Protein AF-0000000084627817 (afdb_homodimer)

Solvent-accessible surface area (backbone atoms only — not comparable to full-atom values): 104095 Å² total; per-residue (Å²): 144,79,88,80,82,84,76,70,86,76,83,80,89,75,80,74,82,78,72,88,76,81,81,74,72,63,66,67,55,56,59,57,50,57,62,58,63,66,56,60,81,58,60,81,76,61,65,87,70,79,64,62,53,72,46,76,54,62,63,91,67,54,54,38,83,70,48,75,31,75,40,80,83,48,30,30,41,34,32,36,36,35,65,44,98,83,62,59,34,39,54,88,50,59,38,36,34,37,34,39,71,85,64,52,72,45,75,32,69,43,70,85,60,92,67,58,67,68,47,35,45,40,71,91,80,32,78,54,63,42,69,40,45,99,53,32,34,38,39,32,40,61,49,69,96,44,65,80,68,16,30,31,33,33,39,34,24,34,86,74,36,45,81,73,51,77,44,81,56,48,77,43,73,74,68,65,46,73,50,76,34,77,74,43,24,36,36,37,35,34,56,77,54,57,42,34,32,38,40,26,37,35,32,50,36,89,92,42,68,79,40,74,42,79,67,27,64,53,72,50,72,59,59,88,59,31,35,58,77,45,72,44,73,33,61,34,64,72,48,20,37,28,35,38,39,28,31,40,42,60,84,55,96,85,62,52,82,81,42,67,26,35,39,31,32,39,31,42,29,53,58,90,45,56,58,68,45,68,61,17,45,63,45,54,35,45,62,83,58,74,39,73,42,71,78,41,56,42,53,46,64,75,15,67,25,28,44,24,40,35,36,39,28,38,70,37,74,44,73,74,68,71,85,64,77,82,67,78,85,54,94,66,69,72,71,71,62,66,54,44,75,44,55,48,43,26,40,39,31,26,36,93,69,30,14,20,61,46,77,42,76,49,84,68,62,66,97,48,60,76,62,58,73,64,45,74,41,70,39,63,87,57,21,30,38,37,30,35,47,58,46,100,72,36,29,32,32,32,33,33,24,38,76,89,55,42,75,72,47,78,37,79,61,49,95,48,51,51,74,47,69,50,80,26,62,72,72,39,25,36,34,31,32,32,65,47,76,92,77,43,28,40,32,37,40,63,43,64,73,65,76,74,82,68,79,56,48,64,68,48,73,26,70,43,38,56,45,56,38,79,63,71,40,74,32,69,77,68,58,53,55,38,37,40,32,38,76,52,50,44,37,65,30,81,17,38,39,36,34,30,36,48,45,94,86,67,48,74,42,70,46,36,46,45,48,27,71,41,96,53,40,50,64,52,91,36,26,32,38,41,35,62,38,56,76,44,59,62,61,54,60,65,34,41,29,30,37,33,32,32,42,17,20,34,17,23,57,75,71,68,20,38,23,63,32,29,56,81,84,49,42,40,44,32,32,38,77,66,82,68,63,90,49,47,62,62,44,40,29,34,38,33,28,26,74,67,33,32,54,52,55,71,69,43,48,73,68,47,44,54,50,48,52,52,49,41,44,50,52,48,19,65,72,75,68,42,64,55,86,34,54,39,79,56,62,12,44,45,64,36,87,89,38,92,81,44,34,32,30,36,32,39,35,35,43,51,55,92,45,80,88,44,70,33,35,59,54,50,47,52,26,48,20,48,38,36,50,39,22,92,35,26,53,37,52,75,37,83,62,55,44,24,46,24,37,88,66,26,51,43,70,42,69,60,58,72,20,80,60,35,54,48,46,47,49,52,52,49,50,51,48,51,51,50,49,52,51,41,54,54,32,30,68,72,22,68,89,27,55,41,68,53,52,59,52,50,51,32,50,52,51,28,50,50,32,50,53,49,39,42,68,71,53,20,60,79,38,69,87,42,29,60,59,41,48,48,40,48,52,50,36,34,53,52,21,32,53,51,33,50,49,51,52,53,51,40,46,74,70,32,67,69,28,30,60,48,39,74,74,40,51,65,61,50,48,46,40,35,55,55,4,17,79,36,26,49,49,51,51,54,35,50,26,30,46,53,70,36,75,75,15,51,46,66,70,52,73,69,51,53,53,51,31,51,54,45,29,57,49,38,45,66,50,23,46,51,57,47,38,51,51,39,54,53,43,56,50,39,39,46,58,70,63,50,54,60,59,53,49,30,37,50,33,30,50,50,31,53,52,49,50,54,52,53,51,56,49,46,58,59,66,57,50,59,72,53,83,77,78,72,85,79,73,86,76,77,80,85,78,85,77,81,83,85,78,92,78,90,79,82,81,80,71,76,75,80,69,64,65,84,73,66,87,74,82,84,126,138,80,85,79,84,84,80,69,86,81,81,74,88,68,81,70,82,76,74,87,77,80,83,70,69,61,64,62,54,54,57,58,51,56,62,59,62,66,60,58,74,57,65,77,77,58,66,85,69,78,62,63,54,71,46,76,52,64,62,91,67,54,52,37,84,70,48,74,31,74,41,81,82,48,31,31,42,34,31,37,35,34,65,44,95,83,62,60,34,40,54,89,52,61,37,38,33,37,33,39,71,85,66,50,73,45,76,32,67,43,69,84,59,90,68,59,67,69,47,37,45,40,72,90,78,31,78,55,63,42,67,37,43,100,52,33,33,38,38,32,38,62,46,69,95,44,67,81,68,15,31,30,33,33,39,34,23,35,87,73,36,45,80,70,51,78,44,82,58,46,78,42,72,72,66,66,47,73,51,75,35,76,75,44,24,36,35,37,37,35,56,78,53,56,39,34,34,37,39,26,36,34,31,49,36,90,91,42,68,78,40,74,41,80,66,27,65,54,72,51,72,59,60,88,58,33,36,58,76,41,77,46,74,32,59,35,64,70,48,19,37,29,37,37,39,28,31,40,43,61,83,57,96,85,60,52,82,80,43,67,26,35,39,29,32,38,31,43,30,54,60,90,47,56,57,68,45,67,62,16,44,62,45,55,34,43,62,82,58,76,39,71,40,69,78,40,56,42,52,45,63,76,16,66,26,28,45,23,40,34,37,39,29,37,71,38,75,45,75,76,69,69,85,64,79,82,68,78,85,55,94,64,70,72,71,73,65,67,55,45,73,45,57,50,43,26,41,39,29,27,38,92,68,32,14,19,62,44,78,42,74,49,87,69,63,66,98,49,61,77,62,58,72,64,44,74,40,69,37,61,88,55,21,31,38,38,30,35,48,59,45,99,71,36,28,33,32,33,32,32,27,39,77,88,54,42,78,73,48,75,37,79,60,48,94,46,52,51,75,45,70,50,79,28,64,72,73,41,25,34,35,32,33,31,63,46,78,90,78,43,27,41,33,38,43,64,43,66,72,63,79,63,84,62,81,54,46,64,68,48,72,27,69,43,38,57,45,55,40,78,63,72,41,73,33,71,78,67,57,53,54,39,39,41,31,38,78,52,51,44,36,65,30,80,17,38,38,35,37,31,36,48,44,93,86,66,49,75,42,72,45,36,44,42,48,28,71,41,95,54,41,48,64,51,92,36,25,32,39,39,34,62,38,55,76,44,58,59,60,57,60,66,34,40,31,31,39,31,31,34,40,18,21,35,17,24,58,75,71,67,19,37,23,64,34,28,55,80,83,48,42,41,42,31,32,39,79,68,81,64,63,89,49,46,64,60,44,41,30,34,36,33,28,26,73,66,32,31,53,53,56,70,70,44,51,76,68,47,44,53,50,48,51,51,51,42,45,51,54,48,19,65,72,76,69,43,64,55,86,33,54,41,79,55,63,13,46,44,64,36,87,88,38,94,82,43,33,32,32,36,33,38,35,34,43,51,56,93,46,76,89,45,71,33,34,59,52,49,48,53,25,50,21,48,38,35,49,40,22,92,34,25,53,36,53,76,36,82,61,55,45,25,44,22,38,88,64,24,51,42,69,45,68,60,58,71,20,79,60,35,53,50,45,47,50,51,51,48,51,49,47,51,51,50,50,52,50,41,53,53,32,30,68,73,23,66,90,26,55,42,66,52,51,61,51,50,52,33,51,52,52,28,50,50,33,50,53,48,39,41,68,69,52,19,60,80,39,69,87,43,30,61,59,42,48,48,41,49,51,49,36,34,52,53,22,33,53,49,32,50,48,49,53,50,52,40,46,74,72,33,68,69,28,30,59,48,39,76,74,39,53,63,63,50,48,47,40,32,53,57,5,16,77,37,26,50,49,52,51,53,36,50,25,30,46,52,70,37,76,78,15,51,46,66,70,52,72,70,52,53,52,51,30,53,54,45,30,58,48,38,47,67,50,22,48,49,57,46,38,51,51,38,51,54,43,56,52,37,42,45,60,71,61,50,51,59,59,53,49,30,38,51,34,29,51,50,31,52,52,49,49,54,52,53,51,55,50,44,60,62,64,57,53,62,71,57,83,77,80,73,84,79,74,85,77,76,80,82,81,83,75,81,83,84,78,94,78,86,79,81,84,78,76,78,73,82,72,68,67,82,76,68,87,75,81,84,126

pLDDT: mean 71.59, std 19.78, range [16.12, 96.12]

Foldseek 3Di:
DDPDPPPPDDDDDPDPPPPPDDDPPPVVVVVVVVVVVVPPPPPDVPDPPFDKLWDFDDVVVVWAWQDWDADQQGKMKTWIFHADPVSQFTDPATWIWIQDPSGDIDTARLRPDPADRVQRRVRPPAFDWYDQEQFKIWTWGWDDDDQQAIWIKIWIATPNNHTDDIDTFGTGDDPWDKAHQHQLFIKIWDDPDFFKMKIWTWGADPVGSSDIDTQAIDMDGDDPQKGWPDKDKEAFLQRWIKMKTKIAGHADPPHDLQDWGIWIWMKTDHSNHHDIDPIATQDTDSDDFPDKDWDDWYAWQQQQAIKIKIKTKHFDQPPPPPPPDPDDPDVPPPPSRGTDIQIWIWIWTDHPVNHTDDTGTAPPQDPDNPFAWDDWAAALLAWIWTWTQQDPQQFIKTFTAGNVRHTDGIGRGDPHNFPDWDFHNVLRKIKTWDFDDVSTMIIITIDRPDPDPPQAPCLQSRNQWRDKPPFPDADEQDDFKIKTFGPAFKAFFFKKKWKWWADPVRDIDTFWMDQLPDPQWDDDVRGMIIGTDFSLRQRAAFTKMAMWIGFRRIHGPVPRGTHHIGDPPRGMYTYHQDQADPFDFKFKKKFWFDLVLQVVCVPADLVRLVVLQLVVLVVLCVNSVNDSVQKDFLLAKFFDPPDPSRIIMGMIMGGADPDSSDHGPVSSLSSQLRCLLPVVTGCLCVDDSSVRTHNVCRMGTQCPLVHVQQVVLVVVVVVVVVVLVVQLVVQCVLPVPFQSLVSVLLVLLVLLLVLLVVCQVPQQVRDVVRNVLSCCLNVVLLVLQLVLLVVLLVVCLVPPVQLVVVCVVQVVVSVVLSNSSSSPLLSNCQQCRCGSVDPRNNRPRDLVSVVSRLVRRVVSLVSHLVSSLVSLVVRSSNHPSNDDNSSVSSNVSSVVNSVSSVVSSVVVCVPSVPVPPPPDPPDPPDPDPPPPPDDDDDDPDDDDPVPPDPPPDDPDD/DPPDPCPPDPDDCPPPPVPDDDDPPVVVVVVVVVVVVVPPDVPDVDDPDFDKLWDFDDVVVVWFWQDWDADQQGKMKTWIFHADPVSQFTDPATWIWIQDPSGDIDTAHQRPDPAPRVQRRVRPPAFDWYDQEQFKIWTWGWDDDDQQAIWIKIWIATPNNHTDDIDTFGTGDDPWDKAHQHQLFIKIWDDPDFFKMKIWTWGADPVGNSDIDTQAIDMDGDDPQKGWDDKDKEAFLQRWIKMKTKIAGHADPPHDLADWGIWIWMKTDHSNHRDIDPIATQDTDSDDFPDKDWDDWYAWQQQQAIKIKIKTKHFDQPPPPPCPDPDDPDVDPPPSRGTDIQIWIWIWTDHPVNHTDDTGTQPPQDPDNPFAWDDWAAALLAWIWTWTQQDPQLFIKTFTAGNVRHTDGIGRGDPHNFPDWDFHLQLRKIKTWDFDDPSGMIIITIDRPDPDPSQAPCLQSRNQWRDKPPFPDADELDDFKIKTFGPAFKAFFFWKKWKWWADPVRDIDTFWMDQLPDPQWDDDPRGMIIGTDFSLRSRAAFIKMAMWTGFRRIHGPVPRGTHHIGHPPRGMYTYHQDQQDPFDFKFKKKFWFDLVLQVVCVPADLVRLVVLVLVVLVVLCVNSVNDSVQKDFLLAKFFDPPDPSRIIMGMIMGGADPDSSDHGPVSSLSSQLRCLLPVVTGCLCVDDSSVRTHNVCRMGIQCPLVHVQQVVLVVVVVVVVVVLVVQLVVQCVLPVPFQSLVSVLLVLLVLLLVLLVVCQVPQQVRDVVRNVLSCCLNVVLLVLQLVLLVVLLVVCLVPPVQLVVVCVVQVVVSVVLSNSSSSPLLSNQQQCRCGSVDPRNNRPHDLVSVVSRLVRRVVSLVSHLVSSLVSLVVRSSNHPSNDDNSSVSSNVSSVVNSVSSVVVSVVVCVPSVPVPPPPDPPDPPDPDPPPPPPDDDDDPDPDDPVVPDPPPDDPDD

Organism: Rhizophagus irregularis (strain DAOM 197198w) (NCBI:txid1432141)

Sequence (1914 aa):
MYIIINSSHLPLQQRRLIIHNNHCHLLYFIILIFLFFNNFILLCNAQQHDTYLTHFEDPSKGLTIFDSYTYRDGTILLQLAHFNEDESCIDPNLNLDIVFPNGAIKPLNVSSYQIPIYNYCMLDDVFINSIINEDTILITYFYGDNAATTIHMGMIIDWDGNWLQNIELGIGIGKINININDDSGFMWTRQVNDTTIAWSQFIPSPSKPTEIKKIGSGFISISPLSIITSFQMFTSSDGGNGFTLVTKIQKSTDYYITDPIWEVHAIFLDKDADRISPPYLLYQTSVDWADLVLEFCRKTTDGGGYNCLLSIKNNEPAPKQPNQPKQPKGKGKTVTSTPITITTRYRLSFLSSGSVTSVKKLSNFGNNPNRNIERFIPLYSGGFLIVYNADEFGRRSGFFLTQEGEYVGVWEGFNNDIYHYSYLEHNETMWGMIVQNAPYYWTITTDRLHDKDVVHNYEHRNPNIVETTPNNIIMKKDLDKIIINYNKPVIFSFGNISIYQVFDDGKELLRQTYPGRSKYTSTINDTIVNIKVLSSTFSNPEANYFITIDDGFVNSKQYNEAIMGINKKVWFINTSWNEPDSCLPSATILLRLNAEGTKYINGLSSDGFKIFYNDLMNELSEIIPVDRSRLSDTGKFQSDPFDSNQFTILQVEISQPTKLTKPCVKDIISNLDSLIRNKDFTLISHYPLTNLLDEDFGTTITPDGWNAKMKLSLIFFSGGAILIIVIFFIVRYRNPQARNILIFSFALIILDFILDIAFVIYYAQQVLSFFIPSILFLVGPIGFNSILALYIILKEKYTNEKFSKWLMNNTKLVSMFTILSSADVAILNMISSRLANLRYFCAPISKEAEVKIFWGSFANIFIEDVPQFIIRIMYLQRNSIIYDPIPIFSLISAGISIIFSLIGRTFDALYYKIPFSERQNIKHEEPPTNVIEINSNKSIEISEDQLRKDDDTIEITMYIIINSSHLPLQQRRLIIHNNHCHLLYFIILIFLFFNNFILLCNAQQHDTYLTHFEDPSKGLTIFDSYTYRDGTILLQLAHFNEDESCIDPNLNLDIVFPNGAIKPLNVSSYQIPIYNYCMLDDVFINSIINEDTILITYFYGDNAATTIHMGMIIDWDGNWLQNIELGIGIGKINININDDSGFMWTRQVNDTTIAWSQFIPSPSKPTEIKKIGSGFISISPLSIITSFQMFTSSDGGNGFTLVTKIQKSTDYYITDPIWEVHAIFLDKDADRISPPYLLYQTSVDWADLVLEFCRKTTDGGGYNCLLSIKNNEPAPKQPNQPKQPKGKGKTVTSTPITITTRYRLSFLSSGSVTSVKKLSNFGNNPNRNIERFIPLYSGGFLIVYNADEFGRRSGFFLTQEGEYVGVWEGFNNDIYHYSYLEHNETMWGMIVQNAPYYWTITTDRLHDKDVVHNYEHRNPNIVETTPNNIIMKKDLDKIIINYNKPVIFSFGNISIYQVFDDGKELLRQTYPGRSKYTSTINDTIVNIKVLSSTFSNPEANYFITIDDGFVNSKQYNEAIMGINKKVWFINTSWNEPDSCLPSATILLRLNAEGTKYINGLSSDGFKIFYNDLMNELSEIIPVDRSRLSDTGKFQSDPFDSNQFTILQVEISQPTKLTKPCVKDIISNLDSLIRNKDFTLISHYPLTNLLDEDFGTTITPDGWNAKMKLSLIFFSGGAILIIVIFFIVRYRNPQARNILIFSFALIILDFILDIAFVIYYAQQVLSFFIPSILFLVGPIGFNSILALYIILKEKYTNEKFSKWLMNNTKLVSMFTILSSADVAILNMISSRLANLRYFCAPISKEAEVKIFWGSFANIFIEDVPQFIIRIMYLQRNSIIYDPIPIFSLISAGISIIFSLIGRTFDALYYKIPFSERQNIKHEEPPTNVIEINSNKSIEISEDQLRKDDDTIEIT

Radius of gyration: 52.77 Å; Cα contacts (8 Å, |Δi|>4): 3687; chains: 2; bounding box: 146×196×123 Å

Nearest PDB structures (foldseek):
  1wcq-assembly3_C  TM=3.120E-01  e=1.309E-05  Micromonospora viridifaciens
  1w8o-assembly1_A  TM=2.890E-01  e=6.798E-06  Micromonospora viridifaciens
  1eus-assembly1_A  TM=4.161E-01  e=8.066E-04  Micromonospora viridifaciens
  8yu6-assembly1_B  TM=3.615E-01  e=6.331E-03  Pelomicrobium methylotrophicum
  3wmd-assembly1_A  TM=4.708E-01  e=4.665E+00  Streptomyces virginiae

Structure (mmCIF, N/CA/C/O backbone):
data_AF-0000000084627817-model_v1
#
loop_
_entity.id
_entity.type
_entity.pdbx_description
1 polymer 'Uncharacterized protein'
#
loop_
_atom_site.group_PDB
_atom_site.id
_atom_site.type_symbol
_atom_site.label_atom_id
_atom_site.label_alt_id
_atom_site.label_comp_id
_atom_site.label_asym_id
_atom_site.label_entity_id
_atom_site.label_seq_id
_atom_site.pdbx_PDB_ins_code
_atom_site.Cartn_x
_atom_site.Cartn_y
_atom_site.Cartn_z
_atom_site.occupancy
_atom_site.B_iso_or_equiv
_atom_site.auth_seq_id
_atom_site.auth_comp_id
_atom_site.auth_asym_id
_atom_site.auth_atom_id
_atom_site.pdbx_PDB_model_num
ATOM 1 N N . MET A 1 1 ? -41.469 -32.219 15.211 1 16.12 1 MET A N 1
ATOM 2 C CA . MET A 1 1 ? -41.969 -31.031 15.859 1 16.12 1 MET A CA 1
ATOM 3 C C . MET A 1 1 ? -42.531 -30.062 14.836 1 16.12 1 MET A C 1
ATOM 5 O O . MET A 1 1 ? -41.844 -29.594 13.938 1 16.12 1 MET A O 1
ATOM 9 N N . TYR A 1 2 ? -44.031 -30.141 14.641 1 18.84 2 TYR A N 1
ATOM 10 C CA . TYR A 1 2 ? -45.219 -29.656 13.914 1 18.84 2 TYR A CA 1
ATOM 11 C C . TYR A 1 2 ? -45.625 -28.281 14.406 1 18.84 2 TYR A C 1
ATOM 13 O O . TYR A 1 2 ? -45.656 -28.016 15.609 1 18.84 2 TYR A O 1
ATOM 21 N N . ILE A 1 3 ? -45.344 -27.172 13.656 1 19.52 3 ILE A N 1
ATOM 22 C CA . ILE A 1 3 ? -45.75 -25.875 14.172 1 19.52 3 ILE A CA 1
ATOM 23 C C . ILE A 1 3 ? -47.281 -25.766 14.102 1 19.52 3 ILE A C 1
ATOM 25 O O . ILE A 1 3 ? -47.844 -25.828 13.016 1 19.52 3 ILE A O 1
ATOM 29 N N . ILE A 1 4 ? -48.156 -26.078 15.109 1 20.53 4 ILE A N 1
ATOM 30 C CA . ILE A 1 4 ? -49.594 -26.203 15.281 1 20.53 4 ILE A CA 1
ATOM 31 C C . ILE A 1 4 ? -50.219 -24.812 15.336 1 20.53 4 ILE A C 1
ATOM 33 O O . ILE A 1 4 ? -49.938 -24.016 16.234 1 20.53 4 ILE A O 1
ATOM 37 N N . ILE A 1 5 ? -50.688 -24.234 14.109 1 19.86 5 ILE A N 1
ATOM 38 C CA . ILE A 1 5 ? -51.469 -23.016 14.031 1 19.86 5 ILE A CA 1
ATOM 39 C C . ILE A 1 5 ? -52.844 -23.25 14.656 1 19.86 5 ILE A C 1
ATOM 41 O O . ILE A 1 5 ? -53.625 -24.078 14.164 1 19.86 5 ILE A O 1
ATOM 45 N N . ASN A 1 6 ? -53.094 -23.016 15.859 1 18.69 6 ASN A N 1
ATOM 46 C CA . ASN A 1 6 ? -54.219 -23.359 16.703 1 18.69 6 ASN A CA 1
ATOM 47 C C . ASN A 1 6 ? -55.438 -22.469 16.406 1 18.69 6 ASN A C 1
ATOM 49 O O . ASN A 1 6 ? -55.406 -21.266 16.688 1 18.69 6 ASN A O 1
ATOM 53 N N . SER A 1 7 ? -56.344 -22.719 15.219 1 20.75 7 SER A N 1
ATOM 54 C CA . SER A 1 7 ? -57.594 -22.156 14.695 1 20.75 7 SER A CA 1
ATOM 55 C C . SER A 1 7 ? -58.719 -22.328 15.688 1 20.75 7 SER A C 1
ATOM 57 O O . SER A 1 7 ? -59.906 -22.312 15.305 1 20.75 7 SER A O 1
ATOM 59 N N . SER A 1 8 ? -58.781 -22.266 16.797 1 19.44 8 SER A N 1
ATOM 60 C CA . SER A 1 8 ? -59.938 -22.688 17.578 1 19.44 8 SER A CA 1
ATOM 61 C C . SER A 1 8 ? -61.156 -21.812 17.281 1 19.44 8 SER A C 1
ATOM 63 O O . SER A 1 8 ? -62.281 -22.328 17.125 1 19.44 8 SER A O 1
ATOM 65 N N . HIS A 1 9 ? -61.75 -20.734 17.625 1 19.88 9 HIS A N 1
ATOM 66 C CA . HIS A 1 9 ? -63.156 -20.656 17.953 1 19.88 9 HIS A CA 1
ATOM 67 C C . HIS A 1 9 ? -64 -20.281 16.734 1 19.88 9 HIS A C 1
ATOM 69 O O . HIS A 1 9 ? -65.188 -19.906 16.859 1 19.88 9 HIS A O 1
ATOM 75 N N . LEU A 1 10 ? -63.625 -19.922 15.477 1 18.83 10 LEU A N 1
ATOM 76 C CA . LEU A 1 10 ? -64.688 -19.578 14.5 1 18.83 10 LEU A CA 1
ATOM 77 C C . LEU A 1 10 ? -65.438 -20.812 14.102 1 18.83 10 LEU A C 1
ATOM 79 O O . LEU A 1 10 ? -64.875 -21.906 13.969 1 18.83 10 LEU A O 1
ATOM 83 N N . PRO A 1 11 ? -66.938 -20.688 14.016 1 19.84 11 PRO A N 1
ATOM 84 C CA . PRO A 1 11 ? -67.875 -21.766 13.883 1 19.84 11 PRO A CA 1
ATOM 85 C C . PRO A 1 11 ? -67.688 -22.594 12.617 1 19.84 11 PRO A C 1
ATOM 87 O O . PRO A 1 11 ? -67 -22.141 11.68 1 19.84 11 PRO A O 1
ATOM 90 N N . LEU A 1 12 ? -68.312 -23.875 12.516 1 19.05 12 LEU A N 1
ATOM 91 C CA . LEU A 1 12 ? -68 -25.109 11.789 1 19.05 12 LEU A CA 1
ATOM 92 C C . LEU A 1 12 ? -68.375 -24.969 10.312 1 19.05 12 LEU A C 1
ATOM 94 O O . LEU A 1 12 ? -67.688 -25.547 9.453 1 19.05 12 LEU A O 1
ATOM 98 N N . GLN A 1 13 ? -69.562 -24.438 9.938 1 18.39 13 GLN A N 1
ATOM 99 C CA . GLN A 1 13 ? -70.312 -25.078 8.859 1 18.39 13 GLN A CA 1
ATOM 100 C C . GLN A 1 13 ? -69.688 -24.828 7.504 1 18.39 13 GLN A C 1
ATOM 102 O O . GLN A 1 13 ? -69.375 -23.688 7.164 1 18.39 13 GLN A O 1
ATOM 107 N N . GLN A 1 14 ? -69.188 -25.969 6.75 1 18.86 14 GLN A N 1
ATOM 108 C CA . GLN A 1 14 ? -68.312 -26.391 5.641 1 18.86 14 GLN A CA 1
ATOM 109 C C . GLN A 1 14 ? -69 -26.109 4.301 1 18.86 14 GLN A C 1
ATOM 111 O O . GLN A 1 14 ? -68.562 -26.641 3.268 1 18.86 14 GLN A O 1
ATOM 116 N N . ARG A 1 15 ? -70.125 -25.312 4.215 1 18.27 15 ARG A N 1
ATOM 117 C CA . ARG A 1 15 ? -70.812 -25.609 2.975 1 18.27 15 ARG A CA 1
ATOM 118 C C . ARG A 1 15 ? -70 -25.219 1.761 1 18.27 15 ARG A C 1
ATOM 120 O O . ARG A 1 15 ? -69.375 -24.156 1.747 1 18.27 15 ARG A O 1
ATOM 127 N N . ARG A 1 16 ? -69.75 -26.109 0.679 1 20 16 ARG A N 1
ATOM 128 C CA . ARG A 1 16 ? -69 -26.438 -0.53 1 20 16 ARG A CA 1
ATOM 129 C C . ARG A 1 16 ? -69.375 -25.5 -1.675 1 20 16 ARG A C 1
ATOM 131 O O . ARG A 1 16 ? -69.875 -25.938 -2.701 1 20 16 ARG A O 1
ATOM 138 N N . LEU A 1 17 ? -69.812 -24.172 -1.416 1 18.72 17 LEU A N 1
ATOM 139 C CA . LEU A 1 17 ? -70.562 -23.688 -2.59 1 18.72 17 LEU A CA 1
ATOM 140 C C . LEU A 1 17 ? -69.625 -23.641 -3.807 1 18.72 17 LEU A C 1
ATOM 142 O O . LEU A 1 17 ? -68.5 -23.078 -3.738 1 18.72 17 LEU A O 1
ATOM 146 N N . ILE A 1 18 ? -69.812 -24.531 -4.82 1 20.7 18 ILE A N 1
ATOM 147 C CA . ILE A 1 18 ? -69.312 -25 -6.102 1 20.7 18 ILE A CA 1
ATOM 148 C C . ILE A 1 18 ? -69.375 -23.859 -7.125 1 20.7 18 ILE A C 1
ATOM 150 O O . ILE A 1 18 ? -70.438 -23.594 -7.711 1 20.7 18 ILE A O 1
ATOM 154 N N . ILE A 1 19 ? -69.062 -22.469 -6.711 1 20.33 19 ILE A N 1
ATOM 155 C CA . ILE A 1 19 ? -69.438 -21.469 -7.703 1 20.33 19 ILE A CA 1
ATOM 156 C C . ILE A 1 19 ? -68.688 -21.688 -9 1 20.33 19 ILE A C 1
ATOM 158 O O . ILE A 1 19 ? -67.5 -21.875 -8.977 1 20.33 19 ILE A O 1
ATOM 162 N N . HIS A 1 20 ? -69.5 -22.031 -10.016 1 19.88 20 HIS A N 1
ATOM 163 C CA . HIS A 1 20 ? -69.375 -22.281 -11.445 1 19.88 20 HIS A CA 1
ATOM 164 C C . HIS A 1 20 ? -68.688 -21.125 -12.148 1 19.88 20 HIS A C 1
ATOM 166 O O . HIS A 1 20 ? -69.188 -20 -12.164 1 19.88 20 HIS A O 1
ATOM 172 N N . ASN A 1 21 ? -67.188 -21 -12.258 1 19.66 21 ASN A N 1
ATOM 173 C CA . ASN A 1 21 ? -66.062 -20.125 -12.062 1 19.66 21 ASN A CA 1
ATOM 174 C C . ASN A 1 21 ? -65.688 -19.375 -13.344 1 19.66 21 ASN A C 1
ATOM 176 O O . ASN A 1 21 ? -64.625 -18.859 -13.469 1 19.66 21 ASN A O 1
ATOM 180 N N . ASN A 1 22 ? -66.5 -19.453 -14.5 1 21.23 22 ASN A N 1
ATOM 181 C CA . ASN A 1 22 ? -65.625 -19.359 -15.688 1 21.23 22 ASN A CA 1
ATOM 182 C C . ASN A 1 22 ? -65.125 -17.938 -15.891 1 21.23 22 ASN A C 1
ATOM 184 O O . ASN A 1 22 ? -63.906 -17.734 -16.078 1 21.23 22 ASN A O 1
ATOM 188 N N . HIS A 1 23 ? -65.875 -17 -16.734 1 22.66 23 HIS A N 1
ATOM 189 C CA . HIS A 1 23 ? -65.562 -15.922 -17.656 1 22.66 23 HIS A CA 1
ATOM 190 C C . HIS A 1 23 ? -65.25 -14.625 -16.922 1 22.66 23 HIS A C 1
ATOM 192 O O . HIS A 1 23 ? -64.75 -13.664 -17.516 1 22.66 23 HIS A O 1
ATOM 198 N N . CYS A 1 24 ? -65.938 -14.188 -15.93 1 20.59 24 CYS A N 1
ATOM 199 C CA . CYS A 1 24 ? -66.188 -12.828 -15.445 1 20.59 24 CYS A CA 1
ATOM 200 C C . CYS A 1 24 ? -64.938 -12.281 -14.766 1 20.59 24 CYS A C 1
ATOM 202 O O . CYS A 1 24 ? -64.938 -11.156 -14.266 1 20.59 24 CYS A O 1
ATOM 204 N N . HIS A 1 25 ? -64 -13.055 -14.297 1 23.2 25 HIS A N 1
ATOM 205 C CA . HIS A 1 25 ? -63.094 -12.609 -13.242 1 23.2 25 HIS A CA 1
ATOM 206 C C . HIS A 1 25 ? -62.062 -11.625 -13.773 1 23.2 25 HIS A C 1
ATOM 208 O O . HIS A 1 25 ? -61.094 -11.297 -13.078 1 23.2 25 HIS A O 1
ATOM 214 N N . LEU A 1 26 ? -62.156 -11.211 -15.117 1 23.98 26 LEU A N 1
ATOM 215 C CA . LEU A 1 26 ? -61.219 -10.367 -15.836 1 23.98 26 LEU A CA 1
ATOM 216 C C . LEU A 1 26 ? -61.25 -8.938 -15.305 1 23.98 26 LEU A C 1
ATOM 218 O O . LEU A 1 26 ? -60.188 -8.32 -15.141 1 23.98 26 LEU A O 1
ATOM 222 N N . LEU A 1 27 ? -62.531 -8.336 -15.234 1 24.39 27 LEU A N 1
ATOM 223 C CA . LEU A 1 27 ? -62.688 -6.902 -14.992 1 24.39 27 LEU A CA 1
ATOM 224 C C . LEU A 1 27 ? -62.156 -6.512 -13.625 1 24.39 27 LEU A C 1
ATOM 226 O O . LEU A 1 27 ? -61.562 -5.441 -13.477 1 24.39 27 LEU A O 1
ATOM 230 N N . TYR A 1 28 ? -62.5 -7.348 -12.594 1 26.33 28 TYR A N 1
ATOM 231 C CA . TYR A 1 28 ? -62.125 -6.969 -11.234 1 26.33 28 TYR A CA 1
ATOM 232 C C . TYR A 1 28 ? -60.625 -6.938 -11.078 1 26.33 28 TYR A C 1
ATOM 234 O O . TYR A 1 28 ? -60.094 -6.238 -10.211 1 26.33 28 TYR A O 1
ATOM 242 N N . PHE A 1 29 ? -59.844 -7.707 -11.984 1 29.72 29 PHE A N 1
ATOM 243 C CA . PHE A 1 29 ? -58.375 -7.73 -11.977 1 29.72 29 PHE A CA 1
ATOM 244 C C . PHE A 1 29 ? -57.812 -6.367 -12.359 1 29.72 29 PHE A C 1
ATOM 246 O O . PHE A 1 29 ? -56.812 -5.918 -11.781 1 29.72 29 PHE A O 1
ATOM 253 N N . ILE A 1 30 ? -58.469 -5.535 -13.203 1 29.66 30 ILE A N 1
ATOM 254 C CA . ILE A 1 30 ? -57.969 -4.262 -13.68 1 29.66 30 ILE A CA 1
ATOM 255 C C . ILE A 1 30 ? -58 -3.23 -12.555 1 29.66 30 ILE A C 1
ATOM 257 O O . ILE A 1 30 ? -57.062 -2.463 -12.367 1 29.66 30 ILE A O 1
ATOM 261 N N . ILE A 1 31 ? -59.125 -3.086 -11.781 1 29.88 31 ILE A N 1
ATOM 262 C CA . ILE A 1 31 ? -59.281 -2.021 -10.789 1 29.88 31 ILE A CA 1
ATOM 263 C C . ILE A 1 31 ? -58.281 -2.25 -9.648 1 29.88 31 ILE A C 1
ATOM 265 O O . ILE A 1 31 ? -57.656 -1.302 -9.148 1 29.88 31 ILE A O 1
ATOM 269 N N . LEU A 1 32 ? -58.062 -3.555 -9.156 1 27.11 32 LEU A N 1
ATOM 270 C CA . LEU A 1 32 ? -57.156 -3.766 -8.055 1 27.11 32 LEU A CA 1
ATOM 271 C C . LEU A 1 32 ? -55.719 -3.451 -8.477 1 27.11 32 LEU A C 1
ATOM 273 O O . LEU A 1 32 ? -54.875 -3.111 -7.645 1 27.11 32 LEU A O 1
ATOM 277 N N . ILE A 1 33 ? -55.312 -3.557 -9.805 1 28.86 33 ILE A N 1
ATOM 278 C CA . ILE A 1 33 ? -53.969 -3.176 -10.273 1 28.86 33 ILE A CA 1
ATOM 279 C C . ILE A 1 33 ? -53.781 -1.671 -10.102 1 28.86 33 ILE A C 1
ATOM 281 O O . ILE A 1 33 ? -52.688 -1.222 -9.688 1 28.86 33 ILE A O 1
ATOM 285 N N . PHE A 1 34 ? -54.781 -0.788 -10.461 1 28.47 34 PHE A N 1
ATOM 286 C CA . PHE A 1 34 ? -54.594 0.651 -10.359 1 28.47 34 PHE A CA 1
ATOM 287 C C . PHE A 1 34 ? -54.375 1.062 -8.898 1 28.47 34 PHE A C 1
ATOM 289 O O . PHE A 1 34 ? -53.625 1.985 -8.609 1 28.47 34 PHE A O 1
ATOM 296 N N . LEU A 1 35 ? -55.188 0.588 -7.926 1 27.22 35 LEU A N 1
ATOM 297 C CA . LEU A 1 35 ? -54.938 0.992 -6.543 1 27.22 35 LEU A CA 1
ATOM 298 C C . LEU A 1 35 ? -53.594 0.455 -6.043 1 27.22 35 LEU A C 1
ATOM 300 O O . LEU A 1 35 ? -53 1.037 -5.141 1 27.22 35 LEU A O 1
ATOM 304 N N . PHE A 1 36 ? -53.219 -0.793 -6.426 1 27.47 36 PHE A N 1
ATOM 305 C CA . PHE A 1 36 ? -51.938 -1.301 -5.895 1 27.47 36 PHE A CA 1
ATOM 306 C C . PHE A 1 36 ? -50.75 -0.539 -6.48 1 27.47 36 PHE A C 1
ATOM 308 O O . PHE A 1 36 ? -49.656 -0.545 -5.914 1 27.47 36 PHE A O 1
ATOM 315 N N . PHE A 1 37 ? -50.75 -0.169 -7.824 1 27 37 PHE A N 1
ATOM 316 C CA . PHE A 1 37 ? -49.594 0.522 -8.328 1 27 37 PHE A CA 1
ATOM 317 C C . PHE A 1 37 ? -49.469 1.91 -7.707 1 27 37 PHE A C 1
ATOM 319 O O . PHE A 1 37 ? -48.5 2.645 -7.992 1 27 37 PHE A O 1
ATOM 326 N N . ASN A 1 38 ? -50.531 2.541 -7.418 1 25.94 38 ASN A N 1
ATOM 327 C CA . ASN A 1 38 ? -50.375 3.887 -6.887 1 25.94 38 ASN A CA 1
ATOM 328 C C . ASN A 1 38 ? -49.656 3.867 -5.535 1 25.94 38 ASN A C 1
ATOM 330 O O . ASN A 1 38 ? -49.531 4.902 -4.875 1 25.94 38 ASN A O 1
ATOM 334 N N . ASN A 1 39 ? -49.719 2.723 -4.926 1 24.36 39 ASN A N 1
ATOM 335 C CA . ASN A 1 39 ? -49.156 2.992 -3.602 1 24.36 39 ASN A CA 1
ATOM 336 C C . ASN A 1 39 ? -47.656 3.33 -3.676 1 24.36 39 ASN A C 1
ATOM 338 O O . ASN A 1 39 ? -47.062 3.752 -2.682 1 24.36 39 ASN A O 1
ATOM 342 N N . PHE A 1 40 ? -46.938 2.547 -4.477 1 24.2 40 PHE A N 1
ATOM 343 C CA . PHE A 1 40 ? -45.594 2.492 -3.938 1 24.2 40 PHE A CA 1
ATOM 344 C C . PHE A 1 40 ? -44.844 3.818 -4.145 1 24.2 40 PHE A C 1
ATOM 346 O O . PHE A 1 40 ? -44.031 4.223 -3.314 1 24.2 40 PHE A O 1
ATOM 353 N N . ILE A 1 41 ? -44.688 4.184 -5.426 1 24.45 41 ILE A N 1
ATOM 354 C CA . ILE A 1 41 ? -43.469 4.977 -5.523 1 24.45 41 ILE A CA 1
ATOM 355 C C . ILE A 1 41 ? -43.688 6.336 -4.855 1 24.45 41 ILE A C 1
ATOM 357 O O . ILE A 1 41 ? -44.219 7.258 -5.469 1 24.45 41 ILE A O 1
ATOM 361 N N . LEU A 1 42 ? -44.25 6.332 -3.725 1 24.05 42 LEU A N 1
ATOM 362 C CA . LEU A 1 42 ? -44.188 7.664 -3.131 1 24.05 42 LEU A CA 1
ATOM 363 C C . LEU A 1 42 ? -42.781 8.25 -3.223 1 24.05 42 LEU A C 1
ATOM 365 O O . LEU A 1 42 ? -42.625 9.461 -3.393 1 24.05 42 LEU A O 1
ATOM 369 N N . LEU A 1 43 ? -41.844 7.426 -2.775 1 23.59 43 LEU A N 1
ATOM 370 C CA . LEU A 1 43 ? -40.781 8.305 -2.299 1 23.59 43 LEU A CA 1
ATOM 371 C C . LEU A 1 43 ? -40.125 9.039 -3.459 1 23.59 43 LEU A C 1
ATOM 373 O O . LEU A 1 43 ? -39.812 10.227 -3.35 1 23.59 43 LEU A O 1
ATOM 377 N N . CYS A 1 44 ? -39.312 8.305 -4.332 1 24.3 44 CYS A N 1
ATOM 378 C CA . CYS A 1 44 ? -38.156 9.078 -4.758 1 24.3 44 CYS A CA 1
ATOM 379 C C . CYS A 1 44 ? -38.562 10.094 -5.828 1 24.3 44 CYS A C 1
ATOM 381 O O . CYS A 1 44 ? -37.688 10.836 -6.316 1 24.3 44 CYS A O 1
ATOM 383 N N . ASN A 1 45 ? -39.5 9.836 -6.625 1 26.45 45 ASN A N 1
ATOM 384 C CA . ASN A 1 45 ? -39.625 10.977 -7.52 1 26.45 45 ASN A CA 1
ATOM 385 C C . ASN A 1 45 ? -40.156 12.203 -6.797 1 26.45 45 ASN A C 1
ATOM 387 O O . ASN A 1 45 ? -41.375 12.391 -6.734 1 26.45 45 ASN A O 1
ATOM 391 N N . ALA A 1 46 ? -39.688 12.523 -5.617 1 27.58 46 ALA A N 1
ATOM 392 C CA . ALA A 1 46 ? -40.281 13.617 -4.867 1 27.58 46 ALA A CA 1
ATOM 393 C C . ALA A 1 46 ? -40.406 14.867 -5.73 1 27.58 46 ALA A C 1
ATOM 395 O O . ALA A 1 46 ? -39.406 15.5 -6.066 1 27.58 46 ALA A O 1
ATOM 396 N N . GLN A 1 47 ? -41.188 14.992 -6.652 1 26.34 47 GLN A N 1
ATOM 397 C CA . GLN A 1 47 ? -41.688 16.328 -6.93 1 26.34 47 GLN A CA 1
ATOM 398 C C . GLN A 1 47 ? -41.844 17.125 -5.641 1 26.34 47 GLN A C 1
ATOM 400 O O . GLN A 1 47 ? -42.094 16.547 -4.578 1 26.34 47 GLN A O 1
ATOM 405 N N . GLN A 1 48 ? -41.562 18.562 -5.688 1 31.72 48 GLN A N 1
ATOM 406 C CA . GLN A 1 48 ? -41.469 19.641 -4.719 1 31.72 48 GLN A CA 1
ATOM 407 C C . GLN A 1 48 ? -42.625 19.625 -3.74 1 31.72 48 GLN A C 1
ATOM 409 O O . GLN A 1 48 ? -42.906 20.609 -3.055 1 31.72 48 GLN A O 1
ATOM 414 N N . HIS A 1 49 ? -43.75 18.797 -3.861 1 30.92 49 HIS A N 1
ATOM 415 C CA . HIS A 1 49 ? -44.844 19.266 -3.02 1 30.92 49 HIS A CA 1
ATOM 416 C C . HIS A 1 49 ? -44.5 19.125 -1.54 1 30.92 49 HIS A C 1
ATOM 418 O O . HIS A 1 49 ? -43.75 18.234 -1.159 1 30.92 49 HIS A O 1
ATOM 424 N N . ASP A 1 50 ? -44.719 20.328 -0.643 1 38.16 50 ASP A N 1
ATOM 425 C CA . ASP A 1 50 ? -44.812 20.5 0.805 1 38.16 50 ASP A CA 1
ATOM 426 C C . ASP A 1 50 ? -45.469 19.281 1.465 1 38.16 50 ASP A C 1
ATOM 428 O O . ASP A 1 50 ? -46.688 19.188 1.539 1 38.16 50 ASP A O 1
ATOM 432 N N . THR A 1 51 ? -45.219 18.172 1.096 1 41.94 51 THR A N 1
ATOM 433 C CA . THR A 1 51 ? -45.938 17.078 1.726 1 41.94 51 THR A CA 1
ATOM 434 C C . THR A 1 51 ? -45.688 17.062 3.23 1 41.94 51 THR A C 1
ATOM 436 O O . THR A 1 51 ? -44.531 17.031 3.676 1 41.94 51 THR A O 1
ATOM 439 N N . TYR A 1 52 ? -46.656 17.547 3.969 1 53.56 52 TYR A N 1
ATOM 440 C CA . TYR A 1 52 ? -46.781 17.5 5.422 1 53.56 52 TYR A CA 1
ATOM 441 C C . TYR A 1 52 ? -47.156 16.109 5.891 1 53.56 52 TYR A C 1
ATOM 443 O O . TYR A 1 52 ? -48 15.438 5.277 1 53.56 52 TYR A O 1
ATOM 451 N N . LEU A 1 53 ? -46.219 15.414 6.492 1 63.28 53 LEU A N 1
ATOM 452 C CA . LEU A 1 53 ? -46.688 14.281 7.273 1 63.28 53 LEU A CA 1
ATOM 453 C C . LEU A 1 53 ? -47.281 14.742 8.594 1 63.28 53 LEU A C 1
ATOM 455 O O . LEU A 1 53 ? -46.625 15.406 9.391 1 63.28 53 LEU A O 1
ATOM 459 N N . THR A 1 54 ? -48.594 14.688 8.648 1 60.5 54 THR A N 1
ATOM 460 C CA . THR A 1 54 ? -49.281 15.016 9.898 1 60.5 54 THR A CA 1
ATOM 461 C C . THR A 1 54 ? -49.688 13.758 10.641 1 60.5 54 THR A C 1
ATOM 463 O O . THR A 1 54 ? -50.219 12.82 10.031 1 60.5 54 THR A O 1
ATOM 466 N N . HIS A 1 55 ? -49.188 13.617 11.773 1 69.31 55 HIS A N 1
ATOM 467 C CA . HIS A 1 55 ? -49.562 12.492 12.625 1 69.31 55 HIS A CA 1
ATOM 468 C C . HIS A 1 55 ? -50.25 12.977 13.898 1 69.31 55 HIS A C 1
ATOM 470 O O . HIS A 1 55 ? -49.844 13.977 14.484 1 69.31 55 HIS A O 1
ATOM 476 N N . PHE A 1 56 ? -51.375 12.328 14.219 1 58.81 56 PHE A N 1
ATOM 477 C CA . PHE A 1 56 ? -52.125 12.633 15.43 1 58.81 56 PHE A CA 1
ATOM 478 C C . PHE A 1 56 ? -51.875 11.578 16.5 1 58.81 56 PHE A C 1
ATOM 480 O O . PHE A 1 56 ? -52.031 10.383 16.234 1 58.81 56 PHE A O 1
ATOM 487 N N . GLU A 1 57 ? -51.281 12.07 17.531 1 61.47 57 GLU A N 1
ATOM 488 C CA . GLU A 1 57 ? -51.125 11.156 18.656 1 61.47 57 GLU A CA 1
ATOM 489 C C . GLU A 1 57 ? -52.438 10.898 19.359 1 61.47 57 GLU A C 1
ATOM 491 O O . GLU A 1 57 ? -53.344 11.758 19.359 1 61.47 57 GLU A O 1
ATOM 496 N N . ASP A 1 58 ? -52.594 9.695 19.859 1 55.62 58 ASP A N 1
ATOM 497 C CA . ASP A 1 58 ? -53.75 9.383 20.672 1 55.62 58 ASP A CA 1
ATOM 498 C C . ASP A 1 58 ? -53.781 10.234 21.938 1 55.62 58 ASP A C 1
ATOM 500 O O . ASP A 1 58 ? -52.938 10.07 22.828 1 55.62 58 ASP A O 1
ATOM 504 N N . PRO A 1 59 ? -54.562 11.227 22 1 56.03 59 PRO A N 1
ATOM 505 C CA . PRO A 1 59 ? -54.625 12.102 23.172 1 56.03 59 PRO A CA 1
ATOM 506 C C . PRO A 1 59 ? -54.812 11.32 24.469 1 56.03 59 PRO A C 1
ATOM 508 O O . PRO A 1 59 ? -54.438 11.812 25.547 1 56.03 59 PRO A O 1
ATOM 511 N N . SER A 1 60 ? -55.469 10.188 24.391 1 54.81 60 SER A N 1
ATOM 512 C CA . SER A 1 60 ? -55.688 9.414 25.594 1 54.81 60 SER A CA 1
ATOM 513 C C . SER A 1 60 ? -54.375 9.031 26.281 1 54.81 60 SER A C 1
ATOM 515 O O . SER A 1 60 ? -54.344 8.812 27.484 1 54.81 60 SER A O 1
ATOM 517 N N . LYS A 1 61 ? -53.375 9.078 25.5 1 62.47 61 LYS A N 1
ATOM 518 C CA . LYS A 1 61 ? -52.094 8.664 26.078 1 62.47 61 LYS A CA 1
ATOM 519 C C . LYS A 1 61 ? -51.312 9.867 26.625 1 62.47 61 LYS A C 1
ATOM 521 O O . LYS A 1 61 ? -50.406 9.703 27.438 1 62.47 61 LYS A O 1
ATOM 526 N N . GLY A 1 62 ? -51.781 11.078 26.328 1 62.59 62 GLY A N 1
ATOM 527 C CA . GLY A 1 62 ? -51.125 12.297 26.797 1 62.59 62 GLY A CA 1
ATOM 528 C C . GLY A 1 62 ? -49.656 12.359 26.469 1 62.59 62 GLY A C 1
ATOM 529 O O . GLY A 1 62 ? -48.875 12.969 27.219 1 62.59 62 GLY A O 1
ATOM 530 N N . LEU A 1 63 ? -49.156 11.719 25.516 1 72.06 63 LEU A N 1
ATOM 531 C CA . LEU A 1 63 ? -47.75 11.695 25.188 1 72.06 63 LEU A CA 1
ATOM 532 C C . LEU A 1 63 ? -47.375 12.891 24.312 1 72.06 63 LEU A C 1
ATOM 534 O O . LEU A 1 63 ? -48.125 13.258 23.406 1 72.06 63 LEU A O 1
ATOM 538 N N . THR A 1 64 ? -46.312 13.523 24.75 1 74.62 64 THR A N 1
ATOM 539 C CA . THR A 1 64 ? -45.719 14.602 23.969 1 74.62 64 THR A CA 1
ATOM 540 C C . THR A 1 64 ? -44.312 14.242 23.516 1 74.62 64 THR A C 1
ATOM 542 O O . THR A 1 64 ? -43.656 13.383 24.125 1 74.62 64 THR A O 1
ATOM 545 N N . ILE A 1 65 ? -43.906 14.891 22.453 1 76.38 65 ILE A N 1
ATOM 546 C CA . ILE A 1 65 ? -42.562 14.656 21.953 1 76.38 65 ILE A CA 1
ATOM 547 C C . ILE A 1 65 ? -41.531 15.203 22.969 1 76.38 65 ILE A C 1
ATOM 549 O O . ILE A 1 65 ? -41.594 16.375 23.344 1 76.38 65 ILE A O 1
ATOM 553 N N . PHE A 1 66 ? -40.719 14.391 23.344 1 74.56 66 PHE A N 1
ATOM 554 C CA . PHE A 1 66 ? -39.656 14.758 24.281 1 74.56 66 PHE A CA 1
ATOM 555 C C . PHE A 1 66 ? -38.344 15.023 23.562 1 74.56 66 PHE A C 1
ATOM 557 O O . PHE A 1 66 ? -37.656 16 23.875 1 74.56 66 PHE A O 1
ATOM 564 N N . ASP A 1 67 ? -37.969 14.156 22.656 1 77.81 67 ASP A N 1
ATOM 565 C CA . ASP A 1 67 ? -36.719 14.281 21.906 1 77.81 67 ASP A CA 1
ATOM 566 C C . ASP A 1 67 ? -36.844 13.594 20.547 1 77.81 67 ASP A C 1
ATOM 568 O O . ASP A 1 67 ? -37.75 12.789 20.312 1 77.81 67 ASP A O 1
ATOM 572 N N . SER A 1 68 ? -35.969 14 19.688 1 78.62 68 SER A N 1
ATOM 573 C CA . SER A 1 68 ? -35.938 13.414 18.359 1 78.62 68 SER A CA 1
ATOM 574 C C . SER A 1 68 ? -34.531 13.305 17.828 1 78.62 68 SER A C 1
ATOM 576 O O . SER A 1 68 ? -33.656 14.141 18.141 1 78.62 68 SER A O 1
ATOM 578 N N . TYR A 1 69 ? -34.281 12.242 17.094 1 81.25 69 TYR A N 1
ATOM 579 C CA . TYR A 1 69 ? -33 12.008 16.391 1 81.25 69 TYR A CA 1
ATOM 580 C C . TYR A 1 69 ? -33.25 11.602 14.945 1 81.25 69 TYR A C 1
ATOM 582 O O . TYR A 1 69 ? -34.125 10.797 14.656 1 81.25 69 TYR A O 1
ATOM 590 N N . THR A 1 70 ? -32.5 12.211 14.117 1 79 70 THR A N 1
ATOM 591 C CA . THR A 1 70 ? -32.625 11.867 12.703 1 79 70 THR A CA 1
ATOM 592 C C . THR A 1 70 ? -31.406 11.047 12.25 1 79 70 THR A C 1
ATOM 594 O O . THR A 1 70 ? -30.266 11.477 12.414 1 79 70 THR A O 1
ATOM 597 N N . TYR A 1 71 ? -31.719 9.953 11.625 1 80.75 71 TYR A N 1
ATOM 598 C CA . TYR A 1 71 ? -30.688 9.102 11.039 1 80.75 71 TYR A CA 1
ATOM 599 C C . TYR A 1 71 ? -30.344 9.562 9.633 1 80.75 71 TYR A C 1
ATOM 601 O O . TYR A 1 71 ? -31.109 10.297 9 1 80.75 71 TYR A O 1
ATOM 609 N N . ARG A 1 72 ? -29.312 9.211 9.148 1 72.44 72 ARG A N 1
ATOM 610 C CA . ARG A 1 72 ? -28.75 9.711 7.906 1 72.44 72 ARG A CA 1
ATOM 611 C C . ARG A 1 72 ? -29.703 9.508 6.738 1 72.44 72 ARG A C 1
ATOM 613 O O . ARG A 1 72 ? -29.703 10.289 5.785 1 72.44 72 ARG A O 1
ATOM 620 N N . ASP A 1 73 ? -30.516 8.438 6.754 1 70.62 73 ASP A N 1
ATOM 621 C CA . ASP A 1 73 ? -31.391 8.148 5.625 1 70.62 73 ASP A CA 1
ATOM 622 C C . ASP A 1 73 ? -32.719 8.883 5.77 1 70.62 73 ASP A C 1
ATOM 624 O O . ASP A 1 73 ? -33.625 8.719 4.938 1 70.62 73 ASP A O 1
ATOM 628 N N . GLY A 1 74 ? -32.812 9.578 6.84 1 72.75 74 GLY A N 1
ATOM 629 C CA . GLY A 1 74 ? -34.031 10.32 7.062 1 72.75 74 GLY A CA 1
ATOM 630 C C . GLY A 1 74 ? -34.969 9.656 8.062 1 72.75 74 GLY A C 1
ATOM 631 O O . GLY A 1 74 ? -36 10.211 8.414 1 72.75 74 GLY A O 1
ATOM 632 N N . THR A 1 75 ? -34.562 8.562 8.5 1 81.44 75 THR A N 1
ATOM 633 C CA . THR A 1 75 ? -35.344 7.93 9.555 1 81.44 75 THR A CA 1
ATOM 634 C C . THR A 1 75 ? -35.281 8.75 10.836 1 81.44 75 THR A C 1
ATOM 636 O O . THR A 1 75 ? -34.219 9.25 11.203 1 81.44 75 THR A O 1
ATOM 639 N N . ILE A 1 76 ? -36.406 8.836 11.438 1 83.81 76 ILE A N 1
ATOM 640 C CA . ILE A 1 76 ? -36.438 9.633 12.664 1 83.81 76 ILE A CA 1
ATOM 641 C C . ILE A 1 76 ? -36.812 8.742 13.844 1 83.81 76 ILE A C 1
ATOM 643 O O . ILE A 1 76 ? -37.781 7.961 13.766 1 83.81 76 ILE A O 1
ATOM 647 N N . LEU A 1 77 ? -36.062 8.914 14.844 1 88.19 77 LEU A N 1
ATOM 648 C CA . LEU A 1 77 ? -36.406 8.305 16.125 1 88.19 77 LEU A CA 1
ATOM 649 C C . LEU A 1 77 ? -37.031 9.336 17.062 1 88.19 77 LEU A C 1
ATOM 651 O O . LEU A 1 77 ? -36.406 10.344 17.391 1 88.19 77 LEU A O 1
ATOM 655 N N . LEU A 1 78 ? -38.25 9.047 17.516 1 85.69 78 LEU A N 1
ATOM 656 C CA . LEU A 1 78 ? -38.969 9.945 18.406 1 85.69 78 LEU A CA 1
ATOM 657 C C . LEU A 1 78 ? -39.125 9.32 19.797 1 85.69 78 LEU A C 1
ATOM 659 O O . LEU A 1 78 ? -39.5 8.156 19.906 1 85.69 78 LEU A O 1
ATOM 663 N N . GLN A 1 79 ? -38.781 10.172 20.688 1 83.75 79 GLN A N 1
ATOM 664 C CA . GLN A 1 79 ? -39.156 9.812 22.047 1 83.75 79 GLN A CA 1
ATOM 665 C C . GLN A 1 79 ? -40.375 10.594 22.516 1 83.75 79 GLN A C 1
ATOM 667 O O . GLN A 1 79 ? -40.375 11.82 22.453 1 83.75 79 GLN A O 1
ATOM 672 N N . LEU A 1 80 ? -41.281 9.805 23 1 80.12 80 LEU A N 1
ATOM 673 C CA . LEU A 1 80 ? -42.5 10.406 23.531 1 80.12 80 LEU A CA 1
ATOM 674 C C . LEU A 1 80 ? -42.594 10.234 25.047 1 80.12 80 LEU A C 1
ATOM 676 O O . LEU A 1 80 ? -42.156 9.219 25.578 1 80.12 80 LEU A O 1
ATOM 680 N N . ALA A 1 81 ? -43.031 11.352 25.672 1 79.94 81 ALA A N 1
ATOM 681 C CA . ALA A 1 81 ? -43.125 11.266 27.141 1 79.94 81 ALA A CA 1
ATOM 682 C C . ALA A 1 81 ? -44.344 12.023 27.656 1 79.94 81 ALA A C 1
ATOM 684 O O . ALA A 1 81 ? -44.844 12.953 27.016 1 79.94 81 ALA A O 1
ATOM 685 N N . HIS A 1 82 ? -44.844 11.484 28.812 1 79.5 82 HIS A N 1
ATOM 686 C CA . HIS A 1 82 ? -45.844 12.188 29.609 1 79.5 82 HIS A CA 1
ATOM 687 C C . HIS A 1 82 ? -45.188 12.898 30.797 1 79.5 82 HIS A C 1
ATOM 689 O O . HIS A 1 82 ? -44.5 12.273 31.609 1 79.5 82 HIS A O 1
ATOM 695 N N . PHE A 1 83 ? -45.375 14.234 30.828 1 78.62 83 PHE A N 1
ATOM 696 C CA . PHE A 1 83 ? -44.812 15.008 31.922 1 78.62 83 PHE A CA 1
ATOM 697 C C . PHE A 1 83 ? -45.75 15.062 33.094 1 78.62 83 PHE A C 1
ATOM 699 O O . PHE A 1 83 ? -46.969 15.094 32.938 1 78.62 83 PHE A O 1
ATOM 706 N N . ASN A 1 84 ? -45.094 15.031 34.25 1 76.88 84 ASN A N 1
ATOM 707 C CA . ASN A 1 84 ? -45.906 15.219 35.438 1 76.88 84 ASN A CA 1
ATOM 708 C C . ASN A 1 84 ? -46.406 16.656 35.562 1 76.88 84 ASN A C 1
ATOM 710 O O . ASN A 1 84 ? -46 17.531 34.781 1 76.88 84 ASN A O 1
ATOM 714 N N . GLU A 1 85 ? -47.219 16.922 36.594 1 69.44 85 GLU A N 1
ATOM 715 C CA . GLU A 1 85 ? -47.906 18.203 36.75 1 69.44 85 GLU A CA 1
ATOM 716 C C . GLU A 1 85 ? -46.906 19.344 36.875 1 69.44 85 GLU A C 1
ATOM 718 O O . GLU A 1 85 ? -47.094 20.422 36.312 1 69.44 85 GLU A O 1
ATOM 723 N N . ASP A 1 86 ? -45.719 19.078 37.594 1 72.69 86 ASP A N 1
ATOM 724 C CA . ASP A 1 86 ? -44.719 20.125 37.781 1 72.69 86 ASP A CA 1
ATOM 725 C C . ASP A 1 86 ? -43.656 20.094 36.688 1 72.69 86 ASP A C 1
ATOM 727 O O . ASP A 1 86 ? -42.688 20.875 36.719 1 72.69 86 ASP A O 1
ATOM 731 N N . GLU A 1 87 ? -43.875 19.234 35.719 1 69.75 87 GLU A N 1
ATOM 732 C CA . GLU A 1 87 ? -43.031 19.094 34.531 1 69.75 87 GLU A CA 1
ATOM 733 C C . GLU A 1 87 ? -41.562 18.844 34.938 1 69.75 87 GLU A C 1
ATOM 735 O O . GLU A 1 87 ? -40.656 19.172 34.188 1 69.75 87 GLU A O 1
ATOM 740 N N . SER A 1 88 ? -41.406 18.328 36.188 1 76.81 88 SER A N 1
ATOM 741 C CA . SER A 1 88 ? -40.031 18.078 36.688 1 76.81 88 SER A CA 1
ATOM 742 C C . SER A 1 88 ? -39.594 16.672 36.281 1 76.81 88 SER A C 1
ATOM 744 O O . SER A 1 88 ? -38.375 16.406 36.219 1 76.81 88 SER A O 1
ATOM 746 N N . CYS A 1 89 ? -40.594 15.828 36.062 1 80.62 89 CYS A N 1
ATOM 747 C CA . CYS A 1 89 ? -40.25 14.445 35.75 1 80.62 89 CYS A CA 1
ATOM 748 C C . CYS A 1 89 ? -41.156 13.922 34.625 1 80.62 89 CYS A C 1
ATOM 750 O O . CYS A 1 89 ? -42.219 14.477 34.375 1 80.62 89 CYS A O 1
ATOM 752 N N . ILE A 1 90 ? -40.625 12.867 33.875 1 80.56 90 ILE A N 1
ATOM 753 C CA . ILE A 1 90 ? -41.469 12.164 32.906 1 80.56 90 ILE A CA 1
ATOM 754 C C . ILE A 1 90 ? -41.844 10.789 33.469 1 80.56 90 ILE A C 1
ATOM 756 O O . ILE A 1 90 ? -41.188 10.266 34.344 1 80.56 90 ILE A O 1
ATOM 760 N N . ASP A 1 91 ? -42.906 10.219 32.938 1 78.62 91 ASP A N 1
ATOM 761 C CA . ASP A 1 91 ? -43.344 8.883 33.344 1 78.62 91 ASP A CA 1
ATOM 762 C C . ASP A 1 91 ? -42.25 7.844 33.062 1 78.62 91 ASP A C 1
ATOM 764 O O . ASP A 1 91 ? -41.594 7.887 32 1 78.62 91 ASP A O 1
ATOM 768 N N . PRO A 1 92 ? -41.969 6.965 34 1 80.06 92 PRO A N 1
ATOM 769 C CA . PRO A 1 92 ? -40.906 5.961 33.875 1 80.06 92 PRO A CA 1
ATOM 770 C C . PRO A 1 92 ? -41.188 4.941 32.781 1 80.06 92 PRO A C 1
ATOM 772 O O . PRO A 1 92 ? -41.094 3.736 33 1 80.06 92 PRO A O 1
ATOM 775 N N . ASN A 1 93 ? -41.844 5.305 31.688 1 75.81 93 ASN A N 1
ATOM 776 C CA . ASN A 1 93 ? -42.031 4.477 30.5 1 75.81 93 ASN A CA 1
ATOM 777 C C . ASN A 1 93 ? -41.406 5.105 29.266 1 75.81 93 ASN A C 1
ATOM 779 O O . ASN A 1 93 ? -41.719 6.227 28.891 1 75.81 93 ASN A O 1
ATOM 783 N N . LEU A 1 94 ? -40.469 4.344 28.766 1 80.81 94 LEU A N 1
ATOM 784 C CA . LEU A 1 94 ? -39.781 4.832 27.562 1 80.81 94 LEU A CA 1
ATOM 785 C C . LEU A 1 94 ? -40.594 4.516 26.312 1 80.81 94 LEU A C 1
ATOM 787 O O . LEU A 1 94 ? -40.688 3.357 25.906 1 80.81 94 LEU A O 1
ATOM 791 N N . ASN A 1 95 ? -41.219 5.523 25.766 1 80.5 95 ASN A N 1
ATOM 792 C CA . ASN A 1 95 ? -41.969 5.402 24.531 1 80.5 95 ASN A CA 1
ATOM 793 C C . ASN A 1 95 ? -41.188 5.926 23.328 1 80.5 95 ASN A C 1
ATOM 795 O O . ASN A 1 95 ? -40.906 7.121 23.25 1 80.5 95 ASN A O 1
ATOM 799 N N . LEU A 1 96 ? -40.875 5.004 22.422 1 87.25 96 LEU A N 1
ATOM 800 C CA . LEU A 1 96 ? -40.125 5.363 21.234 1 87.25 96 LEU A CA 1
ATOM 801 C C . LEU A 1 96 ? -40.906 5.047 19.969 1 87.25 96 LEU A C 1
ATOM 803 O O . LEU A 1 96 ? -41.625 4.031 19.922 1 87.25 96 LEU A O 1
ATOM 807 N N . ASP A 1 97 ? -40.844 5.922 19 1 86.56 97 ASP A N 1
ATOM 808 C CA . ASP A 1 97 ? -41.406 5.695 17.672 1 86.56 97 ASP A CA 1
ATOM 809 C C . ASP A 1 97 ? -40.344 5.895 16.594 1 86.56 97 ASP A C 1
ATOM 811 O O . ASP A 1 97 ? -39.5 6.809 16.672 1 86.56 97 ASP A O 1
ATOM 815 N N . ILE A 1 98 ? -40.344 4.996 15.641 1 88.81 98 ILE A N 1
ATOM 816 C CA . ILE A 1 98 ? -39.5 5.176 14.453 1 88.81 98 ILE A CA 1
ATOM 817 C C . ILE A 1 98 ? -40.375 5.656 13.289 1 88.81 98 ILE A C 1
ATOM 819 O O . ILE A 1 98 ? -41.375 5.027 12.961 1 88.81 98 ILE A O 1
ATOM 823 N N . VAL A 1 99 ? -39.969 6.73 12.773 1 84.88 99 VAL A N 1
ATOM 824 C CA . VAL A 1 99 ? -40.625 7.246 11.57 1 84.88 99 VAL A CA 1
ATOM 825 C C . VAL A 1 99 ? -39.719 7.02 10.359 1 84.88 99 VAL A C 1
ATOM 827 O O . VAL A 1 99 ? -38.656 7.664 10.227 1 84.88 99 VAL A O 1
ATOM 830 N N . PHE A 1 100 ? -40.125 6.18 9.484 1 81.31 100 PHE A N 1
ATOM 831 C CA . PHE A 1 100 ? -39.344 5.871 8.297 1 81.31 100 PHE A CA 1
ATOM 832 C C . PHE A 1 100 ? -39.531 6.953 7.234 1 81.31 100 PHE A C 1
ATOM 834 O O . PHE A 1 100 ? -40.5 7.699 7.262 1 81.31 100 PHE A O 1
ATOM 841 N N . PRO A 1 101 ? -38.594 6.984 6.359 1 73.44 101 PRO A N 1
ATOM 842 C CA . PRO A 1 101 ? -38.656 8.031 5.332 1 73.44 101 PRO A CA 1
ATOM 843 C C . PRO A 1 101 ? -39.938 7.961 4.508 1 73.44 101 PRO A C 1
ATOM 845 O O . PRO A 1 101 ? -40.406 8.984 3.986 1 73.44 101 PRO A O 1
ATOM 848 N N . ASN A 1 102 ? -40.531 6.785 4.43 1 70.38 102 ASN A N 1
ATOM 849 C CA . ASN A 1 102 ? -41.75 6.637 3.654 1 70.38 102 ASN A CA 1
ATOM 850 C C . ASN A 1 102 ? -43 7.074 4.453 1 70.38 102 ASN A C 1
ATOM 852 O O . ASN A 1 102 ? -44.125 7.02 3.953 1 70.38 102 ASN A O 1
ATOM 856 N N . GLY A 1 103 ? -42.719 7.48 5.652 1 74 103 GLY A N 1
ATOM 857 C CA . GLY A 1 103 ? -43.812 7.973 6.48 1 74 103 GLY A CA 1
ATOM 858 C C . GLY A 1 103 ? -44.406 6.918 7.41 1 74 103 GLY A C 1
ATOM 859 O O . GLY A 1 103 ? -45.219 7.223 8.266 1 74 103 GLY A O 1
ATOM 860 N N . ALA A 1 104 ? -43.969 5.723 7.238 1 82.44 104 ALA A N 1
ATOM 861 C CA . ALA A 1 104 ? -44.438 4.676 8.141 1 82.44 104 ALA A CA 1
ATOM 862 C C . ALA A 1 104 ? -43.906 4.891 9.555 1 82.44 104 ALA A C 1
ATOM 864 O O . ALA A 1 104 ? -42.75 5.285 9.742 1 82.44 104 ALA A O 1
ATOM 865 N N . ILE A 1 105 ? -44.812 4.777 10.492 1 85.5 105 ILE A N 1
ATOM 866 C CA . ILE A 1 105 ? -44.438 4.914 11.898 1 85.5 105 ILE A CA 1
ATOM 867 C C . ILE A 1 105 ? -44.469 3.549 12.586 1 85.5 105 ILE A C 1
ATOM 869 O O . ILE A 1 105 ? -45.469 2.82 12.461 1 85.5 105 ILE A O 1
ATOM 873 N N . LYS A 1 106 ? -43.406 3.213 13.203 1 87.56 106 LYS A N 1
ATOM 874 C CA . LYS A 1 106 ? -43.312 1.982 13.984 1 87.56 106 LYS A CA 1
ATOM 875 C C . LYS A 1 106 ? -43.031 2.281 15.461 1 87.56 106 LYS A C 1
ATOM 877 O O . LYS A 1 106 ? -41.969 2.76 15.82 1 87.56 106 LYS A O 1
ATOM 882 N N . PRO A 1 107 ? -44.031 2 16.25 1 85.06 107 PRO A N 1
ATOM 883 C CA . PRO A 1 107 ? -43.781 2.158 17.688 1 85.06 107 PRO A CA 1
ATOM 884 C C . PRO A 1 107 ? -42.906 1.053 18.25 1 85.06 107 PRO A C 1
ATOM 886 O O . PRO A 1 107 ? -43.031 -0.115 17.891 1 85.06 107 PRO A O 1
ATOM 889 N N . LEU A 1 108 ? -41.906 1.511 18.984 1 81.69 108 LEU A N 1
ATOM 890 C CA . LEU A 1 108 ? -41.062 0.553 19.672 1 81.69 108 LEU A CA 1
ATOM 891 C C . LEU A 1 108 ? -41.5 0.34 21.109 1 81.69 108 LEU A C 1
ATOM 893 O O . LEU A 1 108 ? -41.781 1.305 21.828 1 81.69 108 LEU A O 1
ATOM 897 N N . ASN A 1 109 ? -41.906 -0.861 21.5 1 67 109 ASN A N 1
ATOM 898 C CA . ASN A 1 109 ? -42.281 -1.176 22.875 1 67 109 ASN A CA 1
ATOM 899 C C . ASN A 1 109 ? -41.094 -1.489 23.75 1 67 109 ASN A C 1
ATOM 901 O O . ASN A 1 109 ? -40.531 -2.59 23.688 1 67 109 ASN A O 1
ATOM 905 N N . VAL A 1 110 ? -40.438 -0.484 24.359 1 65.69 110 VAL A N 1
ATOM 906 C CA . VAL A 1 110 ? -39.281 -0.716 25.219 1 65.69 110 VAL A CA 1
ATOM 907 C C . VAL A 1 110 ? -39.75 -0.837 26.672 1 65.69 110 VAL A C 1
ATOM 909 O O . VAL A 1 110 ? -39.156 -0.239 27.562 1 65.69 110 VAL A O 1
ATOM 912 N N . SER A 1 111 ? -40.938 -1.043 27.062 1 57.16 111 SER A N 1
ATOM 913 C CA . SER A 1 111 ? -41.531 -1.013 28.406 1 57.16 111 SER A CA 1
ATOM 914 C C . SER A 1 111 ? -40.656 -1.735 29.422 1 57.16 111 SER A C 1
ATOM 916 O O . SER A 1 111 ? -40.594 -1.362 30.594 1 57.16 111 SER A O 1
ATOM 918 N N . SER A 1 112 ? -40.062 -2.816 29.125 1 57.09 112 SER A N 1
ATOM 919 C CA . SER A 1 112 ? -39.531 -3.781 30.078 1 57.09 112 SER A CA 1
ATOM 920 C C . SER A 1 112 ? -38.125 -3.43 30.5 1 57.09 112 SER A C 1
ATOM 922 O O . SER A 1 112 ? -37.438 -4.211 31.188 1 57.09 112 SER A O 1
ATOM 924 N N . TYR A 1 113 ? -37.656 -2.199 30.25 1 63.47 113 TYR A N 1
ATOM 925 C CA . TYR A 1 113 ? -36.25 -2.084 30.531 1 63.47 113 TYR A CA 1
ATOM 926 C C . TYR A 1 113 ? -36 -1.486 31.906 1 63.47 113 TYR A C 1
ATOM 928 O O . TYR A 1 113 ? -36.781 -0.659 32.375 1 63.47 113 TYR A O 1
ATOM 936 N N . GLN A 1 114 ? -35.25 -2.088 32.719 1 71.31 114 GLN A N 1
ATOM 937 C CA . GLN A 1 114 ? -34.938 -1.758 34.094 1 71.31 114 GLN A CA 1
ATOM 938 C C . GLN A 1 114 ? -34.062 -0.509 34.188 1 71.31 114 GLN A C 1
ATOM 940 O O . GLN A 1 114 ? -32.875 -0.588 34.531 1 71.31 114 GLN A O 1
ATOM 945 N N . ILE A 1 115 ? -34.594 0.712 33.625 1 81.62 115 ILE A N 1
ATOM 946 C CA . ILE A 1 115 ? -33.938 1.985 33.844 1 81.62 115 ILE A CA 1
ATOM 947 C C . ILE A 1 115 ? -34.344 2.555 35.219 1 81.62 115 ILE A C 1
ATOM 949 O O . ILE A 1 115 ? -35.562 2.674 35.5 1 81.62 115 ILE A O 1
ATOM 953 N N . PRO A 1 116 ? -33.344 2.82 36.031 1 82 116 PRO A N 1
ATOM 954 C CA . PRO A 1 116 ? -33.719 3.369 37.344 1 82 116 PRO A CA 1
ATOM 955 C C . PRO A 1 116 ? -34.625 4.59 37.25 1 82 116 PRO A C 1
ATOM 957 O O . PRO A 1 116 ? -34.438 5.434 36.375 1 82 116 PRO A O 1
ATOM 960 N N . ILE A 1 117 ? -35.5 4.781 38.188 1 79.62 117 ILE A N 1
ATOM 961 C CA . ILE A 1 117 ? -36.594 5.734 38.125 1 79.62 117 ILE A CA 1
ATOM 962 C C . ILE A 1 117 ? -36.031 7.156 38.188 1 79.62 117 ILE A C 1
ATOM 964 O O . ILE A 1 117 ? -36.625 8.086 37.625 1 79.62 117 ILE A O 1
ATOM 968 N N . TYR A 1 118 ? -34.938 7.34 38.844 1 80.12 118 TYR A N 1
ATOM 969 C CA . TYR A 1 118 ? -34.438 8.695 39.031 1 80.12 118 TYR A CA 1
ATOM 970 C C . TYR A 1 118 ? -33.969 9.281 37.688 1 80.12 118 TYR A C 1
ATOM 972 O O . TYR A 1 118 ? -33.875 10.508 37.562 1 80.12 118 TYR A O 1
ATOM 980 N N . ASN A 1 119 ? -33.688 8.492 36.656 1 83.12 119 ASN A N 1
ATOM 981 C CA . ASN A 1 119 ? -33.281 8.984 35.344 1 83.12 119 ASN A CA 1
ATOM 982 C C . ASN A 1 119 ? -34.438 9.766 34.688 1 83.12 119 ASN A C 1
ATOM 984 O O . ASN A 1 119 ? -34.188 10.672 33.875 1 83.12 119 ASN A O 1
ATOM 988 N N . TYR A 1 120 ? -35.594 9.492 35.031 1 79.88 120 TYR A N 1
ATOM 989 C CA . TYR A 1 120 ? -36.719 10.125 34.406 1 79.88 120 TYR A CA 1
ATOM 990 C C . TYR A 1 120 ? -36.969 11.508 35 1 79.88 120 TYR A C 1
ATOM 992 O O . TYR A 1 120 ? -37.781 12.289 34.438 1 79.88 120 TYR A O 1
ATOM 1000 N N . CYS A 1 121 ? -36.219 11.828 36 1 77.75 121 CYS A N 1
ATOM 1001 C CA . CYS A 1 121 ? -36.344 13.148 36.594 1 77.75 121 CYS A CA 1
ATOM 1002 C C . CYS A 1 121 ? -35.094 13.992 36.281 1 77.75 121 CYS A C 1
ATOM 1004 O O . CYS A 1 121 ? -35.062 15.172 36.656 1 77.75 121 CYS A O 1
ATOM 1006 N N . MET A 1 122 ? -34.125 13.414 35.781 1 69.25 122 MET A N 1
ATOM 1007 C CA . MET A 1 122 ? -32.906 14.133 35.375 1 69.25 122 MET A CA 1
ATOM 1008 C C . MET A 1 122 ? -32.969 14.516 33.906 1 69.25 122 MET A C 1
ATOM 1010 O O . MET A 1 122 ? -32.219 13.961 33.094 1 69.25 122 MET A O 1
ATOM 1014 N N . LEU A 1 123 ? -33.781 15.398 33.469 1 60.34 123 LEU A N 1
ATOM 1015 C CA . LEU A 1 123 ? -34.188 15.648 32.125 1 60.34 123 LEU A CA 1
ATOM 1016 C C . LEU A 1 123 ? -33.062 16.25 31.297 1 60.34 123 LEU A C 1
ATOM 1018 O O . LEU A 1 123 ? -33 16.062 30.078 1 60.34 123 LEU A O 1
ATOM 1022 N N . ASP A 1 124 ? -32.188 17.031 31.719 1 55.69 124 ASP A N 1
ATOM 1023 C CA . ASP A 1 124 ? -31.266 17.797 30.875 1 55.69 124 ASP A CA 1
ATOM 1024 C C . ASP A 1 124 ? -30.203 16.891 30.25 1 55.69 124 ASP A C 1
ATOM 1026 O O . ASP A 1 124 ? -29.75 17.141 29.141 1 55.69 124 ASP A O 1
ATOM 1030 N N . ASP A 1 125 ? -29.672 15.805 31 1 57.06 125 ASP A N 1
ATOM 1031 C CA . ASP A 1 125 ? -28.438 15.172 30.547 1 57.06 125 ASP A CA 1
ATOM 1032 C C . ASP A 1 125 ? -28.625 13.672 30.359 1 57.06 125 ASP A C 1
ATOM 1034 O O . ASP A 1 125 ? -27.719 12.969 29.938 1 57.06 125 ASP A O 1
ATOM 1038 N N . VAL A 1 126 ? -29.781 13.164 30.516 1 56.72 126 VAL A N 1
ATOM 1039 C CA . VAL A 1 126 ? -29.766 11.742 30.844 1 56.72 126 VAL A CA 1
ATOM 1040 C C . VAL A 1 126 ? -30.047 10.914 29.594 1 56.72 126 VAL A C 1
ATOM 1042 O O . VAL A 1 126 ? -29.328 9.969 29.281 1 56.72 126 VAL A O 1
ATOM 1045 N N . PHE A 1 127 ? -31.219 11.172 28.781 1 63.16 127 PHE A N 1
ATOM 1046 C CA . PHE A 1 127 ? -31.609 10.25 27.734 1 63.16 127 PHE A CA 1
ATOM 1047 C C . PHE A 1 127 ? -31.141 10.734 26.375 1 63.16 127 PHE A C 1
ATOM 1049 O O . PHE A 1 127 ? -31.562 11.805 25.906 1 63.16 127 PHE A O 1
ATOM 1056 N N . ILE A 1 128 ? -29.969 10.195 25.938 1 68.94 128 ILE A N 1
ATOM 1057 C CA . ILE A 1 128 ? -29.609 10.336 24.531 1 68.94 128 ILE A CA 1
ATOM 1058 C C . ILE A 1 128 ? -29.984 9.07 23.766 1 68.94 128 ILE A C 1
ATOM 1060 O O . ILE A 1 128 ? -29.469 7.988 24.062 1 68.94 128 ILE A O 1
ATOM 1064 N N . ASN A 1 129 ? -31.016 9.164 22.938 1 78.5 129 ASN A N 1
ATOM 1065 C CA . ASN A 1 129 ? -31.406 8.07 22.062 1 78.5 129 ASN A CA 1
ATOM 1066 C C . ASN A 1 129 ? -30.984 8.336 20.609 1 78.5 129 ASN A C 1
ATOM 1068 O O . ASN A 1 129 ? -31.344 9.352 20.031 1 78.5 129 ASN A O 1
ATOM 1072 N N . SER A 1 130 ? -30.141 7.461 20.172 1 86.12 130 SER A N 1
ATOM 1073 C CA . SER A 1 130 ? -29.656 7.652 18.812 1 86.12 130 SER A CA 1
ATOM 1074 C C . SER A 1 130 ? -29.562 6.324 18.078 1 86.12 130 SER A C 1
ATOM 1076 O O . SER A 1 130 ? -29.375 5.273 18.688 1 86.12 130 SER A O 1
ATOM 1078 N N . ILE A 1 131 ? -29.766 6.434 16.812 1 87.81 131 ILE A N 1
ATOM 1079 C CA . ILE A 1 131 ? -29.547 5.281 15.938 1 87.81 131 ILE A CA 1
ATOM 1080 C C . ILE A 1 131 ? -28.062 5.156 15.602 1 87.81 131 ILE A C 1
ATOM 1082 O O . ILE A 1 131 ? -27.453 6.102 15.109 1 87.81 131 ILE A O 1
ATOM 1086 N N . ILE A 1 132 ? -27.531 4.035 15.852 1 88.25 132 ILE A N 1
ATOM 1087 C CA . ILE A 1 132 ? -26.109 3.801 15.594 1 88.25 132 ILE A CA 1
ATOM 1088 C C . ILE A 1 132 ? -25.922 3.293 14.164 1 88.25 132 ILE A C 1
ATOM 1090 O O . ILE A 1 132 ? -24.984 3.689 13.477 1 88.25 132 ILE A O 1
ATOM 1094 N N . ASN A 1 133 ? -26.672 2.344 13.836 1 84.25 133 ASN A N 1
ATOM 1095 C CA . ASN A 1 133 ? -26.672 1.77 12.492 1 84.25 133 ASN A CA 1
ATOM 1096 C C . ASN A 1 133 ? -28.047 1.223 12.109 1 84.25 133 ASN A C 1
ATOM 1098 O O . ASN A 1 133 ? -29.031 1.477 12.797 1 84.25 133 ASN A O 1
ATOM 1102 N N . GLU A 1 134 ? -28.094 0.516 11.016 1 78.62 134 GLU A N 1
ATOM 1103 C CA . GLU A 1 134 ? -29.375 0.063 10.484 1 78.62 134 GLU A CA 1
ATOM 1104 C C . GLU A 1 134 ? -29.984 -1.025 11.359 1 78.62 134 GLU A C 1
ATOM 1106 O O . GLU A 1 134 ? -31.172 -1.35 11.227 1 78.62 134 GLU A O 1
ATOM 1111 N N . ASP A 1 135 ? -29.234 -1.391 12.438 1 80.88 135 ASP A N 1
ATOM 1112 C CA . ASP A 1 135 ? -29.734 -2.529 13.195 1 80.88 135 ASP A CA 1
ATOM 1113 C C . ASP A 1 135 ? -29.844 -2.193 14.68 1 80.88 135 ASP A C 1
ATOM 1115 O O . ASP A 1 135 ? -30.438 -2.945 15.453 1 80.88 135 ASP A O 1
ATOM 1119 N N . THR A 1 136 ? -29.281 -1.106 15.008 1 90.56 136 THR A N 1
ATOM 1120 C CA . THR A 1 136 ? -29.172 -0.938 16.453 1 90.56 136 THR A CA 1
ATOM 1121 C C . THR A 1 136 ? -29.484 0.498 16.859 1 90.56 136 THR A C 1
ATOM 1123 O O . THR A 1 136 ? -29.219 1.435 16.109 1 90.56 136 THR A O 1
ATOM 1126 N N . ILE A 1 137 ? -30.031 0.656 18.078 1 90.75 137 ILE A N 1
ATOM 1127 C CA . ILE A 1 137 ? -30.344 1.926 18.719 1 90.75 137 ILE A CA 1
ATOM 1128 C C . ILE A 1 137 ? -29.656 1.999 20.094 1 90.75 137 ILE A C 1
ATOM 1130 O O . ILE A 1 137 ? -29.609 1.011 20.828 1 90.75 137 ILE A O 1
ATOM 1134 N N . LEU A 1 138 ? -29.141 3.182 20.406 1 91.81 138 LEU A N 1
ATOM 1135 C CA . LEU A 1 138 ? -28.469 3.422 21.672 1 91.81 138 LEU A CA 1
ATOM 1136 C C . LEU A 1 138 ? -29.359 4.254 22.594 1 91.81 138 LEU A C 1
ATOM 1138 O O . LEU A 1 138 ? -29.844 5.316 22.203 1 91.81 138 LEU A O 1
ATOM 1142 N N . ILE A 1 139 ? -29.594 3.777 23.766 1 89.06 139 ILE A N 1
ATOM 1143 C CA . ILE A 1 139 ? -30.266 4.512 24.828 1 89.06 139 ILE A CA 1
ATOM 1144 C C . ILE A 1 139 ? -29.328 4.688 26.016 1 89.06 139 ILE A C 1
ATOM 1146 O O . ILE A 1 139 ? -28.797 3.709 26.547 1 89.06 139 ILE A O 1
ATOM 1150 N N . THR A 1 140 ? -29.141 5.914 26.438 1 89.75 140 THR A N 1
ATOM 1151 C CA . THR A 1 140 ? -28.219 6.129 27.531 1 89.75 140 THR A CA 1
ATOM 1152 C C . THR A 1 140 ? -28.969 6.492 28.812 1 89.75 140 THR A C 1
ATOM 1154 O O . THR A 1 140 ? -30.031 7.09 28.766 1 89.75 140 THR A O 1
ATOM 1157 N N . TYR A 1 141 ? -28.453 6.086 29.938 1 85.44 141 TYR A N 1
ATOM 1158 C CA . TYR A 1 141 ? -29 6.406 31.25 1 85.44 141 TYR A CA 1
ATOM 1159 C C . TYR A 1 141 ? -27.938 6.316 32.344 1 85.44 141 TYR A C 1
ATOM 1161 O O . TYR A 1 141 ? -26.844 5.797 32.094 1 85.44 141 TYR A O 1
ATOM 1169 N N . PHE A 1 142 ? -28.25 6.867 33.469 1 86.75 142 PHE A N 1
ATOM 1170 C CA . PHE A 1 142 ? -27.312 6.816 34.594 1 86.75 142 PHE A CA 1
ATOM 1171 C C . PHE A 1 142 ? -27.688 5.699 35.531 1 86.75 142 PHE A C 1
ATOM 1173 O O . PHE A 1 142 ? -28.875 5.418 35.75 1 86.75 142 PHE A O 1
ATOM 1180 N N . TYR A 1 143 ? -26.594 5.023 36.062 1 86.69 143 TYR A N 1
ATOM 1181 C CA . TYR A 1 143 ? -26.766 3.961 37.031 1 86.69 143 TYR A CA 1
ATOM 1182 C C . TYR A 1 143 ? -25.891 4.191 38.25 1 86.69 143 TYR A C 1
ATOM 1184 O O . TYR A 1 143 ? -24.656 4.27 38.156 1 86.69 143 TYR A O 1
ATOM 1192 N N . GLY A 1 144 ? -26.453 4.379 39.438 1 77.88 144 GLY A N 1
ATOM 1193 C CA . GLY A 1 144 ? -25.703 4.539 40.656 1 77.88 144 GLY A CA 1
ATOM 1194 C C . GLY A 1 144 ? -26.406 5.41 41.688 1 77.88 144 GLY A C 1
ATOM 1195 O O . GLY A 1 144 ? -27.359 6.105 41.344 1 77.88 144 GLY A O 1
ATOM 1196 N N . ASP A 1 145 ? -25.984 5.301 43.031 1 67.56 145 ASP A N 1
ATOM 1197 C CA . ASP A 1 145 ? -26.609 5.98 44.156 1 67.56 145 ASP A CA 1
ATOM 1198 C C . ASP A 1 145 ? -25.922 7.309 44.469 1 67.56 145 ASP A C 1
ATOM 1200 O O . ASP A 1 145 ? -26.469 8.156 45.156 1 67.56 145 ASP A O 1
ATOM 120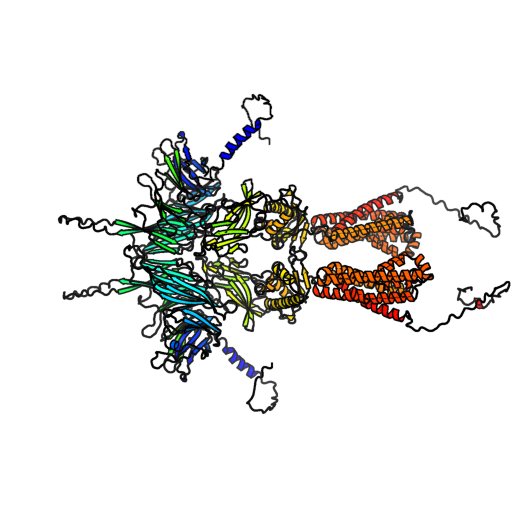4 N N . ASN A 1 146 ? -24.641 7.492 44.062 1 68.5 146 ASN A N 1
ATOM 1205 C CA . ASN A 1 146 ? -23.859 8.688 44.344 1 68.5 146 ASN A CA 1
ATOM 1206 C C . ASN A 1 146 ? -23.312 9.32 43.062 1 68.5 146 ASN A C 1
ATOM 1208 O O . ASN A 1 146 ? -23 8.617 42.125 1 68.5 146 ASN A O 1
ATOM 1212 N N . ALA A 1 147 ? -23.328 10.664 43 1 62.28 147 ALA A N 1
ATOM 1213 C CA . ALA A 1 147 ? -22.922 11.422 41.844 1 62.28 147 ALA A CA 1
ATOM 1214 C C . ALA A 1 147 ? -21.516 11.023 41.406 1 62.28 147 ALA A C 1
ATOM 1216 O O . ALA A 1 147 ? -21.219 10.984 40.219 1 62.28 147 ALA A O 1
ATOM 1217 N N . ALA A 1 148 ? -20.656 10.742 42.406 1 64.81 148 ALA A N 1
ATOM 1218 C CA . ALA A 1 148 ? -19.25 10.492 42.094 1 64.81 148 ALA A CA 1
ATOM 1219 C C . ALA A 1 148 ? -19.047 9.086 41.531 1 64.81 148 ALA A C 1
ATOM 1221 O O . ALA A 1 148 ? -18.094 8.836 40.781 1 64.81 148 ALA A O 1
ATOM 1222 N N . THR A 1 149 ? -19.953 8.172 41.812 1 75.56 149 THR A N 1
ATOM 1223 C CA . THR A 1 149 ? -19.766 6.777 41.438 1 75.56 149 THR A CA 1
ATOM 1224 C C . THR A 1 149 ? -20.828 6.359 40.406 1 75.56 149 THR A C 1
ATOM 1226 O O . THR A 1 149 ? -20.906 5.188 40.031 1 75.56 149 THR A O 1
ATOM 1229 N N . THR A 1 150 ? -21.531 7.34 39.969 1 83.25 150 THR A N 1
ATOM 1230 C CA . THR A 1 150 ? -22.578 7.023 39.031 1 83.25 150 THR A CA 1
ATOM 1231 C C . THR A 1 150 ? -21.984 6.695 37.656 1 83.25 150 THR A C 1
ATOM 1233 O O . THR A 1 150 ? -21.094 7.398 37.188 1 83.25 150 THR A O 1
ATOM 1236 N N . ILE A 1 151 ? -22.406 5.586 37.156 1 88.38 151 ILE A N 1
ATOM 1237 C CA . ILE A 1 151 ? -21.938 5.113 35.844 1 88.38 151 ILE A CA 1
ATOM 1238 C C . ILE A 1 151 ? -22.938 5.5 34.75 1 88.38 151 ILE A C 1
ATOM 1240 O O . ILE A 1 151 ? -24.156 5.355 34.938 1 88.38 151 ILE A O 1
ATOM 1244 N N . HIS A 1 152 ? -22.453 6.145 33.719 1 90.19 152 HIS A N 1
ATOM 1245 C CA . HIS A 1 152 ? -23.266 6.355 32.531 1 90.19 152 HIS A CA 1
ATOM 1246 C C . HIS A 1 152 ? -23.344 5.082 31.688 1 90.19 152 HIS A C 1
ATOM 1248 O O . HIS A 1 152 ? -22.328 4.574 31.219 1 90.19 152 HIS A O 1
ATOM 1254 N N . MET A 1 153 ? -24.562 4.578 31.5 1 90.06 153 MET A N 1
ATOM 1255 C CA . MET A 1 153 ? -24.781 3.312 30.812 1 90.06 153 MET A CA 1
ATOM 1256 C C . MET A 1 153 ? -25.406 3.543 29.438 1 90.06 153 MET A C 1
ATOM 1258 O O . MET A 1 153 ? -26.109 4.539 29.234 1 90.06 153 MET A O 1
ATOM 1262 N N . GLY A 1 154 ? -25.062 2.668 28.531 1 91 154 GLY A N 1
ATOM 1263 C CA . GLY A 1 154 ? -25.734 2.594 27.234 1 91 154 GLY A CA 1
ATOM 1264 C C . GLY A 1 154 ? -26.438 1.271 27 1 91 154 GLY A C 1
ATOM 1265 O O . GLY A 1 154 ? -25.844 0.205 27.188 1 91 154 GLY A O 1
ATOM 1266 N N . MET A 1 155 ? -27.688 1.249 26.703 1 90.75 155 MET A N 1
ATOM 1267 C CA . MET A 1 155 ? -28.469 0.079 26.312 1 90.75 155 MET A CA 1
ATOM 1268 C C . MET A 1 155 ? -28.625 0.014 24.797 1 90.75 155 MET A C 1
ATOM 1270 O O . MET A 1 155 ? -29.078 0.979 24.172 1 90.75 155 MET A O 1
ATOM 1274 N N . ILE A 1 156 ? -28.234 -1.122 24.297 1 92.12 156 ILE A N 1
ATOM 1275 C CA . ILE A 1 156 ? -28.375 -1.34 22.859 1 92.12 156 ILE A CA 1
ATOM 1276 C C . ILE A 1 156 ? -29.609 -2.199 22.594 1 92.12 156 ILE A C 1
ATOM 1278 O O . ILE A 1 156 ? -29.75 -3.295 23.141 1 92.12 156 ILE A O 1
ATOM 1282 N N . ILE A 1 157 ? -30.469 -1.705 21.703 1 90.31 157 ILE A N 1
ATOM 1283 C CA . ILE A 1 157 ? -31.656 -2.453 21.297 1 90.31 157 ILE A CA 1
ATOM 1284 C C . ILE A 1 157 ? -31.719 -2.539 19.781 1 90.31 157 ILE A C 1
ATOM 1286 O O . ILE A 1 157 ? -31.047 -1.777 19.078 1 90.31 157 ILE A O 1
ATOM 1290 N N . ASP A 1 158 ? -32.5 -3.471 19.281 1 88.88 158 ASP A N 1
ATOM 1291 C CA . ASP A 1 158 ? -32.688 -3.559 17.844 1 88.88 158 ASP A CA 1
ATOM 1292 C C . ASP A 1 158 ? -33.906 -2.734 17.406 1 88.88 158 ASP A C 1
ATOM 1294 O O . ASP A 1 158 ? -34.531 -2.064 18.219 1 88.88 158 ASP A O 1
ATOM 1298 N N . TRP A 1 159 ? -34.219 -2.709 16.141 1 86.75 159 TRP A N 1
ATOM 1299 C CA . TRP A 1 159 ? -35.25 -1.875 15.578 1 86.75 159 TRP A CA 1
ATOM 1300 C C . TRP A 1 159 ? -36.625 -2.438 15.922 1 86.75 159 TRP A C 1
ATOM 1302 O O . TRP A 1 159 ? -37.656 -1.797 15.656 1 86.75 159 TRP A O 1
ATOM 1312 N N . ASP A 1 160 ? -36.656 -3.588 16.609 1 83.5 160 ASP A N 1
ATOM 1313 C CA . ASP A 1 160 ? -37.906 -4.148 17.078 1 83.5 160 ASP A CA 1
ATOM 1314 C C . ASP A 1 160 ? -38.094 -3.906 18.578 1 83.5 160 ASP A C 1
ATOM 1316 O O . ASP A 1 160 ? -39.125 -4.273 19.141 1 83.5 160 ASP A O 1
ATOM 1320 N N . GLY A 1 161 ? -37.125 -3.299 19.141 1 84.69 161 GLY A N 1
ATOM 1321 C CA . GLY A 1 161 ? -37.188 -2.986 20.562 1 84.69 161 GLY A CA 1
ATOM 1322 C C . GLY A 1 161 ? -36.625 -4.078 21.453 1 84.69 161 GLY A C 1
ATOM 1323 O O . GLY A 1 161 ? -36.75 -4.027 22.672 1 84.69 161 GLY A O 1
ATOM 1324 N N . ASN A 1 162 ? -35.969 -5.055 20.812 1 87.06 162 ASN A N 1
ATOM 1325 C CA . ASN A 1 162 ? -35.375 -6.125 21.594 1 87.06 162 ASN A CA 1
ATOM 1326 C C . ASN A 1 162 ? -34.031 -5.703 22.188 1 87.06 162 ASN A C 1
ATOM 1328 O O . ASN A 1 162 ? -33.219 -5.059 21.516 1 87.06 162 ASN A O 1
ATOM 1332 N N . TRP A 1 163 ? -33.906 -6.102 23.453 1 89.5 163 TRP A N 1
ATOM 1333 C CA . TRP A 1 163 ? -32.656 -5.82 24.141 1 89.5 163 TRP A CA 1
ATOM 1334 C C . TRP A 1 163 ? -31.516 -6.672 23.562 1 89.5 163 TRP A C 1
ATOM 1336 O O . TRP A 1 163 ? -31.656 -7.887 23.422 1 89.5 163 TRP A O 1
ATOM 1346 N N . LEU A 1 164 ? -30.422 -6.102 23.328 1 89.81 164 LEU A N 1
ATOM 1347 C CA . LEU A 1 164 ? -29.266 -6.824 22.797 1 89.81 164 LEU A CA 1
ATOM 1348 C C . LEU A 1 164 ? -28.141 -6.867 23.828 1 89.81 164 LEU A C 1
ATOM 1350 O O . LEU A 1 164 ? -27.641 -7.945 24.156 1 89.81 164 LEU A O 1
ATOM 1354 N N . GLN A 1 165 ? -27.734 -5.668 24.344 1 91.19 165 GLN A N 1
ATOM 1355 C CA . GLN A 1 165 ? -26.641 -5.605 25.312 1 91.19 165 GLN A CA 1
ATOM 1356 C C . GLN A 1 165 ? -26.656 -4.285 26.078 1 91.19 165 GLN A C 1
ATOM 1358 O O . GLN A 1 165 ? -27.266 -3.312 25.625 1 91.19 165 GLN A O 1
ATOM 1363 N N . ASN A 1 166 ? -25.984 -4.312 27.297 1 91.25 166 ASN A N 1
ATOM 1364 C CA . ASN A 1 166 ? -25.656 -3.105 28.047 1 91.25 166 ASN A CA 1
ATOM 1365 C C . ASN A 1 166 ? -24.156 -2.842 28.047 1 91.25 166 ASN A C 1
ATOM 1367 O O . ASN A 1 166 ? -23.359 -3.775 28.141 1 91.25 166 ASN A O 1
ATOM 1371 N N . ILE A 1 167 ? -23.875 -1.567 27.891 1 91.94 167 ILE A N 1
ATOM 1372 C CA . ILE A 1 167 ? -22.453 -1.211 27.875 1 91.94 167 ILE A CA 1
ATOM 1373 C C . ILE A 1 167 ? -22.203 -0.059 28.844 1 91.94 167 ILE A C 1
ATOM 1375 O O . ILE A 1 167 ? -23.047 0.825 29 1 91.94 167 ILE A O 1
ATOM 1379 N N . GLU A 1 168 ? -21.062 -0.091 29.516 1 91.88 168 GLU A N 1
ATOM 1380 C CA . GLU A 1 168 ? -20.625 1.029 30.328 1 91.88 168 GLU A CA 1
ATOM 1381 C C . GLU A 1 168 ? -19.906 2.084 29.484 1 91.88 168 GLU A C 1
ATOM 1383 O O . GLU A 1 168 ? -18.891 1.8 28.859 1 91.88 168 GLU A O 1
ATOM 1388 N N . LEU A 1 169 ? -20.453 3.273 29.516 1 91.31 169 LEU A N 1
ATOM 1389 C CA . LEU A 1 169 ? -19.875 4.332 28.703 1 91.31 169 LEU A CA 1
ATOM 1390 C C . LEU A 1 169 ? -18.781 5.074 29.469 1 91.31 169 LEU A C 1
ATOM 1392 O O . LEU A 1 169 ? -17.719 5.348 28.922 1 91.31 169 LEU A O 1
ATOM 1396 N N . GLY A 1 170 ? -18.953 5.352 30.719 1 88.25 170 GLY A N 1
ATOM 1397 C CA . GLY A 1 170 ? -17.984 6.055 31.547 1 88.25 170 GLY A CA 1
ATOM 1398 C C . GLY A 1 170 ? -18.516 6.383 32.938 1 88.25 170 GLY A C 1
ATOM 1399 O O . GLY A 1 170 ? -19.688 6.117 33.219 1 88.25 170 GLY A O 1
ATOM 1400 N N . ILE A 1 171 ? -17.656 6.977 33.719 1 83.25 171 ILE A N 1
ATOM 1401 C CA . ILE A 1 171 ? -17.984 7.242 35.094 1 83.25 171 ILE A CA 1
ATOM 1402 C C . ILE A 1 171 ? -18.156 8.742 35.312 1 83.25 171 ILE A C 1
ATOM 1404 O O . ILE A 1 171 ? -17.375 9.547 34.812 1 83.25 171 ILE A O 1
ATOM 1408 N N . GLY A 1 172 ? -19.141 9.031 36.094 1 77.12 172 GLY A N 1
ATOM 1409 C CA . GLY A 1 172 ? -19.297 10.414 36.531 1 77.12 172 GLY A CA 1
ATOM 1410 C C . GLY A 1 172 ? -20.484 11.109 35.875 1 77.12 172 GLY A C 1
ATOM 1411 O O . GLY A 1 172 ? -21.016 10.641 34.875 1 77.12 172 GLY A O 1
ATOM 1412 N N . ILE A 1 173 ? -20.891 12.242 36.688 1 72.06 173 ILE A N 1
ATOM 1413 C CA . ILE A 1 173 ? -21.969 13.094 36.188 1 72.06 173 ILE A CA 1
ATOM 1414 C C . ILE A 1 173 ? -21.391 14.438 35.75 1 72.06 173 ILE A C 1
ATOM 1416 O O . ILE A 1 173 ? -20.266 14.797 36.125 1 72.06 173 ILE A O 1
ATOM 1420 N N . GLY A 1 174 ? -21.953 15.078 34.719 1 69.56 174 GLY A N 1
ATOM 1421 C CA . GLY A 1 174 ? -21.453 16.359 34.25 1 69.56 174 GLY A CA 1
ATOM 1422 C C . GLY A 1 174 ? -21.766 16.609 32.781 1 69.56 174 GLY A C 1
ATOM 1423 O O . GLY A 1 174 ? -22.797 16.172 32.25 1 69.56 174 GLY A O 1
ATOM 1424 N N . LYS A 1 175 ? -20.766 17.5 32.188 1 77.81 175 LYS A N 1
ATOM 1425 C CA . LYS A 1 175 ? -20.953 17.828 30.781 1 77.81 175 LYS A CA 1
ATOM 1426 C C . LYS A 1 175 ? -20.516 16.656 29.891 1 77.81 175 LYS A C 1
ATOM 1428 O O . LYS A 1 175 ? -19.344 16.547 29.531 1 77.81 175 LYS A O 1
ATOM 1433 N N . ILE A 1 176 ? -21.469 15.797 29.641 1 82.38 176 ILE A N 1
ATOM 1434 C CA . ILE A 1 176 ? -21.25 14.617 28.812 1 82.38 176 ILE A CA 1
ATOM 1435 C C . ILE A 1 176 ? -21.672 14.906 27.375 1 82.38 176 ILE A C 1
ATOM 1437 O O . ILE A 1 176 ? -22.688 15.555 27.141 1 82.38 176 ILE A O 1
ATOM 1441 N N . ASN A 1 177 ? -20.781 14.547 26.5 1 83.56 177 ASN A N 1
ATOM 1442 C CA . ASN A 1 177 ? -21.078 14.617 25.078 1 83.56 177 ASN A CA 1
ATOM 1443 C C . ASN A 1 177 ? -20.875 13.266 24.391 1 83.56 177 ASN A C 1
ATOM 1445 O O . ASN A 1 177 ? -19.938 12.547 24.703 1 83.56 177 ASN A O 1
ATOM 1449 N N . ILE A 1 178 ? -21.844 12.898 23.547 1 86.62 178 ILE A N 1
ATOM 1450 C CA . ILE A 1 178 ? -21.75 11.688 22.75 1 86.62 178 ILE A CA 1
ATOM 1451 C C . ILE A 1 178 ? -21.797 12.031 21.266 1 86.62 178 ILE A C 1
ATOM 1453 O O . ILE A 1 178 ? -22.734 12.695 20.812 1 86.62 178 ILE A O 1
ATOM 1457 N N . ASN A 1 179 ? -20.766 11.68 20.609 1 86.56 179 ASN A N 1
ATOM 1458 C CA . ASN A 1 179 ? -20.719 11.844 19.156 1 86.56 179 ASN A CA 1
ATOM 1459 C C . ASN A 1 179 ? -21 10.531 18.438 1 86.56 179 ASN A C 1
ATOM 1461 O O . ASN A 1 179 ? -20.234 9.57 18.562 1 86.56 179 ASN A O 1
ATOM 1465 N N . ILE A 1 180 ? -22.047 10.516 17.688 1 86 180 ILE A N 1
ATOM 1466 C CA . ILE A 1 180 ? -22.438 9.312 16.953 1 86 180 ILE A CA 1
ATOM 1467 C C . ILE A 1 180 ? -21.984 9.43 15.5 1 86 180 ILE A C 1
ATOM 1469 O O . ILE A 1 180 ? -22.281 10.414 14.82 1 86 180 ILE A O 1
ATOM 1473 N N . ASN A 1 181 ? -21.172 8.477 15.086 1 80.94 181 ASN A N 1
ATOM 1474 C CA . ASN A 1 181 ? -20.797 8.312 13.688 1 80.94 181 ASN A CA 1
ATOM 1475 C C . ASN A 1 181 ? -21.516 7.137 13.047 1 80.94 181 ASN A C 1
ATOM 1477 O O . ASN A 1 181 ? -21.156 5.98 13.266 1 80.94 181 ASN A O 1
ATOM 1481 N N . ASP A 1 182 ? -22.406 7.406 12.211 1 74.06 182 ASP A N 1
ATOM 1482 C CA . ASP A 1 182 ? -23.266 6.371 11.625 1 74.06 182 ASP A CA 1
ATOM 1483 C C . ASP A 1 182 ? -22.422 5.23 11.062 1 74.06 182 ASP A C 1
ATOM 1485 O O . ASP A 1 182 ? -21.562 5.445 10.203 1 74.06 182 ASP A O 1
ATOM 1489 N N . ASP A 1 183 ? -22.641 4.059 11.453 1 70.88 183 ASP A N 1
ATOM 1490 C CA . ASP A 1 183 ? -22.062 2.805 10.977 1 70.88 183 ASP A CA 1
ATOM 1491 C C . ASP A 1 183 ? -20.641 2.623 11.484 1 70.88 183 ASP A C 1
ATOM 1493 O O . ASP A 1 183 ? -20.031 1.573 11.273 1 70.88 183 ASP A O 1
ATOM 1497 N N . SER A 1 184 ? -20.078 3.746 12.133 1 77.56 184 SER A N 1
ATOM 1498 C CA . SER A 1 184 ? -18.703 3.637 12.617 1 77.56 184 SER A CA 1
ATOM 1499 C C . SER A 1 184 ? -18.656 3.576 14.133 1 77.56 184 SER A C 1
ATOM 1501 O O . SER A 1 184 ? -17.578 3.408 14.719 1 77.56 184 SER A O 1
ATOM 1503 N N . GLY A 1 185 ? -19.828 3.721 14.727 1 87.12 185 GLY A N 1
ATOM 1504 C CA . GLY A 1 185 ? -19.859 3.682 16.172 1 87.12 185 GLY A CA 1
ATOM 1505 C C . GLY A 1 185 ? -20.031 5.051 16.812 1 87.12 185 GLY A C 1
ATOM 1506 O O . GLY A 1 185 ? -20.766 5.891 16.281 1 87.12 185 GLY A O 1
ATOM 1507 N N . PHE A 1 186 ? -19.609 5.176 18.078 1 89 186 PHE A N 1
ATOM 1508 C CA . PHE A 1 186 ? -19.781 6.453 18.766 1 89 186 PHE A CA 1
ATOM 1509 C C . PHE A 1 186 ? -18.703 6.656 19.828 1 89 186 PHE A C 1
ATOM 1511 O O . PHE A 1 186 ? -17.984 5.719 20.172 1 89 186 PHE A O 1
ATOM 1518 N N . MET A 1 187 ? -18.594 7.891 20.234 1 91.31 187 MET A N 1
ATOM 1519 C CA . MET A 1 187 ? -17.625 8.273 21.25 1 91.31 187 MET A CA 1
ATOM 1520 C C . MET A 1 187 ? -18.297 9 22.406 1 91.31 187 MET A C 1
ATOM 1522 O O . MET A 1 187 ? -19.172 9.828 22.203 1 91.31 187 MET A O 1
ATOM 1526 N N . TRP A 1 188 ? -17.891 8.594 23.609 1 91.56 188 TRP A N 1
ATOM 1527 C CA . TRP A 1 188 ? -18.344 9.227 24.844 1 91.56 188 TRP A CA 1
ATOM 1528 C C . TRP A 1 188 ? -17.234 10.086 25.438 1 91.56 188 TRP A C 1
ATOM 1530 O O . TRP A 1 188 ? -16.078 9.656 25.531 1 91.56 188 TRP A O 1
ATOM 1540 N N . THR A 1 189 ? -17.609 11.344 25.812 1 91.44 189 THR A N 1
ATOM 1541 C CA . THR A 1 189 ? -16.641 12.195 26.484 1 91.44 189 THR A CA 1
ATOM 1542 C C . THR A 1 189 ? -17.266 12.875 27.703 1 91.44 189 THR A C 1
ATOM 1544 O O . THR A 1 189 ? -18.484 13.086 27.75 1 91.44 189 THR A O 1
ATOM 1547 N N . ARG A 1 190 ? -16.438 13.188 28.656 1 89.19 190 ARG A N 1
ATOM 1548 C CA . ARG A 1 190 ? -16.828 13.953 29.828 1 89.19 190 ARG A CA 1
ATOM 1549 C C . ARG A 1 190 ? -15.703 14.859 30.312 1 89.19 190 ARG A C 1
ATOM 1551 O O . ARG A 1 190 ? -14.562 14.406 30.469 1 89.19 190 ARG A O 1
ATOM 1558 N N . GLN A 1 191 ? -16.031 16.094 30.531 1 88.5 191 GLN A N 1
ATOM 1559 C CA . GLN A 1 191 ? -15.047 16.969 31.141 1 88.5 191 GLN A CA 1
ATOM 1560 C C . GLN A 1 191 ? -14.938 16.703 32.656 1 88.5 191 GLN A C 1
ATOM 1562 O O . GLN A 1 191 ? -15.867 16.969 33.406 1 88.5 191 GLN A O 1
ATOM 1567 N N . VAL A 1 192 ? -13.805 16.219 33.125 1 87.5 192 VAL A N 1
ATOM 1568 C CA . VAL A 1 192 ? -13.586 15.844 34.5 1 87.5 192 VAL A CA 1
ATOM 1569 C C . VAL A 1 192 ? -13.273 17.094 35.344 1 87.5 192 VAL A C 1
ATOM 1571 O O . VAL A 1 192 ? -13.812 17.266 36.438 1 87.5 192 VAL A O 1
ATOM 1574 N N . ASN A 1 193 ? -12.367 17.875 34.812 1 88.12 193 ASN A N 1
ATOM 1575 C CA . ASN A 1 193 ? -12 19.156 35.375 1 88.12 193 ASN A CA 1
ATOM 1576 C C . ASN A 1 193 ? -11.586 20.172 34.312 1 88.12 193 ASN A C 1
ATOM 1578 O O . ASN A 1 193 ? -11.867 19.969 33.125 1 88.12 193 ASN A O 1
ATOM 1582 N N . ASP A 1 194 ? -10.977 21.219 34.781 1 87.94 194 ASP A N 1
ATOM 1583 C CA . ASP A 1 194 ? -10.656 22.312 33.875 1 87.94 194 ASP A CA 1
ATOM 1584 C C . ASP A 1 194 ? -9.508 21.953 32.938 1 87.94 194 ASP A C 1
ATOM 1586 O O . ASP A 1 194 ? -9.273 22.625 31.938 1 87.94 194 ASP A O 1
ATOM 1590 N N . THR A 1 195 ? -8.812 20.812 33.219 1 91.44 195 THR A N 1
ATOM 1591 C CA . THR A 1 195 ? -7.621 20.516 32.406 1 91.44 195 THR A CA 1
ATOM 1592 C C . THR A 1 195 ? -7.738 19.141 31.781 1 91.44 195 THR A C 1
ATOM 1594 O O . THR A 1 195 ? -6.879 18.734 30.984 1 91.44 195 THR A O 1
ATOM 1597 N N . THR A 1 196 ? -8.836 18.422 32.125 1 91.62 196 THR A N 1
ATOM 1598 C CA . THR A 1 196 ? -8.836 17.031 31.688 1 91.62 196 THR A CA 1
ATOM 1599 C C . THR A 1 196 ? -10.211 16.625 31.156 1 91.62 196 THR A C 1
ATOM 1601 O O . THR A 1 196 ? -11.234 16.984 31.734 1 91.62 196 THR A O 1
ATOM 1604 N N . ILE A 1 197 ? -10.195 15.938 30.047 1 92 197 ILE A N 1
ATOM 1605 C CA . ILE A 1 197 ? -11.391 15.344 29.438 1 92 197 ILE A CA 1
ATOM 1606 C C . ILE A 1 197 ? -11.227 13.828 29.344 1 92 197 ILE A C 1
ATOM 1608 O O . ILE A 1 197 ? -10.219 13.336 28.844 1 92 197 ILE A O 1
ATOM 1612 N N . ALA A 1 198 ? -12.203 13.109 29.844 1 92.5 198 ALA A N 1
ATOM 1613 C CA . ALA A 1 198 ? -12.227 11.656 29.688 1 92.5 198 ALA A CA 1
ATOM 1614 C C . ALA A 1 198 ? -12.961 11.25 28.406 1 92.5 198 ALA A C 1
ATOM 1616 O O . ALA A 1 198 ? -13.945 11.883 28.016 1 92.5 198 ALA A O 1
ATOM 1617 N N . TRP A 1 199 ? -12.484 10.219 27.75 1 92.69 199 TRP A N 1
ATOM 1618 C CA . TRP A 1 199 ? -13.156 9.75 26.531 1 92.69 199 TRP A CA 1
ATOM 1619 C C . TRP A 1 199 ? -13.18 8.227 26.469 1 92.69 199 TRP A C 1
ATOM 1621 O O . TRP A 1 199 ? -12.352 7.566 27.109 1 92.69 199 TRP A O 1
ATOM 1631 N N . SER A 1 200 ? -14.18 7.602 25.812 1 93.31 200 SER A N 1
ATOM 1632 C CA 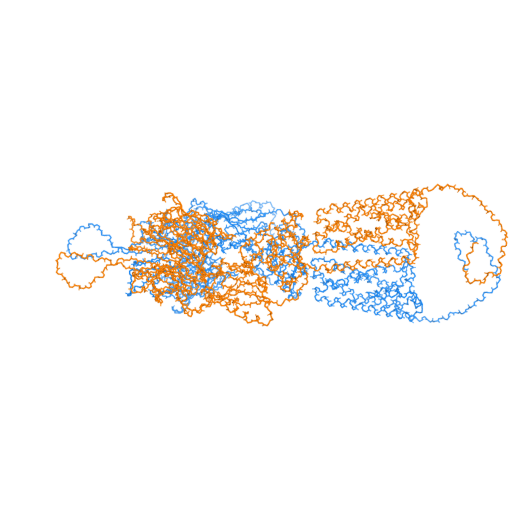. SER A 1 200 ? -14.312 6.195 25.438 1 93.31 200 SER A CA 1
ATOM 1633 C C . SER A 1 200 ? -14.875 6.043 24.031 1 93.31 200 SER A C 1
ATOM 1635 O O . SER A 1 200 ? -15.766 6.789 23.625 1 93.31 200 SER A O 1
ATOM 1637 N N . GLN A 1 201 ? -14.266 5.16 23.297 1 92.88 201 GLN A N 1
ATOM 1638 C CA . GLN A 1 201 ? -14.727 4.902 21.938 1 92.88 201 GLN A CA 1
ATOM 1639 C C . GLN A 1 201 ? -15.375 3.523 21.828 1 92.88 201 GLN A C 1
ATOM 1641 O O . GLN A 1 201 ? -14.867 2.551 22.406 1 92.88 201 GLN A O 1
ATOM 1646 N N . PHE A 1 202 ? -16.469 3.443 21.078 1 92.5 202 PHE A N 1
ATOM 1647 C CA . PHE A 1 202 ? -17.219 2.217 20.875 1 92.5 202 PHE A CA 1
ATOM 1648 C C . PHE A 1 202 ? -17.469 1.957 19.406 1 92.5 202 PHE A C 1
ATOM 1650 O O . PHE A 1 202 ? -17.812 2.873 18.656 1 92.5 202 PHE A O 1
ATOM 1657 N N . ILE A 1 203 ? -17.25 0.701 18.953 1 90.38 203 ILE A N 1
ATOM 1658 C CA . ILE A 1 203 ? -17.453 0.347 17.562 1 90.38 203 ILE A CA 1
ATOM 1659 C C . ILE A 1 203 ? -18.266 -0.941 17.469 1 90.38 203 ILE A C 1
ATOM 1661 O O . ILE A 1 203 ? -18.188 -1.797 18.344 1 90.38 203 ILE A O 1
ATOM 1665 N N . PRO A 1 204 ? -19.078 -0.982 16.375 1 87 204 PRO A N 1
ATOM 1666 C CA . PRO A 1 204 ? -19.734 -2.268 16.109 1 87 204 PRO A CA 1
ATOM 1667 C C . PRO A 1 204 ? -18.75 -3.35 15.672 1 87 204 PRO A C 1
ATOM 1669 O O . PRO A 1 204 ? -17.781 -3.059 14.969 1 87 204 PRO A O 1
ATOM 1672 N N . SER A 1 205 ? -18.969 -4.551 16.078 1 79.62 205 SER A N 1
ATOM 1673 C CA . SER A 1 205 ? -18.156 -5.672 15.617 1 79.62 205 SER A CA 1
ATOM 1674 C C . SER A 1 205 ? -18.297 -5.875 14.109 1 79.62 205 SER A C 1
ATOM 1676 O O . SER A 1 205 ? -19.391 -5.785 13.562 1 79.62 205 SER A O 1
ATOM 1678 N N . PRO A 1 206 ? -17.188 -6.102 13.539 1 66.5 206 PRO A N 1
ATOM 1679 C CA . PRO A 1 206 ? -17.266 -6.309 12.094 1 66.5 206 PRO A CA 1
ATOM 1680 C C . PRO A 1 206 ? -18.062 -7.559 11.719 1 66.5 206 PRO A C 1
ATOM 1682 O O . PRO A 1 206 ? -18.719 -7.582 10.672 1 66.5 206 PRO A O 1
ATOM 1685 N N . SER A 1 207 ? -18.031 -8.664 12.539 1 62.91 207 SER A N 1
ATOM 1686 C CA . SER A 1 207 ? -18.703 -9.914 12.25 1 62.91 207 SER A CA 1
ATOM 1687 C C . SER A 1 207 ? -20.188 -9.836 12.609 1 62.91 207 SER A C 1
ATOM 1689 O O . SER A 1 207 ? -21.031 -10.453 11.945 1 62.91 207 SER A O 1
ATOM 1691 N N . LYS A 1 208 ? -20.453 -9.117 13.727 1 75.5 208 LYS A N 1
ATOM 1692 C CA . LYS A 1 208 ? -21.828 -8.945 14.203 1 75.5 208 LYS A CA 1
ATOM 1693 C C . LYS A 1 208 ? -22.125 -7.484 14.516 1 75.5 208 LYS A C 1
ATOM 1695 O O . LYS A 1 208 ? -21.984 -7.051 15.664 1 75.5 208 LYS A O 1
ATOM 1700 N N . PRO A 1 209 ? -22.641 -6.809 13.516 1 76.75 209 PRO A N 1
ATOM 1701 C CA . PRO A 1 209 ? -22.859 -5.371 13.703 1 76.75 209 PRO A CA 1
ATOM 1702 C C . PRO A 1 209 ? -23.781 -5.062 14.883 1 76.75 209 PRO A C 1
ATOM 1704 O O . PRO A 1 209 ? -23.812 -3.926 15.359 1 76.75 209 PRO A O 1
ATOM 1707 N N . THR A 1 210 ? -24.484 -6.008 15.398 1 84.12 210 THR A N 1
ATOM 1708 C CA . THR A 1 210 ? -25.375 -5.797 16.531 1 84.12 210 THR A CA 1
ATOM 1709 C C . THR A 1 210 ? -24.609 -5.797 17.844 1 84.12 210 THR A C 1
ATOM 1711 O O . THR A 1 210 ? -25.141 -5.391 18.875 1 84.12 210 THR A O 1
ATOM 1714 N N . GLU A 1 211 ? -23.422 -6.23 17.703 1 88.31 211 GLU A N 1
ATOM 1715 C CA . GLU A 1 211 ? -22.578 -6.223 18.891 1 88.31 211 GLU A CA 1
ATOM 1716 C C . GLU A 1 211 ? -21.656 -5.012 18.906 1 88.31 211 GLU A C 1
ATOM 1718 O O . GLU A 1 211 ? -20.875 -4.805 17.969 1 88.31 211 GLU A O 1
ATOM 1723 N N . ILE A 1 212 ? -21.812 -4.215 20 1 91 212 ILE A N 1
ATOM 1724 C CA . ILE A 1 212 ? -20.984 -3.027 20.156 1 91 212 ILE A CA 1
ATOM 1725 C C . ILE A 1 212 ? -19.891 -3.297 21.172 1 91 212 ILE A C 1
ATOM 1727 O O . ILE A 1 212 ? -20.156 -3.789 22.281 1 91 212 ILE A O 1
ATOM 1731 N N . LYS A 1 213 ? -18.656 -3 20.828 1 90.44 213 LYS A N 1
ATOM 1732 C CA . LYS A 1 213 ? -17.516 -3.229 21.719 1 90.44 213 LYS A CA 1
ATOM 1733 C C . LYS A 1 213 ? -16.75 -1.931 21.984 1 90.44 213 LYS A C 1
ATOM 1735 O O . LYS A 1 213 ? -16.656 -1.075 21.109 1 90.44 213 LYS A O 1
ATOM 1740 N N . LYS A 1 214 ? -16.281 -1.866 23.234 1 91.88 214 LYS A N 1
ATOM 1741 C CA . LYS A 1 214 ? -15.367 -0.783 23.594 1 91.88 214 LYS A CA 1
ATOM 1742 C C . LYS A 1 214 ? -13.961 -1.071 23.078 1 91.88 214 LYS A C 1
ATOM 1744 O O . LYS A 1 214 ? -13.391 -2.123 23.375 1 91.88 214 LYS A O 1
ATOM 1749 N N . ILE A 1 215 ? -13.32 -0.123 22.359 1 88.31 215 ILE A N 1
ATOM 1750 C CA . ILE A 1 215 ? -12.016 -0.372 21.75 1 88.31 215 ILE A CA 1
ATOM 1751 C C . ILE A 1 215 ? -10.945 0.423 22.5 1 88.31 215 ILE A C 1
ATOM 1753 O O . ILE A 1 215 ? -9.781 0.018 22.562 1 88.31 215 ILE A O 1
ATOM 1757 N N . GLY A 1 216 ? -11.305 1.586 23 1 88.81 216 GLY A N 1
ATOM 1758 C CA . GLY A 1 216 ? -10.305 2.398 23.672 1 88.81 216 GLY A CA 1
ATOM 1759 C C . GLY A 1 216 ? -10.906 3.414 24.625 1 88.81 216 GLY A C 1
ATOM 1760 O O . GLY A 1 216 ? -12.07 3.795 24.484 1 88.81 216 GLY A O 1
ATOM 1761 N N . SER A 1 217 ? -10.195 3.742 25.672 1 91.88 217 SER A N 1
ATOM 1762 C CA . SER A 1 217 ? -10.547 4.801 26.609 1 91.88 217 SER A CA 1
ATOM 1763 C C . SER A 1 217 ? -9.297 5.512 27.125 1 91.88 217 SER A C 1
ATOM 1765 O O . SER A 1 217 ? -8.195 4.973 27.047 1 91.88 217 SER A O 1
ATOM 1767 N N . GLY A 1 218 ? -9.445 6.773 27.562 1 91.44 218 GLY A N 1
ATOM 1768 C CA . GLY A 1 218 ? -8.312 7.516 28.078 1 91.44 218 GLY A CA 1
ATOM 1769 C C . GLY A 1 218 ? -8.656 8.938 28.484 1 91.44 218 GLY A C 1
ATOM 1770 O O . GLY A 1 218 ? -9.812 9.227 28.812 1 91.44 218 GLY A O 1
ATOM 1771 N N . PHE A 1 219 ? -7.609 9.727 28.609 1 91.69 219 PHE A N 1
ATOM 1772 C CA . PHE A 1 219 ? -7.758 11.117 29.031 1 91.69 219 PHE A CA 1
ATOM 1773 C C . PHE A 1 219 ? -7.027 12.047 28.062 1 91.69 219 PHE A C 1
ATOM 1775 O O . PHE A 1 219 ? -5.984 11.68 27.516 1 91.69 219 PHE A O 1
ATOM 1782 N N . ILE A 1 220 ? -7.66 13.141 27.797 1 89.31 220 ILE A N 1
ATOM 1783 C CA . ILE A 1 220 ? -6.992 14.266 27.156 1 89.31 220 ILE A CA 1
ATOM 1784 C C . ILE A 1 220 ? -6.613 15.312 28.203 1 89.31 220 ILE A C 1
ATOM 1786 O O . ILE A 1 220 ? -7.484 15.867 28.875 1 89.31 220 ILE A O 1
ATOM 1790 N N . SER A 1 221 ? -5.328 15.492 28.344 1 89.31 221 SER A N 1
ATOM 1791 C CA . SER A 1 221 ? -4.867 16.453 29.344 1 89.31 221 SER A CA 1
ATOM 1792 C C . SER A 1 221 ? -4.016 17.547 28.719 1 89.31 221 SER A C 1
ATOM 1794 O O . SER A 1 221 ? -3.225 17.281 27.812 1 89.31 221 SER A O 1
ATOM 1796 N N . ILE A 1 222 ? -4.293 18.75 29.172 1 86.31 222 ILE A N 1
ATOM 1797 C CA . ILE A 1 222 ? -3.486 19.891 28.734 1 86.31 222 ILE A CA 1
ATOM 1798 C C . ILE A 1 222 ? -2.627 20.391 29.891 1 86.31 222 ILE A C 1
ATOM 1800 O O . ILE A 1 222 ? -2.727 19.891 31 1 86.31 222 ILE A O 1
ATOM 1804 N N . SER A 1 223 ? -1.738 21.438 29.625 1 83.12 223 SER A N 1
ATOM 1805 C CA . SER A 1 223 ? -0.847 21.984 30.625 1 83.12 223 SER A CA 1
ATOM 1806 C C . SER A 1 223 ? -1.632 22.531 31.812 1 83.12 223 SER A C 1
ATOM 1808 O O . SER A 1 223 ? -2.713 23.109 31.641 1 83.12 223 SER A O 1
ATOM 1810 N N . PRO A 1 224 ? -1.072 22.375 33 1 77.62 224 PRO A N 1
ATOM 1811 C CA . PRO A 1 224 ? -1.773 22.828 34.219 1 77.62 224 PRO A CA 1
ATOM 1812 C C . PRO A 1 224 ? -1.979 24.344 34.25 1 77.62 224 PRO A C 1
ATOM 1814 O O . PRO A 1 224 ? -2.826 24.828 35 1 77.62 224 PRO A O 1
ATOM 1817 N N . LEU A 1 225 ? -1.196 25 33.438 1 83.62 225 LEU A N 1
ATOM 1818 C CA . LEU A 1 225 ? -1.339 26.453 33.438 1 83.62 225 LEU A CA 1
ATOM 1819 C C . LEU A 1 225 ? -2.463 26.875 32.5 1 83.62 225 LEU A C 1
ATOM 1821 O O . LEU A 1 225 ? -2.828 28.062 32.438 1 83.62 225 LEU A O 1
ATOM 1825 N N . SER A 1 226 ? -2.998 25.953 31.891 1 89.5 226 SER A N 1
ATOM 1826 C CA . SER A 1 226 ? -4.051 26.25 30.922 1 89.5 226 SER A CA 1
ATOM 1827 C C . SER A 1 226 ? -5.402 25.734 31.406 1 89.5 226 SER A C 1
ATOM 1829 O O . SER A 1 226 ? -5.469 24.859 32.281 1 89.5 226 SER A O 1
ATOM 1831 N N . ILE A 1 227 ? -6.461 26.406 31.016 1 92.88 227 ILE A N 1
ATOM 1832 C CA . ILE A 1 227 ? -7.832 26 31.297 1 92.88 227 ILE A CA 1
ATOM 1833 C C . ILE A 1 227 ? -8.578 25.766 29.984 1 92.88 227 ILE A C 1
ATOM 1835 O O . ILE A 1 227 ? -8.508 26.578 29.062 1 92.88 227 ILE A O 1
ATOM 1839 N N . ILE A 1 228 ? -9.336 24.656 29.969 1 92 228 ILE A N 1
ATOM 1840 C CA . ILE A 1 228 ? -10.18 24.375 28.797 1 92 228 ILE A CA 1
ATOM 1841 C C . ILE A 1 228 ? -11.469 25.188 28.891 1 92 228 ILE A C 1
ATOM 1843 O O . ILE A 1 228 ? -12.273 24.984 29.797 1 92 228 ILE A O 1
ATOM 1847 N N . THR A 1 229 ? -11.695 26.047 27.938 1 90.94 229 THR A N 1
ATOM 1848 C CA . THR A 1 229 ? -12.875 26.906 27.984 1 90.94 229 THR A CA 1
ATOM 1849 C C . THR A 1 229 ? -13.992 26.328 27.109 1 90.94 229 THR A C 1
ATOM 1851 O O . THR A 1 229 ? -15.172 26.578 27.344 1 90.94 229 THR A O 1
ATOM 1854 N N . SER A 1 230 ? -13.617 25.703 26.094 1 86.81 230 SER A N 1
ATOM 1855 C CA . SER A 1 230 ? -14.602 25.078 25.203 1 86.81 230 SER A CA 1
ATOM 1856 C C . SER A 1 230 ? -14.016 23.891 24.469 1 86.81 230 SER A C 1
ATOM 1858 O O . SER A 1 230 ? -12.812 23.859 24.188 1 86.81 230 SER A O 1
ATOM 1860 N N . PHE A 1 231 ? -14.82 22.891 24.297 1 88.5 231 PHE A N 1
ATOM 1861 C CA . PHE A 1 231 ? -14.414 21.75 23.484 1 88.5 231 PHE A CA 1
ATOM 1862 C C . PHE A 1 231 ? -15.578 21.234 22.641 1 88.5 231 PHE A C 1
ATOM 1864 O O . PHE A 1 231 ? -16.719 21.234 23.094 1 88.5 231 PHE A O 1
ATOM 1871 N N . GLN A 1 232 ? -15.289 20.875 21.406 1 86.62 232 GLN A N 1
ATOM 1872 C CA . GLN A 1 232 ? -16.266 20.359 20.453 1 86.62 232 GLN A CA 1
ATOM 1873 C C . GLN A 1 232 ? -15.773 19.078 19.797 1 86.62 232 GLN A C 1
ATOM 1875 O O . GLN A 1 232 ? -14.578 18.938 19.516 1 86.62 232 GLN A O 1
ATOM 1880 N N . MET A 1 233 ? -16.766 18.188 19.594 1 89.31 233 MET A N 1
ATOM 1881 C CA . MET A 1 233 ? -16.438 16.953 18.875 1 89.31 233 MET A CA 1
ATOM 1882 C C . MET A 1 233 ? -17 16.984 17.469 1 89.31 233 MET A C 1
ATOM 1884 O O . MET A 1 233 ? -18 17.656 17.203 1 89.31 233 MET A O 1
ATOM 1888 N N . PHE A 1 234 ? -16.312 16.328 16.594 1 86.75 234 PHE A N 1
ATOM 1889 C CA . PHE A 1 234 ? -16.781 16.188 15.219 1 86.75 234 PHE A CA 1
ATOM 1890 C C . PHE A 1 234 ? -16.328 14.867 14.617 1 86.75 234 PHE A C 1
ATOM 1892 O O . PHE A 1 234 ? -15.477 14.188 15.18 1 86.75 234 PHE A O 1
ATOM 1899 N N . THR A 1 235 ? -16.984 14.516 13.508 1 83.25 235 THR A N 1
ATOM 1900 C CA . THR A 1 235 ? -16.594 13.312 12.781 1 83.25 235 THR A CA 1
ATOM 1901 C C . THR A 1 235 ? -15.414 13.602 11.859 1 83.25 235 THR A C 1
ATOM 1903 O O . THR A 1 235 ? -15.422 14.578 11.117 1 83.25 235 THR A O 1
ATOM 1906 N N . SER A 1 236 ? -14.445 12.711 11.992 1 84.62 236 SER A N 1
ATOM 1907 C CA . SER A 1 236 ? -13.273 12.891 11.141 1 84.62 236 SER A CA 1
ATOM 1908 C C . SER A 1 236 ? -13.531 12.367 9.734 1 84.62 236 SER A C 1
ATOM 1910 O O . SER A 1 236 ? -14.531 11.688 9.484 1 84.62 236 SER A O 1
ATOM 1912 N N . SER A 1 237 ? -12.648 12.703 8.805 1 75.88 237 SER A N 1
ATOM 1913 C CA . SER A 1 237 ? -12.805 12.383 7.383 1 75.88 237 SER A CA 1
ATOM 1914 C C . SER A 1 237 ? -12.734 10.883 7.141 1 75.88 237 SER A C 1
ATOM 1916 O O . SER A 1 237 ? -13.281 10.383 6.156 1 75.88 237 SER A O 1
ATOM 1918 N N . ASP A 1 238 ? -12.109 10.102 8.031 1 69.12 238 ASP A N 1
ATOM 1919 C CA . ASP A 1 238 ? -11.977 8.656 7.859 1 69.12 238 ASP A CA 1
ATOM 1920 C C . ASP A 1 238 ? -13.07 7.914 8.625 1 69.12 238 ASP A C 1
ATOM 1922 O O . ASP A 1 238 ? -12.992 6.691 8.789 1 69.12 238 ASP A O 1
ATOM 1926 N N . GLY A 1 239 ? -13.977 8.609 9.164 1 73.56 239 GLY A N 1
ATOM 1927 C CA . GLY A 1 239 ? -15.062 8.008 9.922 1 73.56 239 GLY A CA 1
ATOM 1928 C C . GLY A 1 239 ? -14.75 7.875 11.398 1 73.56 239 GLY A C 1
ATOM 1929 O O . GLY A 1 239 ? -15.539 7.293 12.156 1 73.56 239 GLY A O 1
ATOM 1930 N N . GLY A 1 240 ? -13.672 8.398 11.844 1 83.56 240 GLY A N 1
ATOM 1931 C CA . GLY A 1 240 ? -13.336 8.438 13.258 1 83.56 240 GLY A CA 1
ATOM 1932 C C . GLY A 1 240 ? -13.875 9.672 13.961 1 83.56 240 GLY A C 1
ATOM 1933 O O . GLY A 1 240 ? -14.977 10.133 13.648 1 83.56 240 GLY A O 1
ATOM 1934 N N . ASN A 1 241 ? -13.141 10.039 14.992 1 89.25 241 ASN A N 1
ATOM 1935 C CA . ASN A 1 241 ? -13.586 11.18 15.773 1 89.25 241 ASN A CA 1
ATOM 1936 C C . ASN A 1 241 ? -12.5 12.25 15.883 1 89.25 241 ASN A C 1
ATOM 1938 O O . ASN A 1 241 ? -11.305 11.93 15.867 1 89.25 241 ASN A O 1
ATOM 1942 N N . GLY A 1 242 ? -12.922 13.477 15.891 1 89.56 242 GLY A N 1
ATOM 1943 C CA . GLY A 1 242 ? -12.047 14.602 16.156 1 89.56 242 GLY A CA 1
ATOM 1944 C C . GLY A 1 242 ? -12.562 15.516 17.25 1 89.56 242 GLY A C 1
ATOM 1945 O O . GLY A 1 242 ? -13.766 15.547 17.531 1 89.56 242 GLY A O 1
ATOM 1946 N N . PHE A 1 243 ? -11.516 16.281 17.969 1 90.44 243 PHE A N 1
ATOM 1947 C CA . PHE A 1 243 ? -11.805 17.219 19.031 1 90.44 243 PHE A CA 1
ATOM 1948 C C . PHE A 1 243 ? -11.07 18.531 18.812 1 90.44 243 PHE A C 1
ATOM 1950 O O . PHE A 1 243 ? -9.914 18.547 18.375 1 90.44 243 PHE A O 1
ATOM 1957 N N . THR A 1 244 ? -11.852 19.469 19.016 1 92.44 244 THR A N 1
ATOM 1958 C CA . THR A 1 244 ? -11.172 20.75 19.125 1 92.44 244 THR A CA 1
ATOM 1959 C C . THR A 1 244 ? -11.258 21.297 20.547 1 92.44 244 THR A C 1
ATOM 1961 O O . THR A 1 244 ? -12.289 21.156 21.203 1 92.44 244 THR A O 1
ATOM 1964 N N . LEU A 1 245 ? -10.188 21.891 21.031 1 93.69 245 LEU A N 1
ATOM 1965 C CA . LEU A 1 245 ? -10.094 22.453 22.375 1 93.69 245 LEU A CA 1
ATOM 1966 C C . LEU A 1 245 ? -9.641 23.906 22.312 1 93.69 245 LEU A C 1
ATOM 1968 O O . LEU A 1 245 ? -8.703 24.25 21.594 1 93.69 245 LEU A O 1
ATOM 1972 N N . VAL A 1 246 ? -10.391 24.703 22.984 1 95.12 246 VAL A N 1
ATOM 1973 C CA . VAL A 1 246 ? -9.938 26.078 23.219 1 95.12 246 VAL A CA 1
ATOM 1974 C C . VAL A 1 246 ? -9.406 26.219 24.641 1 95.12 246 VAL A C 1
ATOM 1976 O O . VAL A 1 246 ? -10.102 25.891 25.594 1 95.12 246 VAL A O 1
ATOM 1979 N N . THR A 1 247 ? -8.195 26.641 24.75 1 95 247 THR A N 1
ATOM 1980 C CA . THR A 1 247 ? -7.559 26.75 26.047 1 95 247 THR A CA 1
ATOM 1981 C C . THR A 1 247 ? -7.098 28.188 26.312 1 95 247 THR A C 1
ATOM 1983 O O . THR A 1 247 ? -6.684 28.891 25.391 1 95 247 THR A O 1
ATOM 1986 N N . LYS A 1 248 ? -7.289 28.625 27.453 1 95 248 LYS A N 1
ATOM 1987 C CA . LYS A 1 248 ? -6.762 29.906 27.922 1 95 248 LYS A CA 1
ATOM 1988 C C . LYS A 1 248 ? -5.629 29.703 28.922 1 95 248 LYS A C 1
ATOM 1990 O O . LYS A 1 248 ? -5.789 28.984 29.922 1 95 248 LYS A O 1
ATOM 1995 N N . ILE A 1 249 ? -4.512 30.344 28.672 1 93.19 249 ILE A N 1
ATOM 1996 C CA . ILE A 1 249 ? -3.342 30.203 29.531 1 93.19 249 ILE A CA 1
ATOM 1997 C C . ILE A 1 249 ? -3.371 31.281 30.625 1 93.19 249 ILE A C 1
ATOM 1999 O O . ILE A 1 249 ? -3.537 32.469 30.328 1 93.19 249 ILE A O 1
ATOM 2003 N N . GLN A 1 250 ? -3.152 30.859 31.781 1 90.19 250 GLN A N 1
ATOM 2004 C CA . GLN A 1 250 ? -3.109 31.797 32.875 1 90.19 250 GLN A CA 1
ATOM 2005 C C . GLN A 1 250 ? -1.782 32.562 32.906 1 90.19 250 GLN A C 1
ATOM 2007 O O . GLN A 1 250 ? -0.723 31.969 32.688 1 90.19 250 GLN A O 1
ATOM 2012 N N . LYS A 1 251 ? -1.938 33.875 33.094 1 86.81 251 LYS A N 1
ATOM 2013 C CA . LYS A 1 251 ? -0.745 34.719 33.125 1 86.81 251 LYS A CA 1
ATOM 2014 C C . LYS A 1 251 ? 0.109 34.406 34.344 1 86.81 251 LYS A C 1
ATOM 2016 O O . LYS A 1 251 ? -0.396 34.406 35.469 1 86.81 251 LYS A O 1
ATOM 2021 N N . SER A 1 252 ? 1.326 34.031 34.062 1 79 252 SER A N 1
ATOM 2022 C CA . SER A 1 252 ? 2.271 33.812 35.156 1 79 252 SER A CA 1
ATOM 2023 C C . SER A 1 252 ? 2.941 35.156 35.562 1 79 252 SER A C 1
ATOM 2025 O O . SER A 1 252 ? 2.719 36.156 34.906 1 79 252 SER A O 1
ATOM 2027 N N . THR A 1 253 ? 3.732 35.125 36.625 1 77.56 253 THR A N 1
ATOM 2028 C CA . THR A 1 253 ? 4.453 36.281 37.125 1 77.56 253 THR A CA 1
ATOM 2029 C C . THR A 1 253 ? 5.48 36.75 36.094 1 77.56 253 THR A C 1
ATOM 2031 O O . THR A 1 253 ? 5.758 37.938 35.969 1 77.56 253 THR A O 1
ATOM 2034 N N . ASP A 1 254 ? 6.031 35.844 35.312 1 73.31 254 ASP A N 1
ATOM 2035 C CA . ASP A 1 254 ? 7.035 36.156 34.281 1 73.31 254 ASP A CA 1
ATOM 2036 C C . ASP A 1 254 ? 6.398 36.281 32.906 1 73.31 254 ASP A C 1
ATOM 2038 O O . ASP A 1 254 ? 7.031 35.969 31.906 1 73.31 254 ASP A O 1
ATOM 2042 N N . TYR A 1 255 ? 5.289 36.812 32.875 1 80.5 255 TYR A N 1
ATOM 2043 C CA . TYR A 1 255 ? 4.52 36.906 31.641 1 80.5 255 TYR A CA 1
ATOM 2044 C C . TYR A 1 255 ? 5.051 38.031 30.75 1 80.5 255 TYR A C 1
ATOM 2046 O O . TYR A 1 255 ? 5.332 39.125 31.234 1 80.5 255 TYR A O 1
ATOM 2054 N N . TYR A 1 256 ? 5.344 37.688 29.484 1 82.25 256 TYR A N 1
ATOM 2055 C CA . TYR A 1 256 ? 5.711 38.656 28.453 1 82.25 256 TYR A CA 1
ATOM 2056 C C . TYR A 1 256 ? 4.551 38.906 27.5 1 82.25 256 TYR A C 1
ATOM 2058 O O . TYR A 1 256 ? 3.699 38.031 27.312 1 82.25 256 TYR A O 1
ATOM 2066 N N . ILE A 1 257 ? 4.488 40.062 26.906 1 84.06 257 ILE A N 1
ATOM 2067 C CA . ILE A 1 257 ? 3.391 40.469 26.047 1 84.06 257 ILE A CA 1
ATOM 2068 C C . ILE A 1 257 ? 3.307 39.562 24.828 1 84.06 257 ILE A C 1
ATOM 2070 O O . ILE A 1 257 ? 2.252 39.469 24.203 1 84.06 257 ILE A O 1
ATOM 2074 N N . THR A 1 258 ? 4.395 38.844 24.5 1 86.31 258 THR A N 1
ATOM 2075 C CA . THR A 1 258 ? 4.41 37.969 23.328 1 86.31 258 THR A CA 1
ATOM 2076 C C . THR A 1 258 ? 3.959 36.562 23.703 1 86.31 258 THR A C 1
ATOM 2078 O O . THR A 1 258 ? 3.754 35.719 22.812 1 86.31 258 THR A O 1
ATOM 2081 N N . ASP A 1 259 ? 3.754 36.312 25.031 1 88.75 259 ASP A N 1
ATOM 2082 C CA . ASP A 1 259 ? 3.346 35 25.469 1 88.75 259 ASP A CA 1
ATOM 2083 C C . ASP A 1 259 ? 1.91 34.688 25.031 1 88.75 259 ASP A C 1
ATOM 2085 O O . ASP A 1 259 ? 1.046 35.562 25.094 1 88.75 259 ASP A O 1
ATOM 2089 N N . PRO A 1 260 ? 1.707 33.5 24.578 1 91.44 260 PRO A N 1
ATOM 2090 C CA . PRO A 1 260 ? 0.343 33.156 24.172 1 91.44 260 PRO A CA 1
ATOM 2091 C C . PRO A 1 260 ? -0.642 33.156 25.344 1 91.44 260 PRO A C 1
ATOM 2093 O O . PRO A 1 260 ? -0.28 32.781 26.453 1 91.44 260 PRO A O 1
ATOM 2096 N N . ILE A 1 261 ? -1.883 33.562 25.062 1 94.19 261 ILE A N 1
ATOM 2097 C CA . ILE A 1 261 ? -2.945 33.562 26.062 1 94.19 261 ILE A CA 1
ATOM 2098 C C . ILE A 1 261 ? -4.023 32.562 25.688 1 94.19 261 ILE A C 1
ATOM 2100 O O . ILE A 1 261 ? -4.586 31.875 26.547 1 94.19 261 ILE A O 1
ATOM 2104 N N . TRP A 1 262 ? -4.355 32.562 24.391 1 94.88 262 TRP A N 1
ATOM 2105 C CA . TRP A 1 262 ? -5.352 31.625 23.891 1 94.88 262 TRP A CA 1
ATOM 2106 C C . TRP A 1 262 ? -4.727 30.625 22.922 1 94.88 262 TRP A C 1
ATOM 2108 O O . TRP A 1 262 ? -3.863 30.984 22.125 1 94.88 262 TRP A O 1
ATOM 2118 N N . GLU A 1 263 ? -5.129 29.391 23.031 1 94.81 263 GLU A N 1
ATOM 2119 C CA . GLU A 1 263 ? -4.723 28.359 22.094 1 94.81 263 GLU A CA 1
ATOM 2120 C C . GLU A 1 263 ? -5.91 27.5 21.672 1 94.81 263 GLU A C 1
ATOM 2122 O O . GLU A 1 263 ? -6.801 27.219 22.484 1 94.81 263 GLU A O 1
ATOM 2127 N N . VAL A 1 264 ? -5.961 27.172 20.422 1 95.62 264 VAL A N 1
ATOM 2128 C CA . VAL A 1 264 ? -6.945 26.234 19.875 1 95.62 264 VAL A CA 1
ATOM 2129 C C . VAL A 1 264 ? -6.238 24.984 19.375 1 95.62 264 VAL A C 1
ATOM 2131 O O . VAL A 1 264 ? -5.316 25.078 18.547 1 95.62 264 VAL A O 1
ATOM 2134 N N . HIS A 1 265 ? -6.676 23.812 19.828 1 95.25 265 HIS A N 1
ATOM 2135 C CA . HIS A 1 265 ? -6.055 22.547 19.438 1 95.25 265 HIS A CA 1
ATOM 2136 C C . HIS A 1 265 ? -7.062 21.625 18.766 1 95.25 265 HIS A C 1
ATOM 2138 O O . HIS A 1 265 ? -8.266 21.734 19 1 95.25 265 HIS A O 1
ATOM 2144 N N . ALA A 1 266 ? -6.555 20.828 17.906 1 94.25 266 ALA A N 1
ATOM 2145 C CA . ALA A 1 266 ? -7.324 19.719 17.359 1 94.25 266 ALA A CA 1
ATOM 2146 C C . ALA A 1 266 ? -6.707 18.375 17.75 1 94.25 266 ALA A C 1
ATOM 2148 O O . ALA A 1 266 ? -5.484 18.234 17.766 1 94.25 266 ALA A O 1
ATOM 2149 N N . ILE A 1 267 ? -7.504 17.422 18.078 1 92.94 267 ILE A N 1
ATOM 2150 C CA . ILE A 1 267 ? -7.121 16.047 18.422 1 92.94 267 ILE A CA 1
ATOM 2151 C C . ILE A 1 267 ? -7.965 15.062 17.609 1 92.94 267 ILE A C 1
ATOM 2153 O O . ILE A 1 267 ? -9.164 15.281 17.422 1 92.94 267 ILE A O 1
ATOM 2157 N N . PHE A 1 268 ? -7.332 14.016 17.156 1 91.56 268 PHE A N 1
ATOM 2158 C CA . PHE A 1 268 ? -8.047 13.047 16.328 1 91.56 268 PHE A CA 1
ATOM 2159 C C . PHE A 1 268 ? -7.961 11.648 16.938 1 91.56 268 PHE A C 1
ATOM 2161 O O . PHE A 1 268 ? -7 11.336 17.641 1 91.56 268 PHE A O 1
ATOM 2168 N N . LEU A 1 269 ? -8.969 10.906 16.703 1 90 269 LEU A N 1
ATOM 2169 C CA . LEU A 1 269 ? -9.07 9.484 17 1 90 269 LEU A CA 1
ATOM 2170 C C . LEU A 1 269 ? -9.625 8.711 15.812 1 90 269 LEU A C 1
ATOM 2172 O O . LEU A 1 269 ? -10.82 8.773 15.531 1 90 269 LEU A O 1
ATOM 2176 N N . ASP A 1 270 ? -8.797 7.906 15.242 1 81.12 270 ASP A N 1
ATOM 2177 C CA . ASP A 1 270 ? -9.211 7.145 14.062 1 81.12 270 ASP A CA 1
ATOM 2178 C C . ASP A 1 270 ? -10.258 6.098 14.43 1 81.12 270 ASP A C 1
ATOM 2180 O O . ASP A 1 270 ? -10.375 5.703 15.594 1 81.12 270 ASP A O 1
ATOM 2184 N N . LYS A 1 271 ? -11.031 5.652 13.406 1 78.44 271 LYS A N 1
ATOM 2185 C CA . LYS A 1 271 ? -12.164 4.754 13.602 1 78.44 271 LYS A CA 1
ATOM 2186 C C . LYS A 1 271 ? -11.742 3.486 14.336 1 78.44 271 LYS A C 1
ATOM 2188 O O . LYS A 1 271 ? -12.469 2.994 15.203 1 78.44 271 LYS A O 1
ATOM 2193 N N . ASP A 1 272 ? -10.602 2.877 14.125 1 76.5 272 ASP A N 1
ATOM 2194 C CA . ASP A 1 272 ? -10.203 1.617 14.742 1 76.5 272 ASP A CA 1
ATOM 2195 C C . ASP A 1 272 ? -8.992 1.812 15.648 1 76.5 272 ASP A C 1
ATOM 2197 O O . ASP A 1 272 ? -8.305 0.847 15.984 1 76.5 272 ASP A O 1
ATOM 2201 N N . ALA A 1 273 ? -8.883 3.066 16.109 1 79.19 273 ALA A N 1
ATOM 2202 C CA . ALA A 1 273 ? -7.715 3.336 16.938 1 79.19 273 ALA A CA 1
ATOM 2203 C C . ALA A 1 273 ? -8.07 3.266 18.422 1 79.19 273 ALA A C 1
ATOM 2205 O O . ALA A 1 273 ? -9.203 3.557 18.812 1 79.19 273 ALA A O 1
ATOM 2206 N N . ASP A 1 274 ? -7.129 2.854 19.234 1 82.94 274 ASP A N 1
ATOM 2207 C CA . ASP A 1 274 ? -7.316 2.795 20.672 1 82.94 274 ASP A CA 1
ATOM 2208 C C . ASP A 1 274 ? -6.594 3.945 21.375 1 82.94 274 ASP A C 1
ATOM 2210 O O . ASP A 1 274 ? -6.551 4.004 22.594 1 82.94 274 ASP A O 1
ATOM 2214 N N . ARG A 1 275 ? -5.973 4.77 20.5 1 83.5 275 ARG A N 1
ATOM 2215 C CA . ARG A 1 275 ? -5.258 5.906 21.062 1 83.5 275 ARG A CA 1
ATOM 2216 C C . ARG A 1 275 ? -5.555 7.184 20.281 1 83.5 275 ARG A C 1
ATOM 2218 O O . ARG A 1 275 ? -5.738 7.145 19.062 1 83.5 275 ARG A O 1
ATOM 2225 N N . ILE A 1 276 ? -5.488 8.273 21.031 1 87.88 276 ILE A N 1
ATOM 2226 C CA . ILE A 1 276 ? -5.734 9.57 20.406 1 87.88 276 ILE A CA 1
ATOM 2227 C C . ILE A 1 276 ? -4.43 10.133 19.844 1 87.88 276 ILE A C 1
ATOM 2229 O O . ILE A 1 276 ? -3.344 9.766 20.297 1 87.88 276 ILE A O 1
ATOM 2233 N N . SER A 1 277 ? -4.523 10.961 18.922 1 87 277 SER A N 1
ATOM 2234 C CA . SER A 1 277 ? -3.365 11.672 18.375 1 87 277 SER A CA 1
ATOM 2235 C C . SER A 1 277 ? -2.877 12.742 19.344 1 87 277 SER A C 1
ATOM 2237 O O . SER A 1 277 ? -3.623 13.188 20.219 1 87 277 SER A O 1
ATOM 2239 N N . PRO A 1 278 ? -1.587 13.109 19.172 1 85.62 278 PRO A N 1
ATOM 2240 C CA . PRO A 1 278 ? -1.186 14.312 19.906 1 85.62 278 PRO A CA 1
ATOM 2241 C C . PRO A 1 278 ? -1.96 15.555 19.453 1 85.62 278 PRO A C 1
ATOM 2243 O O . PRO A 1 278 ? -2.424 15.617 18.312 1 85.62 278 PRO A O 1
ATOM 2246 N N . PRO A 1 279 ? -2.102 16.469 20.344 1 91.06 279 PRO A N 1
ATOM 2247 C CA . PRO A 1 279 ? -2.82 17.672 19.969 1 91.06 279 PRO A CA 1
ATOM 2248 C C . PRO A 1 279 ? -2.066 18.5 18.938 1 91.06 279 PRO A C 1
ATOM 2250 O O . PRO A 1 279 ? -0.846 18.656 19.031 1 91.06 279 PRO A O 1
ATOM 2253 N N . TYR A 1 280 ? -2.764 19.016 17.969 1 94.06 280 TYR A N 1
ATOM 2254 C CA . TYR A 1 280 ? -2.23 19.922 16.969 1 94.06 280 TYR A CA 1
ATOM 2255 C C . TYR A 1 280 ? -2.705 21.359 17.219 1 94.06 280 TYR A C 1
ATOM 2257 O O . TYR A 1 280 ? -3.893 21.594 17.469 1 94.06 280 TYR A O 1
ATOM 2265 N N . LEU A 1 281 ? -1.812 22.266 17.141 1 95.75 281 LEU A N 1
ATOM 2266 C CA . LEU A 1 281 ? -2.146 23.672 17.359 1 95.75 281 LEU A CA 1
ATOM 2267 C C . LEU A 1 281 ? -2.732 24.281 16.109 1 95.75 281 LEU A C 1
ATOM 2269 O O . LEU A 1 281 ? -2.066 24.344 15.062 1 95.75 281 LEU A O 1
ATOM 2273 N N . LEU A 1 282 ? -3.949 24.766 16.219 1 96.12 282 LEU A N 1
ATOM 2274 C CA . LEU A 1 282 ? -4.617 25.359 15.055 1 96.12 282 LEU A CA 1
ATOM 2275 C C . LEU A 1 282 ? -4.484 26.875 15.07 1 96.12 282 LEU A C 1
ATOM 2277 O O . LEU A 1 282 ? -4.449 27.5 14.008 1 96.12 282 LEU A O 1
ATOM 2281 N N . TYR A 1 283 ? -4.598 27.422 16.234 1 95.31 283 TYR A N 1
ATOM 2282 C CA . TYR A 1 283 ? -4.605 28.875 16.391 1 95.31 283 TYR A CA 1
ATOM 2283 C C . TYR A 1 283 ? -4.047 29.281 17.75 1 95.31 283 TYR A C 1
ATOM 2285 O O . TYR A 1 283 ? -4.273 28.594 18.75 1 95.31 283 TYR A O 1
ATOM 2293 N N . GLN A 1 284 ? -3.242 30.281 17.766 1 94.62 284 GLN A N 1
ATOM 2294 C CA . GLN A 1 284 ? -2.686 30.828 18.984 1 94.62 284 GLN A CA 1
ATOM 2295 C C . GLN A 1 284 ? -2.615 32.344 18.938 1 94.62 284 GLN A C 1
ATOM 2297 O O . GLN A 1 284 ? -2.342 32.938 17.875 1 94.62 284 GLN A O 1
ATOM 2302 N N . THR A 1 285 ? -2.945 33 20.062 1 93.62 285 THR A N 1
ATOM 2303 C CA . THR A 1 285 ? -2.832 34.438 20.109 1 93.62 285 THR A CA 1
ATOM 2304 C C . THR A 1 285 ? -2.35 34.906 21.484 1 93.62 285 THR A C 1
ATOM 2306 O O . THR A 1 285 ? -2.621 34.25 22.5 1 93.62 285 THR A O 1
ATOM 2309 N N . SER A 1 286 ? -1.592 36.062 21.453 1 92.19 286 SER A N 1
ATOM 2310 C CA . SER A 1 286 ? -1.107 36.656 22.688 1 92.19 286 SER A CA 1
ATOM 2311 C C . SER A 1 286 ? -2.07 37.719 23.203 1 92.19 286 SER A C 1
ATOM 2313 O O . SER A 1 286 ? -1.86 38.281 24.281 1 92.19 286 SER A O 1
ATOM 2315 N N . VAL A 1 287 ? -3.133 37.938 22.453 1 92.56 287 VAL A N 1
ATOM 2316 C CA . VAL A 1 287 ? -4.086 38.969 22.844 1 92.56 287 VAL A CA 1
ATOM 2317 C C . VAL A 1 287 ? -5.094 38.406 23.844 1 92.56 287 VAL A C 1
ATOM 2319 O O . VAL A 1 287 ? -5.633 37.312 23.625 1 92.56 287 VAL A O 1
ATOM 2322 N N . ASP A 1 288 ? -5.266 39.125 24.844 1 91.19 288 ASP A N 1
ATOM 2323 C CA . ASP A 1 288 ? -6.223 38.688 25.859 1 91.19 288 ASP A CA 1
ATOM 2324 C C . ASP A 1 288 ? -7.641 39.125 25.5 1 91.19 288 ASP A C 1
ATOM 2326 O O . ASP A 1 288 ? -8.188 40.031 26.125 1 91.19 288 ASP A O 1
ATOM 2330 N N . TRP A 1 289 ? -8.25 38.438 24.625 1 92.12 289 TRP A N 1
ATOM 2331 C CA . TRP A 1 289 ? -9.625 38.719 24.219 1 92.12 289 TRP A CA 1
ATOM 2332 C C . TRP A 1 289 ? -10.594 38.438 25.375 1 92.12 289 TRP A C 1
ATOM 2334 O O . TRP A 1 289 ? -10.273 37.719 26.312 1 92.12 289 TRP A O 1
ATOM 2344 N N . ALA A 1 290 ? -11.828 39.031 25.234 1 90.69 290 ALA A N 1
ATOM 2345 C CA . ALA A 1 290 ? -12.859 38.781 26.234 1 90.69 290 ALA A CA 1
ATOM 2346 C C . ALA A 1 290 ? -13.266 37.312 26.219 1 90.69 290 ALA A C 1
ATOM 2348 O O . ALA A 1 290 ? -13.547 36.719 27.266 1 90.69 290 ALA A O 1
ATOM 2349 N N . ASP A 1 291 ? -13.375 36.844 25.047 1 91 291 ASP A N 1
ATOM 2350 C CA . ASP A 1 291 ? -13.688 35.406 24.891 1 91 291 ASP A CA 1
ATOM 2351 C C . ASP A 1 291 ? -13.289 34.906 23.516 1 91 291 ASP A C 1
ATOM 2353 O O . ASP A 1 291 ? -13.195 35.688 22.562 1 91 291 ASP A O 1
ATOM 2357 N N . LEU A 1 292 ? -12.922 33.688 23.484 1 92.75 292 LEU A N 1
ATOM 2358 C CA . LEU A 1 292 ? -12.633 32.969 22.25 1 92.75 292 LEU A CA 1
ATOM 2359 C C . LEU A 1 292 ? -13.328 31.594 22.266 1 92.75 292 LEU A C 1
ATOM 2361 O O . LEU A 1 292 ? -13.102 30.797 23.172 1 92.75 292 LEU A O 1
ATOM 2365 N N . VAL A 1 293 ? -14.211 31.469 21.281 1 88.69 293 VAL A N 1
ATOM 2366 C CA . VAL A 1 293 ? -15 30.234 21.266 1 88.69 293 VAL A CA 1
ATOM 2367 C C . VAL A 1 293 ? -14.953 29.609 19.875 1 88.69 293 VAL A C 1
ATOM 2369 O O . VAL A 1 293 ? -15.008 30.312 18.859 1 88.69 293 VAL A O 1
ATOM 2372 N N . LEU A 1 294 ? -14.711 28.422 19.906 1 88.94 294 LEU A N 1
ATOM 2373 C CA . LEU A 1 294 ? -14.898 27.641 18.688 1 88.94 294 LEU A CA 1
ATOM 2374 C C . LEU A 1 294 ? -16.281 27.016 18.656 1 88.94 294 LEU A C 1
ATOM 2376 O O . LEU A 1 294 ? -16.516 25.969 19.266 1 88.94 294 LEU A O 1
ATOM 2380 N N . GLU A 1 295 ? -17.156 27.484 17.922 1 80.06 295 GLU A N 1
ATOM 2381 C CA . GLU A 1 295 ? -18.578 27.141 17.984 1 80.06 295 GLU A CA 1
ATOM 2382 C C . GLU A 1 295 ? -18.859 25.828 17.266 1 80.06 295 GLU A C 1
ATOM 2384 O O . GLU A 1 295 ? -19.625 25 17.766 1 80.06 295 GLU A O 1
ATOM 2389 N N . PHE A 1 296 ? -18.375 25.672 15.961 1 82.81 296 PHE A N 1
ATOM 2390 C CA . PHE A 1 296 ? -18.672 24.469 15.188 1 82.81 296 PHE A CA 1
ATOM 2391 C C . PHE A 1 296 ? -17.484 24.094 14.312 1 82.81 296 PHE A C 1
ATOM 2393 O O . PHE A 1 296 ? -16.812 24.953 13.758 1 82.81 296 PHE A O 1
ATOM 2400 N N . CYS A 1 297 ? -17.234 22.766 14.398 1 85.81 297 CYS A N 1
ATOM 2401 C CA . CYS A 1 297 ? -16.281 22.219 13.445 1 85.81 297 CYS A CA 1
ATOM 2402 C C . CYS A 1 297 ? -16.891 21.047 12.68 1 85.81 297 CYS A C 1
ATOM 2404 O O . CYS A 1 297 ? -17.484 20.141 13.281 1 85.81 297 CYS A O 1
ATOM 2406 N N . ARG A 1 298 ? -16.828 21.078 11.359 1 81.62 298 ARG A N 1
ATOM 2407 C CA . ARG A 1 298 ? -17.391 20.016 10.547 1 81.62 298 ARG A CA 1
ATOM 2408 C C . ARG A 1 298 ? -16.453 19.641 9.398 1 81.62 298 ARG A C 1
ATOM 2410 O O . ARG A 1 298 ? -15.727 20.484 8.883 1 81.62 298 ARG A O 1
ATOM 2417 N N . LYS A 1 299 ? -16.656 18.453 9.055 1 81.69 299 LYS A N 1
ATOM 2418 C CA . LYS A 1 299 ? -15.914 17.984 7.895 1 81.69 299 LYS A CA 1
ATOM 2419 C C . LYS A 1 299 ? -16.531 18.5 6.598 1 81.69 299 LYS A C 1
ATOM 2421 O O . LYS A 1 299 ? -17.75 18.578 6.469 1 81.69 299 LYS A O 1
ATOM 2426 N N . THR A 1 300 ? -15.602 18.844 5.711 1 77.94 300 THR A N 1
ATOM 2427 C CA . THR A 1 300 ? -16.047 19.266 4.387 1 77.94 300 THR A CA 1
ATOM 2428 C C . THR A 1 300 ? -16.25 18.047 3.48 1 77.94 300 THR A C 1
ATOM 2430 O O . THR A 1 300 ? -15.625 17 3.676 1 77.94 300 THR A O 1
ATOM 2433 N N . THR A 1 301 ? -17.094 18.156 2.51 1 70.06 301 THR A N 1
ATOM 2434 C CA . THR A 1 301 ? -17.391 17.031 1.622 1 70.06 301 THR A CA 1
ATOM 2435 C C . THR A 1 301 ? -16.453 17.031 0.415 1 70.06 301 THR A C 1
ATOM 2437 O O . THR A 1 301 ? -16.359 16.047 -0.302 1 70.06 301 THR A O 1
ATOM 2440 N N . ASP A 1 302 ? -15.727 18.109 0.184 1 69.81 302 ASP A N 1
ATOM 2441 C CA . ASP A 1 302 ? -14.922 18.25 -1.03 1 69.81 302 ASP A CA 1
ATOM 2442 C C . ASP A 1 302 ? -13.477 17.828 -0.789 1 69.81 302 ASP A C 1
ATOM 2444 O O . ASP A 1 302 ? -12.617 18.031 -1.643 1 69.81 302 ASP A O 1
ATOM 2448 N N . GLY A 1 303 ? -13.219 17.344 0.358 1 72.5 303 GLY A N 1
ATOM 2449 C CA . GLY A 1 303 ? -11.844 16.969 0.654 1 72.5 303 GLY A CA 1
ATOM 2450 C C . GLY A 1 303 ? -10.992 18.141 1.102 1 72.5 303 GLY A C 1
ATOM 2451 O O . GLY A 1 303 ? -9.773 18.141 0.938 1 72.5 303 GLY A O 1
ATOM 2452 N N . GLY A 1 304 ? -11.656 19.125 1.593 1 77.56 304 GLY A N 1
ATOM 2453 C CA . GLY A 1 304 ? -10.938 20.297 2.094 1 77.56 304 GLY A CA 1
ATOM 2454 C C . GLY A 1 304 ? -10.68 20.234 3.588 1 77.56 304 GLY A C 1
ATOM 2455 O O . GLY A 1 304 ? -10.234 21.219 4.184 1 77.56 304 GLY A O 1
ATOM 2456 N N . GLY A 1 305 ? -10.953 19.094 4.152 1 86.69 305 GLY A N 1
ATOM 2457 C CA . GLY A 1 305 ? -10.688 18.938 5.57 1 86.69 305 GLY A CA 1
ATOM 2458 C C . GLY A 1 305 ? -11.852 19.359 6.445 1 86.69 305 GLY A C 1
ATOM 2459 O O . GLY A 1 305 ? -12.977 18.891 6.258 1 86.69 305 GLY A O 1
ATOM 2460 N N . TYR A 1 306 ? -11.594 20.281 7.367 1 88.44 306 TYR A N 1
ATOM 2461 C CA . TYR A 1 306 ? -12.586 20.719 8.352 1 88.44 306 TYR A CA 1
ATOM 2462 C C . TYR A 1 306 ? -12.727 22.234 8.367 1 88.44 306 TYR A C 1
ATOM 2464 O O . TYR A 1 306 ? -11.734 22.953 8.195 1 88.44 306 TYR A O 1
ATOM 2472 N N . ASN A 1 307 ? -13.906 22.641 8.531 1 86.06 307 ASN A N 1
ATOM 2473 C CA . ASN A 1 307 ? -14.18 24.062 8.75 1 86.06 307 ASN A CA 1
ATOM 2474 C C . ASN A 1 307 ? -14.82 24.312 10.117 1 86.06 307 ASN A C 1
ATOM 2476 O O . ASN A 1 307 ? -15.781 23.625 10.484 1 86.06 307 ASN A O 1
ATOM 2480 N N . CYS A 1 308 ? -14.195 25.219 10.812 1 88.75 308 CYS A N 1
ATOM 2481 C CA . CYS A 1 308 ? -14.734 25.625 12.109 1 88.75 308 CYS A CA 1
ATOM 2482 C C . CYS A 1 308 ? -15.109 27.094 12.117 1 88.75 308 CYS A C 1
ATOM 2484 O O . CYS A 1 308 ? -14.547 27.891 11.367 1 88.75 308 CYS A O 1
ATOM 2486 N N . LEU A 1 309 ? -16.078 27.406 12.883 1 87.94 309 LEU A N 1
ATOM 2487 C CA . LEU A 1 309 ? -16.422 28.797 13.133 1 87.94 309 LEU A CA 1
ATOM 2488 C C . LEU A 1 309 ? -15.789 29.297 14.43 1 87.94 309 LEU A C 1
ATOM 2490 O O . LEU A 1 309 ? -16.188 28.891 15.516 1 87.94 309 LEU A O 1
ATOM 2494 N N . LEU A 1 310 ? -14.836 30.125 14.258 1 90.19 310 LEU A N 1
ATOM 2495 C CA . LEU A 1 310 ? -14.141 30.734 15.391 1 90.19 310 LEU A CA 1
ATOM 2496 C C . LEU A 1 310 ? -14.711 32.125 15.703 1 90.19 310 LEU A C 1
ATOM 2498 O O . LEU A 1 310 ? -14.711 33 14.844 1 90.19 310 LEU A O 1
ATOM 2502 N N . SER A 1 311 ? -15.195 32.281 16.922 1 88.81 311 SER A N 1
ATOM 2503 C CA . SER A 1 311 ? -15.742 33.562 17.359 1 88.81 311 SER A CA 1
ATOM 2504 C C . SER A 1 311 ? -14.828 34.219 18.391 1 88.81 311 SER A C 1
ATOM 2506 O O . SER A 1 311 ? -14.531 33.656 19.438 1 88.81 311 SER A O 1
ATOM 2508 N N . ILE A 1 312 ? -14.398 35.406 18.078 1 90.81 312 ILE A N 1
ATOM 2509 C CA . ILE A 1 312 ? -13.578 36.219 18.984 1 90.81 312 ILE A CA 1
ATOM 2510 C C . ILE A 1 312 ? -14.406 37.375 19.516 1 90.81 312 ILE A C 1
ATOM 2512 O O . ILE A 1 312 ? -14.906 38.219 18.75 1 90.81 312 ILE A O 1
ATOM 2516 N N . LYS A 1 313 ? -14.531 37.469 20.812 1 88.88 313 LYS A N 1
ATOM 2517 C CA . LYS A 1 313 ? -15.242 38.562 21.469 1 88.88 313 LYS A CA 1
ATOM 2518 C C . LYS A 1 313 ? -14.273 39.594 22.062 1 88.88 313 LYS A C 1
ATOM 2520 O O . LYS A 1 313 ? -13.375 39.219 22.812 1 88.88 313 LYS A O 1
ATOM 2525 N N . ASN A 1 314 ? -14.438 40.781 21.594 1 86.88 314 ASN A N 1
ATOM 2526 C CA . ASN A 1 314 ? -13.602 41.875 22.078 1 86.88 314 ASN A CA 1
ATOM 2527 C C . ASN A 1 314 ? -14.445 43 22.672 1 86.88 314 ASN A C 1
ATOM 2529 O O . ASN A 1 314 ? -15.477 43.375 22.109 1 86.88 314 ASN A O 1
ATOM 2533 N N . ASN A 1 315 ? -13.938 43.531 23.734 1 82.12 315 ASN A N 1
ATOM 2534 C CA . ASN A 1 315 ? -14.609 44.688 24.344 1 82.12 315 ASN A CA 1
ATOM 2535 C C . ASN A 1 315 ? -14.094 46 23.797 1 82.12 315 ASN A C 1
ATOM 2537 O O . ASN A 1 315 ? -12.891 46.281 23.859 1 82.12 315 ASN A O 1
ATOM 2541 N N . GLU A 1 316 ? -14.852 46.656 23.016 1 73.44 316 GLU A N 1
ATOM 2542 C CA . GLU A 1 316 ? -14.477 47.969 22.516 1 73.44 316 GLU A CA 1
ATOM 2543 C C . GLU A 1 316 ? -15.148 49.094 23.328 1 73.44 316 GLU A C 1
ATOM 2545 O O . GLU A 1 316 ? -16.25 48.906 23.844 1 73.44 316 GLU A O 1
ATOM 2550 N N . PRO A 1 317 ? -14.352 50.125 23.5 1 66.44 317 PRO A N 1
ATOM 2551 C CA . PRO A 1 317 ? -15.008 51.25 24.156 1 66.44 317 PRO A CA 1
ATOM 2552 C C . PRO A 1 317 ? -16.188 51.812 23.359 1 66.44 317 PRO A C 1
ATOM 2554 O O . PRO A 1 317 ? -16.172 51.781 22.125 1 66.44 317 PRO A O 1
ATOM 2557 N N . ALA A 1 318 ? -17.391 51.906 23.875 1 57.47 318 ALA A N 1
ATOM 2558 C CA . ALA A 1 318 ? -18.594 52.406 23.234 1 57.47 318 ALA A CA 1
ATOM 2559 C C . ALA A 1 318 ? -18.266 53.625 22.375 1 57.47 318 ALA A C 1
ATOM 2561 O O . ALA A 1 318 ? -17.453 54.469 22.75 1 57.47 318 ALA A O 1
ATOM 2562 N N . PRO A 1 319 ? -18.594 53.375 21.047 1 50.53 319 PRO A N 1
ATOM 2563 C CA . PRO A 1 319 ? -18.344 54.594 20.266 1 50.53 319 PRO A CA 1
ATOM 2564 C C . PRO A 1 319 ? -18.812 55.875 20.984 1 50.53 319 PRO A C 1
ATOM 2566 O O . PRO A 1 319 ? -19.844 55.844 21.672 1 50.53 319 PRO A O 1
ATOM 2569 N N . LYS A 1 320 ? -17.938 56.688 21.234 1 46.12 320 LYS A N 1
ATOM 2570 C CA . LYS A 1 320 ? -18.359 57.969 21.766 1 46.12 320 LYS A CA 1
ATOM 2571 C C . LYS A 1 320 ? -19.594 58.5 21.016 1 46.12 320 LYS A C 1
ATOM 2573 O O . LYS A 1 320 ? -19.609 58.562 19.797 1 46.12 320 LYS A O 1
ATOM 2578 N N . GLN A 1 321 ? -20.781 58.125 21.469 1 39.03 321 GLN A N 1
ATOM 2579 C CA . GLN A 1 321 ? -21.922 58.812 20.859 1 39.03 321 GLN A CA 1
ATOM 2580 C C . GLN A 1 321 ? -21.547 60.25 20.469 1 39.03 321 GLN A C 1
ATOM 2582 O O . GLN A 1 321 ? -20.891 60.969 21.219 1 39.03 321 GLN A O 1
ATOM 2587 N N . PRO A 1 322 ? -21.75 60.5 19.188 1 40.03 322 PRO A N 1
ATOM 2588 C CA . PRO A 1 322 ? -21.469 61.906 18.891 1 40.03 322 PRO A CA 1
ATOM 2589 C C . PRO A 1 322 ? -21.859 62.844 20.031 1 40.03 322 PRO A C 1
ATOM 2591 O O . PRO A 1 322 ? -22.562 62.438 20.953 1 40.03 322 PRO A O 1
ATOM 2594 N N . ASN A 1 323 ? -22.109 64.188 19.672 1 35.59 323 ASN A N 1
ATOM 2595 C CA . ASN A 1 323 ? -22.312 65.438 20.406 1 35.59 323 ASN A CA 1
ATOM 2596 C C . ASN A 1 323 ? -23.531 65.375 21.297 1 35.59 323 ASN A C 1
ATOM 2598 O O . ASN A 1 323 ? -24.656 65.625 20.859 1 35.59 323 ASN A O 1
ATOM 2602 N N . GLN A 1 324 ? -23.797 64.438 22.109 1 35 324 GLN A N 1
ATOM 2603 C CA . GLN A 1 324 ? -24.875 64.938 22.969 1 35 324 GLN A CA 1
ATOM 2604 C C . GLN A 1 324 ? -24.484 66.25 23.625 1 35 324 GLN A C 1
ATOM 2606 O O . GLN A 1 324 ? -23.328 66.438 24 1 35 324 GLN A O 1
ATOM 2611 N N . PRO A 1 325 ? -25.344 67.312 23.484 1 37.22 325 PRO A N 1
ATOM 2612 C CA . PRO A 1 325 ? -25.047 68.562 24.141 1 37.22 325 PRO A CA 1
ATOM 2613 C C . PRO A 1 325 ? -24.516 68.438 25.547 1 37.22 325 PRO A C 1
ATOM 2615 O O . PRO A 1 325 ? -24.859 67.438 26.234 1 37.22 325 PRO A O 1
ATOM 2618 N N . LYS A 1 326 ? -23.359 69.062 25.875 1 40.12 326 LYS A N 1
ATOM 2619 C CA . LYS A 1 326 ? -22.688 69.188 27.156 1 40.12 326 LYS A CA 1
ATOM 2620 C C . LYS A 1 326 ? -23.688 69.438 28.297 1 40.12 326 LYS A C 1
ATOM 2622 O O . LYS A 1 326 ? -24.328 70.438 28.391 1 40.12 326 LYS A O 1
ATOM 2627 N N . GLN A 1 327 ? -24.547 68.438 28.562 1 36.47 327 GLN A N 1
ATOM 2628 C CA . GLN A 1 327 ? -25.312 68.812 29.75 1 36.47 327 GLN A CA 1
ATOM 2629 C C . GLN A 1 327 ? -24.391 69.312 30.859 1 36.47 327 GLN A C 1
ATOM 2631 O O . GLN A 1 327 ? -23.219 68.938 30.922 1 36.47 327 GLN A O 1
ATOM 2636 N N . PRO A 1 328 ? -24.891 70.312 31.656 1 37.75 328 PRO A N 1
ATOM 2637 C CA . PRO A 1 328 ? -24.141 71 32.719 1 37.75 328 PRO A CA 1
ATOM 2638 C C . PRO A 1 328 ? -23.375 70 33.594 1 37.75 328 PRO A C 1
ATOM 2640 O O . PRO A 1 328 ? -23.75 68.875 33.719 1 37.75 328 PRO A O 1
ATOM 2643 N N . LYS A 1 329 ? -22.219 70.438 34.094 1 40.44 329 LYS A N 1
ATOM 2644 C CA . LYS A 1 329 ? -21.109 69.938 34.906 1 40.44 329 LYS A CA 1
ATOM 2645 C C . LYS A 1 329 ? -21.625 69.25 36.156 1 40.44 329 LYS A C 1
ATOM 2647 O O . LYS A 1 329 ? -21.453 69.688 37.281 1 40.44 329 LYS A O 1
ATOM 2652 N N . GLY A 1 330 ? -23 68.938 36.312 1 35.84 330 GLY A N 1
ATOM 2653 C CA . GLY A 1 330 ? -23.078 68.375 37.625 1 35.84 330 GLY A CA 1
ATOM 2654 C C . GLY A 1 330 ? -22.125 67.25 37.875 1 35.84 330 GLY A C 1
ATOM 2655 O O . GLY A 1 330 ? -21.5 66.75 36.906 1 35.84 330 GLY A O 1
ATOM 2656 N N . LYS A 1 331 ? -22.094 66.625 39.125 1 39.75 331 LYS A N 1
ATOM 2657 C CA . LYS A 1 331 ? -21.219 65.562 39.625 1 39.75 331 LYS A CA 1
ATOM 2658 C C . LYS A 1 331 ? -21.141 64.438 38.625 1 39.75 331 LYS A C 1
ATOM 2660 O O . LYS A 1 331 ? -22.125 63.719 38.406 1 39.75 331 LYS A O 1
ATOM 2665 N N . GLY A 1 332 ? -20.5 64.625 37.5 1 35.84 332 GLY A N 1
ATOM 2666 C CA . GLY A 1 332 ? -20.422 63.938 36.219 1 35.84 332 GLY A CA 1
ATOM 2667 C C . GLY A 1 332 ? -20.031 62.469 36.375 1 35.84 332 GLY A C 1
ATOM 2668 O O . GLY A 1 332 ? -18.922 62.156 36.781 1 35.84 332 GLY A O 1
ATOM 2669 N N . LYS A 1 333 ? -20.984 61.75 37 1 39.53 333 LYS A N 1
ATOM 2670 C CA . LYS A 1 333 ? -20.75 60.312 36.906 1 39.53 333 LYS A CA 1
ATOM 2671 C C . LYS A 1 333 ? -20.234 59.906 35.531 1 39.53 333 LYS A C 1
ATOM 2673 O O . LYS A 1 333 ? -20.859 60.25 34.5 1 39.53 333 LYS A O 1
ATOM 2678 N N . THR A 1 334 ? -18.922 60 35.406 1 38.84 334 THR A N 1
ATOM 2679 C CA . THR A 1 334 ? -18.328 59.375 34.25 1 38.84 334 THR A CA 1
ATOM 2680 C C . THR A 1 334 ? -19.156 58.156 33.812 1 38.84 334 THR A C 1
ATOM 2682 O O . THR A 1 334 ? -19.328 57.219 34.562 1 38.84 334 THR A O 1
ATOM 2685 N N . VAL A 1 335 ? -20.281 58.406 33.188 1 40.31 335 VAL A N 1
ATOM 2686 C CA . VAL A 1 335 ? -20.938 57.25 32.531 1 40.31 335 VAL A CA 1
ATOM 2687 C C . VAL A 1 335 ? -19.875 56.312 31.953 1 40.31 335 VAL A C 1
ATOM 2689 O O . VAL A 1 335 ? -19.141 56.688 31.047 1 40.31 335 VAL A O 1
ATOM 2692 N N . THR A 1 336 ? -19.219 55.594 32.812 1 43 336 THR A N 1
ATOM 2693 C CA . THR A 1 336 ? -18.438 54.469 32.312 1 43 336 THR A CA 1
ATOM 2694 C C . THR A 1 336 ? -19.141 53.781 31.156 1 43 336 THR A C 1
ATOM 2696 O O . THR A 1 336 ? -20.25 53.25 31.328 1 43 336 THR A O 1
ATOM 2699 N N . SER A 1 337 ? -19.203 54.344 30 1 49.53 337 SER A N 1
ATOM 2700 C CA . SER A 1 337 ? -19.734 53.656 28.828 1 49.53 337 SER A CA 1
ATOM 2701 C C . SER A 1 337 ? -19.375 52.188 28.812 1 49.53 337 SER A C 1
ATOM 2703 O O . SER A 1 337 ? -18.203 51.844 28.953 1 49.53 337 SER A O 1
ATOM 2705 N N . THR A 1 338 ? -20.266 51.406 29.219 1 59.97 338 THR A N 1
ATOM 2706 C CA . THR A 1 338 ? -20.156 49.938 29.219 1 59.97 338 THR A CA 1
ATOM 2707 C C . THR A 1 338 ? -19.562 49.469 27.891 1 59.97 338 THR A C 1
ATOM 2709 O O . THR A 1 338 ? -20.078 49.812 26.828 1 59.97 338 THR A O 1
ATOM 2712 N N . PRO A 1 339 ? -18.391 48.938 27.859 1 66 339 PRO A N 1
ATOM 2713 C CA . PRO A 1 339 ? -17.797 48.406 26.625 1 66 339 PRO A CA 1
ATOM 2714 C C . PRO A 1 339 ? -18.75 47.5 25.859 1 66 339 PRO A C 1
ATOM 2716 O O . PRO A 1 339 ? -19.562 46.812 26.469 1 66 339 PRO A O 1
ATOM 2719 N N . ILE A 1 340 ? -19.016 47.875 24.609 1 75.69 340 ILE A N 1
ATOM 2720 C CA . ILE A 1 340 ? -19.781 47 23.734 1 75.69 340 ILE A CA 1
ATOM 2721 C C . ILE A 1 340 ? -18.922 45.812 23.281 1 75.69 340 ILE A C 1
ATOM 2723 O O . ILE A 1 340 ? -17.781 46 22.844 1 75.69 340 ILE A O 1
ATOM 2727 N N . THR A 1 341 ? -19.484 44.656 23.641 1 78.94 341 THR A N 1
ATOM 2728 C CA . THR A 1 341 ? -18.797 43.438 23.188 1 78.94 341 THR A CA 1
ATOM 2729 C C . THR A 1 341 ? -19.094 43.188 21.703 1 78.94 341 THR A C 1
ATOM 2731 O O . THR A 1 341 ? -20.266 43.062 21.312 1 78.94 341 THR A O 1
ATOM 2734 N N . ILE A 1 342 ? -18.047 43.281 20.891 1 80.44 342 ILE A N 1
ATOM 2735 C CA . ILE A 1 342 ? -18.172 42.969 19.469 1 80.44 342 ILE A CA 1
ATOM 2736 C C . ILE A 1 342 ? -17.641 41.562 19.203 1 80.44 342 ILE A C 1
ATOM 2738 O O . ILE A 1 342 ? -16.531 41.25 19.641 1 80.44 342 ILE A O 1
ATOM 2742 N N . THR A 1 343 ? -18.516 40.781 18.547 1 83.94 343 THR A N 1
ATOM 2743 C CA . THR A 1 343 ? -18.094 39.438 18.172 1 83.94 343 THR A CA 1
ATOM 2744 C C . THR A 1 343 ? -17.672 39.406 16.703 1 83.94 343 THR A C 1
ATOM 2746 O O . THR A 1 343 ? -18.453 39.75 15.82 1 83.94 343 THR A O 1
ATOM 2749 N N . THR A 1 344 ? -16.391 39.125 16.484 1 85.88 344 THR A N 1
ATOM 2750 C CA . THR A 1 344 ? -15.898 38.875 15.125 1 85.88 344 THR A CA 1
ATOM 2751 C C . THR A 1 344 ? -15.766 37.375 14.867 1 85.88 344 THR A C 1
ATOM 2753 O O . THR A 1 344 ? -15.227 36.656 15.703 1 85.88 344 THR A O 1
ATOM 2756 N N . ARG A 1 345 ? -16.219 36.969 13.711 1 85.88 345 ARG A N 1
ATOM 2757 C CA . ARG A 1 345 ? -16.219 35.531 13.414 1 85.88 345 ARG A CA 1
ATOM 2758 C C . ARG A 1 345 ? -15.273 35.219 12.258 1 85.88 345 ARG A C 1
ATOM 2760 O O . ARG A 1 345 ? -15.211 35.969 11.281 1 85.88 345 ARG A O 1
ATOM 2767 N N . TYR A 1 346 ? -14.547 34.125 12.492 1 87.5 346 TYR A N 1
ATOM 2768 C CA . TYR A 1 346 ? -13.594 33.656 11.5 1 87.5 346 TYR A CA 1
ATOM 2769 C C . TYR A 1 346 ? -13.898 32.188 11.109 1 87.5 346 TYR A C 1
ATOM 2771 O O . TYR A 1 346 ? -14.359 31.422 11.945 1 87.5 346 TYR A O 1
ATOM 2779 N N . ARG A 1 347 ? -13.703 31.875 9.867 1 86.69 347 ARG A N 1
ATOM 2780 C CA . ARG A 1 347 ? -13.656 30.484 9.445 1 86.69 347 ARG A CA 1
ATOM 2781 C C . ARG A 1 347 ? -12.25 29.906 9.609 1 86.69 347 ARG A C 1
ATOM 2783 O O . ARG A 1 347 ? -11.312 30.375 8.961 1 86.69 347 ARG A O 1
ATOM 2790 N N . LEU A 1 348 ? -12.117 29.031 10.453 1 92 348 LEU A N 1
ATOM 2791 C CA . LEU A 1 348 ? -10.875 28.297 10.625 1 92 348 LEU A CA 1
ATOM 2792 C C . LEU A 1 348 ? -10.914 26.969 9.875 1 92 348 LEU A C 1
ATOM 2794 O O . LEU A 1 348 ? -11.719 26.094 10.195 1 92 348 LEU A O 1
ATOM 2798 N N . SER A 1 349 ? -10.117 26.844 8.82 1 90.75 349 SER A N 1
ATOM 2799 C CA . SER A 1 349 ? -10.047 25.625 8.016 1 90.75 349 SER A CA 1
ATOM 2800 C C . SER A 1 349 ? -8.773 24.844 8.297 1 90.75 349 SER A C 1
ATOM 2802 O O . SER A 1 349 ? -7.676 25.406 8.273 1 90.75 349 SER A O 1
ATOM 2804 N N . PHE A 1 350 ? -8.945 23.578 8.586 1 93.19 350 PHE A N 1
ATOM 2805 C CA . PHE A 1 350 ? -7.766 22.75 8.82 1 93.19 350 PHE A CA 1
ATOM 2806 C C . PHE A 1 350 ? -7.992 21.328 8.289 1 93.19 350 PHE A C 1
ATOM 2808 O O . PHE A 1 350 ? -9.102 20.984 7.895 1 93.19 350 PHE A O 1
ATOM 2815 N N . LEU A 1 351 ? -6.938 20.594 8.18 1 92.62 351 LEU A N 1
ATOM 2816 C CA . LEU A 1 351 ? -6.953 19.266 7.574 1 92.62 351 LEU A CA 1
ATOM 2817 C C . LEU A 1 351 ? -6.867 18.172 8.641 1 92.62 351 LEU A C 1
ATOM 2819 O O . LEU A 1 351 ? -6.664 18.484 9.82 1 92.62 351 LEU A O 1
ATOM 2823 N N . SER A 1 352 ? -7.047 16.922 8.203 1 89.44 352 SER A N 1
ATOM 2824 C CA . SER A 1 352 ? -6.969 15.781 9.117 1 89.44 352 SER A CA 1
ATOM 2825 C C . SER A 1 352 ? -5.559 15.617 9.664 1 89.44 352 SER A C 1
ATOM 2827 O O . SER A 1 352 ? -5.363 14.977 10.703 1 89.44 352 SER A O 1
ATOM 2829 N N . SER A 1 353 ? -4.645 16.234 9.031 1 87.62 353 SER A N 1
ATOM 2830 C CA . SER A 1 353 ? -3.27 16.219 9.516 1 87.62 353 SER A CA 1
ATOM 2831 C C . SER A 1 353 ? -3.07 17.219 10.648 1 87.62 353 SER A C 1
ATOM 2833 O O . SER A 1 353 ? -2.055 17.188 11.344 1 87.62 353 SER A O 1
ATOM 2835 N N . GLY A 1 354 ? -4.016 18.016 10.797 1 90.94 354 GLY A N 1
ATOM 2836 C CA . GLY A 1 354 ? -3.896 19.094 11.773 1 90.94 354 GLY A CA 1
ATOM 2837 C C . GLY A 1 354 ? -3.371 20.391 11.172 1 90.94 354 GLY A C 1
ATOM 2838 O O . GLY A 1 354 ? -3.275 21.406 11.867 1 90.94 354 GLY A O 1
ATOM 2839 N N . SER A 1 355 ? -3.072 20.375 9.945 1 93.94 355 SER A N 1
ATOM 2840 C CA . SER A 1 355 ? -2.531 21.562 9.297 1 93.94 355 SER A CA 1
ATOM 2841 C C . SER A 1 355 ? -3.625 22.594 9.016 1 93.94 355 SER A C 1
ATOM 2843 O O . SER A 1 355 ? -4.715 22.234 8.57 1 93.94 355 SER A O 1
ATOM 2845 N N . VAL A 1 356 ? -3.32 23.812 9.273 1 95.44 356 VAL A N 1
ATOM 2846 C CA . VAL A 1 356 ? -4.273 24.891 9.039 1 95.44 356 VAL A CA 1
ATOM 2847 C C . VAL A 1 356 ? -4.07 25.453 7.633 1 95.44 356 VAL A C 1
ATOM 2849 O O . VAL A 1 356 ? -2.953 25.828 7.258 1 95.44 356 VAL A O 1
ATOM 2852 N N . THR A 1 357 ? -5.137 25.562 6.883 1 91 357 THR A N 1
ATOM 2853 C CA . THR A 1 357 ? -5.031 26.062 5.512 1 91 357 THR A CA 1
ATOM 2854 C C . THR A 1 357 ? -5.426 27.531 5.434 1 91 357 THR A C 1
ATOM 2856 O O . THR A 1 357 ? -4.926 28.266 4.578 1 91 357 THR A O 1
ATOM 2859 N N . SER A 1 358 ? -6.406 27.891 6.355 1 89 358 SER A N 1
ATOM 2860 C CA . SER A 1 358 ? -6.816 29.281 6.297 1 89 358 SER A CA 1
ATOM 2861 C C . SER A 1 358 ? -7.594 29.688 7.547 1 89 358 SER A C 1
ATOM 2863 O O . SER A 1 358 ? -8.266 28.859 8.156 1 89 358 SER A O 1
ATOM 2865 N N . VAL A 1 359 ? -7.398 30.875 7.969 1 90.62 359 VAL A N 1
ATOM 2866 C CA . VAL A 1 359 ? -8.242 31.578 8.938 1 90.62 359 VAL A CA 1
ATOM 2867 C C . VAL A 1 359 ? -8.758 32.875 8.328 1 90.62 359 VAL A C 1
ATOM 2869 O O . VAL A 1 359 ? -8.039 33.875 8.25 1 90.62 359 VAL A O 1
ATOM 2872 N N . LYS A 1 360 ? -10.039 32.844 7.945 1 83.88 360 LYS A N 1
ATOM 2873 C CA . LYS A 1 360 ? -10.594 33.969 7.199 1 83.88 360 LYS A CA 1
ATOM 2874 C C . LYS A 1 360 ? -11.781 34.594 7.93 1 83.88 360 LYS A C 1
ATOM 2876 O O . LYS A 1 360 ? -12.664 33.875 8.406 1 83.88 360 LYS A O 1
ATOM 2881 N N . LYS A 1 361 ? -11.734 35.844 7.969 1 83.62 361 LYS A N 1
ATOM 2882 C CA . LYS A 1 361 ? -12.844 36.594 8.578 1 83.62 361 LYS A CA 1
ATOM 2883 C C . LYS A 1 361 ? -14.117 36.469 7.746 1 83.62 361 LYS A C 1
ATOM 2885 O O . LYS A 1 361 ? -14.07 36.531 6.516 1 83.62 361 LYS A O 1
ATOM 2890 N N . LEU A 1 362 ? -15.188 36.188 8.516 1 79.06 362 LEU A N 1
ATOM 2891 C CA . LEU A 1 362 ? -16.484 36.156 7.855 1 79.06 362 LEU A CA 1
ATOM 2892 C C . LEU A 1 362 ? -17.203 37.5 7.941 1 79.06 362 LEU A C 1
ATOM 2894 O O . LEU A 1 362 ? -17.328 38.062 9.023 1 79.06 362 LEU A O 1
ATOM 2898 N N . SER A 1 363 ? -17.25 38.438 6.926 1 66.38 363 SER A N 1
ATOM 2899 C CA . SER A 1 363 ? -17.703 39.812 6.922 1 66.38 363 SER A CA 1
ATOM 2900 C C . SER A 1 363 ? -19.203 39.906 7.176 1 66.38 363 SER A C 1
ATOM 2902 O O . SER A 1 363 ? -19.688 40.906 7.738 1 66.38 363 SER A O 1
ATOM 2904 N N . ASN A 1 364 ? -20.062 39.094 6.602 1 61.81 364 ASN A N 1
ATOM 2905 C CA . ASN A 1 364 ? -21.453 39.562 6.551 1 61.81 364 ASN A CA 1
ATOM 2906 C C . ASN A 1 364 ? -22.391 38.594 7.281 1 61.81 364 ASN A C 1
ATOM 2908 O O . ASN A 1 364 ? -22.938 37.688 6.672 1 61.81 364 ASN A O 1
ATOM 2912 N N . PHE A 1 365 ? -22.203 38.5 8.562 1 58.62 365 PHE A N 1
ATOM 2913 C CA . PHE A 1 365 ? -23.234 37.75 9.266 1 58.62 365 PHE A CA 1
ATOM 2914 C C . PHE A 1 365 ? -24.531 38.531 9.375 1 58.62 365 PHE A C 1
ATOM 2916 O O . PHE A 1 365 ? -25.219 38.469 10.391 1 58.62 365 PHE A O 1
ATOM 2923 N N . GLY A 1 366 ? -24.859 39.188 8.242 1 51.91 366 GLY A N 1
ATOM 2924 C CA . GLY A 1 366 ? -26.109 39.906 8.164 1 51.91 366 GLY A CA 1
ATOM 2925 C C . GLY A 1 366 ? -26.156 41.094 9.102 1 51.91 366 GLY A C 1
ATOM 2926 O O . GLY A 1 366 ? -25.125 41.656 9.477 1 51.91 366 GLY A O 1
ATOM 2927 N N . ASN A 1 367 ? -27.422 41.656 9.438 1 48.59 367 ASN A N 1
ATOM 2928 C CA . ASN A 1 367 ? -27.781 42.844 10.172 1 48.59 367 ASN A CA 1
ATOM 2929 C C . ASN A 1 367 ? -27.484 42.719 11.664 1 48.59 367 ASN A C 1
ATOM 2931 O O . ASN A 1 367 ? -27.562 43.688 12.414 1 48.59 367 ASN A O 1
ATOM 2935 N N . ASN A 1 368 ? -27.25 41.469 12.219 1 55.38 368 ASN A N 1
ATOM 2936 C CA . ASN A 1 368 ? -26.953 41.375 13.641 1 55.38 368 ASN A CA 1
ATOM 2937 C C . ASN A 1 368 ? -25.75 40.469 13.891 1 55.38 368 ASN A C 1
ATOM 2939 O O . ASN A 1 368 ? -25.906 39.25 14.109 1 55.38 368 ASN A O 1
ATOM 2943 N N . PRO A 1 369 ? -24.578 41.031 13.781 1 58.41 369 PRO A N 1
ATOM 2944 C CA . PRO A 1 369 ? -23.359 40.219 13.969 1 58.41 369 PRO A CA 1
ATOM 2945 C C . PRO A 1 369 ? -23.297 39.562 15.336 1 58.41 369 PRO A C 1
ATOM 2947 O O . PRO A 1 369 ? -22.516 38.625 15.531 1 58.41 369 PRO A O 1
ATOM 2950 N N . ASN A 1 370 ? -24.203 39.938 16.312 1 61.84 370 ASN A N 1
ATOM 2951 C CA . ASN A 1 370 ? -24.125 39.406 17.656 1 61.84 370 ASN A CA 1
ATOM 2952 C C . ASN A 1 370 ? -25.141 38.281 17.875 1 61.84 370 ASN A C 1
ATOM 2954 O O . ASN A 1 370 ? -25.297 37.781 19 1 61.84 370 ASN A O 1
ATOM 2958 N N . ARG A 1 371 ? -25.859 37.938 16.766 1 70.31 371 ARG A N 1
ATOM 2959 C CA . ARG A 1 371 ? -26.828 36.875 16.984 1 70.31 371 ARG A CA 1
ATOM 2960 C C . ARG A 1 371 ? -26.109 35.531 17.219 1 70.31 371 ARG A C 1
ATOM 2962 O O . ARG A 1 371 ? -25.125 35.219 16.547 1 70.31 371 ARG A O 1
ATOM 2969 N N . ASN A 1 372 ? -26.672 34.844 18.172 1 76 372 ASN A N 1
ATOM 2970 C CA . ASN A 1 372 ? -26.078 33.531 18.5 1 76 372 ASN A CA 1
ATOM 2971 C C . ASN A 1 372 ? -26.406 32.5 17.438 1 76 372 ASN A C 1
ATOM 2973 O O . ASN A 1 372 ? -27.5 32.469 16.875 1 76 372 ASN A O 1
ATOM 2977 N N . ILE A 1 373 ? -25.484 31.719 17.125 1 80.25 373 ILE A N 1
ATOM 2978 C CA . ILE A 1 373 ? -25.609 30.625 16.156 1 80.25 373 ILE A CA 1
ATOM 2979 C C . ILE A 1 373 ? -25.984 29.344 16.875 1 80.25 373 ILE A C 1
ATOM 2981 O O . ILE A 1 373 ? -25.359 28.969 17.875 1 80.25 373 ILE A O 1
ATOM 2985 N N . GLU A 1 374 ? -27.062 28.781 16.281 1 81.44 374 GLU A N 1
ATOM 2986 C CA . GLU A 1 374 ? -27.516 27.516 16.875 1 81.44 374 GLU A CA 1
ATOM 2987 C C . GLU A 1 374 ? -26.812 26.328 16.234 1 81.44 374 GLU A C 1
ATOM 2989 O O . GLU A 1 374 ? -26.406 25.391 16.922 1 81.44 374 GLU A O 1
ATOM 2994 N N . ARG A 1 375 ? -26.734 26.359 14.891 1 82.25 375 ARG A N 1
ATOM 2995 C CA . ARG A 1 375 ? -26.172 25.203 14.195 1 82.25 375 ARG A CA 1
ATOM 2996 C C . ARG A 1 375 ? -25.375 25.625 12.977 1 82.25 375 ARG A C 1
ATOM 2998 O O . ARG A 1 375 ? -25.672 26.656 12.359 1 82.25 375 ARG A O 1
ATOM 3005 N N . PHE A 1 376 ? -24.359 24.906 12.773 1 79.81 376 PHE A N 1
ATOM 3006 C CA . PHE A 1 376 ? -23.547 24.953 11.555 1 79.81 376 PHE A CA 1
ATOM 3007 C C . PHE A 1 376 ? -23.688 23.656 10.766 1 79.81 376 PHE A C 1
ATOM 3009 O O . PHE A 1 376 ? -23.203 22.609 11.203 1 79.81 376 PHE A O 1
ATOM 3016 N N . ILE A 1 377 ? -24.359 23.688 9.586 1 77.62 377 ILE A N 1
ATOM 3017 C CA . ILE A 1 377 ? -24.703 22.484 8.836 1 77.62 377 ILE A CA 1
ATOM 3018 C C . ILE A 1 377 ? -23.922 22.469 7.523 1 77.62 377 ILE A C 1
ATOM 3020 O O . ILE A 1 377 ? -24.141 23.312 6.652 1 77.62 377 ILE A O 1
ATOM 3024 N N . PRO A 1 378 ? -23.047 21.562 7.449 1 73.06 378 PRO A N 1
ATOM 3025 C CA . PRO A 1 378 ? -22.453 21.375 6.121 1 73.06 378 PRO A CA 1
ATOM 3026 C C . PRO A 1 378 ? -23.453 20.828 5.102 1 73.06 378 PRO A C 1
ATOM 3028 O O . PRO A 1 378 ? -24.203 19.891 5.402 1 73.06 378 PRO A O 1
ATOM 3031 N N . LEU A 1 379 ? -23.406 21.391 3.934 1 76.19 379 LEU A N 1
ATOM 3032 C CA . LEU A 1 379 ? -24.344 20.969 2.889 1 76.19 379 LEU A CA 1
ATOM 3033 C C . LEU A 1 379 ? -23.672 19.984 1.941 1 76.19 379 LEU A C 1
ATOM 3035 O O . LEU A 1 379 ? -22.469 20.062 1.696 1 76.19 379 LEU A O 1
ATOM 3039 N N . TYR A 1 380 ? -24.453 19.156 1.502 1 69.56 380 TYR A N 1
ATOM 3040 C CA . TYR A 1 380 ? -23.969 18.141 0.578 1 69.56 380 TYR A CA 1
ATOM 3041 C C . TYR A 1 380 ? -23.5 18.766 -0.728 1 69.56 380 TYR A C 1
ATOM 3043 O O . TYR A 1 380 ? -22.562 18.266 -1.366 1 69.56 380 TYR A O 1
ATOM 3051 N N . SER A 1 381 ? -24.234 19.766 -1.227 1 65.19 381 SER A N 1
ATOM 3052 C CA . SER A 1 381 ? -23.906 20.469 -2.465 1 65.19 381 SER A CA 1
ATOM 3053 C C . SER A 1 381 ? -22.641 21.297 -2.299 1 65.19 381 SER A C 1
ATOM 3055 O O . SER A 1 381 ? -22.094 21.797 -3.283 1 65.19 381 SER A O 1
ATOM 3057 N N . GLY A 1 382 ? -22.266 21.281 -1.231 1 67.75 382 GLY A N 1
ATOM 3058 C CA . GLY A 1 382 ? -21.125 22.125 -0.956 1 67.75 382 GLY A CA 1
ATOM 3059 C C . GLY A 1 382 ? -21.484 23.391 -0.184 1 67.75 382 GLY A C 1
ATOM 3060 O O . GLY A 1 382 ? -22.625 23.859 -0.258 1 67.75 382 GLY A O 1
ATOM 3061 N N . GLY A 1 383 ? -20.719 23.734 0.694 1 74 383 GLY A N 1
ATOM 3062 C CA . GLY A 1 383 ? -20.969 24.922 1.504 1 74 383 GLY A CA 1
ATOM 3063 C C . GLY A 1 383 ? -21.547 24.594 2.871 1 74 383 GLY A C 1
ATOM 3064 O O . GLY A 1 383 ? -21.469 23.453 3.328 1 74 383 GLY A O 1
ATOM 3065 N N . PHE A 1 384 ? -22.078 25.734 3.48 1 79.31 384 PHE A N 1
ATOM 3066 C CA . PHE A 1 384 ? -22.578 25.578 4.844 1 79.31 384 PHE A CA 1
ATOM 3067 C C . PHE A 1 384 ? -23.828 26.406 5.07 1 79.31 384 PHE A C 1
ATOM 3069 O O . PHE A 1 384 ? -23.984 27.484 4.469 1 79.31 384 PHE A O 1
ATOM 3076 N N . LEU A 1 385 ? -24.672 25.859 5.824 1 84.5 385 LEU A N 1
ATOM 3077 C CA . LEU A 1 385 ? -25.812 26.609 6.34 1 84.5 385 LEU A CA 1
ATOM 3078 C C . LEU A 1 385 ? -25.625 26.938 7.82 1 84.5 385 LEU A C 1
ATOM 3080 O O . LEU A 1 385 ? -25.406 26.031 8.633 1 84.5 385 LEU A O 1
ATOM 3084 N N . ILE A 1 386 ? -25.594 28.172 8.094 1 84.25 386 ILE A N 1
ATOM 3085 C CA . ILE A 1 386 ? -25.594 28.609 9.484 1 84.25 386 ILE A CA 1
ATOM 3086 C C . ILE A 1 386 ? -27.016 28.922 9.93 1 84.25 386 ILE A C 1
ATOM 3088 O O . ILE A 1 386 ? -27.703 29.719 9.273 1 84.25 386 ILE A O 1
ATOM 3092 N N . VAL A 1 387 ? -27.438 28.312 11 1 85.88 387 VAL A N 1
ATOM 3093 C CA . VAL A 1 387 ? -28.781 28.547 11.523 1 85.88 387 VAL A CA 1
ATOM 3094 C C . VAL A 1 387 ? -28.688 29.359 12.805 1 85.88 387 VAL A C 1
ATOM 3096 O O . VAL A 1 387 ? -27.953 29.016 13.727 1 85.88 387 VAL A O 1
ATOM 3099 N N . TYR A 1 388 ? -29.422 30.391 12.852 1 82.94 388 TYR A N 1
ATOM 3100 C CA . TYR A 1 388 ? -29.469 31.219 14.047 1 82.94 388 TYR A CA 1
ATOM 3101 C C . TYR A 1 388 ? -30.391 30.609 15.102 1 82.94 388 TYR A C 1
ATOM 3103 O O . TYR A 1 388 ? -31.266 29.797 14.773 1 82.94 388 TYR A O 1
ATOM 3111 N N . ASN A 1 389 ? -30.094 31.047 16.312 1 82.75 389 ASN A N 1
ATOM 3112 C CA . ASN A 1 389 ? -31.031 30.672 17.375 1 82.75 389 ASN A CA 1
ATOM 3113 C C . ASN A 1 389 ? -32.438 31.188 17.062 1 82.75 389 ASN A C 1
ATOM 3115 O O . ASN A 1 389 ? -32.594 32.156 16.344 1 82.75 389 ASN A O 1
ATOM 3119 N N . ALA A 1 390 ? -33.469 30.5 17.672 1 81.25 390 ALA A N 1
ATOM 3120 C CA . ALA A 1 390 ? -34.844 30.859 17.453 1 81.25 390 ALA A CA 1
ATOM 3121 C C . ALA A 1 390 ? -35.125 32.312 17.875 1 81.25 390 ALA A C 1
ATOM 3123 O O . ALA A 1 390 ? -34.562 32.781 18.859 1 81.25 390 ALA A O 1
ATOM 3124 N N . ASP A 1 391 ? -35.875 33.031 17.078 1 76.38 391 ASP A N 1
ATOM 3125 C CA . ASP A 1 391 ? -36.281 34.375 17.453 1 76.38 391 ASP A CA 1
ATOM 3126 C C . ASP A 1 391 ? -37.438 34.312 18.484 1 76.38 391 ASP A C 1
ATOM 3128 O O . ASP A 1 391 ? -37.75 33.25 19 1 76.38 391 ASP A O 1
ATOM 3132 N N . GLU A 1 392 ? -37.875 35.406 18.891 1 75.81 392 GLU A N 1
ATOM 3133 C CA . GLU A 1 392 ? -38.906 35.5 19.938 1 75.81 392 GLU A CA 1
ATOM 3134 C C . GLU A 1 392 ? -40.156 34.719 19.547 1 75.81 392 GLU A C 1
ATOM 3136 O O . GLU A 1 392 ? -40.938 34.312 20.422 1 75.81 392 GLU A O 1
ATOM 3141 N N . PHE A 1 393 ? -40.312 34.438 18.188 1 74.56 393 PHE A N 1
ATOM 3142 C CA . PHE A 1 393 ? -41.5 33.688 17.734 1 74.56 393 PHE A CA 1
ATOM 3143 C C . PHE A 1 393 ? -41.156 32.219 17.469 1 74.56 393 PHE A C 1
ATOM 3145 O O . PHE A 1 393 ? -41.969 31.484 16.906 1 74.56 393 PHE A O 1
ATOM 3152 N N . GLY A 1 394 ? -40 31.781 17.828 1 74.62 394 GLY A N 1
ATOM 3153 C CA . GLY A 1 394 ? -39.562 30.406 17.656 1 74.62 394 GLY A CA 1
ATOM 3154 C C . GLY A 1 394 ? -39.125 30.094 16.25 1 74.62 394 GLY A C 1
ATOM 3155 O O . GLY A 1 394 ? -38.906 28.922 15.898 1 74.62 394 GLY A O 1
ATOM 3156 N N . ARG A 1 395 ? -38.969 31.078 15.391 1 75.5 395 ARG A N 1
ATOM 3157 C CA . ARG A 1 395 ? -38.562 30.906 14 1 75.5 395 ARG A CA 1
ATOM 3158 C C . ARG A 1 395 ? -37.062 30.828 13.883 1 75.5 395 ARG A C 1
ATOM 3160 O O . ARG A 1 395 ? -36.344 31.531 14.578 1 75.5 395 ARG A O 1
ATOM 3167 N N . ARG A 1 396 ? -36.75 29.875 13.055 1 82.5 396 ARG A N 1
ATOM 3168 C CA . ARG A 1 396 ? -35.312 29.719 12.773 1 82.5 396 ARG A CA 1
ATOM 3169 C C . ARG A 1 396 ? -34.969 30.219 11.375 1 82.5 396 ARG A C 1
ATOM 3171 O O . ARG A 1 396 ? -35.719 29.984 10.422 1 82.5 396 ARG A O 1
ATOM 3178 N N . SER A 1 397 ? -33.969 31.078 11.281 1 82.19 397 SER A N 1
ATOM 3179 C CA . SER A 1 397 ? -33.406 31.531 10.023 1 82.19 397 SER A CA 1
ATOM 3180 C C . SER A 1 397 ? -31.875 31.391 10.016 1 82.19 397 SER A C 1
ATOM 3182 O O . SER A 1 397 ? -31.281 30.953 11.008 1 82.19 397 SER A O 1
ATOM 3184 N N . GLY A 1 398 ? -31.312 31.594 8.922 1 84.12 398 GLY A N 1
ATOM 3185 C CA . GLY A 1 398 ? -29.875 31.484 8.82 1 84.12 398 GLY A CA 1
ATOM 3186 C C . GLY A 1 398 ? -29.312 32.031 7.516 1 84.12 398 GLY A C 1
ATOM 3187 O O . GLY A 1 398 ? -29.922 32.906 6.898 1 84.12 398 GLY A O 1
ATOM 3188 N N . PHE A 1 399 ? -28.156 31.719 7.199 1 82.62 399 PHE A N 1
ATOM 3189 C CA . PHE A 1 399 ? -27.562 32.156 5.938 1 82.62 399 PHE A CA 1
ATOM 3190 C C . PHE A 1 399 ? -26.625 31.062 5.395 1 82.62 399 PHE A C 1
ATOM 3192 O O . PHE A 1 399 ? -26.141 30.219 6.145 1 82.62 399 PHE A O 1
ATOM 3199 N N . PHE A 1 400 ? -26.406 31.156 4.125 1 81.62 400 PHE A N 1
ATOM 3200 C CA . PHE A 1 400 ? -25.562 30.203 3.41 1 81.62 400 PHE A CA 1
ATOM 3201 C C . PHE A 1 400 ? -24.156 30.75 3.223 1 81.62 400 PHE A C 1
ATOM 3203 O O . PHE A 1 400 ? -23.969 31.953 2.996 1 81.62 400 PHE A O 1
ATOM 3210 N N . LEU A 1 401 ? -23.234 29.828 3.361 1 78.25 401 LEU A N 1
ATOM 3211 C CA . LEU A 1 401 ? -21.828 30.109 3.055 1 78.25 401 LEU A CA 1
ATOM 3212 C C . LEU A 1 401 ? -21.312 29.172 1.969 1 78.25 401 LEU A C 1
ATOM 3214 O O . LEU A 1 401 ? -21.75 28.031 1.873 1 78.25 401 LEU A O 1
ATOM 3218 N N . THR A 1 402 ? -20.484 29.734 1.124 1 75.19 402 THR A N 1
ATOM 3219 C CA . THR A 1 402 ? -19.781 28.859 0.192 1 75.19 402 THR A CA 1
ATOM 3220 C C . THR A 1 402 ? -18.766 27.984 0.928 1 75.19 402 THR A C 1
ATOM 3222 O O . THR A 1 402 ? -18.547 28.156 2.131 1 75.19 402 THR A O 1
ATOM 3225 N N . GLN A 1 403 ? -18.234 27.125 0.204 1 68.44 403 GLN A N 1
ATOM 3226 C CA . GLN A 1 403 ? -17.188 26.266 0.757 1 68.44 403 GLN A CA 1
ATOM 3227 C C . GLN A 1 403 ? -15.992 27.078 1.24 1 68.44 403 GLN A C 1
ATOM 3229 O O . GLN A 1 403 ? -15.305 26.672 2.176 1 68.44 403 GLN A O 1
ATOM 3234 N N . GLU A 1 404 ? -15.789 28.188 0.56 1 63.09 404 GLU A N 1
ATOM 3235 C CA . GLU A 1 404 ? -14.68 29.078 0.917 1 63.09 404 GLU A CA 1
ATOM 3236 C C . GLU A 1 404 ? -15.055 30 2.066 1 63.09 404 GLU A C 1
ATOM 3238 O O . GLU A 1 404 ? -14.219 30.75 2.568 1 63.09 404 GLU A O 1
ATOM 3243 N N . GLY A 1 405 ? -16.328 29.812 2.547 1 66.19 405 GLY A N 1
ATOM 3244 C CA . GLY A 1 405 ? -16.781 30.594 3.686 1 66.19 405 GLY A CA 1
ATOM 3245 C C . GLY A 1 405 ? -17.391 31.938 3.289 1 66.19 405 GLY A C 1
ATOM 3246 O O . GLY A 1 405 ? -17.562 32.812 4.133 1 66.19 405 GLY A O 1
ATOM 3247 N N . GLU A 1 406 ? -17.609 32.031 1.977 1 68.69 406 GLU A N 1
ATOM 3248 C CA . GLU A 1 406 ? -18.203 33.281 1.519 1 68.69 406 GLU A CA 1
ATOM 3249 C C . GLU A 1 406 ? -19.719 33.281 1.668 1 68.69 406 GLU A C 1
ATOM 3251 O O . GLU A 1 406 ? -20.344 32.219 1.467 1 68.69 406 GLU A O 1
ATOM 3256 N N . TYR A 1 407 ? -20.203 34.438 2.035 1 73.25 407 TYR A N 1
ATOM 3257 C CA . TYR A 1 407 ? -21.656 34.562 2.189 1 73.25 407 TYR A CA 1
ATOM 3258 C C . TYR A 1 407 ? -22.359 34.438 0.848 1 73.25 407 TYR A C 1
ATOM 3260 O O . TYR A 1 407 ? -22 35.094 -0.127 1 73.25 407 TYR A O 1
ATOM 3268 N N . VAL A 1 408 ? -23.359 33.688 0.732 1 75.31 408 VAL A N 1
ATOM 3269 C CA . VAL A 1 408 ? -24.094 33.438 -0.504 1 75.31 408 VAL A CA 1
ATOM 3270 C C . VAL A 1 408 ? -25.484 34.031 -0.406 1 75.31 408 VAL A C 1
ATOM 3272 O O . VAL A 1 408 ? -25.984 34.625 -1.378 1 75.31 408 VAL A O 1
ATOM 3275 N N . GLY A 1 409 ? -26.188 33.906 0.805 1 76.56 409 GLY A N 1
ATOM 3276 C CA . GLY A 1 409 ? -27.562 34.375 0.944 1 76.56 409 GLY A CA 1
ATOM 3277 C C . GLY A 1 409 ? -28.188 33.969 2.27 1 76.56 409 GLY A C 1
ATOM 3278 O O . GLY A 1 409 ? -27.578 33.281 3.074 1 76.56 409 GLY A O 1
ATOM 3279 N N . VAL A 1 410 ? -29.406 34.5 2.363 1 80 410 VAL A N 1
ATOM 3280 C CA . VAL A 1 410 ? -30.141 34.25 3.6 1 80 410 VAL A CA 1
ATOM 3281 C C . VAL A 1 410 ? -31.016 33 3.441 1 80 410 VAL A C 1
ATOM 3283 O O . VAL A 1 410 ? -31.5 32.719 2.346 1 80 410 VAL A O 1
ATOM 3286 N N . TRP A 1 411 ? -31.094 32.188 4.434 1 85.56 411 TRP A N 1
ATOM 3287 C CA . TRP A 1 411 ? -32.094 31.156 4.578 1 85.56 411 TRP A CA 1
ATOM 3288 C C . TRP A 1 411 ? -33.281 31.656 5.398 1 85.56 411 TRP A C 1
ATOM 3290 O O . TRP A 1 411 ? -33.156 31.922 6.594 1 85.56 411 TRP A O 1
ATOM 3300 N N . GLU A 1 412 ? -34.406 31.75 4.723 1 79.69 412 GLU A N 1
ATOM 3301 C CA . GLU A 1 412 ? -35.562 32.312 5.367 1 79.69 412 GLU A CA 1
ATOM 3302 C C . GLU A 1 412 ? -36.062 31.406 6.488 1 79.69 412 GLU A C 1
ATOM 3304 O O . GLU A 1 412 ? -36.688 31.891 7.449 1 79.69 412 GLU A O 1
ATOM 3309 N N . GLY A 1 413 ? -35.594 30.125 6.398 1 80.38 413 GLY A N 1
ATOM 3310 C CA . GLY A 1 413 ? -35.938 29.203 7.465 1 80.38 413 GLY A CA 1
ATOM 3311 C C . GLY A 1 413 ? -37.406 28.859 7.516 1 80.38 413 GLY A C 1
ATOM 3312 O O . GLY A 1 413 ? -38.125 28.922 6.496 1 80.38 413 GLY A O 1
ATOM 3313 N N . PHE A 1 414 ? -37.938 28.25 8.719 1 78.06 414 PHE A N 1
ATOM 3314 C CA . PHE A 1 414 ? -39.312 27.844 8.961 1 78.06 414 PHE A CA 1
ATOM 3315 C C . PHE A 1 414 ? -40.094 28.969 9.602 1 78.06 414 PHE A C 1
ATOM 3317 O O . PHE A 1 414 ? -39.625 29.609 10.539 1 78.06 414 PHE A O 1
ATOM 3324 N N . ASN A 1 415 ? -41.25 29.344 9.039 1 71.06 415 ASN A N 1
ATOM 3325 C CA . ASN A 1 415 ? -42.094 30.422 9.523 1 71.06 415 ASN A CA 1
ATOM 3326 C C . ASN A 1 415 ? -42.875 30 10.766 1 71.06 415 ASN A C 1
ATOM 3328 O O . ASN A 1 415 ? -43.688 30.766 11.281 1 71.06 415 ASN A O 1
ATOM 3332 N N . ASN A 1 416 ? -42.688 28.781 11.242 1 72.5 416 ASN A N 1
ATOM 3333 C CA . ASN A 1 416 ? -43.438 28.281 12.398 1 72.5 416 ASN A CA 1
ATOM 3334 C C . ASN A 1 416 ? -42.5 27.938 13.547 1 72.5 416 ASN A C 1
ATOM 3336 O O . ASN A 1 416 ? -41.281 27.859 13.367 1 72.5 416 ASN A O 1
ATOM 3340 N N . ASP A 1 417 ? -43.156 27.828 14.773 1 73.94 417 ASP A N 1
ATOM 3341 C CA . ASP A 1 417 ? -42.438 27.359 15.945 1 73.94 417 ASP A CA 1
ATOM 3342 C C . ASP A 1 417 ? -41.969 25.922 15.766 1 73.94 417 ASP A C 1
ATOM 3344 O O . ASP A 1 417 ? -42.812 25 15.734 1 73.94 417 ASP A O 1
ATOM 3348 N N . ILE A 1 418 ? -40.75 25.719 15.453 1 76.5 418 ILE A N 1
ATOM 3349 C CA . ILE A 1 418 ? -40.188 24.406 15.188 1 76.5 418 ILE A CA 1
ATOM 3350 C C . ILE A 1 418 ? -39.594 23.828 16.469 1 76.5 418 ILE A C 1
ATOM 3352 O O . ILE A 1 418 ? -38.75 24.453 17.109 1 76.5 418 ILE A O 1
ATOM 3356 N N . TYR A 1 419 ? -40.094 22.672 16.75 1 73.38 419 TYR A N 1
ATOM 3357 C CA . TYR A 1 419 ? -39.594 21.953 17.906 1 73.38 419 TYR A CA 1
ATOM 3358 C C . TYR A 1 419 ? -38.219 21.312 17.578 1 73.38 419 TYR A C 1
ATOM 3360 O O . TYR A 1 419 ? -37.344 21.297 18.422 1 73.38 419 TYR A O 1
ATOM 3368 N N . HIS A 1 420 ? -38.188 20.656 16.484 1 77.88 420 HIS A N 1
ATOM 3369 C CA . HIS A 1 420 ? -36.969 19.953 16.047 1 77.88 420 HIS A CA 1
ATOM 3370 C C . HIS A 1 420 ? -36.781 20.078 14.539 1 77.88 420 HIS A C 1
ATOM 3372 O O . HIS A 1 420 ? -37.781 20.078 13.781 1 77.88 420 HIS A O 1
ATOM 3378 N N . TYR A 1 421 ? -35.594 20.281 14.18 1 81.31 421 TYR A N 1
ATOM 3379 C CA . TYR A 1 421 ? -35.281 20.281 12.758 1 81.31 421 TYR A CA 1
ATOM 3380 C C . TYR A 1 421 ? -33.969 19.578 12.484 1 81.31 421 TYR A C 1
ATOM 3382 O O . TYR A 1 421 ? -33.125 19.469 13.367 1 81.31 421 TYR A O 1
ATOM 3390 N N . SER A 1 422 ? -33.875 18.969 11.383 1 81 422 SER A N 1
ATOM 3391 C CA . SER A 1 422 ? -32.656 18.281 10.961 1 81 422 SER A CA 1
ATOM 3392 C C . SER A 1 422 ? -32.469 18.391 9.453 1 81 422 SER A C 1
ATOM 3394 O O . SER A 1 422 ? -33.406 18.703 8.711 1 81 422 SER A O 1
ATOM 3396 N N . TYR A 1 423 ? -31.188 18.297 9.156 1 80.94 423 TYR A N 1
ATOM 3397 C CA . TYR A 1 423 ? -30.781 18.328 7.758 1 80.94 423 TYR A CA 1
ATOM 3398 C C . TYR A 1 423 ? -30.641 16.922 7.191 1 80.94 423 TYR A C 1
ATOM 3400 O O . TYR A 1 423 ? -29.984 16.062 7.789 1 80.94 423 TYR A O 1
ATOM 3408 N N . LEU A 1 424 ? -31.328 16.672 6.062 1 72.38 424 LEU A N 1
ATOM 3409 C CA . LEU A 1 424 ? -31.203 15.422 5.328 1 72.38 424 LEU A CA 1
ATOM 3410 C C . LEU A 1 424 ? -30.359 15.602 4.074 1 72.38 424 LEU A C 1
ATOM 3412 O O . LEU A 1 424 ? -30.656 16.453 3.24 1 72.38 424 LEU A O 1
ATOM 3416 N N . GLU A 1 425 ? -29.438 14.742 4.012 1 66.38 425 GLU A N 1
ATOM 3417 C CA . GLU A 1 425 ? -28.5 14.844 2.896 1 66.38 425 GLU A CA 1
ATOM 3418 C C . GLU A 1 425 ? -29.188 14.57 1.567 1 66.38 425 GLU A C 1
ATOM 3420 O O . GLU A 1 425 ? -28.859 15.18 0.548 1 66.38 425 GLU A O 1
ATOM 3425 N N . HIS A 1 426 ? -30.188 13.656 1.714 1 60.19 426 HIS A N 1
ATOM 3426 C CA . HIS A 1 426 ? -30.906 13.359 0.478 1 60.19 426 HIS A CA 1
ATOM 3427 C C . HIS A 1 426 ? -31.656 14.586 -0.025 1 60.19 426 HIS A C 1
ATOM 3429 O O . HIS A 1 426 ? -32.5 15.141 0.691 1 60.19 426 HIS A O 1
ATOM 3435 N N . ASN A 1 427 ? -31.391 15.164 -1.092 1 61.66 427 ASN A N 1
ATOM 3436 C CA . ASN A 1 427 ? -31.984 16.328 -1.739 1 61.66 427 ASN A CA 1
ATOM 3437 C C . ASN A 1 427 ? -31.75 17.609 -0.938 1 61.66 427 ASN A C 1
ATOM 3439 O O . ASN A 1 427 ? -32.438 18.609 -1.142 1 61.66 427 ASN A O 1
ATOM 3443 N N . GLU A 1 428 ? -30.844 17.5 0.084 1 74 428 GLU A N 1
ATOM 3444 C CA . GLU A 1 428 ? -30.516 18.641 0.918 1 74 428 GLU A CA 1
ATOM 3445 C C . GLU A 1 428 ? -31.766 19.297 1.487 1 74 428 GLU A C 1
ATOM 3447 O O . GLU A 1 428 ? -32 20.484 1.254 1 74 428 GLU A O 1
ATOM 3452 N N . THR A 1 429 ? -32.531 18.516 2.154 1 75.06 429 THR A N 1
ATOM 3453 C CA . THR A 1 429 ? -33.812 18.953 2.695 1 75.06 429 THR A CA 1
ATOM 3454 C C . THR A 1 429 ? -33.719 19.156 4.207 1 75.06 429 THR A C 1
ATOM 3456 O O . THR A 1 429 ? -33.156 18.312 4.918 1 75.06 429 THR A O 1
ATOM 3459 N N . MET A 1 430 ? -34.125 20.375 4.516 1 82.12 430 MET A N 1
ATOM 3460 C CA . MET A 1 430 ? -34.344 20.609 5.945 1 82.12 430 MET A CA 1
ATOM 3461 C C . MET A 1 430 ? -35.75 20.188 6.375 1 82.12 430 MET A C 1
ATOM 3463 O O . MET A 1 430 ? -36.719 20.547 5.723 1 82.12 430 MET A O 1
ATOM 3467 N N . TRP A 1 431 ? -35.875 19.422 7.34 1 79.81 431 TRP A N 1
ATOM 3468 C CA . TRP A 1 431 ? -37.188 19.125 7.855 1 79.81 431 TRP A CA 1
ATOM 3469 C C . TRP A 1 431 ? -37.375 19.688 9.258 1 79.81 431 TRP A C 1
ATOM 3471 O O . TRP A 1 431 ? -36.406 19.828 10.008 1 79.81 431 TRP A O 1
ATOM 3481 N N . GLY A 1 432 ? -38.469 20.094 9.539 1 80.25 432 GLY A N 1
ATOM 3482 C CA . GLY A 1 432 ? -38.844 20.625 10.844 1 80.25 432 GLY A CA 1
ATOM 3483 C C . GLY A 1 432 ? -40.156 20.062 11.367 1 80.25 432 GLY A C 1
ATOM 3484 O O . GLY A 1 432 ? -41.094 19.844 10.602 1 80.25 432 GLY A O 1
ATOM 3485 N N . MET A 1 433 ? -40.062 19.703 12.617 1 79.06 433 MET A N 1
ATOM 3486 C CA . MET A 1 433 ? -41.281 19.219 13.273 1 79.06 433 MET A CA 1
ATOM 3487 C C . MET A 1 433 ? -41.969 20.344 14.031 1 79.06 433 MET A C 1
ATOM 3489 O O . MET A 1 433 ? -41.344 21 14.867 1 79.06 433 MET A O 1
ATOM 3493 N N . ILE A 1 434 ? -43.219 20.484 13.68 1 76.12 434 ILE A N 1
ATOM 3494 C CA . ILE A 1 434 ? -44.062 21.453 14.367 1 76.12 434 ILE A CA 1
ATOM 3495 C C . ILE A 1 434 ? -45 20.719 15.312 1 76.12 434 ILE A C 1
ATOM 3497 O O . ILE A 1 434 ? -45.719 19.797 14.898 1 76.12 434 ILE A O 1
ATOM 3501 N N . VAL A 1 435 ? -44.719 21.047 16.609 1 74.31 435 VAL A N 1
ATOM 3502 C CA . VAL A 1 435 ? -45.625 20.453 17.594 1 74.31 435 VAL A CA 1
ATOM 3503 C C . VAL A 1 435 ? -46.688 21.453 18 1 74.31 435 VAL A C 1
ATOM 3505 O O . VAL A 1 435 ? -46.406 22.594 18.344 1 74.31 435 VAL A O 1
ATOM 3508 N N . GLN A 1 436 ? -47.938 21.203 17.734 1 64.06 436 GLN A N 1
ATOM 3509 C CA . GLN A 1 436 ? -49.062 22.062 18.156 1 64.06 436 GLN A CA 1
ATOM 3510 C C . GLN A 1 436 ? -49.75 21.469 19.375 1 64.06 436 GLN A C 1
ATOM 3512 O O . GLN A 1 436 ? -49.844 20.25 19.516 1 64.06 436 GLN A O 1
ATOM 3517 N N . ASN A 1 437 ? -49.781 22.344 20.5 1 57.94 437 ASN A N 1
ATOM 3518 C CA . ASN A 1 437 ? -50.312 21.938 21.797 1 57.94 437 ASN A CA 1
ATOM 3519 C C . ASN A 1 437 ? -51.562 21.094 21.625 1 57.94 437 ASN A C 1
ATOM 3521 O O . ASN A 1 437 ? -51.688 20.047 22.266 1 57.94 437 ASN A O 1
ATOM 3525 N N . ALA A 1 438 ? -53.031 21.547 21.766 1 48.09 438 ALA A N 1
ATOM 3526 C CA . ALA A 1 438 ? -54.312 20.875 21.969 1 48.09 438 ALA A CA 1
ATOM 3527 C C . ALA A 1 438 ? -55.062 20.734 20.656 1 48.09 438 ALA A C 1
ATOM 3529 O O . ALA A 1 438 ? -55.312 21.734 19.969 1 48.09 438 ALA A O 1
ATOM 3530 N N . PRO A 1 439 ? -55.438 19.344 20.344 1 50.72 439 PRO A N 1
ATOM 3531 C CA . PRO A 1 439 ? -54.969 17.969 20.516 1 50.72 439 PRO A CA 1
ATOM 3532 C C . PRO A 1 439 ? -53.531 17.766 20.016 1 50.72 439 PRO A C 1
ATOM 3534 O O . PRO A 1 439 ? -53.094 18.484 19.109 1 50.72 439 PRO A O 1
ATOM 3537 N N . TYR A 1 440 ? -52.625 16.984 20.688 1 58.84 440 TYR A N 1
ATOM 3538 C CA . TYR A 1 440 ? -51.188 16.781 20.562 1 58.84 440 TYR A CA 1
ATOM 3539 C C . TYR A 1 440 ? -50.812 16.234 19.203 1 58.84 440 TYR A C 1
ATOM 3541 O O . TYR A 1 440 ? -51.031 15.062 18.922 1 58.84 440 TYR A O 1
ATOM 3549 N N . TYR A 1 441 ? -50.781 17.031 18.125 1 71.06 441 TYR A N 1
ATOM 3550 C CA . TYR A 1 441 ? -50.312 16.516 16.844 1 71.06 441 TYR A CA 1
ATOM 3551 C C . TYR A 1 441 ? -49.031 17.219 16.406 1 71.06 441 TYR A C 1
ATOM 3553 O O . TYR A 1 441 ? -48.719 18.312 16.891 1 71.06 441 TYR A O 1
ATOM 3561 N N . TRP A 1 442 ? -48.281 16.422 15.805 1 74.38 442 TRP A N 1
ATOM 3562 C CA . TRP A 1 442 ? -47.062 17 15.219 1 74.38 442 TRP A CA 1
ATOM 3563 C C . TRP A 1 442 ? -47.062 16.859 13.703 1 74.38 442 TRP A C 1
ATOM 3565 O O . TRP A 1 442 ? -47.688 15.938 13.164 1 74.38 442 TRP A O 1
ATOM 3575 N N . THR A 1 443 ? -46.625 17.891 12.992 1 75.44 443 THR A N 1
ATOM 3576 C CA . THR A 1 443 ? -46.5 17.922 11.547 1 75.44 443 THR A CA 1
ATOM 3577 C C . THR A 1 443 ? -45.031 18.094 11.156 1 75.44 443 THR A C 1
ATOM 3579 O O . THR A 1 443 ? -44.281 18.828 11.805 1 75.44 443 THR A O 1
ATOM 3582 N N . ILE A 1 444 ? -44.625 17.266 10.266 1 77.75 444 ILE A N 1
ATOM 3583 C CA . ILE A 1 444 ? -43.281 17.422 9.711 1 77.75 444 ILE A CA 1
ATOM 3584 C C . ILE A 1 444 ? -43.344 18.281 8.445 1 77.75 444 ILE A C 1
ATOM 3586 O O . ILE A 1 444 ? -44.125 18.016 7.543 1 77.75 444 ILE A O 1
ATOM 3590 N N . THR A 1 445 ? -42.625 19.375 8.523 1 77.56 445 THR A N 1
ATOM 3591 C CA . THR A 1 445 ? -42.469 20.219 7.352 1 77.56 445 THR A CA 1
ATOM 3592 C C . THR A 1 445 ? -41.062 20.094 6.773 1 77.56 445 THR A C 1
ATOM 3594 O O . THR A 1 445 ? -40.125 19.812 7.5 1 77.56 445 THR A O 1
ATOM 3597 N N . THR A 1 446 ? -41 20.203 5.492 1 77.06 446 THR A N 1
ATOM 3598 C CA . THR A 1 446 ? -39.719 20.109 4.828 1 77.06 446 THR A CA 1
ATOM 3599 C C . THR A 1 446 ? -39.406 21.359 4.012 1 77.06 446 THR A C 1
ATOM 3601 O O . THR A 1 446 ? -40.344 22.031 3.557 1 77.06 446 THR A O 1
ATOM 3604 N N . ASP A 1 447 ? -38.156 21.812 4.023 1 79 447 ASP A N 1
ATOM 3605 C CA . ASP A 1 447 ? -37.656 22.906 3.182 1 79 447 ASP A CA 1
ATOM 3606 C C . ASP A 1 447 ? -36.438 22.438 2.371 1 79 447 ASP A C 1
ATOM 3608 O O . ASP A 1 447 ? -35.406 22.094 2.938 1 79 447 ASP A O 1
ATOM 3612 N N . ARG A 1 448 ? -36.625 22.484 1.079 1 75.94 448 ARG A N 1
ATOM 3613 C CA . ARG A 1 448 ? -35.5 22.172 0.211 1 75.94 448 ARG A CA 1
ATOM 3614 C C . ARG A 1 448 ? -34.531 23.344 0.108 1 75.94 448 ARG A C 1
ATOM 3616 O O . ARG A 1 448 ? -34.906 24.438 -0.295 1 75.94 448 ARG A O 1
ATOM 3623 N N . LEU A 1 449 ? -33.406 23.234 0.63 1 73.25 449 LEU A N 1
ATOM 3624 C CA . LEU A 1 449 ? -32.438 24.328 0.721 1 73.25 449 LEU A CA 1
ATOM 3625 C C . LEU A 1 449 ? -31.906 24.703 -0.661 1 73.25 449 LEU A C 1
ATOM 3627 O O . LEU A 1 449 ? -31.672 25.875 -0.941 1 73.25 449 LEU A O 1
ATOM 3631 N N . HIS A 1 450 ? -31.438 23.797 -1.549 1 59.62 450 HIS A N 1
ATOM 3632 C CA . HIS A 1 450 ? -30.906 24.109 -2.869 1 59.62 450 HIS A CA 1
ATOM 3633 C C . HIS A 1 450 ? -31.719 23.422 -3.969 1 59.62 450 HIS A C 1
ATOM 3635 O O . HIS A 1 450 ? -31.844 22.203 -3.969 1 59.62 450 HIS A O 1
ATOM 3641 N N . ASP A 1 451 ? -32.906 23.797 -4.238 1 49.25 451 ASP A N 1
ATOM 3642 C CA . ASP A 1 451 ? -33.562 23.234 -5.41 1 49.25 451 ASP A CA 1
ATOM 3643 C C . ASP A 1 451 ? -32.562 23 -6.551 1 49.25 451 ASP A C 1
ATOM 3645 O O . ASP A 1 451 ? -32.781 22.109 -7.375 1 49.25 451 ASP A O 1
ATOM 3649 N N . LYS A 1 452 ? -32.156 24.203 -7.184 1 41.97 452 LYS A N 1
ATOM 3650 C CA . LYS A 1 452 ? -32.062 24.594 -8.586 1 41.97 452 LYS A CA 1
ATOM 3651 C C . LYS A 1 452 ? -31.078 23.719 -9.352 1 41.97 452 LYS A C 1
ATOM 3653 O O . LYS A 1 452 ? -31.406 22.578 -9.695 1 41.97 452 LYS A O 1
ATOM 3658 N N . ASP A 1 453 ? -30.016 24.516 -10.062 1 36.97 453 ASP A N 1
ATOM 3659 C CA . ASP A 1 453 ? -29.219 24.047 -11.195 1 36.97 453 ASP A CA 1
ATOM 3660 C C . ASP A 1 453 ? -28.109 23.109 -10.734 1 36.97 453 ASP A C 1
ATOM 3662 O O . ASP A 1 453 ? -26.938 23.344 -11.008 1 36.97 453 ASP A O 1
ATOM 3666 N N . VAL A 1 454 ? -28.234 22.656 -9.656 1 41.06 454 VAL A N 1
ATOM 3667 C CA . VAL A 1 454 ? -26.984 21.922 -9.414 1 41.06 454 VAL A CA 1
ATOM 3668 C C . VAL A 1 454 ? -26.812 20.844 -10.469 1 41.06 454 VAL A C 1
ATOM 3670 O O . VAL A 1 454 ? -27.641 19.922 -10.57 1 41.06 454 VAL A O 1
ATOM 3673 N N . VAL A 1 455 ? -26.156 21.141 -11.352 1 42.31 455 VAL A N 1
ATOM 3674 C CA . VAL A 1 455 ? -25.672 20.312 -12.445 1 42.31 455 VAL A CA 1
ATOM 3675 C C . VAL A 1 455 ? -25.109 19 -11.891 1 42.31 455 VAL A C 1
ATOM 3677 O O . VAL A 1 455 ? -24.688 18.125 -12.648 1 42.31 455 VAL A O 1
ATOM 3680 N N . HIS A 1 456 ? -24.781 18.953 -10.625 1 43.75 456 HIS A N 1
ATOM 3681 C CA . HIS A 1 456 ? -24.109 17.734 -10.203 1 43.75 456 HIS A CA 1
ATOM 3682 C C . HIS A 1 456 ? -25.094 16.594 -9.977 1 43.75 456 HIS A C 1
ATOM 3684 O O . HIS A 1 456 ? -26.219 16.828 -9.508 1 43.75 456 HIS A O 1
ATOM 3690 N N . ASN A 1 457 ? -24.906 15.594 -10.641 1 45.28 457 ASN A N 1
ATOM 3691 C CA . ASN A 1 457 ? -25.703 14.375 -10.492 1 45.28 457 ASN A CA 1
ATOM 3692 C C . ASN A 1 457 ? -25.703 13.883 -9.047 1 45.28 457 ASN A C 1
ATOM 3694 O O . ASN A 1 457 ? -24.719 13.32 -8.578 1 45.28 457 ASN A O 1
ATOM 3698 N N . TYR A 1 458 ? -26.562 14.453 -8.219 1 48 458 TYR A N 1
ATOM 3699 C CA . TYR A 1 458 ? -26.75 14.133 -6.809 1 48 458 TYR A CA 1
ATOM 3700 C C . TYR A 1 458 ? -27.094 12.664 -6.625 1 48 458 TYR A C 1
ATOM 3702 O O . TYR A 1 458 ? -27.375 12.219 -5.512 1 48 458 TYR A O 1
ATOM 3710 N N . GLU A 1 459 ? -27.031 11.961 -7.73 1 53.75 459 GLU A N 1
ATOM 3711 C CA . GLU A 1 459 ? -27.453 10.57 -7.609 1 53.75 459 GLU A CA 1
ATOM 3712 C C . GLU A 1 459 ? -26.547 9.805 -6.641 1 53.75 459 GLU A C 1
ATOM 3714 O O . GLU A 1 459 ? -27.031 8.938 -5.898 1 53.75 459 GLU A O 1
ATOM 3719 N N . HIS A 1 460 ? -25.344 10.352 -6.449 1 57.88 460 HIS A N 1
ATOM 3720 C CA . HIS A 1 460 ? -24.406 9.555 -5.652 1 57.88 460 HIS A CA 1
ATOM 3721 C C . HIS A 1 460 ? -24.219 10.164 -4.266 1 57.88 460 HIS A C 1
ATOM 3723 O O . HIS A 1 460 ? -23.438 9.648 -3.461 1 57.88 460 HIS A O 1
ATOM 3729 N N . ARG A 1 461 ? -24.891 11.062 -3.92 1 63.81 461 ARG A N 1
ATOM 3730 C CA . ARG A 1 461 ? -24.766 11.703 -2.613 1 63.81 461 ARG A CA 1
ATOM 3731 C C . ARG A 1 461 ? -23.328 12.07 -2.318 1 63.81 461 ARG A C 1
ATOM 3733 O O . ARG A 1 461 ? -22.828 11.812 -1.222 1 63.81 461 ARG A O 1
ATOM 3740 N N . ASN A 1 462 ? -22.547 12.344 -3.297 1 72.69 462 ASN A N 1
ATOM 3741 C CA . ASN A 1 462 ? -21.172 12.805 -3.254 1 72.69 462 ASN A CA 1
ATOM 3742 C C . ASN A 1 462 ? -20.922 13.922 -4.266 1 72.69 462 ASN A C 1
ATOM 3744 O O . ASN A 1 462 ? -20.891 13.672 -5.473 1 72.69 462 ASN A O 1
ATOM 3748 N N . PRO A 1 463 ? -20.828 15.141 -3.807 1 71 463 PRO A N 1
ATOM 3749 C CA . PRO A 1 463 ? -20.688 16.266 -4.727 1 71 463 PRO A CA 1
ATOM 3750 C C . PRO A 1 463 ? -19.391 16.234 -5.527 1 71 463 PRO A C 1
ATOM 3752 O O . PRO A 1 463 ? -19.25 16.969 -6.512 1 71 463 PRO A O 1
ATOM 3755 N N . ASN A 1 464 ? -18.484 15.445 -5.098 1 79.44 464 ASN A N 1
ATOM 3756 C CA . ASN A 1 464 ? -17.203 15.406 -5.793 1 79.44 464 ASN A CA 1
ATOM 3757 C C . ASN A 1 464 ? -17.25 14.477 -7 1 79.44 464 ASN A C 1
ATOM 3759 O O . ASN A 1 464 ? -16.344 14.492 -7.84 1 79.44 464 ASN A O 1
ATOM 3763 N N . ILE A 1 465 ? -18.328 13.688 -7.043 1 85.06 465 ILE A N 1
ATOM 3764 C CA . ILE A 1 465 ? -18.453 12.75 -8.156 1 85.06 465 ILE A CA 1
ATOM 3765 C C . ILE A 1 465 ? -19.344 13.344 -9.234 1 85.06 465 ILE A C 1
ATOM 3767 O O . ILE A 1 465 ? -20.5 13.672 -8.977 1 85.06 465 ILE A O 1
ATOM 3771 N N . VAL A 1 466 ? -18.812 13.414 -10.414 1 82.44 466 VAL A N 1
ATOM 3772 C CA . VAL A 1 466 ? -19.547 13.977 -11.539 1 82.44 466 VAL A CA 1
ATOM 3773 C C . VAL A 1 466 ? -20.406 12.891 -12.188 1 82.44 466 VAL A C 1
ATOM 3775 O O . VAL A 1 466 ? -21.578 13.133 -12.523 1 82.44 466 VAL A O 1
ATOM 3778 N N . GLU A 1 467 ? -19.734 11.766 -12.367 1 84.69 467 GLU A N 1
ATOM 3779 C CA . GLU A 1 467 ? -20.438 10.695 -13.07 1 84.69 467 GLU A CA 1
ATOM 3780 C C . GLU A 1 467 ? -19.844 9.328 -12.703 1 84.69 467 GLU A C 1
ATOM 3782 O O . GLU A 1 467 ? -18.672 9.227 -12.359 1 84.69 467 GLU A O 1
ATOM 3787 N N . THR A 1 468 ? -20.781 8.43 -12.617 1 88.25 468 THR A N 1
ATOM 3788 C CA . THR A 1 468 ? -20.375 7.035 -12.492 1 88.25 468 THR A CA 1
ATOM 3789 C C . THR A 1 468 ? -20.797 6.23 -13.719 1 88.25 468 THR A C 1
ATOM 3791 O O . THR A 1 468 ? -21.875 6.449 -14.266 1 88.25 468 THR A O 1
ATOM 3794 N N . THR A 1 469 ? -19.875 5.375 -14.234 1 85.94 469 THR A N 1
ATOM 3795 C CA . THR A 1 469 ? -20.188 4.484 -15.344 1 85.94 469 THR A CA 1
ATOM 3796 C C . THR A 1 469 ? -19.938 3.027 -14.945 1 85.94 469 THR A C 1
ATOM 3798 O O . THR A 1 469 ? -18.844 2.666 -14.531 1 85.94 469 THR A O 1
ATOM 3801 N N . PRO A 1 470 ? -20.906 2.113 -15.117 1 82.94 470 PRO A N 1
ATOM 3802 C CA . PRO A 1 470 ? -22.25 2.357 -15.617 1 82.94 470 PRO A CA 1
ATOM 3803 C C . PRO A 1 470 ? -23.156 3.055 -14.594 1 82.94 470 PRO A C 1
ATOM 3805 O O . PRO A 1 470 ? -22.859 3.021 -13.398 1 82.94 470 PRO A O 1
ATOM 3808 N N . ASN A 1 471 ? -24.062 3.834 -15.086 1 75.31 471 ASN A N 1
ATOM 3809 C CA . ASN A 1 471 ? -25 4.52 -14.203 1 75.31 471 ASN A CA 1
ATOM 3810 C C . ASN A 1 471 ? -26.391 3.91 -14.281 1 75.31 471 ASN A C 1
ATOM 3812 O O . ASN A 1 471 ? -27.188 4.27 -15.148 1 75.31 471 ASN A O 1
ATOM 3816 N N . ASN A 1 472 ? -26.781 3.16 -13.32 1 64.06 472 ASN A N 1
ATOM 3817 C CA . ASN A 1 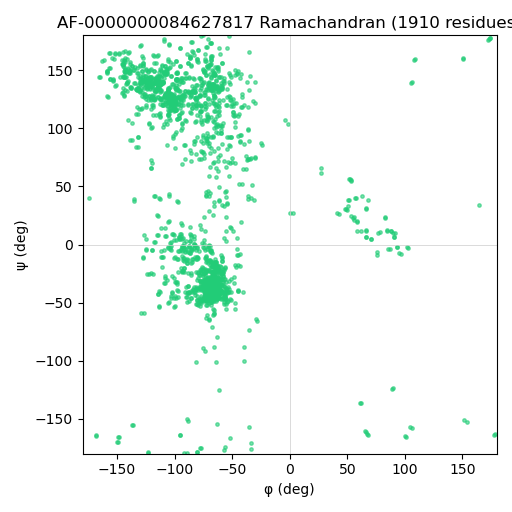472 ? -28.109 2.637 -13.023 1 64.06 472 ASN A CA 1
ATOM 3818 C C . ASN A 1 472 ? -28.75 2.004 -14.258 1 64.06 472 ASN A C 1
ATOM 3820 O O . ASN A 1 472 ? -29.938 2.213 -14.523 1 64.06 472 ASN A O 1
ATOM 3824 N N . ILE A 1 473 ? -27.859 1.447 -15.148 1 61.62 473 ILE A N 1
ATOM 3825 C CA . ILE A 1 473 ? -28.406 0.863 -16.359 1 61.62 473 ILE A CA 1
ATOM 3826 C C . ILE A 1 473 ? -28.297 -0.658 -16.312 1 61.62 473 ILE A C 1
ATOM 3828 O O . ILE A 1 473 ? -27.484 -1.194 -15.539 1 61.62 473 ILE A O 1
ATOM 3832 N N . ILE A 1 474 ? -29.266 -1.179 -16.922 1 63.91 474 ILE A N 1
ATOM 3833 C CA . ILE A 1 474 ? -29.219 -2.619 -17.141 1 63.91 474 ILE A CA 1
ATOM 3834 C C . ILE A 1 474 ? -28.109 -2.953 -18.125 1 63.91 474 ILE A C 1
ATOM 3836 O O . ILE A 1 474 ? -28.094 -2.439 -19.25 1 63.91 474 ILE A O 1
ATOM 3840 N N . MET A 1 475 ? -27.141 -3.545 -17.562 1 67.31 475 MET A N 1
ATOM 3841 C CA . MET A 1 475 ? -25.969 -3.801 -18.406 1 67.31 475 MET A CA 1
ATOM 3842 C C . MET A 1 475 ? -25.906 -5.262 -18.828 1 67.31 475 MET A C 1
ATOM 3844 O O . MET A 1 475 ? -26.531 -6.121 -18.203 1 67.31 475 MET A O 1
ATOM 3848 N N . LYS A 1 476 ? -25.141 -5.391 -20.016 1 61.88 476 LYS A N 1
ATOM 3849 C CA . LYS A 1 476 ? -24.828 -6.746 -20.453 1 61.88 476 LYS A CA 1
ATOM 3850 C C . LYS A 1 476 ? -23.766 -7.383 -19.578 1 61.88 476 LYS A C 1
ATOM 3852 O O . LYS A 1 476 ? -23 -6.676 -18.891 1 61.88 476 LYS A O 1
ATOM 3857 N N . LYS A 1 477 ? -23.703 -8.711 -19.734 1 60.69 477 LYS A N 1
ATOM 3858 C CA . LYS A 1 477 ? -22.766 -9.602 -19.062 1 60.69 477 LYS A CA 1
ATOM 3859 C C . LYS A 1 477 ? -21.328 -9.336 -19.5 1 60.69 477 LYS A C 1
ATOM 3861 O O . LYS A 1 477 ? -21.078 -9.117 -20.688 1 60.69 477 LYS A O 1
ATOM 3866 N N . ASP A 1 478 ? -20.562 -8.367 -19.047 1 63.41 478 ASP A N 1
ATOM 3867 C CA . ASP A 1 478 ? -19.141 -8.344 -19.391 1 63.41 478 ASP A CA 1
ATOM 3868 C C . ASP A 1 478 ? -18.531 -6.973 -19.094 1 63.41 478 ASP A C 1
ATOM 3870 O O . ASP A 1 478 ? -17.672 -6.496 -19.859 1 63.41 478 ASP A O 1
ATOM 3874 N N . LEU A 1 479 ? -19.031 -6.547 -18.188 1 77.75 479 LEU A N 1
ATOM 3875 C CA . LEU A 1 479 ? -18.406 -5.285 -17.812 1 77.75 479 LEU A CA 1
ATOM 3876 C C . LEU A 1 479 ? -17 -5.516 -17.25 1 77.75 479 LEU A C 1
ATOM 3878 O O . LEU A 1 479 ? -16.828 -6.301 -16.328 1 77.75 479 LEU A O 1
ATOM 3882 N N . ASP A 1 480 ? -16.078 -4.906 -17.922 1 82.25 480 ASP A N 1
ATOM 3883 C CA . ASP A 1 480 ? -14.695 -5.152 -17.516 1 82.25 480 ASP A CA 1
ATOM 3884 C C . ASP A 1 480 ? -14.18 -4.043 -16.609 1 82.25 480 ASP A C 1
ATOM 3886 O O . ASP A 1 480 ? -13.125 -4.188 -15.984 1 82.25 480 ASP A O 1
ATOM 3890 N N . LYS A 1 481 ? -14.969 -2.967 -16.578 1 89.38 481 LYS A N 1
ATOM 3891 C CA . LYS A 1 481 ? -14.5 -1.874 -15.727 1 89.38 481 LYS A CA 1
ATOM 3892 C C . LYS A 1 481 ? -15.656 -0.981 -15.289 1 89.38 481 LYS A C 1
ATOM 3894 O O . LYS A 1 481 ? -16.672 -0.888 -15.977 1 89.38 481 LYS A O 1
ATOM 3899 N N . ILE A 1 482 ? -15.492 -0.411 -14.211 1 90.75 482 ILE A N 1
ATOM 3900 C CA . ILE A 1 482 ? -16.359 0.675 -13.766 1 90.75 482 ILE A CA 1
ATOM 3901 C C . ILE A 1 482 ? -15.547 1.96 -13.625 1 90.75 482 ILE A C 1
ATOM 3903 O O . ILE A 1 482 ? -14.352 1.918 -13.312 1 90.75 482 ILE A O 1
ATOM 3907 N N . ILE A 1 483 ? -16.203 3.025 -13.977 1 92.12 483 ILE A N 1
ATOM 3908 C CA . ILE A 1 483 ? -15.484 4.297 -14.055 1 92.12 483 ILE A CA 1
ATOM 3909 C C . ILE A 1 483 ? -16.156 5.328 -13.156 1 92.12 483 ILE A C 1
ATOM 3911 O O . ILE A 1 483 ? -17.391 5.41 -13.109 1 92.12 483 ILE A O 1
ATOM 3915 N N . ILE A 1 484 ? -15.43 6.066 -12.406 1 91.81 484 ILE A N 1
ATOM 3916 C CA . ILE A 1 484 ? -15.898 7.188 -11.594 1 91.81 484 ILE A CA 1
ATOM 3917 C C . ILE A 1 484 ? -15.188 8.469 -12.039 1 91.81 484 ILE A C 1
ATOM 3919 O O . ILE A 1 484 ? -13.961 8.523 -12.094 1 91.81 484 ILE A O 1
ATOM 3923 N N . ASN A 1 485 ? -15.875 9.461 -12.336 1 91.56 485 ASN A N 1
ATOM 3924 C CA . ASN A 1 485 ? -15.336 10.773 -12.68 1 91.56 485 ASN A CA 1
ATOM 3925 C C . ASN A 1 485 ? -15.469 11.758 -11.523 1 91.56 485 ASN A C 1
ATOM 3927 O O . ASN A 1 485 ? -16.578 12.102 -11.125 1 91.56 485 ASN A O 1
ATOM 3931 N N . TYR A 1 486 ? -14.359 12.258 -11.094 1 89.38 486 TYR A N 1
ATOM 3932 C CA . TYR A 1 486 ? -14.352 13.242 -10.016 1 89.38 486 TYR A CA 1
ATOM 3933 C C . TYR A 1 486 ? -14.227 14.656 -10.57 1 89.38 486 TYR A C 1
ATOM 3935 O O . TYR A 1 486 ? -13.695 14.852 -11.672 1 89.38 486 TYR A O 1
ATOM 3943 N N . ASN A 1 487 ? -14.617 15.656 -9.852 1 85.94 487 ASN A N 1
ATOM 3944 C CA . ASN A 1 487 ? -14.57 17.047 -10.289 1 85.94 487 ASN A CA 1
ATOM 3945 C C . ASN A 1 487 ? -13.219 17.688 -9.977 1 85.94 487 ASN A C 1
ATOM 3947 O O . ASN A 1 487 ? -12.969 18.828 -10.352 1 85.94 487 ASN A O 1
ATOM 3951 N N . LYS A 1 488 ? -12.391 16.938 -9.266 1 87.69 488 LYS A N 1
ATOM 3952 C CA . LYS A 1 488 ? -11.047 17.406 -8.914 1 87.69 488 LYS A CA 1
ATOM 3953 C C . LYS A 1 488 ? -10.039 16.266 -8.961 1 87.69 488 LYS A C 1
ATOM 3955 O O . LYS A 1 488 ? -10.422 15.094 -8.914 1 87.69 488 LYS A O 1
ATOM 3960 N N . PRO A 1 489 ? -8.766 16.672 -9.055 1 89.69 489 PRO A N 1
ATOM 3961 C CA . PRO A 1 489 ? -7.746 15.617 -9.078 1 89.69 489 PRO A CA 1
ATOM 3962 C C . PRO A 1 489 ? -7.688 14.828 -7.77 1 89.69 489 PRO A C 1
ATOM 3964 O O . PRO A 1 489 ? -7.754 15.414 -6.688 1 89.69 489 PRO A O 1
ATOM 3967 N N . VAL A 1 490 ? -7.605 13.5 -7.918 1 91.88 490 VAL A N 1
ATOM 3968 C CA . VAL A 1 490 ? -7.633 12.625 -6.75 1 91.88 490 VAL A CA 1
ATOM 3969 C C . VAL A 1 490 ? -6.43 11.68 -6.785 1 91.88 490 VAL A C 1
ATOM 3971 O O . VAL A 1 490 ? -5.801 11.5 -7.828 1 91.88 490 VAL A O 1
ATOM 3974 N N . ILE A 1 491 ? -6.035 11.18 -5.613 1 89 491 ILE A N 1
ATOM 3975 C CA . ILE A 1 491 ? -5.023 10.141 -5.449 1 89 491 ILE A CA 1
ATOM 3976 C C . ILE A 1 491 ? -5.598 8.984 -4.633 1 89 491 ILE A C 1
ATOM 3978 O O . ILE A 1 491 ? -6.406 9.203 -3.729 1 89 491 ILE A O 1
ATOM 3982 N N . PHE A 1 492 ? -5.242 7.793 -4.984 1 90.25 492 PHE A N 1
ATOM 3983 C CA . PHE A 1 492 ? -5.766 6.625 -4.289 1 90.25 492 PHE A CA 1
ATOM 3984 C C . PHE A 1 492 ? -5.27 6.59 -2.848 1 90.25 492 PHE A C 1
ATOM 3986 O O . PHE A 1 492 ? -4.172 7.07 -2.549 1 90.25 492 PHE A O 1
ATOM 3993 N N . SER A 1 493 ? -6.109 6.062 -2.004 1 85.62 493 SER A N 1
ATOM 3994 C CA . SER A 1 493 ? -5.793 5.891 -0.59 1 85.62 493 SER A CA 1
ATOM 3995 C C . SER A 1 493 ? -6.238 4.523 -0.085 1 85.62 493 SER A C 1
ATOM 3997 O O . SER A 1 493 ? -6.332 3.57 -0.86 1 85.62 493 SER A O 1
ATOM 3999 N N . PHE A 1 494 ? -6.504 4.363 1.227 1 77.44 494 PHE A N 1
ATOM 4000 C CA . PHE A 1 494 ? -6.602 3.039 1.829 1 77.44 494 PHE A CA 1
ATOM 4001 C C . PHE A 1 494 ? -8.055 2.588 1.912 1 77.44 494 PHE A C 1
ATOM 4003 O O . PHE A 1 494 ? -8.336 1.424 2.205 1 77.44 494 PHE A O 1
ATOM 4010 N N . GLY A 1 495 ? -9.016 3.445 1.568 1 84.94 495 GLY A N 1
ATOM 4011 C CA . GLY A 1 495 ? -10.406 3.016 1.575 1 84.94 495 GLY A CA 1
ATOM 4012 C C . GLY A 1 495 ? -10.719 2 0.493 1 84.94 495 GLY A C 1
ATOM 4013 O O . GLY A 1 495 ? -10.016 1.919 -0.514 1 84.94 495 GLY A O 1
ATOM 4014 N N . ASN A 1 496 ? -11.828 1.28 0.669 1 89.5 496 ASN A N 1
ATOM 4015 C CA . ASN A 1 496 ? -12.188 0.215 -0.261 1 89.5 496 ASN A CA 1
ATOM 4016 C C . ASN A 1 496 ? -13.367 0.612 -1.142 1 89.5 496 ASN A C 1
ATOM 4018 O O . ASN A 1 496 ? -14.18 1.453 -0.753 1 89.5 496 ASN A O 1
ATOM 4022 N N . ILE A 1 497 ? -13.352 0.041 -2.279 1 92.56 497 ILE A N 1
ATOM 4023 C CA . ILE A 1 497 ? -14.555 -0.034 -3.1 1 92.56 497 ILE A CA 1
ATOM 4024 C C . ILE A 1 497 ? -15.086 -1.466 -3.109 1 92.56 497 ILE A C 1
ATOM 4026 O O . ILE A 1 497 ? -14.32 -2.418 -3.26 1 92.56 497 ILE A O 1
ATOM 4030 N N . SER A 1 498 ? -16.344 -1.594 -2.85 1 91.75 498 SER A N 1
ATOM 4031 C CA . SER A 1 498 ? -16.938 -2.924 -2.719 1 91.75 498 SER A CA 1
ATOM 4032 C C . SER A 1 498 ? -18.188 -3.059 -3.572 1 91.75 498 SER A C 1
ATOM 4034 O O . SER A 1 498 ? -19 -2.131 -3.646 1 91.75 498 SER A O 1
ATOM 4036 N N . ILE A 1 499 ? -18.328 -4.164 -4.203 1 91.19 499 ILE A N 1
ATOM 4037 C CA . ILE A 1 499 ? -19.5 -4.492 -5.004 1 91.19 499 ILE A CA 1
ATOM 4038 C C . ILE A 1 499 ? -20.281 -5.621 -4.336 1 91.19 499 ILE A C 1
ATOM 4040 O O . ILE A 1 499 ? -19.734 -6.691 -4.07 1 91.19 499 ILE A O 1
ATOM 4044 N N . TYR A 1 500 ? -21.562 -5.355 -4.121 1 89.94 500 TYR A N 1
ATOM 4045 C CA . TYR A 1 500 ? -22.438 -6.32 -3.461 1 89.94 500 TYR A CA 1
ATOM 4046 C C . TYR A 1 500 ? -23.562 -6.758 -4.387 1 89.94 500 TYR A C 1
ATOM 4048 O O . TYR A 1 500 ? -24.078 -5.957 -5.168 1 89.94 500 TYR A O 1
ATOM 4056 N N . GLN A 1 501 ? -23.906 -8.031 -4.289 1 88.06 501 GLN A N 1
ATOM 4057 C CA . GLN A 1 501 ? -25.125 -8.539 -4.93 1 88.06 501 GLN A CA 1
ATOM 4058 C C . GLN A 1 501 ? -26.266 -8.633 -3.932 1 88.06 501 GLN A C 1
ATOM 4060 O O . GLN A 1 501 ? -26.078 -9.047 -2.789 1 88.06 501 GLN A O 1
ATOM 4065 N N . VAL A 1 502 ? -27.344 -8.148 -4.434 1 87.12 502 VAL A N 1
ATOM 4066 C CA . VAL A 1 502 ? -28.531 -8.227 -3.594 1 87.12 502 VAL A CA 1
ATOM 4067 C C . VAL A 1 502 ? -29.469 -9.305 -4.137 1 87.12 502 VAL A C 1
ATOM 4069 O O . VAL A 1 502 ? -29.828 -9.289 -5.316 1 87.12 502 VAL A O 1
ATOM 4072 N N . PHE A 1 503 ? -29.812 -10.172 -3.232 1 79.38 503 PHE A N 1
ATOM 4073 C CA . PHE A 1 503 ? -30.734 -11.227 -3.611 1 79.38 503 PHE A CA 1
ATOM 4074 C C . PHE A 1 503 ? -32.188 -10.844 -3.262 1 79.38 503 PHE A C 1
ATOM 4076 O O . PHE A 1 503 ? -32.406 -9.883 -2.516 1 79.38 503 PHE A O 1
ATOM 4083 N N . ASP A 1 504 ? -33.062 -11.586 -3.732 1 75.06 504 ASP A N 1
ATOM 4084 C CA . ASP A 1 504 ? -34.5 -11.297 -3.551 1 75.06 504 ASP A CA 1
ATOM 4085 C C . ASP A 1 504 ? -34.875 -11.383 -2.078 1 75.06 504 ASP A C 1
ATOM 4087 O O . ASP A 1 504 ? -35.812 -10.688 -1.633 1 75.06 504 ASP A O 1
ATOM 4091 N N . ASP A 1 505 ? -34.188 -12.18 -1.395 1 71 505 ASP A N 1
ATOM 4092 C CA . ASP A 1 505 ? -34.5 -12.336 0.021 1 71 505 ASP A CA 1
ATOM 4093 C C . ASP A 1 505 ? -33.844 -11.234 0.855 1 71 505 ASP A C 1
ATOM 4095 O O . ASP A 1 505 ? -33.969 -11.219 2.082 1 71 505 ASP A O 1
ATOM 4099 N N . GLY A 1 506 ? -33.281 -10.32 0.146 1 73.56 506 GLY A N 1
ATOM 4100 C CA . GLY A 1 506 ? -32.656 -9.195 0.834 1 73.56 506 GLY A CA 1
ATOM 4101 C C . GLY A 1 506 ? -31.234 -9.477 1.276 1 73.56 506 GLY A C 1
ATOM 4102 O O . GLY A 1 506 ? -30.562 -8.586 1.809 1 73.56 506 GLY A O 1
ATOM 4103 N N . LYS A 1 507 ? -30.844 -10.672 1.04 1 79.81 507 LYS A N 1
ATOM 4104 C CA . LYS A 1 507 ? -29.484 -11.016 1.421 1 79.81 507 LYS A CA 1
ATOM 4105 C C . LYS A 1 507 ? -28.469 -10.297 0.53 1 79.81 507 LYS A C 1
ATOM 4107 O O . LYS A 1 507 ? -28.656 -10.203 -0.684 1 79.81 507 LYS A O 1
ATOM 4112 N N . GLU A 1 508 ? -27.391 -9.766 1.184 1 83.69 508 GLU A N 1
ATOM 4113 C CA . GLU A 1 508 ? -26.312 -9.102 0.466 1 83.69 508 GLU A CA 1
ATOM 4114 C C . GLU A 1 508 ? -25.047 -9.945 0.471 1 83.69 508 GLU A C 1
ATOM 4116 O O . GLU A 1 508 ? -24.656 -10.492 1.507 1 83.69 508 GLU A O 1
ATOM 4121 N N . LEU A 1 509 ? -24.531 -10.125 -0.705 1 83.19 509 LEU A N 1
ATOM 4122 C CA . LEU A 1 509 ? -23.297 -10.898 -0.825 1 83.19 509 LEU A CA 1
ATOM 4123 C C . LEU A 1 509 ? -22.188 -10.062 -1.45 1 83.19 509 LEU A C 1
ATOM 4125 O O . LEU A 1 509 ? -22.359 -9.508 -2.541 1 83.19 509 LEU A O 1
ATOM 4129 N N . LEU A 1 510 ? -21.078 -10 -0.771 1 87.88 510 LEU A N 1
ATOM 4130 C CA . LEU A 1 510 ? -19.922 -9.297 -1.314 1 87.88 510 LEU A CA 1
ATOM 4131 C C . LEU A 1 510 ? -19.312 -10.07 -2.486 1 87.88 510 LEU A C 1
ATOM 4133 O O . LEU A 1 510 ? -19 -11.258 -2.357 1 87.88 510 LEU A O 1
ATOM 4137 N N . ARG A 1 511 ? -19.156 -9.43 -3.615 1 87.38 511 ARG A N 1
ATOM 4138 C CA . ARG A 1 511 ? -18.625 -10.086 -4.809 1 87.38 511 ARG A CA 1
ATOM 4139 C C . ARG A 1 511 ? -17.156 -9.711 -5.031 1 87.38 511 ARG A C 1
ATOM 4141 O O . ARG A 1 511 ? -16.375 -10.539 -5.484 1 87.38 511 ARG A O 1
ATOM 4148 N N . GLN A 1 512 ? -16.953 -8.492 -4.809 1 90.38 512 GLN A N 1
ATOM 4149 C CA . GLN A 1 512 ? -15.617 -7.973 -5.086 1 90.38 512 GLN A CA 1
ATOM 4150 C C . GLN A 1 512 ? -15.305 -6.758 -4.215 1 90.38 512 GLN A C 1
ATOM 4152 O O . GLN A 1 512 ? -16.188 -5.93 -3.959 1 90.38 512 GLN A O 1
ATOM 4157 N N . THR A 1 513 ? -14.047 -6.652 -3.74 1 90.69 513 THR A N 1
ATOM 4158 C CA . THR A 1 513 ? -13.602 -5.488 -2.982 1 90.69 513 THR A CA 1
ATOM 4159 C C . THR A 1 513 ? -12.148 -5.156 -3.305 1 90.69 513 THR A C 1
ATOM 4161 O O . THR A 1 513 ? -11.305 -6.055 -3.4 1 90.69 513 THR A O 1
ATOM 4164 N N . TYR A 1 514 ? -11.844 -3.898 -3.65 1 87.06 514 TYR A N 1
ATOM 4165 C CA . TYR A 1 514 ? -10.492 -3.41 -3.902 1 87.06 514 TYR A CA 1
ATOM 4166 C C . TYR A 1 514 ? -10.133 -2.279 -2.945 1 87.06 514 TYR A C 1
ATOM 4168 O O . TYR A 1 514 ? -10.938 -1.379 -2.707 1 87.06 514 TYR A O 1
ATOM 4176 N N . PRO A 1 515 ? -8.953 -2.342 -2.424 1 85.81 515 PRO A N 1
ATOM 4177 C CA . PRO A 1 515 ? -8.453 -1.098 -1.83 1 85.81 515 PRO A CA 1
ATOM 4178 C C . PRO A 1 515 ? -8.109 -0.04 -2.877 1 85.81 515 PRO A C 1
ATOM 4180 O O . PRO A 1 515 ? -7.844 -0.375 -4.031 1 85.81 515 PRO A O 1
ATOM 4183 N N . GLY A 1 516 ? -8.203 1.127 -2.498 1 85 516 GLY A N 1
ATOM 4184 C CA . GLY A 1 516 ? -7.891 2.203 -3.426 1 85 516 GLY A CA 1
ATOM 4185 C C . GLY A 1 516 ? -6.543 2.037 -4.098 1 85 516 GLY A C 1
ATOM 4186 O O . GLY A 1 516 ? -6.434 2.16 -5.32 1 85 516 GLY A O 1
ATOM 4187 N N . ARG A 1 517 ? -5.566 1.75 -3.324 1 78.19 517 ARG A N 1
ATOM 4188 C CA . ARG A 1 517 ? -4.234 1.547 -3.885 1 78.19 517 ARG A CA 1
ATOM 4189 C C . ARG A 1 517 ? -4.004 0.08 -4.234 1 78.19 517 ARG A C 1
ATOM 4191 O O . ARG A 1 517 ? -3.553 -0.7 -3.393 1 78.19 517 ARG A O 1
ATOM 4198 N N . SER A 1 518 ? -4.426 -0.302 -5.414 1 77.75 518 SER A N 1
ATOM 4199 C CA . SER A 1 518 ? -4.277 -1.671 -5.898 1 77.75 518 SER A CA 1
ATOM 4200 C C . SER A 1 518 ? -3.902 -1.696 -7.375 1 77.75 518 SER A C 1
ATOM 4202 O O . SER A 1 518 ? -3.992 -0.677 -8.062 1 77.75 518 SER A O 1
ATOM 4204 N N . LYS A 1 519 ? -3.447 -2.824 -7.844 1 76.12 519 LYS A N 1
ATOM 4205 C CA . LYS A 1 519 ? -3.07 -2.986 -9.242 1 76.12 519 LYS A CA 1
ATOM 4206 C C . LYS A 1 519 ? -4.293 -2.912 -10.156 1 76.12 519 LYS A C 1
ATOM 4208 O O . LYS A 1 519 ? -4.16 -2.764 -11.367 1 76.12 519 LYS A O 1
ATOM 4213 N N . TYR A 1 520 ? -5.418 -2.867 -9.555 1 84.75 520 TYR A N 1
ATOM 4214 C CA . TYR A 1 520 ? -6.637 -2.918 -10.359 1 84.75 520 TYR A CA 1
ATOM 4215 C C . TYR A 1 520 ? -7.266 -1.536 -10.484 1 84.75 520 TYR A C 1
ATOM 4217 O O . TYR A 1 520 ? -8.305 -1.375 -11.125 1 84.75 520 TYR A O 1
ATOM 4225 N N . THR A 1 521 ? -6.691 -0.637 -9.812 1 89.75 521 THR A N 1
ATOM 4226 C CA . THR A 1 521 ? -7.191 0.73 -9.875 1 89.75 521 THR A CA 1
ATOM 4227 C C . THR A 1 521 ? -6.191 1.644 -10.578 1 89.75 521 THR A C 1
ATOM 4229 O O . THR A 1 521 ? -4.977 1.466 -10.438 1 89.75 521 THR A O 1
ATOM 4232 N N . SER A 1 522 ? -6.719 2.553 -11.445 1 90.44 522 SER A N 1
ATOM 4233 C CA . SER A 1 522 ? -5.867 3.52 -12.133 1 90.44 522 SER A CA 1
ATOM 4234 C C . SER A 1 522 ? -6.59 4.852 -12.328 1 90.44 522 SER A C 1
ATOM 4236 O O . SER A 1 522 ? -7.82 4.906 -12.297 1 90.44 522 SER A O 1
ATOM 4238 N N . THR A 1 523 ? -5.824 5.812 -12.438 1 90.44 523 THR A N 1
ATOM 4239 C CA . THR A 1 523 ? -6.383 7.133 -12.703 1 90.44 523 THR A CA 1
ATOM 4240 C C . THR A 1 523 ? -5.965 7.625 -14.086 1 90.44 523 THR A C 1
ATOM 4242 O O . THR A 1 523 ? -4.871 7.312 -14.562 1 90.44 523 THR A O 1
ATOM 4245 N N . ILE A 1 524 ? -6.879 8.258 -14.75 1 87.19 524 ILE A N 1
ATOM 4246 C CA . ILE A 1 524 ? -6.586 8.977 -15.984 1 87.19 524 ILE A CA 1
ATOM 4247 C C . ILE A 1 524 ? -6.691 10.484 -15.742 1 87.19 524 ILE A C 1
ATOM 4249 O O . ILE A 1 524 ? -7.723 10.977 -15.281 1 87.19 524 ILE A O 1
ATOM 4253 N N . ASN A 1 525 ? -5.645 11.203 -15.953 1 88.5 525 ASN A N 1
ATOM 4254 C CA . ASN A 1 525 ? -5.57 12.641 -15.758 1 88.5 525 ASN A CA 1
ATOM 4255 C C . ASN A 1 525 ? -5.898 13.039 -14.32 1 88.5 525 ASN A C 1
ATOM 4257 O O . ASN A 1 525 ? -6.539 14.062 -14.086 1 88.5 525 ASN A O 1
ATOM 4261 N N . ASP A 1 526 ? -5.816 12.148 -13.406 1 88.94 526 ASP A N 1
ATOM 4262 C CA . ASP A 1 526 ? -5.984 12.336 -11.969 1 88.94 526 ASP A CA 1
ATOM 4263 C C . ASP A 1 526 ? -7.441 12.617 -11.617 1 88.94 526 ASP A C 1
ATOM 4265 O O . ASP A 1 526 ? -7.75 13.008 -10.492 1 88.94 526 ASP A O 1
ATOM 4269 N N . THR A 1 527 ? -8.391 12.586 -12.531 1 92.81 527 THR A N 1
ATOM 4270 C CA . THR A 1 527 ? -9.789 12.875 -12.227 1 92.81 527 THR A CA 1
ATOM 4271 C C . THR A 1 527 ? -10.672 11.672 -12.523 1 92.81 527 THR A C 1
ATOM 4273 O O . THR A 1 527 ? -11.789 11.562 -12 1 92.81 527 THR A O 1
ATOM 4276 N N . ILE A 1 528 ? -10.172 10.867 -13.438 1 94.5 528 ILE A N 1
ATOM 4277 C CA . ILE A 1 528 ? -10.961 9.703 -13.82 1 94.5 528 ILE A CA 1
ATOM 4278 C C . ILE A 1 528 ? -10.383 8.445 -13.164 1 94.5 528 ILE A C 1
ATOM 4280 O O . ILE A 1 528 ? -9.203 8.125 -13.359 1 94.5 528 ILE A O 1
ATOM 4284 N N . VAL A 1 529 ? -11.227 7.785 -12.43 1 94.44 529 VAL A N 1
ATOM 4285 C CA . VAL A 1 529 ? -10.805 6.574 -11.734 1 94.44 529 VAL A CA 1
ATOM 4286 C C . VAL A 1 529 ? -11.383 5.348 -12.438 1 94.44 529 VAL A C 1
ATOM 4288 O O . VAL A 1 529 ? -12.594 5.246 -12.625 1 94.44 529 VAL A O 1
ATOM 4291 N N . ASN A 1 530 ? -10.477 4.5 -12.828 1 93.44 530 ASN A N 1
ATOM 4292 C CA . ASN A 1 530 ? -10.867 3.232 -13.438 1 93.44 530 ASN A CA 1
ATOM 4293 C C . ASN A 1 530 ? -10.688 2.066 -12.469 1 93.44 530 ASN A C 1
ATOM 4295 O O . ASN A 1 530 ? -9.641 1.935 -11.836 1 93.44 530 ASN A O 1
ATOM 4299 N N . ILE A 1 531 ? -11.727 1.304 -12.359 1 92.38 531 ILE A N 1
ATOM 4300 C CA . ILE A 1 531 ? -11.672 0.121 -11.508 1 92.38 531 ILE A CA 1
ATOM 4301 C C . ILE A 1 531 ? -11.945 -1.128 -12.344 1 92.38 531 ILE A C 1
ATOM 4303 O O . ILE A 1 531 ? -12.977 -1.222 -13.008 1 92.38 531 ILE A O 1
ATOM 4307 N N . LYS A 1 532 ? -11.023 -2.021 -12.266 1 89.94 532 LYS A N 1
ATOM 4308 C CA . LYS A 1 532 ? -11.188 -3.275 -12.992 1 89.94 532 LYS A CA 1
ATOM 4309 C C . LYS A 1 532 ? -12.258 -4.152 -12.344 1 89.94 532 LYS A C 1
ATOM 4311 O O . LYS A 1 532 ? -12.32 -4.25 -11.117 1 89.94 532 LYS A O 1
ATOM 4316 N N . VAL A 1 533 ? -13.102 -4.664 -13.203 1 89.62 533 VAL A N 1
ATOM 4317 C CA . VAL A 1 533 ? -14.109 -5.613 -12.742 1 89.62 533 VAL A CA 1
ATOM 4318 C C . VAL A 1 533 ? -13.766 -7.016 -13.242 1 89.62 533 VAL A C 1
ATOM 4320 O O . VAL A 1 533 ? -13.516 -7.215 -14.438 1 89.62 533 VAL A O 1
ATOM 4323 N N . LEU A 1 534 ? -13.734 -7.875 -12.289 1 85.75 534 LEU A N 1
ATOM 4324 C CA . LEU A 1 534 ? -13.461 -9.266 -12.641 1 85.75 534 LEU A CA 1
ATOM 4325 C C . LEU A 1 534 ? -14.625 -9.867 -13.414 1 85.75 534 LEU A C 1
ATOM 4327 O O . LEU A 1 534 ? -15.773 -9.445 -13.242 1 85.75 534 LEU A O 1
ATOM 4331 N N . SER A 1 535 ? -14.336 -10.898 -14.211 1 78.06 535 SER A N 1
ATOM 4332 C CA . SER A 1 535 ? -15.367 -11.539 -15.023 1 78.06 535 SER A CA 1
ATOM 4333 C C . SER A 1 535 ? -16.406 -12.227 -14.148 1 78.06 535 SER A C 1
ATOM 4335 O O . SER A 1 535 ? -17.562 -12.391 -14.562 1 78.06 535 SER A O 1
ATOM 4337 N N . SER A 1 536 ? -16.047 -12.461 -12.938 1 81.44 536 SER A N 1
ATOM 4338 C CA . SER A 1 536 ? -16.938 -13.188 -12.055 1 81.44 536 SER A CA 1
ATOM 4339 C C . SER A 1 536 ? -17.891 -12.242 -11.312 1 81.44 536 SER A C 1
ATOM 4341 O O . SER A 1 536 ? -18.859 -12.68 -10.711 1 81.44 536 SER A O 1
ATOM 4343 N N . THR A 1 537 ? -17.688 -11.039 -11.336 1 86.56 537 THR A N 1
ATOM 4344 C CA . THR A 1 537 ? -18.391 -10.102 -10.477 1 86.56 537 THR A CA 1
ATOM 4345 C C . THR A 1 537 ? -19.828 -9.93 -10.93 1 86.56 537 THR A C 1
ATOM 4347 O O . THR A 1 537 ? -20.766 -10.156 -10.148 1 86.56 537 THR A O 1
ATOM 4350 N N . PHE A 1 538 ? -20.016 -9.625 -12.195 1 83.06 538 PHE A N 1
ATOM 4351 C CA . PHE A 1 538 ? -21.359 -9.43 -12.727 1 83.06 538 PHE A CA 1
ATOM 4352 C C . PHE A 1 538 ? -21.781 -10.625 -13.57 1 83.06 538 PHE A C 1
ATOM 4354 O O . PHE A 1 538 ? -22.297 -10.469 -14.672 1 83.06 538 PHE A O 1
ATOM 4361 N N . SER A 1 539 ? -21.5 -11.773 -13.078 1 76.12 539 SER A N 1
ATOM 4362 C CA . SER A 1 539 ? -21.672 -12.977 -13.883 1 76.12 539 SER A CA 1
ATOM 4363 C C . SER A 1 539 ? -23.109 -13.492 -13.789 1 76.12 539 SER A C 1
ATOM 4365 O O . SER A 1 539 ? -23.547 -14.281 -14.633 1 76.12 539 SER A O 1
ATOM 4367 N N . ASN A 1 540 ? -23.922 -13.031 -12.789 1 75.75 540 ASN A N 1
ATOM 4368 C CA . ASN A 1 540 ? -25.281 -13.516 -12.633 1 75.75 540 ASN A CA 1
ATOM 4369 C C . ASN A 1 540 ? -26.266 -12.711 -13.477 1 75.75 540 ASN A C 1
ATOM 4371 O O . ASN A 1 540 ? -26.281 -11.477 -13.406 1 75.75 540 ASN A O 1
ATOM 4375 N N . PRO A 1 541 ? -27.047 -13.484 -14.18 1 72.69 541 PRO A N 1
ATOM 4376 C CA . PRO A 1 541 ? -28.047 -12.766 -14.969 1 72.69 541 PRO A CA 1
ATOM 4377 C C . PRO A 1 541 ? -29.203 -12.242 -14.117 1 72.69 541 PRO A C 1
ATOM 4379 O O . PRO A 1 541 ? -29.578 -12.867 -13.117 1 72.69 541 PRO A O 1
ATOM 4382 N N . GLU A 1 542 ? -29.812 -11.18 -14.5 1 78 542 GLU A N 1
ATOM 4383 C CA . GLU A 1 542 ? -30.953 -10.547 -13.859 1 78 542 GLU A CA 1
ATOM 4384 C C . GLU A 1 542 ? -30.719 -10.328 -12.375 1 78 542 GLU A C 1
ATOM 4386 O O . GLU A 1 542 ? -31.547 -10.672 -11.539 1 78 542 GLU A O 1
ATOM 4391 N N . ALA A 1 543 ? -29.594 -9.992 -12.102 1 81.5 543 ALA A N 1
ATOM 4392 C CA . ALA A 1 543 ? -29.219 -9.773 -10.711 1 81.5 543 ALA A CA 1
ATOM 4393 C C . ALA A 1 543 ? -29.031 -8.289 -10.414 1 81.5 543 ALA A C 1
ATOM 4395 O O . ALA A 1 543 ? -28.797 -7.492 -11.328 1 81.5 543 ALA A O 1
ATOM 4396 N N . ASN A 1 544 ? -29.234 -8 -9.188 1 85.94 544 ASN A N 1
ATOM 4397 C CA . ASN A 1 544 ? -29.062 -6.633 -8.711 1 85.94 544 ASN A CA 1
ATOM 4398 C C . ASN A 1 544 ? -27.781 -6.48 -7.891 1 85.94 544 ASN A C 1
ATOM 4400 O O . ASN A 1 544 ? -27.484 -7.312 -7.031 1 85.94 544 ASN A O 1
ATOM 4404 N N . TYR A 1 545 ? -27.125 -5.43 -8.273 1 88.38 545 TYR A N 1
ATOM 4405 C CA . TYR A 1 545 ? -25.891 -5.137 -7.562 1 88.38 545 TYR A CA 1
ATOM 4406 C C . TYR A 1 545 ? -25.859 -3.693 -7.07 1 88.38 545 TYR A C 1
ATOM 4408 O O . TYR A 1 545 ? -26.531 -2.828 -7.645 1 88.38 545 TYR A O 1
ATOM 4416 N N . PHE A 1 546 ? -25.188 -3.451 -5.965 1 88.75 546 PHE A N 1
ATOM 4417 C CA . PHE A 1 546 ? -24.875 -2.082 -5.578 1 88.75 546 PHE A CA 1
ATOM 4418 C C . PHE A 1 546 ? -23.406 -1.941 -5.234 1 88.75 546 PHE A C 1
ATOM 4420 O O . PHE A 1 546 ? -22.734 -2.926 -4.902 1 88.75 546 PHE A O 1
ATOM 4427 N N . ILE A 1 547 ? -22.938 -0.756 -5.395 1 89.81 547 ILE A N 1
ATOM 4428 C CA . ILE A 1 547 ? -21.531 -0.465 -5.156 1 89.81 547 ILE A CA 1
ATOM 4429 C C . ILE A 1 547 ? -21.391 0.505 -3.984 1 89.81 547 ILE A C 1
ATOM 4431 O O . ILE A 1 547 ? -22.141 1.471 -3.879 1 89.81 547 ILE A O 1
ATOM 4435 N N . THR A 1 548 ? -20.438 0.194 -3.059 1 89.5 548 THR A N 1
ATOM 4436 C CA . THR A 1 548 ? -20.094 1.104 -1.972 1 89.5 548 THR A CA 1
ATOM 4437 C C . THR A 1 548 ? -18.656 1.564 -2.09 1 89.5 548 THR A C 1
ATOM 4439 O O . THR A 1 548 ? -17.781 0.802 -2.525 1 89.5 548 THR A O 1
ATOM 4442 N N . ILE A 1 549 ? -18.422 2.791 -1.771 1 89.88 549 ILE A N 1
ATOM 4443 C CA . ILE A 1 549 ? -17.078 3.369 -1.724 1 89.88 549 ILE A CA 1
ATOM 4444 C C . ILE A 1 549 ? -16.828 3.977 -0.345 1 89.88 549 ILE A C 1
ATOM 4446 O O . ILE A 1 549 ? -17.594 4.832 0.111 1 89.88 549 ILE A O 1
ATOM 4450 N N . ASP A 1 550 ? -15.766 3.584 0.313 1 84.44 550 ASP A N 1
ATOM 4451 C CA . ASP A 1 550 ? -15.406 4.113 1.623 1 84.44 550 ASP A CA 1
ATOM 4452 C C . ASP A 1 550 ? -14.945 5.566 1.52 1 84.44 550 ASP A C 1
ATOM 4454 O O . ASP A 1 550 ? -14.398 5.977 0.493 1 84.44 550 ASP A O 1
ATOM 4458 N N . ASP A 1 551 ? -15.141 6.168 2.631 1 80.94 551 ASP A N 1
ATOM 4459 C CA . ASP A 1 551 ? -14.43 7.438 2.748 1 80.94 551 ASP A CA 1
ATOM 4460 C C . ASP A 1 551 ? -12.914 7.23 2.676 1 80.94 551 ASP A C 1
ATOM 4462 O O . ASP A 1 551 ? -12.383 6.305 3.291 1 80.94 551 ASP A O 1
ATOM 4466 N N . GLY A 1 552 ? -12.297 8.039 1.872 1 84.56 552 GLY A N 1
ATOM 4467 C CA . GLY A 1 552 ? -10.852 7.914 1.765 1 84.56 552 GLY A CA 1
ATOM 4468 C C . GLY A 1 552 ? -10.414 6.852 0.774 1 84.56 552 GLY A C 1
ATOM 4469 O O . GLY A 1 552 ? -9.258 6.41 0.795 1 84.56 552 GLY A O 1
ATOM 4470 N N . PHE A 1 553 ? -11.422 6.406 -0.003 1 89.31 553 PHE A N 1
ATOM 4471 C CA . PHE A 1 553 ? -11.008 5.594 -1.14 1 89.31 553 PHE A CA 1
ATOM 4472 C C . PHE A 1 553 ? -10.016 6.352 -2.018 1 89.31 553 PHE A C 1
ATOM 4474 O O . PHE A 1 553 ? -9.047 5.777 -2.508 1 89.31 553 PHE A O 1
ATOM 4481 N N . VAL A 1 554 ? -10.414 7.57 -2.211 1 90.19 554 VAL A N 1
ATOM 4482 C CA . VAL A 1 554 ? -9.5 8.531 -2.826 1 90.19 554 VAL A CA 1
ATOM 4483 C C . VAL A 1 554 ? -9.359 9.758 -1.926 1 90.19 554 VAL A C 1
ATOM 4485 O O . VAL A 1 554 ? -10.25 10.062 -1.134 1 90.19 554 VAL A O 1
ATOM 4488 N N . ASN A 1 555 ? -8.195 10.328 -2.053 1 88.75 555 ASN A N 1
ATOM 4489 C CA . ASN A 1 555 ? -7.918 11.602 -1.405 1 88.75 555 ASN A CA 1
ATOM 4490 C C . ASN A 1 555 ? -7.781 12.734 -2.426 1 88.75 555 ASN A C 1
ATOM 4492 O O . ASN A 1 555 ? -7.48 12.484 -3.594 1 88.75 555 ASN A O 1
ATOM 4496 N N . SER A 1 556 ? -8.07 13.938 -1.93 1 87.94 556 SER A N 1
ATOM 4497 C CA . SER A 1 556 ? -7.773 15.078 -2.785 1 87.94 556 SER A CA 1
ATOM 4498 C C . SER A 1 556 ? -6.277 15.18 -3.066 1 87.94 556 SER A C 1
ATOM 4500 O O . SER A 1 556 ? -5.461 15.055 -2.152 1 87.94 556 SER A O 1
ATOM 4502 N N . LYS A 1 557 ? -5.938 15.391 -4.324 1 86.12 557 LYS A N 1
ATOM 4503 C CA . LYS A 1 557 ? -4.523 15.5 -4.672 1 86.12 557 LYS A CA 1
ATOM 4504 C C . LYS A 1 557 ? -3.904 16.75 -4.055 1 86.12 557 LYS A C 1
ATOM 4506 O O . LYS A 1 557 ? -2.725 16.75 -3.695 1 86.12 557 LYS A O 1
ATOM 4511 N N . GLN A 1 558 ? -4.68 17.719 -3.836 1 82.12 558 GLN A N 1
ATOM 4512 C CA . GLN A 1 558 ? -4.195 19 -3.344 1 82.12 558 GLN A CA 1
ATOM 4513 C C . GLN A 1 558 ? -3.762 18.891 -1.883 1 82.12 558 GLN A C 1
ATOM 4515 O O . GLN A 1 558 ? -2.693 19.391 -1.511 1 82.12 558 GLN A O 1
ATOM 4520 N N . TYR A 1 559 ? -4.586 18.25 -1.045 1 85 559 TYR A N 1
ATOM 4521 C CA . TYR A 1 559 ? -4.336 18.281 0.392 1 85 559 TYR A CA 1
ATOM 4522 C C . TYR A 1 559 ? -4.121 16.875 0.939 1 85 559 TYR A C 1
ATOM 4524 O O . TYR A 1 559 ? -3.799 16.703 2.117 1 85 559 TYR A O 1
ATOM 4532 N N . ASN A 1 560 ? -4.277 15.875 0.103 1 82.94 560 ASN A N 1
ATOM 4533 C CA . ASN A 1 560 ? -4.23 14.484 0.554 1 82.94 560 ASN A CA 1
ATOM 4534 C C . ASN A 1 560 ? -5.266 14.211 1.642 1 82.94 560 ASN A C 1
ATOM 4536 O O . ASN A 1 560 ? -4.949 13.617 2.672 1 82.94 560 ASN A O 1
ATOM 4540 N N . GLU A 1 561 ? -6.426 14.812 1.411 1 85.88 561 GLU A N 1
ATOM 4541 C CA . GLU A 1 561 ? -7.551 14.641 2.328 1 85.88 561 GLU A CA 1
ATOM 4542 C C . GLU A 1 561 ? -8.578 13.672 1.764 1 85.88 561 GLU A C 1
ATOM 4544 O O . GLU A 1 561 ? -8.875 13.695 0.567 1 85.88 561 GLU A O 1
ATOM 4549 N N . ALA A 1 562 ? -9.148 12.938 2.697 1 84.5 562 ALA A N 1
ATOM 4550 C CA . ALA A 1 562 ? -10.117 11.922 2.277 1 84.5 562 ALA A CA 1
ATOM 4551 C C . ALA A 1 562 ? -11.344 12.57 1.631 1 84.5 562 ALA A C 1
ATOM 4553 O O . ALA A 1 562 ? -11.867 13.562 2.139 1 84.5 562 ALA A O 1
ATOM 4554 N N . ILE A 1 563 ? -11.75 11.992 0.533 1 85.44 563 ILE A N 1
ATOM 4555 C CA . ILE A 1 563 ? -12.984 12.398 -0.137 1 85.44 563 ILE A CA 1
ATOM 4556 C C . ILE A 1 563 ? -14.117 11.445 0.249 1 85.44 563 ILE A C 1
ATOM 4558 O O . ILE A 1 563 ? -13.898 10.242 0.419 1 85.44 563 ILE A O 1
ATOM 4562 N N . MET A 1 564 ? -15.219 12.016 0.402 1 81.19 564 MET A N 1
ATOM 4563 C CA . MET A 1 564 ? -16.406 11.242 0.764 1 81.19 564 MET A CA 1
ATOM 4564 C C . MET A 1 564 ? -16.672 10.148 -0.261 1 81.19 564 MET A C 1
ATOM 4566 O O . MET A 1 564 ? -16.531 10.367 -1.464 1 81.19 564 MET A O 1
ATOM 4570 N N . GLY A 1 565 ? -17.078 9 0.249 1 83.44 565 GLY A N 1
ATOM 4571 C CA . GLY A 1 565 ? -17.406 7.875 -0.607 1 83.44 565 GLY A CA 1
ATOM 4572 C C . GLY A 1 565 ? -18.891 7.773 -0.921 1 83.44 565 GLY A C 1
ATOM 4573 O O . GLY A 1 565 ? -19.594 8.789 -0.976 1 83.44 565 GLY A O 1
ATOM 4574 N N . ILE A 1 566 ? -19.266 6.543 -1.433 1 82.81 566 ILE A N 1
ATOM 4575 C CA . ILE A 1 566 ? -20.656 6.227 -1.751 1 82.81 566 ILE A CA 1
ATOM 4576 C C . ILE A 1 566 ? -21.172 5.172 -0.782 1 82.81 566 ILE A C 1
ATOM 4578 O O . ILE A 1 566 ? -20.594 4.09 -0.661 1 82.81 566 ILE A O 1
ATOM 4582 N N . ASN A 1 567 ? -22.266 5.527 -0.152 1 78.5 567 ASN A N 1
ATOM 4583 C CA . ASN A 1 567 ? -22.844 4.605 0.825 1 78.5 567 ASN A CA 1
ATOM 4584 C C . ASN A 1 567 ? -23.672 3.523 0.15 1 78.5 567 ASN A C 1
ATOM 4586 O O . ASN A 1 567 ? -23.828 3.529 -1.072 1 78.5 567 ASN A O 1
ATOM 4590 N N . LYS A 1 568 ? -24.234 2.693 0.951 1 76.56 568 LYS A N 1
ATOM 4591 C CA . LYS A 1 568 ? -25.047 1.584 0.462 1 76.56 568 LYS A CA 1
ATOM 4592 C C . LYS A 1 568 ? -26.281 2.094 -0.274 1 76.56 568 LYS A C 1
ATOM 4594 O O . LYS A 1 568 ? -26.844 3.133 0.086 1 76.56 568 LYS A O 1
ATOM 4599 N N . LYS A 1 569 ? -26.594 1.362 -1.39 1 71.69 569 LYS A N 1
ATOM 4600 C CA . LYS A 1 569 ? -27.844 1.49 -2.117 1 71.69 569 LYS A CA 1
ATOM 4601 C C . LYS A 1 569 ? -27.969 2.861 -2.777 1 71.69 569 LYS A C 1
ATOM 4603 O O . LYS A 1 569 ? -29.031 3.469 -2.771 1 71.69 569 LYS A O 1
ATOM 4608 N N . VAL A 1 570 ? -26.938 3.387 -3.127 1 77.38 570 VAL A N 1
ATOM 4609 C CA . VAL A 1 570 ? -26.906 4.633 -3.885 1 77.38 570 VAL A CA 1
ATOM 4610 C C . VAL A 1 570 ? -26.562 4.34 -5.344 1 77.38 570 VAL A C 1
ATOM 4612 O O . VAL A 1 570 ? -27.281 4.75 -6.254 1 77.38 570 VAL A O 1
ATOM 4615 N N . TRP A 1 571 ? -25.562 3.605 -5.531 1 85.19 571 TRP A N 1
ATOM 4616 C CA . TRP A 1 571 ? -25.094 3.25 -6.871 1 85.19 571 TRP A CA 1
ATOM 4617 C C . TRP A 1 571 ? -25.453 1.807 -7.207 1 85.19 571 TRP A C 1
ATOM 4619 O O . TRP A 1 571 ? -24.875 0.87 -6.652 1 85.19 571 TRP A O 1
ATOM 4629 N N . PHE A 1 572 ? -26.406 1.678 -8.188 1 85.62 572 PHE A N 1
ATOM 4630 C CA . PHE A 1 572 ? -26.922 0.355 -8.531 1 85.62 572 PHE A CA 1
ATOM 4631 C C . PHE A 1 572 ? -26.516 -0.038 -9.945 1 85.62 572 PHE A C 1
ATOM 4633 O O . PHE A 1 572 ? -26.422 0.815 -10.828 1 85.62 572 PHE A O 1
ATOM 4640 N N . ILE A 1 573 ? -26.188 -1.3 -10.102 1 85.44 573 ILE A N 1
ATOM 4641 C CA . ILE A 1 573 ? -25.969 -1.905 -11.406 1 85.44 573 ILE A CA 1
ATOM 4642 C C . ILE A 1 573 ? -26.844 -3.156 -11.547 1 85.44 573 ILE A C 1
ATOM 4644 O O . ILE A 1 573 ? -26.797 -4.043 -10.688 1 85.44 573 ILE A O 1
ATOM 4648 N N . ASN A 1 574 ? -27.578 -3.195 -12.586 1 84.81 574 ASN A N 1
ATOM 4649 C CA . ASN A 1 574 ? -28.406 -4.367 -12.852 1 84.81 574 ASN A CA 1
ATOM 4650 C C . ASN A 1 574 ? -27.984 -5.07 -14.141 1 84.81 574 ASN A C 1
ATOM 4652 O O . ASN A 1 574 ? -27.641 -4.414 -15.125 1 84.81 574 ASN A O 1
ATOM 4656 N N . THR A 1 575 ? -27.844 -6.324 -14.102 1 82.62 575 THR A N 1
ATOM 4657 C CA . THR A 1 575 ? -27.469 -7.09 -15.289 1 82.62 575 THR A CA 1
ATOM 4658 C C . THR A 1 575 ? -28.703 -7.645 -15.984 1 82.62 575 THR A C 1
ATOM 4660 O O . THR A 1 575 ? -29.688 -7.996 -15.328 1 82.62 575 THR A O 1
ATOM 4663 N N . SER A 1 576 ? -28.594 -7.586 -17.391 1 75.31 576 SER A N 1
ATOM 4664 C CA . SER A 1 576 ? -29.703 -8.117 -18.188 1 75.31 576 SER A CA 1
ATOM 4665 C C . SER A 1 576 ? -29.578 -9.625 -18.375 1 75.31 576 SER A C 1
ATOM 4667 O O . SER A 1 576 ? -28.531 -10.203 -18.094 1 75.31 576 SER A O 1
ATOM 4669 N N . TRP A 1 577 ? -30.734 -10.219 -18.828 1 61.12 577 TRP A N 1
ATOM 4670 C CA . TRP A 1 577 ? -30.781 -11.633 -19.172 1 61.12 577 TRP A CA 1
ATOM 4671 C C . TRP A 1 577 ? -30 -11.898 -20.469 1 61.12 577 TRP A C 1
ATOM 4673 O O . TRP A 1 577 ? -30.078 -11.109 -21.406 1 61.12 577 TRP A O 1
ATOM 4683 N N . ASN A 1 578 ? -28.828 -12.57 -20.422 1 57.16 578 ASN A N 1
ATOM 4684 C CA . ASN A 1 578 ? -28.25 -12.938 -21.719 1 57.16 578 ASN A CA 1
ATOM 4685 C C . ASN A 1 578 ? -28.562 -14.391 -22.062 1 57.16 578 ASN A C 1
ATOM 4687 O O . ASN A 1 578 ? -28.688 -15.234 -21.188 1 57.16 578 ASN A O 1
ATOM 4691 N N . GLU A 1 579 ? -28.938 -14.625 -23.375 1 50.94 579 GLU A N 1
ATOM 4692 C CA . GLU A 1 579 ? -29.188 -15.953 -23.922 1 50.94 579 GLU A CA 1
ATOM 4693 C C . GLU A 1 579 ? -28.078 -16.922 -23.578 1 50.94 579 GLU A C 1
ATOM 4695 O O . GLU A 1 579 ? -26.891 -16.625 -23.75 1 50.94 579 GLU A O 1
ATOM 4700 N N . PRO A 1 580 ? -28.422 -17.812 -22.766 1 47.16 580 PRO A N 1
ATOM 4701 C CA . PRO A 1 580 ? -27.406 -18.781 -22.344 1 47.16 580 PRO A CA 1
ATOM 4702 C C . PRO A 1 580 ? -26.625 -19.359 -23.516 1 47.16 580 PRO A C 1
ATOM 4704 O O . PRO A 1 580 ? -27.219 -19.766 -24.516 1 47.16 580 PRO A O 1
ATOM 4707 N N . ASP A 1 581 ? -25.5 -19.016 -23.75 1 49.56 581 ASP A N 1
ATOM 4708 C CA . ASP A 1 581 ? -24.672 -19.766 -24.688 1 49.56 581 ASP A CA 1
ATOM 4709 C C . ASP A 1 581 ? -24.828 -21.266 -24.5 1 49.56 581 ASP A C 1
ATOM 4711 O O . ASP A 1 581 ? -25.281 -21.719 -23.438 1 49.56 581 ASP A O 1
ATOM 4715 N N . SER A 1 582 ? -24.734 -22.016 -25.562 1 50.16 582 SER A N 1
ATOM 4716 C CA . SER A 1 582 ? -24.703 -23.484 -25.5 1 50.16 582 SER A CA 1
ATOM 4717 C C . SER A 1 582 ? -23.797 -23.969 -24.359 1 50.16 582 SER A C 1
ATOM 4719 O O . SER A 1 582 ? -22.594 -23.688 -24.359 1 50.16 582 SER A O 1
ATOM 4721 N N . CYS A 1 583 ? -24.469 -24.203 -23.25 1 57.31 583 CYS A N 1
ATOM 4722 C CA . CYS A 1 583 ? -23.797 -24.578 -22.016 1 57.31 583 CYS A CA 1
ATOM 4723 C C . CYS A 1 583 ? -23.031 -25.891 -22.188 1 57.31 583 CYS A C 1
ATOM 4725 O O . CYS A 1 583 ? -23.547 -26.844 -22.75 1 57.31 583 CYS A O 1
ATOM 4727 N N . LEU A 1 584 ? -21.797 -25.938 -22.172 1 57.19 584 LEU A N 1
ATOM 4728 C CA . LEU A 1 584 ? -21.031 -27.172 -22.047 1 57.19 584 LEU A CA 1
ATOM 4729 C C . LEU A 1 584 ? -21.734 -28.172 -21.141 1 57.19 584 LEU A C 1
ATOM 4731 O O . LEU A 1 584 ? -22.359 -27.781 -20.156 1 57.19 584 LEU A O 1
ATOM 4735 N N . PRO A 1 585 ? -21.781 -29.391 -21.641 1 68.25 585 PRO A N 1
ATOM 4736 C CA . PRO A 1 585 ? -22.266 -30.406 -20.703 1 68.25 585 PRO A CA 1
ATOM 4737 C C . PRO A 1 585 ? -21.516 -30.391 -19.375 1 68.25 585 PRO A C 1
ATOM 4739 O O . PRO A 1 585 ? -20.656 -29.531 -19.156 1 68.25 585 PRO A O 1
ATOM 4742 N N . SER A 1 586 ? -21.656 -31.375 -18.594 1 74.56 586 SER A N 1
ATOM 4743 C CA . SER A 1 586 ? -20.938 -31.516 -17.328 1 74.56 586 SER A CA 1
ATOM 4744 C C . SER A 1 586 ? -19.438 -31.516 -17.531 1 74.56 586 SER A C 1
ATOM 4746 O O . SER A 1 586 ? -18.938 -31.922 -18.594 1 74.56 586 SER A O 1
ATOM 4748 N N . ALA A 1 587 ? -18.781 -30.766 -16.703 1 77.06 587 ALA A N 1
ATOM 4749 C CA . ALA A 1 587 ? -17.312 -30.719 -16.797 1 77.06 587 ALA A CA 1
ATOM 4750 C C . ALA A 1 587 ? -16.672 -31 -15.438 1 77.06 587 ALA A C 1
ATOM 4752 O O . ALA A 1 587 ? -17.281 -30.734 -14.398 1 77.06 587 ALA A O 1
ATOM 4753 N N . THR A 1 588 ? -15.555 -31.688 -15.562 1 80.81 588 THR A N 1
ATOM 4754 C CA . THR A 1 588 ? -14.758 -31.891 -14.359 1 80.81 588 THR A CA 1
ATOM 4755 C C . THR A 1 588 ? -13.586 -30.922 -14.312 1 80.81 588 THR A C 1
ATOM 4757 O O . THR A 1 588 ? -12.867 -30.75 -15.305 1 80.81 588 THR A O 1
ATOM 4760 N N . ILE A 1 589 ? -13.477 -30.281 -13.219 1 86.19 589 ILE A N 1
ATOM 4761 C CA . ILE A 1 589 ? -12.414 -29.297 -13.086 1 86.19 589 ILE A CA 1
ATOM 4762 C C . ILE A 1 589 ? -11.422 -29.75 -12.016 1 86.19 589 ILE A C 1
ATOM 4764 O O . ILE A 1 589 ? -11.742 -30.594 -11.18 1 86.19 589 ILE A O 1
ATOM 4768 N N . LEU A 1 590 ? -10.297 -29.109 -12.117 1 86.06 590 LEU A N 1
ATOM 4769 C CA . LEU A 1 590 ? -9.242 -29.359 -11.141 1 86.06 590 LEU A CA 1
ATOM 4770 C C . LEU A 1 590 ? -9 -28.109 -10.281 1 86.06 590 LEU A C 1
ATOM 4772 O O . LEU A 1 590 ? -8.977 -27 -10.797 1 86.06 590 LEU A O 1
ATOM 4776 N N . LEU A 1 591 ? -8.93 -28.375 -9.047 1 88.94 591 LEU A N 1
ATOM 4777 C CA . LEU A 1 591 ? -8.547 -27.359 -8.078 1 88.94 591 LEU A CA 1
ATOM 4778 C C . LEU A 1 591 ? -7.25 -27.75 -7.371 1 88.94 591 LEU A C 1
ATOM 4780 O O . LEU A 1 591 ? -7.031 -28.922 -7.062 1 88.94 591 LEU A O 1
ATOM 4784 N N . ARG A 1 592 ? -6.406 -26.734 -7.184 1 88.56 592 ARG A N 1
ATOM 4785 C CA . ARG A 1 592 ? -5.164 -27 -6.461 1 88.56 592 ARG A CA 1
ATOM 4786 C C . ARG A 1 592 ? -5.148 -26.266 -5.121 1 88.56 592 ARG A C 1
ATOM 4788 O O . ARG A 1 592 ? -5.57 -25.109 -5.031 1 88.56 592 ARG A O 1
ATOM 4795 N N . LEU A 1 593 ? -4.707 -26.969 -4.141 1 88.62 593 LEU A N 1
ATOM 4796 C CA . LEU A 1 593 ? -4.574 -26.375 -2.812 1 88.62 593 LEU A CA 1
ATOM 4797 C C . LEU A 1 593 ? -3.189 -25.766 -2.623 1 88.62 593 LEU A C 1
ATOM 4799 O O . LEU A 1 593 ? -2.207 -26.266 -3.174 1 88.62 593 LEU A O 1
ATOM 4803 N N . ASN A 1 594 ? -3.17 -24.719 -1.857 1 86.75 594 ASN A N 1
ATOM 4804 C CA . ASN A 1 594 ? -1.884 -24.094 -1.541 1 86.75 594 ASN A CA 1
ATOM 4805 C C . ASN A 1 594 ? -1.132 -24.891 -0.476 1 86.75 594 ASN A C 1
ATOM 4807 O O . ASN A 1 594 ? -1.559 -25.984 -0.091 1 86.75 594 ASN A O 1
ATOM 4811 N N . ALA A 1 595 ? -0.005 -24.406 -0.016 1 80.31 595 ALA A N 1
ATOM 4812 C CA . ALA A 1 595 ? 0.842 -25.125 0.931 1 80.31 595 ALA A CA 1
ATOM 4813 C C . ALA A 1 595 ? 0.083 -25.438 2.219 1 80.31 595 ALA A C 1
ATOM 4815 O O . ALA A 1 595 ? 0.168 -26.547 2.742 1 80.31 595 ALA A O 1
ATOM 4816 N N . GLU A 1 596 ? -0.699 -24.453 2.65 1 85.19 596 GLU A N 1
ATOM 4817 C CA . GLU A 1 596 ? -1.475 -24.641 3.873 1 85.19 596 GLU A CA 1
ATOM 4818 C C . GLU A 1 596 ? -2.592 -25.656 3.672 1 85.19 596 GLU A C 1
ATOM 4820 O O . GLU A 1 596 ? -2.85 -26.484 4.547 1 85.19 596 GLU A O 1
ATOM 4825 N N . GLY A 1 597 ? -3.18 -25.469 2.541 1 88.62 597 GLY A N 1
ATOM 4826 C CA . GLY A 1 597 ? -4.23 -26.422 2.232 1 88.62 597 GLY A CA 1
ATOM 4827 C C . GLY A 1 597 ? -3.721 -27.844 2.068 1 88.62 597 GLY A C 1
ATOM 4828 O O . GLY A 1 597 ? -4.363 -28.797 2.521 1 88.62 597 GLY A O 1
ATOM 4829 N N . THR A 1 598 ? -2.555 -27.938 1.529 1 83.19 598 THR A N 1
ATOM 4830 C CA . THR A 1 598 ? -1.948 -29.25 1.352 1 83.19 598 THR A CA 1
ATOM 4831 C C . THR A 1 598 ? -1.608 -29.875 2.701 1 83.19 598 THR A C 1
ATOM 4833 O O . THR A 1 598 ? -1.863 -31.062 2.926 1 83.19 598 THR A O 1
ATOM 4836 N N . LYS A 1 599 ? -1.093 -29.141 3.492 1 80.75 599 LYS A N 1
ATOM 4837 C CA . LYS A 1 599 ? -0.795 -29.625 4.84 1 80.75 599 LYS A CA 1
ATOM 4838 C C . LYS A 1 599 ? -2.072 -30 5.586 1 80.75 599 LYS A C 1
ATOM 4840 O O . LYS A 1 599 ? -2.102 -30.984 6.312 1 80.75 599 LYS A O 1
ATOM 4845 N N . TYR A 1 600 ? -3.088 -29.219 5.391 1 87.19 600 TYR A N 1
ATOM 4846 C CA . TYR A 1 600 ? -4.367 -29.438 6.051 1 87.19 600 TYR A CA 1
ATOM 4847 C C . TYR A 1 600 ? -4.965 -30.781 5.645 1 87.19 600 TYR A C 1
ATOM 4849 O O . TYR A 1 600 ? -5.379 -31.578 6.496 1 87.19 600 TYR A O 1
ATOM 4857 N N . ILE A 1 601 ? -4.926 -31.094 4.41 1 82.25 601 ILE A N 1
ATOM 4858 C CA . ILE A 1 601 ? -5.566 -32.281 3.891 1 82.25 601 ILE A CA 1
ATOM 4859 C C . ILE A 1 601 ? -4.742 -33.531 4.273 1 82.25 601 ILE A C 1
ATOM 4861 O O . ILE A 1 601 ? -5.297 -34.594 4.527 1 82.25 601 ILE A O 1
ATOM 4865 N N . ASN A 1 602 ? -3.496 -33.25 4.234 1 74.5 602 ASN A N 1
ATOM 4866 C CA . ASN A 1 602 ? -2.629 -34.375 4.582 1 74.5 602 ASN A CA 1
ATOM 4867 C C . ASN A 1 602 ? -2.83 -34.812 6.031 1 74.5 602 ASN A C 1
ATOM 4869 O O . ASN A 1 602 ? -2.551 -35.969 6.383 1 74.5 602 ASN A O 1
ATOM 4873 N N . GLY A 1 603 ? -3.342 -33.938 6.777 1 71.44 603 GLY A N 1
ATOM 4874 C CA . GLY A 1 603 ? -3.574 -34.25 8.18 1 71.44 603 GLY A CA 1
ATOM 4875 C C . GLY A 1 603 ? -4.961 -34.812 8.438 1 71.44 603 GLY A C 1
ATOM 4876 O O . GLY A 1 603 ? -5.262 -35.25 9.555 1 71.44 603 GLY A O 1
ATOM 4877 N N . LEU A 1 604 ? -5.773 -34.906 7.438 1 77.69 604 LEU A N 1
ATOM 4878 C CA . LEU A 1 604 ? -7.16 -35.312 7.641 1 77.69 604 LEU A CA 1
ATOM 4879 C C . LEU A 1 604 ? -7.316 -36.812 7.465 1 77.69 604 LEU A C 1
ATOM 4881 O O . LEU A 1 604 ? -6.594 -37.406 6.676 1 77.69 604 LEU A O 1
ATOM 4885 N N . SER A 1 605 ? -8.219 -37.312 8.328 1 69.12 605 SER A N 1
ATOM 4886 C CA . SER A 1 605 ? -8.633 -38.688 8.141 1 69.12 605 SER A CA 1
ATOM 4887 C C . SER A 1 605 ? -9.531 -38.844 6.922 1 69.12 605 SER A C 1
ATOM 4889 O O . SER A 1 605 ? -9.922 -37.844 6.312 1 69.12 605 SER A O 1
ATOM 4891 N N . SER A 1 606 ? -9.828 -40.094 6.488 1 69.25 606 SER A N 1
ATOM 4892 C CA . SER A 1 606 ? -10.695 -40.344 5.344 1 69.25 606 SER A CA 1
ATOM 4893 C C . SER A 1 606 ? -12.062 -39.688 5.535 1 69.25 606 SER A C 1
ATOM 4895 O O . SER A 1 606 ? -12.617 -39.094 4.598 1 69.25 606 SER A O 1
ATOM 4897 N N . ASP A 1 607 ? -12.523 -39.875 6.707 1 73.5 607 ASP A N 1
ATOM 4898 C CA . ASP A 1 607 ? -13.812 -39.25 6.992 1 73.5 607 ASP A CA 1
ATOM 4899 C C . ASP A 1 607 ? -13.695 -37.719 7.023 1 73.5 607 ASP A C 1
ATOM 4901 O O . ASP A 1 607 ? -14.594 -37.031 6.562 1 73.5 607 ASP A O 1
ATOM 4905 N N . GLY A 1 608 ? -12.57 -37.375 7.504 1 80.25 608 GLY A N 1
ATOM 4906 C CA . GLY A 1 608 ? -12.32 -35.938 7.531 1 80.25 608 GLY A CA 1
ATOM 4907 C C . GLY A 1 608 ? -12.219 -35.312 6.148 1 80.25 608 GLY A C 1
ATOM 4908 O O . GLY A 1 608 ? -12.648 -34.188 5.938 1 80.25 608 GLY A O 1
ATOM 4909 N N . PHE A 1 609 ? -11.75 -36.094 5.285 1 82.38 609 PHE A N 1
ATOM 4910 C CA . PHE A 1 609 ? -11.609 -35.625 3.92 1 82.38 609 PHE A CA 1
ATOM 4911 C C . PHE A 1 609 ? -12.969 -35.438 3.256 1 82.38 609 PHE A C 1
ATOM 4913 O O . PHE A 1 609 ? -13.195 -34.469 2.523 1 82.38 609 PHE A O 1
ATOM 4920 N N . LYS A 1 610 ? -13.836 -36.406 3.498 1 81.31 610 LYS A N 1
ATOM 4921 C CA . LYS A 1 610 ? -15.18 -36.312 2.939 1 81.31 610 LYS A CA 1
ATOM 4922 C C . LYS A 1 610 ? -15.906 -35.062 3.453 1 81.31 610 LYS A C 1
ATOM 4924 O O . LYS A 1 610 ? -16.594 -34.375 2.689 1 81.31 610 LYS A O 1
ATOM 4929 N N . ILE A 1 611 ? -15.695 -34.875 4.668 1 87.56 611 ILE A N 1
ATOM 4930 C CA . ILE A 1 611 ? -16.312 -33.688 5.27 1 87.56 611 ILE A CA 1
ATOM 4931 C C . ILE A 1 611 ? -15.719 -32.406 4.664 1 87.56 611 ILE A C 1
ATOM 4933 O O . ILE A 1 611 ? -16.453 -31.484 4.328 1 87.56 611 ILE A O 1
ATOM 4937 N N . PHE A 1 612 ? -14.438 -32.469 4.605 1 89.94 612 PHE A N 1
ATOM 4938 C CA . PHE A 1 612 ? -13.75 -31.328 3.994 1 89.94 612 PHE A CA 1
ATOM 4939 C C . PHE A 1 612 ? -14.297 -31.047 2.602 1 89.94 612 PHE A C 1
ATOM 4941 O O . PHE A 1 612 ? -14.609 -29.906 2.273 1 89.94 612 PHE A O 1
ATOM 4948 N N . TYR A 1 613 ? -14.359 -32.062 1.897 1 87.94 613 TYR A N 1
ATOM 4949 C CA . TYR A 1 613 ? -14.789 -31.922 0.51 1 87.94 613 TYR A CA 1
ATOM 4950 C C . TYR A 1 613 ? -16.203 -31.391 0.428 1 87.94 613 TYR A C 1
ATOM 4952 O O . TYR A 1 613 ? -16.5 -30.5 -0.373 1 87.94 613 TYR A O 1
ATOM 4960 N N . ASN A 1 614 ? -17.047 -31.891 1.238 1 88.81 614 ASN A N 1
ATOM 4961 C CA . ASN A 1 614 ? -18.438 -31.406 1.268 1 88.81 614 ASN A CA 1
ATOM 4962 C C . ASN A 1 614 ? -18.516 -29.953 1.688 1 88.81 614 ASN A C 1
ATOM 4964 O O . ASN A 1 614 ? -19.281 -29.172 1.109 1 88.81 614 ASN A O 1
ATOM 4968 N N . ASP A 1 615 ? -17.781 -29.703 2.672 1 90.75 615 ASP A N 1
ATOM 4969 C CA . ASP A 1 615 ? -17.797 -28.328 3.158 1 90.75 615 ASP A CA 1
ATOM 4970 C C . ASP A 1 615 ? -17.219 -27.375 2.113 1 90.75 615 ASP A C 1
ATOM 4972 O O . ASP A 1 615 ? -17.688 -26.25 1.966 1 90.75 615 ASP A O 1
ATOM 4976 N N . LEU A 1 616 ? -16.203 -27.812 1.469 1 92.19 616 LEU A N 1
ATOM 4977 C CA . LEU A 1 616 ? -15.625 -27 0.396 1 92.19 616 LEU A CA 1
ATOM 4978 C C . LEU A 1 616 ? -16.656 -26.75 -0.696 1 92.19 616 LEU A C 1
ATOM 4980 O O . LEU A 1 616 ? -16.75 -25.625 -1.216 1 92.19 616 LEU A O 1
ATOM 4984 N N . MET A 1 617 ? -17.438 -27.734 -1.011 1 91.81 617 MET A N 1
ATOM 4985 C CA . MET A 1 617 ? -18.484 -27.578 -2.029 1 91.81 617 MET A CA 1
ATOM 4986 C C . MET A 1 617 ? -19.562 -26.609 -1.558 1 91.81 617 MET A C 1
ATOM 4988 O O . MET A 1 617 ? -20.094 -25.844 -2.354 1 91.81 617 MET A O 1
ATOM 4992 N N . ASN A 1 618 ? -19.844 -26.719 -0.311 1 89.5 618 ASN A N 1
ATOM 4993 C CA . ASN A 1 618 ? -20.812 -25.781 0.233 1 89.5 618 ASN A CA 1
ATOM 4994 C C . ASN A 1 618 ? -20.344 -24.344 0.119 1 89.5 618 ASN A C 1
ATOM 4996 O O . ASN A 1 618 ? -21.094 -23.453 -0.275 1 89.5 618 ASN A O 1
ATOM 5000 N N . GLU A 1 619 ? -19.109 -24.141 0.464 1 89.56 619 GLU A N 1
ATOM 5001 C CA . GLU A 1 619 ? -18.547 -22.797 0.368 1 89.56 619 GLU A CA 1
ATOM 5002 C C . GLU A 1 619 ? -18.531 -22.312 -1.078 1 89.56 619 GLU A C 1
ATOM 5004 O O . GLU A 1 619 ? -18.891 -21.172 -1.357 1 89.56 619 GLU A O 1
ATOM 5009 N N . LEU A 1 620 ? -18.156 -23.188 -1.936 1 90.19 620 LEU A N 1
ATOM 5010 C CA . LEU A 1 620 ? -18.094 -22.812 -3.346 1 90.19 620 LEU A CA 1
ATOM 5011 C C . LEU A 1 620 ? -19.484 -22.484 -3.885 1 90.19 620 LEU A C 1
ATOM 5013 O O . LEU A 1 620 ? -19.625 -21.578 -4.699 1 90.19 620 LEU A O 1
ATOM 5017 N N . SER A 1 621 ? -20.422 -23.203 -3.449 1 87.94 621 SER A N 1
ATOM 5018 C CA . SER A 1 621 ? -21.797 -22.984 -3.889 1 87.94 621 SER A CA 1
ATOM 5019 C C . SER A 1 621 ? -22.297 -21.594 -3.473 1 87.94 621 SER A C 1
ATOM 5021 O O . SER A 1 621 ? -23.031 -20.953 -4.211 1 87.94 621 SER A O 1
ATOM 5023 N N . GLU A 1 622 ? -21.891 -21.219 -2.367 1 81.81 622 GLU A N 1
ATOM 5024 C CA . GLU A 1 622 ? -22.312 -19.922 -1.863 1 81.81 622 GLU A CA 1
ATOM 5025 C C . GLU A 1 622 ? -21.594 -18.781 -2.6 1 81.81 622 GLU A C 1
ATOM 5027 O O . GLU A 1 622 ? -22.203 -17.766 -2.908 1 81.81 622 GLU A O 1
ATOM 5032 N N . ILE A 1 623 ? -20.359 -18.984 -2.951 1 84.56 623 ILE A N 1
ATOM 5033 C CA . ILE A 1 623 ? -19.531 -17.938 -3.543 1 84.56 623 ILE A CA 1
ATOM 5034 C C . ILE A 1 623 ? -19.922 -17.75 -5.008 1 84.56 623 ILE A C 1
ATOM 5036 O O . ILE A 1 623 ? -20.047 -16.609 -5.477 1 84.56 623 ILE A O 1
ATOM 5040 N N . ILE A 1 624 ? -20.031 -18.781 -5.938 1 79.75 624 ILE A N 1
ATOM 5041 C CA . ILE A 1 624 ? -20.344 -18.703 -7.359 1 79.75 624 ILE A CA 1
ATOM 5042 C C . ILE A 1 624 ? -21.844 -18.719 -7.559 1 79.75 624 ILE A C 1
ATOM 5044 O O . ILE A 1 624 ? -22.344 -18.391 -8.641 1 79.75 624 ILE A O 1
ATOM 5048 N N . PRO A 1 625 ? -22.656 -18.609 -6.543 1 72.5 625 PRO A N 1
ATOM 5049 C CA . PRO A 1 625 ? -24.078 -18.906 -6.375 1 72.5 625 PRO A CA 1
ATOM 5050 C C . PRO A 1 625 ? -24.578 -20 -7.324 1 72.5 625 PRO A C 1
ATOM 5052 O O . PRO A 1 625 ? -25.312 -19.719 -8.273 1 72.5 625 PRO A O 1
ATOM 5055 N N . VAL A 1 626 ? -24.047 -21.203 -7.238 1 80.56 626 VAL A N 1
ATOM 5056 C CA . VAL A 1 626 ? -24.5 -22.422 -7.926 1 80.56 626 VAL A CA 1
ATOM 5057 C C . VAL A 1 626 ? -25.125 -23.375 -6.922 1 80.56 626 VAL A C 1
ATOM 5059 O O . VAL A 1 626 ? -24.688 -23.469 -5.773 1 80.56 626 VAL A O 1
ATOM 5062 N N . ASP A 1 627 ? -26.109 -23.953 -7.484 1 81.56 627 ASP A N 1
ATOM 5063 C CA . ASP A 1 627 ? -26.781 -24.922 -6.621 1 81.56 627 ASP A CA 1
ATOM 5064 C C . ASP A 1 627 ? -25.797 -26.016 -6.152 1 81.56 627 ASP A C 1
ATOM 5066 O O . ASP A 1 627 ? -25.031 -26.531 -6.953 1 81.56 627 ASP A O 1
ATOM 5070 N N . ARG A 1 628 ? -25.891 -26.281 -4.945 1 87.31 628 ARG A N 1
ATOM 5071 C CA . ARG A 1 628 ? -25 -27.266 -4.355 1 87.31 628 ARG A CA 1
ATOM 5072 C C . ARG A 1 628 ? -25.109 -28.609 -5.082 1 87.31 628 ARG A C 1
ATOM 5074 O O . ARG A 1 628 ? -24.125 -29.344 -5.211 1 87.31 628 ARG A O 1
ATOM 5081 N N . SER A 1 629 ? -26.266 -28.906 -5.633 1 85.38 629 SER A N 1
ATOM 5082 C CA . SER A 1 629 ? -26.516 -30.188 -6.293 1 85.38 629 S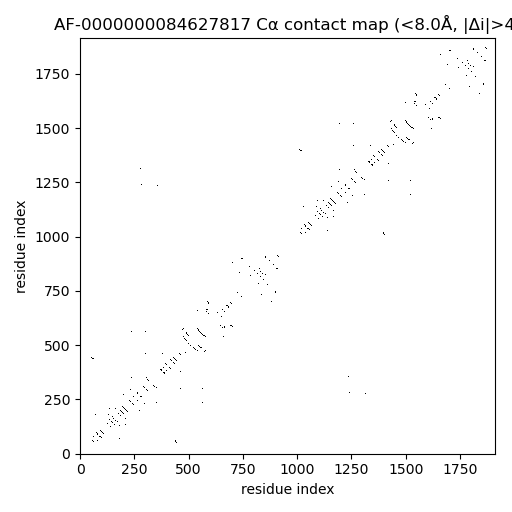ER A CA 1
ATOM 5083 C C . SER A 1 629 ? -25.734 -30.297 -7.598 1 85.38 629 SER A C 1
ATOM 5085 O O . SER A 1 629 ? -25.531 -31.391 -8.117 1 85.38 629 SER A O 1
ATOM 5087 N N . ARG A 1 630 ? -25.203 -29.219 -8.07 1 87.12 630 ARG A N 1
ATOM 5088 C CA . ARG A 1 630 ? -24.484 -29.234 -9.336 1 87.12 630 ARG A CA 1
ATOM 5089 C C . ARG A 1 630 ? -23 -29.484 -9.117 1 87.12 630 ARG A C 1
ATOM 5091 O O . ARG A 1 630 ? -22.25 -29.703 -10.07 1 87.12 630 ARG A O 1
ATOM 5098 N N . LEU A 1 631 ? -22.609 -29.344 -7.895 1 88.88 631 LEU A N 1
ATOM 5099 C CA . LEU A 1 631 ? -21.219 -29.609 -7.539 1 88.88 631 LEU A CA 1
ATOM 5100 C C . LEU A 1 631 ? -21.078 -30.969 -6.859 1 88.88 631 LEU A C 1
ATOM 5102 O O . LEU A 1 631 ? -21.734 -31.234 -5.84 1 88.88 631 LEU A O 1
ATOM 5106 N N . SER A 1 632 ? -20.297 -31.734 -7.492 1 85.06 632 SER A N 1
ATOM 5107 C CA . SER A 1 632 ? -20.125 -33.062 -6.914 1 85.06 632 SER A CA 1
ATOM 5108 C C . SER A 1 632 ? -18.656 -33.344 -6.633 1 85.06 632 SER A C 1
ATOM 5110 O O . SER A 1 632 ? -17.781 -32.969 -7.406 1 85.06 632 SER A O 1
ATOM 5112 N N . ASP A 1 633 ? -18.438 -33.906 -5.52 1 77.44 633 ASP A N 1
ATOM 5113 C CA . ASP A 1 633 ? -17.109 -34.344 -5.133 1 77.44 633 ASP A CA 1
ATOM 5114 C C . ASP A 1 633 ? -16.781 -35.688 -5.766 1 77.44 633 ASP A C 1
ATOM 5116 O O . ASP A 1 633 ? -17.594 -36.625 -5.707 1 77.44 633 ASP A O 1
ATOM 5120 N N . THR A 1 634 ? -15.719 -35.688 -6.426 1 68.44 634 THR A N 1
ATOM 5121 C CA . THR A 1 634 ? -15.305 -36.938 -6.988 1 68.44 634 THR A CA 1
ATOM 5122 C C . THR A 1 634 ? -14.469 -37.75 -5.984 1 68.44 634 THR A C 1
ATOM 5124 O O . THR A 1 634 ? -14.211 -38.938 -6.184 1 68.44 634 THR A O 1
ATOM 5127 N N . GLY A 1 635 ? -14.172 -37.094 -4.891 1 67.25 635 GLY A N 1
ATOM 5128 C CA . GLY A 1 635 ? -13.367 -37.719 -3.863 1 67.25 635 GLY A CA 1
ATOM 5129 C C . GLY A 1 635 ? -11.938 -38 -4.309 1 67.25 635 GLY A C 1
ATOM 5130 O O . GLY A 1 635 ? -11.195 -38.688 -3.627 1 67.25 635 GLY A O 1
ATOM 5131 N N . LYS A 1 636 ? -11.664 -37.531 -5.441 1 67.12 636 LYS A N 1
ATOM 5132 C CA . LYS A 1 636 ? -10.328 -37.812 -5.977 1 67.12 636 LYS A CA 1
ATOM 5133 C C . LYS A 1 636 ? -9.391 -36.625 -5.742 1 67.12 636 LYS A C 1
ATOM 5135 O O . LYS A 1 636 ? -9.805 -35.469 -5.844 1 67.12 636 LYS A O 1
ATOM 5140 N N . PHE A 1 637 ? -8.156 -36.969 -5.238 1 73.81 637 PHE A N 1
ATOM 5141 C CA . PHE A 1 637 ? -7.121 -35.938 -5.125 1 73.81 637 PHE A CA 1
ATOM 5142 C C . PHE A 1 637 ? -5.746 -36.5 -5.441 1 73.81 637 PHE A C 1
ATOM 5144 O O . PHE A 1 637 ? -5.547 -37.719 -5.379 1 73.81 637 PHE A O 1
ATOM 5151 N N . GLN A 1 638 ? -4.887 -35.688 -5.992 1 71.31 638 GLN A N 1
ATOM 5152 C CA . GLN A 1 638 ? -3.525 -36.094 -6.324 1 71.31 638 GLN A CA 1
ATOM 5153 C C . GLN A 1 638 ? -2.535 -34.969 -6.09 1 71.31 638 GLN A C 1
ATOM 5155 O O . GLN A 1 638 ? -2.922 -33.781 -6.039 1 71.31 638 GLN A O 1
ATOM 5160 N N . SER A 1 639 ? -1.265 -35.375 -5.891 1 67.5 639 SER A N 1
ATOM 5161 C CA . SER A 1 639 ? -0.202 -34.375 -5.816 1 67.5 639 SER A CA 1
ATOM 5162 C C . SER A 1 639 ? 0.184 -33.875 -7.203 1 67.5 639 SER A C 1
ATOM 5164 O O . SER A 1 639 ? 0.265 -34.656 -8.156 1 67.5 639 SER A O 1
ATOM 5166 N N . ASP A 1 640 ? 0.504 -32.625 -7.398 1 67.5 640 ASP A N 1
ATOM 5167 C CA . ASP A 1 640 ? 0.949 -32.062 -8.656 1 67.5 640 ASP A CA 1
ATOM 5168 C C . ASP A 1 640 ? 2.377 -32.469 -8.984 1 67.5 640 ASP A C 1
ATOM 5170 O O . ASP A 1 640 ? 3.316 -32.125 -8.266 1 67.5 640 ASP A O 1
ATOM 5174 N N . PRO A 1 641 ? 2.561 -33.125 -10.039 1 57.38 641 PRO A N 1
ATOM 5175 C CA . PRO A 1 641 ? 3.898 -33.625 -10.352 1 57.38 641 PRO A CA 1
ATOM 5176 C C . PRO A 1 641 ? 4.84 -32.531 -10.844 1 57.38 641 PRO A C 1
ATOM 5178 O O . PRO A 1 641 ? 6.059 -32.719 -10.875 1 57.38 641 PRO A O 1
ATOM 5181 N N . PHE A 1 642 ? 4.344 -31.406 -11.32 1 57.22 642 PHE A N 1
ATOM 5182 C CA . PHE A 1 642 ? 5.148 -30.344 -11.914 1 57.22 642 PHE A CA 1
ATOM 5183 C C . PHE A 1 642 ? 5.504 -29.297 -10.875 1 57.22 642 PHE A C 1
ATOM 5185 O O . PHE A 1 642 ? 6.238 -28.344 -11.164 1 57.22 642 PHE A O 1
ATOM 5192 N N . ASP A 1 643 ? 4.91 -29.578 -9.695 1 59.81 643 ASP A N 1
ATOM 5193 C CA . ASP A 1 643 ? 5.203 -28.609 -8.648 1 59.81 643 ASP A CA 1
ATOM 5194 C C . ASP A 1 643 ? 6.188 -29.172 -7.625 1 59.81 643 ASP A C 1
ATOM 5196 O O . ASP A 1 643 ? 5.988 -30.281 -7.113 1 59.81 643 ASP A O 1
ATOM 5200 N N . SER A 1 644 ? 7.234 -28.469 -7.492 1 54.62 644 SER A N 1
ATOM 5201 C CA . SER A 1 644 ? 8.266 -28.922 -6.555 1 54.62 644 SER A CA 1
ATOM 5202 C C . SER A 1 644 ? 7.699 -29.062 -5.145 1 54.62 644 SER A C 1
ATOM 5204 O O . SER A 1 644 ? 8.172 -29.891 -4.367 1 54.62 644 SER A O 1
ATOM 5206 N N . ASN A 1 645 ? 6.688 -28.375 -4.887 1 59.97 645 ASN A N 1
ATOM 5207 C CA . ASN A 1 645 ? 6.121 -28.406 -3.545 1 59.97 645 ASN A CA 1
ATOM 5208 C C . ASN A 1 645 ? 5.059 -29.5 -3.41 1 59.97 645 ASN A C 1
ATOM 5210 O O . ASN A 1 645 ? 4.598 -29.781 -2.307 1 59.97 645 ASN A O 1
ATOM 5214 N N . GLN A 1 646 ? 4.77 -30.156 -4.504 1 65.31 646 GLN A N 1
ATOM 5215 C CA . GLN A 1 646 ? 3.809 -31.25 -4.543 1 65.31 646 GLN A CA 1
ATOM 5216 C C . GLN A 1 646 ? 2.465 -30.844 -3.955 1 65.31 646 GLN A C 1
ATOM 5218 O O . GLN A 1 646 ? 1.91 -31.531 -3.102 1 65.31 646 GLN A O 1
ATOM 5223 N N . PHE A 1 647 ? 1.954 -29.812 -4.48 1 79.38 647 PHE A N 1
ATOM 5224 C CA . PHE A 1 647 ? 0.648 -29.344 -4.027 1 79.38 647 PHE A CA 1
ATOM 5225 C C . PHE A 1 647 ? -0.442 -30.328 -4.41 1 79.38 647 PHE A C 1
ATOM 5227 O O . PHE A 1 647 ? -0.314 -31.047 -5.402 1 79.38 647 PHE A O 1
ATOM 5234 N N . THR A 1 648 ? -1.493 -30.359 -3.568 1 82.12 648 THR A N 1
ATOM 5235 C CA . THR A 1 648 ? -2.58 -31.312 -3.781 1 82.12 648 THR A CA 1
ATOM 5236 C C . THR A 1 648 ? -3.594 -30.75 -4.781 1 82.12 648 THR A C 1
ATOM 5238 O O . THR A 1 648 ? -4.012 -29.594 -4.672 1 82.12 648 THR A O 1
ATOM 5241 N N . ILE A 1 649 ? -3.904 -31.594 -5.695 1 83.62 649 ILE A N 1
ATOM 5242 C CA . ILE A 1 649 ? -4.93 -31.25 -6.676 1 83.62 649 ILE A CA 1
ATOM 5243 C C . ILE A 1 649 ? -6.219 -32 -6.352 1 83.62 649 ILE A C 1
ATOM 5245 O O . ILE A 1 649 ? -6.191 -33.188 -6.012 1 83.62 649 ILE A O 1
ATOM 5249 N N . LEU A 1 650 ? -7.348 -31.25 -6.41 1 85.5 650 LEU A N 1
ATOM 5250 C CA . LEU A 1 650 ? -8.688 -31.797 -6.203 1 85.5 650 LEU A CA 1
ATOM 5251 C C . LEU A 1 650 ? -9.492 -31.766 -7.492 1 85.5 650 LEU A C 1
ATOM 5253 O O . LEU A 1 650 ? -9.305 -30.875 -8.32 1 85.5 650 LEU A O 1
ATOM 5257 N N . GLN A 1 651 ? -10.359 -32.75 -7.574 1 84.81 651 GLN A N 1
ATOM 5258 C CA . GLN A 1 651 ? -11.25 -32.781 -8.734 1 84.81 651 GLN A CA 1
ATOM 5259 C C . GLN A 1 651 ? -12.695 -32.531 -8.32 1 84.81 651 GLN A C 1
ATOM 5261 O O . GLN A 1 651 ? -13.188 -33.125 -7.355 1 84.81 651 GLN A O 1
ATOM 5266 N N . VAL A 1 652 ? -13.297 -31.641 -9.102 1 86.88 652 VAL A N 1
ATOM 5267 C CA . VAL A 1 652 ? -14.688 -31.281 -8.859 1 86.88 652 VAL A CA 1
ATOM 5268 C C . VAL A 1 652 ? -15.484 -31.375 -10.156 1 86.88 652 VAL A C 1
ATOM 5270 O O . VAL A 1 652 ? -15.031 -30.922 -11.203 1 86.88 652 VAL A O 1
ATOM 5273 N N . GLU A 1 653 ? -16.625 -32.062 -10.047 1 85.19 653 GLU A N 1
ATOM 5274 C CA . GLU A 1 653 ? -17.5 -32.156 -11.203 1 85.19 653 GLU A CA 1
ATOM 5275 C C . GLU A 1 653 ? -18.625 -31.109 -11.141 1 85.19 653 GLU A C 1
ATOM 5277 O O . GLU A 1 653 ? -19.266 -30.953 -10.094 1 85.19 653 GLU A O 1
ATOM 5282 N N . ILE A 1 654 ? -18.828 -30.453 -12.195 1 87.19 654 ILE A N 1
ATOM 5283 C CA . ILE A 1 654 ? -19.906 -29.484 -12.336 1 87.19 654 ILE A CA 1
ATOM 5284 C C . ILE A 1 654 ? -20.953 -30.016 -13.328 1 87.19 654 ILE A C 1
ATOM 5286 O O . ILE A 1 654 ? -20.641 -30.219 -14.508 1 87.19 654 ILE A O 1
ATOM 5290 N N . SER A 1 655 ? -22.094 -30.156 -12.844 1 84.5 655 SER A N 1
ATOM 5291 C CA . SER A 1 655 ? -23.141 -30.719 -13.68 1 84.5 655 SER A CA 1
ATOM 5292 C C . SER A 1 655 ? -23.828 -29.641 -14.508 1 84.5 655 SER A C 1
ATOM 5294 O O . SER A 1 655 ? -23.781 -28.453 -14.164 1 84.5 655 SER A O 1
ATOM 5296 N N . GLN A 1 656 ? -24.453 -30.125 -15.523 1 78.88 656 GLN A N 1
ATOM 5297 C CA . GLN A 1 656 ? -25.203 -29.219 -16.391 1 78.88 656 GLN A CA 1
ATOM 5298 C C . GLN A 1 656 ? -26.375 -28.578 -15.648 1 78.88 656 GLN A C 1
ATOM 5300 O O . GLN A 1 656 ? -26.938 -29.188 -14.734 1 78.88 656 GLN A O 1
ATOM 5305 N N . PRO A 1 657 ? -26.609 -27.406 -16.016 1 76.06 657 PRO A N 1
ATOM 5306 C CA . PRO A 1 657 ? -27.719 -26.734 -15.344 1 76.06 657 PRO A CA 1
ATOM 5307 C C . PRO A 1 657 ? -29.078 -27.391 -15.648 1 76.06 657 PRO A C 1
ATOM 5309 O O . PRO A 1 657 ? -29.312 -27.844 -16.766 1 76.06 657 PRO A O 1
ATOM 5312 N N . THR A 1 658 ? -29.875 -27.516 -14.602 1 65.12 658 THR A N 1
ATOM 5313 C CA . THR A 1 658 ? -31.203 -28.078 -14.758 1 65.12 658 THR A CA 1
ATOM 5314 C C . THR A 1 658 ? -32.125 -27.078 -15.445 1 65.12 658 THR A C 1
ATOM 5316 O O . THR A 1 658 ? -33.094 -27.469 -16.125 1 65.12 658 THR A O 1
ATOM 5319 N N . LYS A 1 659 ? -31.797 -25.781 -15.18 1 64.19 659 LYS A N 1
ATOM 5320 C CA . LYS A 1 659 ? -32.594 -24.734 -15.773 1 64.19 659 LYS A CA 1
ATOM 5321 C C . LYS A 1 659 ? -31.75 -23.812 -16.656 1 64.19 659 LYS A C 1
ATOM 5323 O O . LYS A 1 659 ? -30.562 -23.609 -16.391 1 64.19 659 LYS A O 1
ATOM 5328 N N . LEU A 1 660 ? -32.312 -23.391 -17.672 1 59.22 660 LEU A N 1
ATOM 5329 C CA . LEU A 1 660 ? -31.656 -22.531 -18.641 1 59.22 660 LEU A CA 1
ATOM 5330 C C . LEU A 1 660 ? -31.266 -21.203 -18.016 1 59.22 660 LEU A C 1
ATOM 5332 O O . LEU A 1 660 ? -30.391 -20.5 -18.531 1 59.22 660 LEU A O 1
ATOM 5336 N N . THR A 1 661 ? -31.859 -20.859 -16.859 1 62.41 661 THR A N 1
ATOM 5337 C CA . THR A 1 661 ? -31.578 -19.578 -16.234 1 62.41 661 THR A CA 1
ATOM 5338 C C . THR A 1 661 ? -30.344 -19.656 -15.352 1 62.41 661 THR A C 1
ATOM 5340 O O . THR A 1 661 ? -29.844 -18.641 -14.859 1 62.41 661 THR A O 1
ATOM 5343 N N . LYS A 1 662 ? -29.875 -20.828 -15.289 1 72.12 662 LYS A N 1
ATOM 5344 C CA . LYS A 1 662 ? -28.703 -21 -14.43 1 72.12 662 LYS A CA 1
ATOM 5345 C C . LYS A 1 662 ? -27.406 -20.906 -15.234 1 72.12 662 LYS A C 1
ATOM 5347 O O . LYS A 1 662 ? -27.406 -21.172 -16.438 1 72.12 662 LYS A O 1
ATOM 5352 N N . PRO A 1 663 ? -26.438 -20.547 -14.633 1 75.38 663 PRO A N 1
ATOM 5353 C CA . PRO A 1 663 ? -25.188 -20.359 -15.359 1 75.38 663 PRO A CA 1
ATOM 5354 C C . PRO A 1 663 ? -24.688 -21.641 -16.016 1 75.38 663 PRO A C 1
ATOM 5356 O O . PRO A 1 663 ? -24.828 -22.719 -15.445 1 75.38 663 PRO A O 1
ATOM 5359 N N . CYS A 1 664 ? -24.109 -21.406 -17.188 1 75.88 664 CYS A N 1
ATOM 5360 C CA . CYS A 1 664 ? -23.5 -22.516 -17.906 1 75.88 664 CYS A CA 1
ATOM 5361 C C . CYS A 1 664 ? -22.219 -22.969 -17.219 1 75.88 664 CYS A C 1
ATOM 5363 O O . CYS A 1 664 ? -21.594 -22.203 -16.484 1 75.88 664 CYS A O 1
ATOM 5365 N N . VAL A 1 665 ? -21.891 -24.234 -17.422 1 80.06 665 VAL A N 1
ATOM 5366 C CA . VAL A 1 665 ? -20.719 -24.828 -16.797 1 80.06 665 VAL A CA 1
ATOM 5367 C C . VAL A 1 665 ? -19.469 -24.031 -17.172 1 80.06 665 VAL A C 1
ATOM 5369 O O . VAL A 1 665 ? -18.609 -23.797 -16.312 1 80.06 665 VAL A O 1
ATOM 5372 N N . LYS A 1 666 ? -19.406 -23.656 -18.391 1 76 666 LYS A N 1
ATOM 5373 C CA . LYS A 1 666 ? -18.25 -22.875 -18.844 1 76 666 LYS A CA 1
ATOM 5374 C C . LYS A 1 666 ? -18.109 -21.578 -18.047 1 76 666 LYS A C 1
ATOM 5376 O O . LYS A 1 666 ? -17 -21.172 -17.703 1 76 666 LYS A O 1
ATOM 5381 N N . ASP A 1 667 ? -19.219 -21.031 -17.828 1 76.56 667 ASP A N 1
ATOM 5382 C CA . ASP A 1 667 ? -19.219 -19.766 -17.078 1 76.56 667 ASP A CA 1
ATOM 5383 C C . ASP A 1 667 ? -18.828 -19.984 -15.625 1 76.56 667 ASP A C 1
ATOM 5385 O O . ASP A 1 667 ? -18.109 -19.172 -15.047 1 76.56 667 ASP A O 1
ATOM 5389 N N . ILE A 1 668 ? -19.297 -21.016 -15.141 1 83.25 668 ILE A N 1
ATOM 5390 C CA . ILE A 1 668 ? -18.953 -21.344 -13.758 1 83.25 668 ILE A CA 1
ATOM 5391 C C . ILE A 1 668 ? -17.453 -21.547 -13.633 1 83.25 668 ILE A C 1
ATOM 5393 O O . ILE A 1 668 ? -16.828 -21.062 -12.688 1 83.25 668 ILE A O 1
ATOM 5397 N N . ILE A 1 669 ? -16.953 -22.203 -14.57 1 83.81 669 ILE A N 1
ATOM 5398 C CA . ILE A 1 669 ? -15.523 -22.5 -14.531 1 83.81 669 ILE A CA 1
ATOM 5399 C C . ILE A 1 669 ? -14.719 -21.219 -14.68 1 83.81 669 ILE A C 1
ATOM 5401 O O . ILE A 1 669 ? -13.758 -20.984 -13.938 1 83.81 669 ILE A O 1
ATOM 5405 N N . SER A 1 670 ? -15.086 -20.469 -15.594 1 79.75 670 SER A N 1
ATOM 5406 C CA . SER A 1 670 ? -14.391 -19.203 -15.805 1 79.75 670 SER A CA 1
ATOM 5407 C C . SER A 1 670 ? -14.492 -18.312 -14.578 1 79.75 670 SER A C 1
ATOM 5409 O O . SER A 1 670 ? -13.516 -17.656 -14.195 1 79.75 670 SER A O 1
ATOM 5411 N N . ASN A 1 671 ? -15.602 -18.266 -13.984 1 84.12 671 ASN A N 1
ATOM 5412 C CA . ASN A 1 671 ? -15.805 -17.469 -12.789 1 84.12 671 ASN A CA 1
ATOM 5413 C C . ASN A 1 671 ? -14.977 -17.984 -11.617 1 84.12 671 ASN A C 1
ATOM 5415 O O . ASN A 1 671 ? -14.375 -17.203 -10.875 1 84.12 671 ASN A O 1
ATOM 5419 N N . LEU A 1 672 ? -15.062 -19.219 -11.531 1 88.69 672 LEU A N 1
ATOM 5420 C CA . LEU A 1 672 ? -14.297 -19.828 -10.453 1 88.69 672 LEU A CA 1
ATOM 5421 C C . LEU A 1 672 ? -12.805 -19.562 -10.625 1 88.69 672 LEU A C 1
ATOM 5423 O O . LEU A 1 672 ? -12.102 -19.281 -9.648 1 88.69 672 LEU A O 1
ATOM 5427 N N . ASP A 1 673 ? -12.398 -19.672 -11.805 1 87.31 673 ASP A N 1
ATOM 5428 C CA . ASP A 1 673 ? -11 -19.391 -12.086 1 87.31 673 ASP A CA 1
ATOM 5429 C C . ASP A 1 673 ? -10.641 -17.953 -11.719 1 87.31 673 ASP A C 1
ATOM 5431 O O . ASP A 1 673 ? -9.625 -17.703 -11.07 1 87.31 673 ASP A O 1
ATOM 5435 N N . SER A 1 674 ? -11.438 -17.125 -12.102 1 84.31 674 SER A N 1
ATOM 5436 C CA . SER A 1 674 ? -11.227 -15.719 -11.797 1 84.31 674 SER A CA 1
ATOM 5437 C C . SER A 1 674 ? -11.25 -15.469 -10.289 1 84.31 674 SER A C 1
ATOM 5439 O O . SER A 1 674 ? -10.43 -14.711 -9.766 1 84.31 674 SER A O 1
ATOM 5441 N N . LEU A 1 675 ? -12.141 -16.062 -9.641 1 88.69 675 LEU A N 1
ATOM 5442 C CA . LEU A 1 675 ? -12.273 -15.898 -8.195 1 88.69 675 LEU A CA 1
ATOM 5443 C C . LEU A 1 675 ? -11.039 -16.422 -7.473 1 88.69 675 LEU A C 1
ATOM 5445 O O . LEU A 1 675 ? -10.516 -15.758 -6.57 1 88.69 675 LEU A O 1
ATOM 5449 N N . ILE A 1 676 ? -10.586 -17.5 -7.895 1 89 676 ILE A N 1
ATOM 5450 C CA . ILE A 1 676 ? -9.461 -18.125 -7.215 1 89 676 ILE A CA 1
ATOM 5451 C C . ILE A 1 676 ? -8.18 -17.344 -7.512 1 89 676 ILE A C 1
ATOM 5453 O O . ILE A 1 676 ? -7.391 -17.062 -6.605 1 89 676 ILE A O 1
ATOM 5457 N N . ARG A 1 677 ? -8.047 -16.953 -8.688 1 82.31 677 ARG A N 1
ATOM 5458 C CA . ARG A 1 677 ? -6.832 -16.234 -9.078 1 82.31 677 ARG A CA 1
ATOM 5459 C C . ARG A 1 677 ? -6.75 -14.875 -8.406 1 82.31 677 ARG A C 1
ATOM 5461 O O . ARG A 1 677 ? -5.66 -14.328 -8.234 1 82.31 677 ARG A O 1
ATOM 5468 N N . ASN A 1 678 ? -7.906 -14.367 -8.031 1 83.81 678 ASN A N 1
ATOM 5469 C CA . ASN A 1 678 ? -7.98 -13.078 -7.363 1 83.81 678 ASN A CA 1
ATOM 5470 C C . ASN A 1 678 ? -8.539 -13.203 -5.949 1 83.81 678 ASN A C 1
ATOM 5472 O O . ASN A 1 678 ? -9.359 -12.391 -5.527 1 83.81 678 ASN A O 1
ATOM 5476 N N . LYS A 1 679 ? -8.125 -14.148 -5.297 1 87.75 679 LYS A N 1
ATOM 5477 C CA . LYS A 1 679 ? -8.742 -14.547 -4.035 1 87.75 679 LYS A CA 1
ATOM 5478 C C . LYS A 1 679 ? -8.664 -13.43 -3.004 1 87.75 679 LYS A C 1
ATOM 5480 O O . LYS A 1 679 ? -9.57 -13.258 -2.189 1 87.75 679 LYS A O 1
ATOM 5485 N N . ASP A 1 680 ? -7.68 -12.508 -2.984 1 80.31 680 ASP A N 1
ATOM 5486 C CA . ASP A 1 680 ? -7.52 -11.453 -1.988 1 80.31 680 ASP A CA 1
ATOM 5487 C C . ASP A 1 680 ? -8.586 -10.375 -2.152 1 80.31 680 ASP A C 1
ATOM 5489 O O . ASP A 1 680 ? -8.844 -9.602 -1.229 1 80.31 680 ASP A O 1
ATOM 5493 N N . PHE A 1 681 ? -9.234 -10.445 -3.307 1 86.12 681 PHE A N 1
ATOM 5494 C CA . PHE A 1 681 ? -10.18 -9.375 -3.611 1 86.12 681 PHE A CA 1
ATOM 5495 C C . PHE A 1 681 ? -11.594 -9.922 -3.742 1 86.12 681 PHE A C 1
ATOM 5497 O O . PHE A 1 681 ? -12.508 -9.203 -4.164 1 86.12 681 PHE A O 1
ATOM 5504 N N . THR A 1 682 ? -11.625 -11.148 -3.518 1 87 682 THR A N 1
ATOM 5505 C CA . THR A 1 682 ? -12.922 -11.797 -3.67 1 87 682 THR A CA 1
ATOM 5506 C C . THR A 1 682 ? -13.336 -12.5 -2.377 1 87 682 THR A C 1
ATOM 5508 O O . THR A 1 682 ? -12.617 -12.43 -1.373 1 87 682 THR A O 1
ATOM 5511 N N . LEU A 1 683 ? -14.453 -13.133 -2.396 1 85 683 LEU A N 1
ATOM 5512 C CA . LEU A 1 683 ? -15 -13.805 -1.226 1 85 683 LEU A CA 1
ATOM 5513 C C . LEU A 1 683 ? -14.234 -15.086 -0.921 1 85 683 LEU A C 1
ATOM 5515 O O . LEU A 1 683 ? -14.352 -15.633 0.175 1 85 683 LEU A O 1
ATOM 5519 N N . ILE A 1 684 ? -13.43 -15.484 -1.83 1 87.5 684 ILE A N 1
ATOM 5520 C CA . ILE A 1 684 ? -12.727 -16.75 -1.671 1 87.5 684 ILE A CA 1
ATOM 5521 C C . ILE A 1 684 ? -11.852 -16.703 -0.418 1 87.5 684 ILE A C 1
ATOM 5523 O O . ILE A 1 684 ? -11.719 -17.688 0.297 1 87.5 684 ILE A O 1
ATOM 5527 N N . SER A 1 685 ? -11.344 -15.602 -0.167 1 84.81 685 SER A N 1
ATOM 5528 C CA . SER A 1 685 ? -10.438 -15.484 0.973 1 84.81 685 SER A CA 1
ATOM 5529 C C . SER A 1 685 ? -11.211 -15.352 2.281 1 84.81 685 SER A C 1
ATOM 5531 O O . SER A 1 685 ? -10.648 -15.523 3.363 1 84.81 685 SER A O 1
ATOM 5533 N N . HIS A 1 686 ? -12.5 -15.141 2.207 1 78.75 686 HIS A N 1
ATOM 5534 C CA . HIS A 1 686 ? -13.289 -14.898 3.41 1 78.75 686 HIS A CA 1
ATOM 5535 C C . HIS A 1 686 ? -13.805 -16.203 4.004 1 78.75 686 HIS A C 1
ATOM 5537 O O . HIS A 1 686 ? -14.227 -16.234 5.16 1 78.75 686 HIS A O 1
ATOM 5543 N N . TYR A 1 687 ? -13.766 -17.219 3.244 1 83.44 687 TYR A N 1
ATOM 5544 C CA . TYR A 1 687 ? -14.172 -18.531 3.734 1 83.44 687 TYR A CA 1
ATOM 5545 C C . TYR A 1 687 ? -12.953 -19.375 4.078 1 83.44 687 TYR A C 1
ATOM 5547 O O . TYR A 1 687 ? -11.938 -19.328 3.391 1 83.44 687 TYR A O 1
ATOM 5555 N N . PRO A 1 688 ? -13.008 -20.031 5.098 1 86.88 688 PRO A N 1
ATOM 5556 C CA . PRO A 1 688 ? -11.82 -20.734 5.613 1 86.88 688 PRO A CA 1
ATOM 5557 C C . PRO A 1 688 ? -11.281 -21.766 4.641 1 86.88 688 PRO A C 1
ATOM 5559 O O . PRO A 1 688 ? -10.062 -21.922 4.504 1 86.88 688 PRO A O 1
ATOM 5562 N N . LEU A 1 689 ? -12.148 -22.516 3.941 1 90.88 689 LEU A N 1
ATOM 5563 C CA . LEU A 1 689 ? -11.672 -23.609 3.117 1 90.88 689 LEU A CA 1
ATOM 5564 C C . LEU A 1 689 ? -11.305 -23.125 1.718 1 90.88 689 LEU A C 1
ATOM 5566 O O . LEU A 1 689 ? -10.312 -23.578 1.142 1 90.88 689 LEU A O 1
ATOM 5570 N N . THR A 1 690 ? -12.094 -22.297 1.181 1 91.88 690 THR A N 1
ATOM 5571 C CA . THR A 1 690 ? -11.781 -21.797 -0.156 1 91.88 690 THR A CA 1
ATOM 5572 C C . THR A 1 690 ? -10.508 -20.953 -0.136 1 91.88 690 THR A C 1
ATOM 5574 O O . THR A 1 690 ? -9.828 -20.828 -1.154 1 91.88 690 THR A O 1
ATOM 5577 N N . ASN A 1 691 ? -10.195 -20.406 1.007 1 91.62 691 ASN A N 1
ATOM 5578 C CA . ASN A 1 691 ? -8.953 -19.641 1.143 1 91.62 691 ASN A CA 1
ATOM 5579 C C . ASN A 1 691 ? -7.727 -20.531 0.949 1 91.62 691 ASN A C 1
ATOM 5581 O O . ASN A 1 691 ? -6.629 -20.031 0.703 1 91.62 691 ASN A O 1
ATOM 5585 N N . LEU A 1 692 ? -7.953 -21.844 1.017 1 91.5 692 LEU A N 1
ATOM 5586 C CA . LEU A 1 692 ? -6.848 -22.781 0.894 1 91.5 692 LEU A CA 1
ATOM 5587 C C . LEU A 1 692 ? -6.547 -23.078 -0.571 1 91.5 692 LEU A C 1
ATOM 5589 O O . LEU A 1 692 ? -5.602 -23.812 -0.879 1 91.5 692 LEU A O 1
ATOM 5593 N N . LEU A 1 693 ? -7.352 -22.547 -1.432 1 90.94 693 LEU A N 1
ATOM 5594 C CA . LEU A 1 693 ? -7.125 -22.766 -2.855 1 90.94 693 LEU A CA 1
ATOM 5595 C C . LEU A 1 693 ? -5.949 -21.938 -3.354 1 90.94 693 LEU A C 1
ATOM 5597 O O . LEU A 1 693 ? -5.727 -20.812 -2.877 1 90.94 693 LEU A O 1
ATOM 5601 N N . ASP A 1 694 ? -5.301 -22.469 -4.297 1 86.5 694 ASP A N 1
ATOM 5602 C CA . ASP A 1 694 ? -4.09 -21.859 -4.844 1 86.5 694 ASP A CA 1
ATOM 5603 C C . ASP A 1 694 ? -4.422 -20.828 -5.914 1 86.5 694 ASP A C 1
ATOM 5605 O O . ASP A 1 694 ? -4.91 -21.172 -6.992 1 86.5 694 ASP A O 1
ATOM 5609 N N . GLU A 1 695 ? -4.105 -19.672 -5.707 1 83.88 695 GLU A N 1
ATOM 5610 C CA . GLU A 1 695 ? -4.449 -18.578 -6.613 1 83.88 695 GLU A CA 1
ATOM 5611 C C . GLU A 1 695 ? -3.621 -18.641 -7.891 1 83.88 695 GLU A C 1
ATOM 5613 O O . GLU A 1 695 ? -4.035 -18.125 -8.93 1 83.88 695 GLU A O 1
ATOM 5618 N N . ASP A 1 696 ? -2.521 -19.266 -7.809 1 71.25 696 ASP A N 1
ATOM 5619 C CA . ASP A 1 696 ? -1.643 -19.328 -8.969 1 71.25 696 ASP A CA 1
ATOM 5620 C C . ASP A 1 696 ? -2.133 -20.375 -9.969 1 71.25 696 ASP A C 1
ATOM 5622 O O . ASP A 1 696 ? -1.883 -20.266 -11.172 1 71.25 696 ASP A O 1
ATOM 5626 N N . PHE A 1 697 ? -2.848 -21.344 -9.43 1 75.12 697 PHE A N 1
ATOM 5627 C CA . PHE A 1 697 ? -3.336 -22.453 -10.25 1 75.12 697 PHE A CA 1
ATOM 5628 C C . PHE A 1 697 ? -4.691 -22.109 -10.859 1 75.12 697 PHE A C 1
ATOM 5630 O O . PHE A 1 697 ? -4.973 -22.469 -12 1 75.12 697 PHE A O 1
ATOM 5637 N N . GLY A 1 698 ? -5.438 -21.453 -10.195 1 83.44 698 GLY A N 1
ATOM 5638 C CA . GLY A 1 698 ? -6.805 -21.234 -10.633 1 83.44 698 GLY A CA 1
ATOM 5639 C C . GLY A 1 698 ? -7.602 -22.516 -10.766 1 83.44 698 GLY A C 1
ATOM 5640 O O . GLY A 1 698 ? -7.652 -23.328 -9.828 1 83.44 698 GLY A O 1
ATOM 5641 N N . THR A 1 699 ? -8.352 -22.625 -11.844 1 84.06 699 THR A N 1
ATOM 5642 C CA . THR A 1 699 ? -9.094 -23.844 -12.172 1 84.06 699 THR A CA 1
ATOM 5643 C C . THR A 1 699 ? -8.781 -24.297 -13.586 1 84.06 699 THR A C 1
ATOM 5645 O O . THR A 1 699 ? -8.469 -23.484 -14.461 1 84.06 699 THR A O 1
ATOM 5648 N N . THR A 1 700 ? -8.68 -25.578 -13.719 1 76.5 700 THR A N 1
ATOM 5649 C CA . THR A 1 700 ? -8.477 -26.156 -15.047 1 76.5 700 THR A CA 1
ATOM 5650 C C . THR A 1 700 ? -9.43 -27.328 -15.289 1 76.5 700 THR A C 1
ATOM 5652 O O . THR A 1 700 ? -9.805 -28.031 -14.352 1 76.5 700 THR A O 1
ATOM 5655 N N . ILE A 1 701 ? -10.094 -27.359 -16.453 1 69 701 ILE A N 1
ATOM 5656 C CA . ILE A 1 701 ? -10.938 -28.484 -16.812 1 69 701 ILE A CA 1
ATOM 5657 C C . ILE A 1 701 ? -10.094 -29.75 -16.906 1 69 701 ILE A C 1
ATOM 5659 O O . ILE A 1 701 ? -8.969 -29.719 -17.391 1 69 701 ILE A O 1
ATOM 5663 N N . THR A 1 702 ? -10.875 -30.719 -16.094 1 61.5 702 THR A N 1
ATOM 5664 C CA . THR A 1 702 ? -10.211 -32.031 -16.219 1 61.5 702 THR A CA 1
ATOM 5665 C C . THR A 1 702 ? -9.969 -32.344 -17.688 1 61.5 702 THR A C 1
ATOM 5667 O O . THR A 1 702 ? -10.859 -32.219 -18.516 1 61.5 702 THR A O 1
ATOM 5670 N N . PRO A 1 703 ? -9.008 -32.469 -17.859 1 47.31 703 PRO A N 1
ATOM 5671 C CA . PRO A 1 703 ? -8.82 -32.844 -19.266 1 47.31 703 PRO A CA 1
ATOM 5672 C C . PRO A 1 703 ? -9.648 -34.062 -19.656 1 47.31 703 PRO A C 1
ATOM 5674 O O . PRO A 1 703 ? -9.891 -34.938 -18.828 1 47.31 703 PRO A O 1
ATOM 5677 N N . ASP A 1 704 ? -11.102 -34 -20.281 1 44.12 704 ASP A N 1
ATOM 5678 C CA . ASP A 1 704 ? -11.93 -35.125 -20.75 1 44.12 704 ASP A CA 1
ATOM 5679 C C . ASP A 1 704 ? -11.188 -36.469 -20.609 1 44.12 704 ASP A C 1
ATOM 5681 O O . ASP A 1 704 ? -10.016 -36.562 -20.984 1 44.12 704 ASP A O 1
ATOM 5685 N N . GLY A 1 705 ? -11.805 -37.031 -19.469 1 43.06 705 GLY A N 1
ATOM 5686 C CA . GLY A 1 705 ? -11.375 -38.375 -19.094 1 43.06 705 GLY A CA 1
ATOM 5687 C C . GLY A 1 705 ? -10.906 -39.188 -20.281 1 43.06 705 GLY A C 1
ATOM 5688 O O . GLY A 1 705 ? -10.172 -40.156 -20.125 1 43.06 705 GLY A O 1
ATOM 5689 N N . TRP A 1 706 ? -12.164 -39.281 -20.984 1 38.34 706 TRP A N 1
ATOM 5690 C CA . TRP A 1 706 ? -11.859 -40.031 -22.203 1 38.34 706 TRP A CA 1
ATOM 5691 C C . TRP A 1 706 ? -10.711 -39.375 -22.969 1 38.34 706 TRP A C 1
ATOM 5693 O O . TRP A 1 706 ? -10.93 -38.562 -23.844 1 38.34 706 TRP A O 1
ATOM 5703 N N . ASN A 1 707 ? -10.133 -39.031 -22.141 1 41.41 707 ASN A N 1
ATOM 5704 C CA . ASN A 1 707 ? -8.969 -38.406 -22.719 1 41.41 707 ASN A CA 1
ATOM 5705 C C . ASN A 1 707 ? -8.344 -39.25 -23.828 1 41.41 707 ASN A C 1
ATOM 5707 O O . ASN A 1 707 ? -8.609 -40.438 -23.922 1 41.41 707 ASN A O 1
ATOM 5711 N N . ALA A 1 708 ? -7.879 -38.719 -24.641 1 40.88 708 ALA A N 1
ATOM 5712 C CA . ALA A 1 708 ? -7.359 -39.469 -25.781 1 40.88 708 ALA A CA 1
ATOM 5713 C C . ALA A 1 708 ? -6.594 -40.719 -25.344 1 40.88 708 ALA A C 1
ATOM 5715 O O . ALA A 1 708 ? -6.668 -41.75 -25.984 1 40.88 708 ALA A O 1
ATOM 5716 N N . LYS A 1 709 ? -6.375 -40.844 -24 1 42.78 709 LYS A N 1
ATOM 5717 C CA . LYS A 1 709 ? -5.668 -41.969 -23.438 1 42.78 709 LYS A CA 1
ATOM 5718 C C . LYS A 1 709 ? -6.637 -43.094 -23.078 1 42.78 709 LYS A C 1
ATOM 5720 O O . LYS A 1 709 ? -6.352 -44.281 -23.328 1 42.78 709 LYS A O 1
ATOM 5725 N N . MET A 1 710 ? -7.785 -42.781 -22.531 1 45.25 710 MET A N 1
ATOM 5726 C CA . MET A 1 710 ? -8.75 -43.812 -22.156 1 45.25 710 MET A CA 1
ATOM 5727 C C . MET A 1 710 ? -9.406 -44.406 -23.391 1 45.25 710 MET A C 1
ATOM 5729 O O . MET A 1 710 ? -9.617 -45.625 -23.453 1 45.25 710 MET A O 1
ATOM 5733 N N . LYS A 1 711 ? -9.703 -43.656 -24.219 1 47.22 711 LYS A N 1
ATOM 5734 C CA . LYS A 1 711 ? -10.305 -44.125 -25.469 1 47.22 711 LYS A CA 1
ATOM 5735 C C . LYS A 1 711 ? -9.359 -45.094 -26.188 1 47.22 711 LYS A C 1
ATOM 5737 O O . LYS A 1 711 ? -9.789 -46.125 -26.672 1 47.22 711 LYS A O 1
ATOM 5742 N N . LEU A 1 712 ? -8.125 -44.875 -25.969 1 42.78 712 LEU A N 1
ATOM 5743 C CA . LEU A 1 712 ? -7.086 -45.688 -26.562 1 42.78 712 LEU A CA 1
ATOM 5744 C C . LEU A 1 712 ? -6.906 -47 -25.781 1 42.78 712 LEU A C 1
ATOM 5746 O O . LEU A 1 712 ? -6.746 -48.062 -26.375 1 42.78 712 LEU A O 1
ATOM 5750 N N . SER A 1 713 ? -7.176 -46.875 -24.516 1 50.59 713 SER A N 1
ATOM 5751 C CA . SER A 1 713 ? -7.121 -48.094 -23.703 1 50.59 713 SER A CA 1
ATOM 5752 C C . SER A 1 713 ? -8.312 -49 -23.984 1 50.59 713 SER A C 1
ATOM 5754 O O . SER A 1 713 ? -8.164 -50.219 -24.047 1 50.59 713 SER A O 1
ATOM 5756 N N . LEU A 1 714 ? -9.289 -48.375 -24.234 1 53.59 714 LEU A N 1
ATOM 5757 C CA . LEU A 1 714 ? -10.484 -49.156 -24.516 1 53.59 714 LEU A CA 1
ATOM 5758 C C . LEU A 1 714 ? -10.398 -49.812 -25.891 1 53.59 714 LEU A C 1
ATOM 5760 O O . LEU A 1 714 ? -10.844 -50.969 -26.062 1 53.59 714 LEU A O 1
ATOM 5764 N N . ILE A 1 715 ? -9.773 -49.094 -26.656 1 50.19 715 ILE A N 1
ATOM 5765 C CA . ILE A 1 715 ? -9.609 -49.656 -27.984 1 50.19 715 ILE A CA 1
ATOM 5766 C C . ILE A 1 715 ? -8.609 -50.812 -27.938 1 50.19 715 ILE A C 1
ATOM 5768 O O . ILE A 1 715 ? -8.828 -51.875 -28.547 1 50.19 715 ILE A O 1
ATOM 5772 N N . PHE A 1 716 ? -7.656 -50.781 -27.016 1 53.5 716 PHE A N 1
ATOM 5773 C CA . PHE A 1 716 ? -6.68 -51.844 -26.812 1 53.5 716 PHE A CA 1
ATOM 5774 C C . PHE A 1 716 ? -7.328 -53.031 -26.125 1 53.5 716 PHE A C 1
ATOM 5776 O O . PHE A 1 716 ? -7.078 -54.188 -26.516 1 53.5 716 PHE A O 1
ATOM 5783 N N . PHE A 1 717 ? -8.266 -52.719 -25.234 1 57.25 717 PHE A N 1
ATOM 5784 C CA . PHE A 1 717 ? -8.906 -53.812 -24.516 1 57.25 717 PHE A CA 1
ATOM 5785 C C . PHE A 1 717 ? -9.945 -54.5 -25.406 1 57.25 717 PHE A C 1
ATOM 5787 O O . PHE A 1 717 ? -10.047 -55.719 -25.391 1 57.25 717 PHE A O 1
ATOM 5794 N N . SER A 1 718 ? -10.43 -53.656 -26.188 1 57.75 718 SER A N 1
ATOM 5795 C CA . SER A 1 718 ? -11.445 -54.219 -27.078 1 57.75 718 SER A CA 1
ATOM 5796 C C . SER A 1 718 ? -10.797 -55 -28.219 1 57.75 718 SER A C 1
ATOM 5798 O O . SER A 1 718 ? -11.281 -56.062 -28.609 1 57.75 718 SER A O 1
ATOM 5800 N N . GLY A 1 719 ? -9.758 -54.469 -28.594 1 58.22 719 GLY A N 1
ATOM 5801 C CA . GLY A 1 719 ? -9.008 -55.188 -29.609 1 58.22 719 GLY A CA 1
ATOM 5802 C C . GLY A 1 719 ? -8.406 -56.5 -29.109 1 58.22 719 GLY A C 1
ATOM 5803 O O . GLY A 1 719 ? -8.453 -57.5 -29.797 1 58.22 719 GLY A O 1
ATOM 5804 N N . GLY A 1 720 ? -8.008 -56.531 -27.828 1 62.62 720 GLY A N 1
ATOM 5805 C CA . GLY A 1 720 ? -7.547 -57.75 -27.203 1 62.62 720 GLY A CA 1
ATOM 5806 C C . GLY A 1 720 ? -8.648 -58.781 -27.016 1 62.62 720 GLY A C 1
ATOM 5807 O O . GLY A 1 720 ? -8.438 -59.969 -27.234 1 62.62 720 GLY A O 1
ATOM 5808 N N . ALA A 1 721 ? -9.727 -58.219 -26.766 1 62.75 721 ALA A N 1
ATOM 5809 C CA . ALA A 1 721 ? -10.867 -59.125 -26.578 1 62.75 721 ALA A CA 1
ATOM 5810 C C . ALA A 1 721 ? -11.297 -59.781 -27.891 1 62.75 721 ALA A C 1
ATOM 5812 O O . ALA A 1 721 ? -11.578 -60.969 -27.938 1 62.75 721 ALA A O 1
ATOM 5813 N N . ILE A 1 722 ? -11.258 -58.969 -28.875 1 62.5 722 ILE A N 1
ATOM 5814 C CA . ILE A 1 722 ? -11.656 -59.5 -30.172 1 62.5 722 ILE A CA 1
ATOM 5815 C C . ILE A 1 722 ? -10.625 -60.531 -30.641 1 62.5 722 ILE A C 1
ATOM 5817 O O . ILE A 1 722 ? -10.992 -61.562 -31.188 1 62.5 722 ILE A O 1
ATOM 5821 N N . LEU A 1 723 ? -9.375 -60.344 -30.234 1 66.56 723 LEU A N 1
ATOM 5822 C CA . LEU A 1 723 ? -8.312 -61.281 -30.578 1 66.56 723 LEU A CA 1
ATOM 5823 C C . LEU A 1 723 ? -8.5 -62.594 -29.844 1 66.56 723 LEU A C 1
ATOM 5825 O O . LEU A 1 723 ? -8.336 -63.656 -30.438 1 66.56 723 LEU A O 1
ATOM 5829 N N . ILE A 1 724 ? -8.953 -62.531 -28.688 1 71.69 724 ILE A N 1
ATOM 5830 C CA . ILE A 1 724 ? -9.164 -63.75 -27.906 1 71.69 724 ILE A CA 1
ATOM 5831 C C . ILE A 1 724 ? -10.383 -64.5 -28.438 1 71.69 724 ILE A C 1
ATOM 5833 O O . ILE A 1 724 ? -10.375 -65.75 -28.516 1 71.69 724 ILE A O 1
ATOM 5837 N N . ILE A 1 725 ? -11.258 -63.719 -28.938 1 68.56 725 ILE A N 1
ATOM 5838 C CA . ILE A 1 725 ? -12.461 -64.375 -29.484 1 68.56 725 ILE A CA 1
ATOM 5839 C C . ILE A 1 725 ? -12.133 -65 -30.812 1 68.56 725 ILE A C 1
ATOM 5841 O O . ILE A 1 725 ? -12.555 -66.125 -31.078 1 68.56 725 ILE A O 1
ATOM 5845 N N . VAL A 1 726 ? -11.383 -64.375 -31.422 1 65.69 726 VAL A N 1
ATOM 5846 C CA . VAL A 1 726 ? -11 -64.938 -32.719 1 65.69 726 VAL A CA 1
ATOM 5847 C C . VAL A 1 726 ? -10.148 -66.188 -32.5 1 65.69 726 VAL A C 1
ATOM 5849 O O . VAL A 1 726 ? -10.359 -67.188 -33.156 1 65.69 726 VAL A O 1
ATOM 5852 N N . ILE A 1 727 ? -9.305 -66.25 -31.484 1 71.19 727 ILE A N 1
ATOM 5853 C CA . ILE A 1 727 ? -8.5 -67.438 -31.141 1 71.19 727 ILE A CA 1
ATOM 5854 C C . ILE A 1 727 ? -9.414 -68.562 -30.672 1 71.19 727 ILE A C 1
ATOM 5856 O O . ILE A 1 727 ? -9.203 -69.75 -31.031 1 71.19 727 ILE A O 1
ATOM 5860 N N . PHE A 1 728 ? -10.484 -68.25 -30.031 1 70 728 PHE A N 1
ATOM 5861 C CA . PHE A 1 728 ? -11.422 -69.25 -29.531 1 70 728 PHE A CA 1
ATOM 5862 C C . PHE A 1 728 ? -12.133 -69.938 -30.688 1 70 728 PHE A C 1
ATOM 5864 O O . PHE A 1 728 ? -12.211 -71.188 -30.719 1 70 728 PHE A O 1
ATOM 5871 N N . PHE A 1 729 ? -12.406 -69.188 -31.656 1 67.38 729 PHE A N 1
ATOM 5872 C CA . PHE A 1 729 ? -13.148 -69.75 -32.75 1 67.38 729 PHE A CA 1
ATOM 5873 C C . PHE A 1 729 ? -12.227 -70.562 -33.656 1 67.38 729 PHE A C 1
ATOM 5875 O O . PHE A 1 729 ? -12.609 -71.625 -34.156 1 67.38 729 PHE A O 1
ATOM 5882 N N . ILE A 1 730 ? -10.984 -70.188 -33.594 1 68.69 730 ILE A N 1
ATOM 5883 C CA . ILE A 1 730 ? -10.008 -70.938 -34.406 1 68.69 730 ILE A CA 1
ATOM 5884 C C . ILE A 1 730 ? -9.672 -72.25 -33.75 1 68.69 730 ILE A C 1
ATOM 5886 O O . ILE A 1 730 ? -9.648 -73.312 -34.406 1 68.69 730 ILE A O 1
ATOM 5890 N N . VAL A 1 731 ? -9.586 -72.375 -32.406 1 72.69 731 VAL A N 1
ATOM 5891 C CA . VAL A 1 731 ? -9.258 -73.562 -31.672 1 72.69 731 VAL A CA 1
ATOM 5892 C C . VAL A 1 731 ? -10.477 -74.5 -31.641 1 72.69 731 VAL A C 1
ATOM 5894 O O . VAL A 1 731 ? -10.344 -75.688 -31.781 1 72.69 731 VAL A O 1
ATOM 5897 N N . ARG A 1 732 ? -11.594 -73.875 -31.656 1 67.62 732 ARG A N 1
ATOM 5898 C CA . ARG A 1 732 ? -12.812 -74.625 -31.641 1 67.62 732 ARG A CA 1
ATOM 5899 C C . ARG A 1 732 ? -13.07 -75.312 -33 1 67.62 732 ARG A C 1
ATOM 5901 O O . ARG A 1 732 ? -13.531 -76.438 -33.094 1 67.62 732 ARG A O 1
ATOM 5908 N N . TYR A 1 733 ? -12.75 -74.625 -33.938 1 68.56 733 TYR A N 1
ATOM 5909 C CA . TYR A 1 733 ? -12.984 -75.188 -35.25 1 68.56 733 TYR A CA 1
ATOM 5910 C C . TYR A 1 733 ? -12.055 -76.312 -35.531 1 68.56 733 TYR A C 1
ATOM 5912 O O . TYR A 1 733 ? -12.461 -77.312 -36.125 1 68.56 733 TYR A O 1
ATOM 5920 N N . ARG A 1 734 ? -10.773 -76.5 -35.156 1 71.44 734 ARG A N 1
ATOM 5921 C CA . ARG A 1 734 ? -9.828 -77.625 -35.344 1 71.44 734 ARG A CA 1
ATOM 5922 C C . ARG A 1 734 ? -10.211 -78.812 -34.5 1 71.44 734 ARG A C 1
ATOM 5924 O O . ARG A 1 734 ? -10.086 -79.938 -34.938 1 71.44 734 ARG A O 1
ATOM 5931 N N . ASN A 1 735 ? -10.523 -78.562 -33.219 1 72.56 735 ASN A N 1
ATOM 5932 C CA . ASN A 1 735 ? -10.992 -79.625 -32.375 1 72.56 735 ASN A CA 1
ATOM 5933 C C . ASN A 1 735 ? -12.172 -79.188 -31.5 1 72.56 735 ASN A C 1
ATOM 5935 O O . ASN A 1 735 ? -11.977 -78.688 -30.406 1 72.56 735 ASN A O 1
ATOM 5939 N N . PRO A 1 736 ? -13.234 -79.375 -32.031 1 65.69 736 PRO A N 1
ATOM 5940 C CA . PRO A 1 736 ? -14.422 -78.875 -31.297 1 65.69 736 PRO A CA 1
ATOM 5941 C C . PRO A 1 736 ? -14.656 -79.688 -30 1 65.69 736 PRO A C 1
ATOM 5943 O O . PRO A 1 736 ? -15.352 -79.188 -29.109 1 65.69 736 PRO A O 1
ATOM 5946 N N . GLN A 1 737 ? -13.977 -80.938 -29.859 1 65.56 737 GLN A N 1
ATOM 5947 C CA . GLN A 1 737 ? -14.25 -81.75 -28.688 1 65.56 737 GLN A CA 1
ATOM 5948 C C . GLN A 1 737 ? -13.273 -81.438 -27.562 1 65.56 737 GLN A C 1
ATOM 5950 O O . GLN A 1 737 ? -13.445 -81.875 -26.438 1 65.56 737 GLN A O 1
ATOM 5955 N N . ALA A 1 738 ? -12.359 -80.5 -27.766 1 74.19 738 ALA A N 1
ATOM 5956 C CA . ALA A 1 738 ? -11.375 -80.062 -26.75 1 74.19 738 ALA A CA 1
ATOM 5957 C C . ALA A 1 738 ? -11.938 -79.062 -25.812 1 74.19 738 ALA A C 1
ATOM 5959 O O . ALA A 1 738 ? -13.016 -78.5 -26.047 1 74.19 738 ALA A O 1
ATOM 5960 N N . ARG A 1 739 ? -11.406 -78.75 -24.641 1 77.75 739 ARG A N 1
ATOM 5961 C CA . ARG A 1 739 ? -11.797 -77.75 -23.688 1 77.75 739 ARG A CA 1
ATOM 5962 C C . ARG A 1 739 ? -11.312 -76.375 -24.141 1 77.75 739 ARG A C 1
ATOM 5964 O O . ARG A 1 739 ? -10.422 -75.75 -23.516 1 77.75 739 ARG A O 1
ATOM 5971 N N . ASN A 1 740 ? -11.984 -75.812 -25.188 1 68.31 740 ASN A N 1
ATOM 5972 C CA . ASN A 1 740 ? -11.539 -74.562 -25.875 1 68.31 740 ASN A CA 1
ATOM 5973 C C . ASN A 1 740 ? -11.789 -73.375 -25.016 1 68.31 740 ASN A C 1
ATOM 5975 O O . ASN A 1 740 ? -11.117 -72.312 -25.203 1 68.31 740 ASN A O 1
ATOM 5979 N N . ILE A 1 741 ? -12.547 -73.438 -24.281 1 68.94 741 ILE A N 1
ATOM 5980 C CA . ILE A 1 741 ? -12.93 -72.312 -23.438 1 68.94 741 ILE A CA 1
ATOM 5981 C C . ILE A 1 741 ? -11.766 -71.938 -22.531 1 68.94 741 ILE A C 1
ATOM 5983 O O . ILE A 1 741 ? -11.703 -70.812 -22.047 1 68.94 741 ILE A O 1
ATOM 5987 N N . LEU A 1 742 ? -10.727 -72.75 -22.406 1 75.31 742 LEU A N 1
ATOM 5988 C CA . LEU A 1 742 ? -9.602 -72.562 -21.5 1 75.31 742 LEU A CA 1
ATOM 5989 C C . LEU A 1 742 ? -8.711 -71.438 -22.047 1 75.31 742 LEU A C 1
ATOM 5991 O O . LEU A 1 742 ? -7.961 -70.812 -21.281 1 75.31 742 LEU A O 1
ATOM 5995 N N . ILE A 1 743 ? -9.078 -71 -23.188 1 72.94 743 ILE A N 1
ATOM 5996 C CA . ILE A 1 743 ? -8.297 -69.938 -23.797 1 72.94 743 ILE A CA 1
ATOM 5997 C C . ILE A 1 743 ? -8.727 -68.625 -23.203 1 72.94 743 ILE A C 1
ATOM 5999 O O . ILE A 1 743 ? -7.883 -67.75 -22.906 1 72.94 743 ILE A O 1
ATOM 6003 N N . PHE A 1 744 ? -9.828 -68.5 -23.25 1 73.69 744 PHE A N 1
ATOM 6004 C CA . PHE A 1 744 ? -10.359 -67.25 -22.656 1 73.69 744 PHE A CA 1
ATOM 6005 C C . PHE A 1 744 ? -9.953 -67.188 -21.188 1 73.69 744 PHE A C 1
ATOM 6007 O O . PHE A 1 744 ? -9.594 -66.062 -20.719 1 73.69 744 PHE A O 1
ATOM 6014 N N . SER A 1 745 ? -9.906 -68.375 -20.547 1 74.44 745 SER A N 1
ATOM 6015 C CA . SER A 1 745 ? -9.531 -68.375 -19.141 1 74.44 745 SER A CA 1
ATOM 6016 C C . SER A 1 745 ? -8.055 -68.062 -18.953 1 74.44 745 SER A C 1
ATOM 6018 O O . SER A 1 745 ? -7.691 -67.312 -18.047 1 74.44 745 SER A O 1
ATOM 6020 N N . PHE A 1 746 ? -7.297 -68.5 -19.734 1 79.75 746 PHE A N 1
ATOM 6021 C CA . PHE A 1 746 ? -5.863 -68.25 -19.688 1 79.75 746 PHE A CA 1
ATOM 6022 C C . PHE A 1 746 ? -5.566 -66.75 -19.922 1 79.75 746 PHE A C 1
ATOM 6024 O O . PHE A 1 746 ? -4.812 -66.188 -19.172 1 79.75 746 PHE A O 1
ATOM 6031 N N . ALA A 1 747 ? -6.223 -66.188 -20.844 1 74.81 747 ALA A N 1
ATOM 6032 C CA . ALA A 1 747 ? -6.012 -64.812 -21.203 1 74.81 747 ALA A CA 1
ATOM 6033 C C . ALA A 1 747 ? -6.453 -63.875 -20.062 1 74.81 747 ALA A C 1
ATOM 6035 O O . ALA A 1 747 ? -5.77 -62.906 -19.75 1 74.81 747 ALA A O 1
ATOM 6036 N N . LEU A 1 748 ? -7.422 -64.188 -19.609 1 75.06 748 LEU A N 1
ATOM 6037 C CA . LEU A 1 748 ? -7.98 -63.344 -18.547 1 75.06 748 LEU A CA 1
ATOM 6038 C C . LEU A 1 748 ? -7.109 -63.406 -17.297 1 75.06 748 LEU A C 1
ATOM 6040 O O . LEU A 1 748 ? -6.906 -62.406 -16.625 1 75.06 748 LEU A O 1
ATOM 6044 N N . ILE A 1 749 ? -6.461 -64.625 -17.047 1 79.12 749 ILE A N 1
ATOM 6045 C CA . ILE A 1 749 ? -5.637 -64.812 -15.852 1 79.12 749 ILE A CA 1
ATOM 6046 C C . ILE A 1 749 ? -4.34 -64 -16 1 79.12 749 ILE A C 1
ATOM 6048 O O . ILE A 1 749 ? -3.92 -63.344 -15.062 1 79.12 749 ILE A O 1
ATOM 6052 N N . ILE A 1 750 ? -3.855 -64 -17.031 1 75.44 750 ILE A N 1
ATOM 6053 C CA . ILE A 1 750 ? -2.584 -63.312 -17.266 1 75.44 750 ILE A CA 1
ATOM 6054 C C . ILE A 1 750 ? -2.797 -61.812 -17.281 1 75.44 750 ILE A C 1
ATOM 6056 O O . ILE A 1 750 ? -2.008 -61.062 -16.703 1 75.44 750 ILE A O 1
ATOM 6060 N N . LEU A 1 751 ? -3.846 -61.406 -17.953 1 74.12 751 LEU A N 1
ATOM 6061 C CA . LEU A 1 751 ? -4.195 -60 -17.969 1 74.12 751 LEU A CA 1
ATOM 6062 C C . LEU A 1 751 ? -4.406 -59.469 -16.547 1 74.12 751 LEU A C 1
ATOM 6064 O O . LEU A 1 751 ? -3.914 -58.406 -16.203 1 74.12 751 LEU A O 1
ATOM 6068 N N . ASP A 1 752 ? -5.098 -60.25 -15.914 1 77.69 752 ASP A N 1
ATOM 6069 C CA . ASP A 1 752 ? -5.398 -59.875 -14.539 1 77.69 752 ASP A CA 1
ATOM 6070 C C . ASP A 1 752 ? -4.125 -59.781 -13.703 1 77.69 752 ASP A C 1
ATOM 6072 O O . ASP A 1 752 ? -3.941 -58.844 -12.93 1 77.69 752 ASP A O 1
ATOM 6076 N N . PHE A 1 753 ? -3.146 -60.688 -13.922 1 79.75 753 PHE A N 1
ATOM 6077 C CA . PHE A 1 753 ? -1.893 -60.719 -13.18 1 79.75 753 PHE A CA 1
ATOM 6078 C C . PHE A 1 753 ? -1.033 -59.5 -13.477 1 79.75 753 PHE A C 1
ATOM 6080 O O . PHE A 1 753 ? -0.487 -58.875 -12.562 1 79.75 753 PHE A O 1
ATOM 6087 N N . ILE A 1 754 ? -1.128 -59.062 -14.547 1 72.06 754 ILE A N 1
ATOM 6088 C CA . ILE A 1 754 ? -0.323 -57.938 -14.984 1 72.06 754 ILE A CA 1
ATOM 6089 C C . ILE A 1 754 ? -0.912 -56.656 -14.438 1 72.06 754 ILE A C 1
ATOM 6091 O O . ILE A 1 754 ? -0.181 -55.781 -13.938 1 72.06 754 ILE A O 1
ATOM 6095 N N . LEU A 1 755 ? -2.123 -56.531 -14.609 1 74.62 755 LEU A N 1
ATOM 6096 C CA . LEU A 1 755 ? -2.807 -55.312 -14.141 1 74.62 755 LEU A CA 1
ATOM 6097 C C . LEU A 1 755 ? -2.705 -55.219 -12.617 1 74.62 755 LEU A C 1
ATOM 6099 O O . LEU A 1 755 ? -2.611 -54.094 -12.086 1 74.62 755 LEU A O 1
ATOM 6103 N N . ASP A 1 756 ? -2.639 -56.375 -11.938 1 76.31 756 ASP A N 1
ATOM 6104 C CA . ASP A 1 756 ? -2.492 -56.406 -10.492 1 76.31 756 ASP A CA 1
ATOM 6105 C C . ASP A 1 756 ? -1.114 -55.906 -10.07 1 76.31 756 ASP A C 1
ATOM 6107 O O . ASP A 1 756 ? -0.998 -55.094 -9.141 1 76.31 756 ASP A O 1
ATOM 6111 N N . ILE A 1 757 ? -0.211 -56.312 -10.703 1 73.19 757 ILE A N 1
ATOM 6112 C CA . ILE A 1 757 ? 1.155 -55.906 -10.391 1 73.19 757 ILE A CA 1
ATOM 6113 C C . ILE A 1 757 ? 1.332 -54.406 -10.688 1 73.19 757 ILE A C 1
ATOM 6115 O O . ILE A 1 757 ? 1.9 -53.688 -9.883 1 73.19 757 ILE A O 1
ATOM 6119 N N . ALA A 1 758 ? 0.691 -53.969 -11.719 1 69.88 758 ALA A N 1
ATOM 6120 C CA . ALA A 1 758 ? 0.755 -52.562 -12.125 1 69.88 758 ALA A CA 1
ATOM 6121 C C . ALA A 1 758 ? 0.062 -51.656 -11.102 1 69.88 758 ALA A C 1
ATOM 6123 O O . ALA A 1 758 ? 0.561 -50.594 -10.773 1 69.88 758 ALA A O 1
ATOM 6124 N N . PHE A 1 759 ? -1.02 -52.062 -10.688 1 72.75 759 PHE A N 1
ATOM 6125 C CA . PHE A 1 759 ? -1.789 -51.312 -9.719 1 72.75 759 PHE A CA 1
ATOM 6126 C C . PHE A 1 759 ? -1.01 -51.125 -8.414 1 72.75 759 PHE A C 1
ATOM 6128 O O . PHE A 1 759 ? -0.968 -50.031 -7.848 1 72.75 759 PHE A O 1
ATOM 6135 N N . VAL A 1 760 ? -0.263 -52.219 -7.953 1 70.88 760 VAL A N 1
ATOM 6136 C CA . VAL A 1 760 ? 0.42 -52.188 -6.664 1 70.88 760 VAL A CA 1
ATOM 6137 C C . VAL A 1 760 ? 1.663 -51.312 -6.754 1 70.88 760 VAL A C 1
ATOM 6139 O O . VAL A 1 760 ? 1.941 -50.531 -5.844 1 70.88 760 VAL A O 1
ATOM 6142 N N . ILE A 1 761 ? 2.137 -51.312 -7.781 1 64.06 761 ILE A N 1
ATOM 6143 C CA . ILE A 1 761 ? 3.406 -50.594 -7.934 1 64.06 761 ILE A CA 1
ATOM 6144 C C . ILE A 1 761 ? 3.15 -49.125 -8.133 1 64.06 761 ILE A C 1
ATOM 6146 O O . ILE A 1 761 ? 3.822 -48.281 -7.531 1 64.06 761 ILE A O 1
ATOM 6150 N N . TYR A 1 762 ? 2.107 -48.812 -8.891 1 59.41 762 TYR A N 1
ATOM 6151 C CA . TYR A 1 762 ? 1.946 -47.406 -9.336 1 59.41 762 TYR A CA 1
ATOM 6152 C C . TYR A 1 762 ? 0.916 -46.688 -8.484 1 59.41 762 TYR A C 1
ATOM 6154 O O . TYR A 1 762 ? 0.979 -45.469 -8.336 1 59.41 762 TYR A O 1
ATOM 6162 N N . TYR A 1 763 ? 0.043 -47.344 -8 1 64.38 763 TYR A N 1
ATOM 6163 C CA . TYR A 1 763 ? -1.111 -46.656 -7.457 1 64.38 763 TYR A CA 1
ATOM 6164 C C . TYR A 1 763 ? -1.317 -47 -5.988 1 64.38 763 TYR A C 1
ATOM 6166 O O . TYR A 1 763 ? -1.81 -46.156 -5.215 1 64.38 763 TYR A O 1
ATOM 6174 N N . ALA A 1 764 ? -0.816 -48.156 -5.68 1 62.97 764 ALA A N 1
ATOM 6175 C CA . ALA A 1 764 ? -1.108 -48.625 -4.324 1 62.97 764 ALA A CA 1
ATOM 6176 C C . ALA A 1 764 ? -0.279 -47.844 -3.299 1 62.97 764 ALA A C 1
ATOM 6178 O O . ALA A 1 764 ? -0.7 -47.688 -2.152 1 62.97 764 ALA A O 1
ATOM 6179 N N . GLN A 1 765 ? 0.79 -47.375 -3.756 1 57.28 765 GLN A N 1
ATOM 6180 C CA . GLN A 1 765 ? 1.673 -46.688 -2.816 1 57.28 765 GLN A CA 1
ATOM 6181 C C . GLN A 1 765 ? 1.159 -45.281 -2.494 1 57.28 765 GLN A C 1
ATOM 6183 O O . GLN A 1 765 ? 1.58 -44.656 -1.51 1 57.28 765 GLN A O 1
ATOM 6188 N N . GLN A 1 766 ? 0.436 -44.688 -3.279 1 54.56 766 GLN A N 1
ATOM 6189 C CA . GLN A 1 766 ? -0.052 -43.312 -3.104 1 54.56 766 GLN A CA 1
ATOM 6190 C C . GLN A 1 766 ? -0.969 -43.219 -1.889 1 54.56 766 GLN A C 1
ATOM 6192 O O . GLN A 1 766 ? -1.124 -42.125 -1.312 1 54.56 766 GLN A O 1
ATOM 6197 N N . VAL A 1 767 ? -1.574 -44.375 -1.638 1 52.16 767 VAL A N 1
ATOM 6198 C CA . VAL A 1 767 ? -2.438 -44.406 -0.462 1 52.16 767 VAL A CA 1
ATOM 6199 C C . VAL A 1 767 ? -1.932 -45.469 0.516 1 52.16 767 VAL A C 1
ATOM 6201 O O . VAL A 1 767 ? -1.965 -46.656 0.219 1 52.16 767 VAL A O 1
ATOM 6204 N N . LEU A 1 768 ? -1.241 -45 1.497 1 55.47 768 LEU A N 1
ATOM 6205 C CA . LEU A 1 768 ? -0.586 -45.875 2.471 1 55.47 768 LEU A CA 1
ATOM 6206 C C . LEU A 1 768 ? -1.522 -47 2.92 1 55.47 768 LEU A C 1
ATOM 6208 O O . LEU A 1 768 ? -1.093 -48.125 3.098 1 55.47 768 LEU A O 1
ATOM 6212 N N . SER A 1 769 ? -2.785 -46.781 3.131 1 61.31 769 SER A N 1
ATOM 6213 C CA . SER A 1 769 ? -3.732 -47.781 3.65 1 61.31 769 SER A CA 1
ATOM 6214 C C . SER A 1 769 ? -3.941 -48.906 2.664 1 61.31 769 SER A C 1
ATOM 6216 O O . SER A 1 769 ? -4.352 -50 3.055 1 61.31 769 SER A O 1
ATOM 6218 N N . PHE A 1 770 ? -3.533 -48.594 1.362 1 63.81 770 PHE A N 1
ATOM 6219 C CA . PHE A 1 770 ? -3.799 -49.594 0.354 1 63.81 770 PHE A CA 1
ATOM 6220 C C . PHE A 1 770 ? -2.516 -50.312 -0.039 1 63.81 770 PHE A C 1
ATOM 6222 O O . PHE A 1 770 ? -2.559 -51.375 -0.678 1 63.81 770 PHE A O 1
ATOM 6229 N N . PHE A 1 771 ? -1.447 -49.875 0.538 1 69.88 771 PHE A N 1
ATOM 6230 C CA . PHE A 1 771 ? -0.177 -50.406 0.063 1 69.88 771 PHE A CA 1
ATOM 6231 C C . PHE A 1 771 ? 0.069 -51.781 0.634 1 69.88 771 PHE A C 1
ATOM 6233 O O . PHE A 1 771 ? 0.375 -52.719 -0.108 1 69.88 771 PHE A O 1
ATOM 6240 N N . ILE A 1 772 ? -0.128 -51.969 1.951 1 68.75 772 ILE A N 1
ATOM 6241 C CA . ILE A 1 772 ? 0.171 -53.25 2.611 1 68.75 772 ILE A CA 1
ATOM 6242 C C . ILE A 1 772 ? -0.82 -54.312 2.154 1 68.75 772 ILE A C 1
ATOM 6244 O O . ILE A 1 772 ? -0.42 -55.375 1.733 1 68.75 772 ILE A O 1
ATOM 6248 N N . PRO A 1 773 ? -2.037 -54.031 2.125 1 75.62 773 PRO A N 1
ATOM 6249 C CA . PRO A 1 773 ? -2.961 -55.031 1.628 1 75.62 773 PRO A CA 1
ATOM 6250 C C . PRO A 1 773 ? -2.727 -55.375 0.158 1 75.62 773 PRO A C 1
ATOM 6252 O O . PRO A 1 773 ? -2.85 -56.562 -0.237 1 75.62 773 PRO A O 1
ATOM 6255 N N . SER A 1 774 ? -2.271 -54.375 -0.591 1 75.38 774 SER A N 1
ATOM 6256 C CA . SER A 1 774 ? -2.068 -54.656 -2.012 1 75.38 774 SER A CA 1
ATOM 6257 C C . SER A 1 774 ? -0.878 -55.562 -2.24 1 75.38 774 SER A C 1
ATOM 6259 O O . SER A 1 774 ? -0.927 -56.438 -3.096 1 75.38 774 SER A O 1
ATOM 6261 N N . ILE A 1 775 ? 0.052 -55.5 -1.401 1 72.94 775 ILE A N 1
ATOM 6262 C CA . ILE A 1 775 ? 1.237 -56.344 -1.521 1 72.94 775 ILE A CA 1
ATOM 6263 C C . ILE A 1 775 ? 0.935 -57.719 -0.979 1 72.94 775 ILE A C 1
ATOM 6265 O O . ILE A 1 775 ? 1.322 -58.719 -1.581 1 72.94 775 ILE A O 1
ATOM 6269 N N . LEU A 1 776 ? 0.21 -57.844 0.043 1 76.19 776 LEU A N 1
ATOM 6270 C CA . LEU A 1 776 ? -0.131 -59.094 0.67 1 76.19 776 LEU A CA 1
ATOM 6271 C C . LEU A 1 776 ? -0.998 -59.938 -0.256 1 76.19 776 LEU A C 1
ATOM 6273 O O . LEU A 1 776 ? -0.747 -61.156 -0.428 1 76.19 776 LEU A O 1
ATOM 6277 N N . PHE A 1 777 ? -1.935 -59.281 -0.854 1 78.88 777 PHE A N 1
ATOM 6278 C CA . PHE A 1 777 ? -2.867 -60.031 -1.687 1 78.88 777 PHE A CA 1
ATOM 6279 C C . PHE A 1 777 ? -2.324 -60.188 -3.102 1 78.88 777 PHE A C 1
ATOM 6281 O O . PHE A 1 777 ? -2.992 -60.75 -3.969 1 78.88 777 PHE A O 1
ATOM 6288 N N . LEU A 1 778 ? -1.146 -59.688 -3.258 1 77.88 778 LEU A N 1
ATOM 6289 C CA . LEU A 1 778 ? -0.457 -59.969 -4.512 1 77.88 778 LEU A CA 1
ATOM 6290 C C . LEU A 1 778 ? 0.608 -61.031 -4.312 1 77.88 778 LEU A C 1
ATOM 6292 O O . LEU A 1 778 ? 0.623 -62.031 -5.027 1 77.88 778 LEU A O 1
ATOM 6296 N N . VAL A 1 779 ? 1.42 -60.969 -3.258 1 76.12 779 VAL A N 1
ATOM 6297 C CA . VAL A 1 779 ? 2.557 -61.844 -3.027 1 76.12 779 VAL A CA 1
ATOM 6298 C C . VAL A 1 779 ? 2.082 -63.125 -2.365 1 76.12 779 VAL A C 1
ATOM 6300 O O . VAL A 1 779 ? 2.562 -64.25 -2.695 1 76.12 779 VAL A O 1
ATOM 6303 N N . GLY A 1 780 ? 1.149 -63.156 -1.47 1 79.38 780 GLY A N 1
ATOM 6304 C CA . GLY A 1 780 ? 0.619 -64.312 -0.806 1 79.38 780 GLY A CA 1
ATOM 6305 C C . GLY A 1 780 ? 0.054 -65.375 -1.771 1 79.38 780 GLY A C 1
ATOM 6306 O O . GLY A 1 780 ? 0.468 -66.5 -1.765 1 79.38 780 GLY A O 1
ATOM 6307 N N . PRO A 1 781 ? -0.778 -64.812 -2.656 1 82.94 781 PRO A N 1
ATOM 6308 C CA . PRO A 1 781 ? -1.354 -65.812 -3.625 1 82.94 781 PRO A CA 1
ATOM 6309 C C . PRO A 1 781 ? -0.318 -66.312 -4.609 1 82.94 781 PRO A C 1
ATOM 6311 O O . PRO A 1 781 ? -0.38 -67.5 -4.992 1 82.94 781 PRO A O 1
ATOM 6314 N N . ILE A 1 782 ? 0.626 -65.562 -4.895 1 79.12 782 ILE A N 1
ATOM 6315 C CA . ILE A 1 782 ? 1.685 -66 -5.785 1 79.12 782 ILE A CA 1
ATOM 6316 C C . ILE A 1 782 ? 2.473 -67.125 -5.113 1 79.12 782 ILE A C 1
ATOM 6318 O O . ILE A 1 782 ? 2.771 -68.188 -5.742 1 79.12 782 ILE A O 1
ATOM 6322 N N . GLY A 1 783 ? 2.746 -67 -3.85 1 79.12 783 GLY A N 1
ATOM 6323 C CA . GLY A 1 783 ? 3.414 -68.062 -3.088 1 79.12 783 GLY A CA 1
ATOM 6324 C C . GLY A 1 783 ? 2.576 -69.312 -2.934 1 79.12 783 GLY A C 1
ATOM 6325 O O . GLY A 1 783 ? 3.072 -70.438 -3.129 1 79.12 783 GLY A O 1
ATOM 6326 N N . PHE A 1 784 ? 1.367 -69.188 -2.635 1 83.25 784 PHE A N 1
ATOM 6327 C CA . PHE A 1 784 ? 0.44 -70.312 -2.453 1 83.25 784 PHE A CA 1
ATOM 6328 C C . PHE A 1 784 ? 0.272 -71.125 -3.75 1 83.25 784 PHE A C 1
ATOM 6330 O O . PHE A 1 784 ? 0.385 -72.312 -3.758 1 83.25 784 PHE A O 1
ATOM 6337 N N . ASN A 1 785 ? 0.075 -70.375 -4.875 1 82.69 785 ASN A N 1
ATOM 6338 C CA . ASN A 1 785 ? -0.121 -71 -6.168 1 82.69 785 ASN A CA 1
ATOM 6339 C C . ASN A 1 785 ? 1.148 -71.75 -6.641 1 82.69 785 ASN A C 1
ATOM 6341 O O . ASN A 1 785 ? 1.087 -72.812 -7.188 1 82.69 785 ASN A O 1
ATOM 6345 N N . SER A 1 786 ? 2.207 -71.188 -6.266 1 79.56 786 SER A N 1
ATOM 6346 C CA . SER A 1 786 ? 3.477 -71.812 -6.68 1 79.56 786 SER A CA 1
ATOM 6347 C C . SER A 1 786 ? 3.758 -73.062 -5.926 1 79.56 786 SER A C 1
ATOM 6349 O O . SER A 1 786 ? 4.156 -74.062 -6.527 1 79.56 786 SER A O 1
ATOM 6351 N N . ILE A 1 787 ? 3.496 -73.125 -4.672 1 79.88 787 ILE A N 1
ATOM 6352 C CA . ILE A 1 787 ? 3.713 -74.312 -3.844 1 79.88 787 ILE A CA 1
ATOM 6353 C C . ILE A 1 787 ? 2.729 -75.375 -4.242 1 79.88 787 ILE A C 1
ATOM 6355 O O . ILE A 1 787 ? 3.109 -76.562 -4.379 1 79.88 787 ILE A O 1
ATOM 6359 N N . LEU A 1 788 ? 1.548 -75.062 -4.5 1 82.62 788 LEU A N 1
ATOM 6360 C CA . LEU A 1 788 ? 0.524 -76 -4.871 1 82.62 788 LEU A CA 1
ATOM 6361 C C . LEU A 1 788 ? 0.807 -76.562 -6.254 1 82.62 788 LEU A C 1
ATOM 6363 O O . LEU A 1 788 ? 0.683 -77.812 -6.457 1 82.62 788 LEU A O 1
ATOM 6367 N N . ALA A 1 789 ? 1.188 -75.688 -7.16 1 81.25 789 ALA A N 1
ATOM 6368 C CA . ALA A 1 789 ? 1.493 -76.188 -8.508 1 81.25 789 ALA A CA 1
ATOM 6369 C C . ALA A 1 789 ? 2.684 -77.125 -8.508 1 81.25 789 ALA A C 1
ATOM 6371 O O . ALA A 1 789 ? 2.645 -78.188 -9.141 1 81.25 789 ALA A O 1
ATOM 6372 N N . LEU A 1 790 ? 3.602 -76.875 -7.668 1 80.06 790 LEU A N 1
ATOM 6373 C CA . LEU A 1 790 ? 4.777 -77.688 -7.543 1 80.06 790 LEU A CA 1
ATOM 6374 C C . LEU A 1 790 ? 4.426 -79 -6.867 1 80.06 790 LEU A C 1
ATOM 6376 O O . LEU A 1 790 ? 4.902 -80.062 -7.277 1 80.06 790 LEU A O 1
ATOM 6380 N N . TYR A 1 791 ? 3.564 -78.938 -5.938 1 82.38 791 TYR A N 1
ATOM 6381 C CA . TYR A 1 791 ? 3.111 -80.125 -5.23 1 82.38 791 TYR A CA 1
ATOM 6382 C C . TYR A 1 791 ? 2.354 -81.062 -6.164 1 82.38 791 TYR A C 1
ATOM 6384 O O . TYR A 1 791 ? 2.592 -82.312 -6.172 1 82.38 791 TYR A O 1
ATOM 6392 N N . ILE A 1 792 ? 1.558 -80.625 -7.016 1 83.44 792 ILE A N 1
ATOM 6393 C CA . ILE A 1 792 ? 0.733 -81.375 -7.914 1 83.44 792 ILE A CA 1
ATOM 6394 C C . ILE A 1 792 ? 1.616 -82.062 -8.961 1 83.44 792 ILE A C 1
ATOM 6396 O O . ILE A 1 792 ? 1.49 -83.25 -9.203 1 83.44 792 ILE A O 1
ATOM 6400 N N . ILE A 1 793 ? 2.521 -81.375 -9.391 1 79.56 793 ILE A N 1
ATOM 6401 C CA . ILE A 1 793 ? 3.367 -81.875 -10.461 1 79.56 793 ILE A CA 1
ATOM 6402 C C . ILE A 1 793 ? 4.328 -82.938 -9.891 1 79.56 793 ILE A C 1
ATOM 6404 O O . ILE A 1 793 ? 4.52 -84 -10.484 1 79.56 793 ILE A O 1
ATOM 6408 N N . LEU A 1 794 ? 4.789 -82.688 -8.703 1 79 794 LEU A N 1
ATOM 6409 C CA . LEU A 1 794 ? 5.707 -83.625 -8.086 1 79 794 LEU A CA 1
ATOM 6410 C C . LEU A 1 794 ? 4.969 -84.938 -7.648 1 79 794 LEU A C 1
ATOM 6412 O O . LEU A 1 794 ? 5.469 -86 -7.832 1 79 794 LEU A O 1
ATOM 6416 N N . LYS A 1 795 ? 3.781 -84.75 -7.184 1 80.75 795 LYS A N 1
ATOM 6417 C CA . LYS A 1 795 ? 2.984 -85.938 -6.793 1 80.75 795 LYS A CA 1
ATOM 6418 C C . LYS A 1 795 ? 2.605 -86.75 -8.008 1 80.75 795 LYS A C 1
ATOM 6420 O O . LYS A 1 795 ? 2.672 -88 -7.961 1 80.75 795 LYS A O 1
ATOM 6425 N N . GLU A 1 796 ? 2.297 -86.062 -9.141 1 82.62 796 GLU A N 1
ATOM 6426 C CA . GLU A 1 796 ? 1.95 -86.812 -10.367 1 82.62 796 GLU A CA 1
ATOM 6427 C C . GLU A 1 796 ? 3.168 -87.5 -10.953 1 82.62 796 GLU A C 1
ATOM 6429 O O . GLU A 1 796 ? 3.057 -88.625 -11.477 1 82.62 796 GLU A O 1
ATOM 6434 N N . LYS A 1 797 ? 4.273 -87 -10.82 1 80.38 797 LYS A N 1
ATOM 6435 C CA . LYS A 1 797 ? 5.512 -87.625 -11.32 1 80.38 797 LYS A CA 1
ATOM 6436 C C . LYS A 1 797 ? 5.855 -88.875 -10.562 1 80.38 797 LYS A C 1
ATOM 6438 O O . LYS A 1 797 ? 6.25 -89.875 -11.164 1 80.38 797 LYS A O 1
ATOM 6443 N N . TYR A 1 798 ? 5.531 -88.875 -9.32 1 75.12 798 TYR A N 1
ATOM 6444 C CA . TYR A 1 798 ? 5.945 -90 -8.5 1 75.12 798 TYR A CA 1
ATOM 6445 C C . TYR A 1 798 ? 4.855 -91.062 -8.445 1 75.12 798 TYR A C 1
ATOM 6447 O O . TYR A 1 798 ? 5.145 -92.25 -8.25 1 75.12 798 TYR A O 1
ATOM 6455 N N . THR A 1 799 ? 3.582 -90.812 -8.68 1 78 799 THR A N 1
ATOM 6456 C CA . THR A 1 799 ? 2.494 -91.75 -8.508 1 78 799 THR A CA 1
ATOM 6457 C C . THR A 1 799 ? 1.963 -92.25 -9.859 1 78 799 THR A C 1
ATOM 6459 O O . THR A 1 799 ? 1.392 -93.312 -9.969 1 78 799 THR A O 1
ATOM 6462 N N . ASN A 1 800 ? 2.045 -91.438 -10.828 1 79.19 800 ASN A N 1
ATOM 6463 C CA . ASN A 1 800 ? 1.491 -91.75 -12.148 1 79.19 800 ASN A CA 1
ATOM 6464 C C . ASN A 1 800 ? 2.59 -92 -13.164 1 79.19 800 ASN A C 1
ATOM 6466 O O . ASN A 1 800 ? 3.291 -91.125 -13.602 1 79.19 800 ASN A O 1
ATOM 6470 N N . GLU A 1 801 ? 2.803 -93.312 -13.492 1 74.69 801 GLU A N 1
ATOM 6471 C CA . GLU A 1 801 ? 3.883 -93.75 -14.391 1 74.69 801 GLU A CA 1
ATOM 6472 C C . GLU A 1 801 ? 3.676 -93.188 -15.789 1 74.69 801 GLU A C 1
ATOM 6474 O O . GLU A 1 801 ? 4.633 -92.75 -16.453 1 74.69 801 GLU A O 1
ATOM 6479 N N . LYS A 1 802 ? 2.453 -93.062 -16.25 1 79.81 802 LYS A N 1
ATOM 6480 C CA . LYS A 1 802 ? 2.16 -92.562 -17.578 1 79.81 802 LYS A CA 1
ATOM 6481 C C . LYS A 1 802 ? 2.506 -91.062 -17.641 1 79.81 802 LYS A C 1
ATOM 6483 O O . LYS A 1 802 ? 3.047 -90.562 -18.641 1 79.81 802 LYS A O 1
ATOM 6488 N N . PHE A 1 803 ? 2.221 -90.312 -16.625 1 85.31 803 PHE A N 1
ATOM 6489 C CA . PHE A 1 803 ? 2.547 -88.875 -16.531 1 85.31 803 PHE A CA 1
ATOM 6490 C C . PHE A 1 803 ? 4.055 -88.688 -16.438 1 85.31 803 PHE A C 1
ATOM 6492 O O . PHE A 1 803 ? 4.605 -87.812 -17.078 1 85.31 803 PHE A O 1
ATOM 6499 N N . SER A 1 804 ? 4.699 -89.625 -15.578 1 77.69 804 SER A N 1
ATOM 6500 C CA . SER A 1 804 ? 6.145 -89.5 -15.406 1 77.69 804 SER A CA 1
ATOM 6501 C C . SER A 1 804 ? 6.879 -89.688 -16.734 1 77.69 804 SER A C 1
ATOM 6503 O O . SER A 1 804 ? 7.82 -88.938 -17.031 1 77.69 804 SER A O 1
ATOM 6505 N N . LYS A 1 805 ? 6.328 -90.625 -17.531 1 73.75 805 LYS A N 1
ATOM 6506 C CA . LYS A 1 805 ? 6.895 -90.875 -18.859 1 73.75 805 LYS A CA 1
ATOM 6507 C C . LYS A 1 805 ? 6.57 -89.688 -19.781 1 73.75 805 LYS A C 1
ATOM 6509 O O . LYS A 1 805 ? 7.43 -89.188 -20.531 1 73.75 805 LYS A O 1
ATOM 6514 N N . TRP A 1 806 ? 5.422 -89 -19.594 1 82.44 806 TRP A N 1
ATOM 6515 C CA . TRP A 1 806 ? 5.027 -87.875 -20.375 1 82.44 806 TRP A CA 1
ATOM 6516 C C . TRP A 1 806 ? 5.816 -86.625 -19.922 1 82.44 806 TRP A C 1
ATOM 6518 O O . TRP A 1 806 ? 6.289 -85.875 -20.766 1 82.44 806 TRP A O 1
ATOM 6528 N N . LEU A 1 807 ? 6.051 -86.438 -18.656 1 78.81 807 LEU A N 1
ATOM 6529 C CA . LEU A 1 807 ? 6.758 -85.375 -18.031 1 78.81 807 LEU A CA 1
ATOM 6530 C C . LEU A 1 807 ? 8.227 -85.312 -18.453 1 78.81 807 LEU A C 1
ATOM 6532 O O . LEU A 1 807 ? 8.797 -84.25 -18.688 1 78.81 807 LEU A O 1
ATOM 6536 N N . MET A 1 808 ? 8.75 -86.625 -18.484 1 71.44 808 MET A N 1
ATOM 6537 C CA . MET A 1 808 ? 10.156 -86.75 -18.859 1 71.44 808 MET A CA 1
ATOM 6538 C C . MET A 1 808 ? 10.375 -86.25 -20.281 1 71.44 808 MET A C 1
ATOM 6540 O O . MET A 1 808 ? 11.438 -85.75 -20.609 1 71.44 808 MET A O 1
ATOM 6544 N N . ASN A 1 809 ? 9.164 -86.188 -21.047 1 69.12 809 ASN A N 1
ATOM 6545 C CA . ASN A 1 809 ? 9.25 -85.688 -22.438 1 69.12 809 ASN A CA 1
ATOM 6546 C C . ASN A 1 809 ? 8.836 -84.25 -22.578 1 69.12 809 ASN A C 1
ATOM 6548 O O . ASN A 1 809 ? 9.125 -83.625 -23.609 1 69.12 809 ASN A O 1
ATOM 6552 N N . ASN A 1 810 ? 8.227 -83.625 -21.516 1 73.81 810 ASN A N 1
ATOM 6553 C CA . ASN A 1 810 ? 7.668 -82.312 -21.562 1 73.81 810 ASN A CA 1
ATOM 6554 C C . ASN A 1 810 ? 8.055 -81.5 -20.344 1 73.81 810 ASN A C 1
ATOM 6556 O O . ASN A 1 810 ? 7.246 -80.688 -19.828 1 73.81 810 ASN A O 1
ATOM 6560 N N . THR A 1 811 ? 9.25 -81.562 -19.828 1 70.56 811 THR A N 1
ATOM 6561 C CA . THR A 1 811 ? 9.656 -81 -18.562 1 70.56 811 THR A CA 1
ATOM 6562 C C . THR A 1 811 ? 9.672 -79.5 -18.656 1 70.56 811 THR A C 1
ATOM 6564 O O . THR A 1 811 ? 9.273 -78.812 -17.703 1 70.56 811 THR A O 1
ATOM 6567 N N . LYS A 1 812 ? 9.984 -78.938 -19.609 1 64.5 812 LYS A N 1
ATOM 6568 C CA . LYS A 1 812 ? 10.078 -77.5 -19.719 1 64.5 812 LYS A CA 1
ATOM 6569 C C . LYS A 1 812 ? 8.695 -76.812 -19.75 1 64.5 812 LYS A C 1
ATOM 6571 O O . LYS A 1 812 ? 8.453 -75.812 -19.078 1 64.5 812 LYS A O 1
ATOM 6576 N N . LEU A 1 813 ? 7.887 -77.312 -20.547 1 68.19 813 LEU A N 1
ATOM 6577 C CA . LEU A 1 813 ? 6.52 -76.812 -20.641 1 68.19 813 LEU A CA 1
ATOM 6578 C C . LEU A 1 813 ? 5.824 -76.875 -19.281 1 68.19 813 LEU A C 1
ATOM 6580 O O . LEU A 1 813 ? 5.133 -75.938 -18.875 1 68.19 813 LEU A O 1
ATOM 6584 N N . VAL A 1 814 ? 6.129 -78 -18.766 1 73.62 814 VAL A N 1
ATOM 6585 C CA . VAL A 1 814 ? 5.484 -78.188 -17.469 1 73.62 814 VAL A CA 1
ATOM 6586 C C . VAL A 1 814 ? 6.066 -77.25 -16.438 1 73.62 814 VAL A C 1
ATOM 6588 O O . VAL A 1 814 ? 5.344 -76.688 -15.602 1 73.62 814 VAL A O 1
ATOM 6591 N N . SER A 1 815 ? 7.305 -77 -16.625 1 73.81 815 SER A N 1
ATOM 6592 C CA . SER A 1 815 ? 7.918 -76.062 -15.711 1 73.81 815 SER A CA 1
ATOM 6593 C C . SER A 1 815 ? 7.363 -74.688 -15.922 1 73.81 815 SER A C 1
ATOM 6595 O O . SER A 1 815 ? 7.098 -73.938 -14.961 1 73.81 815 SER A O 1
ATOM 6597 N N . MET A 1 816 ? 7.078 -74.25 -17.016 1 73.12 816 MET A N 1
ATOM 6598 C CA . MET A 1 816 ? 6.504 -72.938 -17.312 1 73.12 816 MET A CA 1
ATOM 6599 C C . MET A 1 816 ? 5.09 -72.812 -16.75 1 73.12 816 MET A C 1
ATOM 6601 O O . MET A 1 816 ? 4.762 -71.812 -16.078 1 73.12 816 MET A O 1
ATOM 6605 N N . PHE A 1 817 ? 4.445 -73.75 -17.234 1 77.69 817 PHE A N 1
ATOM 6606 C CA . PHE A 1 817 ? 3.061 -73.688 -16.781 1 77.69 817 PHE A CA 1
ATOM 6607 C C . PHE A 1 817 ? 2.979 -73.812 -15.266 1 77.69 817 PHE A C 1
ATOM 6609 O O . PHE A 1 817 ? 2.053 -73.312 -14.648 1 77.69 817 PHE A O 1
ATOM 6616 N N . THR A 1 818 ? 4.113 -74.438 -14.727 1 75.88 818 THR A N 1
ATOM 6617 C CA . THR A 1 818 ? 4.176 -74.5 -13.273 1 75.88 818 THR A CA 1
ATOM 6618 C C . THR A 1 818 ? 4.492 -73.125 -12.688 1 75.88 818 THR A C 1
ATOM 6620 O O . THR A 1 818 ? 3.896 -72.688 -11.695 1 75.88 818 THR A O 1
ATOM 6623 N N . ILE A 1 819 ? 5.262 -72.375 -13.391 1 76.38 819 ILE A N 1
ATOM 6624 C CA . ILE A 1 819 ? 5.59 -71 -12.945 1 76.38 819 ILE A CA 1
ATOM 6625 C C . ILE A 1 819 ? 4.395 -70.062 -13.164 1 76.38 819 ILE A C 1
ATOM 6627 O O . ILE A 1 819 ? 4.031 -69.312 -12.281 1 76.38 819 ILE A O 1
ATOM 6631 N N . LEU A 1 820 ? 3.777 -70.125 -14.289 1 77.19 820 LEU A N 1
ATOM 6632 C CA . LEU A 1 820 ? 2.615 -69.312 -14.594 1 77.19 820 LEU A CA 1
ATOM 6633 C C . LEU A 1 820 ? 1.461 -69.625 -13.648 1 77.19 820 LEU A C 1
ATOM 6635 O O . LEU A 1 820 ? 0.606 -68.75 -13.391 1 77.19 820 LEU A O 1
ATOM 6639 N N . SER A 1 821 ? 1.621 -70.875 -13.289 1 80.75 821 SER A N 1
ATOM 6640 C CA . SER A 1 821 ? 0.55 -71.25 -12.391 1 80.75 821 SER A CA 1
ATOM 6641 C C . SER A 1 821 ? 0.662 -70.562 -11.039 1 80.75 821 SER A C 1
ATOM 6643 O O . SER A 1 821 ? -0.234 -70.688 -10.195 1 80.75 821 SER A O 1
ATOM 6645 N N . SER A 1 822 ? 1.725 -69.812 -11.008 1 80.19 822 SER A N 1
ATOM 6646 C CA . SER A 1 822 ? 1.825 -69 -9.812 1 80.19 822 SER A CA 1
ATOM 6647 C C . SER A 1 822 ? 0.733 -67.938 -9.789 1 80.19 822 SER A C 1
ATOM 6649 O O . SER A 1 822 ? 0.346 -67.438 -8.719 1 80.19 822 SER A O 1
ATOM 6651 N N . ALA A 1 823 ? 0.219 -67.5 -10.992 1 82.75 823 ALA A N 1
ATOM 6652 C CA . ALA A 1 823 ? -0.89 -66.562 -11.07 1 82.75 823 ALA A CA 1
ATOM 6653 C C . ALA A 1 823 ? -2.203 -67.25 -10.656 1 82.75 823 ALA A C 1
ATOM 6655 O O . ALA A 1 823 ? -3.01 -66.625 -9.945 1 82.75 823 ALA A O 1
ATOM 6656 N N . ASP A 1 824 ? -2.373 -68.438 -11.258 1 86.06 824 ASP A N 1
ATOM 6657 C CA . ASP A 1 824 ? -3.535 -69.312 -10.984 1 86.06 824 ASP A CA 1
ATOM 6658 C C . ASP A 1 824 ? -3.256 -70.75 -11.336 1 86.06 824 ASP A C 1
ATOM 6660 O O . ASP A 1 824 ? -2.844 -71.062 -12.461 1 86.06 824 ASP A O 1
ATOM 6664 N N . VAL A 1 825 ? -3.477 -71.688 -10.398 1 85.31 825 VAL A N 1
ATOM 6665 C CA . VAL A 1 825 ? -3.16 -73.062 -10.578 1 85.31 825 VAL A CA 1
ATOM 6666 C C . VAL A 1 825 ? -3.996 -73.688 -11.719 1 85.31 825 VAL A C 1
ATOM 6668 O O . VAL A 1 825 ? -3.621 -74.688 -12.328 1 85.31 825 VAL A O 1
ATOM 6671 N N . ALA A 1 826 ? -5.133 -73 -12.094 1 81.81 826 ALA A N 1
ATOM 6672 C CA . ALA A 1 826 ? -6.004 -73.438 -13.172 1 81.81 826 ALA A CA 1
ATOM 6673 C C . ALA A 1 826 ? -5.258 -73.5 -14.508 1 81.81 826 ALA A C 1
ATOM 6675 O O . ALA A 1 826 ? -5.66 -74.188 -15.43 1 81.81 826 ALA A O 1
ATOM 6676 N N . ILE A 1 827 ? -4.195 -72.812 -14.438 1 80.44 827 ILE A N 1
ATOM 6677 C CA . ILE A 1 827 ? -3.406 -72.75 -15.664 1 80.44 827 ILE A CA 1
ATOM 6678 C C . ILE A 1 827 ? -2.82 -74.125 -15.977 1 80.44 827 ILE A C 1
ATOM 6680 O O . ILE A 1 827 ? -2.635 -74.438 -17.156 1 80.44 827 ILE A O 1
ATOM 6684 N N . LEU A 1 828 ? -2.727 -75.062 -14.977 1 83.38 828 LEU A N 1
ATOM 6685 C CA . LEU A 1 828 ? -2.207 -76.375 -15.164 1 83.38 828 LEU A CA 1
ATOM 6686 C C . LEU A 1 828 ? -3.154 -77.25 -16.016 1 83.38 828 LEU A C 1
ATOM 6688 O O . LEU A 1 828 ? -2.73 -78.188 -16.656 1 83.38 828 LEU A O 1
ATOM 6692 N N . ASN A 1 829 ? -4.457 -76.875 -16.062 1 80.69 829 ASN A N 1
ATOM 6693 C CA . ASN A 1 829 ? -5.43 -77.562 -16.891 1 80.69 829 ASN A CA 1
ATOM 6694 C C . ASN A 1 829 ? -5.09 -77.438 -18.375 1 80.69 829 ASN A C 1
ATOM 6696 O O . ASN A 1 829 ? -5.535 -78.25 -19.188 1 80.69 829 ASN A O 1
ATOM 6700 N N . MET A 1 830 ? -4.371 -76.5 -18.562 1 77.38 830 MET A N 1
ATOM 6701 C CA . MET A 1 830 ? -4.02 -76.188 -19.953 1 77.38 830 MET A CA 1
ATOM 6702 C C . MET A 1 830 ? -3.203 -77.375 -20.531 1 77.38 830 MET A C 1
ATOM 6704 O O . MET A 1 830 ? -3.369 -77.688 -21.703 1 77.38 830 MET A O 1
ATOM 6708 N N . ILE A 1 831 ? -2.42 -78.188 -19.719 1 80.19 831 ILE A N 1
ATOM 6709 C CA . ILE A 1 831 ? -1.536 -79.25 -20.188 1 80.19 831 ILE A CA 1
ATOM 6710 C C . ILE A 1 831 ? -2.361 -80.5 -20.562 1 80.19 831 ILE A C 1
ATOM 6712 O O . ILE A 1 831 ? -1.918 -81.312 -21.344 1 80.19 831 ILE A O 1
ATOM 6716 N N . SER A 1 832 ? -3.582 -80.625 -20.031 1 79.19 832 SER A N 1
ATOM 6717 C CA . SER A 1 832 ? -4.453 -81.75 -20.359 1 79.19 832 SER A CA 1
ATOM 6718 C C . SER A 1 832 ? -5.656 -81.312 -21.172 1 79.19 832 SER A C 1
ATOM 6720 O O . SER A 1 832 ? -6.652 -82 -21.266 1 79.19 832 SER A O 1
ATOM 6722 N N . SER A 1 833 ? -5.777 -80.125 -21.781 1 74.69 833 SER A N 1
ATOM 6723 C CA . SER A 1 833 ? -6.953 -79.5 -22.406 1 74.69 833 SER A CA 1
ATOM 6724 C C . SER A 1 833 ? -7.184 -80.062 -23.812 1 74.69 833 SER A C 1
ATOM 6726 O O . SER A 1 833 ? -8.289 -80 -24.344 1 74.69 833 SER A O 1
ATOM 6728 N N . ARG A 1 834 ? -6.383 -80.938 -24.344 1 75.5 834 ARG A N 1
ATOM 6729 C CA . ARG A 1 834 ? -6.465 -81.438 -25.703 1 75.5 834 ARG A CA 1
ATOM 6730 C C . ARG A 1 834 ? -6.785 -80.312 -26.688 1 75.5 834 ARG A C 1
ATOM 6732 O O . ARG A 1 834 ? -7.562 -80.5 -27.625 1 75.5 834 ARG A O 1
ATOM 6739 N N . LEU A 1 835 ? -6.371 -79 -26.328 1 69.88 835 LEU A N 1
ATOM 6740 C CA . LEU A 1 835 ? -6.629 -77.75 -27.094 1 69.88 835 LEU A CA 1
ATOM 6741 C C . LEU A 1 835 ? -6.121 -77.875 -28.516 1 69.88 835 LEU A C 1
ATOM 6743 O O . LEU A 1 835 ? -4.988 -78.312 -28.75 1 69.88 835 LEU A O 1
ATOM 6747 N N . ALA A 1 836 ? -7.016 -77.75 -29.594 1 67.31 836 ALA A N 1
ATOM 6748 C CA . ALA A 1 836 ? -6.723 -77.812 -31.016 1 67.31 836 ALA A CA 1
ATOM 6749 C C . ALA A 1 836 ? -6.078 -79.125 -31.422 1 67.31 836 ALA A C 1
ATOM 6751 O O . ALA A 1 836 ? -5.426 -79.188 -32.469 1 67.31 836 ALA A O 1
ATOM 6752 N N . ASN A 1 837 ? -6.027 -80.375 -30.453 1 63.5 837 ASN A N 1
ATOM 6753 C CA . ASN A 1 837 ? -5.504 -81.75 -30.578 1 63.5 837 ASN A CA 1
ATOM 6754 C C . ASN A 1 837 ? -3.982 -81.75 -30.656 1 63.5 837 ASN A C 1
ATOM 6756 O O . ASN A 1 837 ? -3.402 -82.562 -31.375 1 63.5 837 ASN A O 1
ATOM 6760 N N . LEU A 1 838 ? -3.391 -80.812 -29.828 1 68.56 838 LEU A N 1
ATOM 6761 C CA . LEU A 1 838 ? -1.937 -80.75 -29.734 1 68.56 838 LEU A CA 1
ATOM 6762 C C . LEU A 1 838 ? -1.396 -81.688 -28.688 1 68.56 838 LEU A C 1
ATOM 6764 O O . LEU A 1 838 ? -1.973 -81.812 -27.609 1 68.56 838 LEU A O 1
ATOM 6768 N N . ARG A 1 839 ? -0.435 -82.438 -29 1 69.12 839 ARG A N 1
ATOM 6769 C CA . ARG A 1 839 ? 0.121 -83.5 -28.156 1 69.12 839 ARG A CA 1
ATOM 6770 C C . ARG A 1 839 ? 0.633 -82.938 -26.828 1 69.12 839 ARG A C 1
ATOM 6772 O O . ARG A 1 839 ? 0.617 -83.562 -25.812 1 69.12 839 ARG A O 1
ATOM 6779 N N . TYR A 1 840 ? 1.002 -81.625 -26.719 1 72.25 840 TYR A N 1
ATOM 6780 C CA . TYR A 1 840 ? 1.52 -80.938 -25.516 1 72.25 840 TYR A CA 1
ATOM 6781 C C . TYR A 1 840 ? 0.406 -80.688 -24.516 1 72.25 840 TYR A C 1
ATOM 6783 O O . TYR A 1 840 ? 0.662 -80.625 -23.312 1 72.25 840 TYR A O 1
ATOM 6791 N N . PHE A 1 841 ? -0.756 -80.625 -25 1 77.44 841 PHE A N 1
ATOM 6792 C CA . PHE A 1 841 ? -1.879 -80.375 -24.109 1 77.44 841 PHE A CA 1
ATOM 6793 C C . PHE A 1 841 ? -2.703 -81.625 -23.859 1 77.44 841 PHE A C 1
ATOM 6795 O O . PHE A 1 841 ? -3.898 -81.562 -23.578 1 77.44 841 PHE A O 1
ATOM 6802 N N . CYS A 1 842 ? -1.928 -82.812 -24.156 1 75.31 842 CYS A N 1
ATOM 6803 C CA . CYS A 1 842 ? -2.598 -84.062 -23.922 1 75.31 842 CYS A CA 1
ATOM 6804 C C . CYS A 1 842 ? -1.93 -84.812 -22.781 1 75.31 842 CYS A C 1
ATOM 6806 O O . CYS A 1 842 ? -1.673 -86.062 -22.906 1 75.31 842 CYS A O 1
ATOM 6808 N N . ALA A 1 843 ? -1.511 -84.125 -21.688 1 84.12 843 ALA A N 1
ATOM 6809 C CA . ALA A 1 843 ? -0.933 -84.812 -20.531 1 84.12 843 ALA A CA 1
ATOM 6810 C C . ALA A 1 843 ? -1.949 -85.688 -19.859 1 84.12 843 ALA A C 1
ATOM 6812 O O . ALA A 1 843 ? -3.111 -85.312 -19.672 1 84.12 843 ALA A O 1
ATOM 6813 N N . PRO A 1 844 ? -1.439 -86.938 -19.734 1 80.06 844 PRO A N 1
ATOM 6814 C CA . PRO A 1 844 ? -2.354 -87.812 -19.031 1 80.06 844 PRO A CA 1
ATOM 6815 C C . PRO A 1 844 ? -2.396 -87.562 -17.531 1 80.06 844 PRO A C 1
ATOM 6817 O O . PRO A 1 844 ? -1.731 -88.25 -16.766 1 80.06 844 PRO A O 1
ATOM 6820 N N . ILE A 1 845 ? -3.104 -86.562 -17.047 1 82.12 845 ILE A N 1
ATOM 6821 C CA . ILE A 1 845 ? -3.203 -86.188 -15.648 1 82.12 845 ILE A CA 1
ATOM 6822 C C . ILE A 1 845 ? -4.246 -87.062 -14.953 1 82.12 845 ILE A C 1
ATOM 6824 O O . ILE A 1 845 ? -5.266 -87.438 -15.547 1 82.12 845 ILE A O 1
ATOM 6828 N N . SER A 1 846 ? -3.785 -87.5 -13.805 1 80.94 846 SER A N 1
ATOM 6829 C CA . SER A 1 846 ? -4.68 -88.375 -13.016 1 80.94 846 SER A CA 1
ATOM 6830 C C . SER A 1 846 ? -5.918 -87.562 -12.57 1 80.94 846 SER A C 1
ATOM 6832 O O . SER A 1 846 ? -5.914 -86.375 -12.57 1 80.94 846 SER A O 1
ATOM 6834 N N . LYS A 1 847 ? -6.988 -88.25 -12.375 1 75.44 847 LYS A N 1
ATOM 6835 C CA . LYS A 1 847 ? -8.219 -87.625 -11.891 1 75.44 847 LYS A CA 1
ATOM 6836 C C . LYS A 1 847 ? -7.988 -86.938 -10.547 1 75.44 847 LYS A C 1
ATOM 6838 O O . LYS A 1 847 ? -8.617 -85.938 -10.258 1 75.44 847 LYS A O 1
ATOM 6843 N N . GLU A 1 848 ? -6.988 -87.438 -9.773 1 78.19 848 GLU A N 1
ATOM 6844 C CA . GLU A 1 848 ? -6.688 -86.812 -8.492 1 78.19 848 GLU A CA 1
ATOM 6845 C C . GLU A 1 848 ? -6.02 -85.5 -8.688 1 78.19 848 GLU A C 1
ATOM 6847 O O . GLU A 1 848 ? -6.32 -84.5 -7.961 1 78.19 848 GLU A O 1
ATOM 6852 N N . ALA A 1 849 ? -5.262 -85.375 -9.68 1 81.06 849 ALA A N 1
ATOM 6853 C CA . ALA A 1 849 ? -4.59 -84.125 -9.961 1 81.06 849 ALA A CA 1
ATOM 6854 C C . ALA A 1 849 ? -5.578 -83.062 -10.484 1 81.06 849 ALA A C 1
ATOM 6856 O O . ALA A 1 849 ? -5.512 -81.938 -10.102 1 81.06 849 ALA A O 1
ATOM 6857 N N . GLU A 1 850 ? -6.445 -83.438 -11.242 1 78.69 850 GLU A N 1
ATOM 6858 C CA . GLU A 1 850 ? -7.461 -82.5 -11.758 1 78.69 850 GLU A CA 1
ATOM 6859 C C . GLU A 1 850 ? -8.328 -81.938 -10.641 1 78.69 850 GLU A C 1
ATOM 6861 O O . GLU A 1 850 ? -8.703 -80.75 -10.664 1 78.69 850 GLU A O 1
ATOM 6866 N N . VAL A 1 851 ? -8.547 -82.875 -9.656 1 77.5 851 VAL A N 1
ATOM 6867 C CA . VAL A 1 851 ? -9.352 -82.438 -8.516 1 77.5 851 VAL A CA 1
ATOM 6868 C C . VAL A 1 851 ? -8.562 -81.438 -7.684 1 77.5 851 VAL A C 1
ATOM 6870 O O . VAL A 1 851 ? -9.125 -80.438 -7.211 1 77.5 851 VAL A O 1
ATOM 6873 N N . LYS A 1 852 ? -7.266 -81.562 -7.602 1 78.69 852 LYS A N 1
ATOM 6874 C CA . LYS A 1 852 ? -6.445 -80.688 -6.832 1 78.69 852 LYS A CA 1
ATOM 6875 C C . LYS A 1 852 ? -6.312 -79.312 -7.551 1 78.69 852 LYS A C 1
ATOM 6877 O O . LYS A 1 852 ? -6.328 -78.25 -6.914 1 78.69 852 LYS A O 1
ATOM 6882 N N . ILE A 1 853 ? -6.301 -79.312 -8.859 1 80.31 853 ILE A N 1
ATOM 6883 C CA . ILE A 1 853 ? -6.242 -78.062 -9.641 1 80.31 853 ILE A CA 1
ATOM 6884 C C . ILE A 1 853 ? -7.555 -77.312 -9.5 1 80.31 853 ILE A C 1
ATOM 6886 O O . ILE A 1 853 ? -7.555 -76.062 -9.344 1 80.31 853 ILE A O 1
ATOM 6890 N N . PHE A 1 854 ? -8.523 -78.062 -9.625 1 78.06 854 PHE A N 1
ATOM 6891 C CA . PHE A 1 854 ? -9.836 -77.438 -9.5 1 78.06 854 PHE A CA 1
ATOM 6892 C C . PHE A 1 854 ? -9.961 -76.688 -8.172 1 78.06 854 PHE A C 1
ATOM 6894 O O . PHE A 1 854 ? -10.32 -75.5 -8.141 1 78.06 854 PHE A O 1
ATOM 6901 N N . TRP A 1 855 ? -9.531 -77.438 -7.117 1 76.81 855 TRP A N 1
ATOM 6902 C CA . TRP A 1 855 ? -9.672 -76.875 -5.793 1 76.81 855 TRP A CA 1
ATOM 6903 C C . TRP A 1 855 ? -8.641 -75.75 -5.578 1 76.81 855 TRP A C 1
ATOM 6905 O O . TRP A 1 855 ? -8.914 -74.75 -4.898 1 76.81 855 TRP A O 1
ATOM 6915 N N . GLY A 1 856 ? -7.504 -75.875 -6.184 1 79.81 856 GLY A N 1
ATOM 6916 C CA . GLY A 1 856 ? -6.5 -74.812 -6.105 1 79.81 856 GLY A CA 1
ATOM 6917 C C . GLY A 1 856 ? -6.918 -73.5 -6.82 1 79.81 856 GLY A C 1
ATOM 6918 O O . GLY A 1 856 ? -6.746 -72.438 -6.289 1 79.81 856 GLY A O 1
ATOM 6919 N N . SER A 1 857 ? -7.508 -73.562 -7.953 1 80.12 857 SER A N 1
ATOM 6920 C CA . SER A 1 857 ? -7.961 -72.438 -8.719 1 80.12 857 SER A CA 1
ATOM 6921 C C . SER A 1 857 ? -9.172 -71.75 -8.07 1 80.12 857 SER A C 1
ATOM 6923 O O . SER A 1 857 ? -9.352 -70.562 -8.164 1 80.12 857 SER A O 1
ATOM 6925 N N . PHE A 1 858 ? -9.953 -72.625 -7.531 1 76.88 858 PHE A N 1
ATOM 6926 C CA . PHE A 1 858 ? -11.102 -72.125 -6.82 1 76.88 858 PHE A CA 1
ATOM 6927 C C . PHE A 1 858 ? -10.664 -71.312 -5.609 1 76.88 858 PHE A C 1
ATOM 6929 O O . PHE A 1 858 ? -11.195 -70.188 -5.352 1 76.88 858 PHE A O 1
ATOM 6936 N N . ALA A 1 859 ? -9.594 -71.75 -4.941 1 78 859 ALA A N 1
ATOM 6937 C CA . ALA A 1 859 ? -9.055 -71.062 -3.795 1 78 859 ALA A CA 1
ATOM 6938 C C . ALA A 1 859 ? -8.43 -69.688 -4.223 1 78 859 ALA A C 1
ATOM 6940 O O . ALA A 1 859 ? -8.516 -68.688 -3.502 1 78 859 ALA A O 1
ATOM 6941 N N . ASN A 1 860 ? -7.938 -69.625 -5.391 1 81.88 860 ASN A N 1
ATOM 6942 C CA . ASN A 1 860 ? -7.273 -68.438 -5.898 1 81.88 860 ASN A CA 1
ATOM 6943 C C . ASN A 1 860 ? -8.266 -67.312 -6.105 1 81.88 860 ASN A C 1
ATOM 6945 O O . ASN A 1 860 ? -7.906 -66.125 -5.965 1 81.88 860 ASN A O 1
ATOM 6949 N N . ILE A 1 861 ? -9.422 -67.562 -6.523 1 77.88 861 ILE A N 1
ATOM 6950 C CA . ILE A 1 861 ? -10.453 -66.562 -6.707 1 77.88 861 ILE A CA 1
ATOM 6951 C C . ILE A 1 861 ? -10.641 -65.812 -5.406 1 77.88 861 ILE A C 1
ATOM 6953 O O . ILE A 1 861 ? -10.734 -64.562 -5.422 1 77.88 861 ILE A O 1
ATOM 6957 N N . PHE A 1 862 ? -10.539 -66.625 -4.281 1 73.38 862 PHE A N 1
ATOM 6958 C CA . PHE A 1 862 ? -10.836 -66 -2.992 1 73.38 862 PHE A CA 1
ATOM 6959 C C . PHE A 1 862 ? -9.57 -65.438 -2.363 1 73.38 862 PHE A C 1
ATOM 6961 O O . PHE A 1 862 ? -9.633 -64.5 -1.568 1 73.38 862 PHE A O 1
ATOM 6968 N N . ILE A 1 863 ? -8.391 -65.875 -2.742 1 77.5 863 ILE A N 1
ATOM 6969 C CA . ILE A 1 863 ? -7.156 -65.438 -2.092 1 77.5 863 ILE A CA 1
ATOM 6970 C C . ILE A 1 863 ? -6.555 -64.25 -2.85 1 77.5 863 ILE A C 1
ATOM 6972 O O . ILE A 1 863 ? -5.898 -63.406 -2.254 1 77.5 863 ILE A O 1
ATOM 6976 N N . GLU A 1 864 ? -6.898 -64.125 -4.129 1 81.25 864 GLU A N 1
ATOM 6977 C CA . GLU A 1 864 ? -6.219 -63.125 -4.922 1 81.25 864 GLU A CA 1
ATOM 6978 C C . GLU A 1 864 ? -7.223 -62.188 -5.625 1 81.25 864 GLU A C 1
ATOM 6980 O O . GLU A 1 864 ? -7.215 -61 -5.418 1 81.25 864 GLU A O 1
ATOM 6985 N N . ASP A 1 865 ? -8.125 -62.719 -6.465 1 76.38 865 ASP A N 1
ATOM 6986 C CA . ASP A 1 865 ? -8.945 -61.969 -7.395 1 76.38 865 ASP A CA 1
ATOM 6987 C C . ASP A 1 865 ? -9.914 -61.031 -6.645 1 76.38 865 ASP A C 1
ATOM 6989 O O . ASP A 1 865 ? -10.008 -59.844 -6.945 1 76.38 865 ASP A O 1
ATOM 6993 N N . VAL A 1 866 ? -10.555 -61.625 -5.684 1 75 866 VAL A N 1
ATOM 6994 C CA . VAL A 1 866 ? -11.586 -60.875 -4.977 1 75 866 VAL A CA 1
ATOM 6995 C C . VAL A 1 866 ? -10.938 -59.75 -4.141 1 75 866 VAL A C 1
ATOM 6997 O O . VAL A 1 866 ? -11.328 -58.594 -4.223 1 75 866 VAL A O 1
ATOM 7000 N N . PRO A 1 867 ? -9.883 -60.062 -3.352 1 78.81 867 PRO A N 1
ATOM 7001 C CA . PRO A 1 867 ? -9.258 -58.969 -2.59 1 78.81 867 PRO A CA 1
ATOM 7002 C C . PRO A 1 867 ? -8.672 -57.875 -3.484 1 78.81 867 PRO A C 1
ATOM 7004 O O . PRO A 1 867 ? -8.766 -56.688 -3.16 1 78.81 867 PRO A O 1
ATOM 7007 N N . GLN A 1 868 ? -8.164 -58.219 -4.617 1 79.19 868 GLN A N 1
ATOM 7008 C CA . GLN A 1 868 ? -7.566 -57.25 -5.516 1 79.19 868 GLN A CA 1
ATOM 7009 C C . GLN A 1 868 ? -8.641 -56.375 -6.164 1 79.19 868 GLN A C 1
ATOM 7011 O O . GLN A 1 868 ? -8.438 -55.156 -6.352 1 79.19 868 GLN A O 1
ATOM 7016 N N . PHE A 1 869 ? -9.609 -56.938 -6.656 1 75.44 869 PHE A N 1
ATOM 7017 C CA . PHE A 1 869 ? -10.75 -56.219 -7.211 1 75.44 869 PHE A CA 1
ATOM 7018 C C . PHE A 1 869 ? -11.266 -55.188 -6.219 1 75.44 869 PHE A C 1
ATOM 7020 O O . PHE A 1 869 ? -11.516 -54.031 -6.586 1 75.44 869 PHE A O 1
ATOM 7027 N N . ILE A 1 870 ? -11.305 -55.594 -4.953 1 71.81 870 ILE A N 1
ATOM 7028 C CA . ILE A 1 870 ? -11.797 -54.719 -3.891 1 71.81 870 ILE A CA 1
ATOM 7029 C C . ILE A 1 870 ? -10.82 -53.562 -3.688 1 71.81 870 ILE A C 1
ATOM 7031 O O . ILE A 1 870 ? -11.234 -52.406 -3.562 1 71.81 870 ILE A O 1
ATOM 7035 N N . ILE A 1 871 ? -9.594 -53.781 -3.723 1 76.38 871 ILE A N 1
ATOM 7036 C CA . ILE A 1 871 ? -8.57 -52.75 -3.521 1 76.38 871 ILE A CA 1
ATOM 7037 C C . ILE A 1 871 ? -8.633 -51.75 -4.664 1 76.38 871 ILE A C 1
ATOM 7039 O O . ILE A 1 871 ? -8.508 -50.531 -4.438 1 76.38 871 ILE A O 1
ATOM 7043 N N . ARG A 1 872 ? -8.82 -52.188 -5.855 1 74 872 ARG A N 1
ATOM 7044 C CA . ARG A 1 872 ? -8.844 -51.312 -7.027 1 74 872 ARG A CA 1
ATOM 7045 C C . ARG A 1 872 ? -10.078 -50.438 -7.027 1 74 872 ARG A C 1
ATOM 7047 O O . ARG A 1 872 ? -10.008 -49.25 -7.41 1 74 872 ARG A O 1
ATOM 7054 N N . ILE A 1 873 ? -11.172 -51.062 -6.77 1 65.81 873 ILE A N 1
ATOM 7055 C CA . ILE A 1 873 ? -12.391 -50.281 -6.629 1 65.81 873 ILE A CA 1
ATOM 7056 C C . ILE A 1 873 ? -12.18 -49.188 -5.59 1 65.81 873 ILE A C 1
ATOM 7058 O O . ILE A 1 873 ? -12.539 -48 -5.816 1 65.81 873 ILE A O 1
ATOM 7062 N N . MET A 1 874 ? -11.523 -49.531 -4.535 1 65.88 874 MET A N 1
ATOM 7063 C CA . MET A 1 874 ? -11.289 -48.562 -3.447 1 65.88 874 MET A CA 1
ATOM 7064 C C . MET A 1 874 ? -10.328 -47.469 -3.879 1 65.88 874 MET A C 1
ATOM 7066 O O . MET A 1 874 ? -10.508 -46.312 -3.525 1 65.88 874 MET A O 1
ATOM 7070 N N . TYR A 1 875 ? -9.375 -47.812 -4.652 1 67.25 875 TYR A N 1
ATOM 7071 C CA . TYR A 1 875 ? -8.398 -46.844 -5.168 1 67.25 875 TYR A CA 1
ATOM 7072 C C . TYR A 1 875 ? -9.062 -45.844 -6.105 1 67.25 875 TYR A C 1
ATOM 7074 O O . TYR A 1 875 ? -8.852 -44.656 -5.984 1 67.25 875 TYR A O 1
ATOM 7082 N N . LEU A 1 876 ? -9.672 -46.281 -7.18 1 60.97 876 LEU A N 1
ATOM 7083 C CA . LEU A 1 876 ? -10.297 -45.438 -8.172 1 60.97 876 LEU A CA 1
ATOM 7084 C C . LEU A 1 876 ? -11.344 -44.531 -7.527 1 60.97 876 LEU A C 1
ATOM 7086 O O . LEU A 1 876 ? -11.523 -43.375 -7.949 1 60.97 876 LEU A O 1
ATOM 7090 N N . GLN A 1 877 ? -11.906 -45.188 -6.672 1 54.47 877 GLN A N 1
ATOM 7091 C CA . GLN A 1 877 ? -12.922 -44.406 -5.98 1 54.47 877 GLN A CA 1
ATOM 7092 C C . GLN A 1 877 ? -12.297 -43.25 -5.203 1 54.47 877 GLN A C 1
ATOM 7094 O O . GLN A 1 877 ? -12.859 -42.156 -5.137 1 54.47 877 GLN A O 1
ATOM 7099 N N . ARG A 1 878 ? -11.07 -43.469 -4.777 1 50.78 878 ARG A N 1
ATOM 7100 C CA . ARG A 1 878 ? -10.492 -42.469 -3.889 1 50.78 878 ARG A CA 1
ATOM 7101 C C . ARG A 1 878 ? -9.617 -41.5 -4.66 1 50.78 878 ARG A C 1
ATOM 7103 O O . ARG A 1 878 ? -9.555 -40.312 -4.32 1 50.78 878 ARG A O 1
ATOM 7110 N N . ASN A 1 879 ? -8.727 -41.938 -5.574 1 50.31 879 ASN A N 1
ATOM 7111 C CA . ASN A 1 879 ? -7.602 -41.125 -6 1 50.31 879 ASN A CA 1
ATOM 7112 C C . ASN A 1 879 ? -7.758 -40.656 -7.445 1 50.31 879 ASN A C 1
ATOM 7114 O O . ASN A 1 879 ? -6.926 -39.906 -7.961 1 50.31 879 ASN A O 1
ATOM 7118 N N . SER A 1 880 ? -8.469 -41.062 -8.406 1 52.75 880 SER A N 1
ATOM 7119 C CA . SER A 1 880 ? -8.117 -40.812 -9.797 1 52.75 880 SER A CA 1
ATOM 7120 C C . SER A 1 880 ? -8.883 -39.656 -10.375 1 52.75 880 SER A C 1
ATOM 7122 O O . SER A 1 880 ? -10.07 -39.75 -10.68 1 52.75 880 SER A O 1
ATOM 7124 N N . ILE A 1 881 ? -8.469 -38.469 -10.172 1 51.62 881 ILE A N 1
ATOM 7125 C CA . ILE A 1 881 ? -9.023 -37.344 -10.891 1 51.62 881 ILE A CA 1
ATOM 7126 C C . ILE A 1 881 ? -8.617 -37.406 -12.359 1 51.62 881 ILE A C 1
ATOM 7128 O O . ILE A 1 881 ? -9.453 -37.25 -13.25 1 51.62 881 ILE A O 1
ATOM 7132 N N . ILE A 1 882 ? -7.586 -37.562 -12.547 1 48.56 882 ILE A N 1
ATOM 7133 C CA . ILE A 1 882 ? -7.141 -37.75 -13.922 1 48.56 882 ILE A CA 1
ATOM 7134 C C . ILE A 1 882 ? -6.902 -39.25 -14.18 1 48.56 882 ILE A C 1
ATOM 7136 O O . ILE A 1 882 ? -6.109 -39.875 -13.484 1 48.56 882 ILE A O 1
ATOM 7140 N N . TYR A 1 883 ? -8.109 -39.906 -14.719 1 46.91 883 TYR A N 1
ATOM 7141 C CA . TYR A 1 883 ? -8.094 -41.344 -14.961 1 46.91 883 TYR A CA 1
ATOM 7142 C C . TYR A 1 883 ? -6.832 -41.75 -15.711 1 46.91 883 TYR A C 1
ATOM 7144 O O . TYR A 1 883 ? -6.547 -41.219 -16.797 1 46.91 883 TYR A O 1
ATOM 7152 N N . ASP A 1 884 ? -6.234 -42.375 -14.875 1 52.41 884 ASP A N 1
ATOM 7153 C CA . ASP A 1 884 ? -5.125 -43.062 -15.508 1 52.41 884 ASP A CA 1
ATOM 7154 C C . ASP A 1 884 ? -5.562 -44.438 -16.031 1 52.41 884 ASP A C 1
ATOM 7156 O O . ASP A 1 884 ? -6.34 -45.156 -15.367 1 52.41 884 ASP A O 1
ATOM 7160 N N . PRO A 1 885 ? -5.492 -44.719 -17.156 1 55.78 885 PRO A N 1
ATOM 7161 C CA . PRO A 1 885 ? -5.996 -45.969 -17.766 1 55.78 885 PRO A CA 1
ATOM 7162 C C . PRO A 1 885 ? -5.633 -47.188 -16.969 1 55.78 885 PRO A C 1
ATOM 7164 O O . PRO A 1 885 ? -6.43 -48.156 -16.875 1 55.78 885 PRO A O 1
ATOM 7167 N N . ILE A 1 886 ? -4.75 -47.25 -16.094 1 61.22 886 ILE A N 1
ATOM 7168 C CA . ILE A 1 886 ? -4.289 -48.5 -15.5 1 61.22 886 ILE A CA 1
ATOM 7169 C C . ILE A 1 886 ? -5.211 -48.906 -14.344 1 61.22 886 ILE A C 1
ATOM 7171 O O . ILE A 1 886 ? -5.684 -50.031 -14.281 1 61.22 886 ILE A O 1
ATOM 7175 N N . PRO A 1 887 ? -5.582 -48 -13.617 1 64.31 887 PRO A N 1
ATOM 7176 C CA . PRO A 1 887 ? -6.48 -48.438 -12.547 1 64.31 887 PRO A CA 1
ATOM 7177 C C . PRO A 1 887 ? -7.859 -48.844 -13.062 1 64.31 887 PRO A C 1
ATOM 7179 O O . PRO A 1 887 ? -8.453 -49.812 -12.555 1 64.31 887 PRO A O 1
ATOM 7182 N N . ILE A 1 888 ? -8.172 -48.344 -14.219 1 66.44 888 ILE A N 1
ATOM 7183 C CA . ILE A 1 888 ? -9.492 -48.656 -14.766 1 66.44 888 ILE A CA 1
ATOM 7184 C C . ILE A 1 888 ? -9.438 -50.031 -15.453 1 66.44 888 ILE A C 1
ATOM 7186 O O . ILE A 1 888 ? -10.312 -50.875 -15.234 1 66.44 888 ILE A O 1
ATOM 7190 N N . PHE A 1 889 ? -8.414 -50.25 -16.172 1 65.88 889 PHE A N 1
ATOM 7191 C CA . PHE A 1 889 ? -8.312 -51.531 -16.875 1 65.88 889 PHE A CA 1
ATOM 7192 C C . PHE A 1 889 ? -8.031 -52.688 -15.898 1 65.88 889 PHE A C 1
ATOM 7194 O O . PHE A 1 889 ? -8.508 -53.781 -16.094 1 65.88 889 PHE A O 1
ATOM 7201 N N . SER A 1 890 ? -7.348 -52.281 -14.891 1 73.5 890 SER A N 1
ATOM 7202 C CA . SER A 1 890 ? -7.117 -53.312 -13.875 1 73.5 890 SER A CA 1
ATOM 7203 C C . SER A 1 890 ? -8.414 -53.688 -13.164 1 73.5 890 SER A C 1
ATOM 7205 O O . SER A 1 890 ? -8.633 -54.844 -12.844 1 73.5 890 SER A O 1
ATOM 7207 N N . LEU A 1 891 ? -9.211 -52.781 -13.109 1 73 891 LEU A N 1
ATOM 7208 C CA . LEU A 1 891 ? -10.5 -53.031 -12.484 1 73 891 LEU A CA 1
ATOM 7209 C C . LEU A 1 891 ? -11.398 -53.844 -13.414 1 73 891 LEU A C 1
ATOM 7211 O O . LEU A 1 891 ? -12.023 -54.812 -12.992 1 73 891 LEU A O 1
ATOM 7215 N N . ILE A 1 892 ? -11.289 -53.469 -14.711 1 67.94 892 ILE A N 1
ATOM 7216 C CA . ILE A 1 892 ? -12.109 -54.188 -15.688 1 67.94 892 ILE A CA 1
ATOM 7217 C C . ILE A 1 892 ? -11.594 -55.594 -15.859 1 67.94 892 ILE A C 1
ATOM 7219 O O . ILE A 1 892 ? -12.367 -56.562 -15.852 1 67.94 892 ILE A O 1
ATOM 7223 N N . SER A 1 893 ? -10.305 -55.719 -15.875 1 70.62 893 SER A N 1
ATOM 7224 C CA . SER A 1 893 ? -9.711 -57.062 -16.047 1 70.62 893 SER A CA 1
ATOM 7225 C C . SER A 1 893 ? -9.953 -57.938 -14.828 1 70.62 893 SER A C 1
ATOM 7227 O O . SER A 1 893 ? -10.266 -59.125 -14.969 1 70.62 893 SER A O 1
ATOM 7229 N N . ALA A 1 894 ? -9.945 -57.375 -13.703 1 74.06 894 ALA A N 1
ATOM 7230 C CA . ALA A 1 894 ? -10.195 -58.125 -12.484 1 74.06 894 ALA A CA 1
ATOM 7231 C C . ALA A 1 894 ? -11.656 -58.562 -12.414 1 74.06 894 ALA A C 1
ATOM 7233 O O . ALA A 1 894 ? -11.945 -59.719 -12.055 1 74.06 894 ALA A O 1
ATOM 7234 N N . GLY A 1 895 ? -12.484 -57.781 -12.922 1 73.56 895 GLY A N 1
ATOM 7235 C CA . GLY A 1 895 ? -13.898 -58.125 -12.93 1 73.56 895 GLY A CA 1
ATOM 7236 C C . GLY A 1 895 ? -14.234 -59.219 -13.938 1 73.56 895 GLY A C 1
ATOM 7237 O O . GLY A 1 895 ? -14.93 -60.188 -13.602 1 73.56 895 GLY A O 1
ATOM 7238 N N . ILE A 1 896 ? -13.633 -59.062 -15.07 1 69.44 896 ILE A N 1
ATOM 7239 C CA . ILE A 1 896 ? -13.883 -60.062 -16.125 1 69.44 896 ILE A CA 1
ATOM 7240 C C . ILE A 1 896 ? -13.25 -61.406 -15.742 1 69.44 896 ILE A C 1
ATOM 7242 O O . ILE A 1 896 ? -13.844 -62.438 -15.969 1 69.44 896 ILE A O 1
ATOM 7246 N N . SER A 1 897 ? -12.133 -61.312 -15.078 1 74.62 897 SER A N 1
ATOM 7247 C CA . SER A 1 897 ? -11.445 -62.531 -14.648 1 74.62 897 SER A CA 1
ATOM 7248 C C . SER A 1 897 ? -12.242 -63.281 -13.586 1 74.62 897 SER A C 1
ATOM 7250 O O . SER A 1 897 ? -12.352 -64.5 -13.633 1 74.62 897 SER A O 1
ATOM 7252 N N . ILE A 1 898 ? -12.875 -62.594 -12.719 1 72.19 898 ILE A N 1
ATOM 7253 C CA . ILE A 1 898 ? -13.664 -63.219 -11.672 1 72.19 898 ILE A CA 1
ATOM 7254 C C . ILE A 1 898 ? -14.898 -63.875 -12.281 1 72.19 898 ILE A C 1
ATOM 7256 O O . ILE A 1 898 ? -15.195 -65.062 -11.984 1 72.19 898 ILE A O 1
ATOM 7260 N N . ILE A 1 899 ? -15.477 -63.25 -13.281 1 69.38 899 ILE A N 1
ATOM 7261 C CA . ILE A 1 899 ? -16.688 -63.781 -13.906 1 69.38 899 ILE A CA 1
ATOM 7262 C C . ILE A 1 899 ? -16.344 -65 -14.75 1 69.38 899 ILE A C 1
ATOM 7264 O O . ILE A 1 899 ? -17 -66.062 -14.633 1 69.38 899 ILE A O 1
ATOM 7268 N N . PHE A 1 900 ? -15.328 -64.875 -15.445 1 69.56 900 PHE A N 1
ATOM 7269 C CA . PHE A 1 900 ? -14.938 -66 -16.344 1 69.56 900 PHE A CA 1
ATOM 7270 C C . PHE A 1 900 ? -14.438 -67.188 -15.555 1 69.56 900 PHE A C 1
ATOM 7272 O O . PHE A 1 900 ? -14.719 -68.312 -15.914 1 69.56 900 PHE A O 1
ATOM 7279 N N . SER A 1 901 ? -13.766 -66.938 -14.516 1 71.38 901 SER A N 1
ATOM 7280 C CA . SER A 1 901 ? -13.258 -68.062 -13.688 1 71.38 901 SER A CA 1
ATOM 7281 C C . SER A 1 901 ? -14.391 -68.75 -12.953 1 71.38 901 SER A C 1
ATOM 7283 O O . SER A 1 901 ? -14.391 -70 -12.852 1 71.38 901 SER A O 1
ATOM 7285 N N . LEU A 1 902 ? -15.344 -68 -12.594 1 65.5 902 LEU A N 1
ATOM 7286 C CA . LEU A 1 902 ? -16.469 -68.625 -11.898 1 65.5 902 LEU A CA 1
ATOM 7287 C C . LEU A 1 902 ? -17.312 -69.438 -12.852 1 65.5 902 LEU A C 1
ATOM 7289 O O . LEU A 1 902 ? -17.734 -70.562 -12.516 1 65.5 902 LEU A O 1
ATOM 7293 N N . ILE A 1 903 ? -17.406 -69 -14.141 1 61.72 903 ILE A N 1
ATOM 7294 C CA . ILE A 1 903 ? -18.156 -69.75 -15.148 1 61.72 903 ILE A CA 1
ATOM 7295 C C . ILE A 1 903 ? -17.391 -71 -15.547 1 61.72 903 ILE A C 1
ATOM 7297 O O . ILE A 1 903 ? -17.953 -72.062 -15.602 1 61.72 903 ILE A O 1
ATOM 7301 N N . GLY A 1 904 ? -16.172 -70.875 -15.734 1 62.78 904 GLY A N 1
ATOM 7302 C CA . GLY A 1 904 ? -15.352 -72 -16.141 1 62.78 904 GLY A CA 1
ATOM 7303 C C . GLY A 1 904 ? -15.25 -73.062 -15.086 1 62.78 904 GLY A C 1
ATOM 7304 O O . GLY A 1 904 ? -15.391 -74.25 -15.383 1 62.78 904 GLY A O 1
ATOM 7305 N N . ARG A 1 905 ? -15.219 -72.75 -13.828 1 62.59 905 ARG A N 1
ATOM 7306 C CA . ARG A 1 905 ? -15.07 -73.688 -12.734 1 62.59 905 ARG A CA 1
ATOM 7307 C C . ARG A 1 905 ? -16.391 -74.438 -12.438 1 62.59 905 ARG A C 1
ATOM 7309 O O . ARG A 1 905 ? -16.406 -75.562 -12.102 1 62.59 905 ARG A O 1
ATOM 7316 N N . THR A 1 906 ? -17.422 -73.688 -12.664 1 58.56 906 THR A N 1
ATOM 7317 C CA . THR A 1 906 ? -18.719 -74.312 -12.523 1 58.56 906 THR A CA 1
ATOM 7318 C C . THR A 1 906 ? -18.953 -75.375 -13.617 1 58.56 906 THR A C 1
ATOM 7320 O O . THR A 1 906 ? -19.484 -76.438 -13.359 1 58.56 906 THR A O 1
ATOM 7323 N N . PHE A 1 907 ? -18.438 -75.062 -14.828 1 58.72 907 PHE A N 1
ATOM 7324 C CA . PHE A 1 907 ? -18.547 -76 -15.938 1 58.72 907 PHE A CA 1
ATOM 7325 C C . PHE A 1 907 ? -17.672 -77.25 -15.719 1 58.72 907 PHE A C 1
ATOM 7327 O O . PHE A 1 907 ? -18.109 -78.375 -15.93 1 58.72 907 PHE A O 1
ATOM 7334 N N . ASP A 1 908 ? -16.531 -77.125 -15.227 1 58.75 908 ASP A N 1
ATOM 7335 C CA . ASP A 1 908 ? -15.625 -78.188 -14.961 1 58.75 908 ASP A CA 1
ATOM 7336 C C . ASP A 1 908 ? -16.125 -79.062 -13.812 1 58.75 908 ASP A C 1
ATOM 7338 O O . ASP A 1 908 ? -16.016 -80.312 -13.852 1 58.75 908 ASP A O 1
ATOM 7342 N N . ALA A 1 909 ? -16.609 -78.438 -12.945 1 57.19 909 ALA A N 1
ATOM 7343 C CA . ALA A 1 909 ? -17.172 -79.188 -11.828 1 57.19 909 ALA A CA 1
ATOM 7344 C C . ALA A 1 909 ? -18.328 -80.062 -12.297 1 57.19 909 ALA A C 1
ATOM 7346 O O . ALA A 1 909 ? -18.484 -81.188 -11.844 1 57.19 909 ALA A O 1
ATOM 7347 N N . LEU A 1 910 ? -18.938 -79.625 -13.445 1 49.81 910 LEU A N 1
ATOM 7348 C CA . LEU A 1 910 ? -20.047 -80.438 -13.992 1 49.81 910 LEU A CA 1
ATOM 7349 C C . LEU A 1 910 ? -19.531 -81.562 -14.891 1 49.81 910 LEU A C 1
ATOM 7351 O O . LEU A 1 910 ? -20.078 -82.625 -14.883 1 49.81 910 LEU A O 1
ATOM 7355 N N . TYR A 1 911 ? -18.422 -81.25 -15.766 1 46.25 911 TYR A N 1
ATOM 7356 C CA . TYR A 1 911 ? -17.859 -82.25 -16.688 1 46.25 911 TYR A CA 1
ATOM 7357 C C . TYR A 1 911 ? -17.125 -83.312 -15.93 1 46.25 911 TYR A C 1
ATOM 7359 O O . TYR A 1 911 ? -17.188 -84.5 -16.297 1 46.25 911 TYR A O 1
ATOM 7367 N N . TYR A 1 912 ? -16.031 -82.938 -15.242 1 43.44 912 TYR A N 1
ATOM 7368 C CA . TYR A 1 912 ? -15.289 -84 -14.539 1 43.44 912 TYR A CA 1
ATOM 7369 C C . TYR A 1 912 ? -16.203 -84.75 -13.594 1 43.44 912 TYR A C 1
ATOM 7371 O O . TYR A 1 912 ? -15.789 -85.75 -12.984 1 43.44 912 TYR A O 1
ATOM 7379 N N . LYS A 1 913 ? -17.219 -85 -14.125 1 39.53 913 LYS A N 1
ATOM 7380 C CA . LYS A 1 913 ? -18.031 -85.812 -13.219 1 39.53 913 LYS A CA 1
ATOM 7381 C C . LYS A 1 913 ? -17.328 -86 -11.875 1 39.53 913 LYS A C 1
ATOM 7383 O O . LYS A 1 913 ? -16.734 -87.062 -11.617 1 39.53 913 LYS A O 1
ATOM 7388 N N . ILE A 1 914 ? -16.531 -85.062 -11.578 1 36.88 914 ILE A N 1
ATOM 7389 C CA . ILE A 1 914 ? -15.953 -85.25 -10.258 1 36.88 914 ILE A CA 1
ATOM 7390 C C . ILE A 1 914 ? -16.891 -86.125 -9.398 1 36.88 914 ILE A C 1
ATOM 7392 O O . ILE A 1 914 ? -18.047 -85.75 -9.18 1 36.88 914 ILE A O 1
ATOM 7396 N N . PRO A 1 915 ? -16.578 -87.5 -9.625 1 33.69 915 PRO A N 1
ATOM 7397 C CA . PRO A 1 915 ? -17.375 -88.375 -8.734 1 33.69 915 PRO A CA 1
ATOM 7398 C C . PRO A 1 915 ? -17.609 -87.688 -7.367 1 33.69 915 PRO A C 1
ATOM 7400 O O . PRO A 1 915 ? -16.641 -87.375 -6.656 1 33.69 915 PRO A O 1
ATOM 7403 N N . PHE A 1 916 ? -18.344 -86.875 -7.355 1 29.66 916 PHE A N 1
ATOM 7404 C CA . PHE A 1 916 ? -18.641 -86.875 -5.934 1 29.66 916 PHE A CA 1
ATOM 7405 C C . PHE A 1 916 ? -18.609 -88.25 -5.34 1 29.66 916 PHE A C 1
ATOM 7407 O O . PHE A 1 916 ? -18.75 -89.25 -6.062 1 29.66 916 PHE A O 1
ATOM 7414 N N . SER A 1 917 ? -18.578 -88.562 -4.297 1 27.09 917 SER A N 1
ATOM 7415 C CA . SER A 1 917 ? -18.391 -89.75 -3.438 1 27.09 917 SER A CA 1
ATOM 7416 C C . SER A 1 917 ? -19.125 -90.938 -3.982 1 27.09 917 SER A C 1
ATOM 7418 O O . SER A 1 917 ? -19.5 -91.875 -3.223 1 27.09 917 SER A O 1
ATOM 7420 N N . GLU A 1 918 ? -19.625 -91.188 -5.336 1 27.28 918 GLU A N 1
ATOM 7421 C CA . GLU A 1 918 ? -20.156 -92.5 -5.238 1 27.28 918 GLU A CA 1
ATOM 7422 C C . GLU A 1 918 ? -19.047 -93.562 -5.242 1 27.28 918 GLU A C 1
ATOM 7424 O O . GLU A 1 918 ? -18.344 -93.75 -6.238 1 27.28 918 GLU A O 1
ATOM 7429 N N . ARG A 1 919 ? -18.328 -93.875 -4.137 1 31.17 919 ARG A N 1
ATOM 7430 C CA . ARG A 1 919 ? -17.547 -95 -3.707 1 31.17 919 ARG A CA 1
ATOM 7431 C C . ARG A 1 919 ? -18.188 -96.312 -4.188 1 31.17 919 ARG A C 1
ATOM 7433 O O . ARG A 1 919 ? -19.031 -96.875 -3.494 1 31.17 919 ARG A O 1
ATOM 7440 N N . GLN A 1 920 ? -18.812 -96.5 -5.473 1 25.91 920 GLN A N 1
ATOM 7441 C CA . GLN A 1 920 ? -19.172 -97.938 -5.574 1 25.91 920 GLN A CA 1
ATOM 7442 C C . GLN A 1 920 ? -17.938 -98.812 -5.598 1 25.91 920 GLN A C 1
ATOM 7444 O O . GLN A 1 920 ? -16.875 -98.375 -6.07 1 25.91 920 GLN A O 1
ATOM 7449 N N . ASN A 1 921 ? -17.938 -100.125 -4.977 1 25.41 921 ASN A N 1
ATOM 7450 C CA . ASN A 1 921 ? -17.188 -101.312 -4.719 1 25.41 921 ASN A CA 1
ATOM 7451 C C . ASN A 1 921 ? -16.734 -102 -6.02 1 25.41 921 ASN A C 1
ATOM 7453 O O . ASN A 1 921 ? -17.453 -102.812 -6.582 1 25.41 921 ASN A O 1
ATOM 7457 N N . ILE A 1 922 ? -16.422 -101.312 -7.094 1 25.67 922 ILE A N 1
ATOM 7458 C CA . ILE A 1 922 ? -16.078 -102.125 -8.25 1 25.67 922 ILE A CA 1
ATOM 7459 C C . ILE A 1 922 ? -14.898 -103 -7.926 1 25.67 922 ILE A C 1
ATOM 7461 O O . ILE A 1 922 ? -13.797 -102.5 -7.656 1 25.67 922 ILE A O 1
ATOM 7465 N N . LYS A 1 923 ? -15.148 -104.25 -7.527 1 26.5 923 LYS A N 1
ATOM 7466 C CA . LYS A 1 923 ? -14.328 -105.438 -7.363 1 26.5 923 LYS A CA 1
ATOM 7467 C C . LYS A 1 923 ? -13.523 -105.75 -8.625 1 26.5 923 LYS A C 1
ATOM 7469 O O . LYS A 1 923 ? -14 -105.5 -9.742 1 26.5 923 LYS A O 1
ATOM 7474 N N . HIS A 1 924 ? -12.211 -105.938 -8.648 1 24.67 924 HIS A N 1
ATOM 7475 C CA . HIS A 1 924 ? -11.086 -106.375 -9.453 1 24.67 924 HIS A CA 1
ATOM 7476 C C . HIS A 1 924 ? -11.461 -107.625 -10.266 1 24.67 924 HIS A C 1
ATOM 7478 O O . HIS A 1 924 ? -11.43 -108.75 -9.75 1 24.67 924 HIS A O 1
ATOM 7484 N N . GLU A 1 925 ? -12.578 -107.75 -11.086 1 25.17 925 GLU A N 1
ATOM 7485 C CA . GLU A 1 925 ? -12.617 -109 -11.75 1 25.17 925 GLU A CA 1
ATOM 7486 C C . GLU A 1 925 ? -11.453 -109.188 -12.727 1 25.17 925 GLU A C 1
ATOM 7488 O O . GLU A 1 925 ? -11.133 -108.25 -13.469 1 25.17 925 GLU A O 1
ATOM 7493 N N . GLU A 1 926 ? -10.508 -110.188 -12.609 1 25.94 926 GLU A N 1
ATOM 7494 C CA . GLU A 1 926 ? -9.312 -110.75 -13.211 1 25.94 926 GLU A CA 1
ATOM 7495 C C . GLU A 1 926 ? -9.5 -111 -14.711 1 25.94 926 GLU A C 1
ATOM 7497 O O . GLU A 1 926 ? -10.461 -111.625 -15.125 1 25.94 926 GLU A O 1
ATOM 7502 N N . PRO A 1 927 ? -9.156 -110.062 -15.641 1 27.41 927 PRO A N 1
ATOM 7503 C CA . PRO A 1 927 ? -9.367 -110.375 -17.062 1 27.41 927 PRO A CA 1
ATOM 7504 C C . PRO A 1 927 ? -8.789 -111.75 -17.453 1 27.41 927 PRO A C 1
ATOM 7506 O O . PRO A 1 927 ? -7.758 -112.125 -16.922 1 27.41 927 PRO A O 1
ATOM 7509 N N . PRO A 1 928 ? -9.523 -112.688 -18.031 1 26.88 928 PRO A N 1
ATOM 7510 C CA . PRO A 1 928 ? -9.102 -114.062 -18.438 1 26.88 928 PRO A CA 1
ATOM 7511 C C . PRO A 1 928 ? -7.992 -114.062 -19.5 1 26.88 928 PRO A C 1
ATOM 7513 O O . PRO A 1 928 ? -7.902 -113.062 -20.281 1 26.88 928 PRO A O 1
ATOM 7516 N N . THR A 1 929 ? -6.711 -114.625 -19.359 1 24.97 929 THR A N 1
ATOM 7517 C CA . THR A 1 929 ? -5.434 -114.938 -20 1 24.97 929 THR A CA 1
ATOM 7518 C C . THR A 1 929 ? -5.648 -115.688 -21.312 1 24.97 929 THR A C 1
ATOM 7520 O O . THR A 1 929 ? -4.703 -116.25 -21.875 1 24.97 929 THR A O 1
ATOM 7523 N N . ASN A 1 930 ? -6.875 -115.812 -22.062 1 22.92 930 ASN A N 1
ATOM 7524 C CA . ASN A 1 930 ? -6.852 -116.812 -23.125 1 22.92 930 ASN A CA 1
ATOM 7525 C C . ASN A 1 930 ? -5.996 -116.375 -24.297 1 22.92 930 ASN A C 1
ATOM 7527 O O . ASN A 1 930 ? -6.289 -115.312 -24.938 1 22.92 930 ASN A O 1
ATOM 7531 N N . VAL A 1 931 ? -4.633 -116.625 -24.406 1 24.45 931 VAL A N 1
ATOM 7532 C CA . VAL A 1 931 ? -3.545 -116.625 -25.375 1 24.45 931 VAL A CA 1
ATOM 7533 C C . VAL A 1 931 ? -3.938 -117.438 -26.594 1 24.45 931 VAL A C 1
ATOM 7535 O O . VAL A 1 931 ? -4.09 -118.688 -26.5 1 24.45 931 VAL A O 1
ATOM 7538 N N . ILE A 1 932 ? -4.887 -117.062 -27.531 1 22.12 932 ILE A N 1
ATOM 7539 C CA . ILE A 1 932 ? -5.195 -117.938 -28.656 1 22.12 932 ILE A CA 1
ATOM 7540 C C . ILE A 1 932 ? -4.031 -117.938 -29.641 1 22.12 932 ILE A C 1
ATOM 7542 O O . ILE A 1 932 ? -3.609 -116.875 -30.125 1 22.12 932 ILE A O 1
ATOM 7546 N N . GLU A 1 933 ? -3.23 -119 -29.828 1 23.44 933 GLU A N 1
ATOM 7547 C CA . GLU A 1 933 ? -2.131 -119.5 -30.672 1 23.44 933 GLU A CA 1
ATOM 7548 C C . GLU A 1 933 ? -2.555 -119.625 -32.125 1 23.44 933 GLU A C 1
ATOM 7550 O O . GLU A 1 933 ? -3.416 -120.438 -32.469 1 23.44 933 GLU A O 1
ATOM 7555 N N . ILE A 1 934 ? -2.752 -118.438 -32.906 1 21.08 934 ILE A N 1
ATOM 7556 C CA . ILE A 1 934 ? -3.197 -118.5 -34.312 1 21.08 934 ILE A CA 1
ATOM 7557 C C . ILE A 1 934 ? -2.141 -119.188 -35.156 1 21.08 934 ILE A C 1
ATOM 7559 O O . ILE A 1 934 ? -1.023 -118.688 -35.312 1 21.08 934 ILE A O 1
ATOM 7563 N N . ASN A 1 935 ? -2.256 -120.375 -35.406 1 21.45 935 ASN A N 1
ATOM 7564 C CA . ASN A 1 935 ? -1.546 -121.375 -36.219 1 21.45 935 ASN A CA 1
ATOM 7565 C C . ASN A 1 935 ? -1.577 -121.062 -37.719 1 21.45 935 ASN A C 1
ATOM 7567 O O . ASN A 1 935 ? -2.41 -120.25 -38.156 1 21.45 935 ASN A O 1
ATOM 7571 N N . SER A 1 936 ? -1.475 -121.875 -38.719 1 23.52 936 SER A N 1
ATOM 7572 C CA . SER A 1 936 ? -0.898 -122.125 -40.031 1 23.52 936 SER A CA 1
ATOM 7573 C C . SER A 1 936 ? -1.695 -121.438 -41.125 1 23.52 936 SER A C 1
ATOM 7575 O O . SER A 1 936 ? -1.137 -120.625 -41.906 1 23.52 936 SER A O 1
ATOM 7577 N N . ASN A 1 937 ? -2.65 -122.062 -42 1 22.81 937 ASN A N 1
ATOM 7578 C CA . ASN A 1 937 ? -2.914 -122.312 -43.406 1 22.81 937 ASN A CA 1
ATOM 7579 C C . ASN A 1 937 ? -4.062 -121.5 -43.938 1 22.81 937 ASN A C 1
ATOM 7581 O O . ASN A 1 937 ? -4.488 -121.688 -45.094 1 22.81 937 ASN A O 1
ATOM 7585 N N . LYS A 1 938 ? -5.184 -121 -43.156 1 26.72 938 LYS A N 1
ATOM 7586 C CA . LYS A 1 938 ? -6.469 -121.125 -43.844 1 26.72 938 LYS A CA 1
ATOM 7587 C C . LYS A 1 938 ? -6.664 -119.875 -44.75 1 26.72 938 LYS A C 1
ATOM 7589 O O . LYS A 1 938 ? -6.316 -118.75 -44.406 1 26.72 938 LYS A O 1
ATOM 7594 N N . SER A 1 939 ? -7.027 -120.125 -46.188 1 27.23 939 SER A N 1
ATOM 7595 C CA . SER A 1 939 ? -7.219 -119.5 -47.469 1 27.23 939 SER A CA 1
ATOM 7596 C C . SER A 1 939 ? -8.422 -118.562 -47.469 1 27.23 939 SER A C 1
ATOM 7598 O O . SER A 1 939 ? -9.547 -119 -47.188 1 27.23 939 SER A O 1
ATOM 7600 N N . ILE A 1 940 ? -8.492 -117.438 -46.844 1 24.59 940 ILE A N 1
ATOM 7601 C CA . ILE A 1 940 ? -9.789 -116.75 -46.781 1 24.59 940 ILE A CA 1
ATOM 7602 C C . ILE A 1 940 ? -10.141 -116.188 -48.156 1 24.59 940 ILE A C 1
ATOM 7604 O O . ILE A 1 940 ? -9.367 -115.438 -48.75 1 24.59 940 ILE A O 1
ATOM 7608 N N . GLU A 1 941 ? -11.156 -116.812 -48.875 1 28.38 941 GLU A N 1
ATOM 7609 C CA . GLU A 1 941 ? -11.734 -116.625 -50.188 1 28.38 941 GLU A CA 1
ATOM 7610 C C . GLU A 1 941 ? -12.562 -115.375 -50.25 1 28.38 941 GLU A C 1
ATOM 7612 O O . GLU A 1 941 ? -13.461 -115.125 -49.438 1 28.38 941 GLU A O 1
ATOM 7617 N N . ILE A 1 942 ? -12.016 -114.25 -50.719 1 26.7 942 ILE A N 1
ATOM 7618 C CA . ILE A 1 942 ? -12.555 -112.875 -50.844 1 26.7 942 ILE A CA 1
ATOM 7619 C C . ILE A 1 942 ? -13.586 -112.875 -51.969 1 26.7 942 ILE A C 1
ATOM 7621 O O . ILE A 1 942 ? -13.266 -113.125 -53.125 1 26.7 942 ILE A O 1
ATOM 7625 N N . SER A 1 943 ? -14.805 -113.188 -51.594 1 27.2 943 SER A N 1
ATOM 7626 C CA . SER A 1 943 ? -15.805 -113.188 -52.656 1 27.2 943 SER A CA 1
ATOM 7627 C C . SER A 1 943 ? -15.992 -111.875 -53.281 1 27.2 943 SER A C 1
ATOM 7629 O O . SER A 1 943 ? -15.727 -110.812 -52.688 1 27.2 943 SER A O 1
ATOM 7631 N N . GLU A 1 944 ? -16.359 -111.75 -54.625 1 30.28 944 GLU A N 1
ATOM 7632 C CA . GLU A 1 944 ? -16.453 -110.75 -55.688 1 30.28 944 GLU A CA 1
ATOM 7633 C C . GLU A 1 944 ? -17.344 -109.562 -55.312 1 30.28 944 GLU A C 1
ATOM 7635 O O . GLU A 1 944 ? -17.062 -108.438 -55.656 1 30.28 944 GLU A O 1
ATOM 7640 N N . ASP A 1 945 ? -18.531 -109.875 -54.719 1 29.73 945 ASP A N 1
ATOM 7641 C CA . ASP A 1 945 ? -19.625 -108.938 -54.781 1 29.73 945 ASP A CA 1
ATOM 7642 C C . ASP A 1 945 ? -19.297 -107.625 -54 1 29.73 945 ASP A C 1
ATOM 7644 O O . ASP A 1 945 ? -19.844 -106.562 -54.281 1 29.73 945 ASP A O 1
ATOM 7648 N N . GLN A 1 946 ? -18.75 -107.812 -52.781 1 27.48 946 GLN A N 1
ATOM 7649 C CA . GLN A 1 946 ? -18.781 -106.75 -51.812 1 27.48 946 GLN A CA 1
ATOM 7650 C C . GLN A 1 946 ? -17.812 -105.625 -52.219 1 27.48 946 GLN A C 1
ATOM 7652 O O . GLN A 1 946 ? -17.594 -104.688 -51.438 1 27.48 946 GLN A O 1
ATOM 7657 N N . LEU A 1 947 ? -17.062 -105.812 -53.312 1 28.47 947 LEU A N 1
ATOM 7658 C CA . LEU A 1 947 ? -16.141 -104.875 -53.906 1 28.47 947 LEU A CA 1
ATOM 7659 C C . LEU A 1 947 ? -16.844 -103.562 -54.219 1 28.47 947 LEU A C 1
ATOM 7661 O O . LEU A 1 947 ? -16.203 -102.562 -54.656 1 28.47 947 LEU A O 1
ATOM 7665 N N . ARG A 1 948 ? -18.125 -103.625 -54.562 1 28.11 948 ARG A N 1
ATOM 7666 C CA . ARG A 1 948 ? -18.594 -102.562 -55.375 1 28.11 948 ARG A CA 1
ATOM 7667 C C . ARG A 1 948 ? -18.609 -101.25 -54.562 1 28.11 948 ARG A C 1
ATOM 7669 O O . ARG A 1 948 ? -18.734 -100.125 -55.125 1 28.11 948 ARG A O 1
ATOM 7676 N N . LYS A 1 949 ? -19.172 -101.312 -53.312 1 31.42 949 LYS A N 1
ATOM 7677 C CA . LYS A 1 949 ? -19.688 -100 -52.875 1 31.42 949 LYS A CA 1
ATOM 7678 C C . LYS A 1 949 ? -18.547 -99.062 -52.562 1 31.42 949 LYS A C 1
ATOM 7680 O O . LYS A 1 949 ? -17.5 -99.5 -52.062 1 31.42 949 LYS A O 1
ATOM 7685 N N . ASP A 1 950 ? -18.578 -97.75 -52.969 1 28.27 950 ASP A N 1
ATOM 7686 C CA . ASP A 1 950 ? -17.594 -96.688 -53.219 1 28.27 950 ASP A CA 1
ATOM 7687 C C . ASP A 1 950 ? -16.797 -96.375 -51.969 1 28.27 950 ASP A C 1
ATOM 7689 O O . ASP A 1 950 ? -16.141 -95.375 -51.875 1 28.27 950 ASP A O 1
ATOM 7693 N N . ASP A 1 951 ? -17.219 -96.938 -50.906 1 27.55 951 ASP A N 1
ATOM 7694 C CA . ASP A 1 951 ? -16.672 -96.688 -49.594 1 27.55 951 ASP A CA 1
ATOM 7695 C C . ASP A 1 951 ? -15.219 -97.125 -49.5 1 27.55 951 ASP A C 1
ATOM 7697 O O . ASP A 1 951 ? -14.969 -98.375 -49.406 1 27.55 951 ASP A O 1
ATOM 7701 N N . ASP A 1 952 ? -14.312 -96.562 -50.156 1 27.5 952 ASP A N 1
ATOM 7702 C CA . ASP A 1 952 ? -12.984 -97.062 -50.531 1 27.5 952 ASP A CA 1
ATOM 7703 C C . ASP A 1 952 ? -12.211 -97.5 -49.281 1 27.5 952 ASP A C 1
ATOM 7705 O O . ASP A 1 952 ? -11.352 -98.438 -49.375 1 27.5 952 ASP A O 1
ATOM 7709 N N . THR A 1 953 ? -12.078 -96.688 -48.188 1 25.62 953 THR A N 1
ATOM 7710 C CA . THR A 1 953 ? -10.852 -97.062 -47.469 1 25.62 953 THR A CA 1
ATOM 7711 C C . THR A 1 953 ? -11.086 -98.25 -46.562 1 25.62 953 THR A C 1
ATOM 7713 O O . THR A 1 953 ? -12.016 -98.312 -45.75 1 25.62 953 THR A O 1
ATOM 7716 N N . ILE A 1 954 ? -10.922 -99.438 -47.031 1 27.81 954 ILE A N 1
ATOM 7717 C CA . ILE A 1 954 ? -11.055 -100.75 -46.344 1 27.81 954 ILE A CA 1
ATOM 7718 C C . ILE A 1 954 ? -9.961 -100.875 -45.281 1 27.81 954 ILE A C 1
ATOM 7720 O O . ILE A 1 954 ? -8.766 -100.812 -45.594 1 27.81 954 ILE A O 1
ATOM 7724 N N . GLU A 1 955 ? -10.352 -100.625 -44.031 1 22.11 955 GLU A N 1
ATOM 7725 C CA . GLU A 1 955 ? -9.484 -100.875 -42.875 1 22.11 955 GLU A CA 1
ATOM 7726 C C . GLU A 1 955 ? -9.211 -102.312 -42.656 1 22.11 955 GLU A C 1
ATOM 7728 O O . GLU A 1 955 ? -10.141 -103.125 -42.531 1 22.11 955 GLU A O 1
ATOM 7733 N N . ILE A 1 956 ? -8.133 -102.812 -43.188 1 23.06 956 ILE A N 1
ATOM 7734 C CA . ILE A 1 956 ? -7.691 -104.188 -43.156 1 23.06 956 ILE A CA 1
ATOM 7735 C C . ILE A 1 956 ? -7.133 -104.562 -41.781 1 23.06 956 ILE A C 1
ATOM 7737 O O . ILE A 1 956 ? -6.137 -103.938 -41.344 1 23.06 956 ILE A O 1
ATOM 7741 N N . THR A 1 957 ? -8.062 -104.75 -40.75 1 23.08 957 THR A N 1
ATOM 7742 C CA . THR A 1 957 ? -7.602 -105.688 -39.688 1 23.08 957 THR A CA 1
ATOM 7743 C C . THR A 1 957 ? -7.688 -107.125 -40.156 1 23.08 957 THR A C 1
ATOM 7745 O O . THR A 1 957 ? -8.727 -107.562 -40.656 1 23.08 957 THR A O 1
ATOM 7748 N N . MET B 1 1 ? 48.031 -2.619 -33.438 1 18.09 1 MET B N 1
ATOM 7749 C CA . MET B 1 1 ? 48.531 -1.271 -33.219 1 18.09 1 MET B CA 1
ATOM 7750 C C . MET B 1 1 ? 49.219 -1.171 -31.859 1 18.09 1 MET B C 1
ATOM 7752 O O . MET B 1 1 ? 48.594 -1.455 -30.828 1 18.09 1 MET B O 1
ATOM 7756 N N . TYR B 1 2 ? 50.656 -1.306 -31.859 1 19.67 2 TYR B N 1
ATOM 7757 C CA . TYR B 1 2 ? 51.719 -1.656 -30.938 1 19.67 2 TYR B CA 1
ATOM 7758 C C . TYR B 1 2 ? 52.188 -0.439 -30.141 1 19.67 2 TYR B C 1
ATOM 7760 O O . TYR B 1 2 ? 52.594 0.573 -30.703 1 19.67 2 TYR B O 1
ATOM 7768 N N . ILE B 1 3 ? 51.406 0.11 -29.156 1 22.05 3 ILE B N 1
ATOM 7769 C CA . ILE B 1 3 ? 51.656 1.493 -28.766 1 22.05 3 ILE B CA 1
ATOM 7770 C C . ILE B 1 3 ? 53.031 1.606 -28.125 1 22.05 3 ILE B C 1
ATOM 7772 O O . ILE B 1 3 ? 53.312 0.928 -27.141 1 22.05 3 ILE B O 1
ATOM 7776 N N . ILE B 1 4 ? 54.062 2.148 -28.781 1 20.91 4 ILE B N 1
ATOM 7777 C CA . ILE B 1 4 ? 55.531 2.281 -28.594 1 20.91 4 ILE B CA 1
ATOM 7778 C C . ILE B 1 4 ? 55.812 3.297 -27.5 1 20.91 4 ILE B C 1
ATOM 7780 O O . ILE B 1 4 ? 55.438 4.473 -27.609 1 20.91 4 ILE B O 1
ATOM 7784 N N . ILE B 1 5 ? 55.906 2.826 -26.172 1 19.77 5 ILE B N 1
ATOM 7785 C CA . ILE B 1 5 ? 56.375 3.566 -25 1 19.77 5 ILE B CA 1
ATOM 7786 C C . ILE B 1 5 ? 57.844 3.953 -25.203 1 19.77 5 ILE B C 1
ATOM 7788 O O . ILE B 1 5 ? 58.719 3.086 -25.25 1 19.77 5 ILE B O 1
ATOM 7792 N N . ASN B 1 6 ? 58.094 5.004 -25.891 1 18.88 6 ASN B N 1
ATOM 7793 C CA . ASN B 1 6 ? 59.406 5.5 -26.281 1 18.88 6 ASN B CA 1
ATOM 7794 C C . ASN B 1 6 ? 60.188 6.027 -25.094 1 18.88 6 ASN B C 1
ATOM 7796 O O . ASN B 1 6 ? 59.844 7.062 -24.516 1 18.88 6 ASN B O 1
ATOM 7800 N N . SER B 1 7 ? 60.875 5.055 -24.156 1 20.56 7 SER B N 1
ATOM 7801 C CA . SER B 1 7 ? 61.812 5.145 -23.062 1 20.56 7 SER B CA 1
ATOM 7802 C C . SER B 1 7 ? 63.156 5.746 -23.531 1 20.56 7 SER B C 1
ATOM 7804 O O . SER B 1 7 ? 64 5.039 -24.078 1 20.56 7 SER B O 1
ATOM 7806 N N . SER B 1 8 ? 63.25 6.832 -23.953 1 20.11 8 SER B N 1
ATOM 7807 C CA . SER B 1 8 ? 64.562 7.23 -24.438 1 20.11 8 SER B CA 1
ATOM 7808 C C . SER B 1 8 ? 65.625 7.254 -23.328 1 20.11 8 SER B C 1
ATOM 7810 O O . SER B 1 8 ? 66.688 6.656 -23.453 1 20.11 8 SER B O 1
ATOM 7812 N N . HIS B 1 9 ? 66.125 8.305 -22.656 1 19.92 9 HIS B N 1
ATOM 7813 C CA . HIS B 1 9 ? 67.5 8.664 -22.219 1 19.92 9 HIS B CA 1
ATOM 7814 C C . HIS B 1 9 ? 67.75 8.195 -20.781 1 19.92 9 HIS B C 1
ATOM 7816 O O . HIS B 1 9 ? 68.562 8.75 -20.078 1 19.92 9 HIS B O 1
ATOM 7822 N N . LEU B 1 10 ? 67.062 7.258 -20.062 1 18.53 10 LEU B N 1
ATOM 7823 C CA . LEU B 1 10 ? 67.562 6.516 -18.922 1 18.53 10 LEU B CA 1
ATOM 7824 C C . LEU B 1 10 ? 68.812 5.742 -19.297 1 18.53 10 LEU B C 1
ATOM 7826 O O . LEU B 1 10 ? 68.812 4.934 -20.234 1 18.53 10 LEU B O 1
ATOM 7830 N N . PRO B 1 11 ? 70.062 6.305 -18.797 1 19.66 11 PRO B N 1
ATOM 7831 C CA . PRO B 1 11 ? 71.375 5.758 -18.844 1 19.66 11 PRO B CA 1
ATOM 7832 C C . PRO B 1 11 ? 71.5 4.332 -18.312 1 19.66 11 PRO B C 1
ATOM 7834 O O . PRO B 1 11 ? 70.688 3.943 -17.453 1 19.66 11 PRO B O 1
ATOM 7837 N N . LEU B 1 12 ? 72.25 3.381 -18.906 1 19.05 12 LEU B N 1
ATOM 7838 C CA . LEU B 1 12 ? 72.062 1.957 -19.156 1 19.05 12 LEU B CA 1
ATOM 7839 C C . LEU B 1 12 ? 72.5 1.125 -17.953 1 19.05 12 LEU B C 1
ATOM 7841 O O . LEU B 1 12 ? 72.188 -0.071 -17.891 1 19.05 12 LEU B O 1
ATOM 7845 N N . GLN B 1 13 ? 73.438 1.662 -17.141 1 18.41 13 GLN B N 1
ATOM 7846 C CA . GLN B 1 13 ? 74.438 0.736 -16.594 1 18.41 13 GLN B CA 1
ATOM 7847 C C . GLN B 1 13 ? 73.812 -0.226 -15.594 1 18.41 13 GLN B C 1
ATOM 7849 O O . GLN B 1 13 ? 73.312 0.197 -14.547 1 18.41 13 GLN B O 1
ATOM 7854 N N . GLN B 1 14 ? 73.375 -1.431 -16.109 1 18.92 14 GLN B N 1
ATOM 7855 C CA . GLN B 1 14 ? 72.625 -2.605 -15.695 1 18.92 14 GLN B CA 1
ATOM 7856 C C . GLN B 1 14 ? 73.5 -3.498 -14.773 1 18.92 14 GLN B C 1
ATOM 7858 O O . GLN B 1 14 ? 73.438 -4.723 -14.883 1 18.92 14 GLN B O 1
ATOM 7863 N N . ARG B 1 15 ? 74.562 -2.857 -14.078 1 18.53 15 ARG B N 1
ATOM 7864 C CA . ARG B 1 15 ? 75.375 -3.945 -13.594 1 18.53 15 ARG B CA 1
ATOM 7865 C C . ARG B 1 15 ? 74.625 -4.895 -12.703 1 18.53 15 ARG B C 1
ATOM 7867 O O . ARG B 1 15 ? 73.75 -4.461 -11.938 1 18.53 15 ARG B O 1
ATOM 7874 N N . ARG B 1 16 ? 74.75 -6.246 -12.906 1 20.09 16 ARG B N 1
ATOM 7875 C CA . ARG B 1 16 ? 74.188 -7.574 -12.641 1 20.09 16 ARG B CA 1
ATOM 7876 C C . ARG B 1 16 ? 74.312 -7.922 -11.156 1 20.09 16 ARG B C 1
ATOM 7878 O O . ARG B 1 16 ? 74.625 -9.062 -10.797 1 20.09 16 ARG B O 1
ATOM 7885 N N . LEU B 1 17 ? 74.375 -6.906 -10.219 1 18.98 17 LEU B N 1
ATOM 7886 C CA . LEU B 1 17 ? 75 -7.504 -9.023 1 18.98 17 LEU B CA 1
ATOM 7887 C C . LEU B 1 17 ? 74.125 -8.656 -8.516 1 18.98 17 LEU B C 1
ATOM 7889 O O . LEU B 1 17 ? 72.938 -8.492 -8.305 1 18.98 17 LEU B O 1
ATOM 7893 N N . ILE B 1 18 ? 74.562 -9.93 -8.812 1 20.83 18 ILE B N 1
ATOM 7894 C CA . ILE B 1 18 ? 74.125 -11.305 -8.578 1 20.83 18 ILE B CA 1
ATOM 7895 C C . ILE B 1 18 ? 73.938 -11.539 -7.082 1 20.83 18 ILE B C 1
ATOM 7897 O O . ILE B 1 18 ? 74.938 -11.703 -6.348 1 20.83 18 ILE B O 1
ATOM 7901 N N . ILE B 1 19 ? 73.312 -10.5 -6.262 1 20.78 19 ILE B N 1
ATOM 7902 C CA . ILE B 1 19 ? 73.562 -10.758 -4.844 1 20.78 19 ILE B CA 1
ATOM 7903 C C . ILE B 1 19 ? 72.875 -12.086 -4.469 1 20.78 19 ILE B C 1
ATOM 7905 O O . ILE B 1 19 ? 71.75 -12.367 -4.875 1 20.78 19 ILE B O 1
ATOM 7909 N N . HIS B 1 20 ? 73.75 -13.016 -3.996 1 20.28 20 HIS B N 1
ATOM 7910 C CA . HIS B 1 20 ? 73.688 -14.375 -3.473 1 20.28 20 HIS B CA 1
ATOM 7911 C C . HIS B 1 20 ? 72.625 -14.531 -2.4 1 20.28 20 HIS B C 1
ATOM 7913 O O . HIS B 1 20 ? 72.625 -13.781 -1.428 1 20.28 20 HIS B O 1
ATOM 7919 N N . ASN B 1 21 ? 71.438 -15.289 -2.572 1 20.03 21 ASN B N 1
ATOM 7920 C CA . ASN B 1 21 ? 69.938 -15.172 -2.578 1 20.03 21 ASN B CA 1
ATOM 7921 C C . ASN B 1 21 ? 69.375 -15.578 -1.237 1 20.03 21 ASN B C 1
ATOM 7923 O O . ASN B 1 21 ? 68.125 -15.641 -1.092 1 20.03 21 ASN B O 1
ATOM 7927 N N . ASN B 1 22 ? 70.062 -16.406 -0.377 1 21.11 22 ASN B N 1
ATOM 7928 C CA . ASN B 1 22 ? 69.188 -17.375 0.299 1 21.11 22 ASN B CA 1
ATOM 7929 C C . ASN B 1 22 ? 68.375 -16.703 1.393 1 21.11 22 ASN B C 1
ATOM 7931 O O . ASN B 1 22 ? 67.188 -16.891 1.461 1 21.11 22 ASN B O 1
ATOM 7935 N N . HIS B 1 23 ? 68.938 -16.641 2.699 1 21.92 23 HIS B N 1
ATOM 7936 C CA . HIS B 1 23 ? 68.438 -16.594 4.051 1 21.92 23 HIS B CA 1
ATOM 7937 C C . HIS B 1 23 ? 67.812 -15.227 4.367 1 21.92 23 HIS B C 1
ATOM 7939 O O . HIS B 1 23 ? 67.188 -15.039 5.406 1 21.92 23 HIS B O 1
ATOM 7945 N N . CYS B 1 24 ? 68.375 -14.148 3.938 1 20.52 24 CYS B N 1
ATOM 7946 C CA . CYS B 1 24 ? 68.312 -12.82 4.531 1 20.52 24 CYS B CA 1
ATOM 7947 C C . CYS B 1 24 ? 66.938 -12.18 4.246 1 20.52 24 CYS B C 1
ATOM 7949 O O . CYS B 1 24 ? 66.688 -11.047 4.664 1 20.52 24 CYS B O 1
ATOM 7951 N N . HIS B 1 25 ? 66.312 -12.555 3.199 1 23.31 25 HIS B N 1
ATOM 7952 C CA . HIS B 1 25 ? 65.312 -11.625 2.67 1 23.31 25 HIS B CA 1
ATOM 7953 C C . HIS B 1 25 ? 64.062 -11.523 3.586 1 23.31 25 HIS B C 1
ATOM 7955 O O . HIS B 1 25 ? 63.062 -10.93 3.221 1 23.31 25 HIS B O 1
ATOM 7961 N N . LEU B 1 26 ? 64.125 -12.32 4.715 1 23.33 26 LEU B N 1
ATOM 7962 C CA . LEU B 1 26 ? 63 -12.422 5.656 1 23.33 26 LEU B CA 1
ATOM 7963 C C . LEU B 1 26 ? 62.75 -11.086 6.359 1 23.33 26 LEU B C 1
ATOM 7965 O O . LEU B 1 26 ? 61.594 -10.688 6.555 1 23.33 26 LEU B O 1
ATOM 7969 N N . LEU B 1 27 ? 63.906 -10.477 6.898 1 23.34 27 LEU B N 1
ATOM 7970 C CA . LEU B 1 27 ? 63.812 -9.328 7.793 1 23.34 27 LEU B CA 1
ATOM 7971 C C . LEU B 1 27 ? 63.219 -8.125 7.07 1 23.34 27 LEU B C 1
ATOM 7973 O O . LEU B 1 27 ? 62.438 -7.355 7.656 1 23.34 27 LEU B O 1
ATOM 7977 N N . TYR B 1 28 ? 63.719 -7.926 5.805 1 27.05 28 TYR B N 1
ATOM 7978 C CA . TYR B 1 28 ? 63.281 -6.699 5.133 1 27.05 28 TYR B CA 1
ATOM 7979 C C . TYR B 1 28 ? 61.781 -6.719 4.863 1 27.05 28 TYR B C 1
ATOM 7981 O O . TYR B 1 28 ? 61.156 -5.668 4.809 1 27.05 28 TYR B O 1
ATOM 7989 N N . PHE B 1 29 ? 61.219 -8.008 4.676 1 29.81 29 PHE B N 1
ATOM 7990 C CA . PHE B 1 29 ? 59.781 -8.133 4.445 1 29.81 29 PHE B CA 1
ATOM 7991 C C . PHE B 1 29 ? 59 -7.656 5.664 1 29.81 29 PHE B C 1
ATOM 7993 O O . PHE B 1 29 ? 57.938 -7.016 5.523 1 29.81 29 PHE B O 1
ATOM 8000 N N . ILE B 1 30 ? 59.5 -7.734 6.91 1 28.81 30 ILE B N 1
ATOM 8001 C CA . ILE B 1 30 ? 58.781 -7.332 8.117 1 28.81 30 ILE B CA 1
ATOM 8002 C C . ILE B 1 30 ? 58.688 -5.809 8.18 1 28.81 30 ILE B C 1
ATOM 8004 O O . ILE B 1 30 ? 57.656 -5.258 8.547 1 28.81 30 ILE B O 1
ATOM 8008 N N . ILE B 1 31 ? 59.781 -5.027 7.871 1 29.62 31 ILE B N 1
ATOM 8009 C CA . ILE B 1 31 ? 59.75 -3.58 8.039 1 29.62 31 ILE B CA 1
ATOM 8010 C C . ILE B 1 31 ? 58.781 -2.965 7.023 1 29.62 31 ILE B C 1
ATOM 8012 O O . ILE B 1 31 ? 58.031 -2.031 7.344 1 29.62 31 ILE B O 1
ATOM 8016 N N . LEU B 1 32 ? 58.75 -3.453 5.711 1 27.78 32 LEU B N 1
ATOM 8017 C CA . LEU B 1 32 ? 57.844 -2.836 4.754 1 27.78 32 LEU B CA 1
ATOM 8018 C C . LEU B 1 32 ? 56.375 -3.092 5.145 1 27.78 32 LEU B C 1
ATOM 8020 O O . LEU B 1 32 ? 55.5 -2.268 4.871 1 27.78 32 LEU B O 1
ATOM 8024 N N . ILE B 1 33 ? 56 -4.254 5.82 1 28.83 33 ILE B N 1
ATOM 8025 C CA . ILE B 1 33 ? 54.656 -4.48 6.281 1 28.83 33 ILE B CA 1
ATOM 8026 C C . ILE B 1 33 ? 54.281 -3.449 7.348 1 28.83 33 ILE B C 1
ATOM 8028 O O . ILE B 1 33 ? 53.156 -2.932 7.363 1 28.83 33 ILE B O 1
ATOM 8032 N N . PHE B 1 34 ? 55.219 -3.088 8.312 1 27.92 34 PHE B N 1
ATOM 8033 C CA . PHE B 1 34 ? 54.844 -2.123 9.344 1 27.92 34 PHE B CA 1
ATOM 8034 C C . PHE B 1 34 ? 54.562 -0.755 8.734 1 27.92 34 PHE B C 1
ATOM 8036 O O . PHE B 1 34 ? 53.719 -0.003 9.234 1 27.92 34 PHE B O 1
ATOM 8043 N N . LEU B 1 35 ? 55.375 -0.247 7.773 1 26.92 35 LEU B N 1
ATOM 8044 C CA . LEU B 1 35 ? 55.062 1.053 7.195 1 26.92 35 LEU B CA 1
ATOM 8045 C C . LEU B 1 35 ? 53.75 0.988 6.402 1 26.92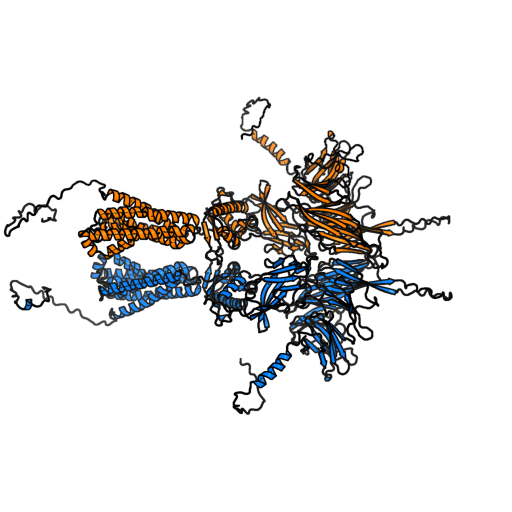 35 LEU B C 1
ATOM 8047 O O . LEU B 1 35 ? 53.031 1.993 6.273 1 26.92 35 LEU B O 1
ATOM 8051 N N . PHE B 1 36 ? 53.469 -0.148 5.668 1 27.47 36 PHE B N 1
ATOM 8052 C CA . PHE B 1 36 ? 52.25 -0.154 4.898 1 27.47 36 PHE B CA 1
ATOM 8053 C C . PHE B 1 36 ? 51.031 -0.221 5.824 1 27.47 36 PHE B C 1
ATOM 8055 O O . PHE B 1 36 ? 49.938 0.195 5.449 1 27.47 36 PHE B O 1
ATOM 8062 N N . PHE B 1 37 ? 51.031 -1.047 6.926 1 26.69 37 PHE B N 1
ATOM 8063 C CA . PHE B 1 37 ? 49.812 -1.093 7.723 1 26.69 37 PHE B CA 1
ATOM 8064 C C . PHE B 1 37 ? 49.594 0.22 8.469 1 26.69 37 PHE B C 1
ATOM 8066 O O . PHE B 1 37 ? 48.594 0.384 9.18 1 26.69 37 PHE B O 1
ATOM 8073 N N . ASN B 1 38 ? 50.625 0.891 8.828 1 25.8 38 ASN B N 1
ATOM 8074 C CA . ASN B 1 38 ? 50.375 2.117 9.57 1 25.8 38 ASN B CA 1
ATOM 8075 C C . ASN B 1 38 ? 49.625 3.141 8.719 1 25.8 38 ASN B C 1
ATOM 8077 O O . ASN B 1 38 ? 49.375 4.266 9.164 1 25.8 38 ASN B O 1
ATOM 8081 N N . ASN B 1 39 ? 49.75 2.975 7.434 1 24.73 39 ASN B N 1
ATOM 8082 C CA . ASN B 1 39 ? 49.125 4.137 6.824 1 24.73 39 ASN B CA 1
ATOM 8083 C C . ASN B 1 39 ? 47.594 4.109 7.016 1 24.73 39 ASN B C 1
ATOM 8085 O O . ASN B 1 39 ? 46.906 5.008 6.555 1 24.73 39 ASN B O 1
ATOM 8089 N N . PHE B 1 40 ? 47.031 2.891 6.984 1 24.14 40 PHE B N 1
ATOM 8090 C CA . PHE B 1 40 ? 45.656 3.033 6.602 1 24.14 40 PHE B CA 1
ATOM 8091 C C . PHE B 1 40 ? 44.844 3.688 7.719 1 24.14 40 PHE B C 1
ATOM 8093 O O . PHE B 1 40 ? 43.969 4.508 7.457 1 24.14 40 PHE B O 1
ATOM 8100 N N . ILE B 1 41 ? 44.75 2.945 8.844 1 24.41 41 ILE B N 1
ATOM 8101 C CA . ILE B 1 41 ? 43.5 3.254 9.531 1 24.41 41 ILE B CA 1
ATOM 8102 C C . ILE B 1 41 ? 43.594 4.637 10.172 1 24.41 41 ILE B C 1
ATOM 8104 O O . ILE B 1 41 ? 44.094 4.781 11.281 1 24.41 41 ILE B O 1
ATOM 8108 N N . LEU B 1 42 ? 44.094 5.562 9.453 1 23.98 42 LEU B N 1
ATOM 8109 C CA . LEU B 1 42 ? 43.938 6.832 10.148 1 23.98 42 LEU B CA 1
ATOM 8110 C C . LEU B 1 42 ? 42.5 6.977 10.656 1 23.98 42 LEU B C 1
ATOM 8112 O O . LEU B 1 42 ? 42.281 7.461 11.766 1 23.98 42 LEU B O 1
ATOM 8116 N N . LEU B 1 43 ? 41.562 6.852 9.695 1 24.3 43 LEU B N 1
ATOM 8117 C CA . LEU B 1 43 ? 40.406 7.641 10.078 1 24.3 43 LEU B CA 1
ATOM 8118 C C . LEU B 1 43 ? 39.625 6.953 11.203 1 24.3 43 LEU B C 1
ATOM 8120 O O . LEU B 1 43 ? 38.906 7.609 11.945 1 24.3 43 LEU B O 1
ATOM 8124 N N . CYS B 1 44 ? 39.344 5.652 11.055 1 24.75 44 CYS B N 1
ATOM 8125 C CA . CYS B 1 44 ? 38.094 5.422 11.805 1 24.75 44 CYS B CA 1
ATOM 8126 C C . CYS B 1 44 ? 38.375 5.367 13.305 1 24.75 44 CYS B C 1
ATOM 8128 O O . CYS B 1 44 ? 37.438 5.355 14.102 1 24.75 44 CYS B O 1
ATOM 8130 N N . ASN B 1 45 ? 39.406 4.684 13.734 1 26.81 45 ASN B N 1
ATOM 8131 C CA . ASN B 1 45 ? 39.438 4.684 15.188 1 26.81 45 ASN B CA 1
ATOM 8132 C C . ASN B 1 45 ? 39.781 6.059 15.742 1 26.81 45 ASN B C 1
ATOM 8134 O O . ASN B 1 45 ? 40.969 6.355 15.945 1 26.81 45 ASN B O 1
ATOM 8138 N N . ALA B 1 46 ? 39.281 7.129 15.234 1 27.48 46 ALA B N 1
ATOM 8139 C CA . ALA B 1 46 ? 39.781 8.445 15.633 1 27.48 46 ALA B CA 1
ATOM 8140 C C . ALA B 1 46 ? 39.75 8.602 17.141 1 27.48 46 ALA B C 1
ATOM 8142 O O . ALA B 1 46 ? 38.688 8.656 17.75 1 27.48 46 ALA B O 1
ATOM 8143 N N . GLN B 1 47 ? 40.5 8.016 17.906 1 26.22 47 GLN B N 1
ATOM 8144 C CA . GLN B 1 47 ? 40.875 8.719 19.125 1 26.22 47 GLN B CA 1
ATOM 8145 C C . GLN B 1 47 ? 40.906 10.227 18.906 1 26.22 47 GLN B C 1
ATOM 8147 O O . GLN B 1 47 ? 41.25 10.688 17.812 1 26.22 47 GLN B O 1
ATOM 8152 N N . GLN B 1 48 ? 40.375 11.047 19.969 1 31.7 48 GLN B N 1
ATOM 8153 C CA . GLN B 1 48 ? 40.125 12.469 20.109 1 31.7 48 GLN B CA 1
ATOM 8154 C C . GLN B 1 48 ? 41.281 13.312 19.625 1 31.7 48 GLN B C 1
ATOM 8156 O O . GLN B 1 48 ? 41.406 14.484 20 1 31.7 48 GLN B O 1
ATOM 8161 N N . HIS B 1 49 ? 42.5 12.781 19.172 1 31.05 49 HIS B N 1
ATOM 8162 C CA . HIS B 1 49 ? 43.5 13.828 19.109 1 31.05 49 HIS B CA 1
ATOM 8163 C C . HIS B 1 49 ? 43.156 14.875 18.062 1 31.05 49 HIS B C 1
ATOM 8165 O O . HIS B 1 49 ? 42.469 14.57 17.078 1 31.05 49 HIS B O 1
ATOM 8171 N N . ASP B 1 50 ? 43.156 16.328 18.5 1 37.66 50 ASP B N 1
ATOM 8172 C CA . ASP B 1 50 ? 43.156 17.578 17.75 1 37.66 50 ASP B CA 1
ATOM 8173 C C . ASP B 1 50 ? 43.875 17.438 16.422 1 37.66 50 ASP B C 1
ATOM 8175 O O . ASP B 1 50 ? 45.125 17.531 16.375 1 37.66 50 ASP B O 1
ATOM 8179 N N . THR B 1 51 ? 43.781 16.453 15.766 1 41.88 51 THR B N 1
ATOM 8180 C CA . THR B 1 51 ? 44.594 16.391 14.555 1 41.88 51 THR B CA 1
ATOM 8181 C C . THR B 1 51 ? 44.25 17.531 13.609 1 41.88 51 THR B C 1
ATOM 8183 O O . THR B 1 51 ? 43.094 17.75 13.258 1 41.88 51 THR B O 1
ATOM 8186 N N . TYR B 1 52 ? 45.094 18.531 13.594 1 53.59 52 TYR B N 1
ATOM 8187 C CA . TYR B 1 52 ? 45.156 19.672 12.695 1 53.59 52 TYR B CA 1
ATOM 8188 C C . TYR B 1 52 ? 45.625 19.266 11.312 1 53.59 52 TYR B C 1
ATOM 8190 O O . TYR B 1 52 ? 46.594 18.469 11.188 1 53.59 52 TYR B O 1
ATOM 8198 N N . LEU B 1 53 ? 44.75 19.234 10.352 1 63 53 LEU B N 1
ATOM 8199 C CA . LEU B 1 53 ? 45.312 19.234 9 1 63 53 LEU B CA 1
ATOM 8200 C C . LEU B 1 53 ? 45.781 20.625 8.602 1 63 53 LEU B C 1
ATOM 8202 O O . LEU B 1 53 ? 45 21.578 8.625 1 63 53 LEU B O 1
ATOM 8206 N N . THR B 1 54 ? 47.094 20.766 8.586 1 60.31 54 THR B N 1
ATOM 8207 C CA . THR B 1 54 ? 47.656 22.031 8.125 1 60.31 54 THR B CA 1
ATOM 8208 C C . THR B 1 54 ? 48.156 21.906 6.695 1 60.31 54 THR B C 1
ATOM 8210 O O . THR B 1 54 ? 48.844 20.938 6.344 1 60.31 54 THR B O 1
ATOM 8213 N N . HIS B 1 55 ? 47.625 22.703 5.875 1 69.81 55 HIS B N 1
ATOM 8214 C CA . HIS B 1 55 ? 48.062 22.75 4.488 1 69.81 55 HIS B CA 1
ATOM 8215 C C . HIS B 1 55 ? 48.656 24.109 4.137 1 69.81 55 HIS B C 1
ATOM 8217 O O . HIS B 1 55 ? 48.125 25.141 4.574 1 69.81 55 HIS B O 1
ATOM 8223 N N . PHE B 1 56 ? 49.812 24.109 3.463 1 59.72 56 PHE B N 1
ATOM 8224 C CA . PHE B 1 56 ? 50.469 25.328 3.016 1 59.72 56 PHE B CA 1
ATOM 8225 C C . PHE B 1 56 ? 50.281 25.531 1.516 1 59.72 56 PHE B C 1
ATOM 8227 O O . PHE B 1 56 ? 50.562 24.625 0.726 1 59.72 56 PHE B O 1
ATOM 8234 N N . GLU B 1 57 ? 49.594 26.578 1.241 1 61.97 57 GLU B N 1
ATOM 8235 C CA . GLU B 1 57 ? 49.469 26.922 -0.174 1 61.97 57 GLU B CA 1
ATOM 8236 C C . GLU B 1 57 ? 50.781 27.469 -0.731 1 61.97 57 GLU B C 1
ATOM 8238 O O . GLU B 1 57 ? 51.562 28.078 -0.001 1 61.97 57 GLU B O 1
ATOM 8243 N N . ASP B 1 58 ? 51.031 27.172 -1.985 1 55.97 58 ASP B N 1
ATOM 8244 C CA . ASP B 1 58 ? 52.188 27.766 -2.662 1 55.97 58 ASP B CA 1
ATOM 8245 C C . ASP B 1 58 ? 52.031 29.297 -2.746 1 55.97 58 ASP B C 1
ATOM 8247 O O . ASP B 1 58 ? 51.156 29.797 -3.449 1 55.97 58 ASP B O 1
ATOM 8251 N N . PRO B 1 59 ? 52.719 30.016 -1.947 1 56.03 59 PRO B N 1
ATOM 8252 C CA . PRO B 1 59 ? 52.594 31.469 -1.96 1 56.03 59 PRO B CA 1
ATOM 8253 C C . PRO B 1 59 ? 52.781 32.062 -3.354 1 56.03 59 PRO B C 1
ATOM 8255 O O . PRO B 1 59 ? 52.312 33.188 -3.629 1 56.03 59 PRO B O 1
ATOM 8258 N N . SER B 1 60 ? 53.594 31.422 -4.168 1 55.91 60 SER B N 1
ATOM 8259 C CA . SER B 1 60 ? 53.844 31.953 -5.5 1 55.91 60 SER B CA 1
ATOM 8260 C C . SER B 1 60 ? 52.531 32.125 -6.285 1 55.91 60 SER B C 1
ATOM 8262 O O . SER B 1 60 ? 52.438 32.938 -7.195 1 55.91 60 SER B O 1
ATOM 8264 N N . LYS B 1 61 ? 51.562 31.391 -5.84 1 63.22 61 LYS B N 1
ATOM 8265 C CA . LYS B 1 61 ? 50.312 31.469 -6.582 1 63.22 61 LYS B CA 1
ATOM 8266 C C . LYS B 1 61 ? 49.375 32.531 -5.988 1 63.22 61 LYS B C 1
ATOM 8268 O O . LYS B 1 61 ? 48.469 33 -6.66 1 63.22 61 LYS B O 1
ATOM 8273 N N . GLY B 1 62 ? 49.688 33.031 -4.824 1 62.88 62 GLY B N 1
ATOM 8274 C CA . GLY B 1 62 ? 48.906 34.062 -4.172 1 62.88 62 GLY B CA 1
ATOM 8275 C C . GLY B 1 62 ? 47.469 33.688 -3.99 1 62.88 62 GLY B C 1
ATOM 8276 O O . GLY B 1 62 ? 46.594 34.562 -3.986 1 62.88 62 GLY B O 1
ATOM 8277 N N . LEU B 1 63 ? 47.094 32.469 -3.957 1 72.75 63 LEU B N 1
ATOM 8278 C CA . LEU B 1 63 ? 45.719 32.031 -3.838 1 72.75 63 LEU B CA 1
ATOM 8279 C C . LEU B 1 63 ? 45.281 32.031 -2.379 1 72.75 63 LEU B C 1
ATOM 8281 O O . LEU B 1 63 ? 46.031 31.609 -1.498 1 72.75 63 LEU B O 1
ATOM 8285 N N . THR B 1 64 ? 44.094 32.656 -2.203 1 74.75 64 THR B N 1
ATOM 8286 C CA . THR B 1 64 ? 43.438 32.594 -0.898 1 74.75 64 THR B CA 1
ATOM 8287 C C . THR B 1 64 ? 42.094 31.891 -0.984 1 74.75 64 THR B C 1
ATOM 8289 O O . THR B 1 64 ? 41.5 31.781 -2.064 1 74.75 64 THR B O 1
ATOM 8292 N N . ILE B 1 65 ? 41.688 31.375 0.155 1 76.44 65 ILE B N 1
ATOM 8293 C CA . ILE B 1 65 ? 40.375 30.719 0.194 1 76.44 65 ILE B CA 1
ATOM 8294 C C . ILE B 1 65 ? 39.281 31.734 -0.043 1 76.44 65 ILE B C 1
ATOM 8296 O O . ILE B 1 65 ? 39.188 32.75 0.642 1 76.44 65 ILE B O 1
ATOM 8300 N N . PHE B 1 66 ? 38.5 31.453 -0.959 1 74.88 66 PHE B N 1
ATOM 8301 C CA . PHE B 1 66 ? 37.375 32.312 -1.308 1 74.88 66 PHE B CA 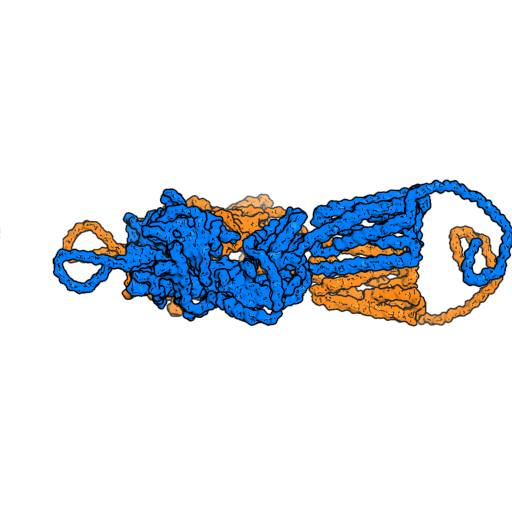1
ATOM 8302 C C . PHE B 1 66 ? 36.094 31.766 -0.732 1 74.88 66 PHE B C 1
ATOM 8304 O O . PHE B 1 66 ? 35.281 32.531 -0.202 1 74.88 66 PHE B O 1
ATOM 8311 N N . ASP B 1 67 ? 35.875 30.469 -0.875 1 78.06 67 ASP B N 1
ATOM 8312 C CA . ASP B 1 67 ? 34.656 29.828 -0.385 1 78.06 67 ASP B CA 1
ATOM 8313 C C . ASP B 1 67 ? 34.906 28.344 -0.102 1 78.06 67 ASP B C 1
ATOM 8315 O O . ASP B 1 67 ? 35.906 27.781 -0.551 1 78.06 67 ASP B O 1
ATOM 8319 N N . SER B 1 68 ? 34.031 27.828 0.692 1 78.12 68 SER B N 1
ATOM 8320 C CA . SER B 1 68 ? 34.125 26.406 1.03 1 78.12 68 SER B CA 1
ATOM 8321 C C . SER B 1 68 ? 32.75 25.781 1.195 1 78.12 68 SER B C 1
ATOM 8323 O O . SER B 1 68 ? 31.812 26.453 1.63 1 78.12 68 SER B O 1
ATOM 8325 N N . TYR B 1 69 ? 32.656 24.547 0.797 1 81.5 69 TYR B N 1
ATOM 8326 C CA . TYR B 1 69 ? 31.469 23.719 0.966 1 81.5 69 TYR B CA 1
ATOM 8327 C C . TYR B 1 69 ? 31.812 22.359 1.543 1 81.5 69 TYR B C 1
ATOM 8329 O O . TYR B 1 69 ? 32.781 21.734 1.127 1 81.5 69 TYR B O 1
ATOM 8337 N N . THR B 1 70 ? 31.062 21.969 2.494 1 78.94 70 THR B N 1
ATOM 8338 C CA . THR B 1 70 ? 31.281 20.656 3.09 1 78.94 70 THR B CA 1
ATOM 8339 C C . THR B 1 70 ? 30.188 19.688 2.662 1 78.94 70 THR B C 1
ATOM 8341 O O . THR B 1 70 ? 29 19.953 2.846 1 78.94 70 THR B O 1
ATOM 8344 N N . TYR B 1 71 ? 30.641 18.562 2.197 1 81 71 TYR B N 1
ATOM 8345 C CA . TYR B 1 71 ? 29.734 17.484 1.829 1 81 71 TYR B CA 1
ATOM 8346 C C . TYR B 1 71 ? 29.406 16.609 3.035 1 81 71 TYR B C 1
ATOM 8348 O O . TYR B 1 71 ? 30.125 16.625 4.039 1 81 71 TYR B O 1
ATOM 8356 N N . ARG B 1 72 ? 28.453 15.898 2.982 1 72.75 72 ARG B N 1
ATOM 8357 C CA . ARG B 1 72 ? 27.891 15.164 4.113 1 72.75 72 ARG B CA 1
ATOM 8358 C C . ARG B 1 72 ? 28.938 14.219 4.715 1 72.75 72 ARG B C 1
ATOM 8360 O O . ARG B 1 72 ? 28.906 13.938 5.914 1 72.75 72 ARG B O 1
ATOM 8367 N N . ASP B 1 73 ? 29.844 13.68 3.914 1 70.88 73 ASP B N 1
ATOM 8368 C CA . ASP B 1 73 ? 30.812 12.711 4.422 1 70.88 73 ASP B CA 1
ATOM 8369 C C . ASP B 1 73 ? 32.062 13.406 4.984 1 70.88 73 ASP B C 1
ATOM 8371 O O . ASP B 1 73 ? 33 12.75 5.418 1 70.88 73 ASP B O 1
ATOM 8375 N N . GLY B 1 74 ? 32 14.688 4.867 1 72.94 74 GLY B N 1
ATOM 8376 C CA . GLY B 1 74 ? 33.125 15.445 5.379 1 72.94 74 GLY B CA 1
ATOM 8377 C C . GLY B 1 74 ? 34.062 15.93 4.293 1 72.94 74 GLY B C 1
ATOM 8378 O O . GLY B 1 74 ? 35.031 16.656 4.566 1 72.94 74 GLY B O 1
ATOM 8379 N N . THR B 1 75 ? 33.75 15.555 3.133 1 81.44 75 THR B N 1
ATOM 8380 C CA . THR B 1 75 ? 34.531 16.094 2.029 1 81.44 75 THR B CA 1
ATOM 8381 C C . THR B 1 75 ? 34.312 17.594 1.885 1 81.44 75 THR B C 1
ATOM 8383 O O . THR B 1 75 ? 33.188 18.078 2.008 1 81.44 75 THR B O 1
ATOM 8386 N N . ILE B 1 76 ? 35.406 18.25 1.645 1 84.06 76 ILE B N 1
ATOM 8387 C CA . ILE B 1 76 ? 35.312 19.703 1.531 1 84.06 76 ILE B CA 1
ATOM 8388 C C . ILE B 1 76 ? 35.719 20.141 0.123 1 84.06 76 ILE B C 1
ATOM 8390 O O . ILE B 1 76 ? 36.75 19.703 -0.398 1 84.06 76 ILE B O 1
ATOM 8394 N N . LEU B 1 77 ? 34.906 20.938 -0.385 1 88.44 77 LEU B N 1
ATOM 8395 C CA . LEU B 1 77 ? 35.25 21.625 -1.63 1 88.44 77 LEU B CA 1
ATOM 8396 C C . LEU B 1 77 ? 35.688 23.062 -1.359 1 88.44 77 LEU B C 1
ATOM 8398 O O . LEU B 1 77 ? 34.938 23.859 -0.794 1 88.44 77 LEU B O 1
ATOM 8402 N N . LEU B 1 78 ? 36.906 23.359 -1.796 1 85.75 78 LEU B N 1
ATOM 8403 C CA . LEU B 1 78 ? 37.5 24.688 -1.59 1 85.75 78 LEU B CA 1
ATOM 8404 C C . LEU B 1 78 ? 37.656 25.422 -2.916 1 85.75 78 LEU B C 1
ATOM 8406 O O . LEU B 1 78 ? 38.125 24.859 -3.895 1 85.75 78 LEU B O 1
ATOM 8410 N N . GLN B 1 79 ? 37.188 26.609 -2.783 1 84 79 GLN B N 1
ATOM 8411 C CA . GLN B 1 79 ? 37.531 27.516 -3.881 1 84 79 GLN B CA 1
ATOM 8412 C C . GLN B 1 79 ? 38.625 28.484 -3.48 1 84 79 GLN B C 1
ATOM 8414 O O . GLN B 1 79 ? 38.531 29.172 -2.463 1 84 79 GLN B O 1
ATOM 8419 N N . LEU B 1 80 ? 39.594 28.5 -4.355 1 80.19 80 LEU B N 1
ATOM 8420 C CA . LEU B 1 80 ? 40.719 29.406 -4.137 1 80.19 80 LEU B CA 1
ATOM 8421 C C . LEU B 1 80 ? 40.75 30.516 -5.191 1 80.19 80 LEU B C 1
ATOM 8423 O O . LEU B 1 80 ? 40.406 30.281 -6.352 1 80.19 80 LEU B O 1
ATOM 8427 N N . ALA B 1 81 ? 41.031 31.734 -4.664 1 79.81 81 ALA B N 1
ATOM 8428 C CA . ALA B 1 81 ? 41.062 32.844 -5.617 1 79.81 81 ALA B CA 1
ATOM 8429 C C . ALA B 1 81 ? 42.156 33.844 -5.266 1 79.81 81 ALA B C 1
ATOM 8431 O O . ALA B 1 81 ? 42.562 33.938 -4.109 1 79.81 81 ALA B O 1
ATOM 8432 N N . HIS B 1 82 ? 42.656 34.5 -6.363 1 78.94 82 HIS B N 1
ATOM 8433 C CA . HIS B 1 82 ? 43.531 35.656 -6.238 1 78.94 82 HIS B CA 1
ATOM 8434 C C . HIS B 1 82 ? 42.75 36.969 -6.426 1 78.94 82 HIS B C 1
ATOM 8436 O O . HIS B 1 82 ? 42.094 37.156 -7.445 1 78.94 82 HIS B O 1
ATOM 8442 N N . PHE B 1 83 ? 42.812 37.812 -5.379 1 78.38 83 PHE B N 1
ATOM 8443 C CA . PHE B 1 83 ? 42.094 39.094 -5.469 1 78.38 83 PHE B CA 1
ATOM 8444 C C . PHE B 1 83 ? 42.969 40.156 -6.125 1 78.38 83 PHE B C 1
ATOM 8446 O O . PHE B 1 83 ? 44.188 40.188 -5.922 1 78.38 83 PHE B O 1
ATOM 8453 N N . ASN B 1 84 ? 42.281 40.938 -6.887 1 76.38 84 ASN B N 1
ATOM 8454 C CA . ASN B 1 84 ? 43 42.094 -7.449 1 76.38 84 ASN B CA 1
ATOM 8455 C C . ASN B 1 84 ? 43.344 43.125 -6.375 1 76.38 84 ASN B C 1
ATOM 8457 O O . ASN B 1 84 ? 42.906 43 -5.227 1 76.38 84 ASN B O 1
ATOM 8461 N N . GLU B 1 85 ? 44.094 44.125 -6.75 1 68.31 85 GLU B N 1
ATOM 8462 C CA . GLU B 1 85 ? 44.625 45.094 -5.805 1 68.31 85 GLU B CA 1
ATOM 8463 C C . GLU B 1 85 ? 43.531 45.812 -5.039 1 68.31 85 GLU B C 1
ATOM 8465 O O . GLU B 1 85 ? 43.656 46.062 -3.838 1 68.31 85 GLU B O 1
ATOM 8470 N N . ASP B 1 86 ? 42.344 46.094 -5.75 1 71.31 86 ASP B N 1
ATOM 8471 C CA . ASP B 1 86 ? 41.25 46.812 -5.086 1 71.31 86 ASP B CA 1
ATOM 8472 C C . ASP B 1 86 ? 40.25 45.844 -4.477 1 71.31 86 ASP B C 1
ATOM 8474 O O . ASP B 1 86 ? 39.219 46.25 -3.932 1 71.31 86 ASP B O 1
ATOM 8478 N N . GLU B 1 87 ? 40.562 44.562 -4.547 1 68.62 87 GLU B N 1
ATOM 8479 C CA . GLU B 1 87 ? 39.781 43.469 -3.971 1 68.62 87 GLU B CA 1
ATOM 8480 C C . GLU B 1 87 ? 38.344 43.5 -4.48 1 68.62 87 GLU B C 1
ATOM 8482 O O . GLU B 1 87 ? 37.438 43.031 -3.807 1 68.62 87 GLU B O 1
ATOM 8487 N N . SER B 1 88 ? 38.156 44.188 -5.656 1 75.81 88 SER B N 1
ATOM 8488 C CA . SER B 1 88 ? 36.812 44.25 -6.211 1 75.81 88 SER B CA 1
ATOM 8489 C C . SER B 1 88 ? 36.5 43.031 -7.09 1 75.81 88 SER B C 1
ATOM 8491 O O . SER B 1 88 ? 35.344 42.719 -7.32 1 75.81 88 SER B O 1
ATOM 8493 N N . CYS B 1 89 ? 37.594 42.469 -7.578 1 80 89 CYS B N 1
ATOM 8494 C CA . CYS B 1 89 ? 37.406 41.312 -8.469 1 80 89 CYS B CA 1
ATOM 8495 C C . CYS B 1 89 ? 38.438 40.219 -8.164 1 80 89 CYS B C 1
ATOM 8497 O O . CYS B 1 89 ? 39.438 40.469 -7.52 1 80 89 CYS B O 1
ATOM 8499 N N . ILE B 1 90 ? 38.062 38.938 -8.555 1 80.12 90 ILE B N 1
ATOM 8500 C CA . ILE B 1 90 ? 39 37.844 -8.477 1 80.12 90 ILE B CA 1
ATOM 8501 C C . ILE B 1 90 ? 39.5 37.469 -9.875 1 80.12 90 ILE B C 1
ATOM 8503 O O . ILE B 1 90 ? 38.844 37.781 -10.867 1 80.12 90 ILE B O 1
ATOM 8507 N N . ASP B 1 91 ? 40.625 36.844 -9.953 1 78.06 91 ASP B N 1
ATOM 8508 C CA . ASP B 1 91 ? 41.188 36.406 -11.227 1 78.06 91 ASP B CA 1
ATOM 8509 C C . ASP B 1 91 ? 40.25 35.438 -11.938 1 78.06 91 ASP B C 1
ATOM 8511 O O . ASP B 1 91 ? 39.656 34.562 -11.297 1 78.06 91 ASP B O 1
ATOM 8515 N N . PRO B 1 92 ? 40.031 35.656 -13.219 1 79.81 92 PRO B N 1
ATOM 8516 C CA . PRO B 1 92 ? 39.094 34.812 -13.992 1 79.81 92 PRO B CA 1
ATOM 8517 C C . PRO B 1 92 ? 39.562 33.375 -14.125 1 79.81 92 PRO B C 1
ATOM 8519 O O . PRO B 1 92 ? 39.594 32.844 -15.234 1 79.81 92 PRO B O 1
ATOM 8522 N N . ASN B 1 93 ? 40.188 32.781 -13.117 1 75.31 93 ASN B N 1
ATOM 8523 C CA . ASN B 1 93 ? 40.562 31.375 -13.047 1 75.31 93 ASN B CA 1
ATOM 8524 C C . ASN B 1 93 ? 39.906 30.703 -11.844 1 75.31 93 ASN B C 1
ATOM 8526 O O . ASN B 1 93 ? 40.156 31.078 -10.703 1 75.31 93 ASN B O 1
ATOM 8530 N N . LEU B 1 94 ? 39.062 29.75 -12.195 1 80.38 94 LEU B N 1
ATOM 8531 C CA . LEU B 1 94 ? 38.406 29.016 -11.125 1 80.38 94 LEU B CA 1
ATOM 8532 C C . LEU B 1 94 ? 39.312 27.922 -10.586 1 80.38 94 LEU B C 1
ATOM 8534 O O . LEU B 1 94 ? 39.562 26.922 -11.273 1 80.38 94 LEU B O 1
ATOM 8538 N N . ASN B 1 95 ? 39.844 28.141 -9.414 1 80.62 95 ASN B N 1
ATOM 8539 C CA . ASN B 1 95 ? 40.656 27.141 -8.727 1 80.62 95 ASN B CA 1
ATOM 8540 C C . ASN B 1 95 ? 39.875 26.422 -7.641 1 80.62 95 ASN B C 1
ATOM 8542 O O . ASN B 1 95 ? 39.438 27.031 -6.656 1 80.62 95 ASN B O 1
ATOM 8546 N N . LEU B 1 96 ? 39.719 25.109 -7.852 1 87.44 96 LEU B N 1
ATOM 8547 C CA . LEU B 1 96 ? 38.969 24.297 -6.887 1 87.44 96 LEU B CA 1
ATOM 8548 C C . LEU B 1 96 ? 39.875 23.188 -6.336 1 87.44 96 LEU B C 1
ATOM 8550 O O . LEU B 1 96 ? 40.688 22.609 -7.07 1 87.44 96 LEU B O 1
ATOM 8554 N N . ASP B 1 97 ? 39.75 22.922 -5.043 1 87 97 ASP B N 1
ATOM 8555 C CA . ASP B 1 97 ? 40.375 21.781 -4.395 1 87 97 ASP B CA 1
ATOM 8556 C C . ASP B 1 97 ? 39.375 20.938 -3.625 1 87 97 ASP B C 1
ATOM 8558 O O . ASP B 1 97 ? 38.469 21.484 -2.996 1 87 97 ASP B O 1
ATOM 8562 N N . ILE B 1 98 ? 39.531 19.656 -3.76 1 88.88 98 ILE B N 1
ATOM 8563 C CA . ILE B 1 98 ? 38.75 18.734 -2.93 1 88.88 98 ILE B CA 1
ATOM 8564 C C . ILE B 1 98 ? 39.625 18.203 -1.796 1 88.88 98 ILE B C 1
ATOM 8566 O O . ILE B 1 98 ? 40.688 17.672 -2.037 1 88.88 98 ILE B O 1
ATOM 8570 N N . VAL B 1 99 ? 39.125 18.391 -0.636 1 85.12 99 VAL B N 1
ATOM 8571 C CA . VAL B 1 99 ? 39.75 17.828 0.539 1 85.12 99 VAL B CA 1
ATOM 8572 C C . VAL B 1 99 ? 38.938 16.641 1.058 1 85.12 99 VAL B C 1
ATOM 8574 O O . VAL B 1 99 ? 37.844 16.812 1.602 1 85.12 99 VAL B O 1
ATOM 8577 N N . PHE B 1 100 ? 39.5 15.484 0.943 1 81.38 100 PHE B N 1
ATOM 8578 C CA . PHE B 1 100 ? 38.812 14.281 1.389 1 81.38 100 PHE B CA 1
ATOM 8579 C C . PHE B 1 100 ? 38.938 14.117 2.898 1 81.38 100 PHE B C 1
ATOM 8581 O O . PHE B 1 100 ? 39.844 14.688 3.521 1 81.38 100 PHE B O 1
ATOM 8588 N N . PRO B 1 101 ? 38.031 13.344 3.408 1 73.5 101 PRO B N 1
ATOM 8589 C CA . PRO B 1 101 ? 38.062 13.164 4.863 1 73.5 101 PRO B CA 1
ATOM 8590 C C . PRO B 1 101 ? 39.375 12.602 5.375 1 73.5 101 PRO B C 1
ATOM 8592 O O . PRO B 1 101 ? 39.75 12.852 6.523 1 73.5 101 PRO B O 1
ATOM 8595 N N . ASN B 1 102 ? 40.094 11.898 4.516 1 70.31 102 ASN B N 1
ATOM 8596 C CA . ASN B 1 102 ? 41.375 11.32 4.934 1 70.31 102 ASN B CA 1
ATOM 8597 C C . ASN B 1 102 ? 42.5 12.344 4.855 1 70.31 102 ASN B C 1
ATOM 8599 O O . ASN B 1 102 ? 43.656 12.023 5.168 1 70.31 102 ASN B O 1
ATOM 8603 N N . GLY B 1 103 ? 42.156 13.5 4.43 1 73.94 103 GLY B N 1
ATOM 8604 C CA . GLY B 1 103 ? 43.156 14.562 4.371 1 73.94 103 GLY B CA 1
ATOM 8605 C C . GLY B 1 103 ? 43.781 14.727 2.994 1 73.94 103 GLY B C 1
ATOM 8606 O O . GLY B 1 103 ? 44.531 15.664 2.758 1 73.94 103 GLY B O 1
ATOM 8607 N N . ALA B 1 104 ? 43.469 13.82 2.133 1 82.38 104 ALA B N 1
ATOM 8608 C CA . ALA B 1 104 ? 44 13.953 0.778 1 82.38 104 ALA B CA 1
ATOM 8609 C C . ALA B 1 104 ? 43.375 15.148 0.06 1 82.38 104 ALA B C 1
ATOM 8611 O O . ALA B 1 104 ? 42.188 15.414 0.203 1 82.38 104 ALA B O 1
ATOM 8612 N N . ILE B 1 105 ? 44.219 15.922 -0.563 1 85.88 105 ILE B N 1
ATOM 8613 C CA . ILE B 1 105 ? 43.781 17.078 -1.33 1 85.88 105 ILE B CA 1
ATOM 8614 C C . ILE B 1 105 ? 43.938 16.797 -2.824 1 85.88 105 ILE B C 1
ATOM 8616 O O . ILE B 1 105 ? 45 16.359 -3.277 1 85.88 105 ILE B O 1
ATOM 8620 N N . LYS B 1 106 ? 42.844 16.969 -3.525 1 87.75 106 LYS B N 1
ATOM 8621 C CA . LYS B 1 106 ? 42.844 16.828 -4.98 1 87.75 106 LYS B CA 1
ATOM 8622 C C . LYS B 1 106 ? 42.5 18.141 -5.66 1 87.75 106 LYS B C 1
ATOM 8624 O O . LYS B 1 106 ? 41.344 18.609 -5.559 1 87.75 106 LYS B O 1
ATOM 8629 N N . PRO B 1 107 ? 43.469 18.703 -6.324 1 85.62 107 PRO B N 1
ATOM 8630 C CA . PRO B 1 107 ? 43.125 19.906 -7.094 1 85.62 107 PRO B CA 1
ATOM 8631 C C . PRO B 1 107 ? 42.344 19.594 -8.367 1 85.62 107 PRO B C 1
ATOM 8633 O O . PRO B 1 107 ? 42.625 18.594 -9.047 1 85.62 107 PRO B O 1
ATOM 8636 N N . LEU B 1 108 ? 41.281 20.328 -8.523 1 82.56 108 LEU B N 1
ATOM 8637 C CA . LEU B 1 108 ? 40.5 20.172 -9.742 1 82.56 108 LEU B CA 1
ATOM 8638 C C . LEU B 1 108 ? 40.938 21.203 -10.797 1 82.56 108 LEU B C 1
ATOM 8640 O O . LEU B 1 108 ? 41.125 22.375 -10.492 1 82.56 108 LEU B O 1
ATOM 8644 N N . ASN B 1 109 ? 41.344 20.734 -11.953 1 68.19 109 ASN B N 1
ATOM 8645 C CA . ASN B 1 109 ? 41.688 21.625 -13.055 1 68.19 109 ASN B CA 1
ATOM 8646 C C . ASN B 1 109 ? 40.469 22.062 -13.852 1 68.19 109 ASN B C 1
ATOM 8648 O O . ASN B 1 109 ? 39.969 21.312 -14.688 1 68.19 109 ASN B O 1
ATOM 8652 N N . VAL B 1 110 ? 39.812 23.141 -13.477 1 66 110 VAL B N 1
ATOM 8653 C CA . VAL B 1 110 ? 38.625 23.609 -14.172 1 66 110 VAL B CA 1
ATOM 8654 C C . VAL B 1 110 ? 38.969 24.766 -15.109 1 66 110 VAL B C 1
ATOM 8656 O O . VAL B 1 110 ? 38.125 25.531 -15.523 1 66 110 VAL B O 1
ATOM 8659 N N . SER B 1 111 ? 40.188 25.156 -15.367 1 58.06 111 SER B N 1
ATOM 8660 C CA . SER B 1 111 ? 40.656 26.312 -16.094 1 58.06 111 SER B CA 1
ATOM 8661 C C . SER B 1 111 ? 39.938 26.469 -17.422 1 58.06 111 SER B C 1
ATOM 8663 O O . SER B 1 111 ? 39.781 27.594 -17.938 1 58.06 111 SER B O 1
ATOM 8665 N N . SER B 1 112 ? 39.5 25.453 -17.969 1 57.66 112 SER B N 1
ATOM 8666 C CA . SER B 1 112 ? 39.062 25.469 -19.359 1 57.66 112 SER B CA 1
ATOM 8667 C C . SER B 1 112 ? 37.625 25.922 -19.484 1 57.66 112 SER B C 1
ATOM 8669 O O . SER B 1 112 ? 37.094 26.031 -20.594 1 57.66 112 SER B O 1
ATOM 8671 N N . TYR B 1 113 ? 37.031 26.391 -18.422 1 65.69 113 TYR B N 1
ATOM 8672 C CA . TYR B 1 113 ? 35.594 26.578 -18.641 1 65.69 113 TYR B CA 1
ATOM 8673 C C . TYR B 1 113 ? 35.25 28.031 -18.922 1 65.69 113 TYR B C 1
ATOM 8675 O O . TYR B 1 113 ? 35.906 28.938 -18.359 1 65.69 113 TYR B O 1
ATOM 8683 N N . GLN B 1 114 ? 34.656 28.375 -19.938 1 71.12 114 GLN B N 1
ATOM 8684 C CA . GLN B 1 114 ? 34.312 29.688 -20.453 1 71.12 114 GLN B CA 1
ATOM 8685 C C . GLN B 1 114 ? 33.25 30.359 -19.594 1 71.12 114 GLN B C 1
ATOM 8687 O O . GLN B 1 114 ? 32.062 30.391 -19.969 1 71.12 114 GLN B O 1
ATOM 8692 N N . ILE B 1 115 ? 33.562 30.734 -18.266 1 81.31 115 ILE B N 1
ATOM 8693 C CA . ILE B 1 115 ? 32.688 31.609 -17.469 1 81.31 115 ILE B CA 1
ATOM 8694 C C . ILE B 1 115 ? 32.969 33.062 -17.828 1 81.31 115 ILE B C 1
ATOM 8696 O O . ILE B 1 115 ? 34.125 33.5 -17.844 1 81.31 115 ILE B O 1
ATOM 8700 N N . PRO B 1 116 ? 31.875 33.781 -18.203 1 81.69 116 PRO B N 1
ATOM 8701 C CA . PRO B 1 116 ? 32.094 35.188 -18.547 1 81.69 116 PRO B CA 1
ATOM 8702 C C . PRO B 1 116 ? 32.844 35.938 -17.469 1 81.69 116 PRO B C 1
ATOM 8704 O O . PRO B 1 116 ? 32.625 35.75 -16.281 1 81.69 116 PRO B O 1
ATOM 8707 N N . ILE B 1 117 ? 33.656 36.875 -17.844 1 79.19 117 ILE B N 1
ATOM 8708 C CA . ILE B 1 117 ? 34.625 37.531 -16.984 1 79.19 117 ILE B CA 1
ATOM 8709 C C . ILE B 1 117 ? 33.906 38.406 -15.945 1 79.19 117 ILE B C 1
ATOM 8711 O O . ILE B 1 117 ? 34.406 38.562 -14.836 1 79.19 117 ILE B O 1
ATOM 8715 N N . TYR B 1 118 ? 32.75 38.906 -16.266 1 79.62 118 TYR B N 1
ATOM 8716 C CA . TYR B 1 118 ? 32.094 39.812 -15.336 1 79.62 118 TYR B CA 1
ATOM 8717 C C . TYR B 1 118 ? 31.625 39.062 -14.086 1 79.62 118 TYR B C 1
ATOM 8719 O O . TYR B 1 118 ? 31.375 39.688 -13.047 1 79.62 118 TYR B O 1
ATOM 8727 N N . ASN B 1 119 ? 31.516 37.719 -14.094 1 82.94 119 ASN B N 1
ATOM 8728 C CA . ASN B 1 119 ? 31.125 36.938 -12.93 1 82.94 119 ASN B CA 1
ATOM 8729 C C . ASN B 1 119 ? 32.188 37.031 -11.836 1 82.94 119 ASN B C 1
ATOM 8731 O O . ASN B 1 119 ? 31.875 36.906 -10.648 1 82.94 119 ASN B O 1
ATOM 8735 N N . TYR B 1 120 ? 33.344 37.25 -12.195 1 79.31 120 TYR B N 1
ATOM 8736 C CA . TYR B 1 120 ? 34.438 37.281 -11.234 1 79.31 120 TYR B CA 1
ATOM 8737 C C . TYR B 1 120 ? 34.5 38.594 -10.477 1 79.31 120 TYR B C 1
ATOM 8739 O O . TYR B 1 120 ? 35.219 38.719 -9.484 1 79.31 120 TYR B O 1
ATOM 8747 N N . CYS B 1 121 ? 33.688 39.469 -10.875 1 77.06 121 CYS B N 1
ATOM 8748 C CA . CYS B 1 121 ? 33.625 40.75 -10.18 1 77.06 121 CYS B CA 1
ATOM 8749 C C . CYS B 1 121 ? 32.312 40.906 -9.406 1 77.06 121 CYS B C 1
ATOM 8751 O O . CYS B 1 121 ? 32.125 41.875 -8.672 1 77.06 121 CYS B O 1
ATOM 8753 N N . MET B 1 122 ? 31.406 40.031 -9.641 1 66.06 122 MET B N 1
ATOM 8754 C CA . MET B 1 122 ? 30.156 40.031 -8.906 1 66.06 122 MET B CA 1
ATOM 8755 C C . MET B 1 122 ? 30.25 39.156 -7.668 1 66.06 122 MET B C 1
ATOM 8757 O O . MET B 1 122 ? 29.688 38.062 -7.645 1 66.06 122 MET B O 1
ATOM 8761 N N . LEU B 1 123 ? 30.875 39.469 -6.641 1 58.75 123 LEU B N 1
ATOM 8762 C CA . LEU B 1 123 ? 31.344 38.625 -5.539 1 58.75 123 LEU B CA 1
ATOM 8763 C C . LEU B 1 123 ? 30.188 38.219 -4.652 1 58.75 123 LEU B C 1
ATOM 8765 O O . LEU B 1 123 ? 30.219 37.125 -4.055 1 58.75 123 LEU B O 1
ATOM 8769 N N . ASP B 1 124 ? 29.188 38.906 -4.387 1 54.72 124 ASP B N 1
ATOM 8770 C CA . ASP B 1 124 ? 28.25 38.562 -3.314 1 54.72 124 ASP B CA 1
ATOM 8771 C C . ASP B 1 124 ? 27.375 37.375 -3.703 1 54.72 124 ASP B C 1
ATOM 8773 O O . ASP B 1 124 ? 27 36.594 -2.85 1 54.72 124 ASP B O 1
ATOM 8777 N N . ASP B 1 125 ? 26.922 37.219 -5.062 1 56.31 125 ASP B N 1
ATOM 8778 C CA . ASP B 1 125 ? 25.828 36.312 -5.355 1 56.31 125 ASP B CA 1
ATOM 8779 C C . ASP B 1 125 ? 26.219 35.312 -6.438 1 56.31 125 ASP B C 1
ATOM 8781 O O . ASP B 1 125 ? 25.406 34.469 -6.832 1 56.31 125 ASP B O 1
ATOM 8785 N N . VAL B 1 126 ? 27.422 35.25 -6.84 1 55.59 126 VAL B N 1
ATOM 8786 C CA . VAL B 1 126 ? 27.562 34.688 -8.172 1 55.59 126 VAL B CA 1
ATOM 8787 C C . VAL B 1 126 ? 28 33.219 -8.062 1 55.59 126 VAL B C 1
ATOM 8789 O O . VAL B 1 126 ? 27.422 32.344 -8.695 1 55.59 126 VAL B O 1
ATOM 8792 N N . PHE B 1 127 ? 29.172 32.844 -7.293 1 62.59 127 PHE B N 1
ATOM 8793 C CA . PHE B 1 127 ? 29.719 31.5 -7.375 1 62.59 127 PHE B CA 1
ATOM 8794 C C . PHE B 1 127 ? 29.266 30.656 -6.184 1 62.59 127 PHE B C 1
ATOM 8796 O O . PHE B 1 127 ? 29.609 30.953 -5.039 1 62.59 127 PHE B O 1
ATOM 8803 N N . ILE B 1 128 ? 28.156 29.875 -6.418 1 68 128 ILE B N 1
ATOM 8804 C CA . ILE B 1 128 ? 27.859 28.812 -5.469 1 68 128 ILE B CA 1
ATOM 8805 C C . ILE B 1 128 ? 28.391 27.484 -5.996 1 68 128 ILE B C 1
ATOM 8807 O O . ILE B 1 128 ? 27.969 27.016 -7.055 1 68 128 ILE B O 1
ATOM 8811 N N . ASN B 1 129 ? 29.469 26.984 -5.367 1 77.81 129 ASN B N 1
ATOM 8812 C CA . ASN B 1 129 ? 30.016 25.672 -5.68 1 77.81 129 ASN B CA 1
ATOM 8813 C C . ASN B 1 129 ? 29.625 24.641 -4.613 1 77.81 129 ASN B C 1
ATOM 8815 O O . ASN B 1 129 ? 29.922 24.828 -3.432 1 77.81 129 ASN B O 1
ATOM 8819 N N . SER B 1 130 ? 28.922 23.672 -5.094 1 86.25 130 SER B N 1
ATOM 8820 C CA . SER B 1 130 ? 28.484 22.656 -4.133 1 86.25 130 SER B CA 1
ATOM 8821 C C . SER B 1 130 ? 28.562 21.266 -4.734 1 86.25 130 SER B C 1
ATOM 8823 O O . SER B 1 130 ? 28.469 21.094 -5.949 1 86.25 130 SER B O 1
ATOM 8825 N N . ILE B 1 131 ? 28.828 20.344 -3.852 1 87.94 131 ILE B N 1
ATOM 8826 C CA . ILE B 1 131 ? 28.781 18.938 -4.238 1 87.94 131 ILE B CA 1
ATOM 8827 C C . ILE B 1 131 ? 27.328 18.438 -4.219 1 87.94 131 ILE B C 1
ATOM 8829 O O . ILE B 1 131 ? 26.656 18.547 -3.197 1 87.94 131 ILE B O 1
ATOM 8833 N N . ILE B 1 132 ? 26.922 17.922 -5.293 1 88.62 132 ILE B N 1
ATOM 8834 C CA . ILE B 1 132 ? 25.547 17.422 -5.398 1 88.62 132 ILE B CA 1
ATOM 8835 C C . ILE B 1 132 ? 25.469 15.977 -4.934 1 88.62 132 ILE B C 1
ATOM 8837 O O . ILE B 1 132 ? 24.531 15.578 -4.258 1 88.62 132 ILE B O 1
ATOM 8841 N N . ASN B 1 133 ? 26.344 15.203 -5.434 1 84.88 133 ASN B N 1
ATOM 8842 C CA . ASN B 1 133 ? 26.469 13.797 -5.062 1 84.88 133 ASN B CA 1
ATOM 8843 C C . ASN B 1 133 ? 27.906 13.305 -5.188 1 84.88 133 ASN B C 1
ATOM 8845 O O . ASN B 1 133 ? 28.828 14.102 -5.359 1 84.88 133 ASN B O 1
ATOM 8849 N N . GLU B 1 134 ? 28.078 12.016 -5.078 1 79.69 134 GLU B N 1
ATOM 8850 C CA . GLU B 1 134 ? 29.422 11.453 -5.039 1 79.69 134 GLU B CA 1
ATOM 8851 C C . GLU B 1 134 ? 30.094 11.555 -6.402 1 79.69 134 GLU B C 1
ATOM 8853 O O . GLU B 1 134 ? 31.312 11.367 -6.512 1 79.69 134 GLU B O 1
ATOM 8858 N N . ASP B 1 135 ? 29.328 12.102 -7.387 1 81.31 135 ASP B N 1
ATOM 8859 C CA . ASP B 1 135 ? 29.906 12.062 -8.727 1 81.31 135 ASP B CA 1
ATOM 8860 C C . ASP B 1 135 ? 29.906 13.453 -9.359 1 81.31 135 ASP B C 1
ATOM 8862 O O . ASP B 1 135 ? 30.547 13.672 -10.398 1 81.31 135 ASP B O 1
ATOM 8866 N N . THR B 1 136 ? 29.234 14.312 -8.727 1 90.81 136 THR B N 1
ATOM 8867 C CA . THR B 1 136 ? 29.031 15.547 -9.484 1 90.81 136 THR B CA 1
ATOM 8868 C C . THR B 1 136 ? 29.188 16.766 -8.578 1 90.81 136 THR B C 1
ATOM 8870 O O . THR B 1 136 ? 28.859 16.703 -7.391 1 90.81 136 THR B O 1
ATOM 8873 N N . ILE B 1 137 ? 29.641 17.891 -9.18 1 90.94 137 ILE B N 1
ATOM 8874 C CA . ILE B 1 137 ? 29.781 19.203 -8.555 1 90.94 137 ILE B CA 1
ATOM 8875 C C . ILE B 1 137 ? 29.031 20.25 -9.367 1 90.94 137 ILE B C 1
ATOM 8877 O O . ILE B 1 137 ? 29.062 20.219 -10.602 1 90.94 137 ILE B O 1
ATOM 8881 N N . LEU B 1 138 ? 28.375 21.141 -8.648 1 91.88 138 LEU B N 1
ATOM 8882 C CA . LEU B 1 138 ? 27.641 22.234 -9.281 1 91.88 138 LEU B CA 1
ATOM 8883 C C . LEU B 1 138 ? 28.391 23.562 -9.148 1 91.88 138 LEU B C 1
ATOM 8885 O O . LEU B 1 138 ? 28.781 23.938 -8.039 1 91.88 138 LEU B O 1
ATOM 8889 N N . ILE B 1 139 ? 28.609 24.234 -10.242 1 89.19 139 ILE B N 1
ATOM 8890 C CA . ILE B 1 139 ? 29.156 25.578 -10.281 1 89.19 139 ILE B CA 1
ATOM 8891 C C . ILE B 1 139 ? 28.141 26.531 -10.914 1 89.19 139 ILE B C 1
ATOM 8893 O O . ILE B 1 139 ? 27.688 26.297 -12.039 1 89.19 139 ILE B O 1
ATOM 8897 N N . THR B 1 140 ? 27.812 27.562 -10.188 1 89.69 140 THR B N 1
ATOM 8898 C CA . THR B 1 140 ? 26.812 28.469 -10.742 1 89.69 140 THR B CA 1
ATOM 8899 C C . THR B 1 140 ? 27.469 29.766 -11.203 1 89.69 140 THR B C 1
ATOM 8901 O O . THR B 1 140 ? 28.484 30.188 -10.648 1 89.69 140 THR B O 1
ATOM 8904 N N . TYR B 1 141 ? 26.938 30.375 -12.234 1 85.38 141 TYR B N 1
ATOM 8905 C CA . TYR B 1 141 ? 27.375 31.656 -12.758 1 85.38 141 TYR B CA 1
ATOM 8906 C C . TYR B 1 141 ? 26.266 32.344 -13.547 1 85.38 141 TYR B C 1
ATOM 8908 O O . TYR B 1 141 ? 25.25 31.734 -13.859 1 85.38 141 TYR B O 1
ATOM 8916 N N . PHE B 1 142 ? 26.469 33.594 -13.773 1 86.69 142 PHE B N 1
ATOM 8917 C CA . PHE B 1 142 ? 25.484 34.375 -14.539 1 86.69 142 PHE B CA 1
ATOM 8918 C C . PHE B 1 142 ? 25.938 34.5 -15.992 1 86.69 142 PHE B C 1
ATOM 8920 O O . PHE B 1 142 ? 27.125 34.625 -16.266 1 86.69 142 PHE B O 1
ATOM 8927 N N . TYR B 1 143 ? 24.891 34.406 -16.891 1 86.31 143 TYR B N 1
ATOM 8928 C CA . TYR B 1 143 ? 25.141 34.562 -18.328 1 86.31 143 TYR B CA 1
ATOM 8929 C C . TYR B 1 143 ? 24.188 35.594 -18.922 1 86.31 143 TYR B C 1
ATOM 8931 O O . TYR B 1 143 ? 22.969 35.406 -18.859 1 86.31 143 TYR B O 1
ATOM 8939 N N . GLY B 1 144 ? 24.672 36.656 -19.438 1 77.88 144 GLY B N 1
ATOM 8940 C CA . GLY B 1 144 ? 23.844 37.656 -20.109 1 77.88 144 GLY B CA 1
ATOM 8941 C C . GLY B 1 144 ? 24.406 39.062 -20.016 1 77.88 144 GLY B C 1
ATOM 8942 O O . GLY B 1 144 ? 25.297 39.344 -19.203 1 77.88 144 GLY B O 1
ATOM 8943 N N . ASP B 1 145 ? 23.938 40 -20.969 1 66.44 145 ASP B N 1
ATOM 8944 C CA . ASP B 1 145 ? 24.438 41.375 -21.078 1 66.44 145 ASP B CA 1
ATOM 8945 C C . ASP B 1 145 ? 23.609 42.344 -20.234 1 66.44 145 ASP B C 1
ATOM 8947 O O . ASP B 1 145 ? 24.031 43.469 -19.969 1 66.44 145 ASP B O 1
ATOM 8951 N N . ASN B 1 146 ? 22.344 42.031 -19.906 1 67.19 146 ASN B N 1
ATOM 8952 C CA . ASN B 1 146 ? 21.438 42.906 -19.172 1 67.19 146 ASN B CA 1
ATOM 8953 C C . ASN B 1 146 ? 20.891 42.219 -17.938 1 67.19 146 ASN B C 1
ATOM 8955 O O . ASN B 1 146 ? 20.688 41 -17.922 1 67.19 146 ASN B O 1
ATOM 8959 N N . ALA B 1 147 ? 20.766 42.969 -16.828 1 61.38 147 ALA B N 1
ATOM 8960 C CA . ALA B 1 147 ? 20.328 42.469 -15.547 1 61.38 147 ALA B CA 1
ATOM 8961 C C . ALA B 1 147 ? 19 41.719 -15.68 1 61.38 147 ALA B C 1
ATOM 8963 O O . ALA B 1 147 ? 18.766 40.719 -15.008 1 61.38 147 ALA B O 1
ATOM 8964 N N . ALA B 1 148 ? 18.094 42.25 -16.547 1 63.78 148 ALA B N 1
ATOM 8965 C CA . ALA B 1 148 ? 16.75 41.719 -16.625 1 63.78 148 ALA B CA 1
ATOM 8966 C C . ALA B 1 148 ? 16.719 40.406 -17.422 1 63.78 148 ALA B C 1
ATOM 8968 O O . ALA B 1 148 ? 15.836 39.562 -17.219 1 63.78 148 ALA B O 1
ATOM 8969 N N . THR B 1 149 ? 17.703 40.188 -18.25 1 74.56 149 THR B N 1
ATOM 8970 C CA . THR B 1 149 ? 17.688 39.031 -19.141 1 74.56 149 THR B CA 1
ATOM 8971 C C . THR B 1 149 ? 18.812 38.062 -18.797 1 74.56 149 THR B C 1
ATOM 8973 O O . THR B 1 149 ? 19.031 37.062 -19.484 1 74.56 149 THR B O 1
ATOM 8976 N N . THR B 1 150 ? 19.422 38.375 -17.719 1 83.12 150 THR B N 1
ATOM 8977 C CA . THR B 1 150 ? 20.547 37.531 -17.328 1 83.12 150 THR B CA 1
ATOM 8978 C C . THR B 1 150 ? 20.062 36.188 -16.797 1 83.12 150 THR B C 1
ATOM 8980 O O . THR B 1 150 ? 19.125 36.156 -15.992 1 83.12 150 THR B O 1
ATOM 8983 N N . ILE B 1 151 ? 20.594 35.156 -17.328 1 88.19 151 ILE B N 1
ATOM 8984 C CA . ILE B 1 151 ? 20.25 33.781 -16.938 1 88.19 151 ILE B CA 1
ATOM 8985 C C . ILE B 1 151 ? 21.266 33.281 -15.914 1 88.19 151 ILE B C 1
ATOM 8987 O O . ILE B 1 151 ? 22.469 33.469 -16.078 1 88.19 151 ILE B O 1
ATOM 8991 N N . HIS B 1 152 ? 20.75 32.781 -14.797 1 90.12 152 HIS B N 1
ATOM 8992 C CA . HIS B 1 152 ? 21.594 32.031 -13.867 1 90.12 152 HIS B CA 1
ATOM 8993 C C . HIS B 1 152 ? 21.859 30.625 -14.359 1 90.12 152 HIS B C 1
ATOM 8995 O O . HIS B 1 152 ? 20.922 29.844 -14.539 1 90.12 152 HIS B O 1
ATOM 9001 N N . MET B 1 153 ? 23.109 30.297 -14.57 1 89.88 153 MET B N 1
ATOM 9002 C CA . MET B 1 153 ? 23.5 29.016 -15.141 1 89.88 153 MET B CA 1
ATOM 9003 C C . MET B 1 153 ? 24.172 28.141 -14.094 1 89.88 153 MET B C 1
ATOM 9005 O O . MET B 1 153 ? 24.781 28.641 -13.141 1 89.88 153 MET B O 1
ATOM 9009 N N . GLY B 1 154 ? 23.969 26.844 -14.242 1 91.06 154 GLY B N 1
ATOM 9010 C CA . GLY B 1 154 ? 24.703 25.859 -13.477 1 91.06 154 GLY B CA 1
ATOM 9011 C C . GLY B 1 154 ? 25.562 24.938 -14.344 1 91.06 154 GLY B C 1
ATOM 9012 O O . GLY B 1 154 ? 25.062 24.375 -15.328 1 91.06 154 GLY B O 1
ATOM 9013 N N . MET B 1 155 ? 26.828 24.812 -14.102 1 90.81 155 MET B N 1
ATOM 9014 C CA . MET B 1 155 ? 27.734 23.875 -14.75 1 90.81 155 MET B CA 1
ATOM 9015 C C . MET B 1 155 ? 27.984 22.656 -13.859 1 90.81 155 MET B C 1
ATOM 9017 O O . MET B 1 155 ? 28.359 22.797 -12.695 1 90.81 155 MET B O 1
ATOM 9021 N N . ILE B 1 156 ? 27.734 21.516 -14.469 1 92.38 156 ILE B N 1
ATOM 9022 C CA . ILE B 1 156 ? 27.969 20.266 -13.75 1 92.38 156 ILE B CA 1
ATOM 9023 C C . ILE B 1 156 ? 29.281 19.656 -14.203 1 92.38 156 ILE B C 1
ATOM 9025 O O . ILE B 1 156 ? 29.5 19.438 -15.398 1 92.38 156 ILE B O 1
ATOM 9029 N N . ILE B 1 157 ? 30.125 19.359 -13.219 1 90.56 157 ILE B N 1
ATOM 9030 C CA . ILE B 1 157 ? 31.406 18.703 -13.508 1 90.56 157 ILE B CA 1
ATOM 9031 C C . ILE B 1 157 ? 31.562 17.453 -12.641 1 90.56 157 ILE B C 1
ATOM 9033 O O . ILE B 1 157 ? 30.844 17.297 -11.648 1 90.56 157 ILE B O 1
ATOM 9037 N N . ASP B 1 158 ? 32.438 16.562 -13.039 1 89 158 ASP B N 1
ATOM 9038 C CA . ASP B 1 158 ? 32.719 15.398 -12.219 1 89 158 ASP B CA 1
ATOM 9039 C C . ASP B 1 158 ? 33.844 15.672 -11.234 1 89 158 ASP B C 1
ATOM 9041 O O . ASP B 1 158 ? 34.375 16.781 -11.18 1 89 158 ASP B O 1
ATOM 9045 N N . TRP B 1 159 ? 34.219 14.719 -10.43 1 87.06 159 TRP B N 1
ATOM 9046 C CA . TRP B 1 159 ? 35.219 14.883 -9.375 1 87.06 159 TRP B CA 1
ATOM 9047 C C . TRP B 1 159 ? 36.625 14.938 -9.953 1 87.06 159 TRP B C 1
ATOM 9049 O O . TRP B 1 159 ? 37.562 15.219 -9.234 1 87.06 159 TRP B O 1
ATOM 9059 N N . ASP B 1 160 ? 36.688 14.789 -11.289 1 83.81 160 ASP B N 1
ATOM 9060 C CA . ASP B 1 160 ? 38 14.945 -11.953 1 83.81 160 ASP B CA 1
ATOM 9061 C C . ASP B 1 160 ? 38.094 16.297 -12.664 1 83.81 160 ASP B C 1
ATOM 9063 O O . ASP B 1 160 ? 39.125 16.625 -13.234 1 83.81 160 ASP B O 1
ATOM 9067 N N . GLY B 1 161 ? 37.031 17 -12.594 1 85.31 161 GLY B N 1
ATOM 9068 C CA . GLY B 1 161 ? 37 18.328 -13.211 1 85.31 161 GLY B CA 1
ATOM 9069 C C . GLY B 1 161 ? 36.5 18.312 -14.641 1 85.31 161 GLY B C 1
ATOM 9070 O O . GLY B 1 161 ? 36.562 19.312 -15.344 1 85.31 161 GLY B O 1
ATOM 9071 N N . ASN B 1 162 ? 35.969 17.156 -15.047 1 87.19 162 ASN B N 1
ATOM 9072 C CA . ASN B 1 162 ? 35.469 17.062 -16.406 1 87.19 162 ASN B CA 1
ATOM 9073 C C . ASN B 1 162 ? 34.062 17.656 -16.516 1 87.19 162 ASN B C 1
ATOM 9075 O O . ASN B 1 162 ? 33.219 17.438 -15.625 1 87.19 162 ASN B O 1
ATOM 9079 N N . TRP B 1 163 ? 33.906 18.406 -17.609 1 89.5 163 TRP B N 1
ATOM 9080 C CA . TRP B 1 163 ? 32.594 19 -17.859 1 89.5 163 TRP B CA 1
ATOM 9081 C C . TRP B 1 163 ? 31.594 17.922 -18.234 1 89.5 163 TRP B C 1
ATOM 9083 O O . TRP B 1 163 ? 31.859 17.078 -19.094 1 89.5 163 TRP B O 1
ATOM 9093 N N . LEU B 1 164 ? 30.453 17.969 -17.688 1 90 164 LEU B N 1
ATOM 9094 C CA . LEU B 1 164 ? 29.406 17 -17.984 1 90 164 LEU B CA 1
ATOM 9095 C C . LEU B 1 164 ? 28.234 17.656 -18.703 1 90 164 LEU B C 1
ATOM 9097 O O . LEU B 1 164 ? 27.828 17.219 -19.781 1 90 164 LEU B O 1
ATOM 9101 N N . GLN B 1 165 ? 27.688 18.766 -18.109 1 91.25 165 GLN B N 1
ATOM 9102 C CA . GLN B 1 165 ? 26.547 19.438 -18.703 1 91.25 165 GLN B CA 1
ATOM 9103 C C . GLN B 1 165 ? 26.391 20.844 -18.125 1 91.25 165 GLN B C 1
ATOM 9105 O O . GLN B 1 165 ? 26.938 21.156 -17.062 1 91.25 165 GLN B O 1
ATOM 9110 N N . ASN B 1 166 ? 25.672 21.719 -18.938 1 91.44 166 ASN B N 1
ATOM 9111 C CA . ASN B 1 166 ? 25.188 23.016 -18.469 1 91.44 166 ASN B CA 1
ATOM 9112 C C . ASN B 1 166 ? 23.656 23.031 -18.344 1 91.44 166 ASN B C 1
ATOM 9114 O O . ASN B 1 166 ? 22.953 22.453 -19.188 1 91.44 166 ASN B O 1
ATOM 9118 N N . ILE B 1 167 ? 23.266 23.656 -17.25 1 91.94 167 ILE B N 1
ATOM 9119 C CA . ILE B 1 167 ? 21.812 23.719 -17.047 1 91.94 167 ILE B CA 1
ATOM 9120 C C . ILE B 1 167 ? 21.406 25.156 -16.734 1 91.94 167 ILE B C 1
ATOM 9122 O O . ILE B 1 167 ? 22.141 25.906 -16.109 1 91.94 167 ILE B O 1
ATOM 9126 N N . GLU B 1 168 ? 20.234 25.531 -17.219 1 91.88 168 GLU B N 1
ATOM 9127 C CA . GLU B 1 168 ? 19.641 26.812 -16.859 1 91.88 168 GLU B CA 1
ATOM 9128 C C . GLU B 1 168 ? 18.859 26.719 -15.547 1 91.88 168 GLU B C 1
ATOM 9130 O O . GLU B 1 168 ? 17.906 25.953 -15.438 1 91.88 168 GLU B O 1
ATOM 9135 N N . LEU B 1 169 ? 19.281 27.531 -14.602 1 91.12 169 LEU B N 1
ATOM 9136 C CA . LEU B 1 169 ? 18.641 27.469 -13.289 1 91.12 169 LEU B CA 1
ATOM 9137 C C . LEU B 1 169 ? 17.438 28.406 -13.227 1 91.12 169 LEU B C 1
ATOM 9139 O O . LEU B 1 169 ? 16.375 28.031 -12.734 1 91.12 169 LEU B O 1
ATOM 9143 N N . GLY B 1 170 ? 17.516 29.578 -13.75 1 88.12 170 GLY B N 1
ATOM 9144 C CA . GLY B 1 170 ? 16.453 30.562 -13.75 1 88.12 170 GLY B CA 1
ATOM 9145 C C . GLY B 1 170 ? 16.859 31.906 -14.312 1 88.12 170 GLY B C 1
ATOM 9146 O O . GLY B 1 170 ? 18.031 32.094 -14.664 1 88.12 170 GLY B O 1
ATOM 9147 N N . ILE B 1 171 ? 15.914 32.781 -14.367 1 82.94 171 ILE B N 1
ATOM 9148 C CA . ILE B 1 171 ? 16.156 34.094 -15 1 82.94 171 ILE B CA 1
ATOM 9149 C C . ILE B 1 171 ? 16.172 35.188 -13.938 1 82.94 171 ILE B C 1
ATOM 9151 O O . ILE B 1 171 ? 15.344 35.188 -13.023 1 82.94 171 ILE B O 1
ATOM 9155 N N . GLY B 1 172 ? 17.078 36.062 -14.133 1 77 172 GLY B N 1
ATOM 9156 C CA . GLY B 1 172 ? 17.078 37.25 -13.312 1 77 172 GLY B CA 1
ATOM 9157 C C . GLY B 1 172 ? 18.219 37.281 -12.305 1 77 172 GLY B C 1
ATOM 9158 O O . GLY B 1 172 ? 18.844 36.25 -12.039 1 77 172 GLY B O 1
ATOM 9159 N N . ILE B 1 173 ? 18.453 38.625 -11.867 1 71.88 173 ILE B N 1
ATOM 9160 C CA . ILE B 1 173 ? 19.453 38.844 -10.828 1 71.88 173 ILE B CA 1
ATOM 9161 C C . ILE B 1 173 ? 18.766 39.25 -9.523 1 71.88 173 ILE B C 1
ATOM 9163 O O . ILE B 1 173 ? 17.609 39.656 -9.539 1 71.88 173 ILE B O 1
ATOM 9167 N N . GLY B 1 174 ? 19.312 38.906 -8.352 1 69.94 174 GLY B N 1
ATOM 9168 C CA . GLY B 1 174 ? 18.719 39.281 -7.078 1 69.94 174 GLY B CA 1
ATOM 9169 C C . GLY B 1 174 ? 19.047 38.281 -5.969 1 69.94 174 GLY B C 1
ATOM 9170 O O . GLY B 1 174 ? 20.141 37.719 -5.934 1 69.94 174 GLY B O 1
ATOM 9171 N N . LYS B 1 175 ? 17.969 38.281 -4.988 1 77.81 175 LYS B N 1
ATOM 9172 C CA . LYS B 1 175 ? 18.156 37.375 -3.854 1 77.81 175 LYS B CA 1
ATOM 9173 C C . LYS B 1 175 ? 17.906 35.906 -4.254 1 77.81 175 LYS B C 1
ATOM 9175 O O . LYS B 1 175 ? 16.766 35.438 -4.18 1 77.81 175 LYS B O 1
ATOM 9180 N N . ILE B 1 176 ? 18.953 35.312 -4.719 1 82.38 176 ILE B N 1
ATOM 9181 C CA . ILE B 1 176 ? 18.906 33.906 -5.168 1 82.38 176 ILE B CA 1
ATOM 9182 C C . ILE B 1 176 ? 19.375 33 -4.035 1 82.38 176 ILE B C 1
ATOM 9184 O O . ILE B 1 176 ? 20.328 33.312 -3.322 1 82.38 176 ILE B O 1
ATOM 9188 N N . ASN B 1 177 ? 18.594 32 -3.824 1 83.5 177 ASN B N 1
ATOM 9189 C CA . ASN B 1 177 ? 18.953 30.938 -2.887 1 83.5 177 ASN B CA 1
ATOM 9190 C C . ASN B 1 177 ? 18.922 29.562 -3.555 1 83.5 177 ASN B C 1
ATOM 9192 O O . ASN B 1 177 ? 18.047 29.281 -4.359 1 83.5 177 ASN B O 1
ATOM 9196 N N . ILE B 1 178 ? 19.984 28.797 -3.289 1 86.5 178 ILE B N 1
ATOM 9197 C CA . ILE B 1 178 ? 20.047 27.422 -3.77 1 86.5 178 ILE B CA 1
ATOM 9198 C C . ILE B 1 178 ? 20.141 26.469 -2.582 1 86.5 178 ILE B C 1
ATOM 9200 O O . ILE B 1 178 ? 21.031 26.594 -1.737 1 86.5 178 ILE B O 1
ATOM 9204 N N . ASN B 1 179 ? 19.156 25.609 -2.508 1 86.75 179 ASN B N 1
ATOM 9205 C CA . ASN B 1 179 ? 19.172 24.562 -1.489 1 86.75 179 ASN B CA 1
ATOM 9206 C C . ASN B 1 179 ? 19.625 23.234 -2.066 1 86.75 179 ASN B C 1
ATOM 9208 O O . ASN B 1 179 ? 18.953 22.672 -2.939 1 86.75 179 ASN B O 1
ATOM 9212 N N . ILE B 1 180 ? 20.719 22.734 -1.544 1 86.56 180 ILE B N 1
ATOM 9213 C CA . ILE B 1 180 ? 21.25 21.469 -2.02 1 86.56 180 ILE B CA 1
ATOM 9214 C C . ILE B 1 180 ? 20.859 20.344 -1.065 1 86.56 180 ILE B C 1
ATOM 9216 O O . ILE B 1 180 ? 21.062 20.453 0.145 1 86.56 180 ILE B O 1
ATOM 9220 N N . ASN B 1 181 ? 20.172 19.375 -1.611 1 81.81 181 ASN B N 1
ATOM 9221 C CA . ASN B 1 181 ? 19.875 18.125 -0.907 1 81.81 181 ASN B CA 1
ATOM 9222 C C . ASN B 1 181 ? 20.75 16.984 -1.399 1 81.81 181 ASN B C 1
ATOM 9224 O O . ASN B 1 181 ? 20.5 16.406 -2.455 1 81.81 181 ASN B O 1
ATOM 9228 N N . ASP B 1 182 ? 21.672 16.609 -0.6 1 74.5 182 ASP B N 1
ATOM 9229 C CA . ASP B 1 182 ? 22.672 15.625 -1.01 1 74.5 182 ASP B CA 1
ATOM 9230 C C . ASP B 1 182 ? 22 14.383 -1.589 1 74.5 182 ASP B C 1
ATOM 9232 O O . ASP B 1 182 ? 21.172 13.742 -0.923 1 74.5 182 ASP B O 1
ATOM 9236 N N . ASP B 1 183 ? 22.328 14 -2.762 1 71.38 183 ASP B N 1
ATOM 9237 C CA . ASP B 1 183 ? 21.922 12.797 -3.48 1 71.38 183 ASP B CA 1
ATOM 9238 C C . ASP B 1 183 ? 20.5 12.906 -4.004 1 71.38 183 ASP B C 1
ATOM 9240 O O . ASP B 1 183 ? 20 12.008 -4.684 1 71.38 183 ASP B O 1
ATOM 9244 N N . SER B 1 184 ? 19.797 14.062 -3.598 1 77.81 184 SER B N 1
ATOM 9245 C CA . SER B 1 184 ? 18.422 14.211 -4.047 1 77.81 184 SER B CA 1
ATOM 9246 C C . SER B 1 184 ? 18.281 15.359 -5.039 1 77.81 184 SER B C 1
ATOM 9248 O O . SER B 1 184 ? 17.203 15.578 -5.598 1 77.81 184 SER B O 1
ATOM 9250 N N . GLY B 1 185 ? 19.375 16.062 -5.211 1 87.62 185 GLY B N 1
ATOM 9251 C CA . GLY B 1 185 ? 19.328 17.188 -6.133 1 87.62 185 GLY B CA 1
ATOM 9252 C C . GLY B 1 185 ? 19.328 18.531 -5.438 1 87.62 185 GLY B C 1
ATOM 9253 O O . GLY B 1 185 ? 19.984 18.703 -4.41 1 87.62 185 GLY B O 1
ATOM 9254 N N . PHE B 1 186 ? 18.828 19.562 -6.141 1 89.25 186 PHE B N 1
ATOM 9255 C CA . PHE B 1 186 ? 18.828 20.891 -5.547 1 89.25 186 PHE B CA 1
ATOM 9256 C C . PHE B 1 186 ? 17.688 21.734 -6.094 1 89.25 186 PHE B C 1
ATOM 9258 O O . PHE B 1 186 ? 17.047 21.359 -7.082 1 89.25 186 PHE B O 1
ATOM 9265 N N . MET B 1 187 ? 17.438 22.812 -5.379 1 91.5 187 MET B N 1
ATOM 9266 C CA . MET B 1 187 ? 16.375 23.734 -5.754 1 91.5 187 MET B CA 1
ATOM 9267 C C . MET B 1 187 ? 16.906 25.172 -5.855 1 91.5 187 MET B C 1
ATOM 9269 O O . MET B 1 187 ? 17.703 25.594 -5.023 1 91.5 187 MET B O 1
ATOM 9273 N N . TRP B 1 188 ? 16.5 25.812 -6.938 1 91.62 188 TRP B N 1
ATOM 9274 C CA . TRP B 1 188 ? 16.812 27.219 -7.176 1 91.62 188 TRP B CA 1
ATOM 9275 C C . TRP B 1 188 ? 15.586 28.094 -6.918 1 91.62 188 TRP B C 1
ATOM 9277 O O . TRP B 1 188 ? 14.484 27.781 -7.371 1 91.62 188 TRP B O 1
ATOM 9287 N N . THR B 1 189 ? 15.805 29.172 -6.113 1 91.56 189 THR B N 1
ATOM 9288 C CA . THR B 1 189 ? 14.711 30.125 -5.898 1 91.56 189 THR B CA 1
ATOM 9289 C C . THR B 1 189 ? 15.195 31.562 -6.066 1 91.56 189 THR B C 1
ATOM 9291 O O . THR B 1 189 ? 16.375 31.844 -5.859 1 91.56 189 THR B O 1
ATOM 9294 N N . ARG B 1 190 ? 14.297 32.406 -6.457 1 89.25 190 ARG B N 1
ATOM 9295 C CA . ARG B 1 190 ? 14.547 33.844 -6.555 1 89.25 190 ARG B CA 1
ATOM 9296 C C . ARG B 1 190 ? 13.305 34.625 -6.184 1 89.25 190 ARG B C 1
ATOM 9298 O O . ARG B 1 190 ? 12.211 34.375 -6.695 1 89.25 190 ARG B O 1
ATOM 9305 N N . GLN B 1 191 ? 13.5 35.594 -5.328 1 88.44 191 GLN B N 1
ATOM 9306 C CA . GLN B 1 191 ? 12.406 36.5 -5.062 1 88.44 191 GLN B CA 1
ATOM 9307 C C . GLN B 1 191 ? 12.25 37.531 -6.195 1 88.44 191 GLN B C 1
ATOM 9309 O O . GLN B 1 191 ? 13.109 38.375 -6.379 1 88.44 191 GLN B O 1
ATOM 9314 N N . VAL B 1 192 ? 11.172 37.5 -6.93 1 87.38 192 VAL B N 1
ATOM 9315 C CA . VAL B 1 192 ? 10.922 38.344 -8.094 1 87.38 192 VAL B CA 1
ATOM 9316 C C . VAL B 1 192 ? 10.445 39.719 -7.637 1 87.38 192 VAL B C 1
ATOM 9318 O O . VAL B 1 192 ? 10.898 40.75 -8.148 1 87.38 192 VAL B O 1
ATOM 9321 N N . ASN B 1 193 ? 9.492 39.656 -6.73 1 88.06 193 ASN B N 1
ATOM 9322 C CA . ASN B 1 193 ? 8.969 40.875 -6.098 1 88.06 193 ASN B CA 1
ATOM 9323 C C . ASN B 1 193 ? 8.5 40.594 -4.672 1 88.06 193 ASN B C 1
ATOM 9325 O O . ASN B 1 193 ? 8.852 39.562 -4.082 1 88.06 193 ASN B O 1
ATOM 9329 N N . ASP B 1 194 ? 7.766 41.562 -4.172 1 87.94 194 ASP B N 1
ATOM 9330 C CA . ASP B 1 194 ? 7.383 41.469 -2.766 1 87.94 194 ASP B CA 1
ATOM 9331 C C . ASP B 1 194 ? 6.32 40.406 -2.545 1 87.94 194 ASP B C 1
ATOM 9333 O O . ASP B 1 194 ? 6.07 40 -1.41 1 87.94 194 ASP B O 1
ATOM 9337 N N . THR B 1 195 ? 5.73 39.844 -3.623 1 91.5 195 THR B N 1
ATOM 9338 C CA . THR B 1 195 ? 4.621 38.938 -3.445 1 91.5 195 THR B CA 1
ATOM 9339 C C . THR B 1 195 ? 4.91 37.594 -4.133 1 91.5 195 THR B C 1
ATOM 9341 O O . THR B 1 195 ? 4.141 36.656 -4.008 1 91.5 195 THR B O 1
ATOM 9344 N N . THR B 1 196 ? 6.059 37.531 -4.84 1 91.81 196 THR B N 1
ATOM 9345 C CA . THR B 1 196 ? 6.223 36.375 -5.68 1 91.81 196 THR B CA 1
ATOM 9346 C C . THR B 1 196 ? 7.652 35.812 -5.594 1 91.81 196 THR B C 1
ATOM 9348 O O . THR B 1 196 ? 8.609 36.594 -5.613 1 91.81 196 THR B O 1
ATOM 9351 N N . ILE B 1 197 ? 7.754 34.531 -5.469 1 92.06 197 ILE B N 1
ATOM 9352 C CA . ILE B 1 197 ? 9.023 33.812 -5.496 1 92.06 197 ILE B CA 1
ATOM 9353 C C . ILE B 1 197 ? 9.023 32.812 -6.645 1 92.06 197 ILE B C 1
ATOM 9355 O O . ILE B 1 197 ? 8.102 32 -6.777 1 92.06 197 ILE B O 1
ATOM 9359 N N . ALA B 1 198 ? 10.055 32.844 -7.461 1 92.62 198 ALA B N 1
ATOM 9360 C CA . ALA B 1 198 ? 10.234 31.859 -8.516 1 92.62 198 ALA B CA 1
ATOM 9361 C C . ALA B 1 198 ? 11.062 30.672 -8.016 1 92.62 198 ALA B C 1
ATOM 9363 O O . ALA B 1 198 ? 11.984 30.844 -7.219 1 92.62 198 ALA B O 1
ATOM 9364 N N . TRP B 1 199 ? 10.734 29.469 -8.461 1 92.81 199 TRP B N 1
ATOM 9365 C CA . TRP B 1 199 ? 11.508 28.297 -8.055 1 92.81 199 TRP B CA 1
ATOM 9366 C C . TRP B 1 199 ? 11.688 27.344 -9.219 1 92.81 199 TRP B C 1
ATOM 9368 O O . TRP B 1 199 ? 10.906 27.344 -10.172 1 92.81 199 TRP B O 1
ATOM 9378 N N . SER B 1 200 ? 12.805 26.547 -9.258 1 93.25 200 SER B N 1
ATOM 9379 C CA . SER B 1 200 ? 13.102 25.422 -10.133 1 93.25 200 SER B CA 1
ATOM 9380 C C . SER B 1 200 ? 13.742 24.266 -9.359 1 93.25 200 SER B C 1
ATOM 9382 O O . SER B 1 200 ? 14.578 24.5 -8.484 1 93.25 200 SER B O 1
ATOM 9384 N N . GLN B 1 201 ? 13.258 23.094 -9.633 1 93 201 GLN B N 1
ATOM 9385 C CA . GLN B 1 201 ? 13.812 21.922 -8.977 1 93 201 GLN B CA 1
ATOM 9386 C C . GLN B 1 201 ? 14.594 21.062 -9.961 1 93 201 GLN B C 1
ATOM 9388 O O . GLN B 1 201 ? 14.164 20.859 -11.102 1 93 201 GLN B O 1
ATOM 9393 N N . PHE B 1 202 ? 15.734 20.531 -9.5 1 92.81 202 PHE B N 1
ATOM 9394 C CA . PHE B 1 202 ? 16.625 19.719 -10.312 1 92.81 202 PHE B CA 1
ATOM 9395 C C . PHE B 1 202 ? 16.984 18.422 -9.594 1 92.81 202 PHE B C 1
ATOM 9397 O O . PHE B 1 202 ? 17.281 18.438 -8.398 1 92.81 202 PHE B O 1
ATOM 9404 N N . ILE B 1 203 ? 16.891 17.281 -10.312 1 90.62 203 ILE B N 1
ATOM 9405 C CA . ILE B 1 203 ? 17.203 15.992 -9.719 1 90.62 203 ILE B CA 1
ATOM 9406 C C . ILE B 1 203 ? 18.141 15.219 -10.641 1 90.62 203 ILE B C 1
ATOM 9408 O O . ILE B 1 203 ? 18.109 15.383 -11.859 1 90.62 203 ILE B O 1
ATOM 9412 N N . PRO B 1 204 ? 19.016 14.414 -9.969 1 87.31 204 PRO B N 1
ATOM 9413 C CA . PRO B 1 204 ? 19.797 13.492 -10.789 1 87.31 204 PRO B CA 1
ATOM 9414 C C . PRO B 1 204 ? 18.953 12.383 -11.414 1 87.31 204 PRO B C 1
ATOM 9416 O O . PRO B 1 204 ? 18 11.906 -10.797 1 87.31 204 PRO B O 1
ATOM 9419 N N . SER B 1 205 ? 19.297 12.016 -12.602 1 80.06 205 SER B N 1
ATOM 9420 C CA . SER B 1 205 ? 18.625 10.891 -13.234 1 80.06 205 SER B CA 1
ATOM 9421 C C . SER B 1 205 ? 18.859 9.594 -12.461 1 80.06 205 SER B C 1
ATOM 9423 O O . SER B 1 205 ? 19.969 9.328 -12.008 1 80.06 205 SER B O 1
ATOM 9425 N N . PRO B 1 206 ? 17.797 8.867 -12.32 1 66.62 206 PRO B N 1
ATOM 9426 C CA . PRO B 1 206 ? 17.969 7.609 -11.586 1 66.62 206 PRO B CA 1
ATOM 9427 C C . PRO B 1 206 ? 18.906 6.637 -12.289 1 66.62 206 PRO B C 1
ATOM 9429 O O . PRO B 1 206 ? 19.625 5.879 -11.641 1 66.62 206 PRO B O 1
ATOM 9432 N N . SER B 1 207 ? 18.953 6.617 -13.664 1 62.72 207 SER B N 1
ATOM 9433 C CA . SER B 1 207 ? 19.766 5.688 -14.438 1 62.72 207 SER B CA 1
ATOM 9434 C C . SER B 1 207 ? 21.203 6.176 -14.531 1 62.72 207 SER B C 1
ATOM 9436 O O . SER B 1 207 ? 22.141 5.371 -14.578 1 62.72 207 SER B O 1
ATOM 9438 N N . LYS B 1 208 ? 21.344 7.516 -14.641 1 75.56 208 LYS B N 1
ATOM 9439 C CA . LYS B 1 208 ? 22.656 8.141 -14.75 1 75.56 208 LYS B CA 1
ATOM 9440 C C . LYS B 1 208 ? 22.797 9.312 -13.781 1 75.56 208 LYS B C 1
ATOM 9442 O O . LYS B 1 208 ? 22.562 10.461 -14.156 1 75.56 208 LYS B O 1
ATOM 9447 N N . PRO B 1 209 ? 23.312 9 -12.609 1 77.44 209 PRO B N 1
ATOM 9448 C CA . PRO B 1 209 ? 23.375 10.047 -11.586 1 77.44 209 PRO B CA 1
ATOM 9449 C C . PRO B 1 209 ? 24.188 11.25 -12.023 1 77.44 209 PRO B C 1
ATOM 9451 O O . PRO B 1 209 ? 24.094 12.328 -11.422 1 77.44 209 PRO B O 1
ATOM 9454 N N . THR B 1 210 ? 24.953 11.156 -13.07 1 85 210 THR B N 1
ATOM 9455 C CA . THR B 1 210 ? 25.766 12.266 -13.555 1 85 210 THR B CA 1
ATOM 9456 C C . THR B 1 210 ? 24.922 13.227 -14.398 1 85 210 THR B C 1
ATOM 9458 O O . THR B 1 210 ? 25.359 14.336 -14.695 1 85 210 THR B O 1
ATOM 9461 N N . GLU B 1 211 ? 23.781 12.734 -14.703 1 88.5 211 GLU B N 1
ATOM 9462 C CA . GLU B 1 211 ? 22.891 13.586 -15.461 1 88.5 211 GLU B CA 1
ATOM 9463 C C . GLU B 1 211 ? 21.844 14.234 -14.555 1 88.5 211 GLU B C 1
ATOM 9465 O O . GLU B 1 211 ? 21.094 13.539 -13.859 1 88.5 211 GLU B O 1
ATOM 9470 N N . ILE B 1 212 ? 21.859 15.594 -14.602 1 91.19 212 ILE B N 1
ATOM 9471 C CA . ILE B 1 212 ? 20.906 16.359 -13.797 1 91.19 212 ILE B CA 1
ATOM 9472 C C . ILE B 1 212 ? 19.797 16.891 -14.688 1 91.19 212 ILE B C 1
ATOM 9474 O O . ILE B 1 212 ? 20.047 17.484 -15.734 1 91.19 212 ILE B O 1
ATOM 9478 N N . LYS B 1 213 ? 18.578 16.656 -14.312 1 90.69 213 LYS B N 1
ATOM 9479 C CA . LYS B 1 213 ? 17.422 17.094 -15.094 1 90.69 213 LYS B CA 1
ATOM 9480 C C . LYS B 1 213 ? 16.516 18.016 -14.273 1 90.69 213 LYS B C 1
ATOM 9482 O O . LYS B 1 213 ? 16.359 17.828 -13.062 1 90.69 213 LYS B O 1
ATOM 9487 N N . LYS B 1 214 ? 15.961 19 -15.008 1 91.94 214 LYS B N 1
ATOM 9488 C CA . LYS B 1 214 ? 14.922 19.828 -14.414 1 91.94 214 LYS B CA 1
ATOM 9489 C C . LYS B 1 214 ? 13.578 19.109 -14.391 1 91.94 214 LYS B C 1
ATOM 9491 O O . LYS B 1 214 ? 13.102 18.625 -15.422 1 91.94 214 LYS B O 1
ATOM 9496 N N . ILE B 1 215 ? 12.906 19.047 -13.227 1 88.44 215 ILE B N 1
ATOM 9497 C CA . ILE B 1 215 ? 11.664 18.281 -13.117 1 88.44 215 ILE B CA 1
ATOM 9498 C C . ILE B 1 215 ? 10.477 19.25 -13 1 88.44 215 ILE B C 1
ATOM 9500 O O . ILE B 1 215 ? 9.359 18.922 -13.406 1 88.44 215 ILE B O 1
ATOM 9504 N N . GLY B 1 216 ? 10.688 20.375 -12.383 1 88.94 216 GLY B N 1
ATOM 9505 C CA . GLY B 1 216 ? 9.578 21.297 -12.211 1 88.94 216 GLY B CA 1
ATOM 9506 C C . GLY B 1 216 ? 10.023 22.734 -11.969 1 88.94 216 GLY B C 1
ATOM 9507 O O . GLY B 1 216 ? 11.148 22.969 -11.516 1 88.94 216 GLY B O 1
ATOM 9508 N N . SER B 1 217 ? 9.234 23.688 -12.398 1 92.06 217 SER B N 1
ATOM 9509 C CA . SER B 1 217 ? 9.422 25.109 -12.125 1 92.06 217 SER B CA 1
ATOM 9510 C C . SER B 1 217 ? 8.086 25.828 -11.953 1 92.06 217 SER B C 1
ATOM 9512 O O . SER B 1 217 ? 7.051 25.328 -12.391 1 92.06 217 SER B O 1
ATOM 9514 N N . GLY B 1 218 ? 8.086 26.953 -11.219 1 91.56 218 GLY B N 1
ATOM 9515 C CA . GLY B 1 218 ? 6.859 27.703 -11.016 1 91.56 218 GLY B CA 1
ATOM 9516 C C . GLY B 1 218 ? 7.039 28.906 -10.117 1 91.56 218 GLY B C 1
ATOM 9517 O O . GLY B 1 218 ? 8.141 29.453 -10.023 1 91.56 218 GLY B O 1
ATOM 9518 N N . PHE B 1 219 ? 5.898 29.391 -9.648 1 91.81 219 PHE B N 1
ATOM 9519 C CA . PHE B 1 219 ? 5.883 30.562 -8.789 1 91.81 219 PHE B CA 1
ATOM 9520 C C . PHE B 1 219 ? 5.105 30.297 -7.508 1 91.81 219 PHE B C 1
ATOM 9522 O O . PHE B 1 219 ? 4.137 29.531 -7.512 1 91.81 219 PHE B O 1
ATOM 9529 N N . ILE B 1 220 ? 5.633 30.812 -6.43 1 89.5 220 ILE B N 1
ATOM 9530 C CA . ILE B 1 220 ? 4.879 30.922 -5.188 1 89.5 220 ILE B CA 1
ATOM 9531 C C . ILE B 1 220 ? 4.34 32.344 -5.035 1 89.5 220 ILE B C 1
ATOM 9533 O O . ILE B 1 220 ? 5.113 33.281 -4.973 1 89.5 220 ILE B O 1
ATOM 9537 N N . SER B 1 221 ? 3.043 32.406 -5.047 1 89.44 221 SER B N 1
ATOM 9538 C CA . SER B 1 221 ? 2.439 33.75 -4.938 1 89.44 221 SER B CA 1
ATOM 9539 C C . SER B 1 221 ? 1.51 33.812 -3.73 1 89.44 221 SER B C 1
ATOM 9541 O O . SER B 1 221 ? 0.796 32.875 -3.422 1 89.44 221 SER B O 1
ATOM 9543 N N . ILE B 1 222 ? 1.635 34.938 -3.029 1 86.44 222 ILE B N 1
ATOM 9544 C CA . ILE B 1 222 ? 0.738 35.219 -1.909 1 86.44 222 ILE B CA 1
ATOM 9545 C C . ILE B 1 222 ? -0.226 36.344 -2.27 1 86.44 222 ILE B C 1
ATOM 9547 O O . ILE B 1 222 ? -0.13 36.938 -3.35 1 86.44 222 ILE B O 1
ATOM 9551 N N . SER B 1 223 ? -1.214 36.656 -1.328 1 83.38 223 SER B N 1
ATOM 9552 C CA . SER B 1 223 ? -2.209 37.719 -1.553 1 83.38 223 SER B CA 1
ATOM 9553 C C . SER B 1 223 ? -1.545 39.062 -1.81 1 83.38 223 SER B C 1
ATOM 9555 O O . SER B 1 223 ? -0.524 39.375 -1.197 1 83.38 223 SER B O 1
ATOM 9557 N N . PRO B 1 224 ? -2.139 39.844 -2.703 1 78.69 224 PRO B N 1
ATOM 9558 C CA . PRO B 1 224 ? -1.549 41.125 -3.047 1 78.69 224 PRO B CA 1
ATOM 9559 C C . PRO B 1 224 ? -1.508 42.094 -1.86 1 78.69 224 PRO B C 1
ATOM 9561 O O . PRO B 1 224 ? -0.755 43.062 -1.879 1 78.69 224 PRO B O 1
ATOM 9564 N N . LEU B 1 225 ? -2.314 41.812 -0.886 1 84.44 225 LEU B N 1
ATOM 9565 C CA . LEU B 1 225 ? -2.324 42.688 0.283 1 84.44 225 LEU B CA 1
ATOM 9566 C C . LEU B 1 225 ? -1.203 42.312 1.248 1 84.44 225 LEU B C 1
ATOM 9568 O O . LEU B 1 225 ? -0.961 43 2.227 1 84.44 225 LEU B O 1
ATOM 9572 N N . SER B 1 226 ? -0.542 41.344 0.918 1 89.75 226 SER B N 1
ATOM 9573 C CA . SER B 1 226 ? 0.521 40.875 1.799 1 89.75 226 SER B CA 1
ATOM 9574 C C . SER B 1 226 ? 1.895 41.094 1.175 1 89.75 226 SER B C 1
ATOM 9576 O O . SER B 1 226 ? 2.014 41.219 -0.043 1 89.75 226 SER B O 1
ATOM 9578 N N . ILE B 1 227 ? 2.9 41.281 2.014 1 93.25 227 ILE B N 1
ATOM 9579 C CA . ILE B 1 227 ? 4.293 41.375 1.594 1 93.25 227 ILE B CA 1
ATOM 9580 C C . ILE B 1 227 ? 5.117 40.281 2.252 1 93.25 227 ILE B C 1
ATOM 9582 O O . ILE B 1 227 ? 5.004 40.031 3.457 1 93.25 227 ILE B O 1
ATOM 9586 N N . ILE B 1 228 ? 5.996 39.688 1.44 1 92.12 228 ILE B N 1
ATOM 9587 C CA . ILE B 1 228 ? 6.914 38.688 1.978 1 92.12 228 ILE B CA 1
ATOM 9588 C C . ILE B 1 228 ? 8.102 39.375 2.637 1 92.12 228 ILE B C 1
ATOM 9590 O O . ILE B 1 228 ? 8.891 40.062 1.965 1 92.12 228 ILE B O 1
ATOM 9594 N N . THR B 1 229 ? 8.281 39.188 3.922 1 91 229 THR B N 1
ATOM 9595 C CA . THR B 1 229 ? 9.359 39.844 4.645 1 91 229 THR B CA 1
ATOM 9596 C C . THR B 1 229 ? 10.562 38.906 4.801 1 91 229 THR B C 1
ATOM 9598 O O . THR B 1 229 ? 11.695 39.375 4.922 1 91 229 THR B O 1
ATOM 9601 N N . SER B 1 230 ? 10.32 37.688 4.945 1 86.81 230 SER B N 1
ATOM 9602 C CA . SER B 1 230 ? 11.398 36.719 5.066 1 86.81 230 SER B CA 1
ATOM 9603 C C . SER B 1 230 ? 11 35.375 4.461 1 86.81 230 SER B C 1
ATOM 9605 O O . SER B 1 230 ? 9.828 35 4.48 1 86.81 230 SER B O 1
ATOM 9607 N N . PHE B 1 231 ? 11.992 34.781 3.871 1 88 231 PHE B N 1
ATOM 9608 C CA . PHE B 1 231 ? 11.789 33.469 3.273 1 88 231 PHE B CA 1
ATOM 9609 C C . PHE B 1 231 ? 13.008 32.562 3.494 1 88 231 PHE B C 1
ATOM 9611 O O . PHE B 1 231 ? 14.148 33.031 3.387 1 88 231 PHE B O 1
ATOM 9618 N N . GLN B 1 232 ? 12.734 31.281 3.957 1 86.75 232 GLN B N 1
ATOM 9619 C CA . GLN B 1 232 ? 13.797 30.312 4.199 1 86.75 232 GLN B CA 1
ATOM 9620 C C . GLN B 1 232 ? 13.469 28.969 3.555 1 86.75 232 GLN B C 1
ATOM 9622 O O . GLN B 1 232 ? 12.305 28.547 3.525 1 86.75 232 GLN B O 1
ATOM 9627 N N . MET B 1 233 ? 14.555 28.344 3.057 1 89.5 233 MET B N 1
ATOM 9628 C CA . MET B 1 233 ? 14.406 27 2.506 1 89.5 233 MET B CA 1
ATOM 9629 C C . MET B 1 233 ? 15.031 25.969 3.43 1 89.5 233 MET B C 1
ATOM 9631 O O . MET B 1 233 ? 15.961 26.266 4.18 1 89.5 233 MET B O 1
ATOM 9635 N N . PHE B 1 234 ? 14.461 24.797 3.412 1 87.44 234 PHE B N 1
ATOM 9636 C CA . PHE B 1 234 ? 15.023 23.672 4.168 1 87.44 234 PHE B CA 1
ATOM 9637 C C . PHE B 1 234 ? 14.742 22.359 3.469 1 87.44 234 PHE B C 1
ATOM 9639 O O . PHE B 1 234 ? 13.93 22.297 2.541 1 87.44 234 PHE B O 1
ATOM 9646 N N . THR B 1 235 ? 15.477 21.344 3.902 1 84.12 235 THR B N 1
ATOM 9647 C CA . THR B 1 235 ? 15.25 20 3.383 1 84.12 235 THR B CA 1
ATOM 9648 C C . THR B 1 235 ? 14.094 19.328 4.109 1 84.12 235 THR B C 1
ATOM 9650 O O . THR B 1 235 ? 14.031 19.328 5.34 1 84.12 235 THR B O 1
ATOM 9653 N N . SER B 1 236 ? 13.211 18.781 3.275 1 85.69 236 SER B N 1
ATOM 9654 C CA . SER B 1 236 ? 12.07 18.109 3.875 1 85.69 236 SER B CA 1
ATOM 9655 C C . SER B 1 236 ? 12.445 16.703 4.352 1 85.69 236 SER B C 1
ATOM 9657 O O . SER B 1 236 ? 13.523 16.203 4.023 1 85.69 236 SER B O 1
ATOM 9659 N N . SER B 1 237 ? 11.586 16.094 5.137 1 76.94 237 SER B N 1
ATOM 9660 C CA . SER B 1 237 ? 11.844 14.797 5.77 1 76.94 237 SER B CA 1
ATOM 9661 C C . SER B 1 237 ? 11.938 13.68 4.73 1 76.94 237 SER B C 1
ATOM 9663 O O . SER B 1 237 ? 12.586 12.656 4.969 1 76.94 237 SER B O 1
ATOM 9665 N N . ASP B 1 238 ? 11.344 13.852 3.543 1 70.56 238 ASP B N 1
ATOM 9666 C CA . ASP B 1 238 ? 11.367 12.828 2.502 1 70.56 238 ASP B CA 1
ATOM 9667 C C . ASP B 1 238 ? 12.5 13.086 1.505 1 70.56 238 ASP B C 1
ATOM 9669 O O . ASP B 1 238 ? 12.547 12.461 0.442 1 70.56 238 ASP B O 1
ATOM 9673 N N . GLY B 1 239 ? 13.305 14.023 1.772 1 74.38 239 GLY B N 1
ATOM 9674 C CA . GLY B 1 239 ? 14.414 14.352 0.892 1 74.38 239 GLY B CA 1
ATOM 9675 C C . GLY B 1 239 ? 14.055 15.398 -0.146 1 74.38 239 GLY B C 1
ATOM 9676 O O . GLY B 1 239 ? 14.859 15.703 -1.029 1 74.38 239 GLY B O 1
ATOM 9677 N N . GLY B 1 240 ? 12.906 15.961 -0.066 1 83.94 240 GLY B N 1
ATOM 9678 C CA . GLY B 1 240 ? 12.508 17.062 -0.922 1 83.94 240 GLY B CA 1
ATOM 9679 C C . GLY B 1 240 ? 12.875 18.422 -0.356 1 83.94 240 GLY B C 1
ATOM 9680 O O . GLY B 1 240 ? 13.945 18.578 0.248 1 83.94 240 GLY B O 1
ATOM 9681 N N . ASN B 1 241 ? 12.047 19.375 -0.731 1 89.62 241 ASN B N 1
ATOM 9682 C CA . ASN B 1 241 ? 12.328 20.734 -0.288 1 89.62 241 ASN B CA 1
ATOM 9683 C C . ASN B 1 241 ? 11.125 21.359 0.426 1 89.62 241 ASN B C 1
ATOM 9685 O O . ASN B 1 241 ? 9.984 21.016 0.134 1 89.62 241 ASN B O 1
ATOM 9689 N N . GLY B 1 242 ? 11.414 22.156 1.409 1 89.81 242 GLY B N 1
ATOM 9690 C CA . GLY B 1 242 ? 10.414 22.969 2.084 1 89.81 242 GLY B CA 1
ATOM 9691 C C . GLY B 1 242 ? 10.781 24.438 2.16 1 89.81 242 GLY B C 1
ATOM 9692 O O . GLY B 1 242 ? 11.953 24.797 2.074 1 89.81 242 GLY B O 1
ATOM 9693 N N . PHE B 1 243 ? 9.633 25.344 2.271 1 90.69 243 PHE B N 1
ATOM 9694 C CA . PHE B 1 243 ? 9.766 26.797 2.379 1 90.69 243 PHE B CA 1
ATOM 9695 C C . PHE B 1 243 ? 8.906 27.328 3.514 1 90.69 243 PHE B C 1
ATOM 9697 O O . PHE B 1 243 ? 7.785 26.859 3.73 1 90.69 243 PHE B O 1
ATOM 9704 N N . THR B 1 244 ? 9.555 28.172 4.148 1 92.56 244 THR B N 1
ATOM 9705 C CA . THR B 1 244 ? 8.734 28.969 5.059 1 92.56 244 THR B CA 1
ATOM 9706 C C . THR B 1 244 ? 8.703 30.422 4.621 1 92.56 244 THR B C 1
ATOM 9708 O O . THR B 1 244 ? 9.719 30.969 4.164 1 92.56 244 THR B O 1
ATOM 9711 N N . LEU B 1 245 ? 7.562 31.047 4.73 1 93.81 245 LEU B N 1
ATOM 9712 C CA . LEU B 1 245 ? 7.34 32.438 4.359 1 93.81 245 LEU B CA 1
ATOM 9713 C C . LEU B 1 245 ? 6.742 33.219 5.52 1 93.81 245 LEU B C 1
ATOM 9715 O O . LEU B 1 245 ? 5.809 32.75 6.176 1 93.81 245 LEU B O 1
ATOM 9719 N N . VAL B 1 246 ? 7.367 34.312 5.785 1 95.25 246 VAL B N 1
ATOM 9720 C CA . VAL B 1 246 ? 6.754 35.25 6.699 1 95.25 246 VAL B CA 1
ATOM 9721 C C . VAL B 1 246 ? 6.137 36.406 5.906 1 95.25 246 VAL B C 1
ATOM 9723 O O . VAL B 1 246 ? 6.816 37.062 5.102 1 95.25 246 VAL B O 1
ATOM 9726 N N . THR B 1 247 ? 4.883 36.625 6.117 1 95.06 247 THR B N 1
ATOM 9727 C CA . THR B 1 247 ? 4.176 37.656 5.371 1 95.06 247 THR B CA 1
ATOM 9728 C C . THR B 1 247 ? 3.553 38.688 6.316 1 95.06 247 THR B C 1
ATOM 9730 O O . THR B 1 247 ? 3.104 38.344 7.41 1 95.06 247 THR B O 1
ATOM 9733 N N . LYS B 1 248 ? 3.631 39.875 5.969 1 95.06 248 LYS B N 1
ATOM 9734 C CA . LYS B 1 248 ? 2.947 40.969 6.664 1 95.06 248 LYS B CA 1
ATOM 9735 C C . LYS B 1 248 ? 1.794 41.531 5.828 1 95.06 248 LYS B C 1
ATOM 9737 O O . LYS B 1 248 ? 1.981 41.875 4.664 1 95.06 248 LYS B O 1
ATOM 9742 N N . ILE B 1 249 ? 0.636 41.594 6.438 1 93.12 249 ILE B N 1
ATOM 9743 C CA . ILE B 1 249 ? -0.554 42.062 5.742 1 93.12 249 ILE B CA 1
ATOM 9744 C C . ILE B 1 249 ? -0.694 43.594 5.93 1 93.12 249 ILE B C 1
ATOM 9746 O O . ILE B 1 249 ? -0.64 44.094 7.055 1 93.12 249 ILE B O 1
ATOM 9750 N N . GLN B 1 250 ? -0.926 44.219 4.848 1 90.12 250 GLN B N 1
ATOM 9751 C CA . GLN B 1 250 ? -1.127 45.656 4.91 1 90.12 250 GLN B CA 1
ATOM 9752 C C . GLN B 1 250 ? -2.527 46 5.414 1 90.12 250 GLN B C 1
ATOM 9754 O O . GLN B 1 250 ? -3.506 45.344 5.016 1 90.12 250 GLN B O 1
ATOM 9759 N N . LYS B 1 251 ? -2.537 46.938 6.352 1 86.81 251 LYS B N 1
ATOM 9760 C CA . LYS B 1 251 ? -3.812 47.344 6.934 1 86.81 251 LYS B CA 1
ATOM 9761 C C . LYS B 1 251 ? -4.691 48.031 5.906 1 86.81 251 LYS B C 1
ATOM 9763 O O . LYS B 1 251 ? -4.246 48.969 5.246 1 86.81 251 LYS B O 1
ATOM 9768 N N . SER B 1 252 ? -5.844 47.469 5.711 1 79.06 252 SER B N 1
ATOM 9769 C CA . SER B 1 252 ? -6.816 48.125 4.84 1 79.06 252 SER B CA 1
ATOM 9770 C C . SER B 1 252 ? -7.641 49.156 5.605 1 79.06 252 SER B C 1
ATOM 9772 O O . SER B 1 252 ? -7.496 49.281 6.82 1 79.06 252 SER B O 1
ATOM 9774 N N . THR B 1 253 ? -8.477 49.906 4.871 1 77.56 253 THR B N 1
ATOM 9775 C CA . THR B 1 253 ? -9.344 50.906 5.469 1 77.56 253 THR B CA 1
ATOM 9776 C C . THR B 1 253 ? -10.359 50.281 6.41 1 77.56 253 THR B C 1
ATOM 9778 O O . THR B 1 253 ? -10.75 50.875 7.41 1 77.56 253 THR B O 1
ATOM 9781 N N . ASP B 1 254 ? -10.773 49.062 6.145 1 73.31 254 ASP B N 1
ATOM 9782 C CA . ASP B 1 254 ? -11.758 48.344 6.957 1 73.31 254 ASP B CA 1
ATOM 9783 C C . ASP B 1 254 ? -11.078 47.406 7.941 1 73.31 254 ASP B C 1
ATOM 9785 O O . ASP B 1 254 ? -11.625 46.344 8.289 1 73.31 254 ASP B O 1
ATOM 9789 N N . TYR B 1 255 ? -10.023 47.812 8.445 1 80.5 255 TYR B N 1
ATOM 9790 C CA . TYR B 1 255 ? -9.211 46.969 9.312 1 80.5 255 TYR B CA 1
ATOM 9791 C C . TYR B 1 255 ? -9.805 46.906 10.711 1 80.5 255 TYR B C 1
ATOM 9793 O O . TYR B 1 255 ? -10.219 47.906 11.273 1 80.5 255 TYR B O 1
ATOM 9801 N N . TYR B 1 256 ? -10 45.656 11.203 1 82.38 256 TYR B N 1
ATOM 9802 C CA . TYR B 1 256 ? -10.414 45.406 12.578 1 82.38 256 TYR B CA 1
ATOM 9803 C C . TYR B 1 256 ? -9.242 44.906 13.422 1 82.38 256 TYR B C 1
ATOM 9805 O O . TYR B 1 256 ? -8.289 44.312 12.906 1 82.38 256 TYR B O 1
ATOM 9813 N N . ILE B 1 257 ? -9.266 45.156 14.703 1 84.38 257 ILE B N 1
ATOM 9814 C CA . ILE B 1 257 ? -8.18 44.844 15.625 1 84.38 257 ILE B CA 1
ATOM 9815 C C . ILE B 1 257 ? -7.934 43.344 15.664 1 84.38 257 ILE B C 1
ATOM 9817 O O . ILE B 1 257 ? -6.84 42.906 16.016 1 84.38 257 ILE B O 1
ATOM 9821 N N . THR B 1 258 ? -8.914 42.531 15.25 1 86.5 258 THR B N 1
ATOM 9822 C CA . THR B 1 258 ? -8.773 41.094 15.289 1 86.5 258 THR B CA 1
ATOM 9823 C C . THR B 1 258 ? -8.203 40.562 13.969 1 86.5 258 THR B C 1
ATOM 9825 O O . THR B 1 258 ? -7.863 39.375 13.859 1 86.5 258 THR B O 1
ATOM 9828 N N . ASP B 1 259 ? -8.047 41.469 12.969 1 88.75 259 ASP B N 1
ATOM 9829 C CA . ASP B 1 259 ? -7.527 41.031 11.672 1 88.75 259 ASP B CA 1
ATOM 9830 C C . ASP B 1 259 ? -6.047 40.688 11.766 1 88.75 259 ASP B C 1
ATOM 9832 O O . ASP B 1 259 ? -5.281 41.344 12.469 1 88.75 259 ASP B O 1
ATOM 9836 N N . PRO B 1 260 ? -5.691 39.625 11.109 1 91.38 260 PRO B N 1
ATOM 9837 C CA . PRO B 1 260 ? -4.281 39.25 11.164 1 91.38 260 PRO B CA 1
ATOM 9838 C C . PRO B 1 260 ? -3.361 40.25 10.492 1 91.38 260 PRO B C 1
ATOM 9840 O O . PRO B 1 260 ? -3.738 40.875 9.484 1 91.38 260 PRO B O 1
ATOM 9843 N N . ILE B 1 261 ? -2.15 40.406 11.031 1 94.19 261 ILE B N 1
ATOM 9844 C CA . ILE B 1 261 ? -1.146 41.312 10.492 1 94.19 261 ILE B CA 1
ATOM 9845 C C . ILE B 1 261 ? 0.051 40.531 9.977 1 94.19 261 ILE B C 1
ATOM 9847 O O . ILE B 1 261 ? 0.636 40.875 8.945 1 94.19 261 ILE B O 1
ATOM 9851 N N . TRP B 1 262 ? 0.441 39.531 10.773 1 94.75 262 TRP B N 1
ATOM 9852 C CA . TRP B 1 262 ? 1.559 38.688 10.391 1 94.75 262 TRP B CA 1
ATOM 9853 C C . TRP B 1 262 ? 1.091 37.25 10.156 1 94.75 262 TRP B C 1
ATOM 9855 O O . TRP B 1 262 ? 0.234 36.75 10.883 1 94.75 262 TRP B O 1
ATOM 9865 N N . GLU B 1 263 ? 1.615 36.656 9.148 1 94.88 263 GLU B N 1
ATOM 9866 C CA . GLU B 1 263 ? 1.369 35.219 8.883 1 94.88 263 GLU B CA 1
ATOM 9867 C C . GLU B 1 263 ? 2.662 34.5 8.531 1 94.88 263 GLU B C 1
ATOM 9869 O O . GLU B 1 263 ? 3.539 35.062 7.871 1 94.88 263 GLU B O 1
ATOM 9874 N N . VAL B 1 264 ? 2.816 33.312 9.047 1 95.75 264 VAL B N 1
ATOM 9875 C CA . VAL B 1 264 ? 3.92 32.438 8.703 1 95.75 264 VAL B CA 1
ATOM 9876 C C . VAL B 1 264 ? 3.381 31.203 7.984 1 95.75 264 VAL B C 1
ATOM 9878 O O . VAL B 1 264 ? 2.498 30.516 8.5 1 95.75 264 VAL B O 1
ATOM 9881 N N . HIS B 1 265 ? 3.912 30.891 6.809 1 95.38 265 HIS B N 1
ATOM 9882 C CA . HIS B 1 265 ? 3.451 29.766 6.012 1 95.38 265 HIS B CA 1
ATOM 9883 C C . HIS B 1 265 ? 4.582 28.766 5.762 1 95.38 265 HIS B C 1
ATOM 9885 O O . HIS B 1 265 ? 5.754 29.141 5.773 1 95.38 265 HIS B O 1
ATOM 9891 N N . ALA B 1 266 ? 4.207 27.547 5.613 1 94.44 266 ALA B N 1
ATOM 9892 C CA . ALA B 1 266 ? 5.117 26.516 5.117 1 94.44 266 ALA B CA 1
ATOM 9893 C C . ALA B 1 266 ? 4.629 25.953 3.787 1 94.44 266 ALA B C 1
ATOM 9895 O O . ALA B 1 266 ? 3.426 25.766 3.59 1 94.44 266 ALA B O 1
ATOM 9896 N N . ILE B 1 267 ? 5.508 25.719 2.871 1 93.19 267 ILE B N 1
ATOM 9897 C CA . ILE B 1 267 ? 5.254 25.109 1.567 1 93.19 267 ILE B CA 1
ATOM 9898 C C . ILE B 1 267 ? 6.238 23.969 1.326 1 93.19 267 ILE B C 1
ATOM 9900 O O . ILE B 1 267 ? 7.414 24.078 1.686 1 93.19 267 ILE B O 1
ATOM 9904 N N . PHE B 1 268 ? 5.738 22.906 0.751 1 91.75 268 PHE B N 1
ATOM 9905 C CA . PHE B 1 268 ? 6.59 21.734 0.534 1 91.75 268 PHE B CA 1
ATOM 9906 C C . PHE B 1 268 ? 6.625 21.359 -0.941 1 91.75 268 PHE B C 1
ATOM 9908 O O . PHE B 1 268 ? 5.672 21.625 -1.679 1 91.75 268 PHE B O 1
ATOM 9915 N N . LEU B 1 269 ? 7.723 20.844 -1.319 1 90.38 269 LEU B N 1
ATOM 9916 C CA . LEU B 1 269 ? 7.953 20.219 -2.619 1 90.38 269 LEU B CA 1
ATOM 9917 C C . LEU B 1 269 ? 8.641 18.859 -2.459 1 90.38 269 LEU B C 1
ATOM 9919 O O . LEU B 1 269 ? 9.844 18.797 -2.178 1 90.38 269 LEU B O 1
ATOM 9923 N N . ASP B 1 270 ? 7.926 17.844 -2.781 1 81.81 270 ASP B N 1
ATOM 9924 C CA . ASP B 1 270 ? 8.469 16.5 -2.631 1 81.81 270 ASP B CA 1
ATOM 9925 C C . ASP B 1 270 ? 9.609 16.25 -3.621 1 81.81 270 ASP B C 1
ATOM 9927 O O . ASP B 1 270 ? 9.703 16.938 -4.645 1 81.81 270 ASP B O 1
ATOM 9931 N N . LYS B 1 271 ? 10.461 15.258 -3.297 1 79.19 271 LYS B N 1
ATOM 9932 C CA . LYS B 1 271 ? 11.672 14.969 -4.059 1 79.19 271 LYS B CA 1
ATOM 9933 C C . LYS B 1 271 ? 11.352 14.734 -5.531 1 79.19 271 LYS B C 1
ATOM 9935 O O . LYS B 1 271 ? 12.086 15.195 -6.41 1 79.19 271 LYS B O 1
ATOM 9940 N N . ASP B 1 272 ? 10.312 14.078 -5.938 1 76.94 272 ASP B N 1
ATOM 9941 C CA . ASP B 1 272 ? 10.023 13.758 -7.332 1 76.94 272 ASP B CA 1
ATOM 9942 C C . ASP B 1 272 ? 8.758 14.469 -7.809 1 76.94 272 ASP B C 1
ATOM 9944 O O . ASP B 1 272 ? 8.164 14.086 -8.82 1 76.94 272 ASP B O 1
ATOM 9948 N N . ALA B 1 273 ? 8.477 15.586 -7.105 1 79.56 273 ALA B N 1
ATOM 9949 C CA . ALA B 1 273 ? 7.246 16.281 -7.473 1 79.56 273 ALA B CA 1
ATOM 9950 C C . ALA B 1 273 ? 7.539 17.453 -8.422 1 79.56 273 ALA B C 1
ATOM 9952 O O . ALA B 1 273 ? 8.625 18.031 -8.375 1 79.56 273 ALA B O 1
ATOM 9953 N N . ASP B 1 274 ? 6.617 17.734 -9.305 1 83.44 274 ASP B N 1
ATOM 9954 C CA . ASP B 1 274 ? 6.75 18.859 -10.234 1 83.44 274 ASP B CA 1
ATOM 9955 C C . ASP B 1 274 ? 5.879 20.031 -9.797 1 83.44 274 ASP B C 1
ATOM 9957 O O . ASP B 1 274 ? 5.766 21.031 -10.516 1 83.44 274 ASP B O 1
ATOM 9961 N N . ARG B 1 275 ? 5.227 19.781 -8.625 1 84.19 275 ARG B N 1
ATOM 9962 C CA . ARG B 1 275 ? 4.371 20.844 -8.117 1 84.19 275 ARG B CA 1
ATOM 9963 C C . ARG B 1 275 ? 4.566 21.031 -6.621 1 84.19 275 ARG B C 1
ATOM 9965 O O . ARG B 1 275 ? 4.812 20.078 -5.891 1 84.19 275 ARG B O 1
ATOM 9972 N N . ILE B 1 276 ? 4.348 22.266 -6.227 1 88.19 276 ILE B N 1
ATOM 9973 C CA . ILE B 1 276 ? 4.477 22.594 -4.809 1 88.19 276 ILE B CA 1
ATOM 9974 C C . ILE B 1 276 ? 3.145 22.359 -4.102 1 88.19 276 ILE B C 1
ATOM 9976 O O . ILE B 1 276 ? 2.086 22.391 -4.734 1 88.19 276 ILE B O 1
ATOM 9980 N N . SER B 1 277 ? 3.197 22.141 -2.863 1 87.06 277 SER B N 1
ATOM 9981 C CA . SER B 1 277 ? 1.994 22.047 -2.043 1 87.06 277 SER B CA 1
ATOM 9982 C C . SER B 1 277 ? 1.35 23.406 -1.833 1 87.06 277 SER B C 1
ATOM 9984 O O . SER B 1 277 ? 2.006 24.438 -1.99 1 87.06 277 SER B O 1
ATOM 9986 N N . PRO B 1 278 ? 0.032 23.375 -1.516 1 85.94 278 PRO B N 1
ATOM 9987 C CA . PRO B 1 278 ? -0.525 24.641 -1.036 1 85.94 278 PRO B CA 1
ATOM 9988 C C . PRO B 1 278 ? 0.131 25.125 0.256 1 85.94 278 PRO B C 1
ATOM 9990 O O . PRO B 1 278 ? 0.647 24.312 1.03 1 85.94 278 PRO B O 1
ATOM 9993 N N . PRO B 1 279 ? 0.123 26.391 0.431 1 91.12 279 PRO B N 1
ATOM 9994 C CA . PRO B 1 279 ? 0.724 26.906 1.668 1 91.12 279 PRO B CA 1
ATOM 9995 C C . PRO B 1 279 ? -0.063 26.5 2.914 1 91.12 279 PRO B C 1
ATOM 9997 O O . PRO B 1 279 ? -1.296 26.531 2.906 1 91.12 279 PRO B O 1
ATOM 10000 N N . TYR B 1 280 ? 0.624 26.125 3.953 1 93.94 280 TYR B N 1
ATOM 10001 C CA . TYR B 1 280 ? 0.047 25.828 5.262 1 93.94 280 TYR B CA 1
ATOM 10002 C C . TYR B 1 280 ? 0.351 26.953 6.25 1 93.94 280 TYR B C 1
ATOM 10004 O O . TYR B 1 280 ? 1.492 27.406 6.348 1 93.94 280 TYR B O 1
ATOM 10012 N N . LEU B 1 281 ? -0.632 27.344 6.957 1 95.75 281 LEU B N 1
ATOM 10013 C CA . LEU B 1 281 ? -0.46 28.406 7.949 1 95.75 281 LEU B CA 1
ATOM 10014 C C . LEU B 1 281 ? 0.118 27.844 9.242 1 95.75 281 LEU B C 1
ATOM 10016 O O . LEU B 1 281 ? -0.5 26.984 9.891 1 95.75 281 LEU B O 1
ATOM 10020 N N . LEU B 1 282 ? 1.271 28.344 9.617 1 96.06 282 LEU B N 1
ATOM 10021 C CA . LEU B 1 282 ? 1.927 27.859 10.82 1 96.06 282 LEU B CA 1
ATOM 10022 C C . LEU B 1 282 ? 1.636 28.766 12.008 1 96.06 282 LEU B C 1
ATOM 10024 O O . LEU B 1 282 ? 1.578 28.312 13.148 1 96.06 282 LEU B O 1
ATOM 10028 N N . TYR B 1 283 ? 1.633 30.031 11.742 1 95.25 283 TYR B N 1
ATOM 10029 C CA . TYR B 1 283 ? 1.479 31.031 12.789 1 95.25 283 TYR B CA 1
ATOM 10030 C C . TYR B 1 283 ? 0.817 32.312 12.242 1 95.25 283 TYR B C 1
ATOM 10032 O O . TYR B 1 283 ? 1.069 32.688 11.102 1 95.25 283 TYR B O 1
ATOM 10040 N N . GLN B 1 284 ? -0.088 32.812 12.992 1 94.5 284 GLN B N 1
ATOM 10041 C CA . GLN B 1 284 ? -0.758 34.062 12.641 1 94.5 284 GLN B CA 1
ATOM 10042 C C . GLN B 1 284 ? -0.987 34.938 13.875 1 94.5 284 GLN B C 1
ATOM 10044 O O . GLN B 1 284 ? -1.261 34.406 14.961 1 94.5 284 GLN B O 1
ATOM 10049 N N . THR B 1 285 ? -0.799 36.25 13.711 1 93.5 285 THR B N 1
ATOM 10050 C CA . THR B 1 285 ? -1.066 37.156 14.828 1 93.5 285 THR B CA 1
ATOM 10051 C C . THR B 1 285 ? -1.664 38.469 14.328 1 93.5 285 THR B C 1
ATOM 10053 O O . THR B 1 285 ? -1.381 38.906 13.203 1 93.5 285 THR B O 1
ATOM 10056 N N . SER B 1 286 ? -2.523 39.062 15.219 1 92.25 286 SER B N 1
ATOM 10057 C CA . SER B 1 286 ? -3.131 40.344 14.914 1 92.25 286 SER B CA 1
ATOM 10058 C C . SER B 1 286 ? -2.309 41.5 15.492 1 92.25 286 SER B C 1
ATOM 10060 O O . SER B 1 286 ? -2.625 42.656 15.266 1 92.25 286 SER B O 1
ATOM 10062 N N . VAL B 1 287 ? -1.244 41.125 16.188 1 92.62 287 VAL B N 1
ATOM 10063 C CA . VAL B 1 287 ? -0.421 42.156 16.812 1 92.62 287 VAL B CA 1
ATOM 10064 C C . VAL B 1 287 ? 0.583 42.719 15.797 1 92.62 287 VAL B C 1
ATOM 10066 O O . VAL B 1 287 ? 1.244 41.938 15.094 1 92.62 287 VAL B O 1
ATOM 10069 N N . ASP B 1 288 ? 0.618 43.969 15.766 1 91.12 288 ASP B N 1
ATOM 10070 C CA . ASP B 1 288 ? 1.559 44.594 14.852 1 91.12 288 ASP B CA 1
ATOM 10071 C C . ASP B 1 288 ? 2.938 44.75 15.492 1 91.12 288 ASP B C 1
ATOM 10073 O O . ASP B 1 288 ? 3.34 45.844 15.891 1 91.12 288 ASP B O 1
ATOM 10077 N N . TRP B 1 289 ? 3.676 43.688 15.477 1 92.06 289 TRP B N 1
ATOM 10078 C CA . TRP B 1 289 ? 5.035 43.688 16.016 1 92.06 289 TRP B CA 1
ATOM 10079 C C . TRP B 1 289 ? 5.961 44.531 15.156 1 92.06 289 TRP B C 1
ATOM 10081 O O . TRP B 1 289 ? 5.66 44.812 13.992 1 92.06 289 TRP B O 1
ATOM 10091 N N . ALA B 1 290 ? 7.141 44.906 15.781 1 90.75 290 ALA B N 1
ATOM 10092 C CA . ALA B 1 290 ? 8.141 45.656 15.008 1 90.75 290 ALA B CA 1
ATOM 10093 C C . ALA B 1 290 ? 8.703 44.812 13.875 1 90.75 290 ALA B C 1
ATOM 10095 O O . ALA B 1 290 ? 8.984 45.312 12.789 1 90.75 290 ALA B O 1
ATOM 10096 N N . ASP B 1 291 ? 8.922 43.594 14.242 1 91 291 ASP B N 1
ATOM 10097 C CA . ASP B 1 291 ? 9.398 42.656 13.227 1 91 291 ASP B CA 1
ATOM 10098 C C . ASP B 1 291 ? 9.125 41.219 13.641 1 91 291 ASP B C 1
ATOM 10100 O O . ASP B 1 291 ? 9 40.906 14.828 1 91 291 ASP B O 1
ATOM 10104 N N . LEU B 1 292 ? 8.883 40.406 12.688 1 92.88 292 LEU B N 1
ATOM 10105 C CA . LEU B 1 292 ? 8.742 38.969 12.828 1 92.88 292 LEU B CA 1
ATOM 10106 C C . LEU B 1 292 ? 9.578 38.219 11.797 1 92.88 292 LEU B C 1
ATOM 10108 O O . LEU B 1 292 ? 9.398 38.438 10.594 1 92.88 292 LEU B O 1
ATOM 10112 N N . VAL B 1 293 ? 10.531 37.469 12.344 1 88.75 293 VAL B N 1
ATOM 10113 C CA . VAL B 1 293 ? 11.453 36.812 11.438 1 88.75 293 VAL B CA 1
ATOM 10114 C C . VAL B 1 293 ? 11.531 35.312 11.781 1 88.75 293 VAL B C 1
ATOM 10116 O O . VAL B 1 293 ? 11.562 34.938 12.961 1 88.75 293 VAL B O 1
ATOM 10119 N N . LEU B 1 294 ? 11.406 34.594 10.797 1 88.81 294 LEU B N 1
ATOM 10120 C CA . LEU B 1 294 ? 11.727 33.188 10.938 1 88.81 294 LEU B CA 1
ATOM 10121 C C . LEU B 1 294 ? 13.172 32.906 10.531 1 88.81 294 LEU B C 1
ATOM 10123 O O . LEU B 1 294 ? 13.469 32.812 9.336 1 88.81 294 LEU B O 1
ATOM 10127 N N . GLU B 1 295 ? 14.031 32.719 11.383 1 79.88 295 GLU B N 1
ATOM 10128 C CA . GLU B 1 295 ? 15.477 32.688 11.148 1 79.88 295 GLU B CA 1
ATOM 10129 C C . GLU B 1 295 ? 15.914 31.344 10.578 1 79.88 295 GLU B C 1
ATOM 10131 O O . GLU B 1 295 ? 16.719 31.297 9.641 1 79.88 295 GLU B O 1
ATOM 10136 N N . PHE B 1 296 ? 15.547 30.156 11.234 1 83 296 PHE B N 1
ATOM 10137 C CA . PHE B 1 296 ? 16 28.844 10.789 1 83 296 PHE B CA 1
ATOM 10138 C C . PHE B 1 296 ? 14.898 27.797 10.969 1 83 296 PHE B C 1
ATOM 10140 O O . PHE B 1 296 ? 14.172 27.828 11.961 1 83 296 PHE B O 1
ATOM 10147 N N . CYS B 1 297 ? 14.797 27.078 9.836 1 86.44 297 CYS B N 1
ATOM 10148 C CA . CYS B 1 297 ? 13.953 25.891 9.938 1 86.44 297 CYS B CA 1
ATOM 10149 C C . CYS B 1 297 ? 14.719 24.641 9.516 1 86.44 297 CYS B C 1
ATOM 10151 O O . CYS B 1 297 ? 15.359 24.625 8.461 1 86.44 297 CYS B O 1
ATOM 10153 N N . ARG B 1 298 ? 14.727 23.625 10.352 1 82.38 298 ARG B N 1
ATOM 10154 C CA . ARG B 1 298 ? 15.445 22.391 10.047 1 82.38 298 ARG B CA 1
ATOM 10155 C C . ARG B 1 298 ? 14.617 21.172 10.406 1 82.38 298 ARG B C 1
ATOM 10157 O O . ARG B 1 298 ? 13.828 21.203 11.352 1 82.38 298 ARG B O 1
ATOM 10164 N N . LYS B 1 299 ? 14.945 20.188 9.688 1 82.31 299 LYS B N 1
ATOM 10165 C CA . LYS B 1 299 ? 14.305 18.922 10 1 82.31 299 LYS B CA 1
ATOM 10166 C C . LYS B 1 299 ? 14.922 18.281 11.242 1 82.31 299 LYS B C 1
ATOM 10168 O O . LYS B 1 299 ? 16.141 18.344 11.438 1 82.31 299 LYS B O 1
ATOM 10173 N N . THR B 1 300 ? 14.016 17.672 12 1 78.38 300 THR B N 1
ATOM 10174 C CA . THR B 1 300 ? 14.492 16.938 13.164 1 78.38 300 THR B CA 1
ATOM 10175 C C . THR B 1 300 ? 14.883 15.516 12.773 1 78.38 300 THR B C 1
ATOM 10177 O O . THR B 1 300 ? 14.359 14.969 11.797 1 78.38 300 THR B O 1
ATOM 10180 N N . THR B 1 301 ? 15.75 14.906 13.492 1 70.62 301 THR B N 1
ATOM 10181 C CA . THR B 1 301 ? 16.219 13.57 13.164 1 70.62 301 THR B CA 1
ATOM 10182 C C . THR B 1 301 ? 15.367 12.508 13.859 1 70.62 301 THR B C 1
ATOM 10184 O O . THR B 1 301 ? 15.43 11.328 13.508 1 70.62 301 THR B O 1
ATOM 10187 N N . ASP B 1 302 ? 14.531 12.891 14.789 1 70.12 302 ASP B N 1
ATOM 10188 C CA . ASP B 1 302 ? 13.789 11.922 15.586 1 70.12 302 ASP B CA 1
ATOM 10189 C C . ASP B 1 302 ? 12.391 11.703 15.016 1 70.12 302 ASP B C 1
ATOM 10191 O O . ASP B 1 302 ? 11.555 11.055 15.648 1 70.12 302 ASP B O 1
ATOM 10195 N N . GLY B 1 303 ? 12.117 12.289 13.922 1 73.25 303 GLY B N 1
ATOM 10196 C CA . GLY B 1 303 ? 10.773 12.148 13.367 1 73.25 303 GLY B CA 1
ATOM 10197 C C . GLY B 1 303 ? 9.781 13.117 13.977 1 73.25 303 GLY B C 1
ATOM 10198 O O . GLY B 1 303 ? 8.578 12.844 14 1 73.25 303 GLY B O 1
ATOM 10199 N N . GLY B 1 304 ? 10.297 14.188 14.484 1 78.19 304 GLY B N 1
ATOM 10200 C CA . GLY B 1 304 ? 9.43 15.203 15.055 1 78.19 304 GLY B CA 1
ATOM 10201 C C . GLY B 1 304 ? 9.094 16.328 14.086 1 78.19 304 GLY B C 1
ATOM 10202 O O . GLY B 1 304 ? 8.523 17.344 14.484 1 78.19 304 GLY B O 1
ATOM 10203 N N . GLY B 1 305 ? 9.461 16.125 12.875 1 87.06 305 GLY B N 1
ATOM 10204 C CA . GLY B 1 305 ? 9.141 17.125 11.867 1 87.06 305 GLY B CA 1
ATOM 10205 C C . GLY B 1 305 ? 10.211 18.188 11.727 1 87.06 305 GLY B C 1
ATOM 10206 O O . GLY B 1 305 ? 11.391 17.875 11.531 1 87.06 305 GLY B O 1
ATOM 10207 N N . TYR B 1 306 ? 9.805 19.453 11.891 1 88.88 306 TYR B N 1
ATOM 10208 C CA . TYR B 1 306 ? 10.695 20.594 11.68 1 88.88 306 TYR B CA 1
ATOM 10209 C C . TYR B 1 306 ? 10.672 21.531 12.875 1 88.88 306 TYR B C 1
ATOM 10211 O O . TYR B 1 306 ? 9.625 21.719 13.5 1 88.88 306 TYR B O 1
ATOM 10219 N N . ASN B 1 307 ? 11.797 22.047 13.164 1 86.5 307 ASN B N 1
ATOM 10220 C CA . ASN B 1 307 ? 11.914 23.109 14.164 1 86.5 307 ASN B CA 1
ATOM 10221 C C . ASN B 1 307 ? 12.461 24.391 13.555 1 86.5 307 ASN B C 1
ATOM 10223 O O . ASN B 1 307 ? 13.469 24.375 12.852 1 86.5 307 ASN B O 1
ATOM 10227 N N . CYS B 1 308 ? 11.695 25.438 13.812 1 89.19 308 CYS B N 1
ATOM 10228 C CA . CYS B 1 308 ? 12.125 26.766 13.352 1 89.19 308 CYS B CA 1
ATOM 10229 C C . CYS B 1 308 ? 12.344 27.703 14.531 1 89.19 308 CYS B C 1
ATOM 10231 O O . CYS B 1 308 ? 11.742 27.516 15.594 1 89.19 308 CYS B O 1
ATOM 10233 N N . LEU B 1 309 ? 13.234 28.594 14.367 1 88.25 309 LEU B N 1
ATOM 10234 C CA . LEU B 1 309 ? 13.422 29.672 15.336 1 88.25 309 LEU B CA 1
ATOM 10235 C C . LEU B 1 309 ? 12.672 30.922 14.898 1 88.25 309 LEU B C 1
ATOM 10237 O O . LEU B 1 309 ? 13.055 31.578 13.93 1 88.25 309 LEU B O 1
ATOM 10241 N N . LEU B 1 310 ? 11.648 31.188 15.609 1 90.25 310 LEU B N 1
ATOM 10242 C CA . LEU B 1 310 ? 10.836 32.375 15.359 1 90.25 310 LEU B CA 1
ATOM 10243 C C . LEU B 1 310 ? 11.242 33.531 16.281 1 90.25 310 LEU B C 1
ATOM 10245 O O . LEU B 1 310 ? 11.203 33.375 17.516 1 90.25 310 LEU B O 1
ATOM 10249 N N . SER B 1 311 ? 11.648 34.625 15.703 1 88.69 311 SER B N 1
ATOM 10250 C CA . SER B 1 311 ? 12.039 35.812 16.469 1 88.69 311 SER B CA 1
ATOM 10251 C C . SER B 1 311 ? 11.008 36.938 16.328 1 88.69 311 SER B C 1
ATOM 10253 O O . SER B 1 311 ? 10.719 37.375 15.211 1 88.69 311 SER B O 1
ATOM 10255 N N . ILE B 1 312 ? 10.461 37.344 17.438 1 90.75 312 ILE B N 1
ATOM 10256 C CA . ILE B 1 312 ? 9.516 38.469 17.484 1 90.75 312 ILE B CA 1
ATOM 10257 C C . ILE B 1 312 ? 10.18 39.688 18.109 1 90.75 312 ILE B C 1
ATOM 10259 O O . ILE B 1 312 ? 10.641 39.625 19.25 1 90.75 312 ILE B O 1
ATOM 10263 N N . LYS B 1 313 ? 10.219 40.781 17.391 1 88.88 313 LYS B N 1
ATOM 10264 C CA . LYS B 1 313 ? 10.781 42.031 17.906 1 88.88 313 LYS B CA 1
ATOM 10265 C C . LYS B 1 313 ? 9.672 43 18.281 1 88.88 313 LYS B C 1
ATOM 10267 O O . LYS B 1 313 ? 8.781 43.281 17.484 1 88.88 313 LYS B O 1
ATOM 10272 N N . ASN B 1 314 ? 9.727 43.375 19.547 1 86.94 314 ASN B N 1
ATOM 10273 C CA . ASN B 1 314 ? 8.75 44.344 20.062 1 86.94 314 ASN B CA 1
ATOM 10274 C C . ASN B 1 314 ? 9.422 45.562 20.641 1 86.94 314 ASN B C 1
ATOM 10276 O O . ASN B 1 314 ? 10.438 45.469 21.328 1 86.94 314 ASN B O 1
ATOM 10280 N N . ASN B 1 315 ? 8.805 46.688 20.375 1 82 315 ASN B N 1
ATOM 10281 C CA . ASN B 1 315 ? 9.312 47.938 20.953 1 82 315 ASN B CA 1
ATOM 10282 C C . ASN B 1 315 ? 8.68 48.25 22.297 1 82 315 ASN B C 1
ATOM 10284 O O . ASN B 1 315 ? 7.453 48.312 22.406 1 82 315 ASN B O 1
ATOM 10288 N N . GLU B 1 316 ? 9.391 48.094 23.328 1 73.25 316 GLU B N 1
ATOM 10289 C CA . GLU B 1 316 ? 8.891 48.438 24.641 1 73.25 316 GLU B CA 1
ATOM 10290 C C . GLU B 1 316 ? 9.383 49.812 25.062 1 73.25 316 GLU B C 1
ATOM 10292 O O . GLU B 1 316 ? 10.477 50.25 24.672 1 73.25 316 GLU B O 1
ATOM 10297 N N . PRO B 1 317 ? 8.453 50.5 25.734 1 66.31 317 PRO B N 1
ATOM 10298 C CA . PRO B 1 317 ? 8.938 51.781 26.25 1 66.31 317 PRO B CA 1
ATOM 10299 C C . PRO B 1 317 ? 10.078 51.656 27.25 1 66.31 317 PRO B C 1
ATOM 10301 O O . PRO B 1 317 ? 10.117 50.656 28 1 66.31 317 PRO B O 1
ATOM 10304 N N . ALA B 1 318 ? 11.234 52.219 27.078 1 57.47 318 ALA B N 1
ATOM 10305 C CA . ALA B 1 318 ? 12.383 52.188 27.984 1 57.47 318 ALA B CA 1
ATOM 10306 C C . ALA B 1 318 ? 11.945 52.219 29.438 1 57.47 318 ALA B C 1
ATOM 10308 O O . ALA B 1 318 ? 11 52.938 29.781 1 57.47 318 ALA B O 1
ATOM 10309 N N . PRO B 1 319 ? 12.336 51.094 30.109 1 50.25 319 PRO B N 1
ATOM 10310 C CA . PRO B 1 319 ? 11.969 51.219 31.531 1 50.25 319 PRO B CA 1
ATOM 10311 C C . PRO B 1 319 ? 12.234 52.594 32.094 1 50.25 319 PRO B C 1
ATOM 10313 O O . PRO B 1 319 ? 13.211 53.25 31.719 1 50.25 319 PRO B O 1
ATOM 10316 N N . LYS B 1 320 ? 11.219 53.188 32.5 1 45.88 320 LYS B N 1
ATOM 10317 C CA . LYS B 1 320 ? 11.453 54.469 33.188 1 45.88 320 LYS B CA 1
ATOM 10318 C C . LYS B 1 320 ? 12.641 54.344 34.156 1 45.88 320 LYS B C 1
ATOM 10320 O O . LYS B 1 320 ? 12.688 53.438 35 1 45.88 320 LYS B O 1
ATOM 10325 N N . GLN B 1 321 ? 13.852 54.594 33.688 1 38.72 321 GLN B N 1
ATOM 10326 C CA . GLN B 1 321 ? 14.914 54.688 34.688 1 38.72 321 GLN B CA 1
ATOM 10327 C C . GLN B 1 321 ? 14.383 55.219 36.031 1 38.72 321 GLN B C 1
ATOM 10329 O O . GLN B 1 321 ? 13.578 56.125 36.062 1 38.72 321 GLN B O 1
ATOM 10334 N N . PRO B 1 322 ? 14.578 54.406 37.031 1 39.97 322 PRO B N 1
ATOM 10335 C CA . PRO B 1 322 ? 14.156 55 38.281 1 39.97 322 PRO B CA 1
ATOM 10336 C C . PRO B 1 322 ? 14.367 56.5 38.344 1 39.97 322 PRO B C 1
ATOM 10338 O O . PRO B 1 322 ? 15.117 57.031 37.531 1 39.97 322 PRO B O 1
ATOM 10341 N N . ASN B 1 323 ? 14.078 57.125 39.5 1 35.5 323 ASN B N 1
ATOM 10342 C CA . ASN B 1 323 ? 14.07 58.531 39.938 1 35.5 323 ASN B CA 1
ATOM 10343 C C . ASN B 1 323 ? 15.398 59.188 39.625 1 35.5 323 ASN B C 1
ATOM 10345 O O . ASN B 1 323 ? 16.391 59 40.344 1 35.5 323 ASN B O 1
ATOM 10349 N N . GLN B 1 324 ? 15.891 59.281 38.5 1 35.25 324 GLN B N 1
ATOM 10350 C CA . GLN B 1 324 ? 16.922 60.312 38.562 1 35.25 324 GLN B CA 1
ATOM 10351 C C . GLN B 1 324 ? 16.375 61.625 39.156 1 35.25 324 GLN B C 1
ATOM 10353 O O . GLN B 1 324 ? 15.211 61.969 38.906 1 35.25 324 GLN B O 1
ATOM 10358 N N . PRO B 1 325 ? 17.031 62.219 40.188 1 37.09 325 PRO B N 1
ATOM 10359 C CA . PRO B 1 325 ? 16.562 63.469 40.75 1 37.09 325 PRO B CA 1
ATOM 10360 C C . PRO B 1 325 ? 16.094 64.5 39.688 1 37.09 325 PRO B C 1
ATOM 10362 O O . PRO B 1 325 ? 16.594 64.438 38.562 1 37.09 325 PRO B O 1
ATOM 10365 N N . LYS B 1 326 ? 14.852 65.062 39.875 1 39.66 326 LYS B N 1
ATOM 10366 C CA . LYS B 1 326 ? 14.18 66.125 39.094 1 39.66 326 LYS B CA 1
ATOM 10367 C C . LYS B 1 326 ? 15.156 67.188 38.656 1 39.66 326 LYS B C 1
ATOM 10369 O O . LYS B 1 326 ? 15.656 67.938 39.5 1 39.66 326 LYS B O 1
ATOM 10374 N N . GLN B 1 327 ? 16.109 66.875 37.812 1 36.16 327 GLN B N 1
ATOM 10375 C CA . GLN B 1 327 ? 16.828 68.062 37.469 1 36.16 327 GLN B CA 1
ATOM 10376 C C . GLN B 1 327 ? 15.867 69.188 37.031 1 36.16 327 GLN B C 1
ATOM 10378 O O . GLN B 1 327 ? 14.766 68.875 36.562 1 36.16 327 GLN B O 1
ATOM 10383 N N . PRO B 1 328 ? 16.188 70.5 37.375 1 37.72 328 PRO B N 1
ATOM 10384 C CA . PRO B 1 328 ? 15.352 71.688 37.156 1 37.72 328 PRO B CA 1
ATOM 10385 C C . PRO B 1 328 ? 14.75 71.688 35.75 1 37.72 328 PRO B C 1
ATOM 10387 O O . PRO B 1 328 ? 15.305 71.062 34.812 1 37.72 328 PRO B O 1
ATOM 10390 N N . LYS B 1 329 ? 13.594 72.25 35.594 1 40.25 329 LYS B N 1
ATOM 10391 C CA . LYS B 1 329 ? 12.57 72.5 34.562 1 40.25 329 LYS B CA 1
ATOM 10392 C C . LYS B 1 329 ? 13.195 73 33.281 1 40.25 329 LYS B C 1
ATOM 10394 O O . LYS B 1 329 ? 12.953 74.188 32.906 1 40.25 329 LYS B O 1
ATOM 10399 N N . GLY B 1 330 ? 14.586 73.062 33.125 1 35.62 330 GLY B N 1
ATOM 10400 C CA . GLY B 1 330 ? 14.766 73.75 31.859 1 35.62 330 GLY B CA 1
ATOM 10401 C C . GLY B 1 330 ? 14 73.062 30.719 1 35.62 330 GLY B C 1
ATOM 10402 O O . GLY B 1 330 ? 13.477 72 30.875 1 35.62 330 GLY B O 1
ATOM 10403 N N . LYS B 1 331 ? 13.891 73.75 29.484 1 39.88 331 LYS B N 1
ATOM 10404 C CA . LYS B 1 331 ? 13.172 73.438 28.266 1 39.88 331 LYS B CA 1
ATOM 10405 C C . LYS B 1 331 ? 13.359 71.938 27.906 1 39.88 331 LYS B C 1
ATOM 10407 O O . LYS B 1 331 ? 14.406 71.562 27.391 1 39.88 331 LYS B O 1
ATOM 10412 N N . GLY B 1 332 ? 13.094 71.125 28.859 1 35.69 332 GLY B N 1
ATOM 10413 C CA . GLY B 1 332 ? 13.5 69.688 28.906 1 35.69 332 GLY B CA 1
ATOM 10414 C C . GLY B 1 332 ? 12.961 68.875 27.75 1 35.69 332 GLY B C 1
ATOM 10415 O O . GLY B 1 332 ? 11.758 68.875 27.484 1 35.69 332 GLY B O 1
ATOM 10416 N N . LYS B 1 333 ? 13.789 68.938 26.672 1 40.41 333 LYS B N 1
ATOM 10417 C CA . LYS B 1 333 ? 13.547 67.938 25.609 1 40.41 333 LYS B CA 1
ATOM 10418 C C . LYS B 1 333 ? 13.109 66.625 26.172 1 40.41 333 LYS B C 1
ATOM 10420 O O . LYS B 1 333 ? 13.773 66.062 27.047 1 40.41 333 LYS B O 1
ATOM 10425 N N . THR B 1 334 ? 11.789 66.5 26.328 1 39.06 334 THR B N 1
ATOM 10426 C CA . THR B 1 334 ? 11.273 65.188 26.578 1 39.06 334 THR B CA 1
ATOM 10427 C C . THR B 1 334 ? 12.164 64.125 25.906 1 39.06 334 THR B C 1
ATOM 10429 O O . THR B 1 334 ? 12.32 64.125 24.672 1 39.06 334 THR B O 1
ATOM 10432 N N . VAL B 1 335 ? 13.32 63.875 26.484 1 39.97 335 VAL B N 1
ATOM 10433 C CA . VAL B 1 335 ? 14.062 62.719 26 1 39.97 335 VAL B CA 1
ATOM 10434 C C . VAL B 1 335 ? 13.086 61.594 25.625 1 39.97 335 VAL B C 1
ATOM 10436 O O . VAL B 1 335 ? 12.375 61.062 26.484 1 39.97 335 VAL B O 1
ATOM 10439 N N . THR B 1 336 ? 12.414 61.781 24.531 1 43.12 336 THR B N 1
ATOM 10440 C CA . THR B 1 336 ? 11.727 60.625 23.938 1 43.12 336 THR B CA 1
ATOM 10441 C C . THR B 1 336 ? 12.523 59.344 24.156 1 43.12 336 THR B C 1
ATOM 10443 O O . THR B 1 336 ? 13.656 59.25 23.688 1 43.12 336 THR B O 1
ATOM 10446 N N . SER B 1 337 ? 12.57 58.781 25.312 1 49.28 337 SER B N 1
ATOM 10447 C CA . SER B 1 337 ? 13.219 57.5 25.562 1 49.28 337 SER B CA 1
ATOM 10448 C C . SER B 1 337 ? 13.023 56.562 24.375 1 49.28 337 SER B C 1
ATOM 10450 O O . SER B 1 337 ? 11.891 56.344 23.938 1 49.28 337 SER B O 1
ATOM 10452 N N . THR B 1 338 ? 13.969 56.469 23.562 1 60.19 338 THR B N 1
ATOM 10453 C CA . THR B 1 338 ? 14.016 55.562 22.422 1 60.19 338 THR B CA 1
ATOM 10454 C C . THR B 1 338 ? 13.547 54.188 22.812 1 60.19 338 THR B C 1
ATOM 10456 O O . THR B 1 338 ? 14.062 53.594 23.781 1 60.19 338 THR B O 1
ATOM 10459 N N . PRO B 1 339 ? 12.422 53.688 22.375 1 66.19 339 PRO B N 1
ATOM 10460 C CA . PRO B 1 339 ? 11.961 52.344 22.672 1 66.19 339 PRO B CA 1
ATOM 10461 C C . PRO B 1 339 ? 13.047 51.281 22.484 1 66.19 339 PRO B C 1
ATOM 10463 O O . PRO B 1 339 ? 13.898 51.438 21.594 1 66.19 339 PRO B O 1
ATOM 10466 N N . ILE B 1 340 ? 13.328 50.562 23.562 1 75.69 340 ILE B N 1
ATOM 10467 C CA . ILE B 1 340 ? 14.242 49.406 23.453 1 75.69 340 ILE B CA 1
ATOM 10468 C C . ILE B 1 340 ? 13.539 48.25 22.75 1 75.69 340 ILE B C 1
ATOM 10470 O O . ILE B 1 340 ? 12.414 47.875 23.109 1 75.69 340 ILE B O 1
ATOM 10474 N N . THR B 1 341 ? 14.195 47.875 21.641 1 78.94 341 THR B N 1
ATOM 10475 C CA . THR B 1 341 ? 13.672 46.719 20.922 1 78.94 341 THR B CA 1
ATOM 10476 C C . THR B 1 341 ? 14.07 45.438 21.625 1 78.94 341 THR B C 1
ATOM 10478 O O . THR B 1 341 ? 15.258 45.188 21.859 1 78.94 341 THR B O 1
ATOM 10481 N N . ILE B 1 342 ? 13.07 44.719 22.141 1 80.5 342 ILE B N 1
ATOM 10482 C CA . ILE B 1 342 ? 13.305 43.438 22.766 1 80.5 342 ILE B CA 1
ATOM 10483 C C . ILE B 1 342 ? 12.93 42.312 21.797 1 80.5 342 ILE B C 1
ATOM 10485 O O . ILE B 1 342 ? 11.859 42.344 21.188 1 80.5 342 ILE B O 1
ATOM 10489 N N . THR B 1 343 ? 13.938 41.406 21.609 1 84.31 343 THR B N 1
ATOM 10490 C CA . THR B 1 343 ? 13.68 40.25 20.75 1 84.31 343 THR B CA 1
ATOM 10491 C C . THR B 1 343 ? 13.344 39.031 21.594 1 84.31 343 THR B C 1
ATOM 10493 O O . THR B 1 343 ? 14.133 38.625 22.453 1 84.31 343 THR B O 1
ATOM 10496 N N . THR B 1 344 ? 12.117 38.531 21.453 1 86.06 344 THR B N 1
ATOM 10497 C CA . THR B 1 344 ? 11.727 37.281 22.047 1 86.06 344 THR B CA 1
ATOM 10498 C C . THR B 1 344 ? 11.766 36.156 21.016 1 86.06 344 THR B C 1
ATOM 10500 O O . THR B 1 344 ? 11.266 36.312 19.906 1 86.06 344 THR B O 1
ATOM 10503 N N . ARG B 1 345 ? 12.328 35.031 21.406 1 86.06 345 ARG B N 1
ATOM 10504 C CA . ARG B 1 345 ? 12.492 33.938 20.469 1 86.06 345 ARG B CA 1
ATOM 10505 C C . ARG B 1 345 ? 11.648 32.719 20.875 1 86.06 345 ARG B C 1
ATOM 10507 O O . ARG B 1 345 ? 11.555 32.406 22.062 1 86.06 345 ARG B O 1
ATOM 10514 N N . TYR B 1 346 ? 11.016 32.188 19.844 1 87.69 346 TYR B N 1
ATOM 10515 C CA . TYR B 1 346 ? 10.172 31.016 20.016 1 87.69 346 TYR B CA 1
ATOM 10516 C C . TYR B 1 346 ? 10.648 29.875 19.125 1 87.69 346 TYR B C 1
ATOM 10518 O O . TYR B 1 346 ? 11.148 30.109 18.016 1 87.69 346 TYR B O 1
ATOM 10526 N N . ARG B 1 347 ? 10.555 28.672 19.625 1 86.94 347 ARG B N 1
ATOM 10527 C CA . ARG B 1 347 ? 10.68 27.5 18.766 1 86.94 347 ARG B CA 1
ATOM 10528 C C . ARG B 1 347 ? 9.336 27.125 18.156 1 86.94 347 ARG B C 1
ATOM 10530 O O . ARG B 1 347 ? 8.383 26.797 18.859 1 86.94 347 ARG B O 1
ATOM 10537 N N . LEU B 1 348 ? 9.25 27.25 16.922 1 92.12 348 LEU B N 1
ATOM 10538 C CA . LEU B 1 348 ? 8.07 26.797 16.172 1 92.12 348 LEU B CA 1
ATOM 10539 C C . LEU B 1 348 ? 8.289 25.406 15.594 1 92.12 348 LEU B C 1
ATOM 10541 O O . LEU B 1 348 ? 9.164 25.219 14.742 1 92.12 348 LEU B O 1
ATOM 10545 N N . SER B 1 349 ? 7.578 24.422 16.109 1 90.94 349 SER B N 1
ATOM 10546 C CA . SER B 1 349 ? 7.684 23.031 15.633 1 90.94 349 SER B CA 1
ATOM 10547 C C . SER B 1 349 ? 6.477 22.641 14.789 1 90.94 349 SER B C 1
ATOM 10549 O O . SER B 1 349 ? 5.332 22.859 15.188 1 90.94 349 SER B O 1
ATOM 10551 N N . PHE B 1 350 ? 6.758 22.141 13.617 1 93.38 350 PHE B N 1
ATOM 10552 C CA . PHE B 1 350 ? 5.664 21.688 12.766 1 93.38 350 PHE B CA 1
ATOM 10553 C C . PHE B 1 350 ? 6.062 20.438 11.984 1 93.38 350 PHE B C 1
ATOM 10555 O O . PHE B 1 350 ? 7.227 20.031 12.008 1 93.38 350 PHE B O 1
ATOM 10562 N N . LEU B 1 351 ? 5.098 19.781 11.406 1 92.88 351 LEU B N 1
ATOM 10563 C CA . LEU B 1 351 ? 5.285 18.5 10.734 1 92.88 351 LEU B CA 1
ATOM 10564 C C . LEU B 1 351 ? 5.254 18.688 9.219 1 92.88 351 LEU B C 1
ATOM 10566 O O . LEU B 1 351 ? 4.957 19.766 8.719 1 92.88 351 LEU B O 1
ATOM 10570 N N . SER B 1 352 ? 5.586 17.578 8.492 1 90 352 SER B N 1
ATOM 10571 C CA . SER B 1 352 ? 5.578 17.609 7.035 1 90 352 SER B CA 1
ATOM 10572 C C . SER B 1 352 ? 4.164 17.797 6.496 1 90 352 SER B C 1
ATOM 10574 O O . SER B 1 352 ? 3.982 18.203 5.348 1 90 352 SER B O 1
ATOM 10576 N N . SER B 1 353 ? 3.225 17.578 7.328 1 88.06 353 SER B N 1
ATOM 10577 C CA . SER B 1 353 ? 1.836 17.812 6.945 1 88.06 353 SER B CA 1
ATOM 10578 C C . SER B 1 353 ? 1.475 19.281 7.035 1 88.06 353 SER B C 1
ATOM 10580 O O . SER B 1 353 ? 0.434 19.703 6.527 1 88.06 353 SER B O 1
ATOM 10582 N N . GLY B 1 354 ? 2.316 19.984 7.609 1 91.19 354 GLY B N 1
ATOM 10583 C CA . GLY B 1 354 ? 2.037 21.391 7.855 1 91.19 354 GLY B CA 1
ATOM 10584 C C . GLY B 1 354 ? 1.414 21.656 9.219 1 91.19 354 GLY B C 1
ATOM 10585 O O . GLY B 1 354 ? 1.188 22.797 9.594 1 91.19 354 GLY B O 1
ATOM 10586 N N . SER B 1 355 ? 1.18 20.656 9.953 1 94 355 SER B N 1
ATOM 10587 C CA . SER B 1 355 ? 0.552 20.812 11.258 1 94 355 SER B CA 1
ATOM 10588 C C . SER B 1 355 ? 1.549 21.312 12.297 1 94 355 SER B C 1
ATOM 10590 O O . SER B 1 355 ? 2.693 20.859 12.336 1 94 355 SER B O 1
ATOM 10592 N N . VAL B 1 356 ? 1.104 22.234 13.094 1 95.56 356 VAL B N 1
ATOM 10593 C CA . VAL B 1 356 ? 1.954 22.797 14.141 1 95.56 356 VAL B CA 1
ATOM 10594 C C . VAL B 1 356 ? 1.77 22.016 15.438 1 95.56 356 VAL B C 1
ATOM 10596 O O . VAL B 1 356 ? 0.644 21.828 15.906 1 95.56 356 VAL B O 1
ATOM 10599 N N . THR B 1 357 ? 2.867 21.578 16.016 1 91.19 357 THR B N 1
ATOM 10600 C CA . THR B 1 357 ? 2.789 20.781 17.25 1 91.19 357 THR B CA 1
ATOM 10601 C C . THR B 1 357 ? 3.025 21.656 18.469 1 91.19 357 THR B C 1
ATOM 10603 O O . THR B 1 357 ? 2.49 21.391 19.547 1 91.19 357 THR B O 1
ATOM 10606 N N . SER B 1 358 ? 3.9 22.703 18.234 1 89.19 358 SER B N 1
ATOM 10607 C CA . SER B 1 358 ? 4.164 23.547 19.406 1 89.19 358 SER B CA 1
ATOM 10608 C C . SER B 1 358 ? 4.828 24.859 19 1 89.19 358 SER B C 1
ATOM 10610 O O . SER B 1 358 ? 5.562 24.906 18 1 89.19 358 SER B O 1
ATOM 10612 N N . VAL B 1 359 ? 4.496 25.891 19.656 1 90.69 359 VAL B N 1
ATOM 10613 C CA . VAL B 1 359 ? 5.203 27.172 19.656 1 90.69 359 VAL B CA 1
ATOM 10614 C C . VAL B 1 359 ? 5.613 27.531 21.078 1 90.69 359 VAL B C 1
ATOM 10616 O O . VAL B 1 359 ? 4.797 28.016 21.875 1 90.69 359 VAL B O 1
ATOM 10619 N N . LYS B 1 360 ? 6.902 27.344 21.375 1 84.38 360 LYS B N 1
ATOM 10620 C CA . LYS B 1 360 ? 7.363 27.5 22.75 1 84.38 360 LYS B CA 1
ATOM 10621 C C . LYS B 1 360 ? 8.445 28.562 22.844 1 84.38 360 LYS B C 1
ATOM 10623 O O . LYS B 1 360 ? 9.375 28.594 22.031 1 84.38 360 LYS B O 1
ATOM 10628 N N . LYS B 1 361 ? 8.258 29.359 23.812 1 83.81 361 LYS B N 1
ATOM 10629 C CA . LYS B 1 361 ? 9.25 30.406 24.078 1 83.81 361 LYS B CA 1
ATOM 10630 C C . LYS B 1 361 ? 10.57 29.797 24.562 1 83.81 361 LYS B C 1
ATOM 10632 O O . LYS B 1 361 ? 10.57 28.875 25.375 1 83.81 361 LYS B O 1
ATOM 10637 N N . LEU B 1 362 ? 11.633 30.359 23.953 1 79.44 362 LEU B N 1
ATOM 10638 C CA . LEU B 1 362 ? 12.961 29.938 24.375 1 79.44 362 LEU B CA 1
ATOM 10639 C C . LEU B 1 362 ? 13.508 30.875 25.438 1 79.44 362 LEU B C 1
ATOM 10641 O O . LEU B 1 362 ? 13.523 32.094 25.25 1 79.44 362 LEU B O 1
ATOM 10645 N N . SER B 1 363 ? 13.484 30.641 26.812 1 66.06 363 SER B N 1
ATOM 10646 C CA . SER B 1 363 ? 13.781 31.516 27.953 1 66.06 363 SER B CA 1
ATOM 10647 C C . SER B 1 363 ? 15.242 31.953 27.938 1 66.06 363 SER B C 1
ATOM 10649 O O . SER B 1 363 ? 15.57 33.062 28.391 1 66.06 363 SER B O 1
ATOM 10651 N N . ASN B 1 364 ? 16.234 31.109 27.688 1 61.62 364 ASN B N 1
ATOM 10652 C CA . ASN B 1 364 ? 17.562 31.5 28.141 1 61.62 364 ASN B CA 1
ATOM 10653 C C . ASN B 1 364 ? 18.547 31.594 26.984 1 61.62 364 ASN B C 1
ATOM 10655 O O . ASN B 1 364 ? 19.219 30.625 26.656 1 61.62 364 ASN B O 1
ATOM 10659 N N . PHE B 1 365 ? 18.297 32.531 26.125 1 58.06 365 PHE B N 1
ATOM 10660 C CA . PHE B 1 365 ? 19.375 32.75 25.156 1 58.06 365 PHE B CA 1
ATOM 10661 C C . PHE B 1 365 ? 20.562 33.438 25.812 1 58.06 365 PHE B C 1
ATOM 10663 O O . PHE B 1 365 ? 21.203 34.312 25.188 1 58.06 365 PHE B O 1
ATOM 10670 N N . GLY B 1 366 ? 20.875 32.969 27.016 1 51.62 366 GLY B N 1
ATOM 10671 C CA . GLY B 1 366 ? 22.031 33.469 27.734 1 51.62 366 GLY B CA 1
ATOM 10672 C C . GLY B 1 366 ? 21.891 34.938 28.125 1 51.62 366 GLY B C 1
ATOM 10673 O O . GLY B 1 366 ? 20.781 35.469 28.25 1 51.62 366 GLY B O 1
ATOM 10674 N N . ASN B 1 367 ? 23.062 35.656 28.438 1 49.06 367 ASN B N 1
ATOM 10675 C CA . ASN B 1 367 ? 23.234 37 28.984 1 49.06 367 ASN B CA 1
ATOM 10676 C C . ASN B 1 367 ? 22.906 38.062 27.938 1 49.06 367 ASN B C 1
ATOM 10678 O O . ASN B 1 367 ? 22.828 39.25 28.266 1 49.06 367 ASN B O 1
ATOM 10682 N N . ASN B 1 368 ? 22.812 37.75 26.609 1 55.47 368 ASN B N 1
ATOM 10683 C CA . ASN B 1 368 ? 22.469 38.75 25.625 1 55.47 368 ASN B CA 1
ATOM 10684 C C . ASN B 1 368 ? 21.375 38.281 24.672 1 55.47 368 ASN B C 1
ATOM 10686 O O . ASN B 1 368 ? 21.672 37.75 23.609 1 55.47 368 ASN B O 1
ATOM 10690 N N . PRO B 1 369 ? 20.141 38.438 25.125 1 58.41 369 PRO B N 1
ATOM 10691 C CA . PRO B 1 369 ? 19.031 37.969 24.297 1 58.41 369 PRO B CA 1
ATOM 10692 C C . PRO B 1 369 ? 18.984 38.625 22.922 1 58.41 369 PRO B C 1
ATOM 10694 O O . PRO B 1 369 ? 18.328 38.125 22 1 58.41 369 PRO B O 1
ATOM 10697 N N . ASN B 1 370 ? 19.797 39.719 22.703 1 61.75 370 ASN B N 1
ATOM 10698 C CA . ASN B 1 370 ? 19.734 40.469 21.438 1 61.75 370 ASN B CA 1
ATOM 10699 C C . ASN B 1 370 ? 20.859 40.031 20.484 1 61.75 370 ASN B C 1
ATOM 10701 O O . ASN B 1 370 ? 21.031 40.656 19.438 1 61.75 370 ASN B O 1
ATOM 10705 N N . ARG B 1 371 ? 21.641 39 20.922 1 71 371 ARG B N 1
ATOM 10706 C CA . ARG B 1 371 ? 22.703 38.625 20.016 1 71 371 ARG B CA 1
ATOM 10707 C C . ARG B 1 371 ? 22.125 37.938 18.766 1 71 371 ARG B C 1
ATOM 10709 O O . ARG B 1 371 ? 21.219 37.125 18.875 1 71 371 ARG B O 1
ATOM 10716 N N . ASN B 1 372 ? 22.734 38.312 17.688 1 76.19 372 ASN B N 1
ATOM 10717 C CA . ASN B 1 372 ? 22.281 37.75 16.422 1 76.19 372 ASN B CA 1
ATOM 10718 C C . ASN B 1 372 ? 22.75 36.312 16.25 1 76.19 372 ASN B C 1
ATOM 10720 O O . ASN B 1 372 ? 23.859 35.969 16.656 1 76.19 372 ASN B O 1
ATOM 10724 N N . ILE B 1 373 ? 21.938 35.5 15.766 1 80.62 373 ILE B N 1
ATOM 10725 C CA . ILE B 1 373 ? 22.203 34.094 15.508 1 80.62 373 ILE B CA 1
ATOM 10726 C C . ILE B 1 373 ? 22.672 33.906 14.062 1 80.62 373 ILE B C 1
ATOM 10728 O O . ILE B 1 373 ? 22.047 34.406 13.133 1 80.62 373 ILE B O 1
ATOM 10732 N N . GLU B 1 374 ? 23.812 33.188 14.039 1 81.94 374 GLU B N 1
ATOM 10733 C CA . GLU B 1 374 ? 24.359 32.938 12.711 1 81.94 374 GLU B CA 1
ATOM 10734 C C . GLU B 1 374 ? 23.812 31.641 12.133 1 81.94 374 GLU B C 1
ATOM 10736 O O . GLU B 1 374 ? 23.484 31.578 10.945 1 81.94 374 GLU B O 1
ATOM 10741 N N . ARG B 1 375 ? 23.797 30.594 12.977 1 82.69 375 ARG B N 1
ATOM 10742 C CA . ARG B 1 375 ? 23.375 29.297 12.461 1 82.69 375 ARG B CA 1
ATOM 10743 C C . ARG B 1 375 ? 22.594 28.516 13.508 1 82.69 375 ARG B C 1
ATOM 10745 O O . ARG B 1 375 ? 22.812 28.688 14.711 1 82.69 375 ARG B O 1
ATOM 10752 N N . PHE B 1 376 ? 21.656 27.828 13 1 80.62 376 PHE B N 1
ATOM 10753 C CA . PHE B 1 376 ? 20.922 26.812 13.742 1 80.62 376 PHE B CA 1
ATOM 10754 C C . PHE B 1 376 ? 21.203 25.422 13.203 1 80.62 376 PHE B C 1
ATOM 10756 O O . PHE B 1 376 ? 20.812 25.094 12.086 1 80.62 376 PHE B O 1
ATOM 10763 N N . ILE B 1 377 ? 21.938 24.578 13.992 1 78.44 377 ILE B N 1
ATOM 10764 C CA . ILE B 1 377 ? 22.422 23.281 13.516 1 78.44 377 ILE B CA 1
ATOM 10765 C C . ILE B 1 377 ? 21.719 22.156 14.266 1 78.44 377 ILE B C 1
ATOM 10767 O O . ILE B 1 377 ? 21.906 22 15.477 1 78.44 377 ILE B O 1
ATOM 10771 N N . PRO B 1 378 ? 20.953 21.453 13.555 1 74.25 378 PRO B N 1
ATOM 10772 C CA . PRO B 1 378 ? 20.453 20.219 14.195 1 74.25 378 PRO B CA 1
ATOM 10773 C C . PRO B 1 378 ? 21.562 19.203 14.43 1 74.25 378 PRO B C 1
ATOM 10775 O O . PRO B 1 378 ? 22.375 18.953 13.539 1 74.25 378 PRO B O 1
ATOM 10778 N N . LEU B 1 379 ? 21.531 18.609 15.578 1 76.62 379 LEU B N 1
ATOM 10779 C CA . LEU B 1 379 ? 22.547 17.609 15.922 1 76.62 379 LEU B CA 1
ATOM 10780 C C . LEU B 1 379 ? 22.047 16.203 15.68 1 76.62 379 LEU B C 1
ATOM 10782 O O . LEU B 1 379 ? 20.844 15.93 15.836 1 76.62 379 LEU B O 1
ATOM 10786 N N . TYR B 1 380 ? 22.922 15.438 15.344 1 70 380 TYR B N 1
ATOM 10787 C CA . TYR B 1 380 ? 22.578 14.039 15.078 1 70 380 TYR B CA 1
ATOM 10788 C C . TYR B 1 380 ? 22.109 13.344 16.344 1 70 380 TYR B C 1
ATOM 10790 O O . TYR B 1 380 ? 21.25 12.453 16.281 1 70 380 TYR B O 1
ATOM 10798 N N . SER B 1 381 ? 22.766 13.602 17.484 1 65.75 381 SER B N 1
ATOM 10799 C CA . SER B 1 381 ? 22.406 13.008 18.766 1 65.75 381 SER B CA 1
ATOM 10800 C C . SER B 1 381 ? 21.062 13.523 19.266 1 65.75 381 SER B C 1
ATOM 10802 O O . SER B 1 381 ? 20.5 12.984 20.219 1 65.75 381 SER B O 1
ATOM 10804 N N . GLY B 1 382 ? 20.656 14.336 18.578 1 67.88 382 GLY B N 1
ATOM 10805 C CA . GLY B 1 382 ? 19.422 14.961 19.031 1 67.88 382 GLY B CA 1
ATOM 10806 C C . GLY B 1 382 ? 19.625 16.359 19.578 1 67.88 382 GLY B C 1
ATOM 10807 O O . GLY B 1 382 ? 20.719 16.688 20.062 1 67.88 382 GLY B O 1
ATOM 10808 N N . GLY B 1 383 ? 18.766 17.203 19.281 1 74.69 383 GLY B N 1
ATOM 10809 C CA . GLY B 1 383 ? 18.859 18.578 19.734 1 74.69 383 GLY B CA 1
ATOM 10810 C C . GLY B 1 383 ? 19.391 19.531 18.672 1 74.69 383 GLY B C 1
ATOM 10811 O O . GLY B 1 383 ? 19.406 19.188 17.5 1 74.69 383 GLY B O 1
ATOM 10812 N N . PHE B 1 384 ? 19.781 20.75 19.234 1 80 384 PHE B N 1
ATOM 10813 C CA . PHE B 1 384 ? 20.219 21.781 18.297 1 80 384 PHE B CA 1
ATOM 10814 C C . PHE B 1 384 ? 21.375 22.594 18.875 1 80 384 PHE B C 1
ATOM 10816 O O . PHE B 1 384 ? 21.453 22.781 20.094 1 80 384 PHE B O 1
ATOM 10823 N N . LEU B 1 385 ? 22.234 22.938 18 1 84.94 385 LEU B N 1
ATOM 10824 C CA . LEU B 1 385 ? 23.266 23.922 18.344 1 84.94 385 LEU B CA 1
ATOM 10825 C C . LEU B 1 385 ? 22.984 25.266 17.688 1 84.94 385 LEU B C 1
ATOM 10827 O O . LEU B 1 385 ? 22.797 25.328 16.469 1 84.94 385 LEU B O 1
ATOM 10831 N N . ILE B 1 386 ? 22.812 26.219 18.5 1 84.5 386 ILE B N 1
ATOM 10832 C CA . ILE B 1 386 ? 22.703 27.578 17.984 1 84.5 386 ILE B CA 1
ATOM 10833 C C . ILE B 1 386 ? 24.062 28.266 18.047 1 84.5 386 ILE B C 1
ATOM 10835 O O . ILE B 1 386 ? 24.719 28.281 19.094 1 84.5 386 ILE B O 1
ATOM 10839 N N . VAL B 1 387 ? 24.484 28.781 16.922 1 86.19 387 VAL B N 1
ATOM 10840 C CA . VAL B 1 387 ? 25.766 29.469 16.859 1 86.19 387 VAL B CA 1
ATOM 10841 C C . VAL B 1 387 ? 25.547 30.969 16.719 1 86.19 387 VAL B C 1
ATOM 10843 O O . VAL B 1 387 ? 24.812 31.422 15.844 1 86.19 387 VAL B O 1
ATOM 10846 N N . TYR B 1 388 ? 26.172 31.703 17.531 1 83.06 388 TYR B N 1
ATOM 10847 C CA . TYR B 1 388 ? 26.094 33.156 17.469 1 83.06 388 TYR B CA 1
ATOM 10848 C C . TYR B 1 388 ? 27 33.719 16.375 1 83.06 388 TYR B C 1
ATOM 10850 O O . TYR B 1 388 ? 27.969 33.031 15.969 1 83.06 388 TYR B O 1
ATOM 10858 N N . ASN B 1 389 ? 26.594 34.906 15.977 1 82.88 389 ASN B N 1
ATOM 10859 C CA . ASN B 1 389 ? 27.516 35.594 15.086 1 82.88 389 ASN B CA 1
ATOM 10860 C C . ASN B 1 389 ? 28.891 35.812 15.734 1 82.88 389 ASN B C 1
ATOM 10862 O O . ASN B 1 389 ? 28.984 35.844 16.969 1 82.88 389 ASN B O 1
ATOM 10866 N N . ALA B 1 390 ? 29.938 35.969 14.867 1 81.75 390 ALA B N 1
ATOM 10867 C CA . ALA B 1 390 ? 31.312 36.125 15.359 1 81.75 390 ALA B CA 1
ATOM 10868 C C . ALA B 1 390 ? 31.406 37.375 16.266 1 81.75 390 ALA B C 1
ATOM 10870 O O . ALA B 1 390 ? 30.766 38.406 15.992 1 81.75 390 ALA B O 1
ATOM 10871 N N . ASP B 1 391 ? 32.125 37.25 17.344 1 76.25 391 ASP B N 1
ATOM 10872 C CA . ASP B 1 391 ? 32.406 38.406 18.188 1 76.25 391 ASP B CA 1
ATOM 10873 C C . ASP B 1 391 ? 33.469 39.312 17.562 1 76.25 391 ASP B C 1
ATOM 10875 O O . ASP B 1 391 ? 33.875 39.094 16.422 1 76.25 391 ASP B O 1
ATOM 10879 N N . GLU B 1 392 ? 33.781 40.344 18.219 1 75.81 392 GLU B N 1
ATOM 10880 C CA . GLU B 1 392 ? 34.75 41.312 17.719 1 75.81 392 GLU B CA 1
ATOM 10881 C C . GLU B 1 392 ? 36.094 40.688 17.391 1 75.81 392 GLU B C 1
ATOM 10883 O O . GLU B 1 392 ? 36.844 41.188 16.562 1 75.81 392 GLU B O 1
ATOM 10888 N N . PHE B 1 393 ? 36.344 39.438 17.984 1 74.69 393 PHE B N 1
ATOM 10889 C CA . PHE B 1 393 ? 37.594 38.75 17.75 1 74.69 393 PHE B CA 1
ATOM 10890 C C . PHE B 1 393 ? 37.406 37.625 16.734 1 74.69 393 PHE B C 1
ATOM 10892 O O . PHE B 1 393 ? 38.312 36.812 16.531 1 74.69 393 PHE B O 1
ATOM 10899 N N . GLY B 1 394 ? 36.281 37.531 16.094 1 74.81 394 GLY B N 1
ATOM 10900 C CA . GLY B 1 394 ? 36 36.5 15.094 1 74.81 394 GLY B CA 1
ATOM 10901 C C . GLY B 1 394 ? 35.688 35.156 15.695 1 74.81 394 GLY B C 1
ATOM 10902 O O . GLY B 1 394 ? 35.594 34.156 14.977 1 74.81 394 GLY B O 1
ATOM 10903 N N . ARG B 1 395 ? 35.5 35.062 17 1 75.69 395 ARG B N 1
ATOM 10904 C CA . ARG B 1 395 ? 35.188 33.844 17.703 1 75.69 395 ARG B CA 1
ATOM 10905 C C . ARG B 1 395 ? 33.688 33.531 17.641 1 75.69 395 ARG B C 1
ATOM 10907 O O . ARG B 1 395 ? 32.844 34.438 17.75 1 75.69 395 ARG B O 1
ATOM 10914 N N . ARG B 1 396 ? 33.5 32.281 17.359 1 82.44 396 ARG B N 1
ATOM 10915 C CA . ARG B 1 396 ? 32.125 31.828 17.344 1 82.44 396 ARG B CA 1
ATOM 10916 C C . ARG B 1 396 ? 31.797 30.984 18.578 1 82.44 396 ARG B C 1
ATOM 10918 O O . ARG B 1 396 ? 32.625 30.156 19 1 82.44 396 ARG B O 1
ATOM 10925 N N . SER B 1 397 ? 30.719 31.328 19.25 1 82.69 397 SER B N 1
ATOM 10926 C CA . SER B 1 397 ? 30.172 30.547 20.359 1 82.69 397 SER B CA 1
ATOM 10927 C C . SER B 1 397 ? 28.672 30.312 20.172 1 82.69 397 SER B C 1
ATOM 10929 O O . SER B 1 397 ? 28.078 30.766 19.203 1 82.69 397 SER B O 1
ATOM 10931 N N . GLY B 1 398 ? 28.141 29.5 20.984 1 84.62 398 GLY B N 1
ATOM 10932 C CA . GLY B 1 398 ? 26.719 29.219 20.891 1 84.62 398 GLY B CA 1
ATOM 10933 C C . GLY B 1 398 ? 26.188 28.453 22.094 1 84.62 398 GLY B C 1
ATOM 10934 O O . GLY B 1 398 ? 26.734 28.562 23.188 1 84.62 398 GLY B O 1
ATOM 10935 N N . PHE B 1 399 ? 25.078 27.922 21.969 1 83.06 399 PHE B N 1
ATOM 10936 C CA . PHE B 1 399 ? 24.5 27.125 23.047 1 83.06 399 PHE B CA 1
ATOM 10937 C C . PHE B 1 399 ? 23.719 25.953 22.484 1 83.06 399 PHE B C 1
ATOM 10939 O O . PHE B 1 399 ? 23.266 25.984 21.344 1 83.06 399 PHE B O 1
ATOM 10946 N N . PHE B 1 400 ? 23.547 24.969 23.312 1 81.81 400 PHE B N 1
ATOM 10947 C CA . PHE B 1 400 ? 22.844 23.75 22.953 1 81.81 400 PHE B CA 1
ATOM 10948 C C . PHE B 1 400 ? 21.391 23.781 23.438 1 81.81 400 PHE B C 1
ATOM 10950 O O . PHE B 1 400 ? 21.109 24.312 24.516 1 81.81 400 PHE B O 1
ATOM 10957 N N . LEU B 1 401 ? 20.547 23.25 22.594 1 78.56 401 LEU B N 1
ATOM 10958 C CA . LEU B 1 401 ? 19.141 23.047 22.938 1 78.56 401 LEU B CA 1
ATOM 10959 C C . LEU B 1 401 ? 18.766 21.562 22.828 1 78.56 401 LEU B C 1
ATOM 10961 O O . LEU B 1 401 ? 19.312 20.844 22 1 78.56 401 LEU B O 1
ATOM 10965 N N . THR B 1 402 ? 17.922 21.141 23.75 1 75.56 402 THR B N 1
ATOM 10966 C CA . THR B 1 402 ? 17.344 19.797 23.594 1 75.56 402 THR B CA 1
ATOM 10967 C C . THR B 1 402 ? 16.391 19.766 22.406 1 75.56 402 THR B C 1
ATOM 10969 O O . THR B 1 402 ? 16.109 20.797 21.797 1 75.56 402 THR B O 1
ATOM 10972 N N . GLN B 1 403 ? 15.961 18.625 22.141 1 68.88 403 GLN B N 1
ATOM 10973 C CA . GLN B 1 403 ? 14.977 18.453 21.078 1 68.88 403 GLN B CA 1
ATOM 10974 C C . GLN B 1 403 ? 13.688 19.219 21.375 1 68.88 403 GLN B C 1
ATOM 10976 O O . GLN B 1 403 ? 12.984 19.656 20.469 1 68.88 403 GLN B O 1
ATOM 10981 N N . GLU B 1 404 ? 13.422 19.328 22.672 1 63.53 404 GLU B N 1
ATOM 10982 C CA . GLU B 1 404 ? 12.227 20.031 23.109 1 63.53 404 GLU B CA 1
ATOM 10983 C C . GLU B 1 404 ? 12.461 21.547 23.156 1 63.53 404 GLU B C 1
ATOM 10985 O O . GLU B 1 404 ? 11.531 22.312 23.406 1 63.53 404 GLU B O 1
ATOM 10990 N N . GLY B 1 405 ? 13.711 21.938 22.781 1 66.62 405 GLY B N 1
ATOM 10991 C CA . GLY B 1 405 ? 14.031 23.344 22.734 1 66.62 405 GLY B CA 1
ATOM 10992 C C . GLY B 1 405 ? 14.523 23.891 24.062 1 66.62 405 GLY B C 1
ATOM 10993 O O . GLY B 1 405 ? 14.578 25.109 24.25 1 66.62 405 GLY B O 1
ATOM 10994 N N . GLU B 1 406 ? 14.812 22.953 24.953 1 69.62 406 GLU B N 1
ATOM 10995 C CA . GLU B 1 406 ? 15.312 23.391 26.25 1 69.62 406 GLU B CA 1
ATOM 10996 C C . GLU B 1 406 ? 16.828 23.641 26.203 1 69.62 406 GLU B C 1
ATOM 10998 O O . GLU B 1 406 ? 17.562 22.922 25.531 1 69.62 406 GLU B O 1
ATOM 11003 N N . TYR B 1 407 ? 17.172 24.672 26.938 1 73.69 407 TYR B N 1
ATOM 11004 C CA . TYR B 1 407 ? 18.594 25.031 27.016 1 73.69 407 TYR B CA 1
ATOM 11005 C C . TYR B 1 407 ? 19.375 23.938 27.75 1 73.69 407 TYR B C 1
ATOM 11007 O O . TYR B 1 407 ? 19.016 23.547 28.859 1 73.69 407 TYR B O 1
ATOM 11015 N N . VAL B 1 408 ? 20.453 23.5 27.266 1 75.44 408 VAL B N 1
ATOM 11016 C CA . VAL B 1 408 ? 21.266 22.438 27.859 1 75.44 408 VAL B CA 1
ATOM 11017 C C . VAL B 1 408 ? 22.594 23.016 28.328 1 75.44 408 VAL B C 1
ATOM 11019 O O . VAL B 1 408 ? 23.125 22.609 29.375 1 75.44 408 VAL B O 1
ATOM 11022 N N . GLY B 1 409 ? 23.234 23.969 27.516 1 76.94 409 GLY B N 1
ATOM 11023 C CA . GLY B 1 409 ? 24.547 24.484 27.859 1 76.94 409 GLY B CA 1
ATOM 11024 C C . GLY B 1 409 ? 25.141 25.375 26.766 1 76.94 409 GLY B C 1
ATOM 11025 O O . GLY B 1 409 ? 24.547 25.547 25.703 1 76.94 409 GLY B O 1
ATOM 11026 N N . VAL B 1 410 ? 26.328 25.875 27.172 1 80.44 410 VAL B N 1
ATOM 11027 C CA . VAL B 1 410 ? 27.016 26.766 26.25 1 80.44 410 VAL B CA 1
ATOM 11028 C C . VAL B 1 410 ? 28 25.984 25.406 1 80.44 410 VAL B C 1
ATOM 11030 O O . VAL B 1 410 ? 28.578 24.984 25.859 1 80.44 410 VAL B O 1
ATOM 11033 N N . TRP B 1 411 ? 28.109 26.281 24.172 1 85.88 411 TRP B N 1
ATOM 11034 C CA . TRP B 1 411 ? 29.203 25.859 23.312 1 85.88 411 TRP B CA 1
ATOM 11035 C C . TRP B 1 411 ? 30.297 26.938 23.25 1 85.88 411 TRP B C 1
ATOM 11037 O O . TRP B 1 411 ? 30.078 28.031 22.719 1 85.88 411 TRP B O 1
ATOM 11047 N N . GLU B 1 412 ? 31.406 26.562 23.797 1 80.38 412 GLU B N 1
ATOM 11048 C CA . GLU B 1 412 ? 32.5 27.547 23.906 1 80.38 412 GLU B CA 1
ATOM 11049 C C . GLU B 1 412 ? 33.031 27.938 22.531 1 80.38 412 GLU B C 1
ATOM 11051 O O . GLU B 1 412 ? 33.531 29.047 22.359 1 80.38 412 GLU B O 1
ATOM 11056 N N . GLY B 1 413 ? 32.688 27.031 21.547 1 80.62 413 GLY B N 1
ATOM 11057 C CA . GLY B 1 413 ? 33.062 27.344 20.172 1 80.62 413 GLY B CA 1
ATOM 11058 C C . GLY B 1 413 ? 34.562 27.328 19.953 1 80.62 413 GLY B C 1
ATOM 11059 O O . GLY B 1 413 ? 35.281 26.609 20.641 1 80.62 413 GLY B O 1
ATOM 11060 N N . PHE B 1 414 ? 35.062 27.969 18.781 1 78.5 414 PHE B N 1
ATOM 11061 C CA . PHE B 1 414 ? 36.469 28.047 18.375 1 78.5 414 PHE B CA 1
ATOM 11062 C C . PHE B 1 414 ? 37.125 29.312 18.891 1 78.5 414 PHE B C 1
ATOM 11064 O O . PHE B 1 414 ? 36.562 30.406 18.797 1 78.5 414 PHE B O 1
ATOM 11071 N N . ASN B 1 415 ? 38.25 29.219 19.594 1 71.12 415 ASN B N 1
ATOM 11072 C CA . ASN B 1 415 ? 38.969 30.344 20.188 1 71.12 415 ASN B CA 1
ATOM 11073 C C . ASN B 1 415 ? 39.719 31.156 19.141 1 71.12 415 ASN B C 1
ATOM 11075 O O . ASN B 1 415 ? 40.406 32.125 19.469 1 71.12 415 ASN B O 1
ATOM 11079 N N . ASN B 1 416 ? 39.625 30.766 17.875 1 72.19 416 ASN B N 1
ATOM 11080 C CA . ASN B 1 416 ? 40.344 31.453 16.812 1 72.19 416 ASN B CA 1
ATOM 11081 C C . ASN B 1 416 ? 39.406 32.062 15.789 1 72.19 416 ASN B C 1
ATOM 11083 O O . ASN B 1 416 ? 38.219 31.734 15.789 1 72.19 416 ASN B O 1
ATOM 11087 N N . ASP B 1 417 ? 40.031 33.031 15.016 1 74.06 417 ASP B N 1
ATOM 11088 C CA . ASP B 1 417 ? 39.281 33.594 13.898 1 74.06 417 ASP B CA 1
ATOM 11089 C C . ASP B 1 417 ? 38.969 32.531 12.844 1 74.06 417 ASP B C 1
ATOM 11091 O O . ASP B 1 417 ? 39.906 32.031 12.188 1 74.06 417 ASP B O 1
ATOM 11095 N N . ILE B 1 418 ? 37.781 32.062 12.812 1 76.81 418 ILE B N 1
ATOM 11096 C CA . ILE B 1 418 ? 37.375 30.984 11.914 1 76.81 418 ILE B CA 1
ATOM 11097 C C . ILE B 1 418 ? 36.781 31.578 10.641 1 76.81 418 ILE B C 1
ATOM 11099 O O . ILE B 1 418 ? 35.844 32.406 10.703 1 76.81 418 ILE B O 1
ATOM 11103 N N . TYR B 1 419 ? 37.375 31.156 9.578 1 73.38 419 TYR B N 1
ATOM 11104 C CA . TYR B 1 419 ? 36.875 31.594 8.281 1 73.38 419 TYR B CA 1
ATOM 11105 C C . TYR B 1 419 ? 35.594 30.812 7.902 1 73.38 419 TYR B C 1
ATOM 11107 O O . TYR B 1 419 ? 34.688 31.375 7.324 1 73.38 419 TYR B O 1
ATOM 11115 N N . HIS B 1 420 ? 35.688 29.547 8.062 1 77.81 420 HIS B N 1
ATOM 11116 C CA . HIS B 1 420 ? 34.594 28.656 7.715 1 77.81 420 HIS B CA 1
ATOM 11117 C C . HIS B 1 420 ? 34.469 27.516 8.719 1 77.81 420 HIS B C 1
ATOM 11119 O O . HIS B 1 420 ? 35.469 27.031 9.234 1 77.81 420 HIS B O 1
ATOM 11125 N N . TYR B 1 421 ? 33.25 27.25 9.047 1 81.56 421 TYR B N 1
ATOM 11126 C CA . TYR B 1 421 ? 33.031 26.094 9.898 1 81.56 421 TYR B CA 1
ATOM 11127 C C . TYR B 1 421 ? 31.797 25.312 9.43 1 81.56 421 TYR B C 1
ATOM 11129 O O . TYR B 1 421 ? 30.906 25.875 8.773 1 81.56 421 TYR B O 1
ATOM 11137 N N . SER B 1 422 ? 31.828 24.062 9.609 1 81.19 422 SER B N 1
ATOM 11138 C CA . SER B 1 422 ? 30.703 23.203 9.25 1 81.19 422 SER B CA 1
ATOM 11139 C C . SER B 1 422 ? 30.562 22.062 10.25 1 81.19 422 SER B C 1
ATOM 11141 O O . SER B 1 422 ? 31.5 21.734 10.984 1 81.19 422 SER B O 1
ATOM 11143 N N . TYR B 1 423 ? 29.312 21.656 10.297 1 81.06 423 TYR B N 1
ATOM 11144 C CA . TYR B 1 423 ? 28.969 20.516 11.156 1 81.06 423 TYR B CA 1
ATOM 11145 C C . TYR B 1 423 ? 29 19.219 10.375 1 81.06 423 TYR B C 1
ATOM 11147 O O . TYR B 1 423 ? 28.422 19.109 9.289 1 81.06 423 TYR B O 1
ATOM 11155 N N . LEU B 1 424 ? 29.75 18.234 10.922 1 72.75 424 LEU B N 1
ATOM 11156 C CA . LEU B 1 424 ? 29.797 16.891 10.359 1 72.75 424 LEU B CA 1
ATOM 11157 C C . LEU B 1 424 ? 29 15.914 11.227 1 72.75 424 LEU B C 1
ATOM 11159 O O . LEU B 1 424 ? 29.234 15.805 12.43 1 72.75 424 LEU B O 1
ATOM 11163 N N . GLU B 1 425 ? 28.172 15.242 10.531 1 66.75 425 GLU B N 1
ATOM 11164 C CA . GLU B 1 425 ? 27.297 14.328 11.25 1 66.75 425 GLU B CA 1
ATOM 11165 C C . GLU B 1 425 ? 28.094 13.18 11.883 1 66.75 425 GLU B C 1
ATOM 11167 O O . GLU B 1 425 ? 27.75 12.703 12.961 1 66.75 425 GLU B O 1
ATOM 11172 N N . HIS B 1 426 ? 29.172 12.844 11.133 1 60.34 426 HIS B N 1
ATOM 11173 C CA . HIS B 1 426 ? 29.969 11.766 11.688 1 60.34 426 HIS B CA 1
ATOM 11174 C C . HIS B 1 426 ? 30.625 12.18 13.008 1 60.34 426 HIS B C 1
ATOM 11176 O O . HIS B 1 426 ? 31.359 13.164 13.055 1 60.34 426 HIS B O 1
ATOM 11182 N N . ASN B 1 427 ? 30.344 11.656 14.094 1 61.5 427 ASN B N 1
ATOM 11183 C CA . ASN B 1 427 ? 30.844 11.906 15.438 1 61.5 427 ASN B CA 1
ATOM 11184 C C . ASN B 1 427 ? 30.453 13.289 15.938 1 61.5 427 ASN B C 1
ATOM 11186 O O . ASN B 1 427 ? 31.047 13.812 16.875 1 61.5 427 ASN B O 1
ATOM 11190 N N . GLU B 1 428 ? 29.5 13.945 15.195 1 74.12 428 GLU B N 1
ATOM 11191 C CA . GLU B 1 428 ? 29.016 15.266 15.57 1 74.12 428 GLU B CA 1
ATOM 11192 C C . GLU B 1 428 ? 30.172 16.234 15.805 1 74.12 428 GLU B C 1
ATOM 11194 O O . GLU B 1 428 ? 30.312 16.797 16.891 1 74.12 428 GLU B O 1
ATOM 11199 N N . THR B 1 429 ? 30.969 16.359 14.812 1 75.44 429 THR B N 1
ATOM 11200 C CA . THR B 1 429 ? 32.188 17.188 14.891 1 75.44 429 THR B CA 1
ATOM 11201 C C . THR B 1 429 ? 32 18.484 14.125 1 75.44 429 THR B C 1
ATOM 11203 O O . THR B 1 429 ? 31.484 18.484 13.008 1 75.44 429 THR B O 1
ATOM 11206 N N . MET B 1 430 ? 32.281 19.516 14.922 1 82.38 430 MET B N 1
ATOM 11207 C CA . MET B 1 430 ? 32.406 20.797 14.242 1 82.38 430 MET B CA 1
ATOM 11208 C C . MET B 1 430 ? 33.812 21.031 13.719 1 82.38 430 MET B C 1
ATOM 11210 O O . MET B 1 430 ? 34.781 20.844 14.453 1 82.38 430 MET B O 1
ATOM 11214 N N . TRP B 1 431 ? 33.969 21.328 12.531 1 80.25 431 TRP B N 1
ATOM 11215 C CA . TRP B 1 431 ? 35.281 21.688 12.047 1 80.25 431 TRP B CA 1
ATOM 11216 C C . TRP B 1 431 ? 35.344 23.156 11.641 1 80.25 431 TRP B C 1
ATOM 11218 O O . TRP B 1 431 ? 34.344 23.734 11.242 1 80.25 431 TRP B O 1
ATOM 11228 N N . GLY B 1 432 ? 36.406 23.734 11.859 1 80 432 GLY B N 1
ATOM 11229 C CA . GLY B 1 432 ? 36.625 25.125 11.5 1 80 432 GLY B CA 1
ATOM 11230 C C . GLY B 1 432 ? 37.969 25.328 10.805 1 80 432 GLY B C 1
ATOM 11231 O O . GLY B 1 432 ? 38.969 24.672 11.133 1 80 432 GLY B O 1
ATOM 11232 N N . MET B 1 433 ? 37.844 26.078 9.742 1 79.06 433 MET B N 1
ATOM 11233 C CA . MET B 1 433 ? 39.062 26.422 9.016 1 79.06 433 MET B CA 1
ATOM 11234 C C . MET B 1 433 ? 39.594 27.781 9.484 1 79.06 433 MET B C 1
ATOM 11236 O O . MET B 1 433 ? 38.906 28.781 9.477 1 79.06 433 MET B O 1
ATOM 11240 N N . ILE B 1 434 ? 40.844 27.703 9.852 1 76.31 434 ILE B N 1
ATOM 11241 C CA . ILE B 1 434 ? 41.562 28.922 10.242 1 76.31 434 ILE B CA 1
ATOM 11242 C C . ILE B 1 434 ? 42.531 29.328 9.141 1 76.31 434 ILE B C 1
ATOM 11244 O O . ILE B 1 434 ? 43.344 28.516 8.68 1 76.31 434 ILE B O 1
ATOM 11248 N N . VAL B 1 435 ? 42.156 30.516 8.633 1 74.69 435 VAL B N 1
ATOM 11249 C CA . VAL B 1 435 ? 43.031 31.031 7.594 1 74.69 435 VAL B CA 1
ATOM 11250 C C . VAL B 1 435 ? 44 32.062 8.195 1 74.69 435 VAL B C 1
ATOM 11252 O O . VAL B 1 435 ? 43.562 33 8.875 1 74.69 435 VAL B O 1
ATOM 11255 N N . GLN B 1 436 ? 45.281 31.812 8.195 1 64.12 436 GLN B N 1
ATOM 11256 C CA . GLN B 1 436 ? 46.281 32.781 8.656 1 64.12 436 GLN B CA 1
ATOM 11257 C C . GLN B 1 436 ? 46.906 33.5 7.484 1 64.12 436 GLN B C 1
ATOM 11259 O O . GLN B 1 436 ? 47.125 32.906 6.426 1 64.12 436 GLN B O 1
ATOM 11264 N N . ASN B 1 437 ? 46.719 34.938 7.492 1 57.62 437 ASN B N 1
ATOM 11265 C CA . ASN B 1 437 ? 47.188 35.781 6.402 1 57.62 437 ASN B CA 1
ATOM 11266 C C . ASN B 1 437 ? 48.531 35.344 5.891 1 57.62 437 ASN B C 1
ATOM 11268 O O . ASN B 1 437 ? 48.812 35.375 4.684 1 57.62 437 ASN B O 1
ATOM 11272 N N . ALA B 1 438 ? 49.875 35.719 6.32 1 48.91 438 ALA B N 1
ATOM 11273 C CA . ALA B 1 438 ? 51.219 35.594 5.75 1 48.91 438 ALA B CA 1
ATOM 11274 C C . ALA B 1 438 ? 52.062 34.625 6.559 1 48.91 438 ALA B C 1
ATOM 11276 O O . ALA B 1 438 ? 52.219 34.781 7.773 1 48.91 438 ALA B O 1
ATOM 11277 N N . PRO B 1 439 ? 52.625 33.531 5.719 1 51.5 439 PRO B N 1
ATOM 11278 C CA . PRO B 1 439 ? 52.344 32.812 4.465 1 51.5 439 PRO B CA 1
ATOM 11279 C C . PRO B 1 439 ? 50.969 32.156 4.445 1 51.5 439 PRO B C 1
ATOM 11281 O O . PRO B 1 439 ? 50.438 31.797 5.5 1 51.5 439 PRO B O 1
ATOM 11284 N N . TYR B 1 440 ? 50.094 32.125 3.352 1 59.38 440 TYR B N 1
ATOM 11285 C CA . TYR B 1 440 ? 48.719 31.734 3.109 1 59.38 440 TYR B CA 1
ATOM 11286 C C . TYR B 1 440 ? 48.469 30.281 3.508 1 59.38 440 TYR B C 1
ATOM 11288 O O . TYR B 1 440 ? 48.781 29.375 2.738 1 59.38 440 TYR B O 1
ATOM 11296 N N . TYR B 1 441 ? 48.438 29.938 4.77 1 71 441 TYR B N 1
ATOM 11297 C CA . TYR B 1 441 ? 48.125 28.562 5.141 1 71 441 TYR B CA 1
ATOM 11298 C C . TYR B 1 441 ? 46.812 28.516 5.902 1 71 441 TYR B C 1
ATOM 11300 O O . TYR B 1 441 ? 46.344 29.516 6.449 1 71 441 TYR B O 1
ATOM 11308 N N . TRP B 1 442 ? 46.188 27.469 5.629 1 74.69 442 TRP B N 1
ATOM 11309 C CA . TRP B 1 442 ? 44.969 27.234 6.375 1 74.69 442 TRP B CA 1
ATOM 11310 C C . TRP B 1 442 ? 45.062 25.938 7.18 1 74.69 442 TRP B C 1
ATOM 11312 O O . TRP B 1 442 ? 45.812 25.031 6.809 1 74.69 442 TRP B O 1
ATOM 11322 N N . THR B 1 443 ? 44.562 25.953 8.398 1 75.56 443 THR B N 1
ATOM 11323 C CA . THR B 1 443 ? 44.469 24.812 9.297 1 75.56 443 THR B CA 1
ATOM 11324 C C . THR B 1 443 ? 43.031 24.453 9.594 1 75.56 443 THR B C 1
ATOM 11326 O O . THR B 1 443 ? 42.188 25.344 9.75 1 75.56 443 THR B O 1
ATOM 11329 N N . ILE B 1 444 ? 42.781 23.203 9.492 1 77.62 444 ILE B N 1
ATOM 11330 C CA . ILE B 1 444 ? 41.438 22.719 9.883 1 77.62 444 ILE B CA 1
ATOM 11331 C C . ILE B 1 444 ? 41.469 22.25 11.336 1 77.62 444 ILE B C 1
ATOM 11333 O O . ILE B 1 444 ? 42.344 21.453 11.719 1 77.62 444 ILE B O 1
ATOM 11337 N N . THR B 1 445 ? 40.625 22.922 12.086 1 77.44 445 THR B N 1
ATOM 11338 C CA . THR B 1 445 ? 40.469 22.5 13.477 1 77.44 445 THR B CA 1
ATOM 11339 C C . THR B 1 445 ? 39.094 21.812 13.656 1 77.44 445 THR B C 1
ATOM 11341 O O . THR B 1 445 ? 38.156 22.125 12.945 1 77.44 445 THR B O 1
ATOM 11344 N N . THR B 1 446 ? 39.094 20.844 14.531 1 77.38 446 THR B N 1
ATOM 11345 C CA . THR B 1 446 ? 37.844 20.141 14.797 1 77.38 446 THR B CA 1
ATOM 11346 C C . THR B 1 446 ? 37.5 20.219 16.266 1 77.38 446 THR B C 1
ATOM 11348 O O . THR B 1 446 ? 38.375 20.344 17.125 1 77.38 446 THR B O 1
ATOM 11351 N N . ASP B 1 447 ? 36.188 20.375 16.562 1 79.38 447 ASP B N 1
ATOM 11352 C CA . ASP B 1 447 ? 35.625 20.312 17.906 1 79.38 447 ASP B CA 1
ATOM 11353 C C . ASP B 1 447 ? 34.5 19.281 17.984 1 79.38 447 ASP B C 1
ATOM 11355 O O . ASP B 1 447 ? 33.469 19.422 17.312 1 79.38 447 ASP B O 1
ATOM 11359 N N . ARG B 1 448 ? 34.719 18.328 18.828 1 76.62 448 ARG B N 1
ATOM 11360 C CA . ARG B 1 448 ? 33.688 17.344 19.047 1 76.62 448 ARG B CA 1
ATOM 11361 C C . ARG B 1 448 ? 32.625 17.875 20 1 76.62 448 ARG B C 1
ATOM 11363 O O . ARG B 1 448 ? 32.906 18.25 21.125 1 76.62 448 ARG B O 1
ATOM 11370 N N . LEU B 1 449 ? 31.484 18.109 19.547 1 73.69 449 LEU B N 1
ATOM 11371 C CA . LEU B 1 449 ? 30.406 18.75 20.312 1 73.69 449 LEU B CA 1
ATOM 11372 C C . LEU B 1 449 ? 29.922 17.844 21.438 1 73.69 449 LEU B C 1
ATOM 11374 O O . LEU B 1 449 ? 29.594 18.312 22.516 1 73.69 449 LEU B O 1
ATOM 11378 N N . HIS B 1 450 ? 29.594 16.547 21.281 1 60.22 450 HIS B N 1
ATOM 11379 C CA . HIS B 1 450 ? 29.109 15.68 22.344 1 60.22 450 HIS B CA 1
ATOM 11380 C C . HIS B 1 450 ? 30.031 14.477 22.547 1 60.22 450 HIS B C 1
ATOM 11382 O O . HIS B 1 450 ? 30.281 13.727 21.594 1 60.22 450 HIS B O 1
ATOM 11388 N N . ASP B 1 451 ? 31.156 14.602 23.078 1 50.78 451 ASP B N 1
ATOM 11389 C CA . ASP B 1 451 ? 31.875 13.391 23.484 1 50.78 451 ASP B CA 1
ATOM 11390 C C . ASP B 1 451 ? 30.922 12.375 24.109 1 50.78 451 ASP B C 1
ATOM 11392 O O . ASP B 1 451 ? 31.344 11.297 24.531 1 50.78 451 ASP B O 1
ATOM 11396 N N . LYS B 1 452 ? 30.031 12.867 24.906 1 41.62 452 LYS B N 1
ATOM 11397 C CA . LYS B 1 452 ? 29.516 12.078 26.016 1 41.62 452 LYS B CA 1
ATOM 11398 C C . LYS B 1 452 ? 28.922 10.766 25.531 1 41.62 452 LYS B C 1
ATOM 11400 O O . LYS B 1 452 ? 28.672 10.602 24.328 1 41.62 452 LYS B O 1
ATOM 11405 N N . ASP B 1 453 ? 28.328 9.969 26.609 1 38.47 453 ASP B N 1
ATOM 11406 C CA . ASP B 1 453 ? 27.797 8.609 26.703 1 38.47 453 ASP B CA 1
ATOM 11407 C C . ASP B 1 453 ? 26.703 8.375 25.656 1 38.47 453 ASP B C 1
ATOM 11409 O O . ASP B 1 453 ? 25.516 8.438 25.984 1 38.47 453 ASP B O 1
ATOM 11413 N N . VAL B 1 454 ? 26.734 9.047 24.734 1 41.38 454 VAL B N 1
ATOM 11414 C CA . VAL B 1 454 ? 25.562 8.68 23.938 1 41.38 454 VAL B CA 1
ATOM 11415 C C . VAL B 1 454 ? 25.531 7.164 23.734 1 41.38 454 VAL B C 1
ATOM 11417 O O . VAL B 1 454 ? 26.453 6.594 23.141 1 41.38 454 VAL B O 1
ATOM 11420 N N . VAL B 1 455 ? 24.906 6.594 24.547 1 42.34 455 VAL B N 1
ATOM 11421 C CA . VAL B 1 455 ? 24.547 5.18 24.531 1 42.34 455 VAL B CA 1
ATOM 11422 C C . VAL B 1 455 ? 24.094 4.777 23.125 1 42.34 455 VAL B C 1
ATOM 11424 O O . VAL B 1 455 ? 23.766 3.611 22.875 1 42.34 455 VAL B O 1
ATOM 11427 N N . HIS B 1 456 ? 23.75 5.723 22.312 1 43.88 456 HIS B N 1
ATOM 11428 C CA . HIS B 1 456 ? 23.203 5.262 21.047 1 43.88 456 HIS B CA 1
ATOM 11429 C C . HIS B 1 456 ? 24.297 4.836 20.078 1 43.88 456 HIS B C 1
ATOM 11431 O O . HIS B 1 456 ? 25.375 5.457 20.031 1 43.88 456 HIS B O 1
ATOM 11437 N N . ASN B 1 457 ? 24.25 3.699 19.719 1 45.69 457 ASN B N 1
ATOM 11438 C CA . ASN B 1 457 ? 25.156 3.139 18.734 1 45.69 457 ASN B CA 1
ATOM 11439 C C . ASN B 1 457 ? 25.203 3.992 17.469 1 45.69 457 ASN B C 1
ATOM 11441 O O . ASN B 1 457 ? 24.266 3.986 16.672 1 45.69 457 ASN B O 1
ATOM 11445 N N . TYR B 1 458 ? 26.031 5.027 17.469 1 48.59 458 TYR B N 1
ATOM 11446 C CA . TYR B 1 458 ? 26.281 5.961 16.375 1 48.59 458 TYR B CA 1
ATOM 11447 C C . TYR B 1 458 ? 26.703 5.223 15.109 1 48.59 458 TYR B C 1
ATOM 11449 O O . TYR B 1 458 ? 26.984 5.848 14.086 1 48.59 458 TYR B O 1
ATOM 11457 N N . GLU B 1 459 ? 26.688 3.914 15.25 1 53.97 459 GLU B N 1
ATOM 11458 C CA . GLU B 1 459 ? 27.219 3.18 14.109 1 53.97 459 GLU B CA 1
ATOM 11459 C C . GLU B 1 459 ? 26.375 3.426 12.852 1 53.97 459 GLU B C 1
ATOM 11461 O O . GLU B 1 459 ? 26.922 3.531 11.75 1 53.97 459 GLU B O 1
ATOM 11466 N N . HIS B 1 460 ? 25.125 3.816 13.109 1 57.91 460 HIS B N 1
ATOM 11467 C CA . HIS B 1 460 ? 24.266 3.893 11.938 1 57.91 460 HIS B CA 1
ATOM 11468 C C . HIS B 1 460 ? 23.969 5.34 11.562 1 57.91 460 HIS B C 1
ATOM 11470 O O . HIS B 1 460 ? 23.203 5.602 10.625 1 57.91 460 HIS B O 1
ATOM 11476 N N . ARG B 1 461 ? 24.547 6.215 12.148 1 63.78 461 ARG B N 1
ATOM 11477 C CA . ARG B 1 461 ? 24.312 7.625 11.859 1 63.78 461 ARG B CA 1
ATOM 11478 C C . ARG B 1 461 ? 22.828 7.945 11.875 1 63.78 461 ARG B C 1
ATOM 11480 O O . ARG B 1 461 ? 22.312 8.594 10.953 1 63.78 461 ARG B O 1
ATOM 11487 N N . ASN B 1 462 ? 22.078 7.305 12.672 1 73.06 462 ASN B N 1
ATOM 11488 C CA . ASN B 1 462 ? 20.641 7.48 12.922 1 73.06 462 ASN B CA 1
ATOM 11489 C C . ASN B 1 462 ? 20.312 7.332 14.398 1 73.06 462 ASN B C 1
ATOM 11491 O O . ASN B 1 462 ? 20.359 6.227 14.945 1 73.06 462 ASN B O 1
ATOM 11495 N N . PRO B 1 463 ? 20.016 8.414 15.062 1 71.56 463 PRO B N 1
ATOM 11496 C CA . PRO B 1 463 ? 19.797 8.359 16.516 1 71.56 463 PRO B CA 1
ATOM 11497 C C . PRO B 1 463 ? 18.547 7.574 16.891 1 71.56 463 PRO B C 1
ATOM 11499 O O . PRO B 1 463 ? 18.359 7.219 18.062 1 71.56 463 PRO B O 1
ATOM 11502 N N . ASN B 1 464 ? 17.719 7.332 15.961 1 79.69 464 ASN B N 1
ATOM 11503 C CA . ASN B 1 464 ? 16.484 6.629 16.266 1 79.69 464 ASN B CA 1
ATOM 11504 C C . ASN B 1 464 ? 16.672 5.113 16.266 1 79.69 464 ASN B C 1
ATOM 11506 O O . ASN B 1 464 ? 15.82 4.371 16.75 1 79.69 464 ASN B O 1
ATOM 11510 N N . ILE B 1 465 ? 17.828 4.715 15.742 1 85.25 465 ILE B N 1
ATOM 11511 C CA . ILE B 1 465 ? 18.094 3.283 15.672 1 85.25 465 ILE B CA 1
ATOM 11512 C C . ILE B 1 465 ? 18.984 2.871 16.844 1 85.25 465 ILE B C 1
ATOM 11514 O O . ILE B 1 465 ? 20.094 3.385 16.984 1 85.25 465 ILE B O 1
ATOM 11518 N N . VAL B 1 466 ? 18.516 1.927 17.594 1 82.5 466 VAL B N 1
ATOM 11519 C CA . VAL B 1 466 ? 19.25 1.444 18.766 1 82.5 466 VAL B CA 1
ATOM 11520 C C . VAL B 1 466 ? 20.25 0.367 18.344 1 82.5 466 VAL B C 1
ATOM 11522 O O . VAL B 1 466 ? 21.406 0.373 18.781 1 82.5 466 VAL B O 1
ATOM 11525 N N . GLU B 1 467 ? 19.703 -0.53 17.516 1 84.88 467 GLU B N 1
ATOM 11526 C CA . GLU B 1 467 ? 20.531 -1.662 17.125 1 84.88 467 GLU B CA 1
ATOM 11527 C C . GLU B 1 467 ? 20.062 -2.256 15.797 1 84.88 467 GLU B C 1
ATOM 11529 O O . GLU B 1 467 ? 18.891 -2.168 15.453 1 84.88 467 GLU B O 1
ATOM 11534 N N . THR B 1 468 ? 21.094 -2.631 15.07 1 88.38 468 THR B N 1
ATOM 11535 C CA . THR B 1 468 ? 20.812 -3.412 13.875 1 88.38 468 THR B CA 1
ATOM 11536 C C . THR B 1 468 ? 21.375 -4.824 14 1 88.38 468 THR B C 1
ATOM 11538 O O . THR B 1 468 ? 22.453 -5.02 14.562 1 88.38 468 THR B O 1
ATOM 11541 N N . THR B 1 469 ? 20.562 -5.816 13.578 1 86.06 469 THR B N 1
ATOM 11542 C CA . THR B 1 469 ? 21.016 -7.203 13.555 1 86.06 469 THR B CA 1
ATOM 11543 C C . THR B 1 469 ? 20.906 -7.789 12.148 1 86.06 469 THR B C 1
ATOM 11545 O O . THR B 1 469 ? 19.828 -7.781 11.547 1 86.06 469 THR B O 1
ATOM 11548 N N . PRO B 1 470 ? 21.938 -8.383 11.562 1 82.94 470 PRO B N 1
ATOM 11549 C CA . PRO B 1 470 ? 23.281 -8.516 12.148 1 82.94 470 PRO B CA 1
ATOM 11550 C C . PRO B 1 470 ? 24.062 -7.203 12.133 1 82.94 470 PRO B C 1
ATOM 11552 O O . PRO B 1 470 ? 23.734 -6.289 11.375 1 82.94 470 PRO B O 1
ATOM 11555 N N . ASN B 1 471 ? 24.906 -7.062 13.109 1 74.5 471 ASN B N 1
ATOM 11556 C CA . ASN B 1 471 ? 25.75 -5.867 13.172 1 74.5 471 ASN B CA 1
ATOM 11557 C C . ASN B 1 471 ? 27.203 -6.18 12.82 1 74.5 471 ASN B C 1
ATOM 11559 O O . ASN B 1 471 ? 27.969 -6.629 13.672 1 74.5 471 ASN B O 1
ATOM 11563 N N . ASN B 1 472 ? 27.656 -5.793 11.68 1 62.81 472 ASN B N 1
ATOM 11564 C CA . ASN B 1 472 ? 29.031 -5.746 11.164 1 62.81 472 ASN B CA 1
ATOM 11565 C C . ASN B 1 472 ? 29.766 -7.059 11.422 1 62.81 472 ASN B C 1
ATOM 11567 O O . ASN B 1 472 ? 30.953 -7.051 11.781 1 62.81 472 ASN B O 1
ATOM 11571 N N . ILE B 1 473 ? 28.953 -8.188 11.438 1 60.28 473 ILE B N 1
ATOM 11572 C CA . ILE B 1 473 ? 29.625 -9.453 11.727 1 60.28 473 ILE B CA 1
ATOM 11573 C C . ILE B 1 473 ? 29.641 -10.32 10.477 1 60.28 473 ILE B C 1
ATOM 11575 O O . ILE B 1 473 ? 28.859 -10.117 9.547 1 60.28 473 ILE B O 1
ATOM 11579 N N . ILE B 1 474 ? 30.719 -10.992 10.453 1 63.06 474 ILE B N 1
ATOM 11580 C CA . ILE B 1 474 ? 30.844 -12.039 9.445 1 63.06 474 ILE B CA 1
ATOM 11581 C C . ILE B 1 474 ? 29.812 -13.133 9.711 1 63.06 474 ILE B C 1
ATOM 11583 O O . ILE B 1 474 ? 29.781 -13.719 10.797 1 63.06 474 ILE B O 1
ATOM 11587 N N . MET B 1 475 ? 28.859 -13.125 8.852 1 67 475 MET B N 1
ATOM 11588 C CA . MET B 1 475 ? 27.75 -14.047 9.094 1 67 475 MET B CA 1
ATOM 11589 C C . MET B 1 475 ? 27.859 -15.281 8.211 1 67 475 MET B C 1
ATOM 11591 O O . MET B 1 475 ? 28.531 -15.242 7.168 1 67 475 MET B O 1
ATOM 11595 N N . LYS B 1 476 ? 27.188 -16.375 8.781 1 61.34 476 LYS B N 1
ATOM 11596 C CA . LYS B 1 476 ? 27.016 -17.578 7.973 1 61.34 476 LYS B CA 1
ATOM 11597 C C . LYS B 1 476 ? 25.969 -17.375 6.895 1 61.34 476 LYS B C 1
ATOM 11599 O O . LYS B 1 476 ? 25.094 -16.516 7.027 1 61.34 476 LYS B O 1
ATOM 11604 N N . LYS B 1 477 ? 26.016 -18.234 5.844 1 60.59 477 LYS B N 1
ATOM 11605 C CA . LYS B 1 477 ? 25.188 -18.312 4.648 1 60.59 477 LYS B CA 1
ATOM 11606 C C . LYS B 1 477 ? 23.734 -18.641 5.012 1 60.59 477 LYS B C 1
ATOM 11608 O O . LYS B 1 477 ? 23.469 -19.672 5.617 1 60.59 477 LYS B O 1
ATOM 11613 N N . ASP B 1 478 ? 22.969 -17.891 5.836 1 63.47 478 ASP B N 1
ATOM 11614 C CA . ASP B 1 478 ? 21.562 -18.281 5.992 1 63.47 478 ASP B CA 1
ATOM 11615 C C . ASP B 1 478 ? 20.797 -17.281 6.84 1 63.47 478 ASP B C 1
ATOM 11617 O O . ASP B 1 478 ? 19.953 -17.656 7.656 1 63.47 478 ASP B O 1
ATOM 11621 N N . LEU B 1 479 ? 21.141 -16.219 6.547 1 77.69 479 LEU B N 1
ATOM 11622 C CA . LEU B 1 479 ? 20.359 -15.219 7.277 1 77.69 479 LEU B CA 1
ATOM 11623 C C . LEU B 1 479 ? 18.969 -15.055 6.68 1 77.69 479 LEU B C 1
ATOM 11625 O O . LEU B 1 479 ? 18.828 -14.805 5.48 1 77.69 479 LEU B O 1
ATOM 11629 N N . ASP B 1 480 ? 18.031 -15.32 7.516 1 82.31 480 ASP B N 1
ATOM 11630 C CA . ASP B 1 480 ? 16.656 -15.289 7.008 1 82.31 480 ASP B CA 1
ATOM 11631 C C . ASP B 1 480 ? 15.992 -13.953 7.301 1 82.31 480 ASP B C 1
ATOM 11633 O O . ASP B 1 480 ? 14.93 -13.648 6.75 1 82.31 480 ASP B O 1
ATOM 11637 N N . LYS B 1 481 ? 16.672 -13.203 8.172 1 89.38 481 LYS B N 1
ATOM 11638 C CA . LYS B 1 481 ? 16.047 -11.922 8.484 1 89.38 481 LYS B CA 1
ATOM 11639 C C . LYS B 1 481 ? 17.078 -10.922 8.992 1 89.38 481 LYS B C 1
ATOM 11641 O O . LYS B 1 481 ? 18.125 -11.312 9.539 1 89.38 481 LYS B O 1
ATOM 11646 N N . ILE B 1 482 ? 16.812 -9.727 8.773 1 90.69 482 ILE B N 1
ATOM 11647 C CA . ILE B 1 482 ? 17.547 -8.633 9.414 1 90.69 482 ILE B CA 1
ATOM 11648 C C . ILE B 1 482 ? 16.594 -7.836 10.305 1 90.69 482 ILE B C 1
ATOM 11650 O O . ILE B 1 482 ? 15.398 -7.742 10.023 1 90.69 482 ILE B O 1
ATOM 11654 N N . ILE B 1 483 ? 17.141 -7.41 11.398 1 92.12 483 ILE B N 1
ATOM 11655 C CA . ILE B 1 483 ? 16.312 -6.781 12.414 1 92.12 483 ILE B CA 1
ATOM 11656 C C . ILE B 1 483 ? 16.844 -5.379 12.719 1 92.12 483 ILE B C 1
ATOM 11658 O O . ILE B 1 483 ? 18.047 -5.172 12.82 1 92.12 483 ILE B O 1
ATOM 11662 N N . ILE B 1 484 ? 16 -4.414 12.812 1 91.81 484 ILE B N 1
ATOM 11663 C CA . ILE B 1 484 ? 16.312 -3.051 13.234 1 91.81 484 ILE B CA 1
ATOM 11664 C C . ILE B 1 484 ? 15.5 -2.703 14.484 1 91.81 484 ILE B C 1
ATOM 11666 O O . ILE B 1 484 ? 14.273 -2.834 14.492 1 91.81 484 ILE B O 1
ATOM 11670 N N . ASN B 1 485 ? 16.109 -2.279 15.477 1 91.5 485 ASN B N 1
ATOM 11671 C CA . ASN B 1 485 ? 15.453 -1.824 16.703 1 91.5 485 ASN B CA 1
ATOM 11672 C C . ASN B 1 485 ? 15.43 -0.301 16.797 1 91.5 485 ASN B C 1
ATOM 11674 O O . ASN B 1 485 ? 16.484 0.335 16.891 1 91.5 485 ASN B O 1
ATOM 11678 N N . TYR B 1 486 ? 14.25 0.221 16.859 1 89.5 486 TYR B N 1
ATOM 11679 C CA . TYR B 1 486 ? 14.086 1.664 16.984 1 89.5 486 TYR B CA 1
ATOM 11680 C C . TYR B 1 486 ? 13.836 2.062 18.438 1 89.5 486 TYR B C 1
ATOM 11682 O O . TYR B 1 486 ? 13.336 1.264 19.234 1 89.5 486 TYR B O 1
ATOM 11690 N N . ASN B 1 487 ? 14.094 3.281 18.812 1 86.12 487 ASN B N 1
ATOM 11691 C CA . ASN B 1 487 ? 13.922 3.771 20.172 1 86.12 487 ASN B CA 1
ATOM 11692 C C . ASN B 1 487 ? 12.5 4.262 20.422 1 86.12 487 ASN B C 1
ATOM 11694 O O . ASN B 1 487 ? 12.148 4.605 21.547 1 86.12 487 ASN B O 1
ATOM 11698 N N . LYS B 1 488 ? 11.727 4.312 19.375 1 88 488 LYS B N 1
ATOM 11699 C CA . LYS B 1 488 ? 10.328 4.742 19.453 1 88 488 LYS B CA 1
ATOM 11700 C C . LYS B 1 488 ? 9.445 3.922 18.531 1 88 488 LYS B C 1
ATOM 11702 O O . LYS B 1 488 ? 9.93 3.301 17.578 1 88 488 LYS B O 1
ATOM 11707 N N . PRO B 1 489 ? 8.141 3.957 18.859 1 89.81 489 PRO B N 1
ATOM 11708 C CA . PRO B 1 489 ? 7.238 3.205 17.984 1 89.81 489 PRO B CA 1
ATOM 11709 C C . PRO B 1 489 ? 7.199 3.758 16.562 1 89.81 489 PRO B C 1
ATOM 11711 O O . PRO B 1 489 ? 7.156 4.977 16.359 1 89.81 489 PRO B O 1
ATOM 11714 N N . VAL B 1 490 ? 7.25 2.828 15.594 1 92 490 VAL B N 1
ATOM 11715 C CA . VAL B 1 490 ? 7.312 3.225 14.188 1 92 490 VAL B CA 1
ATOM 11716 C C . VAL B 1 490 ? 6.211 2.516 13.406 1 92 490 VAL B C 1
ATOM 11718 O O . VAL B 1 490 ? 5.645 1.523 13.875 1 92 490 VAL B O 1
ATOM 11721 N N . ILE B 1 491 ? 5.816 3.098 12.273 1 89.12 491 ILE B N 1
ATOM 11722 C CA . ILE B 1 491 ? 4.906 2.502 11.297 1 89.12 491 ILE B CA 1
ATOM 11723 C C . ILE B 1 491 ? 5.551 2.518 9.914 1 89.12 491 ILE B C 1
ATOM 11725 O O . ILE B 1 491 ? 6.281 3.449 9.57 1 89.12 491 ILE B O 1
ATOM 11729 N N . PHE B 1 492 ? 5.332 1.48 9.18 1 90.25 492 PHE B N 1
ATOM 11730 C CA . PHE B 1 492 ? 5.934 1.384 7.852 1 90.25 492 PHE B CA 1
ATOM 11731 C C . PHE B 1 492 ? 5.371 2.451 6.922 1 90.25 492 PHE B C 1
ATOM 11733 O O . PHE B 1 492 ? 4.219 2.865 7.066 1 90.25 492 PHE B O 1
ATOM 11740 N N . SER B 1 493 ? 6.219 2.891 6.043 1 85.94 493 SER B N 1
ATOM 11741 C CA . SER B 1 493 ? 5.848 3.869 5.027 1 85.94 493 SER B CA 1
ATOM 11742 C C . SER B 1 493 ? 6.41 3.488 3.662 1 85.94 493 SER B C 1
ATOM 11744 O O . SER B 1 493 ? 6.621 2.307 3.379 1 85.94 493 SER B O 1
ATOM 11746 N N . PHE B 1 494 ? 6.621 4.445 2.756 1 77.81 494 PHE B N 1
ATOM 11747 C CA . PHE B 1 494 ? 6.824 4.129 1.347 1 77.81 494 PHE B CA 1
ATOM 11748 C C . PHE B 1 494 ? 8.312 4.082 1.011 1 77.81 494 PHE B C 1
ATOM 11750 O O . PHE B 1 494 ? 8.688 3.645 -0.076 1 77.81 494 PHE B O 1
ATOM 11757 N N . GLY B 1 495 ? 9.195 4.422 1.936 1 85.62 495 GLY B N 1
ATOM 11758 C CA . GLY B 1 495 ? 10.617 4.312 1.662 1 85.62 495 GLY B CA 1
ATOM 11759 C C . GLY B 1 495 ? 11.094 2.877 1.53 1 85.62 495 GLY B C 1
ATOM 11760 O O . GLY B 1 495 ? 10.453 1.956 2.041 1 85.62 495 GLY B O 1
ATOM 11761 N N . ASN B 1 496 ? 12.25 2.697 0.901 1 89.69 496 ASN B N 1
ATOM 11762 C CA . ASN B 1 496 ? 12.766 1.357 0.639 1 89.69 496 ASN B CA 1
ATOM 11763 C C . ASN B 1 496 ? 13.945 1.02 1.55 1 89.69 496 ASN B C 1
ATOM 11765 O O . ASN B 1 496 ? 14.648 1.915 2.023 1 89.69 496 ASN B O 1
ATOM 11769 N N . ILE B 1 497 ? 14.047 -0.237 1.784 1 92.56 497 ILE B N 1
ATOM 11770 C CA . ILE B 1 497 ? 15.297 -0.808 2.283 1 92.56 497 ILE B CA 1
ATOM 11771 C C . ILE B 1 497 ? 15.961 -1.629 1.182 1 92.56 497 ILE B C 1
ATOM 11773 O O . ILE B 1 497 ? 15.305 -2.404 0.489 1 92.56 497 ILE B O 1
ATOM 11777 N N . SER B 1 498 ? 17.203 -1.36 0.986 1 91.75 498 SER B N 1
ATOM 11778 C CA . SER B 1 498 ? 17.922 -1.995 -0.121 1 91.75 498 SER B CA 1
ATOM 11779 C C . SER B 1 498 ? 19.219 -2.627 0.346 1 91.75 498 SER B C 1
ATOM 11781 O O . SER B 1 498 ? 19.938 -2.043 1.16 1 91.75 498 SER B O 1
ATOM 11783 N N . ILE B 1 499 ? 19.5 -3.785 -0.149 1 91.06 499 ILE B N 1
ATOM 11784 C CA . ILE B 1 499 ? 20.75 -4.496 0.135 1 91.06 499 ILE B CA 1
ATOM 11785 C C . ILE B 1 499 ? 21.594 -4.57 -1.129 1 91.06 499 ILE B C 1
ATOM 11787 O O . ILE B 1 499 ? 21.141 -5.062 -2.164 1 91.06 499 ILE B O 1
ATOM 11791 N N . TYR B 1 500 ? 22.828 -4.086 -0.984 1 89.88 500 TYR B N 1
ATOM 11792 C CA . TYR B 1 500 ? 23.75 -4.059 -2.111 1 89.88 500 TYR B CA 1
ATOM 11793 C C . TYR B 1 500 ? 24.969 -4.945 -1.842 1 89.88 500 TYR B C 1
ATOM 11795 O O . TYR B 1 500 ? 25.438 -5.023 -0.708 1 89.88 500 TYR B O 1
ATOM 11803 N N . GLN B 1 501 ? 25.422 -5.609 -2.9 1 87.81 501 GLN B N 1
ATOM 11804 C CA . GLN B 1 501 ? 26.703 -6.297 -2.857 1 87.81 501 GLN B CA 1
ATOM 11805 C C . GLN B 1 501 ? 27.812 -5.445 -3.48 1 87.81 501 GLN B C 1
ATOM 11807 O O . GLN B 1 501 ? 27.594 -4.805 -4.512 1 87.81 501 GLN B O 1
ATOM 11812 N N . VAL B 1 502 ? 28.859 -5.449 -2.74 1 86.62 502 VAL B N 1
ATOM 11813 C CA . VAL B 1 502 ? 30.016 -4.715 -3.26 1 86.62 502 VAL B CA 1
ATOM 11814 C C . VAL B 1 502 ? 31.078 -5.695 -3.732 1 86.62 502 VAL B C 1
ATOM 11816 O O . VAL B 1 502 ? 31.5 -6.578 -2.979 1 86.62 502 VAL B O 1
ATOM 11819 N N . PHE B 1 503 ? 31.469 -5.465 -4.949 1 79.19 503 PHE B N 1
ATOM 11820 C CA . PHE B 1 503 ? 32.5 -6.309 -5.508 1 79.19 503 PHE B CA 1
ATOM 11821 C C . PHE B 1 503 ? 33.875 -5.664 -5.336 1 79.19 503 PHE B C 1
ATOM 11823 O O . PHE B 1 503 ? 33.969 -4.477 -5.016 1 79.19 503 PHE B O 1
ATOM 11830 N N . ASP B 1 504 ? 34.875 -6.406 -5.59 1 75.25 504 ASP B N 1
ATOM 11831 C CA . ASP B 1 504 ? 36.25 -5.957 -5.402 1 75.25 504 ASP B CA 1
ATOM 11832 C C . ASP B 1 504 ? 36.594 -4.801 -6.344 1 75.25 504 ASP B C 1
ATOM 11834 O O . ASP B 1 504 ? 37.406 -3.943 -6.016 1 75.25 504 ASP B O 1
ATOM 11838 N N . ASP B 1 505 ? 35.938 -4.793 -7.43 1 71.56 505 ASP B N 1
ATOM 11839 C CA . ASP B 1 505 ? 36.188 -3.73 -8.398 1 71.56 505 ASP B CA 1
ATOM 11840 C C . ASP B 1 505 ? 35.406 -2.473 -8.062 1 71.56 505 ASP B C 1
ATOM 11842 O O . ASP B 1 505 ? 35.469 -1.476 -8.781 1 71.56 505 ASP B O 1
ATOM 11846 N N . GLY B 1 506 ? 34.75 -2.564 -6.941 1 73.44 506 GLY B N 1
ATOM 11847 C CA . GLY B 1 506 ? 34 -1.404 -6.496 1 73.44 506 GLY B CA 1
ATOM 11848 C C . GLY B 1 506 ? 32.594 -1.355 -7.059 1 73.44 506 GLY B C 1
ATOM 11849 O O . GLY B 1 506 ? 31.812 -0.465 -6.715 1 73.44 506 GLY B O 1
ATOM 11850 N N . LYS B 1 507 ? 32.344 -2.287 -7.879 1 79.5 507 LYS B N 1
ATOM 11851 C CA . LYS B 1 507 ? 31 -2.322 -8.453 1 79.5 507 LYS B CA 1
ATOM 11852 C C . LYS B 1 507 ? 29.953 -2.701 -7.406 1 79.5 507 LYS B C 1
ATOM 11854 O O . LYS B 1 507 ? 30.188 -3.592 -6.586 1 79.5 507 LYS B O 1
ATOM 11859 N N . GLU B 1 508 ? 28.797 -1.964 -7.438 1 83.5 508 GLU B N 1
ATOM 11860 C CA . GLU B 1 508 ? 27.688 -2.24 -6.527 1 83.5 508 GLU B CA 1
ATOM 11861 C C . GLU B 1 508 ? 26.516 -2.875 -7.266 1 83.5 508 GLU B C 1
ATOM 11863 O O . GLU B 1 508 ? 26.156 -2.43 -8.352 1 83.5 508 GLU B O 1
ATOM 11868 N N . LEU B 1 509 ? 26.078 -3.963 -6.719 1 83.12 509 LEU B N 1
ATOM 11869 C CA . LEU B 1 509 ? 24.922 -4.645 -7.316 1 83.12 509 LEU B CA 1
ATOM 11870 C C . LEU B 1 509 ? 23.781 -4.75 -6.32 1 83.12 509 LEU B C 1
ATOM 11872 O O . LEU B 1 509 ? 23.953 -5.27 -5.215 1 83.12 509 LEU B O 1
ATOM 11876 N N . LEU B 1 510 ? 22.625 -4.297 -6.734 1 87.69 510 LEU B N 1
ATOM 11877 C CA . LEU B 1 510 ? 21.422 -4.422 -5.902 1 87.69 510 LEU B CA 1
ATOM 11878 C C . LEU B 1 510 ? 20.969 -5.871 -5.828 1 87.69 510 LEU B C 1
ATOM 11880 O O . LEU B 1 510 ? 20.734 -6.508 -6.859 1 87.69 510 LEU B O 1
ATOM 11884 N N . ARG B 1 511 ? 20.812 -6.402 -4.637 1 87.25 511 ARG B N 1
ATOM 11885 C CA . ARG B 1 511 ? 20.422 -7.797 -4.453 1 87.25 511 ARG B CA 1
ATOM 11886 C C . ARG B 1 511 ? 18.938 -7.902 -4.09 1 87.25 511 ARG B C 1
ATOM 11888 O O . ARG B 1 511 ? 18.266 -8.844 -4.496 1 87.25 511 ARG B O 1
ATOM 11895 N N . GLN B 1 512 ? 18.594 -7.008 -3.27 1 90.31 512 GLN B N 1
ATOM 11896 C CA . GLN B 1 512 ? 17.234 -7.051 -2.752 1 90.31 512 GLN B CA 1
ATOM 11897 C C . GLN B 1 512 ? 16.75 -5.66 -2.334 1 90.31 512 GLN B C 1
ATOM 11899 O O . GLN B 1 512 ? 17.531 -4.871 -1.793 1 90.31 512 GLN B O 1
ATOM 11904 N N . THR B 1 513 ? 15.461 -5.344 -2.605 1 90.81 513 THR B N 1
ATOM 11905 C CA . THR B 1 513 ? 14.867 -4.09 -2.164 1 90.81 513 THR B CA 1
ATOM 11906 C C . THR B 1 513 ? 13.406 -4.289 -1.78 1 90.81 513 THR B C 1
ATOM 11908 O O . THR B 1 513 ? 12.664 -4.984 -2.479 1 90.81 513 THR B O 1
ATOM 11911 N N . TYR B 1 514 ? 13.016 -3.842 -0.57 1 87.25 514 TYR B N 1
ATOM 11912 C CA . TYR B 1 514 ? 11.641 -3.885 -0.097 1 87.25 514 TYR B CA 1
ATOM 11913 C C . TYR B 1 514 ? 11.125 -2.482 0.204 1 87.25 514 TYR B C 1
ATOM 11915 O O . TYR B 1 514 ? 11.828 -1.674 0.817 1 87.25 514 TYR B O 1
ATOM 11923 N N . PRO B 1 515 ? 9.922 -2.227 -0.232 1 86 515 PRO B N 1
ATOM 11924 C CA . PRO B 1 515 ? 9.281 -1.057 0.366 1 86 515 PRO B CA 1
ATOM 11925 C C . PRO B 1 515 ? 8.875 -1.284 1.821 1 86 515 PRO B C 1
ATOM 11927 O O . PRO B 1 515 ? 8.703 -2.43 2.246 1 86 515 PRO B O 1
ATOM 11930 N N . GLY B 1 516 ? 8.828 -0.264 2.52 1 85.19 516 GLY B N 1
ATOM 11931 C CA . GLY B 1 516 ? 8.453 -0.381 3.918 1 85.19 516 GLY B CA 1
ATOM 11932 C C . GLY B 1 516 ? 7.16 -1.15 4.129 1 85.19 516 GLY B C 1
ATOM 11933 O O . GLY B 1 516 ? 7.098 -2.053 4.965 1 85.19 516 GLY B O 1
ATOM 11934 N N . ARG B 1 517 ? 6.184 -0.817 3.377 1 78.56 517 ARG B N 1
ATOM 11935 C CA . ARG B 1 517 ? 4.91 -1.517 3.494 1 78.56 517 ARG B CA 1
ATOM 11936 C C . ARG B 1 517 ? 4.844 -2.699 2.535 1 78.56 517 ARG B C 1
ATOM 11938 O O . ARG B 1 517 ? 4.414 -2.553 1.388 1 78.56 517 ARG B O 1
ATOM 11945 N N . SER B 1 518 ? 5.367 -3.818 2.967 1 77.56 518 SER B N 1
ATOM 11946 C CA . SER B 1 518 ? 5.375 -5.043 2.174 1 77.56 518 SER B CA 1
ATOM 11947 C C . SER B 1 518 ? 5.078 -6.262 3.037 1 77.56 518 SER B C 1
ATOM 11949 O O . SER B 1 518 ? 5.105 -6.184 4.266 1 77.56 518 SER B O 1
ATOM 11951 N N . LYS B 1 519 ? 4.77 -7.359 2.412 1 75.94 519 LYS B N 1
ATOM 11952 C CA . LYS B 1 519 ? 4.477 -8.602 3.121 1 75.94 519 LYS B CA 1
ATOM 11953 C C . LYS B 1 519 ? 5.727 -9.156 3.793 1 75.94 519 LYS B C 1
ATOM 11955 O O . LYS B 1 519 ? 5.641 -10.039 4.645 1 75.94 519 LYS B O 1
ATOM 11960 N N . TYR B 1 520 ? 6.805 -8.547 3.525 1 84.75 520 TYR B N 1
ATOM 11961 C CA . TYR B 1 520 ? 8.055 -9.094 4.035 1 84.75 520 TYR B CA 1
ATOM 11962 C C . TYR B 1 520 ? 8.555 -8.289 5.23 1 84.75 520 TYR B C 1
ATOM 11964 O O . TYR B 1 520 ? 9.609 -8.602 5.801 1 84.75 520 TYR B O 1
ATOM 11972 N N . THR B 1 521 ? 7.871 -7.281 5.5 1 89.62 521 THR B N 1
ATOM 11973 C CA . THR B 1 521 ? 8.234 -6.457 6.645 1 89.62 521 THR B CA 1
ATOM 11974 C C . THR B 1 521 ? 7.184 -6.559 7.742 1 89.62 521 THR B C 1
ATOM 11976 O O . THR B 1 521 ? 5.988 -6.672 7.457 1 89.62 521 THR B O 1
ATOM 11979 N N . SER B 1 522 ? 7.652 -6.652 9.016 1 90.5 522 SER B N 1
ATOM 11980 C CA . SER B 1 522 ? 6.742 -6.699 10.156 1 90.5 522 SER B CA 1
ATOM 11981 C C . SER B 1 522 ? 7.332 -5.98 11.359 1 90.5 522 SER B C 1
ATOM 11983 O O . SER B 1 522 ? 8.547 -5.797 11.445 1 90.5 522 SER B O 1
ATOM 11985 N N . THR B 1 523 ? 6.48 -5.57 12.148 1 90.38 523 THR B N 1
ATOM 11986 C CA . THR B 1 523 ? 6.91 -4.926 13.391 1 90.38 523 THR B CA 1
ATOM 11987 C C . THR B 1 523 ? 6.512 -5.766 14.602 1 90.38 523 THR B C 1
ATOM 11989 O O . THR B 1 523 ? 5.477 -6.434 14.586 1 90.38 523 THR B O 1
ATOM 11992 N N . ILE B 1 524 ? 7.406 -5.812 15.547 1 87.19 524 ILE B N 1
ATOM 11993 C CA . ILE B 1 524 ? 7.105 -6.391 16.859 1 87.19 524 ILE B CA 1
ATOM 11994 C C . ILE B 1 524 ? 7.047 -5.285 17.906 1 87.19 524 ILE B C 1
ATOM 11996 O O . ILE B 1 524 ? 8 -4.516 18.062 1 87.19 524 ILE B O 1
ATOM 12000 N N . ASN B 1 525 ? 5.957 -5.129 18.547 1 88.56 525 ASN B N 1
ATOM 12001 C CA . ASN B 1 525 ? 5.727 -4.121 19.562 1 88.56 525 ASN B CA 1
ATOM 12002 C C . ASN B 1 525 ? 5.945 -2.711 19.031 1 88.56 525 ASN B C 1
ATOM 12004 O O . ASN B 1 525 ? 6.48 -1.848 19.719 1 88.56 525 ASN B O 1
ATOM 12008 N N . ASP B 1 526 ? 5.895 -2.521 17.781 1 89 526 ASP B N 1
ATOM 12009 C CA . ASP B 1 526 ? 5.965 -1.25 17.062 1 89 526 ASP B CA 1
ATOM 12010 C C . ASP B 1 526 ? 7.371 -0.656 17.141 1 89 526 ASP B C 1
ATOM 12012 O O . ASP B 1 526 ? 7.578 0.508 16.781 1 89 526 ASP B O 1
ATOM 12016 N N . THR B 1 527 ? 8.367 -1.303 17.703 1 92.88 527 THR B N 1
ATOM 12017 C CA . THR B 1 527 ? 9.711 -0.743 17.812 1 92.88 527 THR B CA 1
ATOM 12018 C C . THR B 1 527 ? 10.727 -1.619 17.094 1 92.88 527 THR B C 1
ATOM 12020 O O . THR B 1 527 ? 11.82 -1.16 16.734 1 92.88 527 THR B O 1
ATOM 12023 N N . ILE B 1 528 ? 10.352 -2.883 16.984 1 94.5 528 ILE B N 1
ATOM 12024 C CA . ILE B 1 528 ? 11.273 -3.807 16.328 1 94.5 528 ILE B CA 1
ATOM 12025 C C . ILE B 1 528 ? 10.789 -4.105 14.914 1 94.5 528 ILE B C 1
ATOM 12027 O O . ILE B 1 528 ? 9.664 -4.574 14.719 1 94.5 528 ILE B O 1
ATOM 12031 N N . VAL B 1 529 ? 11.648 -3.838 13.977 1 94.5 529 VAL B N 1
ATOM 12032 C CA . VAL B 1 529 ? 11.32 -4.062 12.578 1 94.5 529 VAL B CA 1
ATOM 12033 C C . VAL B 1 529 ? 12.047 -5.297 12.062 1 94.5 529 VAL B C 1
ATOM 12035 O O . VAL B 1 529 ? 13.273 -5.387 12.164 1 94.5 529 VAL B O 1
ATOM 12038 N N . ASN B 1 530 ? 11.258 -6.203 11.578 1 93.44 530 ASN B N 1
ATOM 12039 C CA . ASN B 1 530 ? 11.805 -7.41 10.969 1 93.44 530 ASN B CA 1
ATOM 12040 C C . ASN B 1 530 ? 11.695 -7.363 9.445 1 93.44 530 ASN B C 1
ATOM 12042 O O . ASN B 1 530 ? 10.625 -7.055 8.906 1 93.44 530 ASN B O 1
ATOM 12046 N N . ILE B 1 531 ? 12.789 -7.633 8.844 1 92.44 531 ILE B N 1
ATOM 12047 C CA . ILE B 1 531 ? 12.805 -7.676 7.383 1 92.44 531 ILE B CA 1
ATOM 12048 C C . ILE B 1 531 ? 13.25 -9.062 6.914 1 92.44 531 ILE B C 1
ATOM 12050 O O . ILE B 1 531 ? 14.32 -9.539 7.289 1 92.44 531 ILE B O 1
ATOM 12054 N N . LYS B 1 532 ? 12.422 -9.633 6.113 1 89.94 532 LYS B N 1
ATOM 12055 C CA . LYS B 1 532 ? 12.758 -10.953 5.57 1 89.94 532 LYS B CA 1
ATOM 12056 C C . LYS B 1 532 ? 13.859 -10.852 4.527 1 89.94 532 LYS B C 1
ATOM 12058 O O . LYS B 1 532 ? 13.867 -9.93 3.707 1 89.94 532 LYS B O 1
ATOM 12063 N N . VAL B 1 533 ? 14.805 -11.75 4.68 1 89.75 533 VAL B N 1
ATOM 12064 C CA . VAL B 1 533 ? 15.867 -11.852 3.691 1 89.75 533 VAL B CA 1
ATOM 12065 C C . VAL B 1 533 ? 15.703 -13.133 2.875 1 89.75 533 VAL B C 1
ATOM 12067 O O . VAL B 1 533 ? 15.547 -14.219 3.436 1 89.75 533 VAL B O 1
ATOM 12070 N N . LEU B 1 534 ? 15.695 -12.898 1.615 1 85.94 534 LEU B N 1
ATOM 12071 C CA . LEU B 1 534 ? 15.586 -14.047 0.721 1 85.94 534 LEU B CA 1
ATOM 12072 C C . LEU B 1 534 ? 16.844 -14.898 0.773 1 85.94 534 LEU B C 1
ATOM 12074 O O . LEU B 1 534 ? 17.938 -14.391 1.055 1 85.94 534 LEU B O 1
ATOM 12078 N N . SER B 1 535 ? 16.719 -16.188 0.443 1 78.31 535 SER B N 1
ATOM 12079 C CA . SER B 1 535 ? 17.859 -17.109 0.476 1 78.31 535 SER B CA 1
ATOM 12080 C C . SER B 1 535 ? 18.906 -16.719 -0.556 1 78.31 535 SER B C 1
ATOM 12082 O O . SER B 1 535 ? 20.094 -17.016 -0.382 1 78.31 535 SER B O 1
ATOM 12084 N N . SER B 1 536 ? 18.5 -15.945 -1.488 1 81.5 536 SER B N 1
ATOM 12085 C CA . SER B 1 536 ? 19.406 -15.586 -2.572 1 81.5 536 SER B CA 1
ATOM 12086 C C . SER B 1 536 ? 20.219 -14.344 -2.232 1 81.5 536 SER B C 1
ATOM 12088 O O . SER B 1 536 ? 21.203 -14.031 -2.902 1 81.5 536 SER B O 1
ATOM 12090 N N . THR B 1 537 ? 19.891 -13.656 -1.281 1 86.75 537 THR B N 1
ATOM 12091 C CA . THR B 1 537 ? 20.453 -12.336 -1.033 1 86.75 537 THR B CA 1
ATOM 12092 C C . THR B 1 537 ? 21.906 -12.445 -0.558 1 86.75 537 THR B C 1
ATOM 12094 O O . THR B 1 537 ? 22.812 -11.859 -1.155 1 86.75 537 THR B O 1
ATOM 12097 N N . PHE B 1 538 ? 22.109 -13.25 0.457 1 83.06 538 PHE B N 1
ATOM 12098 C CA . PHE B 1 538 ? 23.453 -13.422 1 1 83.06 538 PHE B CA 1
ATOM 12099 C C . PHE B 1 538 ? 24.047 -14.758 0.578 1 83.06 538 PHE B C 1
ATOM 12101 O O . PHE B 1 538 ? 24.609 -15.484 1.401 1 83.06 538 PHE B O 1
ATOM 12108 N N . SER B 1 539 ? 23.844 -15.094 -0.647 1 76.12 539 SER B N 1
ATOM 12109 C CA . SER B 1 539 ? 24.188 -16.438 -1.109 1 76.12 539 SER B CA 1
ATOM 12110 C C . SER B 1 539 ? 25.656 -16.516 -1.509 1 76.12 539 SER B C 1
ATOM 12112 O O . SER B 1 539 ? 26.219 -17.609 -1.61 1 76.12 539 SER B O 1
ATOM 12114 N N . ASN B 1 540 ? 26.359 -15.359 -1.702 1 75.75 540 ASN B N 1
ATOM 12115 C CA . ASN B 1 540 ? 27.75 -15.391 -2.119 1 75.75 540 ASN B CA 1
ATOM 12116 C C . ASN B 1 540 ? 28.688 -15.469 -0.922 1 75.75 540 ASN B C 1
ATOM 12118 O O . ASN B 1 540 ? 28.578 -14.68 0.017 1 75.75 540 ASN B O 1
ATOM 12122 N N . PRO B 1 541 ? 29.578 -16.406 -1.066 1 72.69 541 PRO B N 1
ATOM 12123 C CA . PRO B 1 541 ? 30.562 -16.5 0.026 1 72.69 541 PRO B CA 1
ATOM 12124 C C . PRO B 1 541 ? 31.609 -15.391 -0.025 1 72.69 541 PRO B C 1
ATOM 12126 O O . PRO B 1 541 ? 31.969 -14.938 -1.11 1 72.69 541 PRO B O 1
ATOM 12129 N N . GLU B 1 542 ? 32.125 -15 1.069 1 78.06 542 GLU B N 1
ATOM 12130 C CA . GLU B 1 542 ? 33.188 -13.992 1.23 1 78.06 542 GLU B CA 1
ATOM 12131 C C . GLU B 1 542 ? 32.844 -12.703 0.493 1 78.06 542 GLU B C 1
ATOM 12133 O O . GLU B 1 542 ? 33.656 -12.172 -0.251 1 78.06 542 GLU B O 1
ATOM 12138 N N . ALA B 1 543 ? 31.656 -12.406 0.554 1 81.38 543 ALA B N 1
ATOM 12139 C CA . ALA B 1 543 ? 31.203 -11.211 -0.137 1 81.38 543 ALA B CA 1
ATOM 12140 C C . ALA B 1 543 ? 30.844 -10.102 0.856 1 81.38 543 ALA B C 1
ATOM 12142 O O . ALA B 1 543 ? 30.578 -10.375 2.027 1 81.38 543 ALA B O 1
ATOM 12143 N N . ASN B 1 544 ? 30.969 -8.93 0.353 1 85.81 544 ASN B N 1
ATOM 12144 C CA . ASN B 1 544 ? 30.641 -7.75 1.146 1 85.81 544 ASN B CA 1
ATOM 12145 C C . ASN B 1 544 ? 29.312 -7.129 0.707 1 85.81 544 ASN B C 1
ATOM 12147 O O . ASN B 1 544 ? 29.047 -6.984 -0.49 1 85.81 544 ASN B O 1
ATOM 12151 N N . TYR B 1 545 ? 28.578 -6.871 1.754 1 88.38 545 TYR B N 1
ATOM 12152 C CA . TYR B 1 545 ? 27.281 -6.254 1.493 1 88.38 545 TYR B CA 1
ATOM 12153 C C . TYR B 1 545 ? 27.094 -5 2.338 1 88.38 545 TYR B C 1
ATOM 12155 O O . TYR B 1 545 ? 27.688 -4.867 3.408 1 88.38 545 TYR B O 1
ATOM 12163 N N . PHE B 1 546 ? 26.344 -4.043 1.816 1 88.62 546 PHE B N 1
ATOM 12164 C CA . PHE B 1 546 ? 25.875 -2.947 2.652 1 88.62 546 PHE B CA 1
ATOM 12165 C C . PHE B 1 546 ? 24.375 -2.742 2.484 1 88.62 546 PHE B C 1
ATOM 12167 O O . PHE B 1 546 ? 23.797 -3.135 1.467 1 88.62 546 PHE B O 1
ATOM 12174 N N . ILE B 1 547 ? 23.797 -2.199 3.506 1 89.81 547 ILE B N 1
ATOM 12175 C CA . ILE B 1 547 ? 22.359 -1.979 3.525 1 89.81 547 ILE B CA 1
ATOM 12176 C C . ILE B 1 547 ? 22.062 -0.481 3.58 1 89.81 547 ILE B C 1
ATOM 12178 O O . ILE B 1 547 ? 22.719 0.26 4.316 1 89.81 547 ILE B O 1
ATOM 12182 N N . THR B 1 548 ? 21.109 -0.027 2.729 1 89.62 548 THR B N 1
ATOM 12183 C CA . THR B 1 548 ? 20.625 1.347 2.773 1 89.62 548 THR B CA 1
ATOM 12184 C C . THR B 1 548 ? 19.141 1.383 3.137 1 89.62 548 THR B C 1
ATOM 12186 O O . THR B 1 548 ? 18.375 0.5 2.74 1 89.62 548 THR B O 1
ATOM 12189 N N . ILE B 1 549 ? 18.781 2.346 3.926 1 90.19 549 ILE B N 1
ATOM 12190 C CA . ILE B 1 549 ? 17.391 2.594 4.289 1 90.19 549 ILE B CA 1
ATOM 12191 C C . ILE B 1 549 ? 17 4.027 3.92 1 90.19 549 IL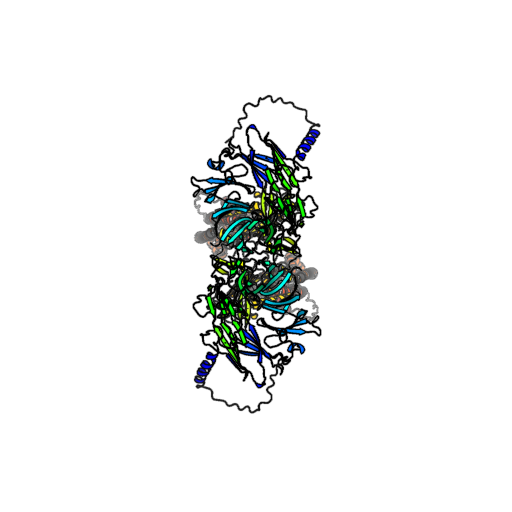E B C 1
ATOM 12193 O O . ILE B 1 549 ? 17.641 4.98 4.363 1 90.19 549 ILE B O 1
ATOM 12197 N N . ASP B 1 550 ? 15.953 4.207 3.135 1 85.25 550 ASP B N 1
ATOM 12198 C CA . ASP B 1 550 ? 15.477 5.527 2.74 1 85.25 550 ASP B CA 1
ATOM 12199 C C . ASP B 1 550 ? 14.875 6.27 3.93 1 85.25 550 ASP B C 1
ATOM 12201 O O . ASP B 1 550 ? 14.344 5.652 4.852 1 85.25 550 ASP B O 1
ATOM 12205 N N . ASP B 1 551 ? 14.953 7.535 3.752 1 81.31 551 ASP B N 1
ATOM 12206 C CA . ASP B 1 551 ? 14.117 8.32 4.652 1 81.31 551 ASP B CA 1
ATOM 12207 C C . ASP B 1 551 ? 12.641 7.988 4.453 1 81.31 551 ASP B C 1
ATOM 12209 O O . ASP B 1 551 ? 12.172 7.871 3.32 1 81.31 551 ASP B O 1
ATOM 12213 N N . GLY B 1 552 ? 11.984 7.77 5.551 1 85.19 552 GLY B N 1
ATOM 12214 C CA . GLY B 1 552 ? 10.562 7.465 5.441 1 85.19 552 GLY B CA 1
ATOM 12215 C C . GLY B 1 552 ? 10.281 5.996 5.18 1 85.19 552 GLY B C 1
ATOM 12216 O O . GLY B 1 552 ? 9.188 5.637 4.754 1 85.19 552 GLY B O 1
ATOM 12217 N N . PHE B 1 553 ? 11.367 5.207 5.359 1 89.75 553 PHE B N 1
ATOM 12218 C CA . PHE B 1 553 ? 11.086 3.775 5.387 1 89.75 553 PHE B CA 1
ATOM 12219 C C . PHE B 1 553 ? 10.078 3.443 6.48 1 89.75 553 PHE B C 1
ATOM 12221 O O . PHE B 1 553 ? 9.188 2.611 6.277 1 89.75 553 PHE B O 1
ATOM 12228 N N . VAL B 1 554 ? 10.359 4.062 7.57 1 90.5 554 VAL B N 1
ATOM 12229 C CA . VAL B 1 554 ? 9.391 4.062 8.664 1 90.5 554 VAL B CA 1
ATOM 12230 C C . VAL B 1 554 ? 9.078 5.5 9.078 1 90.5 554 VAL B C 1
ATOM 12232 O O . VAL B 1 554 ? 9.898 6.402 8.875 1 90.5 554 VAL B O 1
ATOM 12235 N N . ASN B 1 555 ? 7.871 5.629 9.547 1 88.94 555 ASN B N 1
ATOM 12236 C CA . ASN B 1 555 ? 7.441 6.883 10.148 1 88.94 555 ASN B CA 1
ATOM 12237 C C . ASN B 1 555 ? 7.238 6.738 11.656 1 88.94 555 ASN B C 1
ATOM 12239 O O . ASN B 1 555 ? 7.027 5.633 12.156 1 88.94 555 ASN B O 1
ATOM 12243 N N . SER B 1 556 ? 7.387 7.883 12.328 1 88.25 556 SER B N 1
ATOM 12244 C CA . SER B 1 556 ? 7.02 7.859 13.734 1 88.25 556 SER B CA 1
ATOM 12245 C C . SER B 1 556 ? 5.535 7.551 13.914 1 88.25 556 SER B C 1
ATOM 12247 O O . SER B 1 556 ? 4.691 8.125 13.227 1 88.25 556 SER B O 1
ATOM 12249 N N . LYS B 1 557 ? 5.234 6.641 14.828 1 86.12 557 LYS B N 1
ATOM 12250 C CA . LYS B 1 557 ? 3.834 6.293 15.062 1 86.12 557 LYS B CA 1
ATOM 12251 C C . LYS B 1 557 ? 3.064 7.469 15.648 1 86.12 557 LYS B C 1
ATOM 12253 O O . LYS B 1 557 ? 1.876 7.645 15.367 1 86.12 557 LYS B O 1
ATOM 12258 N N . GLN B 1 558 ? 3.736 8.297 16.328 1 82 558 GLN B N 1
ATOM 12259 C CA . GLN B 1 558 ? 3.102 9.406 17.016 1 82 558 GLN B CA 1
ATOM 12260 C C . GLN B 1 558 ? 2.617 10.469 16.031 1 82 558 GLN B C 1
ATOM 12262 O O . GLN B 1 558 ? 1.491 10.953 16.141 1 82 558 GLN B O 1
ATOM 12267 N N . TYR B 1 559 ? 3.457 10.828 15.055 1 85.94 559 TYR B N 1
ATOM 12268 C CA . TYR B 1 559 ? 3.145 11.969 14.195 1 85.94 559 TYR B CA 1
ATOM 12269 C C . TYR B 1 559 ? 3.037 11.531 12.742 1 85.94 559 TYR B C 1
ATOM 12271 O O . TYR B 1 559 ? 2.674 12.336 11.875 1 85.94 559 TYR B O 1
ATOM 12279 N N . ASN B 1 560 ? 3.324 10.289 12.453 1 83.31 560 ASN B N 1
ATOM 12280 C CA . ASN B 1 560 ? 3.393 9.812 11.078 1 83.31 560 ASN B CA 1
ATOM 12281 C C . ASN B 1 560 ? 4.395 10.617 10.25 1 83.31 560 ASN B C 1
ATOM 12283 O O . ASN B 1 560 ? 4.09 11.047 9.133 1 83.31 560 ASN B O 1
ATOM 12287 N N . GLU B 1 561 ? 5.512 10.906 10.93 1 86.31 561 GLU B N 1
ATOM 12288 C CA . GLU B 1 561 ? 6.602 11.641 10.289 1 86.31 561 GLU B CA 1
ATOM 12289 C C . GLU B 1 561 ? 7.746 10.711 9.906 1 86.31 561 GLU B C 1
ATOM 12291 O O . GLU B 1 561 ? 8.094 9.797 10.664 1 86.31 561 GLU B O 1
ATOM 12296 N N . ALA B 1 562 ? 8.336 11.07 8.781 1 85.12 562 ALA B N 1
ATOM 12297 C CA . ALA B 1 562 ? 9.422 10.227 8.281 1 85.12 562 ALA B CA 1
ATOM 12298 C C . ALA B 1 562 ? 10.602 10.219 9.242 1 85.12 562 ALA B C 1
ATOM 12300 O O . ALA B 1 562 ? 11 11.266 9.758 1 85.12 562 ALA B O 1
ATOM 12301 N N . ILE B 1 563 ? 11.109 9.039 9.477 1 86.19 563 ILE B N 1
ATOM 12302 C CA . ILE B 1 563 ? 12.328 8.875 10.258 1 86.19 563 ILE B CA 1
ATOM 12303 C C . ILE B 1 563 ? 13.523 8.719 9.328 1 86.19 563 ILE B C 1
ATOM 12305 O O . ILE B 1 563 ? 13.422 8.109 8.266 1 86.19 563 ILE B O 1
ATOM 12309 N N . MET B 1 564 ? 14.555 9.297 9.766 1 81.62 564 MET B N 1
ATOM 12310 C CA . MET B 1 564 ? 15.789 9.234 8.984 1 81.62 564 MET B CA 1
ATOM 12311 C C . MET B 1 564 ? 16.219 7.793 8.758 1 81.62 564 MET B C 1
ATOM 12313 O O . MET B 1 564 ? 16.109 6.953 9.656 1 81.62 564 MET B O 1
ATOM 12317 N N . GLY B 1 565 ? 16.719 7.547 7.539 1 83.69 565 GLY B N 1
ATOM 12318 C CA . GLY B 1 565 ? 17.203 6.223 7.18 1 83.69 565 GLY B CA 1
ATOM 12319 C C . GLY B 1 565 ? 18.703 6.062 7.363 1 83.69 565 GLY B C 1
ATOM 12320 O O . GLY B 1 565 ? 19.297 6.699 8.234 1 83.69 565 GLY B O 1
ATOM 12321 N N . ILE B 1 566 ? 19.219 4.953 6.711 1 83.56 566 ILE B N 1
ATOM 12322 C CA . ILE B 1 566 ? 20.641 4.656 6.723 1 83.56 566 ILE B CA 1
ATOM 12323 C C . ILE B 1 566 ? 21.219 4.844 5.32 1 83.56 566 ILE B C 1
ATOM 12325 O O . ILE B 1 566 ? 20.75 4.234 4.359 1 83.56 566 ILE B O 1
ATOM 12329 N N . ASN B 1 567 ? 22.234 5.676 5.293 1 78.75 567 ASN B N 1
ATOM 12330 C CA . ASN B 1 567 ? 22.844 5.961 4 1 78.75 567 ASN B CA 1
ATOM 12331 C C . ASN B 1 567 ? 23.812 4.863 3.588 1 78.75 567 ASN B C 1
ATOM 12333 O O . ASN B 1 567 ? 24.047 3.914 4.34 1 78.75 567 ASN B O 1
ATOM 12337 N N . LYS B 1 568 ? 24.406 5.062 2.471 1 76.69 568 LYS B N 1
ATOM 12338 C CA . LYS B 1 568 ? 25.344 4.094 1.925 1 76.69 568 LYS B CA 1
ATOM 12339 C C . LYS B 1 568 ? 26.562 3.943 2.834 1 76.69 568 LYS B C 1
ATOM 12341 O O . LYS B 1 568 ? 27 4.91 3.463 1 76.69 568 LYS B O 1
ATOM 12346 N N . LYS B 1 569 ? 27 2.643 2.924 1 71.62 569 LYS B N 1
ATOM 12347 C CA . LYS B 1 569 ? 28.281 2.277 3.525 1 71.62 569 LYS B CA 1
ATOM 12348 C C . LYS B 1 569 ? 28.297 2.582 5.02 1 71.62 569 LYS B C 1
ATOM 12350 O O . LYS B 1 569 ? 29.297 3.062 5.551 1 71.62 569 LYS B O 1
ATOM 12355 N N . VAL B 1 570 ? 27.25 2.5 5.605 1 77.62 570 VAL B N 1
ATOM 12356 C CA . VAL B 1 570 ? 27.125 2.637 7.055 1 77.62 570 VAL B CA 1
ATOM 12357 C C . VAL B 1 570 ? 26.891 1.268 7.684 1 77.62 570 VAL B C 1
ATOM 12359 O O . VAL B 1 570 ? 27.625 0.859 8.586 1 77.62 570 VAL B O 1
ATOM 12362 N N . TRP B 1 571 ? 25.969 0.577 7.164 1 85.12 571 TRP B N 1
ATOM 12363 C CA . TRP B 1 571 ? 25.625 -0.745 7.672 1 85.12 571 TRP B CA 1
ATOM 12364 C C . TRP B 1 571 ? 26.141 -1.841 6.75 1 85.12 571 TRP B C 1
ATOM 12366 O O . TRP B 1 571 ? 25.625 -2.025 5.645 1 85.12 571 TRP B O 1
ATOM 12376 N N . PHE B 1 572 ? 27.141 -2.605 7.297 1 85.44 572 PHE B N 1
ATOM 12377 C CA . PHE B 1 572 ? 27.797 -3.615 6.477 1 85.44 572 PHE B CA 1
ATOM 12378 C C . PHE B 1 572 ? 27.516 -5.016 7.008 1 85.44 572 PHE B C 1
ATOM 12380 O O . PHE B 1 572 ? 27.391 -5.211 8.219 1 85.44 572 PHE B O 1
ATOM 12387 N N . ILE B 1 573 ? 27.344 -5.934 6.082 1 85.12 573 ILE B N 1
ATOM 12388 C CA . ILE B 1 573 ? 27.266 -7.355 6.391 1 85.12 573 ILE B CA 1
ATOM 12389 C C . ILE B 1 573 ? 28.25 -8.125 5.52 1 85.12 573 ILE B C 1
ATOM 12391 O O . ILE B 1 573 ? 28.266 -7.977 4.297 1 85.12 573 ILE B O 1
ATOM 12395 N N . ASN B 1 574 ? 29.047 -8.898 6.152 1 84.62 574 ASN B N 1
ATOM 12396 C CA . ASN B 1 574 ? 30 -9.727 5.418 1 84.62 574 ASN B CA 1
ATOM 12397 C C . ASN B 1 574 ? 29.719 -11.211 5.625 1 84.62 574 ASN B C 1
ATOM 12399 O O . ASN B 1 574 ? 29.359 -11.633 6.727 1 84.62 574 ASN B O 1
ATOM 12403 N N . THR B 1 575 ? 29.688 -11.961 4.605 1 82.25 575 THR B N 1
ATOM 12404 C CA . THR B 1 575 ? 29.453 -13.398 4.699 1 82.25 575 THR B CA 1
ATOM 12405 C C . THR B 1 575 ? 30.781 -14.156 4.738 1 82.25 575 THR B C 1
ATOM 12407 O O . THR B 1 575 ? 31.75 -13.742 4.109 1 82.25 575 THR B O 1
ATOM 12410 N N . SER B 1 576 ? 30.719 -15.25 5.633 1 74.88 576 SER B N 1
ATOM 12411 C CA . SER B 1 576 ? 31.922 -16.078 5.754 1 74.88 576 SER B CA 1
ATOM 12412 C C . SER B 1 576 ? 31.969 -17.141 4.664 1 74.88 576 SER B C 1
ATOM 12414 O O . SER B 1 576 ? 30.953 -17.391 3.988 1 74.88 576 SER B O 1
ATOM 12416 N N . TRP B 1 577 ? 33.188 -17.75 4.535 1 60.66 577 TRP B N 1
ATOM 12417 C CA . TRP B 1 577 ? 33.406 -18.875 3.629 1 60.66 577 TRP B CA 1
ATOM 12418 C C . TRP B 1 577 ? 32.719 -20.125 4.145 1 60.66 577 TRP B C 1
ATOM 12420 O O . TRP B 1 577 ? 32.75 -20.406 5.344 1 60.66 577 TRP B O 1
ATOM 12430 N N . ASN B 1 578 ? 31.625 -20.625 3.498 1 56.91 578 ASN B N 1
ATOM 12431 C CA . ASN B 1 578 ? 31.141 -21.922 3.955 1 56.91 578 ASN B CA 1
ATOM 12432 C C . ASN B 1 578 ? 31.688 -23.062 3.107 1 56.91 578 ASN B C 1
ATOM 12434 O O . ASN B 1 578 ? 31.938 -22.891 1.916 1 56.91 578 ASN B O 1
ATOM 12438 N N . GLU B 1 579 ? 32.094 -24.188 3.816 1 51.47 579 GLU B N 1
ATOM 12439 C CA . GLU B 1 579 ? 32.562 -25.422 3.172 1 51.47 579 GLU B CA 1
ATOM 12440 C C . GLU B 1 579 ? 31.578 -25.859 2.084 1 51.47 579 GLU B C 1
ATOM 12442 O O . GLU B 1 579 ? 30.375 -25.906 2.305 1 51.47 579 GLU B O 1
ATOM 12447 N N . PRO B 1 580 ? 32.094 -25.797 0.923 1 47.34 580 PRO B N 1
ATOM 12448 C CA . PRO B 1 580 ? 31.219 -26.172 -0.198 1 47.34 580 PRO B CA 1
ATOM 12449 C C . PRO B 1 580 ? 30.469 -27.484 0.045 1 47.34 580 PRO B C 1
ATOM 12451 O O . PRO B 1 580 ? 31.062 -28.484 0.438 1 47.34 580 PRO B O 1
ATOM 12454 N N . ASP B 1 581 ? 29.312 -27.5 0.382 1 49.25 581 ASP B N 1
ATOM 12455 C CA . ASP B 1 581 ? 28.547 -28.75 0.346 1 49.25 581 ASP B CA 1
ATOM 12456 C C . ASP B 1 581 ? 28.828 -29.531 -0.935 1 49.25 581 ASP B C 1
ATOM 12458 O O . ASP B 1 581 ? 29.297 -28.953 -1.927 1 49.25 581 ASP B O 1
ATOM 12462 N N . SER B 1 582 ? 28.875 -30.812 -0.855 1 50.47 582 SER B N 1
ATOM 12463 C CA . SER B 1 582 ? 28.969 -31.672 -2.027 1 50.47 582 SER B CA 1
ATOM 12464 C C . SER B 1 582 ? 28.031 -31.203 -3.131 1 50.47 582 SER B C 1
ATOM 12466 O O . SER B 1 582 ? 26.812 -31.156 -2.936 1 50.47 582 SER B O 1
ATOM 12468 N N . CYS B 1 583 ? 28.625 -30.422 -3.992 1 57.94 583 CYS B N 1
ATOM 12469 C CA . CYS B 1 583 ? 27.891 -29.766 -5.062 1 57.94 583 CYS B CA 1
ATOM 12470 C C . CYS B 1 583 ? 27.266 -30.797 -6.004 1 57.94 583 CYS B C 1
ATOM 12472 O O . CYS B 1 583 ? 27.922 -31.781 -6.371 1 57.94 583 CYS B O 1
ATOM 12474 N N . LEU B 1 584 ? 26.062 -30.938 -6.102 1 57.34 584 LEU B N 1
ATOM 12475 C CA . LEU B 1 584 ? 25.391 -31.703 -7.152 1 57.34 584 LEU B CA 1
ATOM 12476 C C . LEU B 1 584 ? 26.125 -31.531 -8.484 1 57.34 584 LEU B C 1
ATOM 12478 O O . LEU B 1 584 ? 26.656 -30.469 -8.773 1 57.34 584 LEU B O 1
ATOM 12482 N N . PRO B 1 585 ? 26.188 -32.656 -9.164 1 68.25 585 PRO B N 1
ATOM 12483 C CA . PRO B 1 585 ? 26.672 -32.531 -10.539 1 68.25 585 PRO B CA 1
ATOM 12484 C C . PRO B 1 585 ? 25.844 -31.531 -11.359 1 68.25 585 PRO B C 1
ATOM 12486 O O . PRO B 1 585 ? 24.875 -30.969 -10.844 1 68.25 585 PRO B O 1
ATOM 12489 N N . SER B 1 586 ? 26.109 -31.438 -12.609 1 75 586 SER B N 1
ATOM 12490 C CA . SER B 1 586 ? 25.359 -30.594 -13.531 1 75 586 SER B CA 1
ATOM 12491 C C . SER B 1 586 ? 23.875 -30.906 -13.492 1 75 586 SER B C 1
ATOM 12493 O O . SER B 1 586 ? 23.484 -32.031 -13.203 1 75 586 SER B O 1
ATOM 12495 N N . ALA B 1 587 ? 23.078 -29.859 -13.422 1 77.38 587 ALA B N 1
ATOM 12496 C CA . ALA B 1 587 ? 21.641 -30.047 -13.406 1 77.38 587 ALA B CA 1
ATOM 12497 C C . ALA B 1 587 ? 20.969 -29.203 -14.484 1 77.38 587 ALA B C 1
ATOM 12499 O O . ALA B 1 587 ? 21.484 -28.156 -14.883 1 77.38 587 ALA B O 1
ATOM 12500 N N . THR B 1 588 ? 19.906 -29.812 -14.992 1 81.62 588 THR B N 1
ATOM 12501 C CA . THR B 1 588 ? 19.078 -29.078 -15.945 1 81.62 588 THR B CA 1
ATOM 12502 C C . THR B 1 588 ? 17.812 -28.547 -15.266 1 81.62 588 THR B C 1
ATOM 12504 O O . THR B 1 588 ? 17.141 -29.297 -14.547 1 81.62 588 THR B O 1
ATOM 12507 N N . ILE B 1 589 ? 17.594 -27.312 -15.445 1 86.38 589 ILE B N 1
ATOM 12508 C CA . ILE B 1 589 ? 16.438 -26.703 -14.805 1 86.38 589 ILE B CA 1
ATOM 12509 C C . ILE B 1 589 ? 15.453 -26.219 -15.867 1 86.38 589 ILE B C 1
ATOM 12511 O O . ILE B 1 589 ? 15.82 -26.047 -17.031 1 86.38 589 ILE B O 1
ATOM 12515 N N . LEU B 1 590 ? 14.273 -26.016 -15.352 1 86 590 LEU B N 1
ATOM 12516 C CA . LEU B 1 590 ? 13.211 -25.484 -16.203 1 86 590 LEU B CA 1
ATOM 12517 C C . LEU B 1 590 ? 12.812 -24.078 -15.758 1 86 590 LEU B C 1
ATOM 12519 O O . LEU B 1 590 ? 12.695 -23.812 -14.562 1 86 590 LEU B O 1
ATOM 12523 N N . LEU B 1 591 ? 12.711 -23.266 -16.719 1 89.06 591 LEU B N 1
ATOM 12524 C CA . LEU B 1 591 ? 12.188 -21.922 -16.531 1 89.06 591 LEU B CA 1
ATOM 12525 C C . LEU B 1 591 ? 10.906 -21.719 -17.328 1 89.06 591 LEU B C 1
ATOM 12527 O O . LEU B 1 591 ? 10.781 -22.219 -18.453 1 89.06 591 LEU B O 1
ATOM 12531 N N . ARG B 1 592 ? 9.953 -21.031 -16.703 1 88.5 592 ARG B N 1
ATOM 12532 C CA . ARG B 1 592 ? 8.711 -20.734 -17.406 1 88.5 592 ARG B CA 1
ATOM 12533 C C . ARG B 1 592 ? 8.562 -19.234 -17.656 1 88.5 592 ARG B C 1
ATOM 12535 O O . ARG B 1 592 ? 8.867 -18.422 -16.781 1 88.5 592 ARG B O 1
ATOM 12542 N N . LEU B 1 593 ? 8.164 -18.922 -18.828 1 88.62 593 LEU B N 1
ATOM 12543 C CA . LEU B 1 593 ? 7.918 -17.531 -19.188 1 88.62 593 LEU B CA 1
ATOM 12544 C C . LEU B 1 593 ? 6.473 -17.141 -18.891 1 88.62 593 LEU B C 1
ATOM 12546 O O . LEU B 1 593 ? 5.57 -17.984 -18.984 1 88.62 593 LEU B O 1
ATOM 12550 N N . ASN B 1 594 ? 6.316 -15.906 -18.547 1 86.56 594 ASN B N 1
ATOM 12551 C CA . ASN B 1 594 ? 4.965 -15.406 -18.312 1 86.56 594 ASN B CA 1
ATOM 12552 C C . ASN B 1 594 ? 4.246 -15.125 -19.625 1 86.56 594 ASN B C 1
ATOM 12554 O O . ASN B 1 594 ? 4.762 -15.438 -20.703 1 86.56 594 ASN B O 1
ATOM 12558 N N . ALA B 1 595 ? 3.062 -14.578 -19.594 1 80.19 595 ALA B N 1
ATOM 12559 C CA . ALA B 1 595 ? 2.252 -14.352 -20.781 1 80.19 595 ALA B CA 1
ATOM 12560 C C . ALA B 1 595 ? 2.98 -13.445 -21.781 1 80.19 595 ALA B C 1
ATOM 12562 O O . ALA B 1 595 ? 2.986 -13.719 -22.984 1 80.19 595 ALA B O 1
ATOM 12563 N N . GLU B 1 596 ? 3.645 -12.438 -21.234 1 84.94 596 GLU B N 1
ATOM 12564 C CA . GLU B 1 596 ? 4.383 -11.508 -22.094 1 84.94 596 GLU B CA 1
ATOM 12565 C C . GLU B 1 596 ? 5.602 -12.18 -22.719 1 84.94 596 GLU B C 1
ATOM 12567 O O . GLU B 1 596 ? 5.902 -11.969 -23.891 1 84.94 596 GLU B O 1
ATOM 12572 N N . GLY B 1 597 ? 6.207 -12.898 -21.828 1 88.44 597 GLY B N 1
ATOM 12573 C CA . GLY B 1 597 ? 7.359 -13.625 -22.344 1 88.44 597 GLY B CA 1
ATOM 12574 C C . GLY B 1 597 ? 7 -14.672 -23.391 1 88.44 597 GLY B C 1
ATOM 12575 O O . GLY B 1 597 ? 7.707 -14.828 -24.375 1 88.44 597 GLY B O 1
ATOM 12576 N N . THR B 1 598 ? 5.879 -15.266 -23.188 1 83.12 598 THR B N 1
ATOM 12577 C CA . THR B 1 598 ? 5.414 -16.266 -24.141 1 83.12 598 THR B CA 1
ATOM 12578 C C . THR B 1 598 ? 5.074 -15.609 -25.484 1 83.12 598 THR B C 1
ATOM 12580 O O . THR B 1 598 ? 5.43 -16.125 -26.531 1 83.12 598 THR B O 1
ATOM 12583 N N . LYS B 1 599 ? 4.457 -14.57 -25.406 1 80.69 599 LYS B N 1
ATOM 12584 C CA . LYS B 1 599 ? 4.148 -13.828 -26.625 1 80.69 599 LYS B CA 1
ATOM 12585 C C . LYS B 1 599 ? 5.426 -13.352 -27.328 1 80.69 599 LYS B C 1
ATOM 12587 O O . LYS B 1 599 ? 5.516 -13.375 -28.547 1 80.69 599 LYS B O 1
ATOM 12592 N N . TYR B 1 600 ? 6.363 -12.945 -26.531 1 86.94 600 TYR B N 1
ATOM 12593 C CA . TYR B 1 600 ? 7.629 -12.445 -27.062 1 86.94 600 TYR B CA 1
ATOM 12594 C C . TYR B 1 600 ? 8.367 -13.531 -27.828 1 86.94 600 TYR B C 1
ATOM 12596 O O . TYR B 1 600 ? 8.828 -13.305 -28.953 1 86.94 600 TYR B O 1
ATOM 12604 N N . ILE B 1 601 ? 8.406 -14.688 -27.312 1 82.19 601 ILE B N 1
ATOM 12605 C CA . ILE B 1 601 ? 9.172 -15.781 -27.906 1 82.19 601 ILE B CA 1
ATOM 12606 C C . ILE B 1 601 ? 8.453 -16.297 -29.141 1 82.19 601 ILE B C 1
ATOM 12608 O O . ILE B 1 601 ? 9.094 -16.703 -30.125 1 82.19 601 ILE B O 1
ATOM 12612 N N . ASN B 1 602 ? 7.199 -16.266 -28.984 1 74.38 602 ASN B N 1
ATOM 12613 C CA . ASN B 1 602 ? 6.422 -16.75 -30.125 1 74.38 602 ASN B CA 1
ATOM 12614 C C . ASN B 1 602 ? 6.605 -15.867 -31.344 1 74.38 602 ASN B C 1
ATOM 12616 O O . ASN B 1 602 ? 6.422 -16.312 -32.469 1 74.38 602 ASN B O 1
ATOM 12620 N N . GLY B 1 603 ? 7.008 -14.695 -31.094 1 71 603 GLY B N 1
ATOM 12621 C CA . GLY B 1 603 ? 7.207 -13.773 -32.188 1 71 603 GLY B CA 1
ATOM 12622 C C . GLY B 1 603 ? 8.633 -13.773 -32.719 1 71 603 GLY B C 1
ATOM 12623 O O . GLY B 1 603 ? 8.922 -13.133 -33.75 1 71 603 GLY B O 1
ATOM 12624 N N . LEU B 1 604 ? 9.492 -14.547 -32.156 1 77.94 604 LEU B N 1
ATOM 12625 C CA . LEU B 1 604 ? 10.906 -14.5 -32.531 1 77.94 604 LEU B CA 1
ATOM 12626 C C . LEU B 1 604 ? 11.211 -15.539 -33.594 1 77.94 604 LEU B C 1
ATOM 12628 O O . LEU B 1 604 ? 10.586 -16.609 -33.625 1 77.94 604 LEU B O 1
ATOM 12632 N N . SER B 1 605 ? 12.109 -15.086 -34.469 1 69.69 605 SER B N 1
ATOM 12633 C CA . SER B 1 605 ? 12.664 -16.031 -35.438 1 69.69 605 SER B CA 1
ATOM 12634 C C . SER B 1 605 ? 13.625 -17 -34.75 1 69.69 605 SER B C 1
ATOM 12636 O O . SER B 1 605 ? 13.945 -16.844 -33.562 1 69.69 605 SER B O 1
ATOM 12638 N N . SER B 1 606 ? 14.07 -18.062 -35.469 1 69.19 606 SER B N 1
ATOM 12639 C CA . SER B 1 606 ? 15.008 -19.047 -34.906 1 69.19 606 SER B CA 1
ATOM 12640 C C . SER B 1 606 ? 16.297 -18.359 -34.438 1 69.19 606 SER B C 1
ATOM 12642 O O . SER B 1 606 ? 16.828 -18.703 -33.375 1 69.19 606 SER B O 1
ATOM 12644 N N . ASP B 1 607 ? 16.719 -17.5 -35.281 1 73.56 607 ASP B N 1
ATOM 12645 C CA . ASP B 1 607 ? 17.938 -16.781 -34.875 1 73.56 607 ASP B CA 1
ATOM 12646 C C . ASP B 1 607 ? 17.656 -15.844 -33.719 1 73.56 607 ASP B C 1
ATOM 12648 O O . ASP B 1 607 ? 18.5 -15.688 -32.844 1 73.56 607 ASP B O 1
ATOM 12652 N N . GLY B 1 608 ? 16.484 -15.359 -33.781 1 80.12 608 GLY B N 1
ATOM 12653 C CA . GLY B 1 608 ? 16.094 -14.492 -32.688 1 80.12 608 GLY B CA 1
ATOM 12654 C C . GLY B 1 608 ? 16 -15.211 -31.359 1 80.12 608 GLY B C 1
ATOM 12655 O O . GLY B 1 608 ? 16.328 -14.648 -30.312 1 80.12 608 GLY B O 1
ATOM 12656 N N . PHE B 1 609 ? 15.641 -16.422 -31.484 1 82.56 609 PHE B N 1
ATOM 12657 C CA . PHE B 1 609 ? 15.516 -17.219 -30.266 1 82.56 609 PHE B CA 1
ATOM 12658 C C . PHE B 1 609 ? 16.875 -17.5 -29.656 1 82.56 609 PHE B C 1
ATOM 12660 O O . PHE B 1 609 ? 17.047 -17.469 -28.438 1 82.56 609 PHE B O 1
ATOM 12667 N N . LYS B 1 610 ? 17.812 -17.797 -30.516 1 81.56 610 LYS B N 1
ATOM 12668 C CA . LYS B 1 610 ? 19.172 -18.062 -30.031 1 81.56 610 LYS B CA 1
ATOM 12669 C C . LYS B 1 610 ? 19.75 -16.828 -29.328 1 81.56 610 LYS B C 1
ATOM 12671 O O . LYS B 1 610 ? 20.391 -16.953 -28.297 1 81.56 610 LYS B O 1
ATOM 12676 N N . ILE B 1 611 ? 19.469 -15.781 -29.922 1 87.75 611 ILE B N 1
ATOM 12677 C CA . ILE B 1 611 ? 19.953 -14.531 -29.344 1 87.75 611 ILE B CA 1
ATOM 12678 C C . ILE B 1 611 ? 19.266 -14.289 -28 1 87.75 611 ILE B C 1
ATOM 12680 O O . ILE B 1 611 ? 19.906 -13.914 -27.031 1 87.75 611 ILE B O 1
ATOM 12684 N N . PHE B 1 612 ? 18 -14.492 -28.047 1 89.94 612 PHE B N 1
ATOM 12685 C CA . PHE B 1 612 ? 17.219 -14.352 -26.812 1 89.94 612 PHE B CA 1
ATOM 12686 C C . PHE B 1 612 ? 17.812 -15.227 -25.719 1 89.94 612 PHE B C 1
ATOM 12688 O O . PHE B 1 612 ? 18.016 -14.758 -24.594 1 89.94 612 PHE B O 1
ATOM 12695 N N . TYR B 1 613 ? 18.031 -16.391 -26.078 1 87.88 613 TYR B N 1
ATOM 12696 C CA . TYR B 1 613 ? 18.5 -17.344 -25.094 1 87.88 613 TYR B CA 1
ATOM 12697 C C . TYR B 1 613 ? 19.859 -16.953 -24.547 1 87.88 613 TYR B C 1
ATOM 12699 O O . TYR B 1 613 ? 20.094 -17.016 -23.344 1 87.88 613 TYR B O 1
ATOM 12707 N N . ASN B 1 614 ? 20.703 -16.5 -25.406 1 88.81 614 ASN B N 1
ATOM 12708 C CA . ASN B 1 614 ? 22.031 -16.062 -24.984 1 88.81 614 ASN B CA 1
ATOM 12709 C C . ASN B 1 614 ? 21.953 -14.828 -24.078 1 88.81 614 ASN B C 1
ATOM 12711 O O . ASN B 1 614 ? 22.672 -14.75 -23.078 1 88.81 614 ASN B O 1
ATOM 12715 N N . ASP B 1 615 ? 21.156 -13.992 -24.531 1 90.69 615 ASP B N 1
ATOM 12716 C CA . ASP B 1 615 ? 21.016 -12.773 -23.734 1 90.69 615 ASP B CA 1
ATOM 12717 C C . ASP B 1 615 ? 20.391 -13.078 -22.375 1 90.69 615 ASP B C 1
ATOM 12719 O O . ASP B 1 615 ? 20.75 -12.461 -21.375 1 90.69 615 ASP B O 1
ATOM 12723 N N . LEU B 1 616 ? 19.453 -13.945 -22.375 1 92.19 616 LEU B N 1
ATOM 12724 C CA . LEU B 1 616 ? 18.859 -14.359 -21.109 1 92.19 616 LEU B CA 1
ATOM 12725 C C . LEU B 1 616 ? 19.906 -14.961 -20.172 1 92.19 616 LEU B C 1
ATOM 12727 O O . LEU B 1 616 ? 19.922 -14.688 -18.969 1 92.19 616 LEU B O 1
ATOM 12731 N N . MET B 1 617 ? 20.797 -15.742 -20.734 1 91.5 617 MET B N 1
ATOM 12732 C CA . MET B 1 617 ? 21.844 -16.344 -19.938 1 91.5 617 MET B CA 1
ATOM 12733 C C . MET B 1 617 ? 22.812 -15.289 -19.406 1 91.5 617 MET B C 1
ATOM 12735 O O . MET B 1 617 ? 23.297 -15.391 -18.281 1 91.5 617 MET B O 1
ATOM 12739 N N . ASN B 1 618 ? 23.062 -14.328 -20.234 1 89.62 618 ASN B N 1
ATOM 12740 C CA . ASN B 1 618 ? 23.906 -13.242 -19.781 1 89.62 618 ASN B CA 1
ATOM 12741 C C . ASN B 1 618 ? 23.297 -12.5 -18.594 1 89.62 618 ASN B C 1
ATOM 12743 O O . ASN B 1 618 ? 23.984 -12.203 -17.625 1 89.62 618 ASN B O 1
ATOM 12747 N N . GLU B 1 619 ? 22.031 -12.227 -18.719 1 89.5 619 GLU B N 1
ATOM 12748 C CA . GLU B 1 619 ? 21.344 -11.547 -17.625 1 89.5 619 GLU B CA 1
ATOM 12749 C C . GLU B 1 619 ? 21.344 -12.391 -16.359 1 89.5 619 GLU B C 1
ATOM 12751 O O . GLU B 1 619 ? 21.594 -11.883 -15.258 1 89.5 619 GLU B O 1
ATOM 12756 N N . LEU B 1 620 ? 21.094 -13.641 -16.516 1 90.19 620 LEU B N 1
ATOM 12757 C CA . LEU B 1 620 ? 21.047 -14.531 -15.367 1 90.19 620 LEU B CA 1
ATOM 12758 C C . LEU B 1 620 ? 22.422 -14.633 -14.711 1 90.19 620 LEU B C 1
ATOM 12760 O O . LEU B 1 620 ? 22.516 -14.711 -13.484 1 90.19 620 LEU B O 1
ATOM 12764 N N . SER B 1 621 ? 23.422 -14.641 -15.516 1 88.06 621 SER B N 1
ATOM 12765 C CA . SER B 1 621 ? 24.781 -14.719 -14.992 1 88.06 621 SER B CA 1
ATOM 12766 C C . SER B 1 621 ? 25.109 -13.508 -14.125 1 88.06 621 SER B C 1
ATOM 12768 O O . SER B 1 621 ? 25.812 -13.633 -13.125 1 88.06 621 SER B O 1
ATOM 12770 N N . GLU B 1 622 ? 24.641 -12.453 -14.516 1 81.38 622 GLU B N 1
ATOM 12771 C CA . GLU B 1 622 ? 24.906 -11.227 -13.773 1 81.38 622 GLU B CA 1
ATOM 12772 C C . GLU B 1 622 ? 24.109 -11.195 -12.469 1 81.38 622 GLU B C 1
ATOM 12774 O O . GLU B 1 622 ? 24.625 -10.766 -11.438 1 81.38 622 GLU B O 1
ATOM 12779 N N . ILE B 1 623 ? 22.922 -11.711 -12.469 1 84.5 623 ILE B N 1
ATOM 12780 C CA . ILE B 1 623 ? 22.016 -11.617 -11.328 1 84.5 623 ILE B CA 1
ATOM 12781 C C . ILE B 1 623 ? 22.422 -12.625 -10.258 1 84.5 623 ILE B C 1
ATOM 12783 O O . ILE B 1 623 ? 22.453 -12.305 -9.062 1 84.5 623 ILE B O 1
ATOM 12787 N N . ILE B 1 624 ? 22.672 -13.969 -10.492 1 78.88 624 ILE B N 1
ATOM 12788 C CA . ILE B 1 624 ? 23.016 -15.023 -9.547 1 78.88 624 ILE B CA 1
ATOM 12789 C C . ILE B 1 624 ? 24.516 -15.039 -9.32 1 78.88 624 ILE B C 1
ATOM 12791 O O . ILE B 1 624 ? 25 -15.625 -8.344 1 78.88 624 ILE B O 1
ATOM 12795 N N . PRO B 1 625 ? 25.281 -14.109 -9.836 1 72.88 625 PRO B N 1
ATOM 12796 C CA . PRO B 1 625 ? 26.719 -14.031 -10.117 1 72.88 625 PRO B CA 1
ATOM 12797 C C . PRO B 1 625 ? 27.344 -15.406 -10.367 1 72.88 625 PRO B C 1
ATOM 12799 O O . PRO B 1 625 ? 28.016 -15.945 -9.484 1 72.88 625 PRO B O 1
ATOM 12802 N N . VAL B 1 626 ? 26.984 -16.109 -11.43 1 80.25 626 VAL B N 1
ATOM 12803 C CA . VAL B 1 626 ? 27.578 -17.328 -11.938 1 80.25 626 VAL B CA 1
ATOM 12804 C C . VAL B 1 626 ? 28.266 -17.047 -13.273 1 80.25 626 VAL B C 1
ATOM 12806 O O . VAL B 1 626 ? 27.781 -16.234 -14.07 1 80.25 626 VAL B O 1
ATOM 12809 N N . ASP B 1 627 ? 29.312 -17.766 -13.344 1 81.56 627 ASP B N 1
ATOM 12810 C CA . ASP B 1 627 ? 30.047 -17.594 -14.602 1 81.56 627 ASP B CA 1
ATOM 12811 C C . ASP B 1 627 ? 29.156 -17.969 -15.797 1 81.56 627 ASP B C 1
ATOM 12813 O O . ASP B 1 627 ? 28.469 -18.984 -15.766 1 81.56 627 ASP B O 1
ATOM 12817 N N . ARG B 1 628 ? 29.234 -17.172 -16.734 1 87.25 628 ARG B N 1
ATOM 12818 C CA . ARG B 1 628 ? 28.422 -17.391 -17.922 1 87.25 628 ARG B CA 1
ATOM 12819 C C . ARG B 1 628 ? 28.688 -18.766 -18.531 1 87.25 628 ARG B C 1
ATOM 12821 O O . ARG B 1 628 ? 27.781 -19.391 -19.094 1 87.25 628 ARG B O 1
ATOM 12828 N N . SER B 1 629 ? 29.875 -19.266 -18.375 1 85.25 629 SER B N 1
ATOM 12829 C CA . SER B 1 629 ? 30.281 -20.547 -18.969 1 85.25 629 SER B CA 1
ATOM 12830 C C . SER B 1 629 ? 29.562 -21.719 -18.297 1 85.25 629 SER B C 1
ATOM 12832 O O . SER B 1 629 ? 29.469 -22.797 -18.859 1 85.25 629 SER B O 1
ATOM 12834 N N . ARG B 1 630 ? 28.953 -21.484 -17.188 1 87.31 630 ARG B N 1
ATOM 12835 C CA . ARG B 1 630 ? 28.297 -22.562 -16.453 1 87.31 630 ARG B CA 1
ATOM 12836 C C . ARG B 1 630 ? 26.828 -22.672 -16.859 1 87.31 630 ARG B C 1
ATOM 12838 O O . ARG B 1 630 ? 26.141 -23.625 -16.484 1 87.31 630 ARG B O 1
ATOM 12845 N N . LEU B 1 631 ? 26.375 -21.672 -17.531 1 88.94 631 LEU B N 1
ATOM 12846 C CA . LEU B 1 631 ? 25 -21.672 -18.031 1 88.94 631 LEU B CA 1
ATOM 12847 C C . LEU B 1 631 ? 24.953 -21.969 -19.516 1 88.94 631 LEU B C 1
ATOM 12849 O O . LEU B 1 631 ? 25.594 -21.281 -20.312 1 88.94 631 LEU B O 1
ATOM 12853 N N . SER B 1 632 ? 24.266 -23.016 -19.781 1 85.12 632 SER B N 1
ATOM 12854 C CA . SER B 1 632 ? 24.188 -23.391 -21.188 1 85.12 632 SER B CA 1
ATOM 12855 C C . SER B 1 632 ? 22.734 -23.484 -21.656 1 85.12 632 SER B C 1
ATOM 12857 O O . SER B 1 632 ? 21.875 -23.953 -20.906 1 85.12 632 SER B O 1
ATOM 12859 N N . ASP B 1 633 ? 22.531 -22.969 -22.781 1 77.31 633 ASP B N 1
ATOM 12860 C CA . ASP B 1 633 ? 21.234 -23.078 -23.422 1 77.31 633 ASP B CA 1
ATOM 12861 C C . ASP B 1 633 ? 21.078 -24.438 -24.125 1 77.31 633 ASP B C 1
ATOM 12863 O O . ASP B 1 633 ? 21.969 -24.859 -24.844 1 77.31 633 ASP B O 1
ATOM 12867 N N . THR B 1 634 ? 20.031 -25.031 -23.766 1 68.62 634 THR B N 1
ATOM 12868 C CA . THR B 1 634 ? 19.781 -26.297 -24.453 1 68.62 634 THR B CA 1
ATOM 12869 C C . THR B 1 634 ? 18.984 -26.062 -25.734 1 68.62 634 THR B C 1
ATOM 12871 O O . THR B 1 634 ? 18.844 -26.953 -26.562 1 68.62 634 THR B O 1
ATOM 12874 N N . GLY B 1 635 ? 18.578 -24.828 -25.891 1 67.19 635 GLY B N 1
ATOM 12875 C CA . GLY B 1 635 ? 17.781 -24.484 -27.047 1 67.19 635 GLY B CA 1
ATOM 12876 C C . GLY B 1 635 ? 16.422 -25.141 -27.062 1 67.19 635 GLY B C 1
ATOM 12877 O O . GLY B 1 635 ? 15.719 -25.109 -28.078 1 67.19 635 GLY B O 1
ATOM 12878 N N . LYS B 1 636 ? 16.141 -25.781 -26.016 1 67.19 636 LYS B N 1
ATOM 12879 C CA . LYS B 1 636 ? 14.859 -26.484 -25.969 1 67.19 636 LYS B CA 1
ATOM 12880 C C . LYS B 1 636 ? 13.805 -25.672 -25.234 1 67.19 636 LYS B C 1
ATOM 12882 O O . LYS B 1 636 ? 14.117 -24.984 -24.25 1 67.19 636 LYS B O 1
ATOM 12887 N N . PHE B 1 637 ? 12.562 -25.594 -25.859 1 73.56 637 PHE B N 1
ATOM 12888 C CA . PHE B 1 637 ? 11.43 -24.969 -25.172 1 73.56 637 PHE B CA 1
ATOM 12889 C C . PHE B 1 637 ? 10.133 -25.703 -25.484 1 73.56 637 PHE B C 1
ATOM 12891 O O . PHE B 1 637 ? 10.055 -26.438 -26.484 1 73.56 637 PHE B O 1
ATOM 12898 N N . GLN B 1 638 ? 9.219 -25.703 -24.531 1 70.94 638 GLN B N 1
ATOM 12899 C CA . GLN B 1 638 ? 7.922 -26.359 -24.719 1 70.94 638 GLN B CA 1
ATOM 12900 C C . GLN B 1 638 ? 6.816 -25.562 -24.016 1 70.94 638 GLN B C 1
ATOM 12902 O O . GLN B 1 638 ? 7.09 -24.781 -23.109 1 70.94 638 GLN B O 1
ATOM 12907 N N . SER B 1 639 ? 5.594 -25.797 -24.5 1 66.69 639 SER B N 1
ATOM 12908 C CA . SER B 1 639 ? 4.438 -25.219 -23.828 1 66.69 639 SER B CA 1
ATOM 12909 C C . SER B 1 639 ? 4.07 -26.031 -22.594 1 66.69 639 SER B C 1
ATOM 12911 O O . SER B 1 639 ? 4.113 -27.266 -22.609 1 66.69 639 SER B O 1
ATOM 12913 N N . ASP B 1 640 ? 3.637 -25.453 -21.516 1 67 640 ASP B N 1
ATOM 12914 C CA . ASP B 1 640 ? 3.188 -26.109 -20.297 1 67 640 ASP B CA 1
ATOM 12915 C C . ASP B 1 640 ? 1.823 -26.766 -20.5 1 67 640 ASP B C 1
ATOM 12917 O O . ASP B 1 640 ? 0.826 -26.078 -20.734 1 67 640 ASP B O 1
ATOM 12921 N N . PRO B 1 641 ? 1.737 -28.016 -20.359 1 57 641 PRO B N 1
ATOM 12922 C CA . PRO B 1 641 ? 0.466 -28.688 -20.641 1 57 641 PRO B CA 1
ATOM 12923 C C . PRO B 1 641 ? -0.559 -28.484 -19.516 1 57 641 PRO B C 1
ATOM 12925 O O . PRO B 1 641 ? -1.749 -28.734 -19.719 1 57 641 PRO B O 1
ATOM 12928 N N . PHE B 1 642 ? -0.139 -28.125 -18.344 1 56.62 642 PHE B N 1
ATOM 12929 C CA . PHE B 1 642 ? -1.026 -28.016 -17.188 1 56.62 642 PHE B CA 1
ATOM 12930 C C . PHE B 1 642 ? -1.526 -26.578 -17.031 1 56.62 642 PHE B C 1
ATOM 12932 O O . PHE B 1 642 ? -2.359 -26.312 -16.156 1 56.62 642 PHE B O 1
ATOM 12939 N N . ASP B 1 643 ? -0.941 -25.766 -17.922 1 59.28 643 ASP B N 1
ATOM 12940 C CA . ASP B 1 643 ? -1.37 -24.375 -17.828 1 59.28 643 ASP B CA 1
ATOM 12941 C C . ASP B 1 643 ? -2.336 -24 -18.953 1 59.28 643 ASP B C 1
ATOM 12943 O O . ASP B 1 643 ? -2.059 -24.266 -20.125 1 59.28 643 ASP B O 1
ATOM 12947 N N . SER B 1 644 ? -3.449 -23.562 -18.531 1 54.62 644 SER B N 1
ATOM 12948 C CA . SER B 1 644 ? -4.465 -23.203 -19.516 1 54.62 644 SER B CA 1
ATOM 12949 C C . SER B 1 644 ? -3.947 -22.125 -20.469 1 54.62 644 SER B C 1
ATOM 12951 O O . SER B 1 644 ? -4.375 -22.062 -21.625 1 54.62 644 SER B O 1
ATOM 12953 N N . ASN B 1 645 ? -3.027 -21.406 -20.047 1 59.34 645 ASN B N 1
ATOM 12954 C CA . ASN B 1 645 ? -2.51 -20.312 -20.875 1 59.34 645 ASN B CA 1
ATOM 12955 C C . ASN B 1 645 ? -1.351 -20.781 -21.75 1 59.34 645 ASN B C 1
ATOM 12957 O O . ASN B 1 645 ? -0.897 -20.047 -22.625 1 59.34 645 ASN B O 1
ATOM 12961 N N . GLN B 1 646 ? -0.952 -22.031 -21.578 1 65.31 646 GLN B N 1
ATOM 12962 C CA . GLN B 1 646 ? 0.111 -22.656 -22.359 1 65.31 646 GLN B CA 1
ATOM 12963 C C . GLN B 1 646 ? 1.387 -21.812 -22.328 1 65.31 646 GLN B C 1
ATOM 12965 O O . GLN B 1 646 ? 1.978 -21.516 -23.359 1 65.31 646 GLN B O 1
ATOM 12970 N N . PHE B 1 647 ? 1.827 -21.547 -21.172 1 79.06 647 PHE B N 1
ATOM 12971 C CA . PHE B 1 647 ? 3.062 -20.797 -21.016 1 79.06 647 PHE B CA 1
ATOM 12972 C C . PHE B 1 647 ? 4.258 -21.594 -21.516 1 79.06 647 PHE B C 1
ATOM 12974 O O . PHE B 1 647 ? 4.246 -22.828 -21.469 1 79.06 647 PHE B O 1
ATOM 12981 N N . THR B 1 648 ? 5.262 -20.844 -22.016 1 82.06 648 THR B N 1
ATOM 12982 C CA . THR B 1 648 ? 6.441 -21.484 -22.578 1 82.06 648 THR B CA 1
ATOM 12983 C C . THR B 1 648 ? 7.441 -21.844 -21.484 1 82.06 648 THR B C 1
ATOM 12985 O O . THR B 1 648 ? 7.75 -21.016 -20.625 1 82.06 648 THR B O 1
ATOM 12988 N N . ILE B 1 649 ? 7.867 -23.047 -21.562 1 83.81 649 ILE B N 1
ATOM 12989 C CA . ILE B 1 649 ? 8.898 -23.516 -20.641 1 83.81 649 ILE B CA 1
ATOM 12990 C C . ILE B 1 649 ? 10.242 -23.594 -21.359 1 83.81 649 ILE B C 1
ATOM 12992 O O . ILE B 1 649 ? 10.305 -24.047 -22.5 1 83.81 649 ILE B O 1
ATOM 12996 N N . LEU B 1 650 ? 11.297 -23.094 -20.688 1 85.44 650 LEU B N 1
ATOM 12997 C CA . LEU B 1 650 ? 12.664 -23.141 -21.188 1 85.44 650 LEU B CA 1
ATOM 12998 C C . LEU B 1 650 ? 13.531 -24.047 -20.328 1 85.44 650 LEU B C 1
ATOM 13000 O O . LEU B 1 650 ? 13.281 -24.188 -19.125 1 85.44 650 LEU B O 1
ATOM 13004 N N . GLN B 1 651 ? 14.484 -24.641 -21 1 85.06 651 GLN B N 1
ATOM 13005 C CA . GLN B 1 651 ? 15.43 -25.5 -20.281 1 85.06 651 GLN B CA 1
ATOM 13006 C C . GLN B 1 651 ? 16.828 -24.875 -20.266 1 85.06 651 GLN B C 1
ATOM 13008 O O . GLN B 1 651 ? 17.312 -24.422 -21.297 1 85.06 651 GLN B O 1
ATOM 13013 N N . VAL B 1 652 ? 17.391 -24.891 -19.062 1 87.12 652 VAL B N 1
ATOM 13014 C CA . VAL B 1 652 ? 18.719 -24.359 -18.859 1 87.12 652 VAL B CA 1
ATOM 13015 C C . VAL B 1 652 ? 19.578 -25.359 -18.094 1 87.12 652 VAL B C 1
ATOM 13017 O O . VAL B 1 652 ? 19.125 -25.969 -17.125 1 87.12 652 VAL B O 1
ATOM 13020 N N . GLU B 1 653 ? 20.766 -25.562 -18.641 1 85.19 653 GLU B N 1
ATOM 13021 C CA . GLU B 1 653 ? 21.703 -26.453 -17.953 1 85.19 653 GLU B CA 1
ATOM 13022 C C . GLU B 1 653 ? 22.719 -25.672 -17.125 1 85.19 653 GLU B C 1
ATOM 13024 O O . GLU B 1 653 ? 23.297 -24.688 -17.609 1 85.19 653 GLU B O 1
ATOM 13029 N N . ILE B 1 654 ? 22.906 -26.094 -15.953 1 87.31 654 ILE B N 1
ATOM 13030 C CA . ILE B 1 654 ? 23.891 -25.516 -15.055 1 87.31 654 ILE B CA 1
ATOM 13031 C C . ILE B 1 654 ? 25.016 -26.531 -14.805 1 87.31 654 ILE B C 1
ATOM 13033 O O . ILE B 1 654 ? 24.781 -27.609 -14.258 1 87.31 654 ILE B O 1
ATOM 13037 N N . SER B 1 655 ? 26.156 -26.125 -15.148 1 84.62 655 SER B N 1
ATOM 13038 C CA . SER B 1 655 ? 27.297 -27.031 -15.031 1 84.62 655 SER B CA 1
ATOM 13039 C C . SER B 1 655 ? 27.906 -26.969 -13.633 1 84.62 655 SER B C 1
ATOM 13041 O O . SER B 1 655 ? 27.734 -25.969 -12.922 1 84.62 655 SER B O 1
ATOM 13043 N N . GLN B 1 656 ? 28.625 -28 -13.352 1 79.06 656 GLN B N 1
ATOM 13044 C CA . GLN B 1 656 ? 29.312 -28.062 -12.07 1 79.06 656 GLN B CA 1
ATOM 13045 C C . GLN B 1 656 ? 30.406 -27 -11.969 1 79.06 656 GLN B C 1
ATOM 13047 O O . GLN B 1 656 ? 30.984 -26.594 -12.984 1 79.06 656 GLN B O 1
ATOM 13052 N N . PRO B 1 657 ? 30.531 -26.547 -10.797 1 76.12 657 PRO B N 1
ATOM 13053 C CA . PRO B 1 657 ? 31.547 -25.516 -10.633 1 76.12 657 PRO B CA 1
ATOM 13054 C C . PRO B 1 657 ? 32.969 -26.031 -10.891 1 76.12 657 PRO B C 1
ATOM 13056 O O . PRO B 1 657 ? 33.281 -27.172 -10.555 1 76.12 657 PRO B O 1
ATOM 13059 N N . THR B 1 658 ? 33.719 -25.234 -11.617 1 65.38 658 THR B N 1
ATOM 13060 C CA . THR B 1 658 ? 35.125 -25.578 -11.883 1 65.38 658 THR B CA 1
ATOM 13061 C C . THR B 1 658 ? 35.969 -25.422 -10.633 1 65.38 658 THR B C 1
ATOM 13063 O O . THR B 1 658 ? 37 -26.109 -10.469 1 65.38 658 THR B O 1
ATOM 13066 N N . LYS B 1 659 ? 35.5 -24.453 -9.797 1 64.12 659 LYS B N 1
ATOM 13067 C CA . LYS B 1 659 ? 36.219 -24.203 -8.555 1 64.12 659 LYS B CA 1
ATOM 13068 C C . LYS B 1 659 ? 35.344 -24.406 -7.34 1 64.12 659 LYS B C 1
ATOM 13070 O O . LYS B 1 659 ? 34.125 -24.172 -7.402 1 64.12 659 LYS B O 1
ATOM 13075 N N . LEU B 1 660 ? 35.906 -24.891 -6.359 1 59.09 660 LEU B N 1
ATOM 13076 C CA . LEU B 1 660 ? 35.188 -25.188 -5.117 1 59.09 660 LEU B CA 1
ATOM 13077 C C . LEU B 1 660 ? 34.688 -23.922 -4.477 1 59.09 660 LEU B C 1
ATOM 13079 O O . LEU B 1 660 ? 33.781 -23.969 -3.639 1 59.09 660 LEU B O 1
ATOM 13083 N N . THR B 1 661 ? 35.188 -22.734 -4.895 1 62.47 661 THR B N 1
ATOM 13084 C CA . THR B 1 661 ? 34.75 -21.484 -4.277 1 62.47 661 THR B CA 1
ATOM 13085 C C . THR B 1 661 ? 33.5 -20.938 -4.949 1 62.47 661 THR B C 1
ATOM 13087 O O . THR B 1 661 ? 32.906 -19.969 -4.477 1 62.47 661 THR B O 1
ATOM 13090 N N . LYS B 1 662 ? 33.125 -21.656 -5.926 1 72.25 662 LYS B N 1
ATOM 13091 C CA . LYS B 1 662 ? 31.953 -21.188 -6.645 1 72.25 662 LYS B CA 1
ATOM 13092 C C . LYS B 1 662 ? 30.688 -21.859 -6.133 1 72.25 662 LYS B C 1
ATOM 13094 O O . LYS B 1 662 ? 30.734 -22.984 -5.605 1 72.25 662 LYS B O 1
ATOM 13099 N N . PRO B 1 663 ? 29.641 -21.266 -6.262 1 75.06 663 PRO B N 1
ATOM 13100 C CA . PRO B 1 663 ? 28.406 -21.844 -5.734 1 75.06 663 PRO B CA 1
ATOM 13101 C C . PRO B 1 663 ? 28.062 -23.188 -6.367 1 75.06 663 PRO B C 1
ATOM 13103 O O . PRO B 1 663 ? 28.281 -23.375 -7.566 1 75.06 663 PRO B O 1
ATOM 13106 N N . CYS B 1 664 ? 27.516 -24.016 -5.512 1 76.12 664 CYS B N 1
ATOM 13107 C CA . CYS B 1 664 ? 27.047 -25.328 -5.98 1 76.12 664 CYS B CA 1
ATOM 13108 C C . CYS B 1 664 ? 25.797 -25.172 -6.824 1 76.12 664 CYS B C 1
ATOM 13110 O O . CYS B 1 664 ? 25.062 -24.188 -6.703 1 76.12 664 CYS B O 1
ATOM 13112 N N . VAL B 1 665 ? 25.609 -26.125 -7.695 1 80.38 665 VAL B N 1
ATOM 13113 C CA . VAL B 1 665 ? 24.469 -26.109 -8.609 1 80.38 665 VAL B CA 1
ATOM 13114 C C . VAL B 1 665 ? 23.156 -26.031 -7.809 1 80.38 665 VAL B C 1
ATOM 13116 O O . VAL B 1 665 ? 22.234 -25.312 -8.188 1 80.38 665 VAL B O 1
ATOM 13119 N N . LYS B 1 666 ? 23.125 -26.781 -6.758 1 76.12 666 LYS B N 1
ATOM 13120 C CA . LYS B 1 666 ? 21.922 -26.766 -5.93 1 76.12 666 LYS B CA 1
ATOM 13121 C C . LYS B 1 666 ? 21.625 -25.375 -5.398 1 76.12 666 LYS B C 1
ATOM 13123 O O . LYS B 1 666 ? 20.469 -24.953 -5.344 1 76.12 666 LYS B O 1
ATOM 13128 N N . ASP B 1 667 ? 22.641 -24.734 -5.059 1 76.56 667 ASP B N 1
ATOM 13129 C CA . ASP B 1 667 ? 22.484 -23.391 -4.52 1 76.56 667 ASP B CA 1
ATOM 13130 C C . ASP B 1 667 ? 22.047 -22.406 -5.605 1 76.56 667 ASP B C 1
ATOM 13132 O O . ASP B 1 667 ? 21.219 -21.516 -5.352 1 76.56 667 ASP B O 1
ATOM 13136 N N . ILE B 1 668 ? 22.609 -22.625 -6.695 1 83.5 668 ILE B N 1
ATOM 13137 C CA . ILE B 1 668 ? 22.234 -21.766 -7.816 1 83.5 668 ILE B CA 1
ATOM 13138 C C . ILE B 1 668 ? 20.75 -21.922 -8.133 1 83.5 668 ILE B C 1
ATOM 13140 O O . ILE B 1 668 ? 20.047 -20.953 -8.359 1 83.5 668 ILE B O 1
ATOM 13144 N N . ILE B 1 669 ? 20.375 -23.109 -8.094 1 84.19 669 ILE B N 1
ATOM 13145 C CA . ILE B 1 669 ? 18.984 -23.406 -8.43 1 84.19 669 ILE B CA 1
ATOM 13146 C C . ILE B 1 669 ? 18.062 -22.797 -7.363 1 84.19 669 ILE B C 1
ATOM 13148 O O . ILE B 1 669 ? 17.047 -22.188 -7.688 1 84.19 669 ILE B O 1
ATOM 13152 N N . SER B 1 670 ? 18.391 -23.031 -6.195 1 79.69 670 SER B N 1
ATOM 13153 C CA . SER B 1 670 ? 17.594 -22.5 -5.105 1 79.69 670 SER B CA 1
ATOM 13154 C C . SER B 1 670 ? 17.547 -20.969 -5.152 1 79.69 670 SER B C 1
ATOM 13156 O O . SER B 1 670 ? 16.484 -20.375 -4.926 1 79.69 670 SER B O 1
ATOM 13158 N N . ASN B 1 671 ? 18.625 -20.375 -5.426 1 84.38 671 ASN B N 1
ATOM 13159 C CA . ASN B 1 671 ? 18.688 -18.922 -5.516 1 84.38 671 ASN B CA 1
ATOM 13160 C C . ASN B 1 671 ? 17.859 -18.391 -6.688 1 84.38 671 ASN B C 1
ATOM 13162 O O . ASN B 1 671 ? 17.156 -17.391 -6.555 1 84.38 671 ASN B O 1
ATOM 13166 N N . LEU B 1 672 ? 18.062 -19.062 -7.703 1 88.81 672 LEU B N 1
ATOM 13167 C CA . LEU B 1 672 ? 17.312 -18.656 -8.883 1 88.81 672 LEU B CA 1
ATOM 13168 C C . LEU B 1 672 ? 15.805 -18.766 -8.641 1 88.81 672 LEU B C 1
ATOM 13170 O O . LEU B 1 672 ? 15.039 -17.906 -9.055 1 88.81 672 LEU B O 1
ATOM 13174 N N . ASP B 1 673 ? 15.477 -19.812 -8.023 1 87.56 673 ASP B N 1
ATOM 13175 C CA . ASP B 1 673 ? 14.07 -20 -7.688 1 87.56 673 ASP B CA 1
ATOM 13176 C C . ASP B 1 673 ? 13.562 -18.859 -6.801 1 87.56 673 ASP B C 1
ATOM 13178 O O . ASP B 1 673 ? 12.5 -18.297 -7.055 1 87.56 673 ASP B O 1
ATOM 13182 N N . SER B 1 674 ? 14.289 -18.594 -5.879 1 84.56 674 SER B N 1
ATOM 13183 C CA . SER B 1 674 ? 13.93 -17.516 -4.965 1 84.56 674 SER B CA 1
ATOM 13184 C C . SER B 1 674 ? 13.852 -16.172 -5.691 1 84.56 674 SER B C 1
ATOM 13186 O O . SER B 1 674 ? 12.945 -15.383 -5.449 1 84.56 674 SER B O 1
ATOM 13188 N N . LEU B 1 675 ? 14.766 -15.93 -6.516 1 88.81 675 LEU B N 1
ATOM 13189 C CA . LEU B 1 675 ? 14.82 -14.68 -7.27 1 88.81 675 LEU B CA 1
ATOM 13190 C C . LEU B 1 675 ? 13.609 -14.547 -8.18 1 88.81 675 LEU B C 1
ATOM 13192 O O . LEU B 1 675 ? 12.984 -13.484 -8.242 1 88.81 675 LEU B O 1
ATOM 13196 N N . ILE B 1 676 ? 13.273 -15.578 -8.789 1 89.19 676 ILE B N 1
ATOM 13197 C CA . ILE B 1 676 ? 12.18 -15.523 -9.75 1 89.19 676 ILE B CA 1
ATOM 13198 C C . ILE B 1 676 ? 10.852 -15.406 -9.008 1 89.19 676 ILE B C 1
ATOM 13200 O O . ILE B 1 676 ? 10 -14.594 -9.383 1 89.19 676 ILE B O 1
ATOM 13204 N N . ARG B 1 677 ? 10.734 -16.094 -7.988 1 83.12 677 ARG B N 1
ATOM 13205 C CA . ARG B 1 677 ? 9.477 -16.094 -7.242 1 83.12 677 ARG B CA 1
ATOM 13206 C C . ARG B 1 677 ? 9.242 -14.742 -6.582 1 83.12 677 ARG B C 1
ATOM 13208 O O . ARG B 1 677 ? 8.094 -14.375 -6.301 1 83.12 677 ARG B O 1
ATOM 13215 N N . ASN B 1 678 ? 10.305 -14.031 -6.367 1 84.56 678 ASN B N 1
ATOM 13216 C CA . ASN B 1 678 ? 10.227 -12.711 -5.754 1 84.56 678 ASN B CA 1
ATOM 13217 C C . ASN B 1 678 ? 10.734 -11.617 -6.691 1 84.56 678 ASN B C 1
ATOM 13219 O O . ASN B 1 678 ? 11.453 -10.711 -6.27 1 84.56 678 ASN B O 1
ATOM 13223 N N . LYS B 1 679 ? 10.398 -11.719 -7.855 1 87.94 679 LYS B N 1
ATOM 13224 C CA . LYS B 1 679 ? 11 -10.906 -8.914 1 87.94 679 LYS B CA 1
ATOM 13225 C C . LYS B 1 679 ? 10.766 -9.422 -8.664 1 87.94 679 LYS B C 1
ATOM 13227 O O . LYS B 1 679 ? 11.625 -8.594 -8.977 1 87.94 679 LYS B O 1
ATOM 13232 N N . ASP B 1 680 ? 9.672 -8.938 -7.996 1 80.5 680 ASP B N 1
ATOM 13233 C CA . ASP B 1 680 ? 9.367 -7.523 -7.781 1 80.5 680 ASP B CA 1
ATOM 13234 C C . ASP B 1 680 ? 10.344 -6.898 -6.781 1 80.5 680 ASP B C 1
ATOM 13236 O O . ASP B 1 680 ? 10.484 -5.676 -6.73 1 80.5 680 ASP B O 1
ATOM 13240 N N . PHE B 1 681 ? 11.039 -7.805 -6.105 1 85.81 681 PHE B N 1
ATOM 13241 C CA . PHE B 1 681 ? 11.891 -7.305 -5.027 1 85.81 681 PHE B CA 1
ATOM 13242 C C . PHE B 1 681 ? 13.352 -7.605 -5.312 1 85.81 681 PHE B C 1
ATOM 13244 O O . PHE B 1 681 ? 14.211 -7.41 -4.449 1 85.81 681 PHE B O 1
ATOM 13251 N N . THR B 1 682 ? 13.492 -8.172 -6.422 1 87 682 THR B N 1
ATOM 13252 C CA . THR B 1 682 ? 14.852 -8.57 -6.777 1 87 682 THR B CA 1
ATOM 13253 C C . THR B 1 682 ? 15.266 -7.934 -8.102 1 87 682 THR B C 1
ATOM 13255 O O . THR B 1 682 ? 14.508 -7.172 -8.695 1 87 682 THR B O 1
ATOM 13258 N N . LEU B 1 683 ? 16.453 -8.234 -8.523 1 84.75 683 LEU B N 1
ATOM 13259 C CA . LEU B 1 683 ? 17.016 -7.672 -9.742 1 84.75 683 LEU B CA 1
ATOM 13260 C C . LEU B 1 683 ? 16.359 -8.281 -10.984 1 84.75 683 LEU B C 1
ATOM 13262 O O . LEU B 1 683 ? 16.484 -7.742 -12.086 1 84.75 683 LEU B O 1
ATOM 13266 N N . ILE B 1 684 ? 15.633 -9.32 -10.773 1 87.56 684 ILE B N 1
ATOM 13267 C CA . ILE B 1 684 ? 15.047 -10.023 -11.906 1 87.56 684 ILE B CA 1
ATOM 13268 C C . ILE B 1 684 ? 14.125 -9.086 -12.672 1 87.56 684 ILE B C 1
ATOM 13270 O O . ILE B 1 684 ? 14.062 -9.141 -13.906 1 87.56 684 ILE B O 1
ATOM 13274 N N . SER B 1 685 ? 13.516 -8.25 -12 1 84.94 685 SER B N 1
ATOM 13275 C CA . SER B 1 685 ? 12.562 -7.359 -12.656 1 84.94 685 SER B CA 1
ATOM 13276 C C . SER B 1 685 ? 13.258 -6.176 -13.305 1 84.94 685 SER B C 1
ATOM 13278 O O . SER B 1 685 ? 12.664 -5.469 -14.125 1 84.94 685 SER B O 1
ATOM 13280 N N . HIS B 1 686 ? 14.531 -5.996 -13.023 1 78.94 686 HIS B N 1
ATOM 13281 C CA . HIS B 1 686 ? 15.242 -4.824 -13.523 1 78.94 686 HIS B CA 1
ATOM 13282 C C . HIS B 1 686 ? 15.852 -5.094 -14.898 1 78.94 686 HIS B C 1
ATOM 13284 O O . HIS B 1 686 ? 16.25 -4.16 -15.602 1 78.94 686 HIS B O 1
ATOM 13290 N N . TYR B 1 687 ? 15.922 -6.32 -15.234 1 83.25 687 TYR B N 1
ATOM 13291 C CA . TYR B 1 687 ? 16.438 -6.691 -16.547 1 83.25 687 TYR B CA 1
ATOM 13292 C C . TYR B 1 687 ? 15.297 -7.047 -17.5 1 83.25 687 TYR B C 1
ATOM 13294 O O . TYR B 1 687 ? 14.305 -7.648 -17.094 1 83.25 687 TYR B O 1
ATOM 13302 N N . PRO B 1 688 ? 15.375 -6.641 -18.641 1 86.94 688 PRO B N 1
ATOM 13303 C CA . PRO B 1 688 ? 14.242 -6.766 -19.562 1 86.94 688 PRO B CA 1
ATOM 13304 C C . PRO B 1 688 ? 13.844 -8.219 -19.812 1 86.94 688 PRO B C 1
ATOM 13306 O O . PRO B 1 688 ? 12.656 -8.523 -19.922 1 86.94 688 PRO B O 1
ATOM 13309 N N . LEU B 1 689 ? 14.805 -9.148 -19.922 1 91 689 LEU B N 1
ATOM 13310 C CA . LEU B 1 689 ? 14.469 -10.516 -20.297 1 91 689 LEU B CA 1
ATOM 13311 C C . LEU B 1 689 ? 14.125 -11.359 -19.078 1 91 689 LEU B C 1
ATOM 13313 O O . LEU B 1 689 ? 13.203 -12.172 -19.125 1 91 689 LEU B O 1
ATOM 13317 N N . THR B 1 690 ? 14.844 -11.195 -18.062 1 91.94 690 THR B N 1
ATOM 13318 C CA . THR B 1 690 ? 14.547 -11.977 -16.859 1 91.94 690 THR B CA 1
ATOM 13319 C C . THR B 1 690 ? 13.203 -11.562 -16.266 1 91.94 690 THR B C 1
ATOM 13321 O O . THR B 1 690 ? 12.547 -12.352 -15.586 1 91.94 690 THR B O 1
ATOM 13324 N N . ASN B 1 691 ? 12.781 -10.359 -16.562 1 91.56 691 ASN B N 1
ATOM 13325 C CA . ASN B 1 691 ? 11.469 -9.898 -16.109 1 91.56 691 ASN B CA 1
ATOM 13326 C C . ASN B 1 691 ? 10.344 -10.703 -16.734 1 91.56 691 ASN B C 1
ATOM 13328 O O . ASN B 1 691 ? 9.219 -10.703 -16.25 1 91.56 691 ASN B O 1
ATOM 13332 N N . LEU B 1 692 ? 10.688 -11.438 -17.797 1 91.31 692 LEU B N 1
ATOM 13333 C CA . LEU B 1 692 ? 9.68 -12.211 -18.516 1 91.31 692 LEU B CA 1
ATOM 13334 C C . LEU B 1 692 ? 9.477 -13.578 -17.859 1 91.31 692 LEU B C 1
ATOM 13336 O O . LEU B 1 692 ? 8.617 -14.352 -18.297 1 91.31 692 LEU B O 1
ATOM 13340 N N . LEU B 1 693 ? 10.273 -13.859 -16.875 1 91.06 693 LEU B N 1
ATOM 13341 C CA . LEU B 1 693 ? 10.125 -15.133 -16.188 1 91.06 693 LEU B CA 1
ATOM 13342 C C . LEU B 1 693 ? 8.898 -15.133 -15.289 1 91.06 693 LEU B C 1
ATOM 13344 O O . LEU B 1 693 ? 8.555 -14.094 -14.711 1 91.06 693 LEU B O 1
ATOM 13348 N N . ASP B 1 694 ? 8.344 -16.25 -15.172 1 86.62 694 ASP B N 1
ATOM 13349 C CA . ASP B 1 694 ? 7.105 -16.422 -14.414 1 86.62 694 ASP B CA 1
ATOM 13350 C C . ASP B 1 694 ? 7.387 -16.609 -12.93 1 86.62 694 ASP B C 1
ATOM 13352 O O . ASP B 1 694 ? 7.949 -17.641 -12.523 1 86.62 694 ASP B O 1
ATOM 13356 N N . GLU B 1 695 ? 6.945 -15.773 -12.156 1 84.44 695 GLU B N 1
ATOM 13357 C CA . GLU B 1 695 ? 7.223 -15.797 -10.719 1 84.44 695 GLU B CA 1
ATOM 13358 C C . GLU B 1 695 ? 6.453 -16.922 -10.031 1 84.44 695 GLU B C 1
ATOM 13360 O O . GLU B 1 695 ? 6.859 -17.406 -8.969 1 84.44 695 GLU B O 1
ATOM 13365 N N . ASP B 1 696 ? 5.414 -17.328 -10.625 1 71.56 696 ASP B N 1
ATOM 13366 C CA . ASP B 1 696 ? 4.59 -18.375 -10.016 1 71.56 696 ASP B CA 1
ATOM 13367 C C . ASP B 1 696 ? 5.215 -19.75 -10.203 1 71.56 696 ASP B C 1
ATOM 13369 O O . ASP B 1 696 ? 5.004 -20.656 -9.383 1 71.56 696 ASP B O 1
ATOM 13373 N N . PHE B 1 697 ? 6.004 -19.859 -11.258 1 75.19 697 PHE B N 1
ATOM 13374 C CA . PHE B 1 697 ? 6.633 -21.125 -11.594 1 75.19 697 PHE B CA 1
ATOM 13375 C C . PHE B 1 697 ? 7.973 -21.266 -10.891 1 75.19 697 PHE B C 1
ATOM 13377 O O . PHE B 1 697 ? 8.336 -22.375 -10.461 1 75.19 697 PHE B O 1
ATOM 13384 N N . GLY B 1 698 ? 8.625 -20.297 -10.75 1 84.06 698 GLY B N 1
ATOM 13385 C CA . GLY B 1 698 ? 9.984 -20.375 -10.234 1 84.06 698 GLY B CA 1
ATOM 13386 C C . GLY B 1 698 ? 10.914 -21.188 -11.133 1 84.06 698 GLY B C 1
ATOM 13387 O O . GLY B 1 698 ? 11 -20.938 -12.336 1 84.06 698 GLY B O 1
ATOM 13388 N N . THR B 1 699 ? 11.711 -22.031 -10.523 1 84.19 699 THR B N 1
ATOM 13389 C CA . THR B 1 699 ? 12.586 -22.953 -11.234 1 84.19 699 THR B CA 1
ATOM 13390 C C . THR B 1 699 ? 12.375 -24.391 -10.75 1 84.19 699 THR B C 1
ATOM 13392 O O . THR B 1 699 ? 12.016 -24.609 -9.594 1 84.19 699 THR B O 1
ATOM 13395 N N . THR B 1 700 ? 12.414 -25.297 -11.688 1 76.62 700 THR B N 1
ATOM 13396 C CA . THR B 1 700 ? 12.32 -26.703 -11.344 1 76.62 700 THR B CA 1
ATOM 13397 C C . THR B 1 700 ? 13.391 -27.516 -12.062 1 76.62 700 THR B C 1
ATOM 13399 O O . THR B 1 700 ? 13.797 -27.156 -13.172 1 76.62 700 THR B O 1
ATOM 13402 N N . ILE B 1 701 ? 14.094 -28.406 -11.336 1 70.25 701 ILE B N 1
ATOM 13403 C CA . ILE B 1 701 ? 15.062 -29.297 -11.969 1 70.25 701 ILE B CA 1
ATOM 13404 C C . ILE B 1 701 ? 14.344 -30.234 -12.938 1 70.25 701 ILE B C 1
ATOM 13406 O O . ILE B 1 701 ? 13.242 -30.703 -12.656 1 70.25 701 ILE B O 1
ATOM 13410 N N . THR B 1 702 ? 15.172 -30.141 -14.156 1 61.88 702 THR B N 1
ATOM 13411 C CA . THR B 1 702 ? 14.633 -31.094 -15.125 1 61.88 702 THR B CA 1
ATOM 13412 C C . THR B 1 702 ? 14.469 -32.469 -14.5 1 61.88 702 THR B C 1
ATOM 13414 O O . THR B 1 702 ? 15.367 -32.969 -13.812 1 61.88 702 THR B O 1
ATOM 13417 N N . PRO B 1 703 ? 13.523 -32.75 -14.516 1 47.31 703 PRO B N 1
ATOM 13418 C CA . PRO B 1 703 ? 13.414 -34.094 -13.969 1 47.31 703 PRO B CA 1
ATOM 13419 C C . PRO B 1 703 ? 14.352 -35.094 -14.641 1 47.31 703 PRO B C 1
ATOM 13421 O O . PRO B 1 703 ? 14.641 -34.969 -15.836 1 47.31 703 PRO B O 1
ATOM 13424 N N . ASP B 1 704 ? 15.812 -35.469 -14.148 1 44.44 704 ASP B N 1
ATOM 13425 C CA . ASP B 1 704 ? 16.734 -36.438 -14.703 1 44.44 704 ASP B CA 1
ATOM 13426 C C . ASP B 1 704 ? 16.094 -37.219 -15.859 1 44.44 704 ASP B C 1
ATOM 13428 O O . ASP B 1 704 ? 14.938 -37.656 -15.758 1 44.44 704 ASP B O 1
ATOM 13432 N N . GLY B 1 705 ? 16.766 -36.656 -17 1 43.84 705 GLY B N 1
ATOM 13433 C CA . GLY B 1 705 ? 16.438 -37.188 -18.297 1 43.84 705 GLY B CA 1
ATOM 13434 C C . GLY B 1 705 ? 16.016 -38.656 -18.25 1 43.84 705 GLY B C 1
ATOM 13435 O O . GLY B 1 705 ? 15.367 -39.156 -19.156 1 43.84 705 GLY B O 1
ATOM 13436 N N . TRP B 1 706 ? 17.266 -39.219 -17.797 1 38.38 706 TRP B N 1
ATOM 13437 C CA . TRP B 1 706 ? 17.031 -40.656 -17.656 1 38.38 706 TRP B CA 1
ATOM 13438 C C . TRP B 1 706 ? 15.836 -40.938 -16.75 1 38.38 706 TRP B C 1
ATOM 13440 O O . TRP B 1 706 ? 15.992 -41.125 -15.539 1 38.38 706 TRP B O 1
ATOM 13450 N N . ASN B 1 707 ? 15.219 -40.094 -17.047 1 41.38 707 ASN B N 1
ATOM 13451 C CA . ASN B 1 707 ? 14.008 -40.219 -16.234 1 41.38 707 ASN B CA 1
ATOM 13452 C C . ASN B 1 707 ? 13.477 -41.656 -16.266 1 41.38 707 ASN B C 1
ATOM 13454 O O . ASN B 1 707 ? 13.852 -42.438 -17.125 1 41.38 707 ASN B O 1
ATOM 13458 N N . ALA B 1 708 ? 12.953 -42 -15.391 1 41.44 708 ALA B N 1
ATOM 13459 C CA . ALA B 1 708 ? 12.508 -43.375 -15.281 1 41.44 708 ALA B CA 1
ATOM 13460 C C . ALA B 1 708 ? 11.844 -43.844 -16.578 1 41.44 708 ALA B C 1
ATOM 13462 O O . ALA B 1 708 ? 12.016 -45 -16.984 1 41.44 708 ALA B O 1
ATOM 13463 N N . LYS B 1 709 ? 11.617 -42.875 -17.5 1 42.97 709 LYS B N 1
ATOM 13464 C CA . LYS B 1 709 ? 11.008 -43.188 -18.797 1 42.97 709 LYS B CA 1
ATOM 13465 C C . LYS B 1 709 ? 12.07 -43.562 -19.828 1 42.97 709 LYS B C 1
ATOM 13467 O O . LYS B 1 709 ? 11.883 -44.5 -20.609 1 42.97 709 LYS B O 1
ATOM 13472 N N . MET B 1 710 ? 13.164 -42.844 -19.828 1 45.5 710 MET B N 1
ATOM 13473 C CA . MET B 1 710 ? 14.211 -43.125 -20.797 1 45.5 710 MET B CA 1
ATOM 13474 C C . MET B 1 710 ? 14.922 -44.438 -20.469 1 45.5 710 MET B C 1
ATOM 13476 O O . MET B 1 710 ? 15.234 -45.219 -21.375 1 45.5 710 MET B O 1
ATOM 13480 N N . LYS B 1 711 ? 15.188 -44.625 -19.344 1 47.41 711 LYS B N 1
ATOM 13481 C CA . LYS B 1 711 ? 15.836 -45.844 -18.922 1 47.41 711 LYS B CA 1
ATOM 13482 C C . LYS B 1 711 ? 14.984 -47.062 -19.297 1 47.41 711 LYS B C 1
ATOM 13484 O O . LYS B 1 711 ? 15.5 -48.062 -19.781 1 47.41 711 LYS B O 1
ATOM 13489 N N . LEU B 1 712 ? 13.719 -46.812 -19.312 1 43.34 712 LEU B N 1
ATOM 13490 C CA . LEU B 1 712 ? 12.773 -47.875 -19.641 1 43.34 712 LEU B CA 1
ATOM 13491 C C . LEU B 1 712 ? 12.695 -48.094 -21.156 1 43.34 712 LEU B C 1
ATOM 13493 O O . LEU B 1 712 ? 12.648 -49.219 -21.625 1 43.34 712 LEU B O 1
ATOM 13497 N N . SER B 1 713 ? 12.953 -47.031 -21.812 1 50.56 713 SER B N 1
ATOM 13498 C CA . SER B 1 713 ? 13 -47.125 -23.266 1 50.56 713 SER B CA 1
ATOM 13499 C C . SER B 1 713 ? 14.266 -47.844 -23.734 1 50.56 713 SER B C 1
ATOM 13501 O O . SER B 1 713 ? 14.227 -48.656 -24.656 1 50.56 713 SER B O 1
ATOM 13503 N N . LEU B 1 714 ? 15.188 -47.625 -23.031 1 53.25 714 LEU B N 1
ATOM 13504 C CA . LEU B 1 714 ? 16.453 -48.25 -23.391 1 53.25 714 LEU B CA 1
ATOM 13505 C C . LEU B 1 714 ? 16.453 -49.719 -23.062 1 53.25 714 LEU B C 1
ATOM 13507 O O . LEU B 1 714 ? 16.984 -50.531 -23.828 1 53.25 714 LEU B O 1
ATOM 13511 N N . ILE B 1 715 ? 15.789 -49.906 -22.047 1 50.47 715 ILE B N 1
ATOM 13512 C CA . ILE B 1 715 ? 15.703 -51.344 -21.672 1 50.47 715 ILE B CA 1
ATOM 13513 C C . ILE B 1 715 ? 14.812 -52.062 -22.672 1 50.47 715 ILE B C 1
ATOM 13515 O O . ILE B 1 715 ? 15.148 -53.188 -23.109 1 50.47 715 ILE B O 1
ATOM 13519 N N . PHE B 1 716 ? 13.844 -51.344 -23.25 1 53.94 716 PHE B N 1
ATOM 13520 C CA . PHE B 1 716 ? 12.977 -51.938 -24.266 1 53.94 716 PHE B CA 1
ATOM 13521 C C . PHE B 1 716 ? 13.711 -52.094 -25.594 1 53.94 716 PHE B C 1
ATOM 13523 O O . PHE B 1 716 ? 13.586 -53.125 -26.266 1 53.94 716 PHE B O 1
ATOM 13530 N N . PHE B 1 717 ? 14.57 -51.125 -25.828 1 56.94 717 PHE B N 1
ATOM 13531 C CA . PHE B 1 717 ? 15.305 -51.188 -27.078 1 56.94 717 PHE B CA 1
ATOM 13532 C C . PHE B 1 717 ? 16.406 -52.25 -27.016 1 56.94 717 PHE B C 1
ATOM 13534 O O . PHE B 1 717 ? 16.641 -52.969 -27.969 1 56.94 717 PHE B O 1
ATOM 13541 N N . SER B 1 718 ? 16.844 -52.312 -25.828 1 57.94 718 SER B N 1
ATOM 13542 C CA . SER B 1 718 ? 17.922 -53.281 -25.656 1 57.94 718 SER B CA 1
ATOM 13543 C C . SER B 1 718 ? 17.375 -54.719 -25.594 1 57.94 718 SER B C 1
ATOM 13545 O O . SER B 1 718 ? 17.969 -55.625 -26.172 1 57.94 718 SER B O 1
ATOM 13547 N N . GLY B 1 719 ? 16.328 -54.75 -25 1 58.97 719 GLY B N 1
ATOM 13548 C CA . GLY B 1 719 ? 15.672 -56.062 -25 1 58.97 719 GLY B CA 1
ATOM 13549 C C . GLY B 1 719 ? 15.195 -56.5 -26.359 1 58.97 719 GLY B C 1
ATOM 13550 O O . GLY B 1 719 ? 15.352 -57.656 -26.734 1 58.97 719 GLY B O 1
ATOM 13551 N N . GLY B 1 720 ? 14.773 -55.531 -27.203 1 62.81 720 GLY B N 1
ATOM 13552 C CA . GLY B 1 720 ? 14.422 -55.812 -28.578 1 62.81 720 GLY B CA 1
ATOM 13553 C C . GLY B 1 720 ? 15.617 -56.219 -29.438 1 62.81 720 GLY B C 1
ATOM 13554 O O . GLY B 1 720 ? 15.523 -57.156 -30.25 1 62.81 720 GLY B O 1
ATOM 13555 N N . ALA B 1 721 ? 16.609 -55.625 -29.094 1 63 721 ALA B N 1
ATOM 13556 C CA . ALA B 1 721 ? 17.812 -55.938 -29.844 1 63 721 ALA B CA 1
ATOM 13557 C C . ALA B 1 721 ? 18.328 -57.312 -29.5 1 63 721 ALA B C 1
ATOM 13559 O O . ALA B 1 721 ? 18.734 -58.094 -30.391 1 63 721 ALA B O 1
ATOM 13560 N N . ILE B 1 722 ? 18.266 -57.594 -28.281 1 62.97 722 ILE B N 1
ATOM 13561 C CA . ILE B 1 722 ? 18.75 -58.906 -27.875 1 62.97 722 ILE B CA 1
ATOM 13562 C C . ILE B 1 722 ? 17.828 -60 -28.438 1 62.97 722 ILE B C 1
ATOM 13564 O O . ILE B 1 722 ? 18.312 -61.031 -28.906 1 62.97 722 ILE B O 1
ATOM 13568 N N . LEU B 1 723 ? 16.562 -59.656 -28.578 1 67.38 723 LEU B N 1
ATOM 13569 C CA . LEU B 1 723 ? 15.609 -60.594 -29.172 1 67.38 723 LEU B CA 1
ATOM 13570 C C . LEU B 1 723 ? 15.914 -60.812 -30.641 1 67.38 723 LEU B C 1
ATOM 13572 O O . LEU B 1 723 ? 15.875 -61.938 -31.125 1 67.38 723 LEU B O 1
ATOM 13576 N N . ILE B 1 724 ? 16.312 -59.844 -31.266 1 71.31 724 ILE B N 1
ATOM 13577 C CA . ILE B 1 724 ? 16.625 -59.969 -32.688 1 71.31 724 ILE B CA 1
ATOM 13578 C C . ILE B 1 724 ? 17.906 -60.75 -32.875 1 71.31 724 ILE B C 1
ATOM 13580 O O . ILE B 1 724 ? 18.016 -61.562 -33.781 1 71.31 724 ILE B O 1
ATOM 13584 N N . ILE B 1 725 ? 18.703 -60.594 -31.906 1 68.5 725 ILE B N 1
ATOM 13585 C CA . ILE B 1 725 ? 19.969 -61.344 -31.969 1 68.5 725 ILE B CA 1
ATOM 13586 C C . ILE B 1 725 ? 19.734 -62.812 -31.703 1 68.5 725 ILE B C 1
ATOM 13588 O O . ILE B 1 725 ? 20.266 -63.688 -32.406 1 68.5 725 ILE B O 1
ATOM 13592 N N . VAL B 1 726 ? 18.953 -62.938 -30.875 1 66.38 726 VAL B N 1
ATOM 13593 C CA . VAL B 1 726 ? 18.656 -64.312 -30.547 1 66.38 726 VAL B CA 1
ATOM 13594 C C . VAL B 1 726 ? 17.938 -65 -31.719 1 66.38 726 VAL B C 1
ATOM 13596 O O . VAL B 1 726 ? 18.25 -66.125 -32.094 1 66.38 726 VAL B O 1
ATOM 13599 N N . ILE B 1 727 ? 17.078 -64.312 -32.469 1 71.88 727 ILE B N 1
ATOM 13600 C CA . ILE B 1 727 ? 16.391 -64.812 -33.625 1 71.88 727 ILE B CA 1
ATOM 13601 C C . ILE B 1 727 ? 17.391 -65.062 -34.75 1 71.88 727 ILE B C 1
ATOM 13603 O O . ILE B 1 727 ? 17.312 -66.062 -35.438 1 71.88 727 ILE B O 1
ATOM 13607 N N . PHE B 1 728 ? 18.391 -64.25 -34.812 1 69.44 728 PHE B N 1
ATOM 13608 C CA . PHE B 1 728 ? 19.422 -64.438 -35.844 1 69.44 728 PHE B CA 1
ATOM 13609 C C . PHE B 1 728 ? 20.219 -65.688 -35.625 1 69.44 728 PHE B C 1
ATOM 13611 O O . PHE B 1 728 ? 20.422 -66.5 -36.531 1 69.44 728 PHE B O 1
ATOM 13618 N N . PHE B 1 729 ? 20.453 -66 -34.406 1 68.44 729 PHE B N 1
ATOM 13619 C CA . PHE B 1 729 ? 21.281 -67.125 -34.156 1 68.44 729 PHE B CA 1
ATOM 13620 C C . PHE B 1 729 ? 20.453 -68.438 -34.281 1 68.44 729 PHE B C 1
ATOM 13622 O O . PHE B 1 729 ? 20.953 -69.438 -34.812 1 68.44 729 PHE B O 1
ATOM 13629 N N . ILE B 1 730 ? 19.188 -68.25 -34.094 1 68.81 730 ILE B N 1
ATOM 13630 C CA . ILE B 1 730 ? 18.312 -69.375 -34.25 1 68.81 730 ILE B CA 1
ATOM 13631 C C . ILE B 1 730 ? 18.109 -69.75 -35.719 1 68.81 730 ILE B C 1
ATOM 13633 O O . ILE B 1 730 ? 18.203 -70.875 -36.125 1 68.81 730 ILE B O 1
ATOM 13637 N N . VAL B 1 731 ? 17.969 -68.75 -36.594 1 72.94 731 VAL B N 1
ATOM 13638 C CA . VAL B 1 731 ? 17.75 -68.938 -38.031 1 72.94 731 VAL B CA 1
ATOM 13639 C C . VAL B 1 731 ? 19.047 -69.375 -38.688 1 72.94 731 VAL B C 1
ATOM 13641 O O . VAL B 1 731 ? 19.047 -70.25 -39.562 1 72.94 731 VAL B O 1
ATOM 13644 N N . ARG B 1 732 ? 20.078 -68.938 -38.094 1 67.69 732 ARG B N 1
ATOM 13645 C CA . ARG B 1 732 ? 21.375 -69.312 -38.656 1 67.69 732 ARG B CA 1
ATOM 13646 C C . ARG B 1 732 ? 21.719 -70.75 -38.312 1 67.69 732 ARG B C 1
ATOM 13648 O O . ARG B 1 732 ? 22.281 -71.5 -39.125 1 67.69 732 ARG B O 1
ATOM 13655 N N . TYR B 1 733 ? 21.391 -71.062 -37.25 1 68.81 733 TYR B N 1
ATOM 13656 C CA . TYR B 1 733 ? 21.703 -72.438 -36.844 1 68.81 733 TYR B CA 1
ATOM 13657 C C . TYR B 1 733 ? 20.891 -73.438 -37.625 1 68.81 733 TYR B C 1
ATOM 13659 O O . TYR B 1 733 ? 21.406 -74.5 -38 1 68.81 733 TYR B O 1
ATOM 13667 N N . ARG B 1 734 ? 19.641 -73.375 -38.062 1 71.88 734 ARG B N 1
ATOM 13668 C CA . ARG B 1 734 ? 18.797 -74.25 -38.844 1 71.88 734 ARG B CA 1
ATOM 13669 C C . ARG B 1 734 ? 19.266 -74.312 -40.312 1 71.88 734 ARG B C 1
ATOM 13671 O O . ARG B 1 734 ? 19.266 -75.375 -40.938 1 71.88 734 ARG B O 1
ATOM 13678 N N . ASN B 1 735 ? 19.516 -73.125 -40.875 1 73.44 735 ASN B N 1
ATOM 13679 C CA . ASN B 1 735 ? 20.062 -73.125 -42.219 1 73.44 735 ASN B CA 1
ATOM 13680 C C . ASN B 1 735 ? 21.172 -72.062 -42.375 1 73.44 735 ASN B C 1
ATOM 13682 O O . ASN B 1 735 ? 20.891 -70.875 -42.625 1 73.44 735 ASN B O 1
ATOM 13686 N N . PRO B 1 736 ? 22.25 -72.438 -42.125 1 66.44 736 PRO B N 1
ATOM 13687 C CA . PRO B 1 736 ? 23.375 -71.5 -42.125 1 66.44 736 PRO B CA 1
ATOM 13688 C C . PRO B 1 736 ? 23.625 -70.938 -43.531 1 66.44 736 PRO B C 1
ATOM 13690 O O . PRO B 1 736 ? 24.25 -69.875 -43.656 1 66.44 736 PRO B O 1
ATOM 13693 N N . GLN B 1 737 ? 23.078 -71.688 -44.625 1 65.62 737 GLN B N 1
ATOM 13694 C CA . GLN B 1 737 ? 23.391 -71.25 -45.969 1 65.62 737 GLN B CA 1
ATOM 13695 C C . GLN B 1 737 ? 22.344 -70.25 -46.469 1 65.62 737 GLN B C 1
ATOM 13697 O O . GLN B 1 737 ? 22.531 -69.625 -47.531 1 65.62 737 GLN B O 1
ATOM 13702 N N . ALA B 1 738 ? 21.375 -69.875 -45.656 1 74.31 738 ALA B N 1
ATOM 13703 C CA . ALA B 1 738 ? 20.328 -68.938 -46.062 1 74.31 738 ALA B CA 1
ATOM 13704 C C . ALA B 1 738 ? 20.75 -67.5 -45.781 1 74.31 738 ALA B C 1
ATOM 13706 O O . ALA B 1 738 ? 21.781 -67.25 -45.125 1 74.31 738 ALA B O 1
ATOM 13707 N N . ARG B 1 739 ? 20.156 -66.438 -46.312 1 78.25 739 ARG B N 1
ATOM 13708 C CA . ARG B 1 739 ? 20.422 -65.062 -46.062 1 78.25 739 ARG B CA 1
ATOM 13709 C C . ARG B 1 739 ? 19.828 -64.625 -44.75 1 78.25 739 ARG B C 1
ATOM 13711 O O . ARG B 1 739 ? 18.875 -63.812 -44.719 1 78.25 739 ARG B O 1
ATOM 13718 N N . ASN B 1 740 ? 20.469 -65.062 -43.656 1 68.38 740 ASN B N 1
ATOM 13719 C CA . ASN B 1 740 ? 19.938 -64.875 -42.312 1 68.38 740 ASN B CA 1
ATOM 13720 C C . ASN B 1 740 ? 20.047 -63.438 -41.844 1 68.38 740 ASN B C 1
ATOM 13722 O O . ASN B 1 740 ? 19.297 -63 -40.969 1 68.38 740 ASN B O 1
ATOM 13726 N N . ILE B 1 741 ? 20.797 -62.844 -42.344 1 69.25 741 ILE B N 1
ATOM 13727 C CA . ILE B 1 741 ? 21.047 -61.438 -41.969 1 69.25 741 ILE B CA 1
ATOM 13728 C C . ILE B 1 741 ? 19.828 -60.594 -42.25 1 69.25 741 ILE B C 1
ATOM 13730 O O . ILE B 1 741 ? 19.641 -59.531 -41.688 1 69.25 741 ILE B O 1
ATOM 13734 N N . LEU B 1 742 ? 18.875 -61.094 -43.094 1 75 742 LEU B N 1
ATOM 13735 C CA . LEU B 1 742 ? 17.703 -60.344 -43.5 1 75 742 LEU B CA 1
ATOM 13736 C C . LEU B 1 742 ? 16.734 -60.156 -42.344 1 75 742 LEU B C 1
ATOM 13738 O O . LEU B 1 742 ? 15.914 -59.219 -42.375 1 75 742 LEU B O 1
ATOM 13742 N N . ILE B 1 743 ? 17.109 -60.781 -41.312 1 72.81 743 ILE B N 1
ATOM 13743 C CA . ILE B 1 743 ? 16.266 -60.656 -40.125 1 72.81 743 ILE B CA 1
ATOM 13744 C C . ILE B 1 743 ? 16.531 -59.312 -39.438 1 72.81 743 ILE B C 1
ATOM 13746 O O . ILE B 1 743 ? 15.609 -58.625 -39 1 72.81 743 ILE B O 1
ATOM 13750 N N . PHE B 1 744 ? 17.609 -59.188 -39.25 1 73.69 744 PHE B N 1
ATOM 13751 C CA . PHE B 1 744 ? 18 -57.906 -38.656 1 73.69 744 PHE B CA 1
ATOM 13752 C C . PHE B 1 744 ? 17.547 -56.75 -39.5 1 73.69 744 PHE B C 1
ATOM 13754 O O . PHE B 1 744 ? 17.062 -55.75 -38.969 1 73.69 744 PHE B O 1
ATOM 13761 N N . SER B 1 745 ? 17.594 -57 -40.812 1 74 745 SER B N 1
ATOM 13762 C CA . SER B 1 745 ? 17.188 -55.938 -41.75 1 74 745 SER B CA 1
ATOM 13763 C C . SER B 1 745 ? 15.68 -55.688 -41.656 1 74 745 SER B C 1
ATOM 13765 O O . SER B 1 745 ? 15.219 -54.562 -41.656 1 74 745 SER B O 1
ATOM 13767 N N . PHE B 1 746 ? 14.977 -56.656 -41.594 1 79.94 746 PHE B N 1
ATOM 13768 C CA . PHE B 1 746 ? 13.523 -56.562 -41.5 1 79.94 746 PHE B CA 1
ATOM 13769 C C . PHE B 1 746 ? 13.102 -55.875 -40.188 1 79.94 746 PHE B C 1
ATOM 13771 O O . PHE B 1 746 ? 12.273 -54.969 -40.219 1 79.94 746 PHE B O 1
ATOM 13778 N N . ALA B 1 747 ? 13.734 -56.219 -39.156 1 74.56 747 ALA B N 1
ATOM 13779 C CA . ALA B 1 747 ? 13.406 -55.625 -37.844 1 74.56 747 ALA B CA 1
ATOM 13780 C C . ALA B 1 747 ? 13.719 -54.156 -37.812 1 74.56 747 ALA B C 1
ATOM 13782 O O . ALA B 1 747 ? 12.93 -53.344 -37.281 1 74.56 747 ALA B O 1
ATOM 13783 N N . LEU B 1 748 ? 14.695 -53.875 -38.281 1 75 748 LEU B N 1
ATOM 13784 C CA . LEU B 1 748 ? 15.133 -52.5 -38.25 1 75 748 LEU B CA 1
ATOM 13785 C C . LEU B 1 748 ? 14.227 -51.625 -39.125 1 75 748 LEU B C 1
ATOM 13787 O O . LEU B 1 748 ? 13.914 -50.5 -38.781 1 75 748 LEU B O 1
ATOM 13791 N N . ILE B 1 749 ? 13.688 -52.25 -40.281 1 78.88 749 ILE B N 1
ATOM 13792 C CA . ILE B 1 749 ? 12.844 -51.5 -41.188 1 78.88 749 ILE B CA 1
ATOM 13793 C C . ILE B 1 749 ? 11.484 -51.219 -40.562 1 78.88 749 ILE B C 1
ATOM 13795 O O . ILE B 1 749 ? 10.977 -50.094 -40.625 1 78.88 749 ILE B O 1
ATOM 13799 N N . ILE B 1 750 ? 11.047 -52.062 -39.938 1 75.31 750 ILE B N 1
ATOM 13800 C CA . ILE B 1 750 ? 9.727 -51.906 -39.312 1 75.31 750 ILE B CA 1
ATOM 13801 C C . ILE B 1 750 ? 9.797 -50.969 -38.125 1 75.31 750 I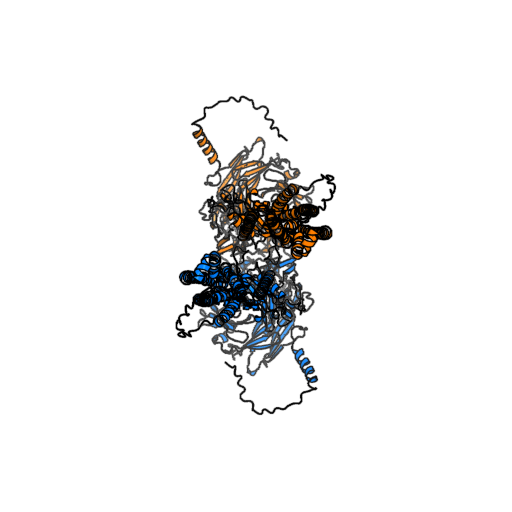LE B C 1
ATOM 13803 O O . ILE B 1 750 ? 8.922 -50.125 -37.938 1 75.31 750 ILE B O 1
ATOM 13807 N N . LEU B 1 751 ? 10.805 -51.188 -37.344 1 74.25 751 LEU B N 1
ATOM 13808 C CA . LEU B 1 751 ? 11.023 -50.281 -36.188 1 74.25 751 LEU B CA 1
ATOM 13809 C C . LEU B 1 751 ? 11.141 -48.844 -36.656 1 74.25 751 LEU B C 1
ATOM 13811 O O . LEU B 1 751 ? 10.539 -47.938 -36.062 1 74.25 751 LEU B O 1
ATOM 13815 N N . ASP B 1 752 ? 11.883 -48.75 -37.625 1 77.44 752 ASP B N 1
ATOM 13816 C CA . ASP B 1 752 ? 12.102 -47.406 -38.188 1 77.44 752 ASP B CA 1
ATOM 13817 C C . ASP B 1 752 ? 10.797 -46.812 -38.688 1 77.44 752 ASP B C 1
ATOM 13819 O O . ASP B 1 752 ? 10.5 -45.656 -38.438 1 77.44 752 ASP B O 1
ATOM 13823 N N . PHE B 1 753 ? 9.938 -47.625 -39.281 1 79.44 753 PHE B N 1
ATOM 13824 C CA . PHE B 1 753 ? 8.672 -47.156 -39.875 1 79.44 753 PHE B CA 1
ATOM 13825 C C . PHE B 1 753 ? 7.707 -46.719 -38.781 1 79.44 753 PHE B C 1
ATOM 13827 O O . PHE B 1 753 ? 7.074 -45.656 -38.875 1 79.44 753 PHE B O 1
ATOM 13834 N N . ILE B 1 754 ? 7.793 -47.312 -37.781 1 71.88 754 ILE B N 1
ATOM 13835 C CA . ILE B 1 754 ? 6.902 -47.031 -36.656 1 71.88 754 ILE B CA 1
ATOM 13836 C C . ILE B 1 754 ? 7.348 -45.75 -35.938 1 71.88 754 ILE B C 1
ATOM 13838 O O . ILE B 1 754 ? 6.523 -44.875 -35.625 1 71.88 754 ILE B O 1
ATOM 13842 N N . LEU B 1 755 ? 8.547 -45.688 -35.688 1 75.06 755 LEU B N 1
ATOM 13843 C CA . LEU B 1 755 ? 9.102 -44.531 -35 1 75.06 755 LEU B CA 1
ATOM 13844 C C . LEU B 1 755 ? 8.938 -43.281 -35.844 1 75.06 755 LEU B C 1
ATOM 13846 O O . LEU B 1 755 ? 8.719 -42.188 -35.312 1 75.06 755 LEU B O 1
ATOM 13850 N N . ASP B 1 756 ? 8.961 -43.469 -37.219 1 76 756 ASP B N 1
ATOM 13851 C CA . ASP B 1 756 ? 8.766 -42.344 -38.125 1 76 756 ASP B CA 1
ATOM 13852 C C . ASP B 1 756 ? 7.332 -41.844 -38.062 1 76 756 ASP B C 1
ATOM 13854 O O . ASP B 1 756 ? 7.109 -40.625 -38 1 76 756 ASP B O 1
ATOM 13858 N N . ILE B 1 757 ? 6.504 -42.656 -38 1 73.38 757 ILE B N 1
ATOM 13859 C CA . ILE B 1 757 ? 5.098 -42.281 -37.969 1 73.38 757 ILE B CA 1
ATOM 13860 C C . ILE B 1 757 ? 4.789 -41.625 -36.625 1 73.38 757 ILE B C 1
ATOM 13862 O O . ILE B 1 757 ? 4.133 -40.562 -36.562 1 73.38 757 ILE B O 1
ATOM 13866 N N . ALA B 1 758 ? 5.418 -42.094 -35.594 1 69.56 758 ALA B N 1
ATOM 13867 C CA . ALA B 1 758 ? 5.242 -41.531 -34.25 1 69.56 758 ALA B CA 1
ATOM 13868 C C . ALA B 1 758 ? 5.816 -40.125 -34.156 1 69.56 758 ALA B C 1
ATOM 13870 O O . ALA B 1 758 ? 5.207 -39.25 -33.531 1 69.56 758 ALA B O 1
ATOM 13871 N N . PHE B 1 759 ? 6.91 -39.969 -34.656 1 72.62 759 PHE B N 1
ATOM 13872 C CA . PHE B 1 759 ? 7.578 -38.656 -34.625 1 72.62 759 PHE B CA 1
ATOM 13873 C C . PHE B 1 759 ? 6.742 -37.625 -35.344 1 72.62 759 PHE B C 1
ATOM 13875 O O . PHE B 1 759 ? 6.59 -36.5 -34.844 1 72.62 759 PHE B O 1
ATOM 13882 N N . VAL B 1 760 ? 6.074 -37.969 -36.5 1 70.5 760 VAL B N 1
ATOM 13883 C CA . VAL B 1 760 ? 5.348 -37 -37.312 1 70.5 760 VAL B CA 1
ATOM 13884 C C . VAL B 1 760 ? 4.035 -36.625 -36.625 1 70.5 760 VAL B C 1
ATOM 13886 O O . VAL B 1 760 ? 3.654 -35.469 -36.594 1 70.5 760 VAL B O 1
ATOM 13889 N N . ILE B 1 761 ? 3.604 -37.5 -36.031 1 63.81 761 ILE B N 1
ATOM 13890 C CA . ILE B 1 761 ? 2.279 -37.281 -35.469 1 63.81 761 ILE B CA 1
ATOM 13891 C C . ILE B 1 761 ? 2.402 -36.531 -34.156 1 63.81 761 ILE B C 1
ATOM 13893 O O . ILE B 1 761 ? 1.636 -35.594 -33.906 1 63.81 761 ILE B O 1
ATOM 13897 N N . TYR B 1 762 ? 3.439 -36.812 -33.375 1 59.69 762 TYR B N 1
ATOM 13898 C CA . TYR B 1 762 ? 3.488 -36.281 -32 1 59.69 762 TYR B CA 1
ATOM 13899 C C . TYR B 1 762 ? 4.418 -35.094 -31.906 1 59.69 762 TYR B C 1
ATOM 13901 O O . TYR B 1 762 ? 4.23 -34.219 -31.047 1 59.69 762 TYR B O 1
ATOM 13909 N N . TYR B 1 763 ? 5.328 -35.031 -32.688 1 64.31 763 TYR B N 1
ATOM 13910 C CA . TYR B 1 763 ? 6.395 -34.094 -32.406 1 64.31 763 TYR B CA 1
ATOM 13911 C C . TYR B 1 763 ? 6.582 -33.125 -33.594 1 64.31 763 TYR B C 1
ATOM 13913 O O . TYR B 1 763 ? 6.977 -31.969 -33.406 1 64.31 763 TYR B O 1
ATOM 13921 N N . ALA B 1 764 ? 6.176 -33.625 -34.719 1 63.19 764 ALA B N 1
ATOM 13922 C CA . ALA B 1 764 ? 6.457 -32.812 -35.875 1 63.19 764 ALA B CA 1
ATOM 13923 C C . ALA B 1 764 ? 5.523 -31.609 -35.969 1 63.19 764 ALA B C 1
ATOM 13925 O O . ALA B 1 764 ? 5.879 -30.578 -36.531 1 63.19 764 ALA B O 1
ATOM 13926 N N . GLN B 1 765 ? 4.449 -31.781 -35.312 1 56.56 765 GLN B N 1
ATOM 13927 C CA . GLN B 1 765 ? 3.475 -30.703 -35.406 1 56.56 765 GLN B CA 1
ATOM 13928 C C . GLN B 1 765 ? 3.854 -29.547 -34.469 1 56.56 765 GLN B C 1
ATOM 13930 O O . GLN B 1 765 ? 3.34 -28.438 -34.625 1 56.56 765 GLN B O 1
ATOM 13935 N N . GLN B 1 766 ? 4.555 -29.75 -33.5 1 54.38 766 GLN B N 1
ATOM 13936 C CA . GLN B 1 766 ? 4.914 -28.734 -32.531 1 54.38 766 GLN B CA 1
ATOM 13937 C C . GLN B 1 766 ? 5.773 -27.641 -33.156 1 54.38 766 GLN B C 1
ATOM 13939 O O . GLN B 1 766 ? 5.812 -26.516 -32.656 1 54.38 766 GLN B O 1
ATOM 13944 N N . VAL B 1 767 ? 6.469 -28.109 -34.188 1 52.19 767 VAL B N 1
ATOM 13945 C CA . VAL B 1 767 ? 7.289 -27.141 -34.875 1 52.19 767 VAL B CA 1
ATOM 13946 C C . VAL B 1 767 ? 6.836 -27.047 -36.344 1 52.19 767 VAL B C 1
ATOM 13948 O O . VAL B 1 767 ? 6.973 -28.016 -37.094 1 52.19 767 VAL B O 1
ATOM 13951 N N . LEU B 1 768 ? 6.082 -26.031 -36.625 1 55.22 768 LEU B N 1
ATOM 13952 C CA . LEU B 1 768 ? 5.461 -25.844 -37.938 1 55.22 768 LEU B CA 1
ATOM 13953 C C . LEU B 1 768 ? 6.461 -26.109 -39.062 1 55.22 768 LEU B C 1
ATOM 13955 O O . LEU B 1 768 ? 6.113 -26.703 -40.062 1 55.22 768 LEU B O 1
ATOM 13959 N N . SER B 1 769 ? 7.699 -25.719 -38.969 1 61.28 769 SER B N 1
ATOM 13960 C CA . SER B 1 769 ? 8.695 -25.828 -40.031 1 61.28 769 SER B CA 1
ATOM 13961 C C . SER B 1 769 ? 9.039 -27.297 -40.312 1 61.28 769 SER B C 1
ATOM 13963 O O . SER B 1 769 ? 9.516 -27.625 -41.406 1 61.28 769 SER B O 1
ATOM 13965 N N . PHE B 1 770 ? 8.664 -28.141 -39.281 1 63.78 770 PHE B N 1
ATOM 13966 C CA . PHE B 1 770 ? 9.062 -29.531 -39.438 1 63.78 770 PHE B CA 1
ATOM 13967 C C . PHE B 1 770 ? 7.859 -30.391 -39.812 1 63.78 770 PHE B C 1
ATOM 13969 O O . PHE B 1 770 ? 8.016 -31.547 -40.219 1 63.78 770 PHE B O 1
ATOM 13976 N N . PHE B 1 771 ? 6.723 -29.75 -39.875 1 69.81 771 PHE B N 1
ATOM 13977 C CA . PHE B 1 771 ? 5.527 -30.562 -40.062 1 69.81 771 PHE B CA 1
ATOM 13978 C C . PHE B 1 771 ? 5.391 -31 -41.5 1 69.81 771 PHE B C 1
ATOM 13980 O O . PHE B 1 771 ? 5.207 -32.188 -41.781 1 69.81 771 PHE B O 1
ATOM 13987 N N . ILE B 1 772 ? 5.547 -30.062 -42.469 1 68.81 772 ILE B N 1
ATOM 13988 C CA . ILE B 1 772 ? 5.34 -30.359 -43.875 1 68.81 772 ILE B CA 1
ATOM 13989 C C . ILE B 1 772 ? 6.445 -31.297 -44.375 1 68.81 772 ILE B C 1
ATOM 13991 O O . ILE B 1 772 ? 6.164 -32.312 -44.969 1 68.81 772 ILE B O 1
ATOM 13995 N N . PRO B 1 773 ? 7.641 -31.016 -44.062 1 75.62 773 PRO B N 1
ATOM 13996 C CA . PRO B 1 773 ? 8.672 -31.953 -44.531 1 75.62 773 PRO B CA 1
ATOM 13997 C C . PRO B 1 773 ? 8.531 -33.344 -43.875 1 75.62 773 PRO B C 1
ATOM 13999 O O . PRO B 1 773 ? 8.766 -34.344 -44.531 1 75.62 773 PRO B O 1
ATOM 14002 N N . SER B 1 774 ? 8.008 -33.344 -42.656 1 75.19 774 SER B N 1
ATOM 14003 C CA . SER B 1 774 ? 7.883 -34.625 -41.969 1 75.19 774 SER B CA 1
ATOM 14004 C C . SER B 1 774 ? 6.793 -35.469 -42.625 1 75.19 774 SER B C 1
ATOM 14006 O O . SER B 1 774 ? 6.949 -36.688 -42.781 1 75.19 774 SER B O 1
ATOM 14008 N N . ILE B 1 775 ? 5.824 -34.875 -43.125 1 73.25 775 ILE B N 1
ATOM 14009 C CA . ILE B 1 775 ? 4.73 -35.594 -43.781 1 73.25 775 ILE B CA 1
ATOM 14010 C C . ILE B 1 775 ? 5.141 -36 -45.188 1 73.25 775 ILE B C 1
ATOM 14012 O O . ILE B 1 775 ? 4.871 -37.125 -45.625 1 73.25 775 ILE B O 1
ATOM 14016 N N . LEU B 1 776 ? 5.824 -35.188 -45.875 1 76.38 776 LEU B N 1
ATOM 14017 C CA . LEU B 1 776 ? 6.262 -35.438 -47.25 1 76.38 776 LEU B CA 1
ATOM 14018 C C . LEU B 1 776 ? 7.238 -36.625 -47.281 1 76.38 776 LEU B C 1
ATOM 14020 O O . LEU B 1 776 ? 7.105 -37.5 -48.125 1 76.38 776 LEU B O 1
ATOM 14024 N N . PHE B 1 777 ? 8.125 -36.594 -46.344 1 78.44 777 PHE B N 1
ATOM 14025 C CA . PHE B 1 777 ? 9.156 -37.625 -46.375 1 78.44 777 PHE B CA 1
ATOM 14026 C C . PHE B 1 777 ? 8.688 -38.875 -45.656 1 78.44 777 PHE B C 1
ATOM 14028 O O . PHE B 1 777 ? 9.445 -39.844 -45.5 1 78.44 777 PHE B O 1
ATOM 14035 N N . LEU B 1 778 ? 7.461 -38.812 -45.219 1 77.44 778 LEU B N 1
ATOM 14036 C CA . LEU B 1 778 ? 6.855 -40.031 -44.688 1 77.44 778 LEU B CA 1
ATOM 14037 C C . LEU B 1 778 ? 5.883 -40.625 -45.719 1 77.44 778 LEU B C 1
ATOM 14039 O O . LEU B 1 778 ? 5.992 -41.781 -46.062 1 77.44 778 LEU B O 1
ATOM 14043 N N . VAL B 1 779 ? 5.039 -39.812 -46.312 1 76.38 779 VAL B N 1
ATOM 14044 C CA . VAL B 1 779 ? 3.98 -40.281 -47.219 1 76.38 779 VAL B CA 1
ATOM 14045 C C . VAL B 1 779 ? 4.547 -40.531 -48.625 1 76.38 779 VAL B C 1
ATOM 14047 O O . VAL B 1 779 ? 4.184 -41.5 -49.281 1 76.38 779 VAL B O 1
ATOM 14050 N N . GLY B 1 780 ? 5.434 -39.75 -49.125 1 78.94 780 GLY B N 1
ATOM 14051 C CA . GLY B 1 780 ? 6.043 -39.906 -50.438 1 78.94 780 GLY B CA 1
ATOM 14052 C C . GLY B 1 780 ? 6.73 -41.25 -50.625 1 78.94 780 GLY B C 1
ATOM 14053 O O . GLY B 1 780 ? 6.41 -42 -51.562 1 78.94 780 GLY B O 1
ATOM 14054 N N . PRO B 1 781 ? 7.555 -41.531 -49.656 1 82.69 781 PRO B N 1
ATOM 14055 C CA . PRO B 1 781 ? 8.25 -42.812 -49.75 1 82.69 781 PRO B CA 1
ATOM 14056 C C . PRO B 1 781 ? 7.309 -44 -49.625 1 82.69 781 PRO B C 1
ATOM 14058 O O . PRO B 1 781 ? 7.484 -45.031 -50.312 1 82.69 781 PRO B O 1
ATOM 14061 N N . ILE B 1 782 ? 6.305 -43.844 -48.875 1 78.75 782 ILE B N 1
ATOM 14062 C CA . ILE B 1 782 ? 5.328 -44.938 -48.75 1 78.75 782 ILE B CA 1
ATOM 14063 C C . ILE B 1 782 ? 4.617 -45.156 -50.062 1 78.75 782 ILE B C 1
ATOM 14065 O O . ILE B 1 782 ? 4.438 -46.312 -50.5 1 78.75 782 ILE B O 1
ATOM 14069 N N . GLY B 1 783 ? 4.297 -44.125 -50.75 1 78.81 783 GLY B N 1
ATOM 14070 C CA . GLY B 1 783 ? 3.701 -44.219 -52.094 1 78.81 783 GLY B CA 1
ATOM 14071 C C . GLY B 1 783 ? 4.645 -44.812 -53.125 1 78.81 783 GLY B C 1
ATOM 14072 O O . GLY B 1 783 ? 4.258 -45.688 -53.875 1 78.81 783 GLY B O 1
ATOM 14073 N N . PHE B 1 784 ? 5.809 -44.438 -53.188 1 82.5 784 PHE B N 1
ATOM 14074 C CA . PHE B 1 784 ? 6.82 -44.875 -54.125 1 82.5 784 PHE B CA 1
ATOM 14075 C C . PHE B 1 784 ? 7.109 -46.375 -53.906 1 82.5 784 PHE B C 1
ATOM 14077 O O . PHE B 1 784 ? 7.109 -47.156 -54.875 1 82.5 784 PHE B O 1
ATOM 14084 N N . ASN B 1 785 ? 7.281 -46.781 -52.625 1 82.5 785 ASN B N 1
ATOM 14085 C CA . ASN B 1 785 ? 7.582 -48.156 -52.344 1 82.5 785 ASN B CA 1
ATOM 14086 C C . ASN B 1 785 ? 6.398 -49.062 -52.656 1 82.5 785 ASN B C 1
ATOM 14088 O O . ASN B 1 785 ? 6.582 -50.188 -53.156 1 82.5 785 ASN B O 1
ATOM 14092 N N . SER B 1 786 ? 5.273 -48.562 -52.5 1 79.75 786 SER B N 1
ATOM 14093 C CA . SER B 1 786 ? 4.078 -49.344 -52.781 1 79.75 786 SER B CA 1
ATOM 14094 C C . SER B 1 786 ? 3.893 -49.594 -54.281 1 79.75 786 SER B C 1
ATOM 14096 O O . SER B 1 786 ? 3.607 -50.719 -54.688 1 79.75 786 SER B O 1
ATOM 14098 N N . ILE B 1 787 ? 4.121 -48.594 -55.031 1 79.69 787 ILE B N 1
ATOM 14099 C CA . ILE B 1 787 ? 3.984 -48.688 -56.5 1 79.69 787 ILE B CA 1
ATOM 14100 C C . ILE B 1 787 ? 5.078 -49.594 -57.062 1 79.69 787 ILE B C 1
ATOM 14102 O O . ILE B 1 787 ? 4.812 -50.469 -57.875 1 79.69 787 ILE B O 1
ATOM 14106 N N . LEU B 1 788 ? 6.227 -49.469 -56.562 1 82.69 788 LEU B N 1
ATOM 14107 C CA . LEU B 1 788 ? 7.348 -50.281 -57.062 1 82.69 788 LEU B CA 1
ATOM 14108 C C . LEU B 1 788 ? 7.172 -51.75 -56.656 1 82.69 788 LEU B C 1
ATOM 14110 O O . LEU B 1 788 ? 7.41 -52.625 -57.469 1 82.69 788 LEU B O 1
ATOM 14114 N N . ALA B 1 789 ? 6.75 -51.938 -55.438 1 81.19 789 ALA B N 1
ATOM 14115 C CA . ALA B 1 789 ? 6.535 -53.312 -54.969 1 81.19 789 ALA B CA 1
ATOM 14116 C C . ALA B 1 789 ? 5.441 -54 -55.781 1 81.19 789 ALA B C 1
ATOM 14118 O O . ALA B 1 789 ? 5.602 -55.156 -56.219 1 81.19 789 ALA B O 1
ATOM 14119 N N . LEU B 1 790 ? 4.477 -53.281 -56.125 1 79.5 790 LEU B N 1
ATOM 14120 C CA . LEU B 1 790 ? 3.379 -53.812 -56.938 1 79.5 790 LEU B CA 1
ATOM 14121 C C . LEU B 1 790 ? 3.83 -54.062 -58.375 1 79.5 790 LEU B C 1
ATOM 14123 O O . LEU B 1 790 ? 3.473 -55.062 -58.969 1 79.5 790 LEU B O 1
ATOM 14127 N N . TYR B 1 791 ? 4.633 -53.219 -58.844 1 82.31 791 TYR B N 1
ATOM 14128 C CA . TYR B 1 791 ? 5.168 -53.344 -60.188 1 82.31 791 TYR B CA 1
ATOM 14129 C C . TYR B 1 791 ? 6.043 -54.594 -60.312 1 82.31 791 TYR B C 1
ATOM 14131 O O . TYR B 1 791 ? 5.914 -55.375 -61.25 1 82.31 791 TYR B O 1
ATOM 14139 N N . ILE B 1 792 ? 6.836 -54.875 -59.344 1 83.44 792 ILE B N 1
ATOM 14140 C CA . ILE B 1 792 ? 7.762 -56 -59.375 1 83.44 792 ILE B CA 1
ATOM 14141 C C . ILE B 1 792 ? 6.98 -57.312 -59.312 1 83.44 792 ILE B C 1
ATOM 14143 O O . ILE B 1 792 ? 7.219 -58.25 -60.094 1 83.44 792 ILE B O 1
ATOM 14147 N N . ILE B 1 793 ? 6.023 -57.312 -58.5 1 79.62 793 ILE B N 1
ATOM 14148 C CA . ILE B 1 793 ? 5.266 -58.531 -58.312 1 79.62 793 ILE B CA 1
ATOM 14149 C C . ILE B 1 793 ? 4.391 -58.844 -59.5 1 79.62 793 ILE B C 1
ATOM 14151 O O . ILE B 1 793 ? 4.32 -59.969 -59.969 1 79.62 793 ILE B O 1
ATOM 14155 N N . LEU B 1 794 ? 3.877 -57.812 -60.125 1 78.5 794 LEU B N 1
ATOM 14156 C CA . LEU B 1 794 ? 3.031 -57.969 -61.281 1 78.5 794 LEU B CA 1
ATOM 14157 C C . LEU B 1 794 ? 3.865 -58.375 -62.5 1 78.5 794 LEU B C 1
ATOM 14159 O O . LEU B 1 794 ? 3.479 -59.25 -63.281 1 78.5 794 LEU B O 1
ATOM 14163 N N . LYS B 1 795 ? 5.004 -57.781 -62.625 1 79.69 795 LYS B N 1
ATOM 14164 C CA . LYS B 1 795 ? 5.887 -58.125 -63.75 1 79.69 795 LYS B CA 1
ATOM 14165 C C . LYS B 1 795 ? 6.391 -59.562 -63.625 1 79.69 795 LYS B C 1
ATOM 14167 O O . LYS B 1 795 ? 6.438 -60.312 -64.625 1 79.69 795 LYS B O 1
ATOM 14172 N N . GLU B 1 796 ? 6.68 -60 -62.375 1 82.5 796 GLU B N 1
ATOM 14173 C CA . GLU B 1 796 ? 7.137 -61.375 -62.125 1 82.5 796 GLU B CA 1
ATOM 14174 C C . GLU B 1 796 ? 6.016 -62.375 -62.375 1 82.5 796 GLU B C 1
ATOM 14176 O O . GLU B 1 796 ? 6.246 -63.469 -62.906 1 82.5 796 GLU B O 1
ATOM 14181 N N . LYS B 1 797 ? 4.852 -62.094 -62.125 1 80.25 797 LYS B N 1
ATOM 14182 C CA . LYS B 1 797 ? 3.697 -62.938 -62.344 1 80.25 797 LYS B CA 1
ATOM 14183 C C . LYS B 1 797 ? 3.445 -63.188 -63.812 1 80.25 797 LYS B C 1
ATOM 14185 O O . LYS B 1 797 ? 3.164 -64.312 -64.25 1 80.25 797 LYS B O 1
ATOM 14190 N N . TYR B 1 798 ? 3.723 -62.219 -64.562 1 74.94 798 TYR B N 1
ATOM 14191 C CA . TYR B 1 798 ? 3.385 -62.312 -66 1 74.94 798 TYR B CA 1
ATOM 14192 C C . TYR B 1 798 ? 4.562 -62.844 -66.812 1 74.94 798 TYR B C 1
ATOM 14194 O O . TYR B 1 798 ? 4.379 -63.438 -67.875 1 74.94 798 TYR B O 1
ATOM 14202 N N . THR B 1 799 ? 5.793 -62.75 -66.375 1 77 799 THR B N 1
ATOM 14203 C CA . THR B 1 799 ? 6.953 -63.094 -67.188 1 77 799 THR B CA 1
ATOM 14204 C C . THR B 1 799 ? 7.574 -64.375 -66.688 1 77 799 THR B C 1
ATOM 14206 O O . THR B 1 799 ? 8.25 -65.125 -67.438 1 77 799 THR B O 1
ATOM 14209 N N . ASN B 1 800 ? 7.457 -64.688 -65.438 1 79.06 800 ASN B N 1
ATOM 14210 C CA . ASN B 1 800 ? 8.078 -65.812 -64.812 1 79.06 800 ASN B CA 1
ATOM 14211 C C . ASN B 1 800 ? 7.047 -66.875 -64.438 1 79.06 800 ASN B C 1
ATOM 14213 O O . ASN B 1 800 ? 6.285 -66.688 -63.5 1 79.06 800 ASN B O 1
ATOM 14217 N N . GLU B 1 801 ? 6.961 -68 -65.312 1 74.62 801 GLU B N 1
ATOM 14218 C CA . GLU B 1 801 ? 5.953 -69.062 -65.125 1 74.62 801 GLU B CA 1
ATOM 14219 C C . GLU B 1 801 ? 6.168 -69.75 -63.781 1 74.62 801 GLU B C 1
ATOM 14221 O O . GLU B 1 801 ? 5.203 -70.125 -63.062 1 74.62 801 GLU B O 1
ATOM 14226 N N . LYS B 1 802 ? 7.379 -69.938 -63.344 1 79.69 802 LYS B N 1
ATOM 14227 C CA . LYS B 1 802 ? 7.68 -70.625 -62.094 1 79.69 802 LYS B CA 1
ATOM 14228 C C . LYS B 1 802 ? 7.207 -69.812 -60.906 1 79.69 802 LYS B C 1
ATOM 14230 O O . LYS B 1 802 ? 6.66 -70.312 -59.938 1 79.69 802 LYS B O 1
ATOM 14235 N N . PHE B 1 803 ? 7.395 -68.5 -60.969 1 85.06 803 PHE B N 1
ATOM 14236 C CA . PHE B 1 803 ? 6.945 -67.562 -59.938 1 85.06 803 PHE B CA 1
ATOM 14237 C C . PHE B 1 803 ? 5.426 -67.5 -59.906 1 85.06 803 PHE B C 1
ATOM 14239 O O . PHE B 1 803 ? 4.824 -67.5 -58.812 1 85.06 803 PHE B O 1
ATOM 14246 N N . SER B 1 804 ? 4.828 -67.5 -61.219 1 77.31 804 SER B N 1
ATOM 14247 C CA . SER B 1 804 ? 3.373 -67.375 -61.281 1 77.31 804 SER B CA 1
ATOM 14248 C C . SER B 1 804 ? 2.719 -68.625 -60.625 1 77.31 804 SER B C 1
ATOM 14250 O O . SER B 1 804 ? 1.729 -68.438 -59.906 1 77.31 804 SER B O 1
ATOM 14252 N N . LYS B 1 805 ? 3.375 -69.75 -60.844 1 73.06 805 LYS B N 1
ATOM 14253 C CA . LYS B 1 805 ? 2.887 -71 -60.188 1 73.06 805 LYS B CA 1
ATOM 14254 C C . LYS B 1 805 ? 3.141 -70.938 -58.688 1 73.06 805 LYS B C 1
ATOM 14256 O O . LYS B 1 805 ? 2.275 -71.312 -57.906 1 73.06 805 LYS B O 1
ATOM 14261 N N . TRP B 1 806 ? 4.219 -70.312 -58.25 1 82.56 806 TRP B N 1
ATOM 14262 C CA . TRP B 1 806 ? 4.531 -70.125 -56.844 1 82.56 806 TRP B CA 1
ATOM 14263 C C . TRP B 1 806 ? 3.615 -69.125 -56.188 1 82.56 806 TRP B C 1
ATOM 14265 O O . TRP B 1 806 ? 3.105 -69.312 -55.094 1 82.56 806 TRP B O 1
ATOM 14275 N N . LEU B 1 807 ? 3.324 -68 -56.875 1 78.69 807 LEU B N 1
ATOM 14276 C CA . LEU B 1 807 ? 2.496 -66.875 -56.438 1 78.69 807 LEU B CA 1
ATOM 14277 C C . LEU B 1 807 ? 1.051 -67.312 -56.219 1 78.69 807 LEU B C 1
ATOM 14279 O O . LEU B 1 807 ? 0.395 -66.938 -55.281 1 78.69 807 LEU B O 1
ATOM 14283 N N . MET B 1 808 ? 0.67 -68.25 -57.25 1 69.31 808 MET B N 1
ATOM 14284 C CA . MET B 1 808 ? -0.706 -68.688 -57.156 1 69.31 808 MET B CA 1
ATOM 14285 C C . MET B 1 808 ? -0.91 -69.562 -55.906 1 69.31 808 MET B C 1
ATOM 14287 O O . MET B 1 808 ? -2.008 -69.562 -55.344 1 69.31 808 MET B O 1
ATOM 14291 N N . ASN B 1 809 ? 0.314 -70 -55.312 1 67.69 809 ASN B N 1
ATOM 14292 C CA . ASN B 1 809 ? 0.245 -70.812 -54.094 1 67.69 809 ASN B CA 1
ATOM 14293 C C . ASN B 1 809 ? 0.52 -70 -52.844 1 67.69 809 ASN B C 1
ATOM 14295 O O . ASN B 1 809 ? 0.226 -70.438 -51.719 1 67.69 809 ASN B O 1
ATOM 14299 N N . ASN B 1 810 ? 1.033 -68.688 -53 1 73.19 810 ASN B N 1
ATOM 14300 C CA . ASN B 1 810 ? 1.463 -67.875 -51.906 1 73.19 810 ASN B CA 1
ATOM 14301 C C . ASN B 1 810 ? 0.951 -66.438 -52.031 1 73.19 810 ASN B C 1
ATOM 14303 O O . ASN B 1 810 ? 1.664 -65.5 -51.719 1 73.19 810 ASN B O 1
ATOM 14307 N N . THR B 1 811 ? -0.25 -66.25 -52.5 1 70.44 811 THR B N 1
ATOM 14308 C CA . THR B 1 811 ? -0.758 -64.875 -52.844 1 70.44 811 THR B CA 1
ATOM 14309 C C . THR B 1 811 ? -0.911 -64.062 -51.594 1 70.44 811 THR B C 1
ATOM 14311 O O . THR B 1 811 ? -0.618 -62.844 -51.656 1 70.44 811 THR B O 1
ATOM 14314 N N . LYS B 1 812 ? -1.226 -64.5 -50.625 1 64.62 812 LYS B N 1
ATOM 14315 C CA . LYS B 1 812 ? -1.453 -63.656 -49.438 1 64.62 812 LYS B CA 1
ATOM 14316 C C . LYS B 1 812 ? -0.134 -63.188 -48.844 1 64.62 812 LYS B C 1
ATOM 14318 O O . LYS B 1 812 ? -0.013 -62 -48.438 1 64.62 812 LYS B O 1
ATOM 14323 N N . LEU B 1 813 ? 0.748 -64 -48.656 1 67.94 813 LEU B N 1
ATOM 14324 C CA . LEU B 1 813 ? 2.062 -63.625 -48.125 1 67.94 813 LEU B CA 1
ATOM 14325 C C . LEU B 1 813 ? 2.713 -62.562 -49 1 67.94 813 LEU B C 1
ATOM 14327 O O . LEU B 1 813 ? 3.301 -61.625 -48.5 1 67.94 813 LEU B O 1
ATOM 14331 N N . VAL B 1 814 ? 2.484 -62.906 -50.25 1 73.38 814 VAL B N 1
ATOM 14332 C CA . VAL B 1 814 ? 3.102 -61.938 -51.156 1 73.38 814 VAL B CA 1
ATOM 14333 C C . VAL B 1 814 ? 2.393 -60.594 -51.062 1 73.38 814 VAL B C 1
ATOM 14335 O O . VAL B 1 814 ? 3.033 -59.531 -51.125 1 73.38 814 VAL B O 1
ATOM 14338 N N . SER B 1 815 ? 1.145 -60.719 -50.844 1 73.56 815 SER B N 1
ATOM 14339 C CA . SER B 1 815 ? 0.415 -59.438 -50.688 1 73.56 815 SER B CA 1
ATOM 14340 C C . SER B 1 815 ? 0.845 -58.719 -49.438 1 73.56 815 SER B C 1
ATOM 14342 O O . SER B 1 815 ? 1.007 -57.469 -49.469 1 73.56 815 SER B O 1
ATOM 14344 N N . MET B 1 816 ? 1.129 -59.25 -48.438 1 72.12 816 MET B N 1
ATOM 14345 C CA . MET B 1 816 ? 1.594 -58.625 -47.188 1 72.12 816 MET B CA 1
ATOM 14346 C C . MET B 1 816 ? 2.971 -58 -47.375 1 72.12 816 MET B C 1
ATOM 14348 O O . MET B 1 816 ? 3.182 -56.844 -47.031 1 72.12 816 MET B O 1
ATOM 14352 N N . PHE B 1 817 ? 3.705 -58.938 -47.812 1 77.56 817 PHE B N 1
ATOM 14353 C CA . PHE B 1 817 ? 5.062 -58.438 -48 1 77.56 817 PHE B CA 1
ATOM 14354 C C . PHE B 1 817 ? 5.098 -57.312 -49.031 1 77.56 817 PHE B C 1
ATOM 14356 O O . PHE B 1 817 ? 5.945 -56.406 -48.938 1 77.56 817 PHE B O 1
ATOM 14363 N N . THR B 1 818 ? 4.016 -57.344 -49.875 1 75.69 818 THR B N 1
ATOM 14364 C CA . THR B 1 818 ? 3.902 -56.25 -50.812 1 75.69 818 THR B CA 1
ATOM 14365 C C . THR B 1 818 ? 3.438 -54.969 -50.125 1 75.69 818 THR B C 1
ATOM 14367 O O . THR B 1 818 ? 3.955 -53.875 -50.406 1 75.69 818 THR B O 1
ATOM 14370 N N . ILE B 1 819 ? 2.621 -55.125 -49.125 1 76.38 819 ILE B N 1
ATOM 14371 C CA . ILE B 1 819 ? 2.148 -53.969 -48.375 1 76.38 819 ILE B CA 1
ATOM 14372 C C . ILE B 1 819 ? 3.26 -53.469 -47.469 1 76.38 819 ILE B C 1
ATOM 14374 O O . ILE B 1 819 ? 3.521 -52.281 -47.375 1 76.38 819 ILE B O 1
ATOM 14378 N N . LEU B 1 820 ? 3.922 -54.312 -46.75 1 76.88 820 LEU B N 1
ATOM 14379 C CA . LEU B 1 820 ? 5.012 -53.938 -45.875 1 76.88 820 LEU B CA 1
ATOM 14380 C C . LEU B 1 820 ? 6.152 -53.312 -46.656 1 76.88 820 LEU B C 1
ATOM 14382 O O . LEU B 1 820 ? 6.914 -52.5 -46.094 1 76.88 820 LEU B O 1
ATOM 14386 N N . SER B 1 821 ? 6.086 -53.781 -47.844 1 80.62 821 SER B N 1
ATOM 14387 C CA . SER B 1 821 ? 7.164 -53.25 -48.688 1 80.62 821 SER B CA 1
ATOM 14388 C C . SER B 1 821 ? 6.945 -51.781 -48.969 1 80.62 821 SER B C 1
ATOM 14390 O O . SER B 1 821 ? 7.816 -51.125 -49.562 1 80.62 821 SER B O 1
ATOM 14392 N N . SER B 1 822 ? 5.809 -51.375 -48.469 1 80.38 822 SER B N 1
ATOM 14393 C CA . SER B 1 822 ? 5.594 -49.938 -48.562 1 80.38 822 SER B CA 1
ATOM 14394 C C . SER B 1 822 ? 6.586 -49.156 -47.688 1 80.38 822 SER B C 1
ATOM 14396 O O . SER B 1 822 ? 6.895 -48 -47.969 1 80.38 822 SER B O 1
ATOM 14398 N N . ALA B 1 823 ? 7.09 -49.812 -46.625 1 82.75 823 ALA B N 1
ATOM 14399 C CA . ALA B 1 823 ? 8.117 -49.219 -45.781 1 82.75 823 ALA B CA 1
ATOM 14400 C C . ALA B 1 823 ? 9.469 -49.188 -46.469 1 82.75 823 ALA B C 1
ATOM 14402 O O . ALA B 1 823 ? 10.188 -48.188 -46.406 1 82.75 823 ALA B O 1
ATOM 14403 N N . ASP B 1 824 ? 9.773 -50.406 -47.031 1 86.19 824 ASP B N 1
ATOM 14404 C CA . ASP B 1 824 ? 10.992 -50.594 -47.812 1 86.19 824 ASP B CA 1
ATOM 14405 C C . ASP B 1 824 ? 10.867 -51.812 -48.75 1 86.19 824 ASP B C 1
ATOM 14407 O O . ASP B 1 824 ? 10.523 -52.906 -48.312 1 86.19 824 ASP B O 1
ATOM 14411 N N . VAL B 1 825 ? 11.148 -51.625 -50.031 1 85.75 825 VAL B N 1
ATOM 14412 C CA . VAL B 1 825 ? 10.969 -52.656 -51.031 1 85.75 825 VAL B CA 1
ATOM 14413 C C . VAL B 1 825 ? 11.898 -53.812 -50.75 1 85.75 825 VAL B C 1
ATOM 14415 O O . VAL B 1 825 ? 11.641 -54.969 -51.188 1 85.75 825 VAL B O 1
ATOM 14418 N N . ALA B 1 826 ? 12.969 -53.625 -49.969 1 81.69 826 ALA B N 1
ATOM 14419 C CA . ALA B 1 826 ? 13.922 -54.688 -49.594 1 81.69 826 ALA B CA 1
ATOM 14420 C C . ALA B 1 826 ? 13.227 -55.812 -48.844 1 81.69 826 ALA B C 1
ATOM 14422 O O . ALA B 1 826 ? 13.727 -56.938 -48.812 1 81.69 826 ALA B O 1
ATOM 14423 N N . ILE B 1 827 ? 12.109 -55.406 -48.375 1 80.31 827 ILE B N 1
ATOM 14424 C CA . ILE B 1 827 ? 11.352 -56.406 -47.625 1 80.31 827 ILE B CA 1
ATOM 14425 C C . ILE B 1 827 ? 10.914 -57.562 -48.531 1 80.31 827 ILE B C 1
ATOM 14427 O O . ILE B 1 827 ? 10.812 -58.688 -48.094 1 80.31 827 ILE B O 1
ATOM 14431 N N . LEU B 1 828 ? 10.859 -57.344 -49.875 1 83 828 LEU B N 1
ATOM 14432 C CA . LEU B 1 828 ? 10.477 -58.344 -50.844 1 83 828 LEU B CA 1
ATOM 14433 C C . LEU B 1 828 ? 11.531 -59.469 -50.938 1 83 828 LEU B C 1
ATOM 14435 O O . LEU B 1 828 ? 11.219 -60.594 -51.312 1 83 828 LEU B O 1
ATOM 14439 N N . ASN B 1 829 ? 12.789 -59.188 -50.562 1 80.69 829 ASN B N 1
ATOM 14440 C CA . ASN B 1 829 ? 13.844 -60.188 -50.531 1 80.69 829 ASN B CA 1
ATOM 14441 C C . ASN B 1 829 ? 13.547 -61.281 -49.531 1 80.69 829 ASN B C 1
ATOM 14443 O O . ASN B 1 829 ? 14.094 -62.406 -49.656 1 80.69 829 ASN B O 1
ATOM 14447 N N . MET B 1 830 ? 12.758 -60.906 -48.688 1 77.31 830 MET B N 1
ATOM 14448 C CA . MET B 1 830 ? 12.438 -61.844 -47.625 1 77.31 830 MET B CA 1
ATOM 14449 C C . MET B 1 830 ? 11.75 -63.094 -48.219 1 77.31 830 MET B C 1
ATOM 14451 O O . MET B 1 830 ? 11.992 -64.188 -47.781 1 77.31 830 MET B O 1
ATOM 14455 N N . ILE B 1 831 ? 11.016 -63.031 -49.406 1 80.31 831 ILE B N 1
ATOM 14456 C CA . ILE B 1 831 ? 10.258 -64.125 -50 1 80.31 831 ILE B CA 1
ATOM 14457 C C . ILE B 1 831 ? 11.203 -65.125 -50.656 1 80.31 831 ILE B C 1
ATOM 14459 O O . ILE B 1 831 ? 10.867 -66.312 -50.844 1 80.31 831 ILE B O 1
ATOM 14463 N N . SER B 1 832 ? 12.375 -64.688 -51.062 1 79.12 832 SER B N 1
ATOM 14464 C CA . SER B 1 832 ? 13.359 -65.562 -51.688 1 79.12 832 SER B CA 1
ATOM 14465 C C . SER B 1 832 ? 14.539 -65.812 -50.75 1 79.12 832 SER B C 1
ATOM 14467 O O . SER B 1 832 ? 15.609 -66.25 -51.219 1 79.12 832 SER B O 1
ATOM 14469 N N . SER B 1 833 ? 14.578 -65.562 -49.469 1 74.94 833 SER B N 1
ATOM 14470 C CA . SER B 1 833 ? 15.719 -65.562 -48.531 1 74.94 833 SER B CA 1
ATOM 14471 C C . SER B 1 833 ? 16.047 -67 -48.094 1 74.94 833 SER B C 1
ATOM 14473 O O . SER B 1 833 ? 17.156 -67.25 -47.656 1 74.94 833 SER B O 1
ATOM 14475 N N . ARG B 1 834 ? 15.328 -68 -48.5 1 75.44 834 ARG B N 1
ATOM 14476 C CA . ARG B 1 834 ? 15.508 -69.375 -48.062 1 75.44 834 ARG B CA 1
ATOM 14477 C C . ARG B 1 834 ? 15.75 -69.438 -46.562 1 75.44 834 ARG B C 1
ATOM 14479 O O . ARG B 1 834 ? 16.562 -70.25 -46.094 1 75.44 834 ARG B O 1
ATOM 14486 N N . LEU B 1 835 ? 15.219 -68.375 -45.719 1 70.81 835 LEU B N 1
ATOM 14487 C CA . LEU B 1 835 ? 15.383 -68.188 -44.281 1 70.81 835 LEU B CA 1
ATOM 14488 C C . LEU B 1 835 ? 14.938 -69.438 -43.531 1 70.81 835 LEU B C 1
ATOM 14490 O O . LEU B 1 835 ? 13.859 -70 -43.781 1 70.81 835 LEU B O 1
ATOM 14494 N N . ALA B 1 836 ? 15.852 -70.125 -42.719 1 67.5 836 ALA B N 1
ATOM 14495 C CA . ALA B 1 836 ? 15.602 -71.25 -41.844 1 67.5 836 ALA B CA 1
ATOM 14496 C C . ALA B 1 836 ? 15.109 -72.438 -42.688 1 67.5 836 ALA B C 1
ATOM 14498 O O . ALA B 1 836 ? 14.5 -73.375 -42.156 1 67.5 836 ALA B O 1
ATOM 14499 N N . ASN B 1 837 ? 15.172 -72.5 -44.25 1 63.25 837 ASN B N 1
ATOM 14500 C CA . ASN B 1 837 ? 14.781 -73.438 -45.25 1 63.25 837 ASN B CA 1
ATOM 14501 C C . ASN B 1 837 ? 13.266 -73.688 -45.281 1 63.25 837 ASN B C 1
ATOM 14503 O O . ASN B 1 837 ? 12.789 -74.75 -45.5 1 63.25 837 ASN B O 1
ATOM 14507 N N . LEU B 1 838 ? 12.57 -72.5 -45.125 1 67.81 838 LEU B N 1
ATOM 14508 C CA . LEU B 1 838 ? 11.109 -72.5 -45.188 1 67.81 838 LEU B CA 1
ATOM 14509 C C . LEU B 1 838 ? 10.633 -72.312 -46.625 1 67.81 838 LEU B C 1
ATOM 14511 O O . LEU B 1 838 ? 11.188 -71.5 -47.375 1 67.81 838 LEU B O 1
ATOM 14515 N N . ARG B 1 839 ? 9.734 -73.125 -47.031 1 68.81 839 ARG B N 1
ATOM 14516 C CA . ARG B 1 839 ? 9.25 -73.125 -48.406 1 68.81 839 ARG B CA 1
ATOM 14517 C C . ARG B 1 839 ? 8.648 -71.812 -48.812 1 68.81 839 ARG B C 1
ATOM 14519 O O . ARG B 1 839 ? 8.695 -71.375 -49.969 1 68.81 839 ARG B O 1
ATOM 14526 N N . TYR B 1 840 ? 8.156 -70.938 -47.875 1 72.25 840 TYR B N 1
ATOM 14527 C CA . TYR B 1 840 ? 7.539 -69.625 -48.156 1 72.25 840 TYR B CA 1
ATOM 14528 C C . TYR B 1 840 ? 8.586 -68.562 -48.531 1 72.25 840 TYR B C 1
ATOM 14530 O O . TYR B 1 840 ? 8.281 -67.625 -49.219 1 72.25 840 TYR B O 1
ATOM 14538 N N . PHE B 1 841 ? 9.75 -68.812 -48.125 1 77.19 841 PHE B N 1
ATOM 14539 C CA . PHE B 1 841 ? 10.812 -67.875 -48.406 1 77.19 841 PHE B CA 1
ATOM 14540 C C . PHE B 1 841 ? 11.742 -68.375 -49.5 1 77.19 841 PHE B C 1
ATOM 14542 O O . PHE B 1 841 ? 12.914 -68 -49.562 1 77.19 841 PHE B O 1
ATOM 14549 N N . CYS B 1 842 ? 11.086 -69.375 -50.25 1 75.06 842 CYS B N 1
ATOM 14550 C CA . CYS B 1 842 ? 11.859 -69.938 -51.375 1 75.06 842 CYS B CA 1
ATOM 14551 C C . CYS B 1 842 ? 11.227 -69.562 -52.719 1 75.06 842 CYS B C 1
ATOM 14553 O O . CYS B 1 842 ? 11.102 -70.438 -53.594 1 75.06 842 CYS B O 1
ATOM 14555 N N . ALA B 1 843 ? 10.727 -68.312 -52.844 1 83.81 843 ALA B N 1
ATOM 14556 C CA . ALA B 1 843 ? 10.172 -67.875 -54.094 1 83.81 843 ALA B CA 1
ATOM 14557 C C . ALA B 1 843 ? 11.242 -67.812 -55.188 1 83.81 843 ALA B C 1
ATOM 14559 O O . ALA B 1 843 ? 12.367 -67.375 -54.969 1 83.81 843 ALA B O 1
ATOM 14560 N N . PRO B 1 844 ? 10.836 -68.5 -56.219 1 80 844 PRO B N 1
ATOM 14561 C CA . PRO B 1 844 ? 11.797 -68.438 -57.344 1 80 844 PRO B CA 1
ATOM 14562 C C . PRO B 1 844 ? 11.766 -67.125 -58.062 1 80 844 PRO B C 1
ATOM 14564 O O . PRO B 1 844 ? 11.141 -67 -59.125 1 80 844 PRO B O 1
ATOM 14567 N N . ILE B 1 845 ? 12.359 -66.062 -57.562 1 82.31 845 ILE B N 1
ATOM 14568 C CA . ILE B 1 845 ? 12.383 -64.75 -58.125 1 82.31 845 ILE B CA 1
ATOM 14569 C C . ILE B 1 845 ? 13.477 -64.625 -59.188 1 82.31 845 ILE B C 1
ATOM 14571 O O . ILE B 1 845 ? 14.539 -65.25 -59.062 1 82.31 845 ILE B O 1
ATOM 14575 N N . SER B 1 846 ? 13 -64.062 -60.281 1 81 846 SER B N 1
ATOM 14576 C CA . SER B 1 846 ? 13.945 -63.875 -61.375 1 81 846 SER B CA 1
ATOM 14577 C C . SER B 1 846 ? 15.086 -62.938 -61 1 81 846 SER B C 1
ATOM 14579 O O . SER B 1 846 ? 14.977 -62.188 -60.031 1 81 846 SER B O 1
ATOM 14581 N N . LYS B 1 847 ? 16.203 -63.125 -61.594 1 75.62 847 LYS B N 1
ATOM 14582 C CA . LYS B 1 847 ? 17.359 -62.25 -61.344 1 75.62 847 LYS B CA 1
ATOM 14583 C C . LYS B 1 847 ? 17.016 -60.781 -61.656 1 75.62 847 LYS B C 1
ATOM 14585 O O . LYS B 1 847 ? 17.531 -59.875 -61 1 75.62 847 LYS B O 1
ATOM 14590 N N . GLU B 1 848 ? 16.031 -60.562 -62.594 1 78 848 GLU B N 1
ATOM 14591 C CA . GLU B 1 848 ? 15.625 -59.188 -62.938 1 78 848 GLU B CA 1
ATOM 14592 C C . GLU B 1 848 ? 14.844 -58.562 -61.781 1 78 848 GLU B C 1
ATOM 14594 O O . GLU B 1 848 ? 15.023 -57.375 -61.469 1 78 848 GLU B O 1
ATOM 14599 N N . ALA B 1 849 ? 14.117 -59.375 -61.125 1 80.94 849 ALA B N 1
ATOM 14600 C CA . ALA B 1 849 ? 13.344 -58.875 -60 1 80.94 849 ALA B CA 1
ATOM 14601 C C . ALA B 1 849 ? 14.258 -58.531 -58.812 1 80.94 849 ALA B C 1
ATOM 14603 O O . ALA B 1 849 ? 14.078 -57.531 -58.125 1 80.94 849 ALA B O 1
ATOM 14604 N N . GLU B 1 850 ? 15.188 -59.25 -58.562 1 78.69 850 GLU B N 1
ATOM 14605 C CA . GLU B 1 850 ? 16.141 -59.031 -57.5 1 78.69 850 GLU B CA 1
ATOM 14606 C C . GLU B 1 850 ? 16.906 -57.719 -57.719 1 78.69 850 GLU B C 1
ATOM 14608 O O . GLU B 1 850 ? 17.172 -57 -56.75 1 78.69 850 GLU B O 1
ATOM 14613 N N . VAL B 1 851 ? 17.172 -57.5 -59.031 1 77.81 851 VAL B N 1
ATOM 14614 C CA . VAL B 1 851 ? 17.891 -56.281 -59.344 1 77.81 851 VAL B CA 1
ATOM 14615 C C . VAL B 1 851 ? 16.984 -55.062 -59.125 1 77.81 851 VAL B C 1
ATOM 14617 O O . VAL B 1 851 ? 17.438 -54.031 -58.625 1 77.81 851 VAL B O 1
ATOM 14620 N N . LYS B 1 852 ? 15.703 -55.219 -59.344 1 78.31 852 LYS B N 1
ATOM 14621 C CA . LYS B 1 852 ? 14.773 -54.094 -59.156 1 78.31 852 LYS B CA 1
ATOM 14622 C C . LYS B 1 852 ? 14.547 -53.844 -57.656 1 78.31 852 LYS B C 1
ATOM 14624 O O . LYS B 1 852 ? 14.445 -52.719 -57.219 1 78.31 852 LYS B O 1
ATOM 14629 N N . ILE B 1 853 ? 14.586 -54.875 -56.844 1 80.69 853 ILE B N 1
ATOM 14630 C CA . ILE B 1 853 ? 14.438 -54.75 -55.406 1 80.69 853 ILE B CA 1
ATOM 14631 C C . ILE B 1 853 ? 15.672 -54.031 -54.812 1 80.69 853 ILE B C 1
ATOM 14633 O O . ILE B 1 853 ? 15.555 -53.156 -53.969 1 80.69 853 ILE B O 1
ATOM 14637 N N . PHE B 1 854 ? 16.719 -54.5 -55.281 1 78.31 854 PHE B N 1
ATOM 14638 C CA . PHE B 1 854 ? 17.953 -53.906 -54.812 1 78.31 854 PHE B CA 1
ATOM 14639 C C . PHE B 1 854 ? 17.969 -52.406 -55.062 1 78.31 854 PHE B C 1
ATOM 14641 O O . PHE B 1 854 ? 18.219 -51.625 -54.125 1 78.31 854 PHE B O 1
ATOM 14648 N N . TRP B 1 855 ? 17.578 -52.062 -56.312 1 76.75 855 TRP B N 1
ATOM 14649 C CA . TRP B 1 855 ? 17.609 -50.656 -56.656 1 76.75 855 TRP B CA 1
ATOM 14650 C C . TRP B 1 855 ? 16.484 -49.875 -55.969 1 76.75 855 TRP B C 1
ATOM 14652 O O . TRP B 1 855 ? 16.641 -48.719 -55.594 1 76.75 855 TRP B O 1
ATOM 14662 N N . GLY B 1 856 ? 15.375 -50.531 -55.75 1 79.5 856 GLY B N 1
ATOM 14663 C CA . GLY B 1 856 ? 14.281 -49.906 -55 1 79.5 856 GLY B CA 1
ATOM 14664 C C . GLY B 1 856 ? 14.609 -49.625 -53.562 1 79.5 856 GLY B C 1
ATOM 14665 O O . GLY B 1 856 ? 14.32 -48.562 -53.031 1 79.5 856 GLY B O 1
ATOM 14666 N N . SER B 1 857 ? 15.219 -50.531 -52.875 1 80.44 857 SER B N 1
ATOM 14667 C CA . SER B 1 857 ? 15.594 -50.375 -51.469 1 80.44 857 SER B CA 1
ATOM 14668 C C . SER B 1 857 ? 16.719 -49.344 -51.281 1 80.44 857 SER B C 1
ATOM 14670 O O . SER B 1 857 ? 16.781 -48.656 -50.281 1 80.44 857 SER B O 1
ATOM 14672 N N . PHE B 1 858 ? 17.562 -49.406 -52.25 1 76.75 858 PHE B N 1
ATOM 14673 C CA . PHE B 1 858 ? 18.641 -48.406 -52.219 1 76.75 858 PHE B CA 1
ATOM 14674 C C . PHE B 1 858 ? 18.078 -47 -52.344 1 76.75 858 PHE B C 1
ATOM 14676 O O . PHE B 1 858 ? 18.5 -46.094 -51.656 1 76.75 858 PHE B O 1
ATOM 14683 N N . ALA B 1 859 ? 17.031 -46.875 -53.188 1 77.81 859 ALA B N 1
ATOM 14684 C CA . ALA B 1 859 ? 16.391 -45.562 -53.375 1 77.81 859 ALA B CA 1
ATOM 14685 C C . ALA B 1 859 ? 15.664 -45.156 -52.094 1 77.81 859 ALA B C 1
ATOM 14687 O O . ALA B 1 859 ? 15.625 -43.969 -51.781 1 77.81 859 ALA B O 1
ATOM 14688 N N . ASN B 1 860 ? 15.227 -46.062 -51.344 1 81.94 860 ASN B N 1
ATOM 14689 C CA . ASN B 1 860 ? 14.477 -45.781 -50.125 1 81.94 860 ASN B CA 1
ATOM 14690 C C . ASN B 1 860 ? 15.359 -45.156 -49.062 1 81.94 860 ASN B C 1
ATOM 14692 O O . ASN B 1 860 ? 14.891 -44.344 -48.25 1 81.94 860 ASN B O 1
ATOM 14696 N N . ILE B 1 861 ? 16.547 -45.562 -48.969 1 77.75 861 ILE B N 1
ATOM 14697 C CA . ILE B 1 861 ? 17.484 -44.969 -48 1 77.75 861 ILE B CA 1
ATOM 14698 C C . ILE B 1 861 ? 17.547 -43.469 -48.219 1 77.75 861 ILE B C 1
ATOM 14700 O O . ILE B 1 861 ? 17.531 -42.719 -47.219 1 77.75 861 ILE B O 1
ATOM 14704 N N . PHE B 1 862 ? 17.484 -43.094 -49.531 1 73.5 862 PHE B N 1
ATOM 14705 C CA . PHE B 1 862 ? 17.672 -41.688 -49.812 1 73.5 862 PHE B CA 1
ATOM 14706 C C . PHE B 1 862 ? 16.344 -40.938 -49.844 1 73.5 862 PHE B C 1
ATOM 14708 O O . PHE B 1 862 ? 16.297 -39.75 -49.594 1 73.5 862 PHE B O 1
ATOM 14715 N N . ILE B 1 863 ? 15.234 -41.625 -50.031 1 77.06 863 ILE B N 1
ATOM 14716 C CA . ILE B 1 863 ? 13.945 -40.938 -50.156 1 77.06 863 ILE B CA 1
ATOM 14717 C C . ILE B 1 863 ? 13.258 -40.875 -48.812 1 77.06 863 ILE B C 1
ATOM 14719 O O . ILE B 1 863 ? 12.508 -39.906 -48.531 1 77.06 863 ILE B O 1
ATOM 14723 N N . GLU B 1 864 ? 13.648 -41.75 -47.875 1 81.44 864 GLU B N 1
ATOM 14724 C CA . GLU B 1 864 ? 12.906 -41.781 -46.625 1 81.44 864 GLU B CA 1
ATOM 14725 C C . GLU B 1 864 ? 13.844 -41.688 -45.438 1 81.44 864 GLU B C 1
ATOM 14727 O O . GLU B 1 864 ? 13.734 -40.781 -44.625 1 81.44 864 GLU B O 1
ATOM 14732 N N . ASP B 1 865 ? 14.789 -42.625 -45.281 1 77 865 ASP B N 1
ATOM 14733 C CA . ASP B 1 865 ? 15.562 -42.812 -44.062 1 77 865 ASP B CA 1
ATOM 14734 C C . ASP B 1 865 ? 16.422 -41.594 -43.75 1 77 865 ASP B C 1
ATOM 14736 O O . ASP B 1 865 ? 16.422 -41.062 -42.625 1 77 865 ASP B O 1
ATOM 14740 N N . VAL B 1 866 ? 17.094 -41.125 -44.781 1 75.5 866 VAL B N 1
ATOM 14741 C CA . VAL B 1 866 ? 18.031 -40 -44.562 1 75.5 866 VAL B CA 1
ATOM 14742 C C . VAL B 1 866 ? 17.25 -38.719 -44.25 1 75.5 866 VAL B C 1
ATOM 14744 O O . VAL B 1 866 ? 17.547 -38.031 -43.281 1 75.5 866 VAL B O 1
ATOM 14747 N N . PRO B 1 867 ? 16.203 -38.406 -45.031 1 79.06 867 PRO B N 1
ATOM 14748 C CA . PRO B 1 867 ? 15.461 -37.188 -44.688 1 79.06 867 PRO B CA 1
ATOM 14749 C C . PRO B 1 867 ? 14.812 -37.25 -43.312 1 79.06 867 PRO B C 1
ATOM 14751 O O . PRO B 1 867 ? 14.789 -36.25 -42.562 1 79.06 867 PRO B O 1
ATOM 14754 N N . GLN B 1 868 ? 14.375 -38.406 -42.906 1 79.44 868 GLN B N 1
ATOM 14755 C CA . GLN B 1 868 ? 13.727 -38.531 -41.594 1 79.44 868 GLN B CA 1
ATOM 14756 C C . GLN B 1 868 ? 14.742 -38.438 -40.469 1 79.44 868 GLN B C 1
ATOM 14758 O O . GLN B 1 868 ? 14.445 -37.844 -39.438 1 79.44 868 GLN B O 1
ATOM 14763 N N . PHE B 1 869 ? 15.789 -39.062 -40.562 1 75.62 869 PHE B N 1
ATOM 14764 C CA . PHE B 1 869 ? 16.875 -38.969 -39.594 1 75.62 869 PHE B CA 1
ATOM 14765 C C . PHE B 1 869 ? 17.266 -37.5 -39.375 1 75.62 869 PHE B C 1
ATOM 14767 O O . PHE B 1 869 ? 17.422 -37.062 -38.25 1 75.62 869 PHE B O 1
ATOM 14774 N N . ILE B 1 870 ? 17.297 -36.75 -40.5 1 72.69 870 ILE B N 1
ATOM 14775 C CA . ILE B 1 870 ? 17.656 -35.344 -40.438 1 72.69 870 ILE B CA 1
ATOM 14776 C C . ILE B 1 870 ? 16.578 -34.562 -39.719 1 72.69 870 ILE B C 1
ATOM 14778 O O . ILE B 1 870 ? 16.891 -33.719 -38.844 1 72.69 870 ILE B O 1
ATOM 14782 N N . ILE B 1 871 ? 15.375 -34.812 -39.906 1 76.94 871 ILE B N 1
ATOM 14783 C CA . ILE B 1 871 ? 14.266 -34.125 -39.281 1 76.94 871 ILE B CA 1
ATOM 14784 C C . ILE B 1 871 ? 14.266 -34.375 -37.75 1 76.94 871 ILE B C 1
ATOM 14786 O O . ILE B 1 871 ? 14.031 -33.469 -36.969 1 76.94 871 ILE B O 1
ATOM 14790 N N . ARG B 1 872 ? 14.547 -35.594 -37.375 1 74.19 872 ARG B N 1
ATOM 14791 C CA . ARG B 1 872 ? 14.516 -35.969 -35.969 1 74.19 872 ARG B CA 1
ATOM 14792 C C . ARG B 1 872 ? 15.664 -35.312 -35.188 1 74.19 872 ARG B C 1
ATOM 14794 O O . ARG B 1 872 ? 15.508 -34.906 -34.031 1 74.19 872 ARG B O 1
ATOM 14801 N N . ILE B 1 873 ? 16.812 -35.406 -35.812 1 66.06 873 ILE B N 1
ATOM 14802 C CA . ILE B 1 873 ? 17.953 -34.719 -35.219 1 66.06 873 ILE B CA 1
ATOM 14803 C C . ILE B 1 873 ? 17.609 -33.25 -35 1 66.06 873 ILE B C 1
ATOM 14805 O O . ILE B 1 873 ? 17.875 -32.688 -33.938 1 66.06 873 ILE B O 1
ATOM 14809 N N . MET B 1 874 ? 16.953 -32.688 -35.969 1 66.38 874 MET B N 1
ATOM 14810 C CA . MET B 1 874 ? 16.594 -31.266 -35.906 1 66.38 874 MET B CA 1
ATOM 14811 C C . MET B 1 874 ? 15.555 -31.016 -34.812 1 66.38 874 MET B C 1
ATOM 14813 O O . MET B 1 874 ? 15.625 -30 -34.094 1 66.38 874 MET B O 1
ATOM 14817 N N . TYR B 1 875 ? 14.672 -31.906 -34.656 1 67.56 875 TYR B N 1
ATOM 14818 C CA . TYR B 1 875 ? 13.633 -31.797 -33.625 1 67.56 875 TYR B CA 1
ATOM 14819 C C . TYR B 1 875 ? 14.242 -31.859 -32.219 1 67.56 875 TYR B C 1
ATOM 14821 O O . TYR B 1 875 ? 13.922 -31.047 -31.359 1 67.56 875 TYR B O 1
ATOM 14829 N N . LEU B 1 876 ? 14.922 -32.938 -31.875 1 61.25 876 LEU B N 1
ATOM 14830 C CA . LEU B 1 876 ? 15.5 -33.125 -30.547 1 61.25 876 LEU B CA 1
ATOM 14831 C C . LEU B 1 876 ? 16.453 -32 -30.188 1 61.25 876 LEU B C 1
ATOM 14833 O O . LEU B 1 876 ? 16.562 -31.625 -29.016 1 61.25 876 LEU B O 1
ATOM 14837 N N . GLN B 1 877 ? 17.031 -31.672 -31.203 1 54.56 877 GLN B N 1
ATOM 14838 C CA . GLN B 1 877 ? 17.953 -30.578 -30.953 1 54.56 877 GLN B CA 1
ATOM 14839 C C . GLN B 1 877 ? 17.219 -29.297 -30.578 1 54.56 877 GLN B C 1
ATOM 14841 O O . GLN B 1 877 ? 17.688 -28.531 -29.734 1 54.56 877 GLN B O 1
ATOM 14846 N N . ARG B 1 878 ? 16 -29.188 -31.047 1 51.44 878 ARG B N 1
ATOM 14847 C CA . ARG B 1 878 ? 15.32 -27.922 -30.844 1 51.44 878 ARG B CA 1
ATOM 14848 C C . ARG B 1 878 ? 14.359 -27.984 -29.656 1 51.44 878 ARG B C 1
ATOM 14850 O O . ARG B 1 878 ? 14.164 -27 -28.953 1 51.44 878 ARG B O 1
ATOM 14857 N N . ASN B 1 879 ? 13.531 -29.047 -29.484 1 50.66 879 ASN B N 1
ATOM 14858 C CA . ASN B 1 879 ? 12.328 -28.969 -28.656 1 50.66 879 ASN B CA 1
ATOM 14859 C C . ASN B 1 879 ? 12.445 -29.812 -27.406 1 50.66 879 ASN B C 1
ATOM 14861 O O . ASN B 1 879 ? 11.5 -29.906 -26.625 1 50.66 879 ASN B O 1
ATOM 14865 N N . SER B 1 880 ? 13.289 -30.672 -27.047 1 53.66 880 SER B N 1
ATOM 14866 C CA . SER B 1 880 ? 12.953 -31.641 -26 1 53.66 880 SER B CA 1
ATOM 14867 C C . SER B 1 880 ? 13.68 -31.312 -24.703 1 53.66 880 SER B C 1
ATOM 14869 O O . SER B 1 880 ? 14.883 -31.516 -24.578 1 53.66 880 SER B O 1
ATOM 14871 N N . ILE B 1 881 ? 13.133 -30.484 -23.938 1 52.06 881 ILE B N 1
ATOM 14872 C CA . ILE B 1 881 ? 13.633 -30.328 -22.578 1 52.06 881 ILE B CA 1
ATOM 14873 C C . ILE B 1 881 ? 13.305 -31.562 -21.75 1 52.06 881 ILE B C 1
ATOM 14875 O O . ILE B 1 881 ? 14.18 -32.125 -21.078 1 52.06 881 ILE B O 1
ATOM 14879 N N . ILE B 1 882 ? 12.312 -31.891 -21.781 1 49.25 882 ILE B N 1
ATOM 14880 C CA . ILE B 1 882 ? 11.953 -33.125 -21.125 1 49.25 882 ILE B CA 1
ATOM 14881 C C . ILE B 1 882 ? 11.828 -34.25 -22.172 1 49.25 882 ILE B C 1
ATOM 14883 O O . ILE B 1 882 ? 11.047 -34.125 -23.109 1 49.25 882 ILE B O 1
ATOM 14887 N N . TYR B 1 883 ? 13.094 -35 -22.312 1 47.5 883 TYR B N 1
ATOM 14888 C CA . TYR B 1 883 ? 13.188 -36.062 -23.328 1 47.5 883 TYR B CA 1
ATOM 14889 C C . TYR B 1 883 ? 12 -37 -23.234 1 47.5 883 TYR B C 1
ATOM 14891 O O . TYR B 1 883 ? 11.742 -37.562 -22.172 1 47.5 883 TYR B O 1
ATOM 14899 N N . ASP B 1 884 ? 11.445 -36.812 -24.25 1 52.97 884 ASP B N 1
ATOM 14900 C CA . ASP B 1 884 ? 10.422 -37.812 -24.453 1 52.97 884 ASP B CA 1
ATOM 14901 C C . ASP B 1 884 ? 10.992 -39.031 -25.172 1 52.97 884 ASP B C 1
ATOM 14903 O O . ASP B 1 884 ? 11.828 -38.906 -26.078 1 52.97 884 ASP B O 1
ATOM 14907 N N . PRO B 1 885 ? 10.961 -40.094 -24.703 1 55.91 885 PRO B N 1
ATOM 14908 C CA . PRO B 1 885 ? 11.586 -41.281 -25.266 1 55.91 885 PRO B CA 1
ATOM 14909 C C . PRO B 1 885 ? 11.305 -41.469 -26.75 1 55.91 885 PRO B C 1
ATOM 14911 O O . PRO B 1 885 ? 12.172 -41.938 -27.5 1 55.91 885 PRO B O 1
ATOM 14914 N N . ILE B 1 886 ? 10.391 -40.906 -27.375 1 61.06 886 ILE B N 1
ATOM 14915 C CA . ILE B 1 886 ? 10.023 -41.25 -28.734 1 61.06 886 ILE B CA 1
ATOM 14916 C C . ILE B 1 886 ? 10.938 -40.531 -29.719 1 61.06 886 ILE B C 1
ATOM 14918 O O . ILE B 1 886 ? 11.508 -41.156 -30.625 1 61.06 886 ILE B O 1
ATOM 14922 N N . PRO B 1 887 ? 11.203 -39.375 -29.438 1 64.31 887 PRO B N 1
ATOM 14923 C CA . PRO B 1 887 ? 12.094 -38.719 -30.406 1 64.31 887 PRO B CA 1
ATOM 14924 C C . PRO B 1 887 ? 13.523 -39.281 -30.344 1 64.31 887 PRO B C 1
ATOM 14926 O O . PRO B 1 887 ? 14.18 -39.406 -31.375 1 64.31 887 PRO B O 1
ATOM 14929 N N . ILE B 1 888 ? 13.812 -39.844 -29.203 1 67.12 888 ILE B N 1
ATOM 14930 C CA . ILE B 1 888 ? 15.172 -40.375 -29.062 1 67.12 888 ILE B CA 1
ATOM 14931 C C . ILE B 1 888 ? 15.266 -41.75 -29.688 1 67.12 888 ILE B C 1
ATOM 14933 O O . ILE B 1 888 ? 16.203 -42.031 -30.453 1 67.12 888 ILE B O 1
ATOM 14937 N N . PHE B 1 889 ? 14.273 -42.531 -29.484 1 66.25 889 PHE B N 1
ATOM 14938 C CA . PHE B 1 889 ? 14.305 -43.875 -30.047 1 66.25 889 PHE B CA 1
ATOM 14939 C C . PHE B 1 889 ? 14.109 -43.844 -31.562 1 66.25 889 PHE B C 1
ATOM 14941 O O . PHE B 1 889 ? 14.695 -44.625 -32.281 1 66.25 889 PHE B O 1
ATOM 14948 N N . SER B 1 890 ? 13.359 -42.844 -31.922 1 73.75 890 SER B N 1
ATOM 14949 C CA . SER B 1 890 ? 13.195 -42.719 -33.375 1 73.75 890 SER B CA 1
ATOM 14950 C C . SER B 1 890 ? 14.5 -42.281 -34.031 1 73.75 890 SER B C 1
ATOM 14952 O O . SER B 1 890 ? 14.812 -42.75 -35.125 1 73.75 890 SER B O 1
ATOM 14954 N N . LEU B 1 891 ? 15.203 -41.625 -33.312 1 73.31 891 LEU B N 1
ATOM 14955 C CA . LEU B 1 891 ? 16.484 -41.188 -33.875 1 73.31 891 LEU B CA 1
ATOM 14956 C C . LEU B 1 891 ? 17.484 -42.344 -33.875 1 73.31 891 LEU B C 1
ATOM 14958 O O . LEU B 1 891 ? 18.188 -42.562 -34.875 1 73.31 891 LEU B O 1
ATOM 14962 N N . ILE B 1 892 ? 17.406 -43.125 -32.781 1 68.5 892 ILE B N 1
ATOM 14963 C CA . ILE B 1 892 ? 18.328 -44.25 -32.688 1 68.5 892 ILE B CA 1
ATOM 14964 C C . ILE B 1 892 ? 17.953 -45.312 -33.719 1 68.5 892 ILE B C 1
ATOM 14966 O O . ILE B 1 892 ? 18.812 -45.844 -34.438 1 68.5 892 ILE B O 1
ATOM 14970 N N . SER B 1 893 ? 16.672 -45.531 -33.875 1 71.06 893 SER B N 1
ATOM 14971 C CA . SER B 1 893 ? 16.203 -46.5 -34.812 1 71.06 893 SER B CA 1
ATOM 14972 C C . SER B 1 893 ? 16.5 -46.094 -36.25 1 71.06 893 SER B C 1
ATOM 14974 O O . SER B 1 893 ? 16.906 -46.906 -37.094 1 71.06 893 SER B O 1
ATOM 14976 N N . ALA B 1 894 ? 16.375 -44.844 -36.5 1 74.38 894 ALA B N 1
ATOM 14977 C CA . ALA B 1 894 ? 16.672 -44.344 -37.844 1 74.38 894 ALA B CA 1
ATOM 14978 C C . ALA B 1 894 ? 18.156 -44.438 -38.156 1 74.38 894 ALA B C 1
ATOM 14980 O O . ALA B 1 894 ? 18.531 -44.844 -39.281 1 74.38 894 ALA B O 1
ATOM 14981 N N . GLY B 1 895 ? 18.938 -44.281 -37.188 1 73.5 895 GLY B N 1
ATOM 14982 C CA . GLY B 1 895 ? 20.375 -44.375 -37.375 1 73.5 895 GLY B CA 1
ATOM 14983 C C . GLY B 1 895 ? 20.844 -45.812 -37.594 1 73.5 895 GLY B C 1
ATOM 14984 O O . GLY B 1 895 ? 21.594 -46.094 -38.5 1 73.5 895 GLY B O 1
ATOM 14985 N N . ILE B 1 896 ? 20.25 -46.688 -36.812 1 69.56 896 ILE B N 1
ATOM 14986 C CA . ILE B 1 896 ? 20.625 -48.094 -36.906 1 69.56 896 ILE B CA 1
ATOM 14987 C C . ILE B 1 896 ? 20.109 -48.656 -38.219 1 69.56 896 ILE B C 1
ATOM 14989 O O . ILE B 1 896 ? 20.797 -49.438 -38.875 1 69.56 896 ILE B O 1
ATOM 14993 N N . SER B 1 897 ? 18.969 -48.156 -38.594 1 74.88 897 SER B N 1
ATOM 14994 C CA . SER B 1 897 ? 18.391 -48.656 -39.844 1 74.88 897 SER B CA 1
ATOM 14995 C C . SER B 1 897 ? 19.219 -48.219 -41.062 1 74.88 897 SER B C 1
ATOM 14997 O O . SER B 1 897 ? 19.438 -49 -41.969 1 74.88 897 SER B O 1
ATOM 14999 N N . ILE B 1 898 ? 19.75 -47.062 -41.031 1 71.88 898 ILE B N 1
ATOM 15000 C CA . ILE B 1 898 ? 20.547 -46.562 -42.156 1 71.88 898 ILE B CA 1
ATOM 15001 C C . ILE B 1 898 ? 21.859 -47.344 -42.219 1 71.88 898 ILE B C 1
ATOM 15003 O O . ILE B 1 898 ? 22.25 -47.812 -43.312 1 71.88 898 ILE B O 1
ATOM 15007 N N . ILE B 1 899 ? 22.391 -47.688 -41.062 1 69 899 ILE B N 1
ATOM 15008 C CA . ILE B 1 899 ? 23.672 -48.406 -41.031 1 69 899 ILE B CA 1
ATOM 15009 C C . ILE B 1 899 ? 23.469 -49.844 -41.469 1 69 899 ILE B C 1
ATOM 15011 O O . ILE B 1 899 ? 24.203 -50.344 -42.344 1 69 899 ILE B O 1
ATOM 15015 N N . PHE B 1 900 ? 22.484 -50.406 -41.031 1 70 900 PHE B N 1
ATOM 15016 C CA . PHE B 1 900 ? 22.234 -51.812 -41.344 1 70 900 PHE B CA 1
ATOM 15017 C C . PHE B 1 900 ? 21.828 -51.969 -42.812 1 70 900 PHE B C 1
ATOM 15019 O O . PHE B 1 900 ? 22.234 -52.938 -43.469 1 70 900 PHE B O 1
ATOM 15026 N N . SER B 1 901 ? 21.094 -51.094 -43.281 1 71.69 901 SER B N 1
ATOM 15027 C CA . SER B 1 901 ? 20.656 -51.156 -44.688 1 71.69 901 SER B CA 1
ATOM 15028 C C . SER B 1 901 ? 21.828 -50.906 -45.625 1 71.69 901 SER B C 1
ATOM 15030 O O . SER B 1 901 ? 21.938 -51.594 -46.656 1 71.69 901 SER B O 1
ATOM 15032 N N . LEU B 1 902 ? 22.672 -50.094 -45.25 1 64.81 902 LEU B N 1
ATOM 15033 C CA . LEU B 1 902 ? 23.828 -49.812 -46.094 1 64.81 902 LEU B CA 1
ATOM 15034 C C . LEU B 1 902 ? 24.781 -51.031 -46.125 1 64.81 902 LEU B C 1
ATOM 15036 O O . LEU B 1 902 ? 25.281 -51.406 -47.188 1 64.81 902 LEU B O 1
ATOM 15040 N N . ILE B 1 903 ? 24.891 -51.719 -44.938 1 61.62 903 ILE B N 1
ATOM 15041 C CA . ILE B 1 903 ? 25.734 -52.906 -44.844 1 61.62 903 ILE B CA 1
ATOM 15042 C C . ILE B 1 903 ? 25.094 -54.031 -45.625 1 61.62 903 ILE B C 1
ATOM 15044 O O . ILE B 1 903 ? 25.766 -54.719 -46.438 1 61.62 903 ILE B O 1
ATOM 15048 N N . GLY B 1 904 ? 23.875 -54.219 -45.469 1 63.62 904 GLY B N 1
ATOM 15049 C CA . GLY B 1 904 ? 23.188 -55.312 -46.125 1 63.62 904 GLY B CA 1
ATOM 15050 C C . GLY B 1 904 ? 23.141 -55.156 -47.656 1 63.62 904 GLY B C 1
ATOM 15051 O O . GLY B 1 904 ? 23.406 -56.094 -48.375 1 63.62 904 GLY B O 1
ATOM 15052 N N . ARG B 1 905 ? 23.016 -53.969 -48.188 1 62.84 905 ARG B N 1
ATOM 15053 C CA . ARG B 1 905 ? 22.922 -53.719 -49.625 1 62.84 905 ARG B CA 1
ATOM 15054 C C . ARG B 1 905 ? 24.297 -53.812 -50.281 1 62.84 905 ARG B C 1
ATOM 15056 O O . ARG B 1 905 ? 24.406 -54.281 -51.438 1 62.84 905 ARG B O 1
ATOM 15063 N N . THR B 1 906 ? 25.234 -53.469 -49.562 1 57.69 906 THR B N 1
ATOM 15064 C CA . THR B 1 906 ? 26.594 -53.625 -50.094 1 57.69 906 THR B CA 1
ATOM 15065 C C . THR B 1 906 ? 26.969 -55.094 -50.188 1 57.69 906 THR B C 1
ATOM 15067 O O . THR B 1 906 ? 27.578 -55.5 -51.188 1 57.69 906 THR B O 1
ATOM 15070 N N . PHE B 1 907 ? 26.469 -55.906 -49.281 1 59.16 907 PHE B N 1
ATOM 15071 C CA . PHE B 1 907 ? 26.719 -57.344 -49.312 1 59.16 907 PHE B CA 1
ATOM 15072 C C . PHE B 1 907 ? 25.953 -58 -50.438 1 59.16 907 PHE B C 1
ATOM 15074 O O . PHE B 1 907 ? 26.5 -58.812 -51.188 1 59.16 907 PHE B O 1
ATOM 15081 N N . ASP B 1 908 ? 24.797 -57.625 -50.688 1 59.16 908 ASP B N 1
ATOM 15082 C CA . ASP B 1 908 ? 23.969 -58.188 -51.75 1 59.16 908 ASP B CA 1
ATOM 15083 C C . ASP B 1 908 ? 24.516 -57.781 -53.125 1 59.16 908 ASP B C 1
ATOM 15085 O O . ASP B 1 908 ? 24.516 -58.562 -54.062 1 59.16 908 ASP B O 1
ATOM 15089 N N . ALA B 1 909 ? 24.875 -56.656 -53.156 1 57.16 909 ALA B N 1
ATOM 15090 C CA . ALA B 1 909 ? 25.469 -56.188 -54.406 1 57.16 909 ALA B CA 1
ATOM 15091 C C . ALA B 1 909 ? 26.719 -57.031 -54.75 1 57.16 909 ALA B C 1
ATOM 15093 O O . ALA B 1 909 ? 26.938 -57.344 -55.906 1 57.16 909 ALA B O 1
ATOM 15094 N N . LEU B 1 910 ? 27.328 -57.594 -53.688 1 49.31 910 LEU B N 1
ATOM 15095 C CA . LEU B 1 910 ? 28.516 -58.406 -53.906 1 49.31 910 LEU B CA 1
ATOM 15096 C C . LEU B 1 910 ? 28.125 -59.844 -54.281 1 49.31 910 LEU B C 1
ATOM 15098 O O . LEU B 1 910 ? 28.766 -60.469 -55.125 1 49.31 910 LEU B O 1
ATOM 15102 N N . TYR B 1 911 ? 27 -60.438 -53.594 1 46.12 911 TYR B N 1
ATOM 15103 C CA . TYR B 1 911 ? 26.578 -61.812 -53.844 1 46.12 911 TYR B CA 1
ATOM 15104 C C . TYR B 1 911 ? 25.906 -61.938 -55.188 1 46.12 911 TYR B C 1
ATOM 15106 O O . TYR B 1 911 ? 26.094 -62.969 -55.875 1 46.12 911 TYR B O 1
ATOM 15114 N N . TYR B 1 912 ? 24.766 -61.281 -55.406 1 42.75 912 TYR B N 1
ATOM 15115 C CA . TYR B 1 912 ? 24.109 -61.438 -56.688 1 42.75 912 TYR B CA 1
ATOM 15116 C C . TYR B 1 912 ? 25.062 -61.094 -57.844 1 42.75 912 TYR B C 1
ATOM 15118 O O . TYR B 1 912 ? 24.719 -61.25 -59 1 42.75 912 TYR B O 1
ATOM 15126 N N . LYS B 1 913 ? 26.062 -61.594 -57.656 1 39.25 913 LYS B N 1
ATOM 15127 C CA . LYS B 1 913 ? 26.906 -61.344 -58.812 1 39.25 913 LYS B CA 1
ATOM 15128 C C . LYS B 1 913 ? 26.172 -60.5 -59.875 1 39.25 913 LYS B C 1
ATOM 15130 O O . LYS B 1 913 ? 25.688 -61 -60.875 1 39.25 913 LYS B O 1
ATOM 15135 N N . ILE B 1 914 ? 25.266 -59.75 -59.375 1 36.25 914 ILE B N 1
ATOM 15136 C CA . ILE B 1 914 ? 24.672 -58.906 -60.406 1 36.25 914 ILE B CA 1
ATOM 15137 C C . ILE B 1 914 ? 25.656 -58.719 -61.562 1 36.25 914 ILE B C 1
ATOM 15139 O O . ILE B 1 914 ? 26.766 -58.188 -61.344 1 36.25 914 ILE B O 1
ATOM 15143 N N . PRO B 1 915 ? 25.484 -59.844 -62.469 1 33.62 915 PRO B N 1
ATOM 15144 C CA . PRO B 1 915 ? 26.328 -59.562 -63.656 1 33.62 915 PRO B CA 1
ATOM 15145 C C . PRO B 1 915 ? 26.344 -58.094 -64.062 1 33.62 915 PRO B C 1
ATOM 15147 O O . PRO B 1 915 ? 25.297 -57.531 -64.312 1 33.62 915 PRO B O 1
ATOM 15150 N N . PHE B 1 916 ? 26.953 -57.438 -63.438 1 29.72 916 PHE B N 1
ATOM 15151 C CA . PHE B 1 916 ? 27.109 -56.281 -64.312 1 29.72 916 PHE B CA 1
ATOM 15152 C C . PHE B 1 916 ? 27.172 -56.75 -65.812 1 29.72 916 PHE B C 1
ATOM 15154 O O . PHE B 1 916 ? 27.391 -57.906 -66.062 1 29.72 916 PHE B O 1
ATOM 15161 N N . SER B 1 917 ? 27.406 -56.219 -66.75 1 26.62 917 SER B N 1
ATOM 15162 C CA . SER B 1 917 ? 27.328 -56.281 -68.188 1 26.62 917 SER B CA 1
ATOM 15163 C C . SER B 1 917 ? 27.984 -57.531 -68.75 1 26.62 917 SER B C 1
ATOM 15165 O O . SER B 1 917 ? 28.234 -57.656 -69.938 1 26.62 917 SER B O 1
ATOM 15167 N N . GLU B 1 918 ? 28.438 -58.719 -68.062 1 27.47 918 GLU B N 1
ATOM 15168 C CA . GLU B 1 918 ? 29 -59.531 -69.125 1 27.47 918 GLU B CA 1
ATOM 15169 C C . GLU B 1 918 ? 27.906 -60.281 -69.875 1 27.47 918 GLU B C 1
ATOM 15171 O O . GLU B 1 918 ? 27.266 -61.188 -69.312 1 27.47 918 GLU B O 1
ATOM 15176 N N . ARG B 1 919 ? 27.094 -59.688 -70.812 1 31.69 919 ARG B N 1
ATOM 15177 C CA . ARG B 1 919 ? 26.312 -60.188 -71.938 1 31.69 919 ARG B CA 1
ATOM 15178 C C . ARG B 1 919 ? 27.031 -61.344 -72.625 1 31.69 919 ARG B C 1
ATOM 15180 O O . ARG B 1 919 ? 27.828 -61.125 -73.562 1 31.69 919 ARG B O 1
ATOM 15187 N N . GLN B 1 920 ? 27.719 -62.406 -71.938 1 26.12 920 GLN B N 1
ATOM 15188 C CA . GLN B 1 920 ? 28.188 -63.344 -73 1 26.12 920 GLN B CA 1
ATOM 15189 C C . GLN B 1 920 ? 27.016 -64.062 -73.625 1 26.12 920 GLN B C 1
ATOM 15191 O O . GLN B 1 920 ? 25.953 -64.25 -73.062 1 26.12 920 GLN B O 1
ATOM 15196 N N . ASN B 1 921 ? 27.031 -64.438 -75.062 1 26.05 921 ASN B N 1
ATOM 15197 C CA . ASN B 1 921 ? 26.328 -65.062 -76.188 1 26.05 921 ASN B CA 1
ATOM 15198 C C . ASN B 1 921 ? 25.953 -66.5 -75.875 1 26.05 921 ASN B C 1
ATOM 15200 O O . ASN B 1 921 ? 26.719 -67.438 -76.125 1 26.05 921 ASN B O 1
ATOM 15204 N N . ILE B 1 922 ? 25.641 -66.938 -74.688 1 26.41 922 ILE B N 1
ATOM 15205 C CA . ILE B 1 922 ? 25.422 -68.375 -74.562 1 26.41 922 ILE B CA 1
ATOM 15206 C C . ILE B 1 922 ? 24.266 -68.75 -75.5 1 26.41 922 ILE B C 1
ATOM 15208 O O . ILE B 1 922 ? 23.125 -68.312 -75.25 1 26.41 922 ILE B O 1
ATOM 15212 N N . LYS B 1 923 ? 24.562 -69.25 -76.688 1 27.61 923 LYS B N 1
ATOM 15213 C CA . LYS B 1 923 ? 23.766 -69.875 -77.75 1 27.61 923 LYS B CA 1
ATOM 15214 C C . LYS B 1 923 ? 23.031 -71.125 -77.188 1 27.61 923 LYS B C 1
ATOM 15216 O O . LYS B 1 923 ? 23.562 -71.812 -76.312 1 27.61 923 LYS B O 1
ATOM 15221 N N . HIS B 1 924 ? 21.719 -71.312 -77.25 1 25.12 924 HIS B N 1
ATOM 15222 C CA . HIS B 1 924 ? 20.641 -72.25 -77.125 1 25.12 924 HIS B CA 1
ATOM 15223 C C . HIS B 1 924 ? 21.094 -73.625 -77.562 1 25.12 924 HIS B C 1
ATOM 15225 O O . HIS B 1 924 ? 21.078 -73.938 -78.812 1 25.12 924 HIS B O 1
ATOM 15231 N N . GLU B 1 925 ? 22.25 -74.312 -77.125 1 26.09 925 GLU B N 1
ATOM 15232 C CA . GLU B 1 925 ? 22.344 -75.625 -77.75 1 26.09 925 GLU B CA 1
ATOM 15233 C C . GLU B 1 925 ? 21.203 -76.5 -77.312 1 26.09 925 GLU B C 1
ATOM 15235 O O . GLU B 1 925 ? 20.844 -76.5 -76.125 1 26.09 925 GLU B O 1
ATOM 15240 N N . GLU B 1 926 ? 20.281 -77.062 -78.125 1 26.31 926 GLU B N 1
ATOM 15241 C CA . GLU B 1 926 ? 19.094 -77.938 -78.25 1 26.31 926 GLU B CA 1
ATOM 15242 C C . GLU B 1 926 ? 19.281 -79.188 -77.438 1 26.31 926 GLU B C 1
ATOM 15244 O O . GLU B 1 926 ? 20.281 -79.938 -77.625 1 26.31 926 GLU B O 1
ATOM 15249 N N . PRO B 1 927 ? 18.844 -79.312 -76.188 1 27.42 927 PRO B N 1
ATOM 15250 C CA . PRO B 1 927 ? 19.062 -80.625 -75.438 1 27.42 927 PRO B CA 1
ATOM 15251 C C . PRO B 1 927 ? 18.625 -81.812 -76.25 1 27.42 927 PRO B C 1
ATOM 15253 O O . PRO B 1 927 ? 17.609 -81.75 -76.938 1 27.42 927 PRO B O 1
ATOM 15256 N N . PRO B 1 928 ? 19.469 -82.812 -76.625 1 27.2 928 PRO B N 1
ATOM 15257 C CA . PRO B 1 928 ? 19.156 -84 -77.438 1 27.2 928 PRO B CA 1
ATOM 15258 C C . PRO B 1 928 ? 18.109 -84.875 -76.75 1 27.2 928 PRO B C 1
ATOM 15260 O O . PRO B 1 928 ? 18.031 -84.875 -75.5 1 27.2 928 PRO B O 1
ATOM 15263 N N . THR B 1 929 ? 16.828 -85.188 -77.25 1 25.2 929 THR B N 1
ATOM 15264 C CA . THR B 1 929 ? 15.617 -85.938 -77 1 25.2 929 THR B CA 1
ATOM 15265 C C . THR B 1 929 ? 15.945 -87.438 -76.688 1 25.2 929 THR B C 1
ATOM 15267 O O . THR B 1 929 ? 15.055 -88.25 -76.75 1 25.2 929 THR B O 1
ATOM 15270 N N . ASN B 1 930 ? 17.234 -87.938 -76.375 1 22.56 930 ASN B N 1
ATOM 15271 C CA . ASN B 1 930 ? 17.328 -89.438 -76.5 1 22.56 930 ASN B CA 1
ATOM 15272 C C . ASN B 1 930 ? 16.578 -90.125 -75.375 1 22.56 930 ASN B C 1
ATOM 15274 O O . ASN B 1 930 ? 16.906 -89.875 -74.188 1 22.56 930 ASN B O 1
ATOM 15278 N N . VAL B 1 931 ? 15.234 -90.5 -75.5 1 23.7 931 VAL B N 1
ATOM 15279 C CA . VAL B 1 931 ? 14.297 -91.375 -74.75 1 23.7 931 VAL B CA 1
ATOM 15280 C C . VAL B 1 931 ? 14.898 -92.75 -74.5 1 23.7 931 VAL B C 1
ATOM 15282 O O . VAL B 1 931 ? 15.203 -93.438 -75.5 1 23.7 931 VAL B O 1
ATOM 15285 N N . ILE B 1 932 ? 15.859 -93.125 -73.625 1 22.22 932 ILE B N 1
ATOM 15286 C CA . ILE B 1 932 ? 16.203 -94.5 -73.625 1 22.22 932 ILE B CA 1
ATOM 15287 C C . ILE B 1 932 ? 15.062 -95.312 -73 1 22.22 932 ILE B C 1
ATOM 15289 O O . ILE B 1 932 ? 14.594 -95 -71.938 1 22.22 932 ILE B O 1
ATOM 15293 N N . GLU B 1 933 ? 14.289 -96.188 -73.75 1 23.09 933 GLU B N 1
ATOM 15294 C CA . GLU B 1 933 ? 13.211 -97.125 -73.562 1 23.09 933 GLU B CA 1
ATOM 15295 C C . GLU B 1 933 ? 13.656 -98.312 -72.688 1 23.09 933 GLU B C 1
ATOM 15297 O O . GLU B 1 933 ? 14.547 -99.062 -73.062 1 23.09 933 GLU B O 1
ATOM 15302 N N . ILE B 1 934 ? 13.891 -98.125 -71.312 1 21.08 934 ILE B N 1
ATOM 15303 C CA . ILE B 1 934 ? 14.32 -99.188 -70.438 1 21.08 934 ILE B CA 1
ATOM 15304 C C . ILE B 1 934 ? 13.234 -100.312 -70.375 1 21.08 934 ILE B C 1
ATOM 15306 O O . ILE B 1 934 ? 12.125 -100 -69.938 1 21.08 934 ILE B O 1
ATOM 15310 N N . ASN B 1 935 ? 13.305 -101.375 -71.125 1 21.56 935 ASN B N 1
ATOM 15311 C CA . ASN B 1 935 ? 12.648 -102.625 -71.375 1 21.56 935 ASN B CA 1
ATOM 15312 C C . ASN B 1 935 ? 12.68 -103.5 -70.125 1 21.56 935 ASN B C 1
ATOM 15314 O O . ASN B 1 935 ? 13.516 -103.312 -69.25 1 21.56 935 ASN B O 1
ATOM 15318 N N . SER B 1 936 ? 11.992 -104.688 -69.875 1 23.59 936 SER B N 1
ATOM 15319 C CA . SER B 1 936 ? 11.344 -105.625 -68.938 1 23.59 936 SER B CA 1
ATOM 15320 C C . SER B 1 936 ? 12.359 -106.188 -67.938 1 23.59 936 SER B C 1
ATOM 15322 O O . SER B 1 936 ? 12.133 -106.188 -66.75 1 23.59 936 SER B O 1
ATOM 15324 N N . ASN B 1 937 ? 13.266 -107.25 -68.25 1 22.52 937 ASN B N 1
ATOM 15325 C CA . ASN B 1 937 ? 13.695 -108.5 -67.688 1 22.52 937 ASN B CA 1
ATOM 15326 C C . ASN B 1 937 ? 14.914 -108.312 -66.75 1 22.52 937 ASN B C 1
ATOM 15328 O O . ASN B 1 937 ? 15.469 -109.312 -66.25 1 22.52 937 ASN B O 1
ATOM 15332 N N . LYS B 1 938 ? 15.953 -107.375 -67 1 26.55 938 LYS B N 1
ATOM 15333 C CA . LYS B 1 938 ? 17.297 -107.875 -66.75 1 26.55 938 LYS B CA 1
ATOM 15334 C C . LYS B 1 938 ? 17.609 -107.812 -65.25 1 26.55 938 LYS B C 1
ATOM 15336 O O . LYS B 1 938 ? 17.281 -106.812 -64.562 1 26.55 938 LYS B O 1
ATOM 15341 N N . SER B 1 939 ? 18.078 -109 -64.5 1 26.55 939 SER B N 1
ATOM 15342 C CA . SER B 1 939 ? 18.438 -109.562 -63.219 1 26.55 939 SER B CA 1
ATOM 15343 C C . SER B 1 939 ? 19.656 -108.812 -62.656 1 26.55 939 SER B C 1
ATOM 15345 O O . SER B 1 939 ? 20.703 -108.75 -63.281 1 26.55 939 SER B O 1
ATOM 15347 N N . ILE B 1 940 ? 19.672 -107.625 -62.125 1 24.72 940 ILE B N 1
ATOM 15348 C CA . ILE B 1 940 ? 20.953 -107.062 -61.75 1 24.72 940 ILE B CA 1
ATOM 15349 C C . ILE B 1 940 ? 21.5 -107.75 -60.5 1 24.72 940 ILE B C 1
ATOM 15351 O O . ILE B 1 940 ? 20.828 -107.812 -59.469 1 24.72 940 ILE B O 1
ATOM 15355 N N . GLU B 1 941 ? 22.562 -108.625 -60.656 1 28.02 941 GLU B N 1
ATOM 15356 C CA . GLU B 1 941 ? 23.312 -109.5 -59.75 1 28.02 941 GLU B CA 1
ATOM 15357 C C . GLU B 1 941 ? 24.188 -108.688 -58.781 1 28.02 941 GLU B C 1
ATOM 15359 O O . GLU B 1 941 ? 25.031 -107.875 -59.219 1 28.02 941 GLU B O 1
ATOM 15364 N N . ILE B 1 942 ? 23.672 -108.25 -57.625 1 26.62 942 ILE B N 1
ATOM 15365 C CA . ILE B 1 942 ? 24.344 -107.438 -56.594 1 26.62 942 ILE B CA 1
ATOM 15366 C C . ILE B 1 942 ? 25.312 -108.312 -55.812 1 26.62 942 ILE B C 1
ATOM 15368 O O . ILE B 1 942 ? 24.891 -109.312 -55.219 1 26.62 942 ILE B O 1
ATOM 15372 N N . SER B 1 943 ? 26.531 -108.312 -56.219 1 26.58 943 SER B N 1
ATOM 15373 C CA . SER B 1 943 ? 27.562 -109.188 -55.656 1 26.58 943 SER B CA 1
ATOM 15374 C C . SER B 1 943 ? 27.812 -108.875 -54.188 1 26.58 943 SER B C 1
ATOM 15376 O O . SER B 1 943 ? 27.531 -107.75 -53.719 1 26.58 943 SER B O 1
ATOM 15378 N N . GLU B 1 944 ? 28.281 -109.875 -53.312 1 30.05 944 GLU B N 1
ATOM 15379 C CA . GLU B 1 944 ? 28.453 -110.125 -51.906 1 30.05 944 GLU B CA 1
ATOM 15380 C C . GLU B 1 944 ? 29.344 -109.062 -51.25 1 30.05 944 GLU B C 1
ATOM 15382 O O . GLU B 1 944 ? 29.125 -108.688 -50.094 1 30.05 944 GLU B O 1
ATOM 15387 N N . ASP B 1 945 ? 30.516 -108.688 -51.844 1 29.14 945 ASP B N 1
ATOM 15388 C CA . ASP B 1 945 ? 31.688 -108.188 -51.125 1 29.14 945 ASP B CA 1
ATOM 15389 C C . ASP B 1 945 ? 31.391 -106.812 -50.469 1 29.14 945 ASP B C 1
ATOM 15391 O O . ASP B 1 945 ? 31.828 -106.562 -49.344 1 29.14 945 ASP B O 1
ATOM 15395 N N . GLN B 1 946 ? 31.047 -105.75 -51.25 1 28.95 946 GLN B N 1
ATOM 15396 C CA . GLN B 1 946 ? 31.203 -104.438 -50.688 1 28.95 946 GLN B CA 1
ATOM 15397 C C . GLN B 1 946 ? 30.125 -104.125 -49.625 1 28.95 946 GLN B C 1
ATOM 15399 O O . GLN B 1 946 ? 29.828 -103 -49.344 1 28.95 946 GLN B O 1
ATOM 15404 N N . LEU B 1 947 ? 29.328 -105.125 -49.156 1 29.2 947 LEU B N 1
ATOM 15405 C CA . LEU B 1 947 ? 28.422 -105.125 -48 1 29.2 947 LEU B CA 1
ATOM 15406 C C . LEU B 1 947 ? 29.125 -104.562 -46.75 1 29.2 947 LEU B C 1
ATOM 15408 O O . LEU B 1 947 ? 28.5 -104.375 -45.719 1 29.2 947 LEU B O 1
ATOM 15412 N N . ARG B 1 948 ? 30.438 -104.812 -46.656 1 28.75 948 ARG B N 1
ATOM 15413 C CA . ARG B 1 948 ? 31 -104.75 -45.312 1 28.75 948 ARG B CA 1
ATOM 15414 C C . ARG B 1 948 ? 31.062 -103.312 -44.812 1 28.75 948 ARG B C 1
ATOM 15416 O O . ARG B 1 948 ? 31.359 -103.062 -43.656 1 28.75 948 ARG B O 1
ATOM 15423 N N . LYS B 1 949 ? 31.453 -102.375 -45.75 1 30.78 949 LYS B N 1
ATOM 15424 C CA . LYS B 1 949 ? 31.969 -101.125 -45.125 1 30.78 949 LYS B CA 1
ATOM 15425 C C . LYS B 1 949 ? 30.844 -100.312 -44.469 1 30.78 949 LYS B C 1
ATOM 15427 O O . LYS B 1 949 ? 29.734 -100.25 -45.031 1 30.78 949 LYS B O 1
ATOM 15432 N N . ASP B 1 950 ? 30.984 -99.812 -43.219 1 29.16 950 ASP B N 1
ATOM 15433 C CA . ASP B 1 950 ? 30.109 -99.438 -42.125 1 29.16 950 ASP B CA 1
ATOM 15434 C C . ASP B 1 950 ? 29.203 -98.312 -42.5 1 29.16 950 ASP B C 1
ATOM 15436 O O . ASP B 1 950 ? 28.516 -97.75 -41.656 1 29.16 950 ASP B O 1
ATOM 15440 N N . ASP B 1 951 ? 29.656 -97.562 -43.5 1 27.94 951 ASP B N 1
ATOM 15441 C CA . ASP B 1 951 ? 29 -96.25 -43.844 1 27.94 951 ASP B CA 1
ATOM 15442 C C . ASP B 1 951 ? 27.609 -96.5 -44.406 1 27.94 951 ASP B C 1
ATOM 15444 O O . ASP B 1 951 ? 27.453 -97.125 -45.469 1 27.94 951 ASP B O 1
ATOM 15448 N N . ASP B 1 952 ? 26.594 -96.688 -43.688 1 27.17 952 ASP B N 1
ATOM 15449 C CA . ASP B 1 952 ? 25.312 -97.312 -43.875 1 27.17 952 ASP B CA 1
ATOM 15450 C C . ASP B 1 952 ? 24.547 -96.75 -45.031 1 27.17 952 ASP B C 1
ATOM 15452 O O . ASP B 1 952 ? 23.797 -97.438 -45.719 1 27.17 952 ASP B O 1
ATOM 15456 N N . THR B 1 953 ? 24.281 -95.375 -45.125 1 25.8 953 THR B N 1
ATOM 15457 C CA . THR B 1 953 ? 23.078 -95.125 -45.938 1 25.8 953 THR B CA 1
ATOM 15458 C C . THR B 1 953 ? 23.391 -95.188 -47.406 1 25.8 953 THR B C 1
ATOM 15460 O O . THR B 1 953 ? 24.312 -94.5 -47.875 1 25.8 953 THR B O 1
ATOM 15463 N N . ILE B 1 954 ? 23.266 -96.312 -48.094 1 26.75 954 ILE B N 1
ATOM 15464 C CA . ILE B 1 954 ? 23.469 -96.562 -49.5 1 26.75 954 ILE B CA 1
ATOM 15465 C C . ILE B 1 954 ? 22.406 -95.812 -50.312 1 26.75 954 ILE B C 1
ATOM 15467 O O . ILE B 1 954 ? 21.203 -96.062 -50.125 1 26.75 954 ILE B O 1
ATOM 15471 N N . GLU B 1 955 ? 22.797 -94.75 -50.969 1 22.56 955 GLU B N 1
ATOM 15472 C CA . GLU B 1 955 ? 22.031 -93.938 -51.906 1 22.56 955 GLU B CA 1
ATOM 15473 C C . GLU B 1 955 ? 21.766 -94.688 -53.219 1 22.56 955 GLU B C 1
ATOM 15475 O O . GLU B 1 955 ? 22.719 -95.188 -53.844 1 22.56 955 GLU B O 1
ATOM 15480 N N . ILE B 1 956 ? 20.719 -95.5 -53.281 1 22.28 956 ILE B N 1
ATOM 15481 C CA . ILE B 1 956 ? 20.422 -96.312 -54.469 1 22.28 956 ILE B CA 1
ATOM 15482 C C . ILE B 1 956 ? 19.891 -95.438 -55.594 1 22.28 956 ILE B C 1
ATOM 15484 O O . ILE B 1 956 ? 18.859 -94.75 -55.438 1 22.28 956 ILE B O 1
ATOM 15488 N N . THR B 1 957 ? 20.844 -94.938 -56.469 1 23.34 957 THR B N 1
ATOM 15489 C CA . THR B 1 957 ? 20.484 -94.5 -57.812 1 23.34 957 THR B CA 1
ATOM 15490 C C . THR B 1 957 ? 20.219 -95.75 -58.688 1 23.34 957 THR B C 1
ATOM 15492 O O . THR B 1 957 ? 21.047 -96.625 -58.781 1 23.34 957 THR B O 1
#

Secondary structure (DSSP, 8-state):
-------TTS------------SGGGHHHHHHHHHHHTTTTTSSS--S----EEEE--GGGT-EEEEEEE-TTS-EEEEEE-B-TTSS-B-S--EEEEE-TTS-EEEEE-TT----GGGGG-TTTS--EEE-SSS-EEEEEEE-SSTTTPEEEEEEE-TT--EEEEEEEEE-SSSEEEEEETTTEEEEEEE-SSSEEEEEEEEE-SS-TT-EEEEEEEEEE--TTEEEEEEEEEE-TTSSEEEEEEEEEPP-TT--TTS--EEEEEEEE-TT-SSPPPPEEEEEE-S--SEEEEEEEEE-SSS--EEEEEEEEEEE-----S-------SS--------EEEEEEEEEEE-TTS-EEEEEE----TT-TTPPEEEEEE-TTSSEEEEEPP-TTS-EEEEEE-TTS-EEEEEEEESS--SEEEEETGGGEEEEEEEETTTTEEEEEEEES--S---S-GGGS-TTEEEEES-S-EE-S---EEEEEESS-EEE-S-EEEEEEE-TTS-EEEEEEEESSSTTEEEETTTEEEEE--TTTT-STT-EEEEEE-TTSEEETTT-PBPP-EEEEEEEEEE-----------EEEEEEB-HHHHHHHHT--HHHHHHHHHHHHHHHHHHTT--GGGEEEEEEEEE-TT-TT--EEEEEEEPPPSSTTSPPHHHHHHHHHHHHHTGGGSGGGGSTTGGGB-TTT-EEE---SS-HHHHHHHHHHHHHHHHHHHHHHHHHHH-TTS-THHHHHHHHHHHHHHHHHHHHHHTGGGSHHHHHHHHHHHHHHHHHHHHHHHHHHHHHHHH-HHHHHHHHHSHHHHHHHHHHTTT-GGGGGGGGS-GGG-GGG-----HHHHHHHHHHHHHHIIIIIHHHHHHHHHHHHHH-SS--HHHHHHHHHHHHHHHHHHHHHHHHHHHTT---S------------------S-------SGGG-SS-------/---------------------SSTHHHHHHHHHHHHHTTTTTSSS--S----EEEE--GGGT-EEEEEEE-TTS-EEEEEEPBPTTSS-B-S--EEEEE-TTS-EEEEE-TT----GGGGG-TTTS--EEE-SSS-EEEEEEE-SSTTTPEEEEEEE-TT--EEEEEEEEE--SSEEEEEETTTEEEEEEE-SSSEEEEEEEEE-SS-TT-EEEEEEEEEE--TTEEEEEEEEEE-TTSSEEEEEEEEEPPPTT--TTS--EEEEEEEE-TT-SSPPPPEEEEEE-S--SEEEEEEEEE-SSS--EEEEEEEEEEE-----S-------SS--------EEEEEEEEEEE-TTS-EEEEEE----TT-TTPPEEEEEE-TTSSEEEEEPP-TTS-EEEEEE-TTS-EEEEEEEESS--SEEEEETGGGEEEEEEEETTTTEEEEEEEES--S---S-GGGS-TTEEEEES-S-EE-S---EEEEEESS-EEE-S-EEEEEEE-TTS-EEEEEEEESSSTTEEEETTTEEEEE--TTTT-STT-EEEEEE-TTSEEETTT-PBPP-EEEEEEEEEE-----------EEEEEEB-HHHHHHHHT--HHHHHHHHHHHHHHHHHHTT--GGGEEEEEEEEE-TT-TT--EEEEEEEPPPSSTTSPPHHHHHHHHHHHHHTGGGSGGGGSTTGGGB-TTT-EEE---SS-HHHHHHHHHHHHHHHHHHHHHHHHHHH-TTS-TTHHHHHHHHHHHHHHHHHHHHHTGGGSHHHHHHHHHHHHHHHHHHHHHHHHHHHHHHHH-HHHHHHHHHSHHHHHHHHHHTTT-GGGGGGGGS-GGG-GGG-----HHHHHHHHHHHHHHIIIIIHHHHHHHHHHHHHH-SS--HHHHHHHHHHHHHHHHHHHHHHHHHHHTT---S------------------S-------SGGGG-S-------